Protein AF-0000000085053766 (afdb_homodimer)

Radius of gyration: 35.39 Å; Cα contacts (8 Å, |Δi|>4): 4059; chains: 2; bounding box: 86×98×112 Å

Sequence (1618 aa):
MMKIVLLSLLLVSFVAFAIAATEKVNINNQPYSYGEEDDEPIYKQKKYKISEMYPKPELTEQQKQYIKNRDDFVTALLGKMSIVEKVGQMTQIDVNKLVYPNTVQLNETYVDEITKEFQIGSFLNSPTTGGIVQGYSSLNATQWIDLLTTLQRITVKNQPNSIPMIYGIDSIHGGTYIEKSTLFPHGTGMGATFNPDLVYQGQTISGKDSAACGFPWVFSPVLGLGVQPMWSRMYETFSEDPFVASQLGEASVRGLQRDSNPFTGNISSPAVVGTAKHYFGYSNPVNGKDRTPAWIPERMMRHYFLPSFAQALNKGFAGTVMVNSAEINGIPMHASEKYIAGVLREELQFDGLAVSDWQDIEKLHFFHKIAPTMVQAIELALNAGIDMSMVADDFSFPRLLLRMVQNGRIPESRLDMSVRRILNLKYATGLFDNPYPVTDPELIESIGQLEDREVAANAVAESVTLLQNNQVLPLNPSQISKILVTGPSADSLPNQNGGWTFHWQGAKYNSEFPFGTTILSGIQQYLNQTNAEVVFEQGTEYGVINQTLLEQAANAASESDAVVVVLGELPESEGAGDINDLSMDEAQVFLLETLVQSTKAPIILVLIEARPRVLPPALVAQLGAVLMAYLPGSEAGKPIAEIIFGDINPSGRLPITYPASTGDISPYYYKYSMEGIHTPLFDFGHGLSYTQFEYSDINCNATRFGPTNFTGNVGDYVRISVSITNVGKMTGKETAMLFLGKEYAQITPEVRMLKGFRKILLNPGDSQRVDFVLTPREFTFIGIDNQITAETGQFFINIGSQSMTYYLAMMKIVLLSLLLVSFVAFAIAATEKVNINNQPYSYGEEDDEPIYKQKKYKISEMYPKPELTEQQKQYIKNRDDFVTALLGKMSIVEKVGQMTQIDVNKLVYPNTVQLNETYVDEITKEFQIGSFLNSPTTGGIVQGYSSLNATQWIDLLTTLQRITVKNQPNSIPMIYGIDSIHGGTYIEKSTLFPHGTGMGATFNPDLVYQGQTISGKDSAACGFPWVFSPVLGLGVQPMWSRMYETFSEDPFVASQLGEASVRGLQRDSNPFTGNISSPAVVGTAKHYFGYSNPVNGKDRTPAWIPERMMRHYFLPSFAQALNKGFAGTVMVNSAEINGIPMHASEKYIAGVLREELQFDGLAVSDWQDIEKLHFFHKIAPTMVQAIELALNAGIDMSMVADDFSFPRLLLRMVQNGRIPESRLDMSVRRILNLKYATGLFDNPYPVTDPELIESIGQLEDREVAANAVAESVTLLQNNQVLPLNPSQISKILVTGPSADSLPNQNGGWTFHWQGAKYNSEFPFGTTILSGIQQYLNQTNAEVVFEQGTEYGVINQTLLEQAANAASESDAVVVVLGELPESEGAGDINDLSMDEAQVFLLETLVQSTKAPIILVLIEARPRVLPPALVAQLGAVLMAYLPGSEAGKPIAEIIFGDINPSGRLPITYPASTGDISPYYYKYSMEGIHTPLFDFGHGLSYTQFEYSDINCNATRFGPTNFTGNVGDYVRISVSITNVGKMTGKETAMLFLGKEYAQITPEVRMLKGFRKILLNPGDSQRVDFVLTPREFTFIGIDNQITAETGQFFINIGSQSMTYYLA

Organism: Heterostelium pallidum (strain ATCC 26659 / Pp 5 / PN500) (NCBI:txid670386)

InterPro domains:
  IPR001764 Glycoside hydrolase, family 3, N-terminal [PF00933] (84-425)
  IPR001764 Glycoside hydrolase, family 3, N-terminal [PR00133] (184-203)
  IPR001764 Glycoside hydrolase, family 3, N-terminal [PR00133] (230-246)
  IPR001764 Glycoside hydrolase, family 3, N-terminal [PR00133] (272-288)
  IPR001764 Glycoside hydrolase, family 3, N-terminal [PR00133] (343-361)
  IPR002772 Glycoside hydrolase family 3 C-terminal domain [PF01915] (464-690)
  IPR013783 Immunoglobulin-like fold [G3DSA:2.60.40.10] (692-809)
  IPR017853 Glycoside hydrolase superfamily [SSF51445] (69-463)
  IPR026891 Fibronectin type III-like domain [PF14310] (734-803)
  IPR026891 Fibronectin type III-like domain [SM01217] (734-803)
  IPR036881 Glycoside hydrolase family 3 C-terminal domain superfamily [G3DSA:3.40.50.1700] (450-691)
  IPR036881 Glycoside hydrolase family 3 C-terminal domain superfamily [SSF52279] (464-693)
  IPR036962 Glycoside hydrolase, family 3, N-terminal domain superfamily [G3DSA:3.20.20.300] (66-448)
  IPR051915 Cellulose Degradation Glycosyl Hydrolase 3 [PTHR30620] (68-690)

pLDDT: mean 93.29, std 15.47, range [19.52, 98.94]

Nearest PDB structures (foldseek):
  8xru-assembly1_B  TM=8.816E-01  e=1.257E-66  Cellulosimicrobium
  5z87-assembly1_B  TM=8.926E-01  e=2.576E-65  Aurantiacibacter marinus
  8xrx-assembly1_B  TM=8.694E-01  e=8.417E-66  Cellulosimicrobium cellulans
  8xrv-assembly1_B  TM=8.729E-01  e=1.742E-65  Cellulosimicrobium
  8xrt-assembly2_B  TM=8.728E-01  e=1.167E-64  Cellulosimicrobium

Secondary structure (DSSP, 8-state):
-----------------------------------S---S-S--EEEE-HHHHSPPPPPPHHHHHHHHHHHHHHHHHHHH--HHHHHHHTEEEEGGGTBPTTSS-B-HHHHHHHHHHH---EEE--TTTTS-BTTBSSB-HHHHHHHHHHHHHHHHHT-TT-PPPEEEEE-SSB-TTBTTPPB---HHHHHTTT-HHHHHHHHHHHHHHHHHTT--EEE--B------TTSTTGGGSS-SSHHHHHHHHHHHHHHHHTT--TTTS---TT--B-EEEEETTTT--TTS-TTS-B---HHHIIIIISHHHHHHHHTS--SEEEE-SSEETTEEGGG-TIIIIIIIIIIS---SEEE--TTTTTHHHHTS---SSHHHHHHHHHHHT--BEEE-S-SHHHHHHHHHHHTTSS-HHHHHHHHHHHHHHHHHTTTTT--SPP--HHHHHTTT-HHHHHHHHHHHHHH-EEEEESS-PSP-GGG-SEEEEESTTTT-HHHHH-SSBSBTT----GGG-SS---HHHHHHHHHTTSSPEEEEE----SSS--HHHHHHHHHHHHT-SEEEEEEE-----TTTT--S--BPPHHHHHHHHHHHHH-SS-EEEEEE-SS--B--HHHHHTSSEEEE--S--TT-HHHHHHHHHTSS------SS-B-SSSS----SS-BGGGTTT---SB-TT--B-SS-EEEEEEEESSEEEETTEEEE-TT--EEEEEEEEE-SSS-EEEEEEEEEEES--SSPPBS-EEEEEEEEEE-TT-EEEEEEEE-GGGGEEE-TTSSEEEE-EEEEEEETTEEEEEEE-/-----------------------------------S---S-S--EEEE-HHHHSPPPPPPHHHHHHHHHHHHHHHHHHHH--HHHHHHHTEEEEGGGTBPTTSS-B-HHHHHHHHHHH---EEE--TTTTS-BTTBSSB-HHHHHHHHHHHHHHHHHT-TT-PPPEEEEE-SSB-TTBTTPPB---HHHHHHTT-HHHHHHHHHHHHHHHHHTT--EEE--B------TTSTTGGGSS-SSHHHHHHHHHHHHHHHHTT--TTTS---TT--B-EEEEETTTT--TTS-TTS-B---HHHIIIIISHHHHHHHHTS--SEEEE-SSEETTEEGGG-TIIIIIIIIIIS---SEEE--TTTTTHHHHTS---SSHHHHHHHHHHHT--BEEE-S-SHHHHHHHHHHHTTSS-HHHHHHHHHHHHHHHHHTTTTT--SPP--HHHHHTTT-HHHHHHHHHHHHHH-EEEEESS-PSP-GGG-SEEEEESTTTT-HHHHH-SSBSBTT----GGG-SS---HHHHHHHHHTTSSPEEEEE----SSS--HHHHHHHHHHHHT-SEEEEEEE-----TTTT--S--BPPHHHHHHHHHHHHH-SS-EEEEEE-SS--B--HHHHHTSSEEEE--S--TT-HHHHHHHHHTSS------SS-B-SSSS----SS-BGGGTTT---SB-TT--B-SS-EEEEEEEESSEEEETTEEEE-TT--EEEEEEEEE-SSS-EEEEEEEEEEES--SSPPBS-EEEEEEEEEE-TT-EEEEEEEE-GGGGEEE-TTSSEEEE-EEEEEEETTEEEEEEE-

Foldseek 3Di:
DDPCPPPPPPPPPPPPPPPPPPPPPPPPPPPPPPPPPPDDDPKDKDFDFLCRVQPADDADPLLVVQLVVLLVVLVVVLVVDDLLLLLQLQEEEEQLVQADPLAQHGPLVVLLVVCLVRLHAEYEEGNQQAHQGPNALAEELVSLQVVLQSSQVSSLVNGPSSRGHAYEYEAQQAQQRYALFAGFQAQQLLLLLLDLVLLLLRLLSRLLRCLLSPHQYYEDQEQAELQQQLALQSRSHNFNFQQSSQSNLLSNLCSQQVNDALNRAAREPSHHAYEYDDQWDQNAAPQNAHQHEDEDDLQRCLFGICNSVLSCCSPSVHQEYEHRLHDYPLHGRLLALCCQVNCVCPRSVGLAAYEYPACSLVCCPVPSNVDVDSLVSLVSNLSSPHQHYHDYDDPCSSVSVSVCCVVPVDPVVSSSSSSSNSSSSCVNHCCVVPVHRDNDPVSSVPRNDPVSNVSSQVSLLSRKFWFDAPPCPQDALVPWQEEEEEAQQQFAQQLLAAASRSYRQTHDHPVSHPAFDGQQRQLCVVCVVDNHHYHYQHLQDFQDADPVSVVVRLVSLAVTQEYEYEYEDGRGGRPVSRDNFLAGGPNSLVSLVSSLVRYPHAYEYEYAYSGARAHQLVSVVSHRIYMYRHSGHGHNNNSVSCRNNPVRWHNTWRSFFRANDRPQRGAQQDFPVCPPPNDGSGHGRDGDTPWDKDKDDKDKPADDDDPQEGEDEQFDKMKIKIKMATQTAAKHKYKKWKWKWFDDDQDGTTRIHTDDIDIDIYGHGDMDMDMDIDGSQSQWRQDPVRTTMHMFGKMWMDIVVDIGIYTYD/DDDPPCPPPPPPPPPPPPPPPPPPPPPPPPPPPPPPPPDDDPKDKDFDFLCRVQPADDADPLLVVVLVVLVVVLVVVLVVDDLLLLLQLQEEEEQLVQAPPLAQHGPLVVLLVVCLVRLHAEYEEGNQQAHQGPNALADELVSLQVVQQSSQVSSLVNGPSSRGHAYEYEAQQAQQRYALFAGFQAQQLLLLLLDLVLLLLRLLSRLLRCLLSPHQYYEDQEQAELQQQLAQQSSSHNFNFQQSSQSNLLSNLCSQQVNDALNRAAGEPSHHAYEYDDQWDQNAAPQNAHQEEDEDDLQRCLFGICNSVLSCCSVSVHQEYEHRLHDYPLHGRLLALCRQVNCVCPRSVGLAAYEYPACSLVCCPPPSNVDVDSLVSLVSNLSSPHQHYHDYDDDCSSVSVSVCCVVPVDPVVSSSSSSSNSSSSCVNHCCVVPVHRDNDPVSSVPRNDPVSNVSSQVSLLSRKFWFDAPPCPQDALVVWQEEEEEAQQQFAQQLLAAASRSYRQTHDHPVSHPAFDGQQRQLCVVCVVDNHHYHYQHLQDFQDADPVSVVVRLVSLAVTQEYEYEYEDGRGGRPVSRDNFLAGGPNSLVSLVSSLVRYPHAYEYEYAYSGAGAHQLVSVVSHRIYMYRHSGHRHNNNSVSCRNNPVRWHNTWRSFFRANDRPQRGAPQDFPVCPPPRDGSGHGRDGDTPWDKDKDDKDKPADDDDPQEGEDEQFDKMKIKIKMATQTAAKHKYKKWKWKWFDDDQDGTTRIHTDDIDIDIYGHGDMDMDMDIDGSQSQWRQHPVRTTMHMFGKMWMDIVVDIGIYTYD

Structure (mmCIF, N/CA/C/O backbone):
data_AF-0000000085053766-model_v1
#
loop_
_entity.id
_entity.type
_entity.pdbx_description
1 polymer beta-glucosidase
#
loop_
_atom_site.group_PDB
_atom_site.id
_atom_site.type_symbol
_atom_site.label_atom_id
_atom_site.label_alt_id
_atom_site.label_comp_id
_atom_site.label_asym_id
_atom_site.label_entity_id
_atom_site.label_seq_id
_atom_site.pdbx_PDB_ins_code
_atom_site.Cartn_x
_atom_site.Cartn_y
_atom_site.Cartn_z
_atom_site.occupancy
_atom_site.B_iso_or_equiv
_atom_site.auth_seq_id
_atom_site.auth_comp_id
_atom_site.auth_asym_id
_atom_site.auth_atom_id
_atom_site.pdbx_PDB_model_num
ATOM 1 N N . MET A 1 1 ? 43.719 27.734 -56.031 1 22.56 1 MET A N 1
ATOM 2 C CA . MET A 1 1 ? 43.062 28.047 -54.781 1 22.56 1 MET A CA 1
ATOM 3 C C . MET A 1 1 ? 42.969 26.812 -53.875 1 22.56 1 MET A C 1
ATOM 5 O O . MET A 1 1 ? 42.688 25.719 -54.344 1 22.56 1 MET A O 1
ATOM 9 N N . MET A 1 2 ? 43.375 26.938 -52.5 1 20.42 2 MET A N 1
ATOM 10 C CA . MET A 1 2 ? 44.094 26.297 -51.406 1 20.42 2 MET A CA 1
ATOM 11 C C . MET A 1 2 ? 43.156 25.359 -50.625 1 20.42 2 MET A C 1
ATOM 13 O O . MET A 1 2 ? 42.062 25.766 -50.219 1 20.42 2 MET A O 1
ATOM 17 N N . LYS A 1 3 ? 43.438 24.031 -50.656 1 21.56 3 LYS A N 1
ATOM 18 C CA . LYS A 1 3 ? 43.031 22.672 -50.344 1 21.56 3 LYS A CA 1
ATOM 19 C C . LYS A 1 3 ? 42.875 22.484 -48.812 1 21.56 3 LYS A C 1
ATOM 21 O O . LYS A 1 3 ? 42.469 21.422 -48.375 1 21.56 3 LYS A O 1
ATOM 26 N N . ILE A 1 4 ? 43.281 23.469 -48.031 1 21.8 4 ILE A N 1
ATOM 27 C CA . ILE A 1 4 ? 43.875 23.062 -46.75 1 21.8 4 ILE A CA 1
ATOM 28 C C . ILE A 1 4 ? 42.75 22.766 -45.75 1 21.8 4 ILE A C 1
ATOM 30 O O . ILE A 1 4 ? 42.031 23.672 -45.344 1 21.8 4 ILE A O 1
ATOM 34 N N . VAL A 1 5 ? 41.969 21.828 -46 1 23.73 5 VAL A N 1
ATOM 35 C CA . VAL A 1 5 ? 40.75 21.453 -45.312 1 23.73 5 VAL A CA 1
ATOM 36 C C . VAL A 1 5 ? 41.062 21.062 -43.875 1 23.73 5 VAL A C 1
ATOM 38 O O . VAL A 1 5 ? 41.781 20.078 -43.625 1 23.73 5 VAL A O 1
ATOM 41 N N . LEU A 1 6 ? 41.25 22.031 -42.906 1 21.27 6 LEU A N 1
ATOM 42 C CA . LEU A 1 6 ? 41.75 22.062 -41.562 1 21.27 6 LEU A CA 1
ATOM 43 C C . LEU A 1 6 ? 40.906 21.188 -40.625 1 21.27 6 LEU A C 1
ATOM 45 O O . LEU A 1 6 ? 39.719 21.422 -40.469 1 21.27 6 LEU A O 1
ATOM 49 N N . LEU A 1 7 ? 41.125 19.891 -40.375 1 23.25 7 LEU A N 1
ATOM 50 C CA . LEU A 1 7 ? 40.594 18.719 -39.688 1 23.25 7 LEU A CA 1
ATOM 51 C C . LEU A 1 7 ? 40.594 18.938 -38.188 1 23.25 7 LEU A C 1
ATOM 53 O O . LEU A 1 7 ? 41.625 18.844 -37.531 1 23.25 7 LEU A O 1
ATOM 57 N N . SER A 1 8 ? 40.188 20.125 -37.688 1 21.02 8 SER A N 1
ATOM 58 C CA . SER A 1 8 ? 40.469 20.375 -36.281 1 21.02 8 SER A CA 1
ATOM 59 C C . SER A 1 8 ? 39.781 19.344 -35.375 1 21.02 8 SER A C 1
ATOM 61 O O . SER A 1 8 ? 38.594 19.062 -35.531 1 21.02 8 SER A O 1
ATOM 63 N N . LEU A 1 9 ? 40.5 18.438 -34.562 1 24.11 9 LEU A N 1
ATOM 64 C CA . LEU A 1 9 ? 40.469 17.281 -33.656 1 24.11 9 LEU A CA 1
ATOM 65 C C . LEU A 1 9 ? 39.781 17.625 -32.344 1 24.11 9 LEU A C 1
ATOM 67 O O . LEU A 1 9 ? 40.312 18.406 -31.547 1 24.11 9 LEU A O 1
ATOM 71 N N . LEU A 1 10 ? 38.562 18.078 -32.312 1 23 10 LEU A N 1
ATOM 72 C CA . LEU A 1 10 ? 37.938 18.516 -31.078 1 23 10 LEU A CA 1
ATOM 73 C C . LEU A 1 10 ? 37.969 17.406 -30.031 1 23 10 LEU A C 1
ATOM 75 O O . LEU A 1 10 ? 37.406 16.328 -30.266 1 23 10 LEU A O 1
ATOM 79 N N . LEU A 1 11 ? 38.938 17.234 -29.062 1 23.77 11 LEU A N 1
ATOM 80 C CA . LEU A 1 11 ? 39.312 16.344 -27.953 1 23.77 11 LEU A CA 1
ATOM 81 C C . LEU A 1 11 ? 38.219 16.344 -26.891 1 23.77 11 LEU A C 1
ATOM 83 O O . LEU A 1 11 ? 38.031 17.328 -26.172 1 23.77 11 LEU A O 1
ATOM 87 N N . VAL A 1 12 ? 37 16.031 -27.203 1 22.83 12 VAL A N 1
ATOM 88 C CA . VAL A 1 12 ? 35.938 16.062 -26.203 1 22.83 12 VAL A CA 1
ATOM 89 C C . VAL A 1 12 ? 36.312 15.172 -25.016 1 22.83 12 VAL A C 1
ATOM 91 O O . VAL A 1 12 ? 36.688 14.008 -25.188 1 22.83 12 VAL A O 1
ATOM 94 N N . SER A 1 13 ? 36.719 15.742 -23.844 1 22.09 13 SER A N 1
ATOM 95 C CA . SER A 1 13 ? 37.188 15.203 -22.562 1 22.09 13 SER A CA 1
ATOM 96 C C . SER A 1 13 ? 36.156 14.234 -21.984 1 22.09 13 SER A C 1
ATOM 98 O O . SER A 1 13 ? 35 14.594 -21.797 1 22.09 13 SER A O 1
ATOM 100 N N . PHE A 1 14 ? 36.188 12.938 -22.328 1 22.88 14 PHE A N 1
ATOM 101 C CA . PHE A 1 14 ? 35.438 11.789 -21.875 1 22.88 14 PHE A CA 1
ATOM 102 C C . PHE A 1 14 ? 35.531 11.633 -20.359 1 22.88 14 PHE A C 1
ATOM 104 O O . PHE A 1 14 ? 36.594 11.312 -19.844 1 22.88 14 PHE A O 1
ATOM 111 N N . VAL A 1 15 ? 34.938 12.57 -19.578 1 23.3 15 VAL A N 1
ATOM 112 C CA . VAL A 1 15 ? 34.969 12.359 -18.125 1 23.3 15 VAL A CA 1
ATOM 113 C C . VAL A 1 15 ? 34.5 10.938 -17.812 1 23.3 15 VAL A C 1
ATOM 115 O O . VAL A 1 15 ? 33.406 10.531 -18.219 1 23.3 15 VAL A O 1
ATOM 118 N N . ALA A 1 16 ? 35.406 10.016 -17.594 1 22.91 16 ALA A N 1
ATOM 119 C CA . ALA A 1 16 ? 35.344 8.609 -17.203 1 22.91 16 ALA A CA 1
ATOM 120 C C . ALA A 1 16 ? 34.438 8.406 -15.992 1 22.91 16 ALA A C 1
ATOM 122 O O . ALA A 1 16 ? 34.75 8.906 -14.898 1 22.91 16 ALA A O 1
ATOM 123 N N . PHE A 1 17 ? 33.156 8.578 -16.172 1 21.45 17 PHE A N 1
ATOM 124 C CA . PHE A 1 17 ? 32.312 8.117 -15.062 1 21.45 17 PHE A CA 1
ATOM 125 C C . PHE A 1 17 ? 32.719 6.723 -14.617 1 21.45 17 PHE A C 1
ATOM 127 O O . PHE A 1 17 ? 32.719 5.785 -15.422 1 21.45 17 PHE A O 1
ATOM 134 N N . ALA A 1 18 ? 33.719 6.637 -13.68 1 23.5 18 ALA A N 1
ATOM 135 C CA . ALA A 1 18 ? 34.156 5.395 -13.047 1 23.5 18 ALA A CA 1
ATOM 136 C C . ALA A 1 18 ? 32.969 4.52 -12.672 1 23.5 18 ALA A C 1
ATOM 138 O O . ALA A 1 18 ? 32.094 4.945 -11.914 1 23.5 18 ALA A O 1
ATOM 139 N N . ILE A 1 19 ? 32.531 3.754 -13.625 1 23.34 19 ILE A N 1
ATOM 140 C CA . ILE A 1 19 ? 31.656 2.623 -13.336 1 23.34 19 ILE A CA 1
ATOM 141 C C . ILE A 1 19 ? 32.125 1.913 -12.07 1 23.34 19 ILE A C 1
ATOM 143 O O . ILE A 1 19 ? 33.25 1.417 -12.008 1 23.34 19 ILE A O 1
ATOM 147 N N . ALA A 1 20 ? 31.875 2.475 -10.945 1 23.73 20 ALA A N 1
ATOM 148 C CA . ALA A 1 20 ? 32.125 1.673 -9.75 1 23.73 20 ALA A CA 1
ATOM 149 C C . ALA A 1 20 ? 31.688 0.224 -9.961 1 23.73 20 ALA A C 1
ATOM 151 O O . ALA A 1 20 ? 30.531 -0.047 -10.281 1 23.73 20 ALA A O 1
ATOM 152 N N . ALA A 1 21 ? 32.594 -0.495 -10.484 1 25.73 21 ALA A N 1
ATOM 153 C CA . ALA A 1 21 ? 32.5 -1.953 -10.461 1 25.73 21 ALA A CA 1
ATOM 154 C C . ALA A 1 21 ? 31.812 -2.439 -9.195 1 25.73 21 ALA A C 1
ATOM 156 O O . ALA A 1 21 ? 32.188 -2.076 -8.086 1 25.73 21 ALA A O 1
ATOM 157 N N . THR A 1 22 ? 30.531 -2.588 -9.367 1 23.56 22 THR A N 1
ATOM 158 C CA . THR A 1 22 ? 29.891 -3.363 -8.305 1 23.56 22 THR A CA 1
ATOM 159 C C . THR A 1 22 ? 30.781 -4.527 -7.883 1 23.56 22 THR A C 1
ATOM 161 O O . THR A 1 22 ? 31.109 -5.395 -8.695 1 23.56 22 THR A O 1
ATOM 164 N N . GLU A 1 23 ? 31.859 -4.133 -7.176 1 23.31 23 GLU A N 1
ATOM 165 C CA . GLU A 1 23 ? 32.531 -5.285 -6.586 1 23.31 23 GLU A CA 1
ATOM 166 C C . GLU A 1 23 ? 31.547 -6.383 -6.223 1 23.31 23 GLU A C 1
ATOM 168 O O . GLU A 1 23 ? 30.547 -6.121 -5.547 1 23.31 23 GLU A O 1
ATOM 173 N N . LYS A 1 24 ? 31.516 -7.211 -7.082 1 26.47 24 LYS A N 1
ATOM 174 C CA . LYS A 1 24 ? 30.953 -8.523 -6.766 1 26.47 24 LYS A CA 1
ATOM 175 C C . LYS A 1 24 ? 31.281 -8.93 -5.336 1 26.47 24 LYS A C 1
ATOM 177 O O . LYS A 1 24 ? 32.469 -9.078 -4.98 1 26.47 24 LYS A O 1
ATOM 182 N N . VAL A 1 25 ? 30.594 -8.562 -4.355 1 24.98 25 VAL A N 1
ATOM 183 C CA . VAL A 1 25 ? 30.719 -9.32 -3.111 1 24.98 25 VAL A CA 1
ATOM 184 C C . VAL A 1 25 ? 30.984 -10.789 -3.422 1 24.98 25 VAL A C 1
ATOM 186 O O . VAL A 1 25 ? 30.141 -11.469 -4.016 1 24.98 25 VAL A O 1
ATOM 189 N N . ASN A 1 26 ? 32.125 -11.047 -3.877 1 24.52 26 ASN A N 1
ATOM 190 C CA . ASN A 1 26 ? 32.531 -12.438 -3.703 1 24.52 26 ASN A CA 1
ATOM 191 C C . ASN A 1 26 ? 32 -13.016 -2.4 1 24.52 26 ASN A C 1
ATOM 193 O O . ASN A 1 26 ? 32.344 -12.555 -1.315 1 24.52 26 ASN A O 1
ATOM 197 N N . ILE A 1 27 ? 30.891 -13.477 -2.51 1 28.16 27 ILE A N 1
ATOM 198 C CA . ILE A 1 27 ? 30.531 -14.398 -1.432 1 28.16 27 ILE A CA 1
ATOM 199 C C . ILE A 1 27 ? 31.719 -15.305 -1.109 1 28.16 27 ILE A C 1
ATOM 201 O O . ILE A 1 27 ? 32.094 -16.156 -1.918 1 28.16 27 ILE A O 1
ATOM 205 N N . ASN A 1 28 ? 32.844 -14.711 -0.759 1 27.66 28 ASN A N 1
ATOM 206 C CA . ASN A 1 28 ? 33.844 -15.562 -0.163 1 27.66 28 ASN A CA 1
ATOM 207 C C . ASN A 1 28 ? 33.219 -16.75 0.576 1 27.66 28 ASN A C 1
ATOM 209 O O . ASN A 1 28 ? 32.375 -16.562 1.445 1 27.66 28 ASN A O 1
ATOM 213 N N . ASN A 1 29 ? 33.25 -17.828 -0.071 1 29.66 29 ASN A N 1
ATOM 214 C CA . ASN A 1 29 ? 33.125 -19.156 0.506 1 29.66 29 ASN A CA 1
ATOM 215 C C . ASN A 1 29 ? 33.938 -19.312 1.782 1 29.66 29 ASN A C 1
ATOM 217 O O . ASN A 1 29 ? 34.906 -20.078 1.815 1 29.66 29 ASN A O 1
ATOM 221 N N . GLN A 1 30 ? 34.438 -18.203 2.352 1 28.86 30 GLN A N 1
ATOM 222 C CA . GLN A 1 30 ? 35.031 -18.688 3.59 1 28.86 30 GLN A CA 1
ATOM 223 C C . GLN A 1 30 ? 34.062 -19.562 4.379 1 28.86 30 GLN A C 1
ATOM 225 O O . GLN A 1 30 ? 32.906 -19.234 4.504 1 28.86 30 GLN A O 1
ATOM 230 N N . PRO A 1 31 ? 34.469 -20.797 4.527 1 33 31 PRO A N 1
ATOM 231 C CA . PRO A 1 31 ? 33.656 -21.531 5.492 1 33 31 PRO A CA 1
ATOM 232 C C . PRO A 1 31 ? 33.281 -20.703 6.703 1 33 31 PRO A C 1
ATOM 234 O O . PRO A 1 31 ? 34.094 -19.938 7.234 1 33 31 PRO A O 1
ATOM 237 N N . TYR A 1 32 ? 32.094 -20.172 6.75 1 34.88 32 TYR A N 1
ATOM 238 C CA . TYR A 1 32 ? 31.625 -19.625 8.016 1 34.88 32 TYR A CA 1
ATOM 239 C C . TYR A 1 32 ? 32.312 -20.297 9.195 1 34.88 32 TYR A C 1
ATOM 241 O O . TYR A 1 32 ? 32.312 -21.531 9.305 1 34.88 32 TYR A O 1
ATOM 249 N N . SER A 1 33 ? 33.469 -19.891 9.492 1 32.59 33 SER A N 1
ATOM 250 C CA . SER A 1 33 ? 33.906 -20.375 10.797 1 32.59 33 SER A CA 1
ATOM 251 C C . SER A 1 33 ? 32.781 -20.312 11.812 1 32.59 33 SER A C 1
ATOM 253 O O . SER A 1 33 ? 32.25 -19.234 12.094 1 32.59 33 SER A O 1
ATOM 255 N N . TYR A 1 34 ? 31.984 -21.359 11.867 1 36.88 34 TYR A N 1
ATOM 256 C CA . TYR A 1 34 ? 31.016 -21.609 12.93 1 36.88 34 TYR A CA 1
ATOM 257 C C . TYR A 1 34 ? 31.672 -21.453 14.305 1 36.88 34 TYR A C 1
ATOM 259 O O . TYR A 1 34 ? 32.312 -22.375 14.805 1 36.88 34 TYR A O 1
ATOM 267 N N . GLY A 1 35 ? 32.375 -20.391 14.562 1 34.81 35 GLY A N 1
ATOM 268 C CA . GLY A 1 35 ? 32.875 -20.344 15.93 1 34.81 35 GLY A CA 1
ATOM 269 C C . GLY A 1 35 ? 31.844 -20.75 16.969 1 34.81 35 GLY A C 1
ATOM 270 O O . GLY A 1 35 ? 30.641 -20.594 16.734 1 34.81 35 GLY A O 1
ATOM 271 N N . GLU A 1 36 ? 32.125 -21.594 18.016 1 37 36 GLU A N 1
ATOM 272 C CA . GLU A 1 36 ? 31.562 -22.234 19.188 1 37 36 GLU A CA 1
ATOM 273 C C . GLU A 1 36 ? 30.766 -21.234 20.016 1 37 36 GLU A C 1
ATOM 275 O O . GLU A 1 36 ? 30.328 -21.547 21.125 1 37 36 GLU A O 1
ATOM 280 N N . GLU A 1 37 ? 30.891 -20 19.906 1 41.72 37 GLU A N 1
ATOM 281 C CA . GLU A 1 37 ? 30.297 -19.172 20.953 1 41.72 37 GLU A CA 1
ATOM 282 C C . GLU A 1 37 ? 28.766 -19.219 20.875 1 41.72 37 GLU A C 1
ATOM 284 O O . GLU A 1 37 ? 28.141 -18.25 20.469 1 41.72 37 GLU A O 1
ATOM 289 N N . ASP A 1 38 ? 28.062 -20.344 20.688 1 43.09 38 ASP A N 1
ATOM 290 C CA . ASP A 1 38 ? 26.719 -20.766 20.344 1 43.09 38 ASP A CA 1
ATOM 291 C C . ASP A 1 38 ? 25.734 -20.438 21.469 1 43.09 38 ASP A C 1
ATOM 293 O O . ASP A 1 38 ? 24.516 -20.578 21.297 1 43.09 38 ASP A O 1
ATOM 297 N N . ASP A 1 39 ? 26.078 -20.469 22.781 1 43.84 39 ASP A N 1
ATOM 298 C CA . ASP A 1 39 ? 25.109 -20.812 23.812 1 43.84 39 ASP A CA 1
ATOM 299 C C . ASP A 1 39 ? 24.328 -19.578 24.266 1 43.84 39 ASP A C 1
ATOM 301 O O . ASP A 1 39 ? 23.484 -19.656 25.156 1 43.84 39 ASP A O 1
ATOM 305 N N . GLU A 1 40 ? 24.781 -18.453 24.344 1 47.66 40 GLU A N 1
ATOM 306 C CA . GLU A 1 40 ? 24.094 -17.453 25.141 1 47.66 40 GLU A CA 1
ATOM 307 C C . GLU A 1 40 ? 22.828 -16.969 24.438 1 47.66 40 GLU A C 1
ATOM 309 O O . GLU A 1 40 ? 22.797 -16.844 23.203 1 47.66 40 GLU A O 1
ATOM 314 N N . PRO A 1 41 ? 21.734 -17.062 25.344 1 51.56 41 PRO A N 1
ATOM 315 C CA . PRO A 1 41 ? 20.531 -16.438 24.797 1 51.56 41 PRO A CA 1
ATOM 316 C C . PRO A 1 41 ? 20.812 -15.164 24.016 1 51.56 41 PRO A C 1
ATOM 318 O O . PRO A 1 41 ? 21.594 -14.328 24.453 1 51.56 41 PRO A O 1
ATOM 321 N N . ILE A 1 42 ? 20.422 -15.086 22.781 1 55.62 42 ILE A N 1
ATOM 322 C CA . ILE A 1 42 ? 20.766 -14.156 21.703 1 55.62 42 ILE A CA 1
ATOM 323 C C . ILE A 1 42 ? 20.516 -12.727 22.172 1 55.62 42 ILE A C 1
ATOM 325 O O . ILE A 1 42 ? 21.312 -11.828 21.906 1 55.62 42 ILE A O 1
ATOM 329 N N . TYR A 1 43 ? 19.234 -12.43 22.703 1 71 43 TYR A N 1
ATOM 330 C CA . TYR A 1 43 ? 18.922 -11.031 22.953 1 71 43 TYR A CA 1
ATOM 331 C C . TYR A 1 43 ? 18.188 -10.867 24.281 1 71 43 TYR A C 1
ATOM 333 O O . TYR A 1 43 ? 17.25 -11.602 24.578 1 71 43 TYR A O 1
ATOM 341 N N . LYS A 1 44 ? 18.891 -10.203 25.406 1 85.75 44 LYS A N 1
ATOM 342 C CA . LYS A 1 44 ? 18.156 -9.695 26.562 1 85.75 44 LYS A CA 1
ATOM 343 C C . LYS A 1 44 ? 17.281 -8.508 26.188 1 85.75 44 LYS A C 1
ATOM 345 O O . LYS A 1 44 ? 17.672 -7.688 25.359 1 85.75 44 LYS A O 1
ATOM 350 N N . GLN A 1 45 ? 16.047 -8.609 26.672 1 92.19 45 GLN A N 1
ATOM 351 C CA . GLN A 1 45 ? 15.102 -7.559 26.328 1 92.19 45 GLN A CA 1
ATOM 352 C C . GLN A 1 45 ? 14.594 -6.844 27.578 1 92.19 45 GLN A C 1
ATOM 354 O O . GLN A 1 45 ? 14.547 -7.43 28.656 1 92.19 45 GLN A O 1
ATOM 359 N N . LYS A 1 46 ? 14.367 -5.664 27.484 1 94.12 46 LYS A N 1
ATOM 360 C CA . LYS A 1 46 ? 13.641 -4.863 28.469 1 94.12 46 LYS A CA 1
ATOM 361 C C . LYS A 1 46 ? 12.438 -4.172 27.828 1 94.12 46 LYS A C 1
ATOM 363 O O . LYS A 1 46 ? 12.547 -3.582 26.766 1 94.12 46 LYS A O 1
ATOM 368 N N . LYS A 1 47 ? 11.289 -4.305 28.484 1 94.81 47 LYS A N 1
ATOM 369 C CA . LYS A 1 47 ? 10.055 -3.711 27.984 1 94.81 47 LYS A CA 1
ATOM 370 C C . LYS A 1 47 ? 9.742 -2.402 28.703 1 94.81 47 LYS A C 1
ATOM 372 O O . LYS A 1 47 ? 10.109 -2.223 29.859 1 94.81 47 LYS A O 1
ATOM 377 N N . TYR A 1 48 ? 9.125 -1.507 27.984 1 93.75 48 TYR A N 1
ATOM 378 C CA . TYR A 1 48 ? 8.719 -0.225 28.547 1 93.75 48 TYR A CA 1
ATOM 379 C C . TYR A 1 48 ? 7.254 0.068 28.25 1 93.75 48 TYR A C 1
ATOM 381 O O . TYR A 1 48 ? 6.734 -0.349 27.203 1 93.75 48 TYR A O 1
ATOM 389 N N . LYS A 1 49 ? 6.613 0.745 29.172 1 92.5 49 LYS A N 1
ATOM 390 C CA . LYS A 1 49 ? 5.316 1.361 28.906 1 92.5 49 LYS A CA 1
ATOM 391 C C . LYS A 1 49 ? 5.48 2.773 28.359 1 92.5 49 LYS A C 1
ATOM 393 O O . LYS A 1 49 ? 6.52 3.41 28.562 1 92.5 49 LYS A O 1
ATOM 398 N N . ILE A 1 50 ? 4.48 3.24 27.656 1 91.81 50 ILE A N 1
ATOM 399 C CA . ILE A 1 50 ? 4.527 4.578 27.078 1 91.81 50 ILE A CA 1
ATOM 400 C C . ILE A 1 50 ? 4.676 5.617 28.188 1 91.81 50 ILE A C 1
ATOM 402 O O . ILE A 1 50 ? 5.383 6.613 28.031 1 91.81 50 ILE A O 1
ATOM 406 N N . SER A 1 51 ? 4.07 5.402 29.344 1 89.19 51 SER A N 1
ATOM 407 C CA . SER A 1 51 ? 4.125 6.336 30.453 1 89.19 51 SER A CA 1
ATOM 408 C C . SER A 1 51 ? 5.543 6.457 31 1 89.19 51 SER A C 1
ATOM 410 O O . SER A 1 51 ? 5.906 7.484 31.578 1 89.19 51 SER A O 1
ATOM 412 N N . GLU A 1 52 ? 6.305 5.398 30.766 1 89.12 52 GLU A N 1
ATOM 413 C CA . GLU A 1 52 ? 7.699 5.434 31.203 1 89.12 52 GLU A CA 1
ATOM 414 C C . GLU A 1 52 ? 8.555 6.234 30.219 1 89.12 52 GLU A C 1
ATOM 416 O O . GLU A 1 52 ? 9.562 6.832 30.625 1 89.12 52 GLU A O 1
ATOM 421 N N . MET A 1 53 ? 8.078 6.223 29.047 1 89.5 53 MET A N 1
ATOM 422 C CA . MET A 1 53 ? 8.812 6.961 28.016 1 89.5 53 MET A CA 1
ATOM 423 C C . MET A 1 53 ? 8.484 8.453 28.078 1 89.5 53 MET A C 1
ATOM 425 O O . MET A 1 53 ? 9.273 9.289 27.656 1 89.5 53 MET A O 1
ATOM 429 N N . TYR A 1 54 ? 7.293 8.703 28.578 1 90.94 54 TYR A N 1
ATOM 430 C CA . TYR A 1 54 ? 6.82 10.078 28.75 1 90.94 54 TYR A CA 1
ATOM 431 C C . TYR A 1 54 ? 6.348 10.328 30.172 1 90.94 54 TYR A C 1
ATOM 433 O O . TYR A 1 54 ? 5.156 10.523 30.406 1 90.94 54 TYR A O 1
ATOM 441 N N . PRO A 1 55 ? 7.262 10.406 31.062 1 89.06 55 PRO A N 1
ATOM 442 C CA . PRO A 1 55 ? 6.836 10.641 32.438 1 89.06 55 PRO A CA 1
ATOM 443 C C . PRO A 1 55 ? 6.172 12.008 32.625 1 89.06 55 PRO A C 1
ATOM 445 O O . PRO A 1 55 ? 6.598 12.992 32.031 1 89.06 55 PRO A O 1
ATOM 448 N N . LYS A 1 56 ? 5.176 12.031 33.5 1 89.19 56 LYS A N 1
ATOM 449 C CA . LYS A 1 56 ? 4.531 13.305 33.812 1 89.19 56 LYS A CA 1
ATOM 450 C C . LYS A 1 56 ? 5.441 14.188 34.656 1 89.19 56 LYS A C 1
ATOM 452 O O . LYS A 1 56 ? 6.137 13.695 35.562 1 89.19 56 LYS A O 1
ATOM 457 N N . PRO A 1 57 ? 5.398 15.453 34.344 1 91.12 57 PRO A N 1
ATOM 458 C CA . PRO A 1 57 ? 6.188 16.359 35.156 1 91.12 57 PRO A CA 1
ATOM 459 C C . PRO A 1 57 ? 5.645 16.484 36.594 1 91.12 57 PRO A C 1
ATOM 461 O O . PRO A 1 57 ? 4.438 16.344 36.812 1 91.12 57 PRO A O 1
ATOM 464 N N . GLU A 1 58 ? 6.551 16.797 37.562 1 94.31 58 GLU A N 1
ATOM 465 C CA . GLU A 1 58 ? 6.117 17.078 38.906 1 94.31 58 GLU A CA 1
ATOM 466 C C . GLU A 1 58 ? 5.371 18.406 38.969 1 94.31 58 GLU A C 1
ATOM 468 O O . GLU A 1 58 ? 5.789 19.391 38.375 1 94.31 58 GLU A O 1
ATOM 473 N N . LEU A 1 59 ? 4.336 18.438 39.719 1 97.06 59 LEU A N 1
ATOM 474 C CA . LEU A 1 59 ? 3.504 19.625 39.812 1 97.06 59 LEU A CA 1
ATOM 475 C C . LEU A 1 59 ? 4.023 20.562 40.906 1 97.06 59 LEU A C 1
ATOM 477 O O . LEU A 1 59 ? 4.422 20.125 41.969 1 97.06 59 LEU A O 1
ATOM 481 N N . THR A 1 60 ? 4.023 21.828 40.656 1 97.19 60 THR A N 1
ATOM 482 C CA . THR A 1 60 ? 4.285 22.844 41.688 1 97.19 60 THR A CA 1
ATOM 483 C C . THR A 1 60 ? 3.062 23.047 42.562 1 97.19 60 THR A C 1
ATOM 485 O O . THR A 1 60 ? 1.965 22.594 42.25 1 97.19 60 THR A O 1
ATOM 488 N N . GLU A 1 61 ? 3.268 23.703 43.656 1 97.31 61 GLU A N 1
ATOM 489 C CA . GLU A 1 61 ? 2.145 23.984 44.531 1 97.31 61 GLU A CA 1
ATOM 490 C C . GLU A 1 61 ? 1.112 24.875 43.875 1 97.31 61 GLU A C 1
ATOM 492 O O . GLU A 1 61 ? -0.092 24.719 44.062 1 97.31 61 GLU A O 1
ATOM 497 N N . GLN A 1 62 ? 1.568 25.781 43.125 1 97.31 62 GLN A N 1
ATOM 498 C CA . GLN A 1 62 ? 0.678 26.672 42.406 1 97.31 62 GLN A CA 1
ATOM 499 C C . GLN A 1 62 ? -0.165 25.891 41.375 1 97.31 62 GLN A C 1
ATOM 501 O O . GLN A 1 62 ? -1.356 26.156 41.219 1 97.31 62 GLN A O 1
ATOM 506 N N . GLN A 1 63 ? 0.434 24.969 40.688 1 97.62 63 GLN A N 1
ATOM 507 C CA . GLN A 1 63 ? -0.272 24.125 39.719 1 97.62 63 GLN A CA 1
ATOM 508 C C . GLN A 1 63 ? -1.304 23.234 40.406 1 97.62 63 GLN A C 1
ATOM 510 O O . GLN A 1 63 ? -2.406 23.047 39.906 1 97.62 63 GLN A O 1
ATOM 515 N N . LYS A 1 64 ? -0.971 22.703 41.531 1 97.88 64 LYS A N 1
ATOM 516 C CA . LYS A 1 64 ? -1.911 21.891 42.312 1 97.88 64 LYS A CA 1
ATOM 517 C C . LYS A 1 64 ? -3.127 22.719 42.719 1 97.88 64 LYS A C 1
ATOM 519 O O . LYS A 1 64 ? -4.258 22.234 42.688 1 97.88 64 LYS A O 1
ATOM 524 N N . GLN A 1 65 ? -2.842 23.906 43.188 1 98 65 GLN A N 1
ATOM 525 C CA . GLN A 1 65 ? -3.924 24.797 43.594 1 98 65 GLN A CA 1
ATOM 526 C C . GLN A 1 65 ? -4.812 25.156 42.406 1 98 65 GLN A C 1
ATOM 528 O O . GLN A 1 65 ? -6.035 25.219 42.531 1 98 65 GLN A O 1
ATOM 533 N N . TYR A 1 66 ? -4.203 25.453 41.344 1 97.81 66 TYR A N 1
ATOM 534 C CA . TYR A 1 66 ? -4.969 25.719 40.125 1 97.81 66 TYR A CA 1
ATOM 535 C C . TYR A 1 66 ? -5.891 24.562 39.781 1 97.81 66 TYR A C 1
ATOM 537 O O . TYR A 1 66 ? -7.078 24.75 39.5 1 97.81 66 TYR A O 1
ATOM 545 N N . ILE A 1 67 ? -5.324 23.359 39.75 1 98.19 67 ILE A N 1
ATOM 546 C CA . ILE A 1 67 ? -6.074 22.156 39.438 1 98.19 67 ILE A CA 1
ATOM 547 C C . ILE A 1 67 ? -7.234 21.984 40.406 1 98.19 67 ILE A C 1
ATOM 549 O O . ILE A 1 67 ? -8.359 21.688 40 1 98.19 67 ILE A O 1
ATOM 553 N N . LYS A 1 68 ? -7.004 22.172 41.656 1 98.25 68 LYS A N 1
ATOM 554 C CA . LYS A 1 68 ? -8.047 22.062 42.656 1 98.25 68 LYS A CA 1
ATOM 555 C C . LYS A 1 68 ? -9.164 23.078 42.406 1 98.25 68 LYS A C 1
ATOM 557 O O . LYS A 1 68 ? -10.344 22.734 42.469 1 98.25 68 LYS A O 1
ATOM 562 N N . ASN A 1 69 ? -8.789 24.328 42.219 1 98.5 69 ASN A N 1
ATOM 563 C CA . ASN A 1 69 ? -9.773 25.375 41.969 1 98.5 69 ASN A CA 1
ATOM 564 C C . ASN A 1 69 ? -10.609 25.078 40.719 1 98.5 69 ASN A C 1
ATOM 566 O O . ASN A 1 69 ? -11.836 25.234 40.75 1 98.5 69 ASN A O 1
ATOM 570 N N . ARG A 1 70 ? -9.969 24.719 39.656 1 98.31 70 ARG A N 1
ATOM 571 C CA . ARG A 1 70 ? -10.656 24.359 38.406 1 98.31 70 ARG A CA 1
ATOM 572 C C . ARG A 1 70 ? -11.625 23.203 38.656 1 98.31 70 ARG A C 1
ATOM 574 O O . ARG A 1 70 ? -12.789 23.266 38.25 1 98.31 70 ARG A O 1
ATOM 581 N N . ASP A 1 71 ? -11.125 22.125 39.312 1 98.31 71 ASP A N 1
ATOM 582 C CA . ASP A 1 71 ? -11.93 20.922 39.5 1 98.31 71 ASP A CA 1
ATOM 583 C C . ASP A 1 71 ? -13.148 21.219 40.406 1 98.31 71 ASP A C 1
ATOM 585 O O . ASP A 1 71 ? -14.234 20.688 40.156 1 98.31 71 ASP A O 1
ATOM 589 N N . ASP A 1 72 ? -12.93 22.016 41.406 1 98.5 72 ASP A N 1
ATOM 590 C CA . ASP A 1 72 ? -14.039 22.406 42.25 1 98.5 72 ASP A CA 1
ATOM 591 C C . ASP A 1 72 ? -15.078 23.203 41.469 1 98.5 72 ASP A C 1
ATOM 593 O O . ASP A 1 72 ? -16.281 22.953 41.594 1 98.5 72 ASP A O 1
ATOM 597 N N . PHE A 1 73 ? -14.609 24.141 40.781 1 98.5 73 PHE A N 1
ATOM 598 C CA . PHE A 1 73 ? -15.492 24.984 39.969 1 98.5 73 PHE A CA 1
ATOM 599 C C . PHE A 1 73 ? -16.281 24.141 39 1 98.5 73 PHE A C 1
ATOM 601 O O . PHE A 1 73 ? -17.5 24.25 38.906 1 98.5 73 PHE A O 1
ATOM 608 N N . VAL A 1 74 ? -15.633 23.266 38.25 1 98.56 74 VAL A N 1
ATOM 609 C CA . VAL A 1 74 ? -16.234 22.469 37.188 1 98.56 74 VAL A CA 1
ATOM 610 C C . VAL A 1 74 ? -17.219 21.469 37.781 1 98.56 74 VAL A C 1
ATOM 612 O O . VAL A 1 74 ? -18.297 21.219 37.219 1 98.56 74 VAL A O 1
ATOM 615 N N . THR A 1 75 ? -16.812 20.844 38.875 1 98.31 75 THR A N 1
ATOM 616 C CA . THR A 1 75 ? -17.703 19.906 39.531 1 98.31 75 THR A CA 1
ATOM 617 C C . THR A 1 75 ? -19 20.594 39.969 1 98.31 75 THR A C 1
ATOM 619 O O . THR A 1 75 ? -20.094 20.047 39.781 1 98.31 75 THR A O 1
ATOM 622 N N . ALA A 1 76 ? -18.875 21.766 40.531 1 98.38 76 ALA A N 1
ATOM 623 C CA . ALA A 1 76 ? -20.047 22.516 40.969 1 98.38 76 ALA A CA 1
ATOM 624 C C . ALA A 1 76 ? -20.938 22.891 39.781 1 98.38 76 ALA A C 1
ATOM 626 O O . ALA A 1 76 ? -22.156 22.75 39.844 1 98.38 76 ALA A O 1
ATOM 627 N N . LEU A 1 77 ? -20.344 23.359 38.781 1 98.44 77 LEU A N 1
ATOM 628 C CA . LEU A 1 77 ? -21.094 23.75 37.594 1 98.44 77 LEU A CA 1
ATOM 629 C C . LEU A 1 77 ? -21.781 22.547 36.969 1 98.44 77 LEU A C 1
ATOM 631 O O . LEU A 1 77 ? -22.938 22.625 36.562 1 98.44 77 LEU A O 1
ATOM 635 N N . LEU A 1 78 ? -21.047 21.438 36.812 1 97.88 78 LEU A N 1
ATOM 636 C CA . LEU A 1 78 ? -21.578 20.219 36.25 1 97.88 78 LEU A CA 1
ATOM 637 C C . LEU A 1 78 ? -22.828 19.75 36.969 1 97.88 78 LEU A C 1
ATOM 639 O O . LEU A 1 78 ? -23.766 19.266 36.344 1 97.88 78 LEU A O 1
ATOM 643 N N . GLY A 1 79 ? -22.859 19.906 38.25 1 97.12 79 GLY A N 1
ATOM 644 C CA . GLY A 1 79 ? -23.984 19.516 39.062 1 97.12 79 GLY A CA 1
ATOM 645 C C . GLY A 1 79 ? -25.219 20.344 38.812 1 97.12 79 GLY A C 1
ATOM 646 O O . GLY A 1 79 ? -26.344 19.891 39.031 1 97.12 79 GLY A O 1
ATOM 647 N N . LYS A 1 80 ? -25.062 21.547 38.312 1 97.69 80 LYS A N 1
ATOM 648 C CA . LYS A 1 80 ? -26.172 22.469 38.094 1 97.69 80 LYS A CA 1
ATOM 649 C C . LYS A 1 80 ? -26.688 22.359 36.656 1 97.69 80 LYS A C 1
ATOM 651 O O . LYS A 1 80 ? -27.797 22.828 36.375 1 97.69 80 LYS A O 1
ATOM 656 N N . MET A 1 81 ? -26.016 21.766 35.812 1 98.19 81 MET A N 1
ATOM 657 C CA . MET A 1 81 ? -26.328 21.766 34.406 1 98.19 81 MET A CA 1
ATOM 658 C C . MET A 1 81 ? -27.484 20.797 34.094 1 98.19 81 MET A C 1
ATOM 660 O O . MET A 1 81 ? -27.547 19.703 34.656 1 98.19 81 MET A O 1
ATOM 664 N N . SER A 1 82 ? -28.297 21.234 33.219 1 97.75 82 SER A N 1
ATOM 665 C CA . SER A 1 82 ? -29.312 20.344 32.656 1 97.75 82 SER A CA 1
ATOM 666 C C . SER A 1 82 ? -28.719 19.422 31.594 1 97.75 82 SER A C 1
ATOM 668 O O . SER A 1 82 ? -27.594 19.641 31.141 1 97.75 82 SER A O 1
ATOM 670 N N . ILE A 1 83 ? -29.484 18.422 31.234 1 97.94 83 ILE A N 1
ATOM 671 C CA . ILE A 1 83 ? -29.047 17.516 30.172 1 97.94 83 ILE A CA 1
ATOM 672 C C . ILE A 1 83 ? -28.906 18.266 28.859 1 97.94 83 ILE A C 1
ATOM 674 O O . ILE A 1 83 ? -27.984 18 28.078 1 97.94 83 ILE A O 1
ATOM 678 N N . VAL A 1 84 ? -29.766 19.234 28.578 1 97.81 84 VAL A N 1
ATOM 679 C CA . VAL A 1 84 ? -29.719 20.016 27.344 1 97.81 84 VAL A CA 1
ATOM 680 C C . VAL A 1 84 ? -28.422 20.812 27.281 1 97.81 84 VAL A C 1
ATOM 682 O O . VAL A 1 84 ? -27.766 20.859 26.234 1 97.81 84 VAL A O 1
ATOM 685 N N . GLU A 1 85 ? -28.047 21.422 28.422 1 97.94 85 GLU A N 1
ATOM 686 C CA . GLU A 1 85 ? -26.781 22.156 28.484 1 97.94 85 GLU A CA 1
ATOM 687 C C . GLU A 1 85 ? -25.594 21.234 28.188 1 97.94 85 GLU A C 1
ATOM 689 O O . GLU A 1 85 ? -24.688 21.609 27.453 1 97.94 85 GLU A O 1
ATOM 694 N N . LYS A 1 86 ? -25.641 20.062 28.812 1 98.62 86 LYS A N 1
ATOM 695 C CA . LYS A 1 86 ? -24.547 19.125 28.641 1 98.62 86 LYS A CA 1
ATOM 696 C C . LYS A 1 86 ? -24.422 18.672 27.188 1 98.62 86 LYS A C 1
ATOM 698 O O . LYS A 1 86 ? -23.328 18.656 26.625 1 98.62 86 LYS A O 1
ATOM 703 N N . VAL A 1 87 ? -25.484 18.359 26.531 1 98.5 87 VAL A N 1
ATOM 704 C CA . VAL A 1 87 ? -25.5 17.969 25.125 1 98.5 87 VAL A CA 1
ATOM 705 C C . VAL A 1 87 ? -25.016 19.141 24.266 1 98.5 87 VAL A C 1
ATOM 707 O O . VAL A 1 87 ? -24.266 18.938 23.312 1 98.5 87 VAL A O 1
ATOM 710 N N . GLY A 1 88 ? -25.469 20.312 24.578 1 98.19 88 GLY A N 1
ATOM 711 C CA . GLY A 1 88 ? -25.047 21.5 23.859 1 98.19 88 GLY A CA 1
ATOM 712 C C . GLY A 1 88 ? -23.547 21.734 23.922 1 98.19 88 GLY A C 1
ATOM 713 O O . GLY A 1 88 ? -22.938 22.141 22.922 1 98.19 88 GLY A O 1
ATOM 714 N N . GLN A 1 89 ? -22.953 21.469 25.109 1 98.31 89 GLN A N 1
ATOM 715 C CA . GLN A 1 89 ? -21.516 21.609 25.266 1 98.31 89 GLN A CA 1
ATOM 716 C C . GLN A 1 89 ? -20.766 20.641 24.344 1 98.31 89 GLN A C 1
ATOM 718 O O . GLN A 1 89 ? -19.672 20.938 23.891 1 98.31 89 GLN A O 1
ATOM 723 N N . MET A 1 90 ? -21.344 19.516 24.016 1 98.75 90 MET A N 1
ATOM 724 C CA . MET A 1 90 ? -20.719 18.469 23.188 1 98.75 90 MET A CA 1
ATOM 725 C C . MET A 1 90 ? -20.969 18.719 21.719 1 98.75 90 MET A C 1
ATOM 727 O O . MET A 1 90 ? -20.656 17.875 20.875 1 98.75 90 MET A O 1
ATOM 731 N N . THR A 1 91 ? -21.594 19.891 21.406 1 98.31 91 THR A N 1
ATOM 732 C CA . THR A 1 91 ? -22 20.188 20.031 1 98.31 91 THR A CA 1
ATOM 733 C C . THR A 1 91 ? -21.25 21.406 19.5 1 98.31 91 THR A C 1
ATOM 735 O O . THR A 1 91 ? -21.312 22.484 20.094 1 98.31 91 THR A O 1
ATOM 738 N N . GLN A 1 92 ? -20.547 21.219 18.375 1 98.38 92 GLN A N 1
ATOM 739 C CA . GLN A 1 92 ? -19.859 22.312 17.688 1 98.38 92 GLN A CA 1
ATOM 740 C C . GLN A 1 92 ? -20.469 22.578 16.312 1 98.38 92 GLN A C 1
ATOM 742 O O . GLN A 1 92 ? -20.422 21.719 15.438 1 98.38 92 GLN A O 1
ATOM 747 N N . ILE A 1 93 ? -20.953 23.797 16.094 1 97.31 93 ILE A N 1
ATOM 748 C CA . ILE A 1 93 ? -21.719 24.094 14.898 1 97.31 93 ILE A CA 1
ATOM 749 C C . ILE A 1 93 ? -20.875 24.906 13.922 1 97.31 93 ILE A C 1
ATOM 751 O O . ILE A 1 93 ? -20.125 25.812 14.336 1 97.31 93 ILE A O 1
ATOM 755 N N . ASP A 1 94 ? -21 24.688 12.648 1 96.75 94 ASP A N 1
ATOM 756 C CA . ASP A 1 94 ? -20.391 25.469 11.57 1 96.75 94 ASP A CA 1
ATOM 757 C C . ASP A 1 94 ? -21.016 26.859 11.492 1 96.75 94 ASP A C 1
ATOM 759 O O . ASP A 1 94 ? -22.219 27 11.273 1 96.75 94 ASP A O 1
ATOM 763 N N . VAL A 1 95 ? -20.234 27.844 11.609 1 96.81 95 VAL A N 1
ATOM 764 C CA . VAL A 1 95 ? -20.703 29.219 11.625 1 96.81 95 VAL A CA 1
ATOM 765 C C . VAL A 1 95 ? -21.422 29.531 10.312 1 96.81 95 VAL A C 1
ATOM 767 O O . VAL A 1 95 ? -22.312 30.391 10.266 1 96.81 95 VAL A O 1
ATOM 770 N N . ASN A 1 96 ? -21.047 28.812 9.25 1 95.25 96 ASN A N 1
ATOM 771 C CA . ASN A 1 96 ? -21.656 29.047 7.945 1 95.25 96 ASN A CA 1
ATOM 772 C C . ASN A 1 96 ? -23.141 28.719 7.969 1 95.25 96 ASN A C 1
ATOM 774 O O . ASN A 1 96 ? -23.906 29.188 7.105 1 95.25 96 ASN A O 1
ATOM 778 N N . LYS A 1 97 ? -23.578 27.969 8.914 1 94.25 97 LYS A N 1
ATOM 779 C CA . LYS A 1 97 ? -25 27.656 9.07 1 94.25 97 LYS A CA 1
ATOM 780 C C . LYS A 1 97 ? -25.75 28.828 9.719 1 94.25 97 LYS A C 1
ATOM 782 O O . LYS A 1 97 ? -26.969 28.875 9.703 1 94.25 97 LYS A O 1
ATOM 787 N N . LEU A 1 98 ? -25.031 29.812 10.219 1 95.69 98 LEU A N 1
ATOM 788 C CA . LEU A 1 98 ? -25.625 30.844 11.07 1 95.69 98 LEU A CA 1
ATOM 789 C C . LEU A 1 98 ? -25.531 32.219 10.406 1 95.69 98 LEU A C 1
ATOM 791 O O . LEU A 1 98 ? -26.016 33.219 10.953 1 95.69 98 LEU A O 1
ATOM 795 N N . VAL A 1 99 ? -24.875 32.312 9.273 1 96 99 VAL A N 1
ATOM 796 C CA . VAL A 1 99 ? -24.781 33.562 8.547 1 96 99 VAL A CA 1
ATOM 797 C C . VAL A 1 99 ? -25.859 33.625 7.461 1 96 99 VAL A C 1
ATOM 799 O O . VAL A 1 99 ? -26.375 32.594 7.039 1 96 99 VAL A O 1
ATOM 802 N N . TYR A 1 100 ? -26.172 34.875 7 1 95.75 100 TYR A N 1
ATOM 803 C CA . TYR A 1 100 ? -27.031 35 5.836 1 95.75 100 TYR A CA 1
ATOM 804 C C . TYR A 1 100 ? -26.391 34.375 4.602 1 95.75 100 TYR A C 1
ATOM 806 O O . TYR A 1 100 ? -25.156 34.438 4.441 1 95.75 100 TYR A O 1
ATOM 814 N N . PRO A 1 101 ? -27.203 33.781 3.748 1 91.88 101 PRO A N 1
ATOM 815 C CA . PRO A 1 101 ? -26.641 33.156 2.545 1 91.88 101 PRO A CA 1
ATOM 816 C C . PRO A 1 101 ? -25.75 34.125 1.765 1 91.88 101 PRO A C 1
ATOM 818 O O . PRO A 1 101 ? -26.125 35.25 1.516 1 91.88 101 PRO A O 1
ATOM 821 N N . ASN A 1 102 ? -24.531 33.688 1.449 1 91.06 102 ASN A N 1
ATOM 822 C CA . ASN A 1 102 ? -23.547 34.406 0.62 1 91.06 102 ASN A CA 1
ATOM 823 C C . ASN A 1 102 ? -23.094 35.688 1.273 1 91.06 102 ASN A C 1
ATOM 825 O O . ASN A 1 102 ? -22.844 36.688 0.585 1 91.06 102 ASN A O 1
ATOM 829 N N . THR A 1 103 ? -23.188 35.688 2.643 1 95.12 103 THR A N 1
ATOM 830 C CA . THR A 1 103 ? -22.656 36.844 3.361 1 95.12 103 THR A CA 1
ATOM 831 C C . THR A 1 103 ? -21.766 36.406 4.516 1 95.12 103 THR A C 1
ATOM 833 O O . THR A 1 103 ? -21.703 35.188 4.828 1 95.12 103 THR A O 1
ATOM 836 N N . VAL A 1 104 ? -21.109 37.406 5.117 1 95.75 104 VAL A N 1
ATOM 837 C CA . VAL A 1 104 ? -20.297 37.125 6.293 1 95.75 104 VAL A CA 1
ATOM 838 C C . VAL A 1 104 ? -21.031 37.594 7.551 1 95.75 104 VAL A C 1
ATOM 840 O O . VAL A 1 104 ? -20.453 37.594 8.648 1 95.75 104 VAL A O 1
ATOM 843 N N . GLN A 1 105 ? -22.328 38 7.426 1 95.69 105 GLN A N 1
ATOM 844 C CA . GLN A 1 105 ? -23.094 38.562 8.531 1 95.69 105 GLN A CA 1
ATOM 845 C C . GLN A 1 105 ? -23.906 37.469 9.242 1 95.69 105 GLN A C 1
ATOM 847 O O . GLN A 1 105 ? -24.609 36.719 8.602 1 95.69 105 GLN A O 1
ATOM 852 N N . LEU A 1 106 ? -23.844 37.531 10.531 1 97.38 106 LEU A N 1
ATOM 853 C CA . LEU A 1 106 ? -24.609 36.562 11.336 1 97.38 106 LEU A CA 1
ATOM 854 C C . LEU A 1 106 ? -26.109 36.844 11.242 1 97.38 106 LEU A C 1
ATOM 856 O O . LEU A 1 106 ? -26.531 38 11.25 1 97.38 106 LEU A O 1
ATOM 860 N N . ASN A 1 107 ? -26.859 35.844 11.07 1 97.88 107 ASN A N 1
ATOM 861 C CA . ASN A 1 107 ? -28.281 35.938 11.336 1 97.88 107 ASN A CA 1
ATOM 862 C C . ASN A 1 107 ? -28.594 35.812 12.828 1 97.88 107 ASN A C 1
ATOM 864 O O . ASN A 1 107 ? -28.875 34.719 13.336 1 97.88 107 ASN A O 1
ATOM 868 N N . GLU A 1 108 ? -28.641 36.906 13.508 1 97.69 108 GLU A N 1
ATOM 869 C CA . GLU A 1 108 ? -28.719 36.938 14.969 1 97.69 108 GLU A CA 1
ATOM 870 C C . GLU A 1 108 ? -30 36.25 15.453 1 97.69 108 GLU A C 1
ATOM 872 O O . GLU A 1 108 ? -30.016 35.625 16.516 1 97.69 108 GLU A O 1
ATOM 877 N N . THR A 1 109 ? -31.062 36.406 14.688 1 97.56 109 THR A N 1
ATOM 878 C CA . THR A 1 109 ? -32.312 35.75 15.055 1 97.56 109 THR A CA 1
ATOM 879 C C . THR A 1 109 ? -32.188 34.25 15.062 1 97.56 109 THR A C 1
ATOM 881 O O . THR A 1 109 ? -32.625 33.562 15.984 1 97.56 109 THR A O 1
ATOM 884 N N . TYR A 1 110 ? -31.547 33.812 14.031 1 96.62 110 TYR A N 1
ATOM 885 C CA . TYR A 1 110 ? -31.375 32.375 13.93 1 96.62 110 TYR A CA 1
ATOM 886 C C . TYR A 1 110 ? -30.406 31.875 14.992 1 96.62 110 TYR A C 1
ATOM 888 O O . TYR A 1 110 ? -30.609 30.812 15.578 1 96.62 110 TYR A O 1
ATOM 896 N N . VAL A 1 111 ? -29.312 32.594 15.227 1 97.25 111 VAL A N 1
ATOM 897 C CA . VAL A 1 111 ? -28.391 32.281 16.297 1 97.25 111 VAL A CA 1
ATOM 898 C C . VAL A 1 111 ? -29.141 32.188 17.625 1 97.25 111 VAL A C 1
ATOM 900 O O . VAL A 1 111 ? -28.922 31.25 18.406 1 97.25 111 VAL A O 1
ATOM 903 N N . ASP A 1 112 ? -29.984 33.125 17.891 1 97.69 112 ASP A N 1
ATOM 904 C CA . ASP A 1 112 ? -30.781 33.156 19.109 1 97.69 112 ASP A CA 1
ATOM 905 C C . ASP A 1 112 ? -31.641 31.906 19.234 1 97.69 112 ASP A C 1
ATOM 907 O O . ASP A 1 112 ? -31.688 31.266 20.281 1 97.69 112 ASP A O 1
ATOM 911 N N . GLU A 1 113 ? -32.25 31.562 18.172 1 96.62 113 GLU A N 1
ATOM 912 C CA . GLU A 1 113 ? -33.125 30.406 18.156 1 96.62 113 GLU A CA 1
ATOM 913 C C . GLU A 1 113 ? -32.375 29.125 18.438 1 96.62 113 GLU A C 1
ATOM 915 O O . GLU A 1 113 ? -32.781 28.328 19.297 1 96.62 113 GLU A O 1
ATOM 920 N N . ILE A 1 114 ? -31.297 28.938 17.766 1 95.38 114 ILE A N 1
ATOM 921 C CA . ILE A 1 114 ? -30.562 27.672 17.844 1 95.38 114 ILE A CA 1
ATOM 922 C C . ILE A 1 114 ? -29.891 27.562 19.219 1 95.38 114 ILE A C 1
ATOM 924 O O . ILE A 1 114 ? -29.812 26.469 19.781 1 95.38 114 ILE A O 1
ATOM 928 N N . THR A 1 115 ? -29.359 28.625 19.766 1 96.25 115 THR A N 1
ATOM 929 C CA . THR A 1 115 ? -28.688 28.594 21.062 1 96.25 115 THR A CA 1
ATOM 930 C C . THR A 1 115 ? -29.703 28.391 22.188 1 96.25 115 THR A C 1
ATOM 932 O O . THR A 1 115 ? -29.375 27.797 23.219 1 96.25 115 THR A O 1
ATOM 935 N N . LYS A 1 116 ? -30.906 28.906 22.016 1 95.62 116 LYS A N 1
ATOM 936 C CA . LYS A 1 116 ? -31.969 28.656 23 1 95.62 116 LYS A CA 1
ATOM 937 C C . LYS A 1 116 ? -32.406 27.203 22.969 1 95.62 116 LYS A C 1
ATOM 939 O O . LYS A 1 116 ? -32.594 26.578 24.031 1 95.62 116 LYS A O 1
ATOM 944 N N . GLU A 1 117 ? -32.531 26.797 21.797 1 95.56 117 GLU A N 1
ATOM 945 C CA . GLU A 1 117 ? -33.062 25.453 21.641 1 95.56 117 GLU A CA 1
ATOM 946 C C . GLU A 1 117 ? -32.062 24.391 22.078 1 95.56 117 GLU A C 1
ATOM 948 O O . GLU A 1 117 ? -32.438 23.422 22.766 1 95.56 117 GLU A O 1
ATOM 953 N N . PHE A 1 118 ? -30.812 24.516 21.688 1 95.81 118 PHE A N 1
ATOM 954 C CA . PHE A 1 118 ? -29.859 23.422 21.844 1 95.81 118 PHE A CA 1
ATOM 955 C C . PHE A 1 118 ? -28.781 23.797 22.859 1 95.81 118 PHE A C 1
ATOM 957 O O . PHE A 1 118 ? -27.953 22.969 23.234 1 95.81 118 PHE A O 1
ATOM 964 N N . GLN A 1 119 ? -28.781 25.047 23.312 1 96.69 119 GLN A N 1
ATOM 965 C CA . GLN A 1 119 ? -27.797 25.531 24.281 1 96.69 119 GLN A CA 1
ATOM 966 C C . GLN A 1 119 ? -26.375 25.219 23.828 1 96.69 119 GLN A C 1
ATOM 968 O O . GLN A 1 119 ? -25.594 24.641 24.594 1 96.69 119 GLN A O 1
ATOM 973 N N . ILE A 1 120 ? -26.078 25.609 22.641 1 96.06 120 ILE A N 1
ATOM 974 C CA . ILE A 1 120 ? -24.859 25.25 21.922 1 96.06 120 ILE A CA 1
ATOM 975 C C . ILE A 1 120 ? -23.641 25.766 22.688 1 96.06 120 ILE A C 1
ATOM 977 O O . ILE A 1 120 ? -23.641 26.922 23.141 1 96.06 120 ILE A O 1
ATOM 981 N N . GLY A 1 121 ? -22.594 24.875 22.719 1 96.94 121 GLY A N 1
ATOM 982 C CA . GLY A 1 121 ? -21.422 25.234 23.516 1 96.94 121 GLY A CA 1
ATOM 983 C C . GLY A 1 121 ? -20.219 25.578 22.688 1 96.94 121 GLY A C 1
ATOM 984 O O . GLY A 1 121 ? -19.219 26.094 23.203 1 96.94 121 GLY A O 1
ATOM 985 N N . SER A 1 122 ? -20.234 25.359 21.391 1 98.19 122 SER A N 1
ATOM 986 C CA . SER A 1 122 ? -19.047 25.594 20.562 1 98.19 122 SER A CA 1
ATOM 987 C C . SER A 1 122 ? -19.422 25.875 19.125 1 98.19 122 SER A C 1
ATOM 989 O O . SER A 1 122 ? -20.438 25.375 18.625 1 98.19 122 SER A O 1
ATOM 991 N N . PHE A 1 123 ? -18.641 26.719 18.453 1 98.06 123 PHE A N 1
ATOM 992 C CA . PHE A 1 123 ? -18.734 27.016 17.031 1 98.06 123 PHE A CA 1
ATOM 993 C C . PHE A 1 123 ? -17.375 26.938 16.359 1 98.06 123 PHE A C 1
ATOM 995 O O . PHE A 1 123 ? -16.344 26.891 17.031 1 98.06 123 PHE A O 1
ATOM 1002 N N . LEU A 1 124 ? -17.359 26.844 14.961 1 97.88 124 LEU A N 1
ATOM 1003 C CA . LEU A 1 124 ? -16.094 26.781 14.25 1 97.88 124 LEU A CA 1
ATOM 1004 C C . LEU A 1 124 ? -16.234 27.328 12.836 1 97.88 124 LEU A C 1
ATOM 1006 O O . LEU A 1 124 ? -17.344 27.609 12.383 1 97.88 124 LEU A O 1
ATOM 1010 N N . ASN A 1 125 ? -15.117 27.422 12.172 1 96.94 125 ASN A N 1
ATOM 1011 C CA . ASN A 1 125 ? -14.977 27.641 10.734 1 96.94 125 ASN A CA 1
ATOM 1012 C C . ASN A 1 125 ? -15.078 29.125 10.391 1 96.94 125 ASN A C 1
ATOM 1014 O O . ASN A 1 125 ? -14.977 29.984 11.266 1 96.94 125 ASN A O 1
ATOM 1018 N N . SER A 1 126 ? -15.055 29.453 9.117 1 97.12 126 SER A N 1
ATOM 1019 C CA . SER A 1 126 ? -15.094 30.812 8.602 1 97.12 126 SER A CA 1
ATOM 1020 C C . SER A 1 126 ? -16.172 30.984 7.535 1 97.12 126 SER A C 1
ATOM 1022 O O . SER A 1 126 ? -16.391 30.078 6.723 1 97.12 126 SER A O 1
ATOM 1024 N N . PRO A 1 127 ? -16.797 32.125 7.551 1 96.38 127 PRO A N 1
ATOM 1025 C CA . PRO A 1 127 ? -17.766 32.406 6.488 1 96.38 127 PRO A CA 1
ATOM 1026 C C . PRO A 1 127 ? -17.141 32.375 5.098 1 96.38 127 PRO A C 1
ATOM 1028 O O . PRO A 1 127 ? -17.844 32.281 4.094 1 96.38 127 PRO A O 1
ATOM 1031 N N . THR A 1 128 ? -15.805 32.438 5.016 1 96.56 128 THR A N 1
ATOM 1032 C CA . THR A 1 128 ? -15.141 32.531 3.721 1 96.56 128 THR A CA 1
ATOM 1033 C C . THR A 1 128 ? -14.469 31.188 3.381 1 96.56 128 THR A C 1
ATOM 1035 O O . THR A 1 128 ? -13.664 31.109 2.451 1 96.56 128 THR A O 1
ATOM 1038 N N . THR A 1 129 ? -14.703 30.125 4.098 1 95.69 129 THR A N 1
ATOM 1039 C CA . THR A 1 129 ? -14.055 28.844 3.904 1 95.69 129 THR A CA 1
ATOM 1040 C C . THR A 1 129 ? -14.266 28.344 2.479 1 95.69 129 THR A C 1
ATOM 1042 O O . THR A 1 129 ? -13.375 27.719 1.893 1 95.69 129 THR A O 1
ATOM 1045 N N . GLY A 1 130 ? -15.414 28.594 1.842 1 94.44 130 GLY A N 1
ATOM 1046 C CA . GLY A 1 130 ? -15.773 28.047 0.539 1 94.44 130 GLY A CA 1
ATOM 1047 C C . GLY A 1 130 ? -15.312 28.922 -0.613 1 94.44 130 GLY A C 1
ATOM 1048 O O . GLY A 1 130 ? -15.461 28.547 -1.779 1 94.44 130 GLY A O 1
ATOM 1049 N N . GLY A 1 131 ? -14.836 30.125 -0.281 1 95.12 131 GLY A N 1
ATOM 1050 C CA . GLY A 1 131 ? -14.43 31.078 -1.304 1 95.12 131 GLY A CA 1
ATOM 1051 C C . GLY A 1 131 ? -14.711 32.531 -0.929 1 95.12 131 GLY A C 1
ATOM 1052 O O . GLY A 1 131 ? -15.023 32.812 0.226 1 95.12 131 GLY A O 1
ATOM 1053 N N . ILE A 1 132 ? -14.539 33.312 -1.924 1 95.44 132 ILE A N 1
ATOM 1054 C CA . ILE A 1 132 ? -14.773 34.75 -1.733 1 95.44 132 ILE A CA 1
ATOM 1055 C C . ILE A 1 132 ? -16.266 35 -1.501 1 95.44 132 ILE A C 1
ATOM 1057 O O . ILE A 1 132 ? -17.109 34.531 -2.266 1 95.44 132 ILE A O 1
ATOM 1061 N N . VAL A 1 133 ? -16.547 35.719 -0.422 1 95.06 133 VAL A N 1
ATOM 1062 C CA . VAL A 1 133 ? -17.922 36.062 -0.068 1 95.06 133 VAL A CA 1
ATOM 1063 C C . VAL A 1 133 ? -18.062 37.562 0.068 1 95.06 133 VAL A C 1
ATOM 1065 O O . VAL A 1 133 ? -17.391 38.188 0.897 1 95.06 133 VAL A O 1
ATOM 1068 N N . GLN A 1 134 ? -18.938 38.188 -0.65 1 93.56 134 GLN A N 1
ATOM 1069 C CA . GLN A 1 134 ? -19.172 39.625 -0.633 1 93.56 134 GLN A CA 1
ATOM 1070 C C . GLN A 1 134 ? -17.859 40.406 -0.809 1 93.56 134 GLN A C 1
ATOM 1072 O O . GLN A 1 134 ? -17.625 41.406 -0.112 1 93.56 134 GLN A O 1
ATOM 1077 N N . GLY A 1 135 ? -17.016 39.781 -1.609 1 91.56 135 GLY A N 1
ATOM 1078 C CA . GLY A 1 135 ? -15.758 40.469 -1.917 1 91.56 135 GLY A CA 1
ATOM 1079 C C . GLY A 1 135 ? -14.688 40.219 -0.872 1 91.56 135 GLY A C 1
ATOM 1080 O O . GLY A 1 135 ? -13.547 40.656 -1.038 1 91.56 135 GLY A O 1
ATOM 1081 N N . TYR A 1 136 ? -15.016 39.531 0.182 1 93.19 136 TYR A N 1
ATOM 1082 C CA . TYR A 1 136 ? -14.039 39.25 1.228 1 93.19 136 TYR A CA 1
ATOM 1083 C C . TYR A 1 136 ? -13.375 37.906 1.006 1 93.19 136 TYR A C 1
ATOM 1085 O O . TYR A 1 136 ? -14.047 36.875 0.931 1 93.19 136 TYR A O 1
ATOM 1093 N N . SER A 1 137 ? -12.117 37.906 0.902 1 93.56 137 SER A N 1
ATOM 1094 C CA . SER A 1 137 ? -11.359 36.656 0.887 1 93.56 137 SER A CA 1
ATOM 1095 C C . SER A 1 137 ? -11.141 36.125 2.299 1 93.56 137 SER A C 1
ATOM 1097 O O . SER A 1 137 ? -10.945 34.906 2.494 1 93.56 137 SER A O 1
ATOM 1099 N N . SER A 1 138 ? -11.047 37 3.221 1 94.5 138 SER A N 1
ATOM 1100 C CA . SER A 1 138 ? -10.898 36.75 4.652 1 94.5 138 SER A CA 1
ATOM 1101 C C . SER A 1 138 ? -11.469 37.906 5.477 1 94.5 138 SER A C 1
ATOM 1103 O O . SER A 1 138 ? -11.766 38.969 4.941 1 94.5 138 SER A O 1
ATOM 1105 N N . LEU A 1 139 ? -11.641 37.625 6.746 1 97.12 139 LEU A N 1
ATOM 1106 C CA . LEU A 1 139 ? -12.117 38.656 7.652 1 97.12 139 LEU A CA 1
ATOM 1107 C C . LEU A 1 139 ? -10.945 39.312 8.383 1 97.12 139 LEU A C 1
ATOM 1109 O O . LEU A 1 139 ? -9.953 38.656 8.703 1 97.12 139 LEU A O 1
ATOM 1113 N N . ASN A 1 140 ? -11.039 40.594 8.594 1 96.31 140 ASN A N 1
ATOM 1114 C CA . ASN A 1 140 ? -10.039 41.25 9.43 1 96.31 140 ASN A CA 1
ATOM 1115 C C . ASN A 1 140 ? -10.336 41.062 10.914 1 96.31 140 ASN A C 1
ATOM 1117 O O . ASN A 1 140 ? -11.375 40.531 11.281 1 96.31 140 ASN A O 1
ATOM 1121 N N . ALA A 1 141 ? -9.438 41.562 11.742 1 97.25 141 ALA A N 1
ATOM 1122 C CA . ALA A 1 141 ? -9.539 41.344 13.188 1 97.25 141 ALA A CA 1
ATOM 1123 C C . ALA A 1 141 ? -10.812 41.969 13.75 1 97.25 141 ALA A C 1
ATOM 1125 O O . ALA A 1 141 ? -11.484 41.344 14.586 1 97.25 141 ALA A O 1
ATOM 1126 N N . THR A 1 142 ? -11.148 43.094 13.344 1 96.19 142 THR A N 1
ATOM 1127 C CA . THR A 1 142 ? -12.336 43.781 13.836 1 96.19 142 THR A CA 1
ATOM 1128 C C . THR A 1 142 ? -13.602 43.031 13.469 1 96.19 142 THR A C 1
ATOM 1130 O O . THR A 1 142 ? -14.508 42.875 14.297 1 96.19 142 THR A O 1
ATOM 1133 N N . GLN A 1 143 ? -13.648 42.594 12.258 1 96.44 143 GLN A N 1
ATOM 1134 C CA . GLN A 1 143 ? -14.797 41.812 11.805 1 96.44 143 GLN A CA 1
ATOM 1135 C C . GLN A 1 143 ? -14.938 40.531 12.609 1 96.44 143 GLN A C 1
ATOM 1137 O O . GLN A 1 143 ? -16.047 40.156 12.992 1 96.44 143 GLN A O 1
ATOM 1142 N N . TRP A 1 144 ? -13.859 39.875 12.836 1 97.69 144 TRP A N 1
ATOM 1143 C CA . TRP A 1 144 ? -13.883 38.656 13.633 1 97.69 144 TRP A CA 1
ATOM 1144 C C . TRP A 1 144 ? -14.336 38.938 15.055 1 97.69 144 TRP A C 1
ATOM 1146 O O . TRP A 1 144 ? -15.172 38.219 15.609 1 97.69 144 TRP A O 1
ATOM 1156 N N . ILE A 1 145 ? -13.75 39.938 15.656 1 97.62 145 ILE A N 1
ATOM 1157 C CA . ILE A 1 145 ? -14.078 40.312 17.031 1 97.62 145 ILE A CA 1
ATOM 1158 C C . ILE A 1 145 ? -15.57 40.625 17.141 1 97.62 145 ILE A C 1
ATOM 1160 O O . ILE A 1 145 ? -16.234 40.188 18.078 1 97.62 145 ILE A O 1
ATOM 1164 N N . ASP A 1 146 ? -16.078 41.375 16.188 1 97.12 146 ASP A N 1
ATOM 1165 C CA . ASP A 1 146 ? -17.5 41.688 16.172 1 97.12 146 ASP A CA 1
ATOM 1166 C C . ASP A 1 146 ? -18.359 40.438 16.062 1 97.12 146 ASP A C 1
ATOM 1168 O O . ASP A 1 146 ? -19.344 40.281 16.781 1 97.12 146 ASP A O 1
ATOM 1172 N N . LEU A 1 147 ? -18 39.625 15.141 1 97.62 147 LEU A N 1
ATOM 1173 C CA . LEU A 1 147 ? -18.719 38.375 14.938 1 97.62 147 LEU A CA 1
ATOM 1174 C C . LEU A 1 147 ? -18.719 37.531 16.203 1 97.62 147 LEU A C 1
ATOM 1176 O O . LEU A 1 147 ? -19.781 37.062 16.656 1 97.62 147 LEU A O 1
ATOM 1180 N N . LEU A 1 148 ? -17.594 37.344 16.812 1 98 148 LEU A N 1
ATOM 1181 C CA . LEU A 1 148 ? -17.453 36.5 18 1 98 148 LEU A CA 1
ATOM 1182 C C . LEU A 1 148 ? -18.156 37.125 19.203 1 98 148 LEU A C 1
ATOM 1184 O O . LEU A 1 148 ? -18.734 36.406 20.016 1 98 148 LEU A O 1
ATOM 1188 N N . THR A 1 149 ? -18.047 38.406 19.328 1 98 149 THR A N 1
ATOM 1189 C CA . THR A 1 149 ? -18.719 39.125 20.406 1 98 149 THR A CA 1
ATOM 1190 C C . THR A 1 149 ? -20.234 38.938 20.328 1 98 149 THR A C 1
ATOM 1192 O O . THR A 1 149 ? -20.891 38.656 21.328 1 98 149 THR A O 1
ATOM 1195 N N . THR A 1 150 ? -20.734 39.094 19.141 1 97.88 150 THR A N 1
ATOM 1196 C CA . THR A 1 150 ? -22.172 38.938 18.922 1 97.88 150 THR A CA 1
ATOM 1197 C C . THR A 1 150 ? -22.594 37.5 19.219 1 97.88 150 THR A C 1
ATOM 1199 O O . THR A 1 150 ? -23.578 37.281 19.922 1 97.88 150 THR A O 1
ATOM 1202 N N . LEU A 1 151 ? -21.891 36.562 18.703 1 97.62 151 LEU A N 1
ATOM 1203 C CA . LEU A 1 151 ? -22.172 35.156 18.922 1 97.62 151 LEU A CA 1
ATOM 1204 C C . LEU A 1 151 ? -22.141 34.812 20.422 1 97.62 151 LEU A C 1
ATOM 1206 O O . LEU A 1 151 ? -23.047 34.125 20.922 1 97.62 151 LEU A O 1
ATOM 1210 N N . GLN A 1 152 ? -21.141 35.312 21.125 1 97.62 152 GLN A N 1
ATOM 1211 C CA . GLN A 1 152 ? -20.984 35.031 22.547 1 97.62 152 GLN A CA 1
ATOM 1212 C C . GLN A 1 152 ? -22.094 35.688 23.359 1 97.62 152 GLN A C 1
ATOM 1214 O O . GLN A 1 152 ? -22.625 35.094 24.297 1 97.62 152 GLN A O 1
ATOM 1219 N N . ARG A 1 153 ? -22.438 36.906 23.031 1 97.75 153 ARG A N 1
ATOM 1220 C CA . ARG A 1 153 ? -23.5 37.594 23.734 1 97.75 153 ARG A CA 1
ATOM 1221 C C . ARG A 1 153 ? -24.812 36.844 23.672 1 97.75 153 ARG A C 1
ATOM 1223 O O . ARG A 1 153 ? -25.469 36.625 24.703 1 97.75 153 ARG A O 1
ATOM 1230 N N . ILE A 1 154 ? -25.141 36.438 22.516 1 97.94 154 ILE A N 1
ATOM 1231 C CA . ILE A 1 154 ? -26.391 35.719 22.344 1 97.94 154 ILE A CA 1
ATOM 1232 C C . ILE A 1 154 ? -26.328 34.375 23.062 1 97.94 154 ILE A C 1
ATOM 1234 O O . ILE A 1 154 ? -27.297 33.969 23.719 1 97.94 154 ILE A O 1
ATOM 1238 N N . THR A 1 155 ? -25.203 33.688 22.953 1 97.12 155 THR A N 1
ATOM 1239 C CA . THR A 1 155 ? -25.031 32.344 23.547 1 97.12 155 THR A CA 1
ATOM 1240 C C . THR A 1 155 ? -25.125 32.438 25.062 1 97.12 155 THR A C 1
ATOM 1242 O O . THR A 1 155 ? -25.859 31.656 25.688 1 97.12 155 THR A O 1
ATOM 1245 N N . VAL A 1 156 ? -24.391 33.344 25.688 1 96.81 156 VAL A N 1
ATOM 1246 C CA . VAL A 1 156 ? -24.344 33.469 27.141 1 96.81 156 VAL A CA 1
ATOM 1247 C C . VAL A 1 156 ? -25.734 33.844 27.672 1 96.81 156 VAL A C 1
ATOM 1249 O O . VAL A 1 156 ? -26.172 33.312 28.688 1 96.81 156 VAL A O 1
ATOM 1252 N N . LYS A 1 157 ? -26.391 34.688 26.984 1 95.94 157 LYS A N 1
ATOM 1253 C CA . LYS A 1 157 ? -27.719 35.125 27.375 1 95.94 157 LYS A CA 1
ATOM 1254 C C . LYS A 1 157 ? -28.688 33.938 27.422 1 95.94 157 LYS A C 1
ATOM 1256 O O . LYS A 1 157 ? -29.562 33.875 28.281 1 95.94 157 LYS A O 1
ATOM 1261 N N . ASN A 1 158 ? -28.531 33.062 26.531 1 94.69 158 ASN A N 1
ATOM 1262 C CA . ASN A 1 158 ? -29.484 31.984 26.359 1 94.69 158 ASN A CA 1
ATOM 1263 C C . ASN A 1 158 ? -29.094 30.766 27.172 1 94.69 158 ASN A C 1
ATOM 1265 O O . ASN A 1 158 ? -29.797 29.734 27.125 1 94.69 158 ASN A O 1
ATOM 1269 N N . GLN A 1 159 ? -28.047 30.781 27.875 1 93.81 159 GLN A N 1
ATOM 1270 C CA . GLN A 1 159 ? -27.625 29.688 28.734 1 93.81 159 GLN A CA 1
ATOM 1271 C C . GLN A 1 159 ? -28.078 29.891 30.172 1 93.81 159 GLN A C 1
ATOM 1273 O O . GLN A 1 159 ? -27.719 30.891 30.797 1 93.81 159 GLN A O 1
ATOM 1278 N N . PRO A 1 160 ? -28.75 28.969 30.75 1 95.38 160 PRO A N 1
ATOM 1279 C CA . PRO A 1 160 ? -29.234 29.125 32.125 1 95.38 160 PRO A CA 1
ATOM 1280 C C . PRO A 1 160 ? -28.109 29.391 33.125 1 95.38 160 PRO A C 1
ATOM 1282 O O . PRO A 1 160 ? -28.281 30.156 34.094 1 95.38 160 PRO A O 1
ATOM 1285 N N . ASN A 1 161 ? -26.953 28.75 32.906 1 97 161 ASN A N 1
ATOM 1286 C CA . ASN A 1 161 ? -25.828 28.922 33.812 1 97 161 ASN A CA 1
ATOM 1287 C C . ASN A 1 161 ? -24.75 29.812 33.188 1 97 161 ASN A C 1
ATOM 1289 O O . ASN A 1 161 ? -23.594 29.797 33.625 1 97 161 ASN A O 1
ATOM 1293 N N . SER A 1 162 ? -25.109 30.547 32.094 1 96.31 162 SER A N 1
ATOM 1294 C CA . SER A 1 162 ? -24.266 31.531 31.453 1 96.31 162 SER A CA 1
ATOM 1295 C C . SER A 1 162 ? -22.938 30.922 31.031 1 96.31 162 SER A C 1
ATOM 1297 O O . SER A 1 162 ? -21.875 31.531 31.203 1 96.31 162 SER A O 1
ATOM 1299 N N . ILE A 1 163 ? -22.922 29.719 30.609 1 97.94 163 ILE A N 1
ATOM 1300 C CA . ILE A 1 163 ? -21.719 29.047 30.141 1 97.94 163 ILE A CA 1
ATOM 1301 C C . ILE A 1 163 ? -21.281 29.625 28.797 1 97.94 163 ILE A C 1
ATOM 1303 O O . ILE A 1 163 ? -22.047 29.641 27.844 1 97.94 163 ILE A O 1
ATOM 1307 N N . PRO A 1 164 ? -20.094 30.109 28.672 1 98.19 164 PRO A N 1
ATOM 1308 C CA . PRO A 1 164 ? -19.625 30.672 27.406 1 98.19 164 PRO A CA 1
ATOM 1309 C C . PRO A 1 164 ? -19.391 29.594 26.344 1 98.19 164 PRO A C 1
ATOM 1311 O O . PRO A 1 164 ? -19.078 28.453 26.672 1 98.19 164 PRO A O 1
ATOM 1314 N N . MET A 1 165 ? -19.562 30 25.094 1 98 165 MET A N 1
ATOM 1315 C CA . MET A 1 165 ? -19.156 29.125 23.984 1 98 165 MET A CA 1
ATOM 1316 C C . MET A 1 165 ? -17.656 29.234 23.734 1 98 165 MET A C 1
ATOM 1318 O O . MET A 1 165 ? -17.031 30.234 24.094 1 98 165 MET A O 1
ATOM 1322 N N . ILE A 1 166 ? -17.031 28.172 23.203 1 98.44 166 ILE A N 1
ATOM 1323 C CA . ILE A 1 166 ? -15.641 28.203 22.766 1 98.44 166 ILE A CA 1
ATOM 1324 C C . ILE A 1 166 ? -15.578 28.047 21.234 1 98.44 166 ILE A C 1
ATOM 1326 O O . ILE A 1 166 ? -16.281 27.203 20.656 1 98.44 166 ILE A O 1
ATOM 1330 N N . TYR A 1 167 ? -14.828 28.938 20.578 1 98.31 167 TYR A N 1
ATOM 1331 C CA . TYR A 1 167 ? -14.711 28.953 19.125 1 98.31 167 TYR A CA 1
ATOM 1332 C C . TYR A 1 167 ? -13.414 28.281 18.672 1 98.31 167 TYR A C 1
ATOM 1334 O O . TYR A 1 167 ? -12.336 28.594 19.203 1 98.31 167 TYR A O 1
ATOM 1342 N N . GLY A 1 168 ? -13.492 27.266 17.75 1 97.88 168 GLY A N 1
ATOM 1343 C CA . GLY A 1 168 ? -12.328 26.641 17.141 1 97.88 168 GLY A CA 1
ATOM 1344 C C . GLY A 1 168 ? -12.148 27.047 15.688 1 97.88 168 GLY A C 1
ATOM 1345 O O . GLY A 1 168 ? -13.125 27.234 14.961 1 97.88 168 GLY A O 1
ATOM 1346 N N . ILE A 1 169 ? -10.914 27.141 15.258 1 97.81 169 ILE A N 1
ATOM 1347 C CA . ILE A 1 169 ? -10.672 27.578 13.891 1 97.81 169 ILE A CA 1
ATOM 1348 C C . ILE A 1 169 ? -9.445 26.875 13.32 1 97.81 169 ILE A C 1
ATOM 1350 O O . ILE A 1 169 ? -8.492 26.594 14.047 1 97.81 169 ILE A O 1
ATOM 1354 N N . ASP A 1 170 ? -9.461 26.516 12.047 1 96.81 170 ASP A N 1
ATOM 1355 C CA . ASP A 1 170 ? -8.305 25.938 11.367 1 96.81 170 ASP A CA 1
ATOM 1356 C C . ASP A 1 170 ? -7.227 27 11.141 1 96.81 170 ASP A C 1
ATOM 1358 O O . ASP A 1 170 ? -7.508 28.078 10.633 1 96.81 170 ASP A O 1
ATOM 1362 N N . SER A 1 171 ? -6.055 26.719 11.5 1 95.19 171 SER A N 1
ATOM 1363 C CA . SER A 1 171 ? -4.867 27.547 11.305 1 95.19 171 SER A CA 1
ATOM 1364 C C . SER A 1 171 ? -3.664 26.703 10.898 1 95.19 171 SER A C 1
ATOM 1366 O O . SER A 1 171 ? -2.703 26.578 11.664 1 95.19 171 SER A O 1
ATOM 1368 N N . ILE A 1 172 ? -3.545 26.266 9.727 1 93 172 ILE A N 1
ATOM 1369 C CA . ILE A 1 172 ? -2.674 25.188 9.289 1 93 172 ILE A CA 1
ATOM 1370 C C . ILE A 1 172 ? -1.252 25.703 9.102 1 93 172 ILE A C 1
ATOM 1372 O O . ILE A 1 172 ? -0.285 25.062 9.516 1 93 172 ILE A O 1
ATOM 1376 N N . HIS A 1 173 ? -1.084 26.891 8.406 1 97.25 173 HIS A N 1
ATOM 1377 C CA . HIS A 1 173 ? 0.241 27.469 8.188 1 97.25 173 HIS A CA 1
ATOM 1378 C C . HIS A 1 173 ? 0.238 28.969 8.406 1 97.25 173 HIS A C 1
ATOM 1380 O O . HIS A 1 173 ? 0.799 29.719 7.605 1 97.25 173 HIS A O 1
ATOM 1386 N N . GLY A 1 174 ? -0.347 29.406 9.5 1 97.25 174 GLY A N 1
ATOM 1387 C CA . GLY A 1 174 ? -0.678 30.781 9.867 1 97.25 174 GLY A CA 1
ATOM 1388 C C . GLY A 1 174 ? -2.156 30.984 10.141 1 97.25 174 GLY A C 1
ATOM 1389 O O . GLY A 1 174 ? -2.9 30.016 10.305 1 97.25 174 GLY A O 1
ATOM 1390 N N . GLY A 1 175 ? -2.549 32.25 10.375 1 95.94 175 GLY A N 1
ATOM 1391 C CA . GLY A 1 175 ? -3.969 32.531 10.516 1 95.94 175 GLY A CA 1
ATOM 1392 C C . GLY A 1 175 ? -4.738 32.406 9.219 1 95.94 175 GLY A C 1
ATOM 1393 O O . GLY A 1 175 ? -5.059 33.406 8.578 1 95.94 175 GLY A O 1
ATOM 1394 N N . THR A 1 176 ? -5.074 31.234 8.812 1 92.31 176 THR A N 1
ATOM 1395 C CA . THR A 1 176 ? -5.621 30.812 7.523 1 92.31 176 THR A CA 1
ATOM 1396 C C . THR A 1 176 ? -6.77 31.734 7.105 1 92.31 176 THR A C 1
ATOM 1398 O O . THR A 1 176 ? -6.883 32.094 5.934 1 92.31 176 THR A O 1
ATOM 1401 N N . TYR A 1 177 ? -7.594 32.156 7.992 1 96.38 177 TYR A N 1
ATOM 1402 C CA . TYR A 1 177 ? -8.836 32.844 7.668 1 96.38 177 TYR A CA 1
ATOM 1403 C C . TYR A 1 177 ? -8.781 34.312 8.125 1 96.38 177 TYR A C 1
ATOM 1405 O O . TYR A 1 177 ? -9.812 34.969 8.258 1 96.38 177 TYR A O 1
ATOM 1413 N N . ILE A 1 178 ? -7.586 34.812 8.391 1 97.75 178 ILE A N 1
ATOM 1414 C CA . ILE A 1 178 ? -7.434 36.156 8.953 1 97.75 178 ILE A CA 1
ATOM 1415 C C . ILE A 1 178 ? -6.734 37.062 7.949 1 97.75 178 ILE A C 1
ATOM 1417 O O . ILE A 1 178 ? -5.633 36.781 7.484 1 97.75 178 ILE A O 1
ATOM 1421 N N . GLU A 1 179 ? -7.363 38.156 7.672 1 96.5 179 GLU A N 1
ATOM 1422 C CA . GLU A 1 179 ? -6.773 39.125 6.766 1 96.5 179 GLU A CA 1
ATOM 1423 C C . GLU A 1 179 ? -5.422 39.625 7.281 1 96.5 179 GLU A C 1
ATOM 1425 O O . GLU A 1 179 ? -5.266 39.875 8.469 1 96.5 179 GLU A O 1
ATOM 1430 N N . LYS A 1 180 ? -4.406 39.625 6.445 1 96.56 180 LYS A N 1
ATOM 1431 C CA . LYS A 1 180 ? -3.07 40.156 6.668 1 96.56 180 LYS A CA 1
ATOM 1432 C C . LYS A 1 180 ? -2.227 39.219 7.527 1 96.56 180 LYS A C 1
ATOM 1434 O O . LYS A 1 180 ? -1.046 39.5 7.766 1 96.56 180 LYS A O 1
ATOM 1439 N N . SER A 1 181 ? -2.797 38.156 8 1 97.38 181 SER A N 1
ATOM 1440 C CA . SER A 1 181 ? -2.02 37.25 8.82 1 97.38 181 SER A CA 1
ATOM 1441 C C . SER A 1 181 ? -0.741 36.812 8.109 1 97.38 181 SER A C 1
ATOM 1443 O O . SER A 1 181 ? -0.693 36.781 6.879 1 97.38 181 SER A O 1
ATOM 1445 N N . THR A 1 182 ? 0.302 36.562 8.867 1 98.19 182 THR A N 1
ATOM 1446 C CA . THR A 1 182 ? 1.538 36.031 8.312 1 98.19 182 THR A CA 1
ATOM 1447 C C . THR A 1 182 ? 1.369 34.531 7.941 1 98.19 182 THR A C 1
ATOM 1449 O O . THR A 1 182 ? 0.988 33.719 8.781 1 98.19 182 THR A O 1
ATOM 1452 N N . LEU A 1 183 ? 1.594 34.25 6.703 1 98.19 183 LEU A N 1
ATOM 1453 C CA . LEU A 1 183 ? 1.528 32.875 6.227 1 98.19 183 LEU A CA 1
ATOM 1454 C C . LEU A 1 183 ? 2.926 32.281 6.094 1 98.19 183 LEU A C 1
ATOM 1456 O O . LEU A 1 183 ? 3.828 32.906 5.551 1 98.19 183 LEU A O 1
ATOM 1460 N N . PHE A 1 184 ? 3.113 31.125 6.605 1 98.69 184 PHE A N 1
ATOM 1461 C CA . PHE A 1 184 ? 4.391 30.422 6.609 1 98.69 184 PHE A CA 1
ATOM 1462 C C . PHE A 1 184 ? 4.395 29.312 5.574 1 98.69 184 PHE A C 1
ATOM 1464 O O . PHE A 1 184 ? 3.357 28.984 4.988 1 98.69 184 PHE A O 1
ATOM 1471 N N . PRO A 1 185 ? 5.633 28.703 5.25 1 98.75 185 PRO A N 1
ATOM 1472 C CA . PRO A 1 185 ? 5.59 27.453 4.488 1 98.75 185 PRO A CA 1
ATOM 1473 C C . PRO A 1 185 ? 4.688 26.406 5.129 1 98.75 185 PRO A C 1
ATOM 1475 O O . PRO A 1 185 ? 4.523 26.391 6.352 1 98.75 185 PRO A O 1
ATOM 1478 N N . HIS A 1 186 ? 4.047 25.594 4.297 1 98.56 186 HIS A N 1
ATOM 1479 C CA . HIS A 1 186 ? 3.266 24.484 4.836 1 98.56 186 HIS A CA 1
ATOM 1480 C C . HIS A 1 186 ? 4.156 23.484 5.559 1 98.56 186 HIS A C 1
ATOM 1482 O O . HIS A 1 186 ? 5.363 23.688 5.68 1 98.56 186 HIS A O 1
ATOM 1488 N N . GLY A 1 187 ? 3.527 22.391 6.059 1 98.62 187 GLY A N 1
ATOM 1489 C CA . GLY A 1 187 ? 4.188 21.422 6.926 1 98.62 187 GLY A CA 1
ATOM 1490 C C . GLY A 1 187 ? 5.48 20.891 6.344 1 98.62 187 GLY A C 1
ATOM 1491 O O . GLY A 1 187 ? 6.527 20.953 6.992 1 98.62 187 GLY A O 1
ATOM 1492 N N . THR A 1 188 ? 5.488 20.438 5.129 1 98.62 188 THR A N 1
ATOM 1493 C CA . THR A 1 188 ? 6.68 19.859 4.527 1 98.62 188 THR A CA 1
ATOM 1494 C C . THR A 1 188 ? 7.781 20.906 4.383 1 98.62 188 THR A C 1
ATOM 1496 O O . THR A 1 188 ? 8.961 20.594 4.551 1 98.62 188 THR A O 1
ATOM 1499 N N . GLY A 1 189 ? 7.383 22.172 4.027 1 98.81 189 GLY A N 1
ATOM 1500 C CA . GLY A 1 189 ? 8.359 23.234 3.994 1 98.81 189 GLY A CA 1
ATOM 1501 C C . GLY A 1 189 ? 8.992 23.516 5.344 1 98.81 189 GLY A C 1
ATOM 1502 O O . GLY A 1 189 ? 10.211 23.656 5.449 1 98.81 189 GLY A O 1
ATOM 1503 N N . MET A 1 190 ? 8.125 23.578 6.355 1 98.88 190 MET A N 1
ATOM 1504 C CA . MET A 1 190 ? 8.648 23.781 7.707 1 98.88 190 MET A CA 1
ATOM 1505 C C . MET A 1 190 ? 9.523 22.594 8.125 1 98.88 190 MET A C 1
ATOM 1507 O O . MET A 1 190 ? 10.539 22.781 8.797 1 98.88 190 MET A O 1
ATOM 1511 N N . GLY A 1 191 ? 9.102 21.406 7.723 1 98.88 191 GLY A N 1
ATOM 1512 C CA . GLY A 1 191 ? 9.914 20.219 7.973 1 98.88 191 GLY A CA 1
ATOM 1513 C C . GLY A 1 191 ? 11.297 20.297 7.352 1 98.88 191 GLY A C 1
ATOM 1514 O O . GLY A 1 191 ? 12.273 19.859 7.949 1 98.88 191 GLY A O 1
ATOM 1515 N N . ALA A 1 192 ? 11.406 20.891 6.227 1 98.88 192 ALA A N 1
ATOM 1516 C CA . ALA A 1 192 ? 12.641 20.969 5.461 1 98.88 192 ALA A CA 1
ATOM 1517 C C . ALA A 1 192 ? 13.656 21.891 6.148 1 98.88 192 ALA A C 1
ATOM 1519 O O . ALA A 1 192 ? 14.844 21.859 5.824 1 98.88 192 ALA A O 1
ATOM 1520 N N . THR A 1 193 ? 13.211 22.656 7.094 1 98.88 193 THR A N 1
ATOM 1521 C CA . THR A 1 193 ? 14.117 23.547 7.82 1 98.88 193 THR A CA 1
ATOM 1522 C C . THR A 1 193 ? 14.953 22.766 8.828 1 98.88 193 THR A C 1
ATOM 1524 O O . THR A 1 193 ? 16.031 23.203 9.227 1 98.88 193 THR A O 1
ATOM 1527 N N . PHE A 1 194 ? 14.344 21.672 9.336 1 98.81 194 PHE A N 1
ATOM 1528 C CA . PHE A 1 194 ? 14.945 20.922 10.438 1 98.81 194 PHE A CA 1
ATOM 1529 C C . PHE A 1 194 ? 15.344 21.875 11.57 1 98.81 194 PHE A C 1
ATOM 1531 O O . PHE A 1 194 ? 16.438 21.75 12.133 1 98.81 194 PHE A O 1
ATOM 1538 N N . ASN A 1 195 ? 14.547 22.812 11.852 1 98.81 195 ASN A N 1
ATOM 1539 C CA . ASN A 1 195 ? 14.805 23.828 12.875 1 98.81 195 ASN A CA 1
ATOM 1540 C C . ASN A 1 195 ? 13.602 24.016 13.789 1 98.81 195 ASN A C 1
ATOM 1542 O O . ASN A 1 195 ? 12.766 24.891 13.555 1 98.81 195 ASN A O 1
ATOM 1546 N N . PRO A 1 196 ? 13.562 23.297 14.875 1 98.69 196 PRO A N 1
ATOM 1547 C CA . PRO A 1 196 ? 12.422 23.391 15.789 1 98.69 196 PRO A CA 1
ATOM 1548 C C . PRO A 1 196 ? 12.219 24.812 16.328 1 98.69 196 PRO A C 1
ATOM 1550 O O . PRO A 1 196 ? 11.086 25.219 16.578 1 98.69 196 PRO A O 1
ATOM 1553 N N . ASP A 1 197 ? 13.25 25.578 16.484 1 98.5 197 ASP A N 1
ATOM 1554 C CA . ASP A 1 197 ? 13.125 26.953 16.984 1 98.5 197 ASP A CA 1
ATOM 1555 C C . ASP A 1 197 ? 12.352 27.812 15.992 1 98.5 197 ASP A C 1
ATOM 1557 O O . ASP A 1 197 ? 11.531 28.641 16.391 1 98.5 197 ASP A O 1
ATOM 1561 N N . LEU A 1 198 ? 12.68 27.609 14.781 1 98.44 198 LEU A N 1
ATOM 1562 C CA . LEU A 1 198 ? 11.977 28.359 13.75 1 98.44 198 LEU A CA 1
ATOM 1563 C C . LEU A 1 198 ? 10.5 27.984 13.703 1 98.44 198 LEU A C 1
ATOM 1565 O O . LEU A 1 198 ? 9.641 28.844 13.5 1 98.44 198 LEU A O 1
ATOM 1569 N N . VAL A 1 199 ? 10.172 26.734 13.828 1 98.75 199 VAL A N 1
ATOM 1570 C CA . VAL A 1 199 ? 8.789 26.266 13.875 1 98.75 199 VAL A CA 1
ATOM 1571 C C . VAL A 1 199 ? 8.086 26.844 15.094 1 98.75 199 VAL A C 1
ATOM 1573 O O . VAL A 1 199 ? 6.938 27.297 15.008 1 98.75 199 VAL A O 1
ATOM 1576 N N . TYR A 1 200 ? 8.781 26.859 16.234 1 98.75 200 TYR A N 1
ATOM 1577 C CA . TYR A 1 200 ? 8.258 27.484 17.453 1 98.75 200 TYR A CA 1
ATOM 1578 C C . TYR A 1 200 ? 7.898 28.938 17.203 1 98.75 200 TYR A C 1
ATOM 1580 O O . TYR A 1 200 ? 6.805 29.391 17.562 1 98.75 200 TYR A O 1
ATOM 1588 N N . GLN A 1 201 ? 8.781 29.656 16.578 1 98.69 201 GLN A N 1
ATOM 1589 C CA . GLN A 1 201 ? 8.562 31.078 16.312 1 98.69 201 GLN A CA 1
ATOM 1590 C C . GLN A 1 201 ? 7.363 31.281 15.383 1 98.69 201 GLN A C 1
ATOM 1592 O O . GLN A 1 201 ? 6.512 32.125 15.625 1 98.69 201 GLN A O 1
ATOM 1597 N N . GLY A 1 202 ? 7.367 30.5 14.281 1 98.62 202 GLY A N 1
ATOM 1598 C CA . GLY A 1 202 ? 6.258 30.594 13.352 1 98.62 202 GLY A CA 1
ATOM 1599 C C . GLY A 1 202 ? 4.91 30.344 14 1 98.62 202 GLY A C 1
ATOM 1600 O O . GLY A 1 202 ? 3.943 31.062 13.742 1 98.62 202 GLY A O 1
ATOM 1601 N N . GLN A 1 203 ? 4.863 29.359 14.812 1 98.62 203 GLN A N 1
ATOM 1602 C CA . GLN A 1 203 ? 3.602 29 15.453 1 98.62 203 GLN A CA 1
ATOM 1603 C C . GLN A 1 203 ? 3.232 30 16.547 1 98.62 203 GLN A C 1
ATOM 1605 O O . GLN A 1 203 ? 2.051 30.219 16.812 1 98.62 203 GLN A O 1
ATOM 1610 N N . THR A 1 204 ? 4.234 30.625 17.203 1 98.56 204 THR A N 1
ATOM 1611 C CA . THR A 1 204 ? 3.973 31.719 18.125 1 98.56 204 THR A CA 1
ATOM 1612 C C . THR A 1 204 ? 3.273 32.875 17.422 1 98.56 204 THR A C 1
ATOM 1614 O O . THR A 1 204 ? 2.305 33.438 17.953 1 98.56 204 THR A O 1
ATOM 1617 N N . ILE A 1 205 ? 3.746 33.188 16.266 1 98.69 205 ILE A N 1
ATOM 1618 C CA . ILE A 1 205 ? 3.172 34.25 15.477 1 98.69 205 ILE A CA 1
ATOM 1619 C C . ILE A 1 205 ? 1.767 33.875 15.016 1 98.69 205 ILE A C 1
ATOM 1621 O O . ILE A 1 205 ? 0.84 34.688 15.086 1 98.69 205 ILE A O 1
ATOM 1625 N N . SER A 1 206 ? 1.578 32.656 14.531 1 98.38 206 SER A N 1
ATOM 1626 C CA . SER A 1 206 ? 0.269 32.156 14.109 1 98.38 206 SER A CA 1
ATOM 1627 C C . SER A 1 206 ? -0.739 32.219 15.25 1 98.38 206 SER A C 1
ATOM 1629 O O . SER A 1 206 ? -1.887 32.625 15.055 1 98.38 206 SER A O 1
ATOM 1631 N N . GLY A 1 207 ? -0.284 31.75 16.438 1 98 207 GLY A N 1
ATOM 1632 C CA . GLY A 1 207 ? -1.125 31.844 17.625 1 98 207 GLY A CA 1
ATOM 1633 C C . GLY A 1 207 ? -1.485 33.281 17.984 1 98 207 GLY A C 1
ATOM 1634 O O . GLY A 1 207 ? -2.637 33.562 18.312 1 98 207 GLY A O 1
ATOM 1635 N N . LYS A 1 208 ? -0.498 34.156 17.906 1 97.94 208 LYS A N 1
ATOM 1636 C CA . LYS A 1 208 ? -0.706 35.594 18.203 1 97.94 208 LYS A CA 1
ATOM 1637 C C . LYS A 1 208 ? -1.752 36.188 17.266 1 97.94 208 LYS A C 1
ATOM 1639 O O . LYS A 1 208 ? -2.662 36.875 17.719 1 97.94 208 LYS A O 1
ATOM 1644 N N . ASP A 1 209 ? -1.598 35.906 15.977 1 98.06 209 ASP A N 1
ATOM 1645 C CA . ASP A 1 209 ? -2.545 36.469 15.008 1 98.06 209 ASP A CA 1
ATOM 1646 C C . ASP A 1 209 ? -3.953 35.906 15.258 1 98.06 209 ASP A C 1
ATOM 1648 O O . ASP A 1 209 ? -4.934 36.656 15.125 1 98.06 209 ASP A O 1
ATOM 1652 N N . SER A 1 210 ? -4.082 34.719 15.625 1 97.81 210 SER A N 1
ATOM 1653 C CA . SER A 1 210 ? -5.371 34.094 15.938 1 97.81 210 SER A CA 1
ATOM 1654 C C . SER A 1 210 ? -5.961 34.688 17.219 1 97.81 210 SER A C 1
ATOM 1656 O O . SER A 1 210 ? -7.145 35.062 17.25 1 97.81 210 SER A O 1
ATOM 1658 N N . ALA A 1 211 ? -5.148 34.812 18.234 1 97.19 211 ALA A N 1
ATOM 1659 C CA . ALA A 1 211 ? -5.586 35.375 19.5 1 97.19 211 ALA A CA 1
ATOM 1660 C C . ALA A 1 211 ? -6.027 36.844 19.328 1 97.19 211 ALA A C 1
ATOM 1662 O O . ALA A 1 211 ? -6.961 37.281 20 1 97.19 211 ALA A O 1
ATOM 1663 N N . ALA A 1 212 ? -5.34 37.5 18.469 1 97.44 212 ALA A N 1
ATOM 1664 C CA . ALA A 1 212 ? -5.664 38.906 18.203 1 97.44 212 ALA A CA 1
ATOM 1665 C C . ALA A 1 212 ? -7.094 39.031 17.688 1 97.44 212 ALA A C 1
ATOM 1667 O O . ALA A 1 212 ? -7.715 40.094 17.844 1 97.44 212 ALA A O 1
ATOM 1668 N N . CYS A 1 213 ? -7.59 38 17.109 1 97.38 213 CYS A N 1
ATOM 1669 C CA . CYS A 1 213 ? -8.945 38 16.562 1 97.38 213 CYS A CA 1
ATOM 1670 C C . CYS A 1 213 ? -9.938 37.469 17.578 1 97.38 213 CYS A C 1
ATOM 1672 O O . CYS A 1 213 ? -11.141 37.406 17.312 1 97.38 213 CYS A O 1
ATOM 1674 N N . GLY A 1 214 ? -9.453 37 18.703 1 96.69 214 GLY A N 1
ATOM 1675 C CA . GLY A 1 214 ? -10.336 36.531 19.75 1 96.69 214 GLY A CA 1
ATOM 1676 C C . GLY A 1 214 ? -10.469 35.031 19.797 1 96.69 214 GLY A C 1
ATOM 1677 O O . GLY A 1 214 ? -11.258 34.5 20.578 1 96.69 214 GLY A O 1
ATOM 1678 N N . PHE A 1 215 ? -9.719 34.312 19 1 97.38 215 PHE A N 1
ATOM 1679 C CA . PHE A 1 215 ? -9.82 32.844 19 1 97.38 215 PHE A CA 1
ATOM 1680 C C . PHE A 1 215 ? -9.016 32.25 20.156 1 97.38 215 PHE A C 1
ATOM 1682 O O . PHE A 1 215 ? -7.82 32.5 20.281 1 97.38 215 PHE A O 1
ATOM 1689 N N . PRO A 1 216 ? -9.562 31.391 20.938 1 97.25 216 PRO A N 1
ATOM 1690 C CA . PRO A 1 216 ? -8.82 30.734 22.016 1 97.25 216 PRO A CA 1
ATOM 1691 C C . PRO A 1 216 ? -8.266 29.375 21.625 1 97.25 216 PRO A C 1
ATOM 1693 O O . PRO A 1 216 ? -7.445 28.797 22.344 1 97.25 216 PRO A O 1
ATOM 1696 N N . TRP A 1 217 ? -8.711 28.797 20.547 1 98.38 217 TRP A N 1
ATOM 1697 C CA . TRP A 1 217 ? -8.508 27.406 20.188 1 98.38 217 TRP A CA 1
ATOM 1698 C C . TRP A 1 217 ? -8.328 27.25 18.688 1 98.38 217 TRP A C 1
ATOM 1700 O O . TRP A 1 217 ? -9.148 27.719 17.906 1 98.38 217 TRP A O 1
ATOM 1710 N N . VAL A 1 218 ? -7.168 26.609 18.297 1 98.5 218 VAL A N 1
ATOM 1711 C CA . VAL A 1 218 ? -6.906 26.438 16.875 1 98.5 218 VAL A CA 1
ATOM 1712 C C . VAL A 1 218 ? -6.738 24.953 16.547 1 98.5 218 VAL A C 1
ATOM 1714 O O . VAL A 1 218 ? -6.305 24.172 17.391 1 98.5 218 VAL A O 1
ATOM 1717 N N . PHE A 1 219 ? -7.117 24.531 15.289 1 98.25 219 PHE A N 1
ATOM 1718 C CA . PHE A 1 219 ? -6.934 23.172 14.781 1 98.25 219 PHE A CA 1
ATOM 1719 C C . PHE A 1 219 ? -5.602 23.047 14.047 1 98.25 219 PHE A C 1
ATOM 1721 O O . PHE A 1 219 ? -5.566 23.016 12.82 1 98.25 219 PHE A O 1
ATOM 1728 N N . SER A 1 220 ? -4.543 22.891 14.711 1 97.81 220 SER A N 1
ATOM 1729 C CA . SER A 1 220 ? -3.139 22.75 14.352 1 97.81 220 SER A CA 1
ATOM 1730 C C . SER A 1 220 ? -2.311 22.266 15.539 1 97.81 220 SER A C 1
ATOM 1732 O O . SER A 1 220 ? -2.656 22.531 16.688 1 97.81 220 SER A O 1
ATOM 1734 N N . PRO A 1 221 ? -1.362 21.516 15.297 1 98.25 221 PRO A N 1
ATOM 1735 C CA . PRO A 1 221 ? -0.684 21.156 14.055 1 98.25 221 PRO A CA 1
ATOM 1736 C C . PRO A 1 221 ? -1.166 19.812 13.484 1 98.25 221 PRO A C 1
ATOM 1738 O O . PRO A 1 221 ? -1.804 19.031 14.195 1 98.25 221 PRO A O 1
ATOM 1741 N N . VAL A 1 222 ? -0.853 19.562 12.203 1 98.5 222 VAL A N 1
ATOM 1742 C CA . VAL A 1 222 ? -1.049 18.266 11.555 1 98.5 222 VAL A CA 1
ATOM 1743 C C . VAL A 1 222 ? 0.159 17.375 11.82 1 98.5 222 VAL A C 1
ATOM 1745 O O . VAL A 1 222 ? 1.293 17.75 11.5 1 98.5 222 VAL A O 1
ATOM 1748 N N . LEU A 1 223 ? -0.1 16.203 12.375 1 98.69 223 LEU A N 1
ATOM 1749 C CA . LEU A 1 223 ? 1.019 15.438 12.922 1 98.69 223 LEU A CA 1
ATOM 1750 C C . LEU A 1 223 ? 1.152 14.094 12.203 1 98.69 223 LEU A C 1
ATOM 1752 O O . LEU A 1 223 ? 1.98 13.266 12.586 1 98.69 223 LEU A O 1
ATOM 1756 N N . GLY A 1 224 ? 0.318 13.867 11.195 1 98.12 224 GLY A N 1
ATOM 1757 C CA . GLY A 1 224 ? 0.517 12.68 10.383 1 98.12 224 GLY A CA 1
ATOM 1758 C C . GLY A 1 224 ? 1.856 12.656 9.672 1 98.12 224 GLY A C 1
ATOM 1759 O O . GLY A 1 224 ? 2.557 13.672 9.633 1 98.12 224 GLY A O 1
ATOM 1760 N N . LEU A 1 225 ? 2.264 11.5 9.094 1 98.62 225 LEU A N 1
ATOM 1761 C CA . LEU A 1 225 ? 3.525 11.352 8.375 1 98.62 225 LEU A CA 1
ATOM 1762 C C . LEU A 1 225 ? 3.312 11.469 6.871 1 98.62 225 LEU A C 1
ATOM 1764 O O . LEU A 1 225 ? 2.332 10.945 6.336 1 98.62 225 LEU A O 1
ATOM 1768 N N . GLY A 1 226 ? 4.215 12.203 6.25 1 98.19 226 GLY A N 1
ATOM 1769 C CA . GLY A 1 226 ? 4.152 12.336 4.805 1 98.19 226 GLY A CA 1
ATOM 1770 C C . GLY A 1 226 ? 4.723 11.133 4.07 1 98.19 226 GLY A C 1
ATOM 1771 O O . GLY A 1 226 ? 5.715 11.258 3.352 1 98.19 226 GLY A O 1
ATOM 1772 N N . VAL A 1 227 ? 4.059 9.922 4.129 1 97.62 227 VAL A N 1
ATOM 1773 C CA . VAL A 1 227 ? 4.629 8.68 3.609 1 97.62 227 VAL A CA 1
ATOM 1774 C C . VAL A 1 227 ? 3.877 8.258 2.352 1 97.62 227 VAL A C 1
ATOM 1776 O O . VAL A 1 227 ? 4.297 7.328 1.655 1 97.62 227 VAL A O 1
ATOM 1779 N N . GLN A 1 228 ? 2.766 8.875 2.018 1 96.62 228 GLN A N 1
ATOM 1780 C CA . GLN A 1 228 ? 1.96 8.57 0.84 1 96.62 228 GLN A CA 1
ATOM 1781 C C . GLN A 1 228 ? 1.862 9.781 -0.087 1 96.62 228 GLN A C 1
ATOM 1783 O O . GLN A 1 228 ? 0.962 10.609 0.057 1 96.62 228 GLN A O 1
ATOM 1788 N N . PRO A 1 229 ? 2.648 9.789 -1.117 1 96.06 229 PRO A N 1
ATOM 1789 C CA . PRO A 1 229 ? 2.707 10.992 -1.949 1 96.06 229 PRO A CA 1
ATOM 1790 C C . PRO A 1 229 ? 1.42 11.234 -2.736 1 96.06 229 PRO A C 1
ATOM 1792 O O . PRO A 1 229 ? 1.152 12.359 -3.166 1 96.06 229 PRO A O 1
ATOM 1795 N N . MET A 1 230 ? 0.603 10.281 -2.904 1 95.31 230 MET A N 1
ATOM 1796 C CA . MET A 1 230 ? -0.661 10.477 -3.611 1 95.31 230 MET A CA 1
ATOM 1797 C C . MET A 1 230 ? -1.681 11.18 -2.723 1 95.31 230 MET A C 1
ATOM 1799 O O . MET A 1 230 ? -2.695 11.68 -3.211 1 95.31 230 MET A O 1
ATOM 1803 N N . TRP A 1 231 ? -1.503 11.172 -1.454 1 96.69 231 TRP A N 1
ATOM 1804 C CA . TRP A 1 231 ? -2.443 11.758 -0.508 1 96.69 231 TRP A CA 1
ATOM 1805 C C . TRP A 1 231 ? -2.484 13.281 -0.656 1 96.69 231 TRP A C 1
ATOM 1807 O O . TRP A 1 231 ? -1.445 13.938 -0.623 1 96.69 231 TRP A O 1
ATOM 1817 N N . SER A 1 232 ? -3.598 13.836 -0.795 1 96.62 232 SER A N 1
ATOM 1818 C CA . SER A 1 232 ? -3.773 15.242 -1.151 1 96.62 232 SER A CA 1
ATOM 1819 C C . SER A 1 232 ? -3.379 16.156 0.002 1 96.62 232 SER A C 1
ATOM 1821 O O . SER A 1 232 ? -3.199 17.359 -0.189 1 96.62 232 SER A O 1
ATOM 1823 N N . ARG A 1 233 ? -3.207 15.625 1.149 1 97.5 233 ARG A N 1
ATOM 1824 C CA . ARG A 1 233 ? -2.922 16.469 2.312 1 97.5 233 ARG A CA 1
ATOM 1825 C C . ARG A 1 233 ? -1.485 16.266 2.785 1 97.5 233 ARG A C 1
ATOM 1827 O O . ARG A 1 233 ? -1.135 16.672 3.898 1 97.5 233 ARG A O 1
ATOM 1834 N N . MET A 1 234 ? -0.659 15.695 1.981 1 97.75 234 MET A N 1
ATOM 1835 C CA . MET A 1 234 ? 0.707 15.367 2.383 1 97.75 234 MET A CA 1
ATOM 1836 C C . MET A 1 234 ? 1.462 16.625 2.811 1 97.75 234 MET A C 1
ATOM 1838 O O . MET A 1 234 ? 2.248 16.578 3.76 1 97.75 234 MET A O 1
ATOM 1842 N N . TYR A 1 235 ? 1.227 17.766 2.146 1 98.31 235 TYR A N 1
ATOM 1843 C CA . TYR A 1 235 ? 1.991 18.984 2.383 1 98.31 235 TYR A CA 1
ATOM 1844 C C . TYR A 1 235 ? 1.712 19.547 3.773 1 98.31 235 TYR A C 1
ATOM 1846 O O . TYR A 1 235 ? 2.445 20.406 4.262 1 98.31 235 TYR A O 1
ATOM 1854 N N . GLU A 1 236 ? 0.645 19.094 4.43 1 98.31 236 GLU A N 1
ATOM 1855 C CA . GLU A 1 236 ? 0.307 19.562 5.77 1 98.31 236 GLU A CA 1
ATOM 1856 C C . GLU A 1 236 ? 1.196 18.906 6.82 1 98.31 236 GLU A C 1
ATOM 1858 O O . GLU A 1 236 ? 1.279 19.375 7.957 1 98.31 236 GLU A O 1
ATOM 1863 N N . THR A 1 237 ? 1.842 17.797 6.469 1 98.5 237 THR A N 1
ATOM 1864 C CA . THR A 1 237 ? 2.678 17.047 7.398 1 98.5 237 THR A CA 1
ATOM 1865 C C . THR A 1 237 ? 4.094 17.609 7.438 1 98.5 237 THR A C 1
ATOM 1867 O O . THR A 1 237 ? 4.523 18.281 6.492 1 98.5 237 THR A O 1
ATOM 1870 N N . PHE A 1 238 ? 4.797 17.312 8.453 1 98.88 238 PHE A N 1
ATOM 1871 C CA . PHE A 1 238 ? 6.145 17.859 8.594 1 98.88 238 PHE A CA 1
ATOM 1872 C C . PHE A 1 238 ? 7.152 17 7.84 1 98.88 238 PHE A C 1
ATOM 1874 O O . PHE A 1 238 ? 8.125 17.516 7.293 1 98.88 238 PHE A O 1
ATOM 1881 N N . SER A 1 239 ? 6.938 15.703 7.906 1 98.88 239 SER A N 1
ATOM 1882 C CA . SER A 1 239 ? 7.961 14.812 7.379 1 98.88 239 SER A CA 1
ATOM 1883 C C . SER A 1 239 ? 7.441 13.383 7.273 1 98.88 239 SER A C 1
ATOM 1885 O O . SER A 1 239 ? 6.387 13.055 7.824 1 98.88 239 SER A O 1
ATOM 1887 N N . GLU A 1 240 ? 8.172 12.57 6.48 1 98.62 240 GLU A N 1
ATOM 1888 C CA . GLU A 1 240 ? 7.945 11.133 6.512 1 98.62 240 GLU A CA 1
ATOM 1889 C C . GLU A 1 240 ? 8.562 10.5 7.754 1 98.62 240 GLU A C 1
ATOM 1891 O O . GLU A 1 240 ? 8.266 9.352 8.094 1 98.62 240 GLU A O 1
ATOM 1896 N N . ASP A 1 241 ? 9.461 11.195 8.477 1 98.81 241 ASP A N 1
ATOM 1897 C CA . ASP A 1 241 ? 10.211 10.656 9.609 1 98.81 241 ASP A CA 1
ATOM 1898 C C . ASP A 1 241 ? 9.484 10.922 10.922 1 98.81 241 ASP A C 1
ATOM 1900 O O . ASP A 1 241 ? 9.156 12.07 11.242 1 98.81 241 ASP A O 1
ATOM 1904 N N . PRO A 1 242 ? 9.289 9.922 11.719 1 98.44 242 PRO A N 1
ATOM 1905 C CA . PRO A 1 242 ? 8.57 10.094 12.984 1 98.44 242 PRO A CA 1
ATOM 1906 C C . PRO A 1 242 ? 9.297 11.016 13.953 1 98.44 242 PRO A C 1
ATOM 1908 O O . PRO A 1 242 ? 8.656 11.742 14.727 1 98.44 242 PRO A O 1
ATOM 1911 N N . PHE A 1 243 ? 10.625 11.016 13.938 1 98.38 243 PHE A N 1
ATOM 1912 C CA . PHE A 1 243 ? 11.383 11.852 14.859 1 98.38 243 PHE A CA 1
ATOM 1913 C C . PHE A 1 243 ? 11.242 13.328 14.5 1 98.38 243 PHE A C 1
ATOM 1915 O O . PHE A 1 243 ? 11.016 14.164 15.383 1 98.38 243 PHE A O 1
ATOM 1922 N N . VAL A 1 244 ? 11.359 13.617 13.211 1 98.88 244 VAL A N 1
ATOM 1923 C CA . VAL A 1 244 ? 11.188 15 12.773 1 98.88 244 VAL A CA 1
ATOM 1924 C C . VAL A 1 244 ? 9.773 15.477 13.109 1 98.88 244 VAL A C 1
ATOM 1926 O O . VAL A 1 244 ? 9.594 16.562 13.672 1 98.88 244 VAL A O 1
ATOM 1929 N N . ALA A 1 245 ? 8.789 14.68 12.781 1 98.81 245 ALA A N 1
ATOM 1930 C CA . ALA A 1 245 ? 7.402 15.039 13.055 1 98.81 245 ALA A CA 1
ATOM 1931 C C . ALA A 1 245 ? 7.176 15.242 14.555 1 98.81 245 ALA A C 1
ATOM 1933 O O . ALA A 1 245 ? 6.398 16.109 14.953 1 98.81 245 ALA A O 1
ATOM 1934 N N . SER A 1 246 ? 7.832 14.422 15.344 1 98.56 246 SER A N 1
ATOM 1935 C CA . SER A 1 246 ? 7.707 14.539 16.797 1 98.56 246 SER A CA 1
ATOM 1936 C C . SER A 1 246 ? 8.289 15.859 17.297 1 98.56 246 SER A C 1
ATOM 1938 O O . SER A 1 246 ? 7.625 16.594 18.047 1 98.56 246 SER A O 1
ATOM 1940 N N . GLN A 1 247 ? 9.516 16.156 16.875 1 98.56 247 GLN A N 1
ATOM 1941 C CA . GLN A 1 247 ? 10.203 17.359 17.344 1 98.56 247 GLN A CA 1
ATOM 1942 C C . GLN A 1 247 ? 9.477 18.625 16.875 1 98.56 247 GLN A C 1
ATOM 1944 O O . GLN A 1 247 ? 9.289 19.547 17.672 1 98.56 247 GLN A O 1
ATOM 1949 N N . LEU A 1 248 ? 9.086 18.641 15.664 1 98.88 248 LEU A N 1
ATOM 1950 C CA . LEU A 1 248 ? 8.438 19.828 15.133 1 98.88 248 LEU A CA 1
ATOM 1951 C C . LEU A 1 248 ? 7 19.938 15.633 1 98.88 248 LEU A C 1
ATOM 1953 O O . LEU A 1 248 ? 6.48 21.047 15.805 1 98.88 248 LEU A O 1
ATOM 1957 N N . GLY A 1 249 ? 6.348 18.781 15.828 1 98.81 249 GLY A N 1
ATOM 1958 C CA . GLY A 1 249 ? 5.027 18.797 16.438 1 98.81 249 GLY A CA 1
ATOM 1959 C C . GLY A 1 249 ? 5.027 19.391 17.844 1 98.81 249 GLY A C 1
ATOM 1960 O O . GLY A 1 249 ? 4.18 20.219 18.172 1 98.81 249 GLY A O 1
ATOM 1961 N N . GLU A 1 250 ? 5.977 18.984 18.656 1 98.75 250 GLU A N 1
ATOM 1962 C CA . GLU A 1 250 ? 6.133 19.547 19.984 1 98.75 250 GLU A CA 1
ATOM 1963 C C . GLU A 1 250 ? 6.387 21.062 19.922 1 98.75 250 GLU A C 1
ATOM 1965 O O . GLU A 1 250 ? 5.758 21.828 20.656 1 98.75 250 GLU A O 1
ATOM 1970 N N . ALA A 1 251 ? 7.32 21.438 19.047 1 98.88 251 ALA A N 1
ATOM 1971 C CA . ALA A 1 251 ? 7.656 22.844 18.891 1 98.88 251 ALA A CA 1
ATOM 1972 C C . ALA A 1 251 ? 6.438 23.656 18.484 1 98.88 251 ALA A C 1
ATOM 1974 O O . ALA A 1 251 ? 6.258 24.797 18.938 1 98.88 251 ALA A O 1
ATOM 1975 N N . SER A 1 252 ? 5.613 23.094 17.641 1 98.88 252 SER A N 1
ATOM 1976 C CA . SER A 1 252 ? 4.414 23.781 17.172 1 98.88 252 SER A CA 1
ATOM 1977 C C . SER A 1 252 ? 3.432 24.031 18.297 1 98.88 252 SER A C 1
ATOM 1979 O O . SER A 1 252 ? 2.934 25.156 18.453 1 98.88 252 SER A O 1
ATOM 1981 N N . VAL A 1 253 ? 3.172 23.016 19.062 1 98.81 253 VAL A N 1
ATOM 1982 C CA . VAL A 1 253 ? 2.236 23.141 20.172 1 98.81 253 VAL A CA 1
ATOM 1983 C C . VAL A 1 253 ? 2.766 24.172 21.172 1 98.81 253 VAL A C 1
ATOM 1985 O O . VAL A 1 253 ? 2.027 25.047 21.625 1 98.81 253 VAL A O 1
ATOM 1988 N N . ARG A 1 254 ? 4.043 24.094 21.5 1 98.81 254 ARG A N 1
ATOM 1989 C CA . ARG A 1 254 ? 4.668 25.016 22.453 1 98.81 254 ARG A CA 1
ATOM 1990 C C . ARG A 1 254 ? 4.602 26.438 21.938 1 98.81 254 ARG A C 1
ATOM 1992 O O . ARG A 1 254 ? 4.398 27.375 22.719 1 98.81 254 ARG A O 1
ATOM 1999 N N . GLY A 1 255 ? 4.805 26.594 20.656 1 98.81 255 GLY A N 1
ATOM 2000 C CA . GLY A 1 255 ? 4.688 27.922 20.078 1 98.81 255 GLY A CA 1
ATOM 2001 C C . GLY A 1 255 ? 3.283 28.5 20.172 1 98.81 255 GLY A C 1
ATOM 2002 O O . GLY A 1 255 ? 3.09 29.625 20.641 1 98.81 255 GLY A O 1
ATOM 2003 N N . LEU A 1 256 ? 2.301 27.75 19.797 1 98.75 256 LEU A N 1
ATOM 2004 C CA . LEU A 1 256 ? 0.906 28.172 19.828 1 98.75 256 LEU A CA 1
ATOM 2005 C C . LEU A 1 256 ? 0.488 28.562 21.234 1 98.75 256 LEU A C 1
ATOM 2007 O O . LEU A 1 256 ? -0.228 29.547 21.422 1 98.75 256 LEU A O 1
ATOM 2011 N N . GLN A 1 257 ? 1.002 27.75 22.188 1 98.56 257 GLN A N 1
ATOM 2012 C CA . GLN A 1 257 ? 0.545 27.891 23.578 1 98.56 257 GLN A CA 1
ATOM 2013 C C . GLN A 1 257 ? 1.498 28.766 24.375 1 98.56 257 GLN A C 1
ATOM 2015 O O . GLN A 1 257 ? 1.279 29 25.578 1 98.56 257 GLN A O 1
ATOM 2020 N N . ARG A 1 258 ? 2.613 29.219 23.688 1 98.06 258 ARG A N 1
ATOM 2021 C CA . ARG A 1 258 ? 3.641 30.031 24.328 1 98.06 258 ARG A CA 1
ATOM 2022 C C . ARG A 1 258 ? 4.125 29.391 25.625 1 98.06 258 ARG A C 1
ATOM 2024 O O . ARG A 1 258 ? 4.148 30.031 26.672 1 98.06 258 ARG A O 1
ATOM 2031 N N . ASP A 1 259 ? 4.281 28.094 25.547 1 97.38 259 ASP A N 1
ATOM 2032 C CA . ASP A 1 259 ? 4.844 27.219 26.562 1 97.38 259 ASP A CA 1
ATOM 2033 C C . ASP A 1 259 ? 3.91 27.109 27.766 1 97.38 259 ASP A C 1
ATOM 2035 O O . ASP A 1 259 ? 4.316 26.656 28.844 1 97.38 259 ASP A O 1
ATOM 2039 N N . SER A 1 260 ? 2.67 27.531 27.562 1 97 260 SER A N 1
ATOM 2040 C CA . SER A 1 260 ? 1.662 27.312 28.594 1 97 260 SER A CA 1
ATOM 2041 C C . SER A 1 260 ? 1.054 25.906 28.484 1 97 260 SER A C 1
ATOM 2043 O O . SER A 1 260 ? 0.99 25.344 27.391 1 97 260 SER A O 1
ATOM 2045 N N . ASN A 1 261 ? 0.624 25.375 29.672 1 97.12 261 ASN A N 1
ATOM 2046 C CA . ASN A 1 261 ? -0.004 24.062 29.781 1 97.12 261 ASN A CA 1
ATOM 2047 C C . ASN A 1 261 ? -1.45 24.172 30.266 1 97.12 261 ASN A C 1
ATOM 2049 O O . ASN A 1 261 ? -1.703 24.484 31.422 1 97.12 261 ASN A O 1
ATOM 2053 N N . PRO A 1 262 ? -2.371 23.828 29.375 1 97.25 262 PRO A N 1
ATOM 2054 C CA . PRO A 1 262 ? -3.773 24.062 29.734 1 97.25 262 PRO A CA 1
ATOM 2055 C C . PRO A 1 262 ? -4.262 23.125 30.828 1 97.25 262 PRO A C 1
ATOM 2057 O O . PRO A 1 262 ? -5.348 23.312 31.375 1 97.25 262 PRO A O 1
ATOM 2060 N N . PHE A 1 263 ? -3.553 22.141 31.203 1 97.62 263 PHE A N 1
ATOM 2061 C CA . PHE A 1 263 ? -3.953 21.172 32.219 1 97.62 263 PHE A CA 1
ATOM 2062 C C . PHE A 1 263 ? -3.564 21.656 33.594 1 97.62 263 PHE A C 1
ATOM 2064 O O . PHE A 1 263 ? -4.129 21.203 34.594 1 97.62 263 PHE A O 1
ATOM 2071 N N . THR A 1 264 ? -2.582 22.578 33.688 1 97.62 264 THR A N 1
ATOM 2072 C CA . THR A 1 264 ? -2.059 22.953 35 1 97.62 264 THR A CA 1
ATOM 2073 C C . THR A 1 264 ? -2.049 24.469 35.156 1 97.62 264 THR A C 1
ATOM 2075 O O . THR A 1 264 ? -1.534 24.984 36.156 1 97.62 264 THR A O 1
ATOM 2078 N N . GLY A 1 265 ? -2.547 25.125 34.156 1 97.06 265 GLY A N 1
ATOM 2079 C CA . GLY A 1 265 ? -2.605 26.578 34.219 1 97.06 265 GLY A CA 1
ATOM 2080 C C . GLY A 1 265 ? -3.445 27.188 33.125 1 97.06 265 GLY A C 1
ATOM 2081 O O . GLY A 1 265 ? -4.02 26.469 32.281 1 97.06 265 GLY A O 1
ATOM 2082 N N . ASN A 1 266 ? -3.506 28.562 33.125 1 96.06 266 ASN A N 1
ATOM 2083 C CA . ASN A 1 266 ? -4.297 29.297 32.125 1 96.06 266 ASN A CA 1
ATOM 2084 C C . ASN A 1 266 ? -3.527 29.484 30.812 1 96.06 266 ASN A C 1
ATOM 2086 O O . ASN A 1 266 ? -2.301 29.594 30.828 1 96.06 266 ASN A O 1
ATOM 2090 N N . ILE A 1 267 ? -4.23 29.531 29.797 1 95.62 267 ILE A N 1
ATOM 2091 C CA . ILE A 1 267 ? -3.744 30 28.5 1 95.62 267 ILE A CA 1
ATOM 2092 C C . ILE A 1 267 ? -4.34 31.359 28.203 1 95.62 267 ILE A C 1
ATOM 2094 O O . ILE A 1 267 ? -5.555 31.5 28.047 1 95.62 267 ILE A O 1
ATOM 2098 N N . SER A 1 268 ? -3.477 32.25 28.062 1 91.38 268 SER A N 1
ATOM 2099 C CA . SER A 1 268 ? -3.988 33.625 27.859 1 91.38 268 SER A CA 1
ATOM 2100 C C . SER A 1 268 ? -3.422 34.25 26.594 1 91.38 268 SER A C 1
ATOM 2102 O O . SER A 1 268 ? -2.281 33.969 26.219 1 91.38 268 SER A O 1
ATOM 2104 N N . SER A 1 269 ? -4.273 35.031 25.984 1 93.25 269 SER A N 1
ATOM 2105 C CA . SER A 1 269 ? -3.805 35.812 24.828 1 93.25 269 SER A CA 1
ATOM 2106 C C . SER A 1 269 ? -2.461 36.469 25.125 1 93.25 269 SER A C 1
ATOM 2108 O O . SER A 1 269 ? -2.244 37 26.219 1 93.25 269 SER A O 1
ATOM 2110 N N . PRO A 1 270 ? -1.495 36.344 24.156 1 96.5 270 PRO A N 1
ATOM 2111 C CA . PRO A 1 270 ? -1.706 36 22.75 1 96.5 270 PRO A CA 1
ATOM 2112 C C . PRO A 1 270 ? -1.429 34.531 22.469 1 96.5 270 PRO A C 1
ATOM 2114 O O . PRO A 1 270 ? -0.993 34.188 21.359 1 96.5 270 PRO A O 1
ATOM 2117 N N . ALA A 1 271 ? -1.573 33.656 23.484 1 97 271 ALA A N 1
ATOM 2118 C CA . ALA A 1 271 ? -1.483 32.188 23.281 1 97 271 ALA A CA 1
ATOM 2119 C C . ALA A 1 271 ? -2.848 31.609 22.938 1 97 271 ALA A C 1
ATOM 2121 O O . ALA A 1 271 ? -3.883 32.219 23.234 1 97 271 ALA A O 1
ATOM 2122 N N . VAL A 1 272 ? -2.844 30.547 22.234 1 98.25 272 VAL A N 1
ATOM 2123 C CA . VAL A 1 272 ? -4.047 29.781 21.906 1 98.25 272 VAL A CA 1
ATOM 2124 C C . VAL A 1 272 ? -3.82 28.297 22.188 1 98.25 272 VAL A C 1
ATOM 2126 O O . VAL A 1 272 ? -2.678 27.844 22.219 1 98.25 272 VAL A O 1
ATOM 2129 N N . VAL A 1 273 ? -4.863 27.562 22.438 1 98.56 273 VAL A N 1
ATOM 2130 C CA . VAL A 1 273 ? -4.77 26.125 22.641 1 98.56 273 VAL A CA 1
ATOM 2131 C C . VAL A 1 273 ? -4.559 25.422 21.297 1 98.56 273 VAL A C 1
ATOM 2133 O O . VAL A 1 273 ? -5.262 25.703 20.328 1 98.56 273 VAL A O 1
ATOM 2136 N N . GLY A 1 274 ? -3.547 24.531 21.234 1 98.56 274 GLY A N 1
ATOM 2137 C CA . GLY A 1 274 ? -3.301 23.75 20.031 1 98.56 274 GLY A CA 1
ATOM 2138 C C . GLY A 1 274 ? -4.047 22.438 20.016 1 98.56 274 GLY A C 1
ATOM 2139 O O . GLY A 1 274 ? -4.449 21.922 21.078 1 98.56 274 GLY A O 1
ATOM 2140 N N . THR A 1 275 ? -4.27 21.891 18.844 1 98.81 275 THR A N 1
ATOM 2141 C CA . THR A 1 275 ? -4.922 20.609 18.609 1 98.81 275 THR A CA 1
ATOM 2142 C C . THR A 1 275 ? -3.996 19.656 17.859 1 98.81 275 THR A C 1
ATOM 2144 O O . THR A 1 275 ? -3.596 19.938 16.719 1 98.81 275 THR A O 1
ATOM 2147 N N . ALA A 1 276 ? -3.615 18.516 18.438 1 98.75 276 ALA A N 1
ATOM 2148 C CA . ALA A 1 276 ? -2.891 17.469 17.719 1 98.75 276 ALA A CA 1
ATOM 2149 C C . ALA A 1 276 ? -3.809 16.734 16.75 1 98.75 276 ALA A C 1
ATOM 2151 O O . ALA A 1 276 ? -4.77 16.078 17.172 1 98.75 276 ALA A O 1
ATOM 2152 N N . LYS A 1 277 ? -3.535 16.812 15.406 1 98.38 277 LYS A N 1
ATOM 2153 C CA . LYS A 1 277 ? -4.484 16.234 14.453 1 98.38 277 LYS A CA 1
ATOM 2154 C C . LYS A 1 277 ? -3.762 15.641 13.25 1 98.38 277 LYS A C 1
ATOM 2156 O O . LYS A 1 277 ? -2.617 16 12.969 1 98.38 277 LYS A O 1
ATOM 2161 N N . HIS A 1 278 ? -4.301 14.742 12.523 1 98.25 278 HIS A N 1
ATOM 2162 C CA . HIS A 1 278 ? -5.496 14 12.906 1 98.25 278 HIS A CA 1
ATOM 2163 C C . HIS A 1 278 ? -5.133 12.672 13.57 1 98.25 278 HIS A C 1
ATOM 2165 O O . HIS A 1 278 ? -4.48 11.828 12.953 1 98.25 278 HIS A O 1
ATOM 2171 N N . TYR A 1 279 ? -5.598 12.43 14.82 1 98.5 279 TYR A N 1
ATOM 2172 C CA . TYR A 1 279 ? -5.168 11.328 15.672 1 98.5 279 TYR A CA 1
ATOM 2173 C C . TYR A 1 279 ? -5.793 10.016 15.219 1 98.5 279 TYR A C 1
ATOM 2175 O O . TYR A 1 279 ? -7.004 9.82 15.336 1 98.5 279 TYR A O 1
ATOM 2183 N N . PHE A 1 280 ? -5.027 8.961 14.828 1 97.19 280 PHE A N 1
ATOM 2184 C CA . PHE A 1 280 ? -3.773 8.992 14.086 1 97.19 280 PHE A CA 1
ATOM 2185 C C . PHE A 1 280 ? -3.775 7.953 12.969 1 97.19 280 PHE A C 1
ATOM 2187 O O . PHE A 1 280 ? -4.809 7.344 12.688 1 97.19 280 PHE A O 1
ATOM 2194 N N . GLY A 1 281 ? -2.854 7.859 12.234 1 98.12 281 GLY A N 1
ATOM 2195 C CA . GLY A 1 281 ? -2.74 6.91 11.133 1 98.12 281 GLY A CA 1
ATOM 2196 C C . GLY A 1 281 ? -3.512 7.332 9.898 1 98.12 281 GLY A C 1
ATOM 2197 O O . GLY A 1 281 ? -3.908 6.488 9.094 1 98.12 281 GLY A O 1
ATOM 2198 N N . TYR A 1 282 ? -3.783 8.562 9.688 1 98 282 TYR A N 1
ATOM 2199 C CA . TYR A 1 282 ? -4.629 9.102 8.633 1 98 282 TYR A CA 1
ATOM 2200 C C . TYR A 1 282 ? -3.875 9.156 7.309 1 98 282 TYR A C 1
ATOM 2202 O O . TYR A 1 282 ? -4.465 8.969 6.242 1 98 282 TYR A O 1
ATOM 2210 N N . SER A 1 283 ? -2.609 9.336 7.32 1 97.44 283 SER A N 1
ATOM 2211 C CA . SER A 1 283 ? -1.837 9.891 6.211 1 97.44 283 SER A CA 1
ATOM 2212 C C . SER A 1 283 ? -1.315 8.781 5.297 1 97.44 283 SER A C 1
ATOM 2214 O O . SER A 1 283 ? -0.412 9.016 4.492 1 97.44 283 SER A O 1
ATOM 2216 N N . ASN A 1 284 ? -1.812 7.523 5.43 1 97.06 284 ASN A N 1
ATOM 2217 C CA . ASN A 1 284 ? -1.352 6.43 4.582 1 97.06 284 ASN A CA 1
ATOM 2218 C C . ASN A 1 284 ? -2.52 5.621 4.023 1 97.06 284 ASN A C 1
ATOM 2220 O O . ASN A 1 284 ? -2.562 4.398 4.172 1 97.06 284 ASN A O 1
ATOM 2224 N N . PRO A 1 285 ? -3.449 6.305 3.355 1 96.25 285 PRO A N 1
ATOM 2225 C CA . PRO A 1 285 ? -4.5 5.52 2.699 1 96.25 285 PRO A CA 1
ATOM 2226 C C . PRO A 1 285 ? -3.955 4.598 1.61 1 96.25 285 PRO A C 1
ATOM 2228 O O . PRO A 1 285 ? -3.023 4.969 0.891 1 96.25 285 PRO A O 1
ATOM 2231 N N . VAL A 1 286 ? -4.547 3.467 1.415 1 93.75 286 VAL A N 1
ATOM 2232 C CA . VAL A 1 286 ? -4.047 2.449 0.496 1 93.75 286 VAL A CA 1
ATOM 2233 C C . VAL A 1 286 ? -4.047 2.996 -0.93 1 93.75 286 VAL A C 1
ATOM 2235 O O . VAL A 1 286 ? -3.078 2.814 -1.671 1 93.75 286 VAL A O 1
ATOM 2238 N N . ASN A 1 287 ? -5.109 3.688 -1.352 1 92.75 287 ASN A N 1
ATOM 2239 C CA . ASN A 1 287 ? -5.215 4.148 -2.732 1 92.75 287 ASN A CA 1
ATOM 2240 C C . ASN A 1 287 ? -4.777 5.602 -2.873 1 92.75 287 ASN A C 1
ATOM 2242 O O . ASN A 1 287 ? -4.973 6.215 -3.926 1 92.75 287 ASN A O 1
ATOM 2246 N N . GLY A 1 288 ? -4.352 6.246 -1.795 1 94.19 288 GLY A N 1
ATOM 2247 C CA . GLY A 1 288 ? -3.824 7.598 -1.821 1 94.19 288 GLY A CA 1
ATOM 2248 C C . GLY A 1 288 ? -4.906 8.664 -1.775 1 94.19 288 GLY A C 1
ATOM 2249 O O . GLY A 1 288 ? -4.605 9.859 -1.777 1 94.19 288 GLY A O 1
ATOM 2250 N N . LYS A 1 289 ? -6.137 8.289 -1.658 1 96.12 289 LYS A N 1
ATOM 2251 C CA . LYS A 1 289 ? -7.227 9.266 -1.646 1 96.12 289 LYS A CA 1
ATOM 2252 C C . LYS A 1 289 ? -7.711 9.531 -0.223 1 96.12 289 LYS A C 1
ATOM 2254 O O . LYS A 1 289 ? -7.758 8.617 0.604 1 96.12 289 LYS A O 1
ATOM 2259 N N . ASP A 1 290 ? -8.086 10.688 -0.011 1 96.12 290 ASP A N 1
ATOM 2260 C CA . ASP A 1 290 ? -8.453 11.133 1.33 1 96.12 290 ASP A CA 1
ATOM 2261 C C . ASP A 1 290 ? -9.68 10.375 1.836 1 96.12 290 ASP A C 1
ATOM 2263 O O . ASP A 1 290 ? -10.562 10.016 1.053 1 96.12 290 ASP A O 1
ATOM 2267 N N . ARG A 1 291 ? -9.742 10.039 3.119 1 96.62 291 ARG A N 1
ATOM 2268 C CA . ARG A 1 291 ? -10.836 9.445 3.883 1 96.62 291 ARG A CA 1
ATOM 2269 C C . ARG A 1 291 ? -11.086 8.008 3.447 1 96.62 291 ARG A C 1
ATOM 2271 O O . ARG A 1 291 ? -12.078 7.398 3.852 1 96.62 291 ARG A O 1
ATOM 2278 N N . THR A 1 292 ? -10.234 7.414 2.584 1 96.62 292 THR A N 1
ATOM 2279 C CA . THR A 1 292 ? -10.336 6.012 2.195 1 96.62 292 THR A CA 1
ATOM 2280 C C . THR A 1 292 ? -9.555 5.125 3.152 1 96.62 292 THR A C 1
ATOM 2282 O O . THR A 1 292 ? -8.812 5.621 4.004 1 96.62 292 THR A O 1
ATOM 2285 N N . PRO A 1 293 ? -9.688 3.811 3.092 1 97.19 293 PRO A N 1
ATOM 2286 C CA . PRO A 1 293 ? -9.109 2.889 4.074 1 97.19 293 PRO A CA 1
ATOM 2287 C C . PRO A 1 293 ? -7.586 2.93 4.094 1 97.19 293 PRO A C 1
ATOM 2289 O O . PRO A 1 293 ? -6.953 3.061 3.043 1 97.19 293 PRO A O 1
ATOM 2292 N N . ALA A 1 294 ? -7.09 2.764 5.277 1 97.75 294 ALA A N 1
ATOM 2293 C CA . ALA A 1 294 ? -5.664 2.516 5.469 1 97.75 294 ALA A CA 1
ATOM 2294 C C . ALA A 1 294 ? -5.422 1.139 6.082 1 97.75 294 ALA A C 1
ATOM 2296 O O . ALA A 1 294 ? -6.156 0.714 6.98 1 97.75 294 ALA A O 1
ATOM 2297 N N . TRP A 1 295 ? -4.469 0.393 5.551 1 97.5 295 TRP A N 1
ATOM 2298 C CA . TRP A 1 295 ? -3.951 -0.836 6.141 1 97.5 295 TRP A CA 1
ATOM 2299 C C . TRP A 1 295 ? -2.635 -0.579 6.867 1 97.5 295 TRP A C 1
ATOM 2301 O O . TRP A 1 295 ? -1.577 -0.501 6.238 1 97.5 295 TRP A O 1
ATOM 2311 N N . ILE A 1 296 ? -2.701 -0.461 8.156 1 98.19 296 ILE A N 1
ATOM 2312 C CA . ILE A 1 296 ? -1.504 -0.229 8.953 1 98.19 296 ILE A CA 1
ATOM 2313 C C . ILE A 1 296 ? -1.479 -1.195 10.141 1 98.19 296 ILE A C 1
ATOM 2315 O O . ILE A 1 296 ? -2.189 -0.996 11.125 1 98.19 296 ILE A O 1
ATOM 2319 N N . PRO A 1 297 ? -0.593 -2.182 10.102 1 97.56 297 PRO A N 1
ATOM 2320 C CA . PRO A 1 297 ? -0.514 -3.131 11.219 1 97.56 297 PRO A CA 1
ATOM 2321 C C . PRO A 1 297 ? -0.173 -2.457 12.547 1 97.56 297 PRO A C 1
ATOM 2323 O O . PRO A 1 297 ? 0.493 -1.419 12.562 1 97.56 297 PRO A O 1
ATOM 2326 N N . GLU A 1 298 ? -0.59 -3.117 13.602 1 97.31 298 GLU A N 1
ATOM 2327 C CA . GLU A 1 298 ? -0.476 -2.559 14.945 1 97.31 298 GLU A CA 1
ATOM 2328 C C . GLU A 1 298 ? 0.956 -2.123 15.242 1 97.31 298 GLU A C 1
ATOM 2330 O O . GLU A 1 298 ? 1.182 -1.031 15.766 1 97.31 298 GLU A O 1
ATOM 2335 N N . ARG A 1 299 ? 1.913 -2.893 14.922 1 96.81 299 ARG A N 1
ATOM 2336 C CA . ARG A 1 299 ? 3.307 -2.564 15.211 1 96.81 299 ARG A CA 1
ATOM 2337 C C . ARG A 1 299 ? 3.719 -1.274 14.508 1 96.81 299 ARG A C 1
ATOM 2339 O O . ARG A 1 299 ? 4.422 -0.443 15.086 1 96.81 299 ARG A O 1
ATOM 2346 N N . MET A 1 300 ? 3.344 -1.133 13.281 1 97.75 300 MET A N 1
ATOM 2347 C CA . MET A 1 300 ? 3.697 0.053 12.508 1 97.75 300 MET A CA 1
ATOM 2348 C C . MET A 1 300 ? 2.934 1.275 13.008 1 97.75 300 MET A C 1
ATOM 2350 O O . MET A 1 300 ? 3.465 2.387 13.008 1 97.75 300 MET A O 1
ATOM 2354 N N . MET A 1 301 ? 1.617 1.123 13.398 1 98.19 301 MET A N 1
ATOM 2355 C CA . MET A 1 301 ? 0.868 2.211 14.023 1 98.19 301 MET A CA 1
ATOM 2356 C C . MET A 1 301 ? 1.631 2.789 15.211 1 98.19 301 MET A C 1
ATOM 2358 O O . MET A 1 301 ? 1.782 4.008 15.32 1 98.19 301 MET A O 1
ATOM 2362 N N . ARG A 1 302 ? 2.133 1.881 16.031 1 97.81 302 ARG A N 1
ATOM 2363 C CA . ARG A 1 302 ? 2.791 2.285 17.281 1 97.81 302 ARG A CA 1
ATOM 2364 C C . ARG A 1 302 ? 4.195 2.809 17 1 97.81 302 ARG A C 1
ATOM 2366 O O . ARG A 1 302 ? 4.645 3.762 17.641 1 97.81 302 ARG A O 1
ATOM 2373 N N . HIS A 1 303 ? 4.875 2.199 16.062 1 97.62 303 HIS A N 1
ATOM 2374 C CA . HIS A 1 303 ? 6.289 2.475 15.828 1 97.62 303 HIS A CA 1
ATOM 2375 C C . HIS A 1 303 ? 6.477 3.758 15.023 1 97.62 303 HIS A C 1
ATOM 2377 O O . HIS A 1 303 ? 7.414 4.52 15.273 1 97.62 303 HIS A O 1
ATOM 2383 N N . TYR A 1 304 ? 5.625 3.99 14.078 1 98.25 304 TYR A N 1
ATOM 2384 C CA . TYR A 1 304 ? 5.859 5.098 13.148 1 98.25 304 TYR A CA 1
ATOM 2385 C C . TYR A 1 304 ? 4.855 6.219 13.383 1 98.25 304 TYR A C 1
ATOM 2387 O O . TYR A 1 304 ? 5.227 7.395 13.406 1 98.25 304 TYR A O 1
ATOM 2395 N N . PHE A 1 305 ? 3.605 5.949 13.609 1 98.62 305 PHE A N 1
ATOM 2396 C CA . PHE A 1 305 ? 2.568 6.969 13.484 1 98.62 305 PHE A CA 1
ATOM 2397 C C . PHE A 1 305 ? 2.213 7.543 14.852 1 98.62 305 PHE A C 1
ATOM 2399 O O . PHE A 1 305 ? 1.729 8.672 14.945 1 98.62 305 PHE A O 1
ATOM 2406 N N . LEU A 1 306 ? 2.455 6.852 15.906 1 98.5 306 LEU A N 1
ATOM 2407 C CA . LEU A 1 306 ? 2.027 7.254 17.234 1 98.5 306 LEU A CA 1
ATOM 2408 C C . LEU A 1 306 ? 2.998 8.266 17.844 1 98.5 306 LEU A C 1
ATOM 2410 O O . LEU A 1 306 ? 2.586 9.164 18.578 1 98.5 306 LEU A O 1
ATOM 2414 N N . PRO A 1 307 ? 4.312 8.195 17.547 1 98.06 307 PRO A N 1
ATOM 2415 C CA . PRO A 1 307 ? 5.305 8.984 18.281 1 98.06 307 PRO A CA 1
ATOM 2416 C C . PRO A 1 307 ? 5.062 10.484 18.188 1 98.06 307 PRO A C 1
ATOM 2418 O O . PRO A 1 307 ? 5.227 11.203 19.172 1 98.06 307 PRO A O 1
ATOM 2421 N N . SER A 1 308 ? 4.734 11.016 17.016 1 98.62 308 SER A N 1
ATOM 2422 C CA . SER A 1 308 ? 4.52 12.453 16.891 1 98.62 308 SER A CA 1
ATOM 2423 C C . SER A 1 308 ? 3.375 12.922 17.797 1 98.62 308 SER A C 1
ATOM 2425 O O . SER A 1 308 ? 3.441 14.008 18.375 1 98.62 308 SER A O 1
ATOM 2427 N N . PHE A 1 309 ? 2.352 12.133 17.938 1 98.69 309 PHE A N 1
ATOM 2428 C CA . PHE A 1 309 ? 1.233 12.469 18.812 1 98.69 309 PHE A CA 1
ATOM 2429 C C . PHE A 1 309 ? 1.641 12.352 20.281 1 98.69 309 PHE A C 1
ATOM 2431 O O . PHE A 1 309 ? 1.302 13.211 21.094 1 98.69 309 PHE A O 1
ATOM 2438 N N . ALA A 1 310 ? 2.363 11.25 20.609 1 98.12 310 ALA A N 1
ATOM 2439 C CA . ALA A 1 310 ? 2.846 11.094 21.969 1 98.12 310 ALA A CA 1
ATOM 2440 C C . ALA A 1 310 ? 3.662 12.312 22.406 1 98.12 310 ALA A C 1
ATOM 2442 O O . ALA A 1 310 ? 3.49 12.82 23.516 1 98.12 310 ALA A O 1
ATOM 2443 N N . GLN A 1 311 ? 4.523 12.766 21.5 1 97.88 311 GLN A N 1
ATOM 2444 C CA . GLN A 1 311 ? 5.383 13.906 21.797 1 97.88 311 GLN A CA 1
ATOM 2445 C C . GLN A 1 311 ? 4.562 15.188 21.953 1 97.88 311 GLN A C 1
ATOM 2447 O O . GLN A 1 311 ? 4.773 15.961 22.875 1 97.88 311 GLN A O 1
ATOM 2452 N N . ALA A 1 312 ? 3.635 15.445 21.062 1 98.5 312 ALA A N 1
ATOM 2453 C CA . ALA A 1 312 ? 2.816 16.656 21.062 1 98.5 312 ALA A CA 1
ATOM 2454 C C . ALA A 1 312 ? 1.919 16.703 22.297 1 98.5 312 ALA A C 1
ATOM 2456 O O . ALA A 1 312 ? 1.656 17.781 22.844 1 98.5 312 ALA A O 1
ATOM 2457 N N . LEU A 1 313 ? 1.47 15.555 22.766 1 98.31 313 LEU A N 1
ATOM 2458 C CA . LEU A 1 313 ? 0.522 15.492 23.875 1 98.31 313 LEU A CA 1
ATOM 2459 C C . LEU A 1 313 ? 1.252 15.492 25.219 1 98.31 313 LEU A C 1
ATOM 2461 O O . LEU A 1 313 ? 0.826 16.156 26.156 1 98.31 313 LEU A O 1
ATOM 2465 N N . ASN A 1 314 ? 2.344 14.758 25.328 1 97.38 314 ASN A N 1
ATOM 2466 C CA . ASN A 1 314 ? 2.961 14.508 26.625 1 97.38 314 ASN A CA 1
ATOM 2467 C C . ASN A 1 314 ? 4.121 15.461 26.875 1 97.38 314 ASN A C 1
ATOM 2469 O O . ASN A 1 314 ? 4.551 15.625 28.031 1 97.38 314 ASN A O 1
ATOM 2473 N N . LYS A 1 315 ? 4.652 16.047 25.828 1 96.5 315 LYS A N 1
ATOM 2474 C CA . LYS A 1 315 ? 5.734 17 26.016 1 96.5 315 LYS A CA 1
ATOM 2475 C C . LYS A 1 315 ? 5.316 18.406 25.562 1 96.5 315 LYS A C 1
ATOM 2477 O O . LYS A 1 315 ? 5.672 19.391 26.203 1 96.5 315 LYS A O 1
ATOM 2482 N N . GLY A 1 316 ? 4.543 18.469 24.484 1 97.94 316 GLY A N 1
ATOM 2483 C CA . GLY A 1 316 ? 4.016 19.75 24.047 1 97.94 316 GLY A CA 1
ATOM 2484 C C . GLY A 1 316 ? 2.768 20.172 24.797 1 97.94 316 GLY A C 1
ATOM 2485 O O . GLY A 1 316 ? 2.434 21.359 24.844 1 97.94 316 GLY A O 1
ATOM 2486 N N . PHE A 1 317 ? 2.002 19.219 25.328 1 98.19 317 PHE A N 1
ATOM 2487 C CA . PHE A 1 317 ? 0.798 19.375 26.141 1 98.19 317 PHE A CA 1
ATOM 2488 C C . PHE A 1 317 ? -0.319 20.016 25.312 1 98.19 317 PHE A C 1
ATOM 2490 O O . PHE A 1 317 ? -0.972 20.953 25.781 1 98.19 317 PHE A O 1
ATOM 2497 N N . ALA A 1 318 ? -0.468 19.562 24.094 1 98.62 318 ALA A N 1
ATOM 2498 C CA . ALA A 1 318 ? -1.63 19.984 23.312 1 98.62 318 ALA A CA 1
ATOM 2499 C C . ALA A 1 318 ? -2.92 19.797 24.109 1 98.62 318 ALA A C 1
ATOM 2501 O O . ALA A 1 318 ? -3.094 18.766 24.781 1 98.62 318 ALA A O 1
ATOM 2502 N N . GLY A 1 319 ? -3.791 20.75 24.016 1 98.56 319 GLY A N 1
ATOM 2503 C CA . GLY A 1 319 ? -4.996 20.719 24.812 1 98.56 319 GLY A CA 1
ATOM 2504 C C . GLY A 1 319 ? -6.074 19.812 24.25 1 98.56 319 GLY A C 1
ATOM 2505 O O . GLY A 1 319 ? -6.938 19.328 24.984 1 98.56 319 GLY A O 1
ATOM 2506 N N . THR A 1 320 ? -6.055 19.656 22.969 1 98.81 320 THR A N 1
ATOM 2507 C CA . THR A 1 320 ? -7.094 18.875 22.312 1 98.81 320 THR A CA 1
ATOM 2508 C C . THR A 1 320 ? -6.496 17.953 21.25 1 98.81 320 THR A C 1
ATOM 2510 O O . THR A 1 320 ? -5.332 18.109 20.859 1 98.81 320 THR A O 1
ATOM 2513 N N . VAL A 1 321 ? -7.23 16.891 20.891 1 98.69 321 VAL A N 1
ATOM 2514 C CA . VAL A 1 321 ? -6.938 16.031 19.75 1 98.69 321 VAL A CA 1
ATOM 2515 C C . VAL A 1 321 ? -8.133 16.016 18.797 1 98.69 321 VAL A C 1
ATOM 2517 O O . VAL A 1 321 ? -9.281 16.125 19.234 1 98.69 321 VAL A O 1
ATOM 2520 N N . MET A 1 322 ? -7.828 16.016 17.562 1 98.81 322 MET A N 1
ATOM 2521 C CA . MET A 1 322 ? -8.844 15.805 16.531 1 98.81 322 MET A CA 1
ATOM 2522 C C . MET A 1 322 ? -8.664 14.453 15.852 1 98.81 322 MET A C 1
ATOM 2524 O O . MET A 1 322 ? -7.566 14.125 15.391 1 98.81 322 MET A O 1
ATOM 2528 N N . VAL A 1 323 ? -9.711 13.711 15.68 1 98.62 323 VAL A N 1
ATOM 2529 C CA . VAL A 1 323 ? -9.641 12.297 15.336 1 98.62 323 VAL A CA 1
ATOM 2530 C C . VAL A 1 323 ? -9.562 12.133 13.82 1 98.62 323 VAL A C 1
ATOM 2532 O O . VAL A 1 323 ? -10.203 12.875 13.078 1 98.62 323 VAL A O 1
ATOM 2535 N N . ASN A 1 324 ? -8.758 11.125 13.344 1 97.69 324 ASN A N 1
ATOM 2536 C CA . ASN A 1 324 ? -8.609 10.68 11.961 1 97.69 324 ASN A CA 1
ATOM 2537 C C . ASN A 1 324 ? -9.961 10.453 11.297 1 97.69 324 ASN A C 1
ATOM 2539 O O . ASN A 1 324 ? -10.797 9.703 11.805 1 97.69 324 ASN A O 1
ATOM 2543 N N . SER A 1 325 ? -10.211 11.039 10.141 1 97.62 325 SER A N 1
ATOM 2544 C CA . SER A 1 325 ? -11.508 11.023 9.469 1 97.62 325 SER A CA 1
ATOM 2545 C C . SER A 1 325 ? -11.695 9.758 8.641 1 97.62 325 SER A C 1
ATOM 2547 O O . SER A 1 325 ? -12.742 9.562 8.023 1 97.62 325 SER A O 1
ATOM 2549 N N . ALA A 1 326 ? -10.727 8.914 8.609 1 98.12 326 ALA A N 1
ATOM 2550 C CA . ALA A 1 326 ? -10.789 7.688 7.82 1 98.12 326 ALA A CA 1
ATOM 2551 C C . ALA A 1 326 ? -10.891 6.457 8.719 1 98.12 326 ALA A C 1
ATOM 2553 O O . ALA A 1 326 ? -11.391 6.539 9.844 1 98.12 326 ALA A O 1
ATOM 2554 N N . GLU A 1 327 ? -10.641 5.285 8.141 1 98.25 327 GLU A N 1
ATOM 2555 C CA . GLU A 1 327 ? -10.641 4.035 8.891 1 98.25 327 GLU A CA 1
ATOM 2556 C C . GLU A 1 327 ? -9.25 3.398 8.891 1 98.25 327 GLU A C 1
ATOM 2558 O O . GLU A 1 327 ? -8.461 3.617 7.977 1 98.25 327 GLU A O 1
ATOM 2563 N N . ILE A 1 328 ? -8.984 2.668 9.938 1 98.19 328 ILE A N 1
ATOM 2564 C CA . ILE A 1 328 ? -7.797 1.833 10.055 1 98.19 328 ILE A CA 1
ATOM 2565 C C . ILE A 1 328 ? -8.203 0.365 10.156 1 98.19 328 ILE A C 1
ATOM 2567 O O . ILE A 1 328 ? -8.883 -0.037 11.102 1 98.19 328 ILE A O 1
ATOM 2571 N N . ASN A 1 329 ? -7.781 -0.375 9.195 1 97.69 329 ASN A N 1
ATOM 2572 C CA . ASN A 1 329 ? -7.957 -1.824 9.195 1 97.69 329 ASN A CA 1
ATOM 2573 C C . ASN A 1 329 ? -9.422 -2.211 9.336 1 97.69 329 ASN A C 1
ATOM 2575 O O . ASN A 1 329 ? -9.758 -3.143 10.07 1 97.69 329 ASN A O 1
ATOM 2579 N N . GLY A 1 330 ? -10.305 -1.403 8.789 1 97.38 330 GLY A N 1
ATOM 2580 C CA . GLY A 1 330 ? -11.719 -1.744 8.727 1 97.38 330 GLY A CA 1
ATOM 2581 C C . GLY A 1 330 ? -12.539 -1.082 9.812 1 97.38 330 GLY A C 1
ATOM 2582 O O . GLY A 1 330 ? -13.758 -1.243 9.867 1 97.38 330 GLY A O 1
ATOM 2583 N N . ILE A 1 331 ? -11.938 -0.3 10.625 1 98 331 ILE A N 1
ATOM 2584 C CA . ILE A 1 331 ? -12.633 0.358 11.727 1 98 331 ILE A CA 1
ATOM 2585 C C . ILE A 1 331 ? -12.461 1.871 11.617 1 98 331 ILE A C 1
ATOM 2587 O O . ILE A 1 331 ? -11.352 2.387 11.758 1 98 331 ILE A O 1
ATOM 2591 N N . PRO A 1 332 ? -13.539 2.582 11.352 1 98.5 332 PRO A N 1
ATOM 2592 C CA . PRO A 1 332 ? -13.414 4.039 11.414 1 98.5 332 PRO A CA 1
ATOM 2593 C C . PRO A 1 332 ? -12.867 4.523 12.758 1 98.5 332 PRO A C 1
ATOM 2595 O O . PRO A 1 332 ? -13.289 4.035 13.812 1 98.5 332 PRO A O 1
ATOM 2598 N N . MET A 1 333 ? -11.984 5.441 12.719 1 98.62 333 MET A N 1
ATOM 2599 C CA . MET A 1 333 ? -11.266 5.824 13.93 1 98.62 333 MET A CA 1
ATOM 2600 C C . MET A 1 333 ? -12.219 6.449 14.945 1 98.62 333 MET A C 1
ATOM 2602 O O . MET A 1 333 ? -12.031 6.293 16.156 1 98.62 333 MET A O 1
ATOM 2606 N N . HIS A 1 334 ? -13.25 7.125 14.5 1 98.69 334 HIS A N 1
ATOM 2607 C CA . HIS A 1 334 ? -14.211 7.75 15.406 1 98.69 334 HIS A CA 1
ATOM 2608 C C . HIS A 1 334 ? -15.008 6.703 16.172 1 98.69 334 HIS A C 1
ATOM 2610 O O . HIS A 1 334 ? -15.688 7.027 17.141 1 98.69 334 HIS A O 1
ATOM 2616 N N . ALA A 1 335 ? -14.93 5.5 15.75 1 98.44 335 ALA A N 1
ATOM 2617 C CA . ALA A 1 335 ? -15.578 4.395 16.453 1 98.44 335 ALA A CA 1
ATOM 2618 C C . ALA A 1 335 ? -14.555 3.453 17.062 1 98.44 335 ALA A C 1
ATOM 2620 O O . ALA A 1 335 ? -14.898 2.348 17.5 1 98.44 335 ALA A O 1
ATOM 2621 N N . SER A 1 336 ? -13.336 3.791 17.188 1 98.31 336 SER A N 1
ATOM 2622 C CA . SER A 1 336 ? -12.289 2.875 17.625 1 98.31 336 SER A CA 1
ATOM 2623 C C . SER A 1 336 ? -12.055 2.99 19.125 1 98.31 336 SER A C 1
ATOM 2625 O O . SER A 1 336 ? -11.258 3.818 19.578 1 98.31 336 SER A O 1
ATOM 2627 N N . GLU A 1 337 ? -12.648 2.098 19.891 1 97.88 337 GLU A N 1
ATOM 2628 C CA . GLU A 1 337 ? -12.398 2.055 21.328 1 97.88 337 GLU A CA 1
ATOM 2629 C C . GLU A 1 337 ? -10.93 1.753 21.625 1 97.88 337 GLU A C 1
ATOM 2631 O O . GLU A 1 337 ? -10.336 2.334 22.531 1 97.88 337 GLU A O 1
ATOM 2636 N N . LYS A 1 338 ? -10.336 0.954 20.797 1 97.19 338 LYS A N 1
ATOM 2637 C CA . LYS A 1 338 ? -8.945 0.539 20.984 1 97.19 338 LYS A CA 1
ATOM 2638 C C . LYS A 1 338 ? -8.008 1.742 20.969 1 97.19 338 LYS A C 1
ATOM 2640 O O . LYS A 1 338 ? -7.176 1.894 21.859 1 97.19 338 LYS A O 1
ATOM 2645 N N . TYR A 1 339 ? -8.172 2.613 20.016 1 98.25 339 TYR A N 1
ATOM 2646 C CA . TYR A 1 339 ? -7.156 3.646 19.828 1 98.25 339 TYR A CA 1
ATOM 2647 C C . TYR A 1 339 ? -7.527 4.918 20.578 1 98.25 339 TYR A C 1
ATOM 2649 O O . TYR A 1 339 ? -6.648 5.691 20.969 1 98.25 339 TYR A O 1
ATOM 2657 N N . ILE A 1 340 ? -8.836 5.164 20.844 1 98.44 340 ILE A N 1
ATOM 2658 C CA . ILE A 1 340 ? -9.203 6.367 21.578 1 98.44 340 ILE A CA 1
ATOM 2659 C C . ILE A 1 340 ? -9.219 6.066 23.078 1 98.44 340 ILE A C 1
ATOM 2661 O O . ILE A 1 340 ? -8.352 6.531 23.828 1 98.44 340 ILE A O 1
ATOM 2665 N N . ALA A 1 341 ? -10.078 5.145 23.531 1 97.19 341 ALA A N 1
ATOM 2666 C CA . ALA A 1 341 ? -10.141 4.812 24.953 1 97.19 341 ALA A CA 1
ATOM 2667 C C . ALA A 1 341 ? -8.875 4.098 25.406 1 97.19 341 ALA A C 1
ATOM 2669 O O . ALA A 1 341 ? -8.352 4.367 26.5 1 97.19 341 ALA A O 1
ATOM 2670 N N . GLY A 1 342 ? -8.359 3.215 24.594 1 97.38 342 GLY A N 1
ATOM 2671 C CA . GLY A 1 342 ? -7.18 2.447 24.969 1 97.38 342 GLY A CA 1
ATOM 2672 C C . GLY A 1 342 ? -5.891 3.242 24.844 1 97.38 342 GLY A C 1
ATOM 2673 O O . GLY A 1 342 ? -5.371 3.748 25.828 1 97.38 342 GLY A O 1
ATOM 2674 N N . VAL A 1 343 ? -5.473 3.553 23.641 1 97.94 343 VAL A N 1
ATOM 2675 C CA . VAL A 1 343 ? -4.152 4.133 23.406 1 97.94 343 VAL A CA 1
ATOM 2676 C C . VAL A 1 343 ? -4.141 5.59 23.844 1 97.94 343 VAL A C 1
ATOM 2678 O O . VAL A 1 343 ? -3.273 5.996 24.625 1 97.94 343 VAL A O 1
ATOM 2681 N N . LEU A 1 344 ? -5.035 6.418 23.484 1 98.25 344 LEU A N 1
ATOM 2682 C CA . LEU A 1 344 ? -5.047 7.84 23.797 1 98.25 344 LEU A CA 1
ATOM 2683 C C . LEU A 1 344 ? -5.254 8.07 25.281 1 98.25 344 LEU A C 1
ATOM 2685 O O . LEU A 1 344 ? -4.48 8.789 25.922 1 98.25 344 LEU A O 1
ATOM 2689 N N . ARG A 1 345 ? -6.312 7.418 25.922 1 97.94 345 ARG A N 1
ATOM 2690 C CA . ARG A 1 345 ? -6.688 7.711 27.297 1 97.94 345 ARG A CA 1
ATOM 2691 C C . ARG A 1 345 ? -5.848 6.895 28.281 1 97.94 345 ARG A C 1
ATOM 2693 O O . ARG A 1 345 ? -5.32 7.434 29.25 1 97.94 345 ARG A O 1
ATOM 2700 N N . GLU A 1 346 ? -5.691 5.582 28.031 1 97.06 346 GLU A N 1
ATOM 2701 C CA . GLU A 1 346 ? -5.059 4.707 29.016 1 97.06 346 GLU A CA 1
ATOM 2702 C C . GLU A 1 346 ? -3.541 4.719 28.875 1 97.06 346 GLU A C 1
ATOM 2704 O O . GLU A 1 346 ? -2.818 4.797 29.875 1 97.06 346 GLU A O 1
ATOM 2709 N N . GLU A 1 347 ? -3.07 4.645 27.625 1 97.12 347 GLU A N 1
ATOM 2710 C CA . GLU A 1 347 ? -1.629 4.516 27.438 1 97.12 347 GLU A CA 1
ATOM 2711 C C . GLU A 1 347 ? -0.949 5.883 27.438 1 97.12 347 GLU A C 1
ATOM 2713 O O . GLU A 1 347 ? 0.042 6.094 28.141 1 97.12 347 GLU A O 1
ATOM 2718 N N . LEU A 1 348 ? -1.463 6.832 26.656 1 97.5 348 LEU A N 1
ATOM 2719 C CA . LEU A 1 348 ? -0.878 8.172 26.594 1 97.5 348 LEU A CA 1
ATOM 2720 C C . LEU A 1 348 ? -1.326 9.023 27.766 1 97.5 348 LEU A C 1
ATOM 2722 O O . LEU A 1 348 ? -0.738 10.07 28.047 1 97.5 348 LEU A O 1
ATOM 2726 N N . GLN A 1 349 ? -2.461 8.617 28.406 1 96.81 349 GLN A N 1
ATOM 2727 C CA . GLN A 1 349 ? -3.006 9.297 29.578 1 96.81 349 GLN A CA 1
ATOM 2728 C C . GLN A 1 349 ? -3.412 10.727 29.25 1 96.81 349 GLN A C 1
ATOM 2730 O O . GLN A 1 349 ? -3.154 11.648 30.016 1 96.81 349 GLN A O 1
ATOM 2735 N N . PHE A 1 350 ? -3.943 10.898 28.125 1 97.5 350 PHE A N 1
ATOM 2736 C CA . PHE A 1 350 ? -4.398 12.211 27.688 1 97.5 350 PHE A CA 1
ATOM 2737 C C . PHE A 1 350 ? -5.719 12.578 28.359 1 97.5 350 PHE A C 1
ATOM 2739 O O . PHE A 1 350 ? -6.711 11.852 28.219 1 97.5 350 PHE A O 1
ATOM 2746 N N . ASP A 1 351 ? -5.82 13.703 28.969 1 96.06 351 ASP A N 1
ATOM 2747 C CA . ASP A 1 351 ? -7 14.117 29.719 1 96.06 351 ASP A CA 1
ATOM 2748 C C . ASP A 1 351 ? -7.766 15.219 28.984 1 96.06 351 ASP A C 1
ATOM 2750 O O . ASP A 1 351 ? -8.797 15.695 29.469 1 96.06 351 ASP A O 1
ATOM 2754 N N . GLY A 1 352 ? -7.293 15.578 27.875 1 98.31 352 GLY A N 1
ATOM 2755 C CA . GLY A 1 352 ? -7.887 16.688 27.141 1 98.31 352 GLY A CA 1
ATOM 2756 C C . GLY A 1 352 ? -9.07 16.266 26.281 1 98.31 352 GLY A C 1
ATOM 2757 O O . GLY A 1 352 ? -9.547 15.141 26.375 1 98.31 352 GLY A O 1
ATOM 2758 N N . LEU A 1 353 ? -9.539 17.203 25.484 1 98.19 353 LEU A N 1
ATOM 2759 C CA . LEU A 1 353 ? -10.742 17.062 24.688 1 98.19 353 LEU A CA 1
ATOM 2760 C C . LEU A 1 353 ? -10.438 16.359 23.359 1 98.19 353 LEU A C 1
ATOM 2762 O O . LEU A 1 353 ? -9.484 16.719 22.672 1 98.19 353 LEU A O 1
ATOM 2766 N N . ALA A 1 354 ? -11.172 15.273 23.047 1 98.75 354 ALA A N 1
ATOM 2767 C CA . ALA A 1 354 ? -11.164 14.656 21.719 1 98.75 354 ALA A CA 1
ATOM 2768 C C . ALA A 1 354 ? -12.344 15.133 20.891 1 98.75 354 ALA A C 1
ATOM 2770 O O . ALA A 1 354 ? -13.492 14.773 21.156 1 98.75 354 ALA A O 1
ATOM 2771 N N . VAL A 1 355 ? -12.094 15.898 19.891 1 98.75 355 VAL A N 1
ATOM 2772 C CA . VAL A 1 355 ? -13.133 16.438 19.031 1 98.75 355 VAL A CA 1
ATOM 2773 C C . VAL A 1 355 ? -13.164 15.664 17.719 1 98.75 355 VAL A C 1
ATOM 2775 O O . VAL A 1 355 ? -12.125 15.242 17.219 1 98.75 355 VAL A O 1
ATOM 2778 N N . SER A 1 356 ? -14.367 15.414 17.219 1 98.31 356 SER A N 1
ATOM 2779 C CA . SER A 1 356 ? -14.469 14.82 15.883 1 98.31 356 SER A CA 1
ATOM 2780 C C . SER A 1 356 ? -13.977 15.773 14.805 1 98.31 356 SER A C 1
ATOM 2782 O O . SER A 1 356 ? -13.797 16.969 15.07 1 98.31 356 SER A O 1
ATOM 2784 N N . ASP A 1 357 ? -13.688 15.203 13.695 1 97.25 357 ASP A N 1
ATOM 2785 C CA . ASP A 1 357 ? -13.523 16.047 12.508 1 97.25 357 ASP A CA 1
ATOM 2786 C C . ASP A 1 357 ? -14.844 16.203 11.758 1 97.25 357 ASP A C 1
ATOM 2788 O O . ASP A 1 357 ? -15.906 15.875 12.289 1 97.25 357 ASP A O 1
ATOM 2792 N N . TRP A 1 358 ? -14.773 16.703 10.648 1 95.5 358 TRP A N 1
ATOM 2793 C CA . TRP A 1 358 ? -15.906 17.25 9.898 1 95.5 358 TRP A CA 1
ATOM 2794 C C . TRP A 1 358 ? -16.922 16.156 9.578 1 95.5 358 TRP A C 1
ATOM 2796 O O . TRP A 1 358 ? -16.719 15.367 8.648 1 95.5 358 TRP A O 1
ATOM 2806 N N . GLN A 1 359 ? -18.047 16.031 10.32 1 95.94 359 GLN A N 1
ATOM 2807 C CA . GLN A 1 359 ? -19.203 15.195 10.055 1 95.94 359 GLN A CA 1
ATOM 2808 C C . GLN A 1 359 ? -18.875 13.719 10.25 1 95.94 359 GLN A C 1
ATOM 2810 O O . GLN A 1 359 ? -19.516 12.844 9.656 1 95.94 359 GLN A O 1
ATOM 2815 N N . ASP A 1 360 ? -17.953 13.43 11.055 1 97.44 360 ASP A N 1
ATOM 2816 C CA . ASP A 1 360 ? -17.375 12.086 11.016 1 97.44 360 ASP A CA 1
ATOM 2817 C C . ASP A 1 360 ? -18.203 11.125 11.867 1 97.44 360 ASP A C 1
ATOM 2819 O O . ASP A 1 360 ? -18.109 9.906 11.703 1 97.44 360 ASP A O 1
ATOM 2823 N N . ILE A 1 361 ? -19.031 11.617 12.812 1 98.06 361 ILE A N 1
ATOM 2824 C CA . ILE A 1 361 ? -19.938 10.727 13.523 1 98.06 361 ILE A CA 1
ATOM 2825 C C . ILE A 1 361 ? -21.062 10.266 12.586 1 98.06 361 ILE A C 1
ATOM 2827 O O . ILE A 1 361 ? -21.391 9.078 12.539 1 98.06 361 ILE A O 1
ATOM 2831 N N . GLU A 1 362 ? -21.625 11.203 11.805 1 96.81 362 GLU A N 1
ATOM 2832 C CA . GLU A 1 362 ? -22.641 10.867 10.828 1 96.81 362 GLU A CA 1
ATOM 2833 C C . GLU A 1 362 ? -22.109 9.891 9.781 1 96.81 362 GLU A C 1
ATOM 2835 O O . GLU A 1 362 ? -22.828 8.992 9.336 1 96.81 362 GLU A O 1
ATOM 2840 N N . LYS A 1 363 ? -20.922 10.062 9.43 1 97.44 363 LYS A N 1
ATOM 2841 C CA . LYS A 1 363 ? -20.312 9.242 8.383 1 97.44 363 LYS A CA 1
ATOM 2842 C C . LYS A 1 363 ? -20.156 7.797 8.836 1 97.44 363 LYS A C 1
ATOM 2844 O O . LYS A 1 363 ? -19.984 6.898 8.008 1 97.44 363 LYS A O 1
ATOM 2849 N N . LEU A 1 364 ? -20.203 7.457 10.156 1 97.94 364 LEU A N 1
ATOM 2850 C CA . LEU A 1 364 ? -20.219 6.07 10.609 1 97.94 364 LEU A CA 1
ATOM 2851 C C . LEU A 1 364 ? -21.422 5.32 10.023 1 97.94 364 LEU A C 1
ATOM 2853 O O . LEU A 1 364 ? -21.344 4.113 9.789 1 97.94 364 LEU A O 1
ATOM 2857 N N . HIS A 1 365 ? -22.5 6.105 9.75 1 96.25 365 HIS A N 1
ATOM 2858 C CA . HIS A 1 365 ? -23.719 5.539 9.188 1 96.25 365 HIS A CA 1
ATOM 2859 C C . HIS A 1 365 ? -23.719 5.645 7.664 1 96.25 365 HIS A C 1
ATOM 2861 O O . HIS A 1 365 ? -23.828 4.633 6.965 1 96.25 365 HIS A O 1
ATOM 2867 N N . PHE A 1 366 ? -23.516 6.84 7.082 1 94.44 366 PHE A N 1
ATOM 2868 C CA . PHE A 1 366 ? -23.844 7.066 5.68 1 94.44 366 PHE A CA 1
ATOM 2869 C C . PHE A 1 366 ? -22.625 6.801 4.789 1 94.44 366 PHE A C 1
ATOM 2871 O O . PHE A 1 366 ? -22.781 6.586 3.586 1 94.44 366 PHE A O 1
ATOM 2878 N N . PHE A 1 367 ? -21.453 6.824 5.344 1 96.44 367 PHE A N 1
ATOM 2879 C CA . PHE A 1 367 ? -20.219 6.758 4.562 1 96.44 367 PHE A CA 1
ATOM 2880 C C . PHE A 1 367 ? -19.484 5.441 4.812 1 96.44 367 PHE A C 1
ATOM 2882 O O . PHE A 1 367 ? -19.219 4.688 3.873 1 96.44 367 PHE A O 1
ATOM 2889 N N . HIS A 1 368 ? -19.25 5.047 6.113 1 97.88 368 HIS A N 1
ATOM 2890 C CA . HIS A 1 368 ? -18.5 3.859 6.477 1 97.88 368 HIS A CA 1
ATOM 2891 C C . HIS A 1 368 ? -19.406 2.637 6.59 1 97.88 368 HIS A C 1
ATOM 2893 O O . HIS A 1 368 ? -18.938 1.502 6.469 1 97.88 368 HIS A O 1
ATOM 2899 N N . LYS A 1 369 ? -20.719 2.859 6.926 1 97.81 369 LYS A N 1
ATOM 2900 C CA . LYS A 1 369 ? -21.734 1.824 6.98 1 97.81 369 LYS A CA 1
ATOM 2901 C C . LYS A 1 369 ? -21.469 0.836 8.109 1 97.81 369 LYS A C 1
ATOM 2903 O O . LYS A 1 369 ? -21.672 -0.368 7.953 1 97.81 369 LYS A O 1
ATOM 2908 N N . ILE A 1 370 ? -21 1.343 9.289 1 97.44 370 ILE A N 1
ATOM 2909 C CA . ILE A 1 370 ? -20.766 0.445 10.414 1 97.44 370 ILE A CA 1
ATOM 2910 C C . ILE A 1 370 ? -21.891 0.604 11.438 1 97.44 370 ILE A C 1
ATOM 2912 O O . ILE A 1 370 ? -21.969 -0.148 12.414 1 97.44 370 ILE A O 1
ATOM 2916 N N . ALA A 1 371 ? -22.719 1.611 11.25 1 96.56 371 ALA A N 1
ATOM 2917 C CA . ALA A 1 371 ? -23.875 1.862 12.102 1 96.56 371 ALA A CA 1
ATOM 2918 C C . ALA A 1 371 ? -25.156 1.937 11.273 1 96.56 371 ALA A C 1
ATOM 2920 O O . ALA A 1 371 ? -25.328 2.857 10.477 1 96.56 371 ALA A O 1
ATOM 2921 N N . PRO A 1 372 ? -26.109 1.109 11.508 1 94.75 372 PRO A N 1
ATOM 2922 C CA . PRO A 1 372 ? -27.328 1.091 10.703 1 94.75 372 PRO A CA 1
ATOM 2923 C C . PRO A 1 372 ? -28.219 2.318 10.938 1 94.75 372 PRO A C 1
ATOM 2925 O O . PRO A 1 372 ? -29.047 2.66 10.086 1 94.75 372 PRO A O 1
ATOM 2928 N N . THR A 1 373 ? -28.031 2.986 12.094 1 94.75 373 THR A N 1
ATOM 2929 C CA . THR A 1 373 ? -28.781 4.195 12.406 1 94.75 373 THR A CA 1
ATOM 2930 C C . THR A 1 373 ? -27.859 5.281 12.953 1 94.75 373 THR A C 1
ATOM 2932 O O . THR A 1 373 ? -26.75 4.988 13.422 1 94.75 373 THR A O 1
ATOM 2935 N N . MET A 1 374 ? -28.359 6.484 12.938 1 95.5 374 MET A N 1
ATOM 2936 C CA . MET A 1 374 ? -27.609 7.598 13.516 1 95.5 374 MET A CA 1
ATOM 2937 C C . MET A 1 374 ? -27.469 7.426 15.023 1 95.5 374 MET A C 1
ATOM 2939 O O . MET A 1 374 ? -26.453 7.816 15.602 1 95.5 374 MET A O 1
ATOM 2943 N N . VAL A 1 375 ? -28.516 6.867 15.648 1 96.12 375 VAL A N 1
ATOM 2944 C CA . VAL A 1 375 ? -28.484 6.605 17.078 1 96.12 375 VAL A CA 1
ATOM 2945 C C . VAL A 1 375 ? -27.297 5.703 17.422 1 96.12 375 VAL A C 1
ATOM 2947 O O . VAL A 1 375 ? -26.547 5.98 18.359 1 96.12 375 VAL A O 1
ATOM 2950 N N . GLN A 1 376 ? -27.078 4.715 16.609 1 95.69 376 GLN A N 1
ATOM 2951 C CA . GLN A 1 376 ? -25.969 3.797 16.844 1 95.69 376 GLN A CA 1
ATOM 2952 C C . GLN A 1 376 ? -24.641 4.457 16.531 1 95.69 376 GLN A C 1
ATOM 2954 O O . GLN A 1 376 ? -23.625 4.176 17.172 1 95.69 376 GLN A O 1
ATOM 2959 N N . ALA A 1 377 ? -24.656 5.277 15.492 1 97.25 377 ALA A N 1
ATOM 2960 C CA . ALA A 1 377 ? -23.438 6.008 15.164 1 97.25 377 ALA A CA 1
ATOM 2961 C C . ALA A 1 377 ? -22.969 6.855 16.344 1 97.25 377 ALA A C 1
ATOM 2963 O O . ALA A 1 377 ? -21.781 6.848 16.688 1 97.25 377 ALA A O 1
ATOM 2964 N N . ILE A 1 378 ? -23.906 7.543 16.969 1 97.94 378 ILE A N 1
ATOM 2965 C CA . ILE A 1 378 ? -23.594 8.391 18.125 1 97.94 378 ILE A CA 1
ATOM 2966 C C . ILE A 1 378 ? -23.125 7.527 19.281 1 97.94 378 ILE A C 1
ATOM 2968 O O . ILE A 1 378 ? -22.125 7.855 19.953 1 97.94 378 ILE A O 1
ATOM 2972 N N . GLU A 1 379 ? -23.797 6.449 19.531 1 97.12 379 GLU A N 1
ATOM 2973 C CA . GLU A 1 379 ? -23.438 5.543 20.609 1 97.12 379 GLU A CA 1
ATOM 2974 C C . GLU A 1 379 ? -22.031 4.996 20.438 1 97.12 379 GLU A C 1
ATOM 2976 O O . GLU A 1 379 ? -21.25 4.969 21.375 1 97.12 379 GLU A O 1
ATOM 2981 N N . LEU A 1 380 ? -21.703 4.543 19.188 1 97.31 380 LEU A N 1
ATOM 2982 C CA . LEU A 1 380 ? -20.375 4.023 18.891 1 97.31 380 LEU A CA 1
ATOM 2983 C C . LEU A 1 380 ? -19.297 5.082 19.141 1 97.31 380 LEU A C 1
ATOM 2985 O O . LEU A 1 380 ? -18.25 4.789 19.719 1 97.31 380 LEU A O 1
ATOM 2989 N N . ALA A 1 381 ? -19.531 6.277 18.703 1 98.44 381 ALA A N 1
ATOM 2990 C CA . ALA A 1 381 ? -18.578 7.363 18.859 1 98.44 381 ALA A CA 1
ATOM 2991 C C . ALA A 1 381 ? -18.359 7.695 20.328 1 98.44 381 ALA A C 1
ATOM 2993 O O . ALA A 1 381 ? -17.219 7.898 20.766 1 98.44 381 ALA A O 1
ATOM 2994 N N . LEU A 1 382 ? -19.453 7.789 21.141 1 98.25 382 LEU A N 1
ATOM 2995 C CA . LEU A 1 382 ? -19.344 8.094 22.562 1 98.25 382 LEU A CA 1
ATOM 2996 C C . LEU A 1 382 ? -18.594 6.984 23.297 1 98.25 382 LEU A C 1
ATOM 2998 O O . LEU A 1 382 ? -17.75 7.262 24.141 1 98.25 382 LEU A O 1
ATOM 3002 N N . ASN A 1 383 ? -18.953 5.758 22.938 1 96.94 383 ASN A N 1
ATOM 3003 C CA . ASN A 1 383 ? -18.281 4.625 23.562 1 96.94 383 ASN A CA 1
ATOM 3004 C C . ASN A 1 383 ? -16.797 4.609 23.234 1 96.94 383 ASN A C 1
ATOM 3006 O O . ASN A 1 383 ? -15.977 4.176 24.062 1 96.94 383 ASN A O 1
ATOM 3010 N N . ALA A 1 384 ? -16.453 5.062 22.031 1 98 384 ALA A N 1
ATOM 3011 C CA . ALA A 1 384 ? -15.047 5.133 21.641 1 98 384 ALA A CA 1
ATOM 3012 C C . ALA A 1 384 ? -14.305 6.199 22.438 1 98 384 ALA A C 1
ATOM 3014 O O . ALA A 1 384 ? -13.102 6.082 22.672 1 98 384 ALA A O 1
ATOM 3015 N N . GLY A 1 385 ? -14.977 7.266 22.781 1 98.06 385 GLY A N 1
ATOM 3016 C CA . GLY A 1 385 ? -14.344 8.273 23.609 1 98.06 385 GLY A CA 1
ATOM 3017 C C . GLY A 1 385 ? -14.422 9.672 23.031 1 98.06 385 GLY A C 1
ATOM 3018 O O . GLY A 1 385 ? -13.742 10.586 23.484 1 98.06 385 GLY A O 1
ATOM 3019 N N . ILE A 1 386 ? -15.273 9.922 22.047 1 98.56 386 ILE A N 1
ATOM 3020 C CA . ILE A 1 386 ? -15.422 11.25 21.453 1 98.56 386 ILE A CA 1
ATOM 3021 C C . ILE A 1 386 ? -16.109 12.18 22.453 1 98.56 386 ILE A C 1
ATOM 3023 O O . ILE A 1 386 ? -17.094 11.805 23.078 1 98.56 386 ILE A O 1
ATOM 3027 N N . ASP A 1 387 ? -15.633 13.422 22.547 1 98.62 387 ASP A N 1
ATOM 3028 C CA . ASP A 1 387 ? -16.141 14.359 23.547 1 98.62 387 ASP A CA 1
ATOM 3029 C C . ASP A 1 387 ? -17.047 15.406 22.891 1 98.62 387 ASP A C 1
ATOM 3031 O O . ASP A 1 387 ? -17.953 15.938 23.547 1 98.62 387 ASP A O 1
ATOM 3035 N N . MET A 1 388 ? -16.75 15.773 21.703 1 98.62 388 MET A N 1
ATOM 3036 C CA . MET A 1 388 ? -17.453 16.844 21 1 98.62 388 MET A CA 1
ATOM 3037 C C . MET A 1 388 ? -17.641 16.516 19.531 1 98.62 388 MET A C 1
ATOM 3039 O O . MET A 1 388 ? -16.719 15.992 18.891 1 98.62 388 MET A O 1
ATOM 3043 N N . SER A 1 389 ? -18.812 16.703 19 1 98.19 389 SER A N 1
ATOM 3044 C CA . SER A 1 389 ? -19.109 16.438 17.609 1 98.19 389 SER A CA 1
ATOM 3045 C C . SER A 1 389 ? -19.047 17.703 16.766 1 98.19 389 SER A C 1
ATOM 3047 O O . SER A 1 389 ? -19.719 18.688 17.062 1 98.19 389 SER A O 1
ATOM 3049 N N . MET A 1 390 ? -18.203 17.688 15.75 1 96.06 390 MET A N 1
ATOM 3050 C CA . MET A 1 390 ? -18.297 18.719 14.719 1 96.06 390 MET A CA 1
ATOM 3051 C C . MET A 1 390 ? -19.5 18.484 13.82 1 96.06 390 MET A C 1
ATOM 3053 O O . MET A 1 390 ? -19.484 17.594 12.977 1 96.06 390 MET A O 1
ATOM 3057 N N . VAL A 1 391 ? -20.453 19.266 13.992 1 87.75 391 VAL A N 1
ATOM 3058 C CA . VAL A 1 391 ? -21.719 19.172 13.273 1 87.75 391 VAL A CA 1
ATOM 3059 C C . VAL A 1 391 ? -21.688 20.094 12.055 1 87.75 391 VAL A C 1
ATOM 3061 O O . VAL A 1 391 ? -21.688 21.312 12.203 1 87.75 391 VAL A O 1
ATOM 3064 N N . ALA A 1 392 ? -21.766 19.531 10.906 1 81.12 392 ALA A N 1
ATOM 3065 C CA . ALA A 1 392 ? -21.516 20.281 9.68 1 81.12 392 ALA A CA 1
ATOM 3066 C C . ALA A 1 392 ? -22.828 20.766 9.062 1 81.12 392 ALA A C 1
ATOM 3068 O O . ALA A 1 392 ? -22.922 21.922 8.633 1 81.12 392 ALA A O 1
ATOM 3069 N N . ASP A 1 393 ? -23.828 19.891 9.148 1 80.5 393 ASP A N 1
ATOM 3070 C CA . ASP A 1 393 ? -24.906 20.141 8.211 1 80.5 393 ASP A CA 1
ATOM 3071 C C . ASP A 1 393 ? -26.234 20.328 8.938 1 80.5 393 ASP A C 1
ATOM 3073 O O . ASP A 1 393 ? -27.062 21.156 8.539 1 80.5 393 ASP A O 1
ATOM 3077 N N . ASP A 1 394 ? -26.438 19.469 9.938 1 82.44 394 ASP A N 1
ATOM 3078 C CA . ASP A 1 394 ? -27.734 19.531 10.602 1 82.44 394 ASP A CA 1
ATOM 3079 C C . ASP A 1 394 ? -27.594 19.312 12.109 1 82.44 394 ASP A C 1
ATOM 3081 O O . ASP A 1 394 ? -26.484 19.094 12.609 1 82.44 394 ASP A O 1
ATOM 3085 N N . PHE A 1 395 ? -28.766 19.469 12.844 1 92.06 395 PHE A N 1
ATOM 3086 C CA . PHE A 1 395 ? -28.734 19.422 14.305 1 92.06 395 PHE A CA 1
ATOM 3087 C C . PHE A 1 395 ? -29.156 18.047 14.805 1 92.06 395 PHE A C 1
ATOM 3089 O O . PHE A 1 395 ? -29.734 17.922 15.891 1 92.06 395 PHE A O 1
ATOM 3096 N N . SER A 1 396 ? -28.891 17.031 13.969 1 91.12 396 SER A N 1
ATOM 3097 C CA . SER A 1 396 ? -29.281 15.672 14.344 1 91.12 396 SER A CA 1
ATOM 3098 C C . SER A 1 396 ? -28.531 15.203 15.586 1 91.12 396 SER A C 1
ATOM 3100 O O . SER A 1 396 ? -29.109 14.547 16.453 1 91.12 396 SER A O 1
ATOM 3102 N N . PHE A 1 397 ? -27.375 15.555 15.766 1 95.94 397 PHE A N 1
ATOM 3103 C CA . PHE A 1 397 ? -26.562 15.07 16.875 1 95.94 397 PHE A CA 1
ATOM 3104 C C . PHE A 1 397 ? -27.141 15.516 18.219 1 95.94 397 PHE A C 1
ATOM 3106 O O . PHE A 1 397 ? -27.484 14.688 19.062 1 95.94 397 PHE A O 1
ATOM 3113 N N . PRO A 1 398 ? -27.297 16.812 18.484 1 96.88 398 PRO A N 1
ATOM 3114 C CA . PRO A 1 398 ? -27.828 17.219 19.781 1 96.88 398 PRO A CA 1
ATOM 3115 C C . PRO A 1 398 ? -29.266 16.734 20.016 1 96.88 398 PRO A C 1
ATOM 3117 O O . PRO A 1 398 ? -29.625 16.391 21.141 1 96.88 398 PRO A O 1
ATOM 3120 N N . ARG A 1 399 ? -30.078 16.656 18.953 1 96.88 399 ARG A N 1
ATOM 3121 C CA . ARG A 1 399 ? -31.438 16.172 19.094 1 96.88 399 ARG A CA 1
ATOM 3122 C C . ARG A 1 399 ? -31.469 14.711 19.516 1 96.88 399 ARG A C 1
ATOM 3124 O O . ARG A 1 399 ? -32.188 14.344 20.453 1 96.88 399 ARG A O 1
ATOM 3131 N N . LEU A 1 400 ? -30.703 13.922 18.828 1 97.31 400 LEU A N 1
ATOM 3132 C CA . LEU A 1 400 ? -30.719 12.484 19.078 1 97.31 400 LEU A CA 1
ATOM 3133 C C . LEU A 1 400 ? -30.031 12.156 20.391 1 97.31 400 LEU A C 1
ATOM 3135 O O . LEU A 1 400 ? -30.484 11.289 21.141 1 97.31 400 LEU A O 1
ATOM 3139 N N . LEU A 1 401 ? -28.922 12.812 20.656 1 98.06 401 LEU A N 1
ATOM 3140 C CA . LEU A 1 401 ? -28.219 12.539 21.906 1 98.06 401 LEU A CA 1
ATOM 3141 C C . LEU A 1 401 ? -29.078 12.891 23.109 1 98.06 401 LEU A C 1
ATOM 3143 O O . LEU A 1 401 ? -29.109 12.164 24.094 1 98.06 401 LEU A O 1
ATOM 3147 N N . LEU A 1 402 ? -29.844 14.023 23.062 1 97.75 402 LEU A N 1
ATOM 3148 C CA . LEU A 1 402 ? -30.766 14.398 24.141 1 97.75 402 LEU A CA 1
ATOM 3149 C C . LEU A 1 402 ? -31.797 13.305 24.375 1 97.75 402 LEU A C 1
ATOM 3151 O O . LEU A 1 402 ? -32.031 12.891 25.516 1 97.75 402 LEU A O 1
ATOM 3155 N N . ARG A 1 403 ? -32.344 12.836 23.281 1 97.31 403 ARG A N 1
ATOM 3156 C CA . ARG A 1 403 ? -33.344 11.773 23.375 1 97.31 403 ARG A CA 1
ATOM 3157 C C . ARG A 1 403 ? -32.75 10.5 23.953 1 97.31 403 ARG A C 1
ATOM 3159 O O . ARG A 1 403 ? -33.375 9.812 24.75 1 97.31 403 ARG A O 1
ATOM 3166 N N . MET A 1 404 ? -31.547 10.203 23.578 1 97.69 404 MET A N 1
ATOM 3167 C CA . MET A 1 404 ? -30.875 8.992 24.016 1 97.69 404 MET A CA 1
ATOM 3168 C C . MET A 1 404 ? -30.594 9.023 25.516 1 97.69 404 MET A C 1
ATOM 3170 O O . MET A 1 404 ? -30.641 7.992 26.188 1 97.69 404 MET A O 1
ATOM 3174 N N . VAL A 1 405 ? -30.281 10.156 26.062 1 97.81 405 VAL A N 1
ATOM 3175 C CA . VAL A 1 405 ? -30.062 10.289 27.484 1 97.81 405 VAL A CA 1
ATOM 3176 C C . VAL A 1 405 ? -31.391 10.242 28.234 1 97.81 405 VAL A C 1
ATOM 3178 O O . VAL A 1 405 ? -31.5 9.594 29.281 1 97.81 405 VAL A O 1
ATOM 3181 N N . GLN A 1 406 ? -32.406 10.898 27.719 1 96.81 406 GLN A N 1
ATOM 3182 C CA . GLN A 1 406 ? -33.719 10.953 28.344 1 96.81 406 GLN A CA 1
ATOM 3183 C C . GLN A 1 406 ? -34.344 9.562 28.438 1 96.81 406 GLN A C 1
ATOM 3185 O O . GLN A 1 406 ? -35.031 9.242 29.391 1 96.81 406 GLN A O 1
ATOM 3190 N N . ASN A 1 407 ? -34.062 8.773 27.453 1 95.56 407 ASN A N 1
ATOM 3191 C CA . ASN A 1 407 ? -34.625 7.438 27.453 1 95.56 407 ASN A CA 1
ATOM 3192 C C . ASN A 1 407 ? -33.719 6.414 28.125 1 95.56 407 ASN A C 1
ATOM 3194 O O . ASN A 1 407 ? -34.031 5.223 28.156 1 95.56 407 ASN A O 1
ATOM 3198 N N . GLY A 1 408 ? -32.531 6.852 28.547 1 95.62 408 GLY A N 1
ATOM 3199 C CA . GLY A 1 408 ? -31.688 6.016 29.359 1 95.62 408 GLY A CA 1
ATOM 3200 C C . GLY A 1 408 ? -30.672 5.223 28.547 1 95.62 408 GLY A C 1
ATOM 3201 O O . GLY A 1 408 ? -29.844 4.504 29.109 1 95.62 408 GLY A O 1
ATOM 3202 N N . ARG A 1 409 ? -30.641 5.336 27.25 1 94.69 409 ARG A N 1
ATOM 3203 C CA . ARG A 1 409 ? -29.703 4.613 26.422 1 94.69 409 ARG A CA 1
ATOM 3204 C C . ARG A 1 409 ? -28.266 5.047 26.703 1 94.69 409 ARG A C 1
ATOM 3206 O O . ARG A 1 409 ? -27.344 4.223 26.688 1 94.69 409 ARG A O 1
ATOM 3213 N N . ILE A 1 410 ? -28.109 6.285 26.875 1 97.44 410 ILE A N 1
ATOM 3214 C CA . ILE A 1 410 ? -26.828 6.844 27.281 1 97.44 410 ILE A CA 1
ATOM 3215 C C . ILE A 1 410 ? -26.953 7.41 28.703 1 97.44 410 ILE A C 1
ATOM 3217 O O . ILE A 1 410 ? -27.797 8.273 28.953 1 97.44 410 ILE A O 1
ATOM 3221 N N . PRO A 1 411 ? -26.188 6.883 29.562 1 97.69 411 PRO A N 1
ATOM 3222 C CA . PRO A 1 411 ? -26.266 7.453 30.906 1 97.69 411 PRO A CA 1
ATOM 3223 C C . PRO A 1 411 ? -25.734 8.891 30.969 1 97.69 411 PRO A C 1
ATOM 3225 O O . PRO A 1 411 ? -24.781 9.234 30.266 1 97.69 411 PRO A O 1
ATOM 3228 N N . GLU A 1 412 ? -26.312 9.703 31.781 1 97.62 412 GLU A N 1
ATOM 3229 C CA . GLU A 1 412 ? -25.891 11.086 31.953 1 97.62 412 GLU A CA 1
ATOM 3230 C C . GLU A 1 412 ? -24.422 11.164 32.375 1 97.62 412 GLU A C 1
ATOM 3232 O O . GLU A 1 412 ? -23.719 12.109 32 1 97.62 412 GLU A O 1
ATOM 3237 N N . SER A 1 413 ? -23.984 10.148 33.094 1 97.56 413 SER A N 1
ATOM 3238 C CA . SER A 1 413 ? -22.594 10.117 33.562 1 97.56 413 SER A CA 1
ATOM 3239 C C . SER A 1 413 ? -21.625 10.102 32.375 1 97.56 413 SER A C 1
ATOM 3241 O O . SER A 1 413 ? -20.5 10.609 32.5 1 97.56 413 SER A O 1
ATOM 3243 N N . ARG A 1 414 ? -22.031 9.492 31.297 1 97.25 414 ARG A N 1
ATOM 3244 C CA . ARG A 1 414 ? -21.188 9.492 30.109 1 97.25 414 ARG A CA 1
ATOM 3245 C C . ARG A 1 414 ? -21.047 10.906 29.547 1 97.25 414 ARG A C 1
ATOM 3247 O O . ARG A 1 414 ? -19.984 11.273 29.031 1 97.25 414 ARG A O 1
ATOM 3254 N N . LEU A 1 415 ? -22.062 11.695 29.594 1 98.44 415 LEU A N 1
ATOM 3255 C CA . LEU A 1 415 ? -21.984 13.102 29.203 1 98.44 415 LEU A CA 1
ATOM 3256 C C . LEU A 1 415 ? -21.047 13.867 30.125 1 98.44 415 LEU A C 1
ATOM 3258 O O . LEU A 1 415 ? -20.25 14.695 29.656 1 98.44 415 LEU A O 1
ATOM 3262 N N . ASP A 1 416 ? -21.156 13.555 31.438 1 98.5 416 ASP A N 1
ATOM 3263 C CA . ASP A 1 416 ? -20.359 14.266 32.438 1 98.5 416 ASP A CA 1
ATOM 3264 C C . ASP A 1 416 ? -18.859 14.133 32.125 1 98.5 416 ASP A C 1
ATOM 3266 O O . ASP A 1 416 ? -18.094 15.07 32.344 1 98.5 416 ASP A O 1
ATOM 3270 N N . MET A 1 417 ? -18.469 13.008 31.641 1 97.94 417 MET A N 1
ATOM 3271 C CA . MET A 1 417 ? -17.062 12.781 31.297 1 97.94 417 MET A CA 1
ATOM 3272 C C . MET A 1 417 ? -16.609 13.75 30.219 1 97.94 417 MET A C 1
ATOM 3274 O O . MET A 1 417 ? -15.555 14.383 30.359 1 97.94 417 MET A O 1
ATOM 3278 N N . SER A 1 418 ? -17.328 13.859 29.188 1 98.5 418 SER A N 1
ATOM 3279 C CA . SER A 1 418 ? -17 14.734 28.062 1 98.5 418 SER A CA 1
ATOM 3280 C C . SER A 1 418 ? -17.109 16.203 28.453 1 98.5 418 SER A C 1
ATOM 3282 O O . SER A 1 418 ? -16.234 17 28.141 1 98.5 418 SER A O 1
ATOM 3284 N N . VAL A 1 419 ? -18.203 16.562 29.094 1 98.75 419 VAL A N 1
ATOM 3285 C CA . VAL A 1 419 ? -18.469 17.953 29.453 1 98.75 419 VAL A CA 1
ATOM 3286 C C . VAL A 1 419 ? -17.406 18.453 30.422 1 98.75 419 VAL A C 1
ATOM 3288 O O . VAL A 1 419 ? -17 19.609 30.375 1 98.75 419 VAL A O 1
ATOM 3291 N N . ARG A 1 420 ? -17.016 17.578 31.359 1 98.75 420 ARG A N 1
ATOM 3292 C CA . ARG A 1 420 ? -15.938 17.953 32.25 1 98.75 420 ARG A CA 1
ATOM 3293 C C . ARG A 1 420 ? -14.703 18.391 31.484 1 98.75 420 ARG A C 1
ATOM 3295 O O . ARG A 1 420 ? -14.094 19.406 31.797 1 98.75 420 ARG A O 1
ATOM 3302 N N . ARG A 1 421 ? -14.289 17.641 30.5 1 98.75 421 ARG A N 1
ATOM 3303 C CA . ARG A 1 421 ? -13.109 17.969 29.703 1 98.75 421 ARG A CA 1
ATOM 3304 C C . ARG A 1 421 ? -13.312 19.266 28.922 1 98.75 421 ARG A C 1
ATOM 3306 O O . ARG A 1 421 ? -12.383 20.062 28.781 1 98.75 421 ARG A O 1
ATOM 3313 N N . ILE A 1 422 ? -14.508 19.516 28.406 1 98.88 422 ILE A N 1
ATOM 3314 C CA . ILE A 1 422 ? -14.852 20.719 27.672 1 98.88 422 ILE A CA 1
ATOM 3315 C C . ILE A 1 422 ? -14.797 21.922 28.609 1 98.88 422 ILE A C 1
ATOM 3317 O O . ILE A 1 422 ? -14.219 22.969 28.25 1 98.88 422 ILE A O 1
ATOM 3321 N N . LEU A 1 423 ? -15.391 21.797 29.812 1 98.75 423 LEU A N 1
ATOM 3322 C CA . LEU A 1 423 ? -15.383 22.891 30.781 1 98.75 423 LEU A CA 1
ATOM 3323 C C . LEU A 1 423 ? -13.961 23.172 31.266 1 98.75 423 LEU A C 1
ATOM 3325 O O . LEU A 1 423 ? -13.602 24.328 31.516 1 98.75 423 LEU A O 1
ATOM 3329 N N . ASN A 1 424 ? -13.18 22.094 31.438 1 98.69 424 ASN A N 1
ATOM 3330 C CA . ASN A 1 424 ? -11.773 22.297 31.797 1 98.69 424 ASN A CA 1
ATOM 3331 C C . ASN A 1 424 ? -11.047 23.141 30.75 1 98.69 424 ASN A C 1
ATOM 3333 O O . ASN A 1 424 ? -10.242 24 31.094 1 98.69 424 ASN A O 1
ATOM 3337 N N . LEU A 1 425 ? -11.281 22.891 29.5 1 98.62 425 LEU A N 1
ATOM 3338 C CA . LEU A 1 425 ? -10.664 23.672 28.422 1 98.62 425 LEU A CA 1
ATOM 3339 C C . LEU A 1 425 ? -11.117 25.125 28.469 1 98.62 425 LEU A C 1
ATOM 3341 O O . LEU A 1 425 ? -10.305 26.031 28.328 1 98.62 425 LEU A O 1
ATOM 3345 N N . LYS A 1 426 ? -12.43 25.359 28.672 1 98.5 426 LYS A N 1
ATOM 3346 C CA . LYS A 1 426 ? -12.969 26.719 28.781 1 98.5 426 LYS A CA 1
ATOM 3347 C C . LYS A 1 426 ? -12.375 27.453 29.969 1 98.5 426 LYS A C 1
ATOM 3349 O O . LYS A 1 426 ? -12.109 28.656 29.906 1 98.5 426 LYS A O 1
ATOM 3354 N N . TYR A 1 427 ? -12.219 26.703 31.062 1 98.44 427 TYR A N 1
ATOM 3355 C CA . TYR A 1 427 ? -11.602 27.281 32.25 1 98.44 427 TYR A CA 1
ATOM 3356 C C . TYR A 1 427 ? -10.164 27.703 31.969 1 98.44 427 TYR A C 1
ATOM 3358 O O . TYR A 1 427 ? -9.758 28.812 32.312 1 98.44 427 TYR A O 1
ATOM 3366 N N . ALA A 1 428 ? -9.422 26.875 31.344 1 98.25 428 ALA A N 1
ATOM 3367 C CA . ALA A 1 428 ? -8.016 27.141 31.047 1 98.25 428 ALA A CA 1
ATOM 3368 C C . ALA A 1 428 ? -7.863 28.344 30.125 1 98.25 428 ALA A C 1
ATOM 3370 O O . ALA A 1 428 ? -6.883 29.078 30.219 1 98.25 428 ALA A O 1
ATOM 3371 N N . THR A 1 429 ? -8.828 28.594 29.266 1 97.75 429 THR A N 1
ATOM 3372 C CA . THR A 1 429 ? -8.719 29.672 28.281 1 97.75 429 THR A CA 1
ATOM 3373 C C . THR A 1 429 ? -9.258 30.984 28.875 1 97.75 429 THR A C 1
ATOM 3375 O O . THR A 1 429 ? -9.297 32 28.188 1 97.75 429 THR A O 1
ATOM 3378 N N . GLY A 1 430 ? -9.805 30.938 30.062 1 96.75 430 GLY A N 1
ATOM 3379 C CA . GLY A 1 430 ? -10.227 32.156 30.75 1 96.75 430 GLY A CA 1
ATOM 3380 C C . GLY A 1 430 ? -11.617 32.594 30.359 1 96.75 430 GLY A C 1
ATOM 3381 O O . GLY A 1 430 ? -12.047 33.719 30.703 1 96.75 430 GLY A O 1
ATOM 3382 N N . LEU A 1 431 ? -12.359 31.797 29.734 1 97.38 431 LEU A N 1
ATOM 3383 C CA . LEU A 1 431 ? -13.664 32.188 29.203 1 97.38 431 LEU A CA 1
ATOM 3384 C C . LEU A 1 431 ? -14.656 32.438 30.328 1 97.38 431 LEU A C 1
ATOM 3386 O O . LEU A 1 431 ? -15.609 33.188 30.156 1 97.38 431 LEU A O 1
ATOM 3390 N N . PHE A 1 432 ? -14.492 31.797 31.484 1 97.12 432 PHE A N 1
ATOM 3391 C CA . PHE A 1 432 ? -15.406 32 32.594 1 97.12 432 PHE A CA 1
ATOM 3392 C C . PHE A 1 432 ? -15.141 33.344 33.281 1 97.12 432 PHE A C 1
ATOM 3394 O O . PHE A 1 432 ? -16.031 33.875 33.938 1 97.12 432 PHE A O 1
ATOM 3401 N N . ASP A 1 433 ? -13.938 33.812 33.188 1 95.75 433 ASP A N 1
ATOM 3402 C CA . ASP A 1 433 ? -13.609 35.125 33.719 1 95.75 433 ASP A CA 1
ATOM 3403 C C . ASP A 1 433 ? -14.102 36.25 32.812 1 95.75 433 ASP A C 1
ATOM 3405 O O . ASP A 1 433 ? -14.711 37.219 33.25 1 95.75 433 ASP A O 1
ATOM 3409 N N . ASN A 1 434 ? -13.836 36.094 31.562 1 95.69 434 ASN A N 1
ATOM 3410 C CA . ASN A 1 434 ? -14.297 37 30.516 1 95.69 434 ASN A CA 1
ATOM 3411 C C . ASN A 1 434 ? -14.609 36.25 29.219 1 95.69 434 ASN A C 1
ATOM 3413 O O . ASN A 1 434 ? -13.703 35.906 28.469 1 95.69 434 ASN A O 1
ATOM 3417 N N . PRO A 1 435 ? -15.82 36.156 28.938 1 96.25 435 PRO A N 1
ATOM 3418 C CA . PRO A 1 435 ? -16.188 35.344 27.766 1 96.25 435 PRO A CA 1
ATOM 3419 C C . PRO A 1 435 ? -15.992 36.062 26.453 1 96.25 435 PRO A C 1
ATOM 3421 O O . PRO A 1 435 ? -16.094 35.438 25.375 1 96.25 435 PRO A O 1
ATOM 3424 N N . TYR A 1 436 ? -15.672 37.344 26.438 1 95.75 436 TYR A N 1
ATOM 3425 C CA . TYR A 1 436 ? -15.641 38.125 25.219 1 95.75 436 TYR A CA 1
ATOM 3426 C C . TYR A 1 436 ? -14.203 38.344 24.75 1 95.75 436 TYR A C 1
ATOM 3428 O O . TYR A 1 436 ? -13.273 38.375 25.562 1 95.75 436 TYR A O 1
ATOM 3436 N N . PRO A 1 437 ? -14.062 38.5 23.422 1 94.06 437 PRO A N 1
ATOM 3437 C CA . PRO A 1 437 ? -12.727 38.812 22.922 1 94.06 437 PRO A CA 1
ATOM 3438 C C . PRO A 1 437 ? -12.18 40.125 23.5 1 94.06 437 PRO A C 1
ATOM 3440 O O . PRO A 1 437 ? -12.922 41.094 23.656 1 94.06 437 PRO A O 1
ATOM 3443 N N . VAL A 1 438 ? -10.945 40.031 23.828 1 86.81 438 VAL A N 1
ATOM 3444 C CA . VAL A 1 438 ? -10.305 41.219 24.328 1 86.81 438 VAL A CA 1
ATOM 3445 C C . VAL A 1 438 ? -9.742 42.031 23.156 1 86.81 438 VAL A C 1
ATOM 3447 O O . VAL A 1 438 ? -8.938 41.531 22.375 1 86.81 438 VAL A O 1
ATOM 3450 N N . THR A 1 439 ? -10.25 43.25 23.078 1 89.88 439 THR A N 1
ATOM 3451 C CA . THR A 1 439 ? -9.719 44.125 22.031 1 89.88 439 THR A CA 1
ATOM 3452 C C . THR A 1 439 ? -8.43 44.781 22.5 1 89.88 439 THR A C 1
ATOM 3454 O O . THR A 1 439 ? -8.438 45.562 23.453 1 89.88 439 THR A O 1
ATOM 3457 N N . ASP A 1 440 ? -7.41 44.438 21.922 1 93.81 440 ASP A N 1
ATOM 3458 C CA . ASP A 1 440 ? -6.105 45.031 22.141 1 93.81 440 ASP A CA 1
ATOM 3459 C C . ASP A 1 440 ? -5.562 45.656 20.844 1 93.81 440 ASP A C 1
ATOM 3461 O O . ASP A 1 440 ? -5.031 44.938 19.984 1 93.81 440 ASP A O 1
ATOM 3465 N N . PRO A 1 441 ? -5.668 46.906 20.75 1 95.31 441 PRO A N 1
ATOM 3466 C CA . PRO A 1 441 ? -5.273 47.562 19.5 1 95.31 441 PRO A CA 1
ATOM 3467 C C . PRO A 1 441 ? -3.836 47.25 19.094 1 95.31 441 PRO A C 1
ATOM 3469 O O . PRO A 1 441 ? -3.545 47.094 17.891 1 95.31 441 PRO A O 1
ATOM 3472 N N . GLU A 1 442 ? -3.008 47.156 20.047 1 95.75 442 GLU A N 1
ATOM 3473 C CA . GLU A 1 442 ? -1.616 46.844 19.734 1 95.75 442 GLU A CA 1
ATOM 3474 C C . GLU A 1 442 ? -1.478 45.438 19.156 1 95.75 442 GLU A C 1
ATOM 3476 O O . GLU A 1 442 ? -0.7 45.219 18.234 1 95.75 442 GLU A O 1
ATOM 3481 N N . LEU A 1 443 ? -2.158 44.594 19.734 1 96 443 LEU A N 1
ATOM 3482 C CA . LEU A 1 443 ? -2.141 43.219 19.25 1 96 443 LEU A CA 1
ATOM 3483 C C . LEU A 1 443 ? -2.74 43.125 17.844 1 96 443 LEU A C 1
ATOM 3485 O O . LEU A 1 443 ? -2.211 42.406 16.984 1 96 443 LEU A O 1
ATOM 3489 N N . ILE A 1 444 ? -3.789 43.812 17.625 1 97.19 444 ILE A N 1
ATOM 3490 C CA . ILE A 1 444 ? -4.457 43.812 16.328 1 97.19 444 ILE A CA 1
ATOM 3491 C C . ILE A 1 444 ? -3.523 44.406 15.273 1 97.19 444 ILE A C 1
ATOM 3493 O O . ILE A 1 444 ? -3.408 43.875 14.172 1 97.19 444 ILE A O 1
ATOM 3497 N N . GLU A 1 445 ? -2.875 45.438 15.656 1 96.25 445 GLU A N 1
ATOM 3498 C CA . GLU A 1 445 ? -1.97 46.125 14.734 1 96.25 445 GLU A CA 1
ATOM 3499 C C . GLU A 1 445 ? -0.751 45.25 14.414 1 96.25 445 GLU A C 1
ATOM 3501 O O . GLU A 1 445 ? -0.108 45.438 13.383 1 96.25 445 GLU A O 1
ATOM 3506 N N . SER A 1 446 ? -0.483 44.312 15.242 1 96.94 446 SER A N 1
ATOM 3507 C CA . SER A 1 446 ? 0.701 43.469 15.07 1 96.94 446 SER A CA 1
ATOM 3508 C C . SER A 1 446 ? 0.465 42.406 14.023 1 96.94 446 SER A C 1
ATOM 3510 O O . SER A 1 446 ? 1.414 41.781 13.539 1 96.94 446 SER A O 1
ATOM 3512 N N . ILE A 1 447 ? -0.756 42.219 13.617 1 97.69 447 ILE A N 1
ATOM 3513 C CA . ILE A 1 447 ? -1.053 41.219 12.609 1 97.69 447 ILE A CA 1
ATOM 3514 C C . ILE A 1 447 ? -0.373 41.562 11.289 1 97.69 447 ILE A C 1
ATOM 3516 O O . ILE A 1 447 ? -0.584 42.656 10.766 1 97.69 447 ILE A O 1
ATOM 3520 N N . GLY A 1 448 ? 0.432 40.688 10.812 1 97.06 448 GLY A N 1
ATOM 3521 C CA . GLY A 1 448 ? 1.053 40.844 9.508 1 97.06 448 GLY A CA 1
ATOM 3522 C C . GLY A 1 448 ? 2.178 41.875 9.508 1 97.06 448 GLY A C 1
ATOM 3523 O O . GLY A 1 448 ? 2.615 42.312 8.453 1 97.06 448 GLY A O 1
ATOM 3524 N N . GLN A 1 449 ? 2.629 42.25 10.617 1 97.19 449 GLN A N 1
ATOM 3525 C CA . GLN A 1 449 ? 3.713 43.219 10.688 1 97.19 449 GLN A CA 1
ATOM 3526 C C . GLN A 1 449 ? 4.973 42.688 10.008 1 97.19 449 GLN A C 1
ATOM 3528 O O . GLN A 1 449 ? 5.141 41.469 9.867 1 97.19 449 GLN A O 1
ATOM 3533 N N . LEU A 1 450 ? 5.824 43.594 9.602 1 97.62 450 LEU A N 1
ATOM 3534 C CA . LEU A 1 450 ? 7.008 43.25 8.812 1 97.62 450 LEU A CA 1
ATOM 3535 C C . LEU A 1 450 ? 7.906 42.281 9.57 1 97.62 450 LEU A C 1
ATOM 3537 O O . LEU A 1 450 ? 8.469 41.375 8.969 1 97.62 450 LEU A O 1
ATOM 3541 N N . GLU A 1 451 ? 8.039 42.469 10.836 1 97.94 451 GLU A N 1
ATOM 3542 C CA . GLU A 1 451 ? 8.898 41.594 11.633 1 97.94 451 GLU A CA 1
ATOM 3543 C C . GLU A 1 451 ? 8.43 40.156 11.562 1 97.94 451 GLU A C 1
ATOM 3545 O O . GLU A 1 451 ? 9.25 39.25 11.484 1 97.94 451 GLU A O 1
ATOM 3550 N N . ASP A 1 452 ? 7.109 39.969 11.664 1 98.38 452 ASP A N 1
ATOM 3551 C CA . ASP A 1 452 ? 6.543 38.625 11.547 1 98.38 452 ASP A CA 1
ATOM 3552 C C . ASP A 1 452 ? 6.77 38.062 10.156 1 98.38 452 ASP A C 1
ATOM 3554 O O . ASP A 1 452 ? 7.113 36.875 10.016 1 98.38 452 ASP A O 1
ATOM 3558 N N . ARG A 1 453 ? 6.559 38.812 9.156 1 98.38 453 ARG A N 1
ATOM 3559 C CA . ARG A 1 453 ? 6.73 38.375 7.77 1 98.38 453 ARG A CA 1
ATOM 3560 C C . ARG A 1 453 ? 8.188 38.062 7.473 1 98.38 453 ARG A C 1
ATOM 3562 O O . ARG A 1 453 ? 8.484 37.188 6.66 1 98.38 453 ARG A O 1
ATOM 3569 N N . GLU A 1 454 ? 9.109 38.688 8.125 1 98.38 454 GLU A N 1
ATOM 3570 C CA . GLU A 1 454 ? 10.531 38.375 8 1 98.38 454 GLU A CA 1
ATOM 3571 C C . GLU A 1 454 ? 10.836 36.969 8.562 1 98.38 454 GLU A C 1
ATOM 3573 O O . GLU A 1 454 ? 11.703 36.281 8.039 1 98.38 454 GLU A O 1
ATOM 3578 N N . VAL A 1 455 ? 10.133 36.625 9.617 1 98.62 455 VAL A N 1
ATOM 3579 C CA . VAL A 1 455 ? 10.289 35.25 10.133 1 98.62 455 VAL A CA 1
ATOM 3580 C C . VAL A 1 455 ? 9.82 34.25 9.094 1 98.62 455 VAL A C 1
ATOM 3582 O O . VAL A 1 455 ? 10.445 33.219 8.906 1 98.62 455 VAL A O 1
ATOM 3585 N N . ALA A 1 456 ? 8.711 34.562 8.43 1 98.75 456 ALA A N 1
ATOM 3586 C CA . ALA A 1 456 ? 8.219 33.719 7.355 1 98.75 456 ALA A CA 1
ATOM 3587 C C . ALA A 1 456 ? 9.234 33.625 6.219 1 98.75 456 ALA A C 1
ATOM 3589 O O . ALA A 1 456 ? 9.477 32.531 5.68 1 98.75 456 ALA A O 1
ATOM 3590 N N . ALA A 1 457 ? 9.836 34.75 5.848 1 98.75 457 ALA A N 1
ATOM 3591 C CA . ALA A 1 457 ? 10.859 34.75 4.809 1 98.75 457 ALA A CA 1
ATOM 3592 C C . ALA A 1 457 ? 12.078 33.938 5.223 1 98.75 457 ALA A C 1
ATOM 3594 O O . ALA A 1 457 ? 12.672 33.25 4.398 1 98.75 457 ALA A O 1
ATOM 3595 N N . ASN A 1 458 ? 12.414 34.062 6.457 1 98.62 458 ASN A N 1
ATOM 3596 C CA . ASN A 1 458 ? 13.523 33.25 6.973 1 98.62 458 ASN A CA 1
ATOM 3597 C C . ASN A 1 458 ? 13.211 31.766 6.914 1 98.62 458 ASN A C 1
ATOM 3599 O O . ASN A 1 458 ? 14.109 30.953 6.652 1 98.62 458 ASN A O 1
ATOM 3603 N N . ALA A 1 459 ? 11.984 31.406 7.242 1 98.81 459 ALA A N 1
ATOM 3604 C CA . ALA A 1 459 ? 11.578 30.016 7.129 1 98.81 459 ALA A CA 1
ATOM 3605 C C . ALA A 1 459 ? 11.734 29.516 5.695 1 98.81 459 ALA A C 1
ATOM 3607 O O . ALA A 1 459 ? 12.164 28.391 5.469 1 98.81 459 ALA A O 1
ATOM 3608 N N . VAL A 1 460 ? 11.391 30.344 4.715 1 98.88 460 VAL A N 1
ATOM 3609 C CA . VAL A 1 460 ? 11.578 29.984 3.312 1 98.88 460 VAL A CA 1
ATOM 3610 C C . VAL A 1 460 ? 13.07 29.797 3.027 1 98.88 460 VAL A C 1
ATOM 3612 O O . VAL A 1 460 ? 13.477 28.797 2.436 1 98.88 460 VAL A O 1
ATOM 3615 N N . ALA A 1 461 ? 13.836 30.719 3.492 1 98.81 461 ALA A N 1
ATOM 3616 C CA . ALA A 1 461 ? 15.273 30.703 3.264 1 98.81 461 ALA A CA 1
ATOM 3617 C C . ALA A 1 461 ? 15.891 29.406 3.789 1 98.81 461 ALA A C 1
ATOM 3619 O O . ALA A 1 461 ? 16.812 28.859 3.184 1 98.81 461 ALA A O 1
ATOM 3620 N N . GLU A 1 462 ? 15.344 28.906 4.867 1 98.75 462 GLU A N 1
ATOM 3621 C CA . GLU A 1 462 ? 15.93 27.719 5.488 1 98.75 462 GLU A CA 1
ATOM 3622 C C . GLU A 1 462 ? 15.25 26.438 4.992 1 98.75 462 GLU A C 1
ATOM 3624 O O . GLU A 1 462 ? 15.688 25.344 5.309 1 98.75 462 GLU A O 1
ATOM 3629 N N . SER A 1 463 ? 14.156 26.578 4.262 1 98.81 463 SER A N 1
ATOM 3630 C CA . SER A 1 463 ? 13.406 25.422 3.787 1 98.81 463 SER A CA 1
ATOM 3631 C C . SER A 1 463 ? 13.805 25.047 2.367 1 98.81 463 SER A C 1
ATOM 3633 O O . SER A 1 463 ? 13.875 23.859 2.029 1 98.81 463 SER A O 1
ATOM 3635 N N . VAL A 1 464 ? 13.969 26.031 1.496 1 98.88 464 VAL A N 1
ATOM 3636 C CA . VAL A 1 464 ? 14.281 25.766 0.096 1 98.88 464 VAL A CA 1
ATOM 3637 C C . VAL A 1 464 ? 15.492 24.828 0.006 1 98.88 464 VAL A C 1
ATOM 3639 O O . VAL A 1 464 ? 16.531 25.078 0.63 1 98.88 464 VAL A O 1
ATOM 3642 N N . THR A 1 465 ? 15.359 23.781 -0.707 1 98.94 465 THR A N 1
ATOM 3643 C CA . THR A 1 465 ? 16.359 22.719 -0.789 1 98.94 465 THR A CA 1
ATOM 3644 C C . THR A 1 465 ? 16.969 22.656 -2.188 1 98.94 465 THR A C 1
ATOM 3646 O O . THR A 1 465 ? 16.25 22.453 -3.172 1 98.94 465 THR A O 1
ATOM 3649 N N . LEU A 1 466 ? 18.281 22.875 -2.23 1 98.94 466 LEU A N 1
ATOM 3650 C CA . LEU A 1 466 ? 19 22.656 -3.484 1 98.94 466 LEU A CA 1
ATOM 3651 C C . LEU A 1 466 ? 19.219 21.172 -3.736 1 98.94 466 LEU A C 1
ATOM 3653 O O . LEU A 1 466 ? 20.031 20.547 -3.062 1 98.94 466 LEU A O 1
ATOM 3657 N N . LEU A 1 467 ? 18.547 20.672 -4.707 1 98.88 467 LEU A N 1
ATOM 3658 C CA . LEU A 1 467 ? 18.547 19.234 -4.949 1 98.88 467 LEU A CA 1
ATOM 3659 C C . LEU A 1 467 ? 19.672 18.844 -5.914 1 98.88 467 LEU A C 1
ATOM 3661 O O . LEU A 1 467 ? 20.203 17.75 -5.84 1 98.88 467 LEU A O 1
ATOM 3665 N N . GLN A 1 468 ? 19.891 19.688 -6.844 1 98.75 468 GLN A N 1
ATOM 3666 C CA . GLN A 1 468 ? 20.891 19.484 -7.887 1 98.75 468 GLN A CA 1
ATOM 3667 C C . GLN A 1 468 ? 21.531 20.797 -8.297 1 98.75 468 GLN A C 1
ATOM 3669 O O . GLN A 1 468 ? 20.859 21.828 -8.359 1 98.75 468 GLN A O 1
ATOM 3674 N N . ASN A 1 469 ? 22.797 20.766 -8.539 1 98.75 469 ASN A N 1
ATOM 3675 C CA . ASN A 1 469 ? 23.516 21.922 -9.055 1 98.75 469 ASN A CA 1
ATOM 3676 C C . ASN A 1 469 ? 24.703 21.5 -9.914 1 98.75 469 ASN A C 1
ATOM 3678 O O . ASN A 1 469 ? 25.703 20.984 -9.398 1 98.75 469 ASN A O 1
ATOM 3682 N N . ASN A 1 470 ? 24.672 21.688 -11.133 1 97.56 470 ASN A N 1
ATOM 3683 C CA . ASN A 1 470 ? 25.766 21.375 -12.055 1 97.56 470 ASN A CA 1
ATOM 3684 C C . ASN A 1 470 ? 26.656 22.609 -12.281 1 97.56 470 ASN A C 1
ATOM 3686 O O . ASN A 1 470 ? 26.891 23 -13.422 1 97.56 470 ASN A O 1
ATOM 3690 N N . GLN A 1 471 ? 26.984 23.203 -11.242 1 95.12 471 GLN A N 1
ATOM 3691 C CA . GLN A 1 471 ? 27.906 24.344 -11.156 1 95.12 471 GLN A CA 1
ATOM 3692 C C . GLN A 1 471 ? 27.328 25.578 -11.844 1 95.12 471 GLN A C 1
ATOM 3694 O O . GLN A 1 471 ? 28.047 26.328 -12.492 1 95.12 471 GLN A O 1
ATOM 3699 N N . VAL A 1 472 ? 26.062 25.641 -11.648 1 97.31 472 VAL A N 1
ATOM 3700 C CA . VAL A 1 472 ? 25.391 26.781 -12.281 1 97.31 472 VAL A CA 1
ATOM 3701 C C . VAL A 1 472 ? 25.047 27.828 -11.227 1 97.31 472 VAL A C 1
ATOM 3703 O O . VAL A 1 472 ? 25.219 29.031 -11.453 1 97.31 472 VAL A O 1
ATOM 3706 N N . LEU A 1 473 ? 24.484 27.422 -10.102 1 98.25 473 LEU A N 1
ATOM 3707 C CA . LEU A 1 473 ? 24.109 28.344 -9.031 1 98.25 473 LEU A CA 1
ATOM 3708 C C . LEU A 1 473 ? 25.266 28.531 -8.047 1 98.25 473 LEU A C 1
ATOM 3710 O O . LEU A 1 473 ? 26.031 27.594 -7.816 1 98.25 473 LEU A O 1
ATOM 3714 N N . PRO A 1 474 ? 25.391 29.688 -7.496 1 98.19 474 PRO A N 1
ATOM 3715 C CA . PRO A 1 474 ? 24.516 30.844 -7.707 1 98.19 474 PRO A CA 1
ATOM 3716 C C . PRO A 1 474 ? 24.828 31.594 -9 1 98.19 474 PRO A C 1
ATOM 3718 O O . PRO A 1 474 ? 25.969 31.562 -9.469 1 98.19 474 PRO A O 1
ATOM 3721 N N . LEU A 1 475 ? 23.859 32.25 -9.516 1 98.12 475 LEU A N 1
ATOM 3722 C CA . LEU A 1 475 ? 24.062 33.094 -10.688 1 98.12 475 LEU A CA 1
ATOM 3723 C C . LEU A 1 475 ? 24.75 34.406 -10.305 1 98.12 475 LEU A C 1
ATOM 3725 O O . LEU A 1 475 ? 24.453 34.969 -9.25 1 98.12 475 LEU A O 1
ATOM 3729 N N . ASN A 1 476 ? 25.609 34.844 -11.188 1 96.06 476 ASN A N 1
ATOM 3730 C CA . ASN A 1 476 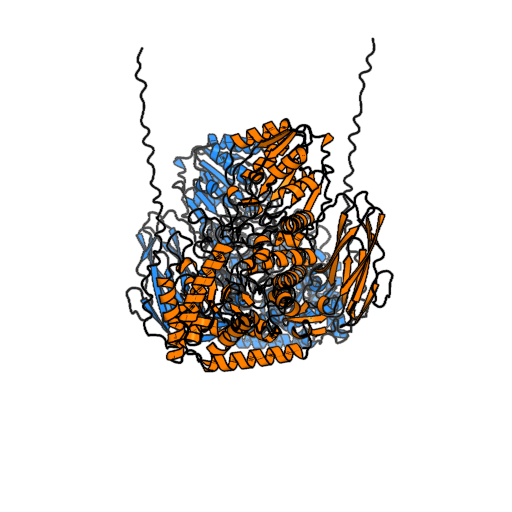? 26.219 36.156 -11.047 1 96.06 476 ASN A CA 1
ATOM 3731 C C . ASN A 1 476 ? 25.406 37.219 -11.766 1 96.06 476 ASN A C 1
ATOM 3733 O O . ASN A 1 476 ? 25.375 37.25 -13 1 96.06 476 ASN A O 1
ATOM 3737 N N . PRO A 1 477 ? 24.859 38.094 -11.023 1 95.38 477 PRO A N 1
ATOM 3738 C CA . PRO A 1 477 ? 23.984 39.094 -11.664 1 95.38 477 PRO A CA 1
ATOM 3739 C C . PRO A 1 477 ? 24.719 39.906 -12.719 1 95.38 477 PRO A C 1
ATOM 3741 O O . PRO A 1 477 ? 24.109 40.344 -13.695 1 95.38 477 PRO A O 1
ATOM 3744 N N . SER A 1 478 ? 25.969 40.094 -12.609 1 94.44 478 SER A N 1
ATOM 3745 C CA . SER A 1 478 ? 26.734 40.906 -13.547 1 94.44 478 SER A CA 1
ATOM 3746 C C . SER A 1 478 ? 26.875 40.219 -14.898 1 94.44 478 SER A C 1
ATOM 3748 O O . SER A 1 478 ? 27.188 40.875 -15.898 1 94.44 478 SER A O 1
ATOM 3750 N N . GLN A 1 479 ? 26.641 39 -14.898 1 94.31 479 GLN A N 1
ATOM 3751 C CA . GLN A 1 479 ? 26.797 38.219 -16.125 1 94.31 479 GLN A CA 1
ATOM 3752 C C . GLN A 1 479 ? 25.453 37.969 -16.797 1 94.31 479 GLN A C 1
ATOM 3754 O O . GLN A 1 479 ? 25.375 37.281 -17.812 1 94.31 479 GLN A O 1
ATOM 3759 N N . ILE A 1 480 ? 24.422 38.562 -16.219 1 95.88 480 ILE A N 1
ATOM 3760 C CA . ILE A 1 480 ? 23.078 38.344 -16.75 1 95.88 480 ILE A CA 1
ATOM 3761 C C . ILE A 1 480 ? 22.578 39.594 -17.453 1 95.88 480 ILE A C 1
ATOM 3763 O O . ILE A 1 480 ? 22.406 40.656 -16.812 1 95.88 480 ILE A O 1
ATOM 3767 N N . SER A 1 481 ? 22.406 39.531 -18.75 1 97.25 481 SER A N 1
ATOM 3768 C CA . SER A 1 481 ? 21.766 40.625 -19.484 1 97.25 481 SER A CA 1
ATOM 3769 C C . SER A 1 481 ? 20.281 40.375 -19.672 1 97.25 481 SER A C 1
ATOM 3771 O O . SER A 1 481 ? 19.484 41.312 -19.703 1 97.25 481 SER A O 1
ATOM 3773 N N . LYS A 1 482 ? 19.953 39.125 -19.875 1 98.25 482 LYS A N 1
ATOM 3774 C CA . LYS A 1 482 ? 18.562 38.719 -20.078 1 98.25 482 LYS A CA 1
ATOM 3775 C C . LYS A 1 482 ? 18.281 37.375 -19.375 1 98.25 482 LYS A C 1
ATOM 3777 O O . LYS A 1 482 ? 19.031 36.406 -19.531 1 98.25 482 LYS A O 1
ATOM 3782 N N . ILE A 1 483 ? 17.219 37.344 -18.609 1 98.62 483 ILE A N 1
ATOM 3783 C CA . ILE A 1 483 ? 16.828 36.125 -17.922 1 98.62 483 ILE A CA 1
ATOM 3784 C C . ILE A 1 483 ? 15.344 35.844 -18.172 1 98.62 483 ILE A C 1
ATOM 3786 O O . ILE A 1 483 ? 14.508 36.75 -18.094 1 98.62 483 ILE A O 1
ATOM 3790 N N . LEU A 1 484 ? 15.039 34.594 -18.562 1 98.88 484 LEU A N 1
ATOM 3791 C CA . LEU A 1 484 ? 13.656 34.156 -18.734 1 98.88 484 LEU A CA 1
ATOM 3792 C C . LEU A 1 484 ? 13.125 33.531 -17.469 1 98.88 484 LEU A C 1
ATOM 3794 O O . LEU A 1 484 ? 13.766 32.656 -16.891 1 98.88 484 LEU A O 1
ATOM 3798 N N . VAL A 1 485 ? 12.031 34 -16.953 1 98.88 485 VAL A N 1
ATOM 3799 C CA . VAL A 1 485 ? 11.227 33.312 -15.938 1 98.88 485 VAL A CA 1
ATOM 3800 C C . VAL A 1 485 ? 9.969 32.719 -16.578 1 98.88 485 VAL A C 1
ATOM 3802 O O . VAL A 1 485 ? 9.195 33.469 -17.203 1 98.88 485 VAL A O 1
ATOM 3805 N N . THR A 1 486 ? 9.812 31.453 -16.516 1 98.75 486 THR A N 1
ATOM 3806 C CA . THR A 1 486 ? 8.695 30.781 -17.188 1 98.75 486 THR A CA 1
ATOM 3807 C C . THR A 1 486 ? 8.086 29.719 -16.266 1 98.75 486 THR A C 1
ATOM 3809 O O . THR A 1 486 ? 8.602 29.453 -15.188 1 98.75 486 THR A O 1
ATOM 3812 N N . GLY A 1 487 ? 6.938 29.109 -16.656 1 98.25 487 GLY A N 1
ATOM 3813 C CA . GLY A 1 487 ? 6.18 28.125 -15.898 1 98.25 487 GLY A CA 1
ATOM 3814 C C . GLY A 1 487 ? 4.898 28.672 -15.312 1 98.25 487 GLY A C 1
ATOM 3815 O O . GLY A 1 487 ? 4.836 29.844 -14.938 1 98.25 487 GLY A O 1
ATOM 3816 N N . PRO A 1 488 ? 3.984 27.812 -15.125 1 96.81 488 PRO A N 1
ATOM 3817 C CA . PRO A 1 488 ? 2.662 28.266 -14.695 1 96.81 488 PRO A CA 1
ATOM 3818 C C . PRO A 1 488 ? 2.637 28.719 -13.234 1 96.81 488 PRO A C 1
ATOM 3820 O O . PRO A 1 488 ? 1.698 29.391 -12.812 1 96.81 488 PRO A O 1
ATOM 3823 N N . SER A 1 489 ? 3.643 28.422 -12.461 1 97.81 489 SER A N 1
ATOM 3824 C CA . SER A 1 489 ? 3.65 28.781 -11.047 1 97.81 489 SER A CA 1
ATOM 3825 C C . SER A 1 489 ? 4.594 29.953 -10.773 1 97.81 489 SER A C 1
ATOM 3827 O O . SER A 1 489 ? 4.824 30.312 -9.625 1 97.81 489 SER A O 1
ATOM 3829 N N . ALA A 1 490 ? 5.094 30.547 -11.812 1 98.56 490 ALA A N 1
ATOM 3830 C CA . ALA A 1 490 ? 6.117 31.578 -11.664 1 98.56 490 ALA A CA 1
ATOM 3831 C C . ALA A 1 490 ? 5.531 32.844 -11.055 1 98.56 490 ALA A C 1
ATOM 3833 O O . ALA A 1 490 ? 6.211 33.562 -10.312 1 98.56 490 ALA A O 1
ATOM 3834 N N . ASP A 1 491 ? 4.293 33.125 -11.414 1 98.44 491 ASP A N 1
ATOM 3835 C CA . ASP A 1 491 ? 3.641 34.375 -10.953 1 98.44 491 ASP A CA 1
ATOM 3836 C C . ASP A 1 491 ? 2.314 34.062 -10.266 1 98.44 491 ASP A C 1
ATOM 3838 O O . ASP A 1 491 ? 1.274 34.594 -10.625 1 98.44 491 ASP A O 1
ATOM 3842 N N . SER A 1 492 ? 2.406 33.156 -9.25 1 98.38 492 SER A N 1
ATOM 3843 C CA . SER A 1 492 ? 1.167 32.75 -8.594 1 98.38 492 SER A CA 1
ATOM 3844 C C . SER A 1 492 ? 1.355 32.625 -7.086 1 98.38 492 SER A C 1
ATOM 3846 O O . SER A 1 492 ? 1.982 31.656 -6.621 1 98.38 492 SER A O 1
ATOM 3848 N N . LEU A 1 493 ? 0.724 33.531 -6.344 1 98.38 493 LEU A N 1
ATOM 3849 C CA . LEU A 1 493 ? 0.723 33.438 -4.891 1 98.38 493 LEU A CA 1
ATOM 3850 C C . LEU A 1 493 ? -0.163 32.281 -4.43 1 98.38 493 LEU A C 1
ATOM 3852 O O . LEU A 1 493 ? 0.172 31.562 -3.473 1 98.38 493 LEU A O 1
ATOM 3856 N N . PRO A 1 494 ? -1.304 32.031 -5.125 1 98.25 494 PRO A N 1
ATOM 3857 C CA . PRO A 1 494 ? -2.129 30.891 -4.746 1 98.25 494 PRO A CA 1
ATOM 3858 C C . PRO A 1 494 ? -1.365 29.578 -4.809 1 98.25 494 PRO A C 1
ATOM 3860 O O . PRO A 1 494 ? -1.454 28.766 -3.883 1 98.25 494 PRO A O 1
ATOM 3863 N N . ASN A 1 495 ? -0.572 29.359 -5.844 1 98.06 495 ASN A N 1
ATOM 3864 C CA . ASN A 1 495 ? 0.184 28.109 -5.973 1 98.06 495 ASN A CA 1
ATOM 3865 C C . ASN A 1 495 ? 1.251 27.984 -4.891 1 98.06 495 ASN A C 1
ATOM 3867 O O . ASN A 1 495 ? 1.493 26.906 -4.371 1 98.06 495 ASN A O 1
ATOM 3871 N N . GLN A 1 496 ? 1.833 29.109 -4.52 1 98.5 496 GLN A N 1
ATOM 3872 C CA . GLN A 1 496 ? 2.873 29.125 -3.496 1 98.5 496 GLN A CA 1
ATOM 3873 C C . GLN A 1 496 ? 2.303 28.766 -2.127 1 98.5 496 GLN A C 1
ATOM 3875 O O . GLN A 1 496 ? 3.027 28.297 -1.248 1 98.5 496 GLN A O 1
ATOM 3880 N N . ASN A 1 497 ? 0.999 29.016 -1.97 1 98.38 497 ASN A N 1
ATOM 3881 C CA . ASN A 1 497 ? 0.421 28.891 -0.636 1 98.38 497 ASN A CA 1
ATOM 3882 C C . ASN A 1 497 ? -0.443 27.641 -0.511 1 98.38 497 ASN A C 1
ATOM 3884 O O . ASN A 1 497 ? -0.687 27.156 0.596 1 98.38 497 ASN A O 1
ATOM 3888 N N . GLY A 1 498 ? -0.944 27.078 -1.581 1 97.69 498 GLY A N 1
ATOM 3889 C CA . GLY A 1 498 ? -1.68 25.812 -1.562 1 97.69 498 GLY A CA 1
ATOM 3890 C C . GLY A 1 498 ? -3.023 25.922 -0.869 1 97.69 498 GLY A C 1
ATOM 3891 O O . GLY A 1 498 ? -3.609 27.016 -0.799 1 97.69 498 GLY A O 1
ATOM 3892 N N . GLY A 1 499 ? -3.611 24.766 -0.45 1 97.62 499 GLY A N 1
ATOM 3893 C CA . GLY A 1 499 ? -4.871 24.719 0.275 1 97.62 499 GLY A CA 1
ATOM 3894 C C . GLY A 1 499 ? -4.797 25.344 1.652 1 97.62 499 GLY A C 1
ATOM 3895 O O . GLY A 1 499 ? -3.709 25.688 2.129 1 97.62 499 GLY A O 1
ATOM 3896 N N . TRP A 1 500 ? -5.992 25.625 2.252 1 96.94 500 TRP A N 1
ATOM 3897 C CA . TRP A 1 500 ? -6.098 26.172 3.596 1 96.94 500 TRP A CA 1
ATOM 3898 C C . TRP A 1 500 ? -5.488 27.578 3.654 1 96.94 500 TRP A C 1
ATOM 3900 O O . TRP A 1 500 ? -4.805 27.922 4.621 1 96.94 500 TRP A O 1
ATOM 3910 N N . THR A 1 501 ? -5.594 28.328 2.602 1 97.69 501 THR A N 1
ATOM 3911 C CA . THR A 1 501 ? -5.16 29.719 2.535 1 97.69 501 THR A CA 1
ATOM 3912 C C . THR A 1 501 ? -6.324 30.625 2.168 1 97.69 501 THR A C 1
ATOM 3914 O O . THR A 1 501 ? -6.691 30.734 0.995 1 97.69 501 THR A O 1
ATOM 3917 N N . PHE A 1 502 ? -6.875 31.25 3.154 1 97 502 PHE A N 1
ATOM 3918 C CA . PHE A 1 502 ? -8.07 32.062 3.09 1 97 502 PHE A CA 1
ATOM 3919 C C . PHE A 1 502 ? -9.312 31.219 2.867 1 97 502 PHE A C 1
ATOM 3921 O O . PHE A 1 502 ? -10.391 31.531 3.377 1 97 502 PHE A O 1
ATOM 3928 N N . HIS A 1 503 ? -9.164 30.219 2.018 1 97 503 HIS A N 1
ATOM 3929 C CA . HIS A 1 503 ? -10.203 29.234 1.733 1 97 503 HIS A CA 1
ATOM 3930 C C . HIS A 1 503 ? -9.68 27.812 1.95 1 97 503 HIS A C 1
ATOM 3932 O O . HIS A 1 503 ? -8.477 27.578 1.935 1 97 503 HIS A O 1
ATOM 3938 N N . TRP A 1 504 ? -10.68 26.891 2.139 1 96.31 504 TRP A N 1
ATOM 3939 C CA . TRP A 1 504 ? -10.352 25.469 2.332 1 96.31 504 TRP A CA 1
ATOM 3940 C C . TRP A 1 504 ? -9.531 24.938 1.163 1 96.31 504 TRP A C 1
ATOM 3942 O O . TRP A 1 504 ? -8.438 24.406 1.358 1 96.31 504 TRP A O 1
ATOM 3952 N N . GLN A 1 505 ? -9.844 25.188 -0.082 1 97.25 505 GLN A N 1
ATOM 3953 C CA . GLN A 1 505 ? -9.156 24.688 -1.262 1 97.25 505 GLN A CA 1
ATOM 3954 C C . GLN A 1 505 ? -8.062 25.641 -1.718 1 97.25 505 GLN A C 1
ATOM 3956 O O . GLN A 1 505 ? -7.391 25.406 -2.725 1 97.25 505 GLN A O 1
ATOM 3961 N N . GLY A 1 506 ? -7.898 26.75 -1.023 1 97.69 506 GLY A N 1
ATOM 3962 C CA . GLY A 1 506 ? -6.867 27.734 -1.352 1 97.69 506 GLY A CA 1
ATOM 3963 C C . GLY A 1 506 ? -7.398 28.922 -2.115 1 97.69 506 GLY A C 1
ATOM 3964 O O . GLY A 1 506 ? -8.516 28.891 -2.639 1 97.69 506 GLY A O 1
ATOM 3965 N N . ALA A 1 507 ? -6.652 29.969 -2.127 1 97.69 507 ALA A N 1
ATOM 3966 C CA . ALA A 1 507 ? -6.984 31.188 -2.859 1 97.69 507 ALA A CA 1
ATOM 3967 C C . ALA A 1 507 ? -6.926 30.953 -4.367 1 97.69 507 ALA A C 1
ATOM 3969 O O . ALA A 1 507 ? -6.301 30 -4.828 1 97.69 507 ALA A O 1
ATOM 3970 N N . LYS A 1 508 ? -7.551 31.891 -5.074 1 95.75 508 LYS A N 1
ATOM 3971 C CA . LYS A 1 508 ? -7.617 31.719 -6.523 1 95.75 508 LYS A CA 1
ATOM 3972 C C . LYS A 1 508 ? -6.812 32.781 -7.242 1 95.75 508 LYS A C 1
ATOM 3974 O O . LYS A 1 508 ? -6.312 32.562 -8.344 1 95.75 508 LYS A O 1
ATOM 3979 N N . TYR A 1 509 ? -6.672 33.969 -6.547 1 96.69 509 TYR A N 1
ATOM 3980 C CA . TYR A 1 509 ? -6.078 35.094 -7.227 1 96.69 509 TYR A CA 1
ATOM 3981 C C . TYR A 1 509 ? -4.98 35.719 -6.375 1 96.69 509 TYR A C 1
ATOM 3983 O O . TYR A 1 509 ? -5.074 35.75 -5.148 1 96.69 509 TYR A O 1
ATOM 3991 N N . ASN A 1 510 ? -4.02 36.312 -7.047 1 97.62 510 ASN A N 1
ATOM 3992 C CA . ASN A 1 510 ? -2.961 37.062 -6.355 1 97.62 510 ASN A CA 1
ATOM 3993 C C . ASN A 1 510 ? -3.518 38.219 -5.555 1 97.62 510 ASN A C 1
ATOM 3995 O O . ASN A 1 510 ? -2.988 38.562 -4.496 1 97.62 510 ASN A O 1
ATOM 3999 N N . SER A 1 511 ? -4.645 38.812 -5.98 1 96.62 511 SER A N 1
ATOM 4000 C CA . SER A 1 511 ? -5.223 40 -5.367 1 96.62 511 SER A CA 1
ATOM 4001 C C . SER A 1 511 ? -5.773 39.688 -3.98 1 96.62 511 SER A C 1
ATOM 4003 O O . SER A 1 511 ? -6.047 40.625 -3.201 1 96.62 511 SER A O 1
ATOM 4005 N N . GLU A 1 512 ? -5.91 38.438 -3.713 1 97.19 512 GLU A N 1
ATOM 4006 C CA . GLU A 1 512 ? -6.426 38.062 -2.398 1 97.19 512 GLU A CA 1
ATOM 4007 C C . GLU A 1 512 ? -5.363 38.219 -1.318 1 97.19 512 GLU A C 1
ATOM 4009 O O . GLU A 1 512 ? -5.68 38.25 -0.127 1 97.19 512 GLU A O 1
ATOM 4014 N N . PHE A 1 513 ? -4.145 38.406 -1.69 1 97.38 513 PHE A N 1
ATOM 4015 C CA . PHE A 1 513 ? -3.023 38.5 -0.76 1 97.38 513 PHE A CA 1
ATOM 4016 C C . PHE A 1 513 ? -2.615 39.938 -0.542 1 97.38 513 PHE A C 1
ATOM 4018 O O . PHE A 1 513 ? -2.137 40.594 -1.466 1 97.38 513 PHE A O 1
ATOM 4025 N N . PRO A 1 514 ? -2.74 40.406 0.656 1 95.19 514 PRO A N 1
ATOM 4026 C CA . PRO A 1 514 ? -2.305 41.781 0.922 1 95.19 514 PRO A CA 1
ATOM 4027 C C . PRO A 1 514 ? -0.79 41.938 0.84 1 95.19 514 PRO A C 1
ATOM 4029 O O . PRO A 1 514 ? -0.297 43.062 0.619 1 95.19 514 PRO A O 1
ATOM 4032 N N . PHE A 1 515 ? -0.083 40.875 1.123 1 94.5 515 PHE A N 1
ATOM 4033 C CA . PHE A 1 515 ? 1.375 40.875 1.096 1 94.5 515 PHE A CA 1
ATOM 4034 C C . PHE A 1 515 ? 1.888 39.656 0.338 1 94.5 515 PHE A C 1
ATOM 4036 O O . PHE A 1 515 ? 1.154 38.688 0.146 1 94.5 515 PHE A O 1
ATOM 4043 N N . GLY A 1 516 ? 3.137 39.812 -0.128 1 95.88 516 GLY A N 1
ATOM 4044 C CA . GLY A 1 516 ? 3.795 38.656 -0.718 1 95.88 516 GLY A CA 1
ATOM 4045 C C . GLY A 1 516 ? 4.535 39 -2.002 1 95.88 516 GLY A C 1
ATOM 4046 O O . GLY A 1 516 ? 4.324 40.062 -2.592 1 95.88 516 GLY A O 1
ATOM 4047 N N . THR A 1 517 ? 5.383 38.094 -2.307 1 97.81 517 THR A N 1
ATOM 4048 C CA . THR A 1 517 ? 6.156 38.156 -3.543 1 97.81 517 THR A CA 1
ATOM 4049 C C . THR A 1 517 ? 6.152 36.812 -4.266 1 97.81 517 THR A C 1
ATOM 4051 O O . THR A 1 517 ? 6.422 35.781 -3.654 1 97.81 517 THR A O 1
ATOM 4054 N N . THR A 1 518 ? 5.738 36.844 -5.582 1 98.56 518 THR A N 1
ATOM 4055 C CA . THR A 1 518 ? 5.852 35.656 -6.398 1 98.56 518 THR A CA 1
ATOM 4056 C C . THR A 1 518 ? 7.305 35.375 -6.766 1 98.56 518 THR A C 1
ATOM 4058 O O . THR A 1 518 ? 8.18 36.219 -6.516 1 98.56 518 THR A O 1
ATOM 4061 N N . ILE A 1 519 ? 7.602 34.219 -7.359 1 98.75 519 ILE A N 1
ATOM 4062 C CA . ILE A 1 519 ? 8.953 33.906 -7.809 1 98.75 519 ILE A CA 1
ATOM 4063 C C . ILE A 1 519 ? 9.391 34.938 -8.852 1 98.75 519 ILE A C 1
ATOM 4065 O O . ILE A 1 519 ? 10.508 35.469 -8.789 1 98.75 519 ILE A O 1
ATOM 4069 N N . LEU A 1 520 ? 8.477 35.281 -9.789 1 98.75 520 LEU A N 1
ATOM 4070 C CA . LEU A 1 520 ? 8.75 36.281 -10.828 1 98.75 520 LEU A CA 1
ATOM 4071 C C . LEU A 1 520 ? 9.062 37.656 -10.211 1 98.75 520 LEU A C 1
ATOM 4073 O O . LEU A 1 520 ? 10.094 38.25 -10.523 1 98.75 520 LEU A O 1
ATOM 4077 N N . SER A 1 521 ? 8.195 38.125 -9.328 1 98.44 521 SER A N 1
ATOM 4078 C CA . SER A 1 521 ? 8.383 39.469 -8.766 1 98.44 521 SER A CA 1
ATOM 4079 C C . SER A 1 521 ? 9.617 39.531 -7.875 1 98.44 521 SER A C 1
ATOM 4081 O O . SER A 1 521 ? 10.281 40.562 -7.789 1 98.44 521 SER A O 1
ATOM 4083 N N . GLY A 1 522 ? 9.953 38.406 -7.18 1 98.56 522 GLY A N 1
ATOM 4084 C CA . GLY A 1 522 ? 11.18 38.344 -6.406 1 98.56 522 GLY A CA 1
ATOM 4085 C C . GLY A 1 522 ? 12.43 38.531 -7.25 1 98.56 522 GLY A C 1
ATOM 4086 O O . GLY A 1 522 ? 13.336 39.281 -6.883 1 98.56 522 GLY A O 1
ATOM 4087 N N . ILE A 1 523 ? 12.461 37.844 -8.367 1 98.62 523 ILE A N 1
ATOM 4088 C CA . ILE A 1 523 ? 13.602 37.938 -9.273 1 98.62 523 ILE A CA 1
ATOM 4089 C C . ILE A 1 523 ? 13.664 39.344 -9.875 1 98.62 523 ILE A C 1
ATOM 4091 O O . ILE A 1 523 ? 14.742 39.938 -9.984 1 98.62 523 ILE A O 1
ATOM 4095 N N . GLN A 1 524 ? 12.5 39.906 -10.273 1 98.38 524 GLN A N 1
ATOM 4096 C CA . GLN A 1 524 ? 12.438 41.25 -10.805 1 98.38 524 GLN A CA 1
ATOM 4097 C C . GLN A 1 524 ? 12.969 42.281 -9.797 1 98.38 524 GLN A C 1
ATOM 4099 O O . GLN A 1 524 ? 13.773 43.125 -10.148 1 98.38 524 GLN A O 1
ATOM 4104 N N . GLN A 1 525 ? 12.508 42.125 -8.594 1 97.69 525 GLN A N 1
ATOM 4105 C CA . GLN A 1 525 ? 12.93 43.062 -7.551 1 97.69 525 GLN A CA 1
ATOM 4106 C C . GLN A 1 525 ? 14.438 42.969 -7.305 1 97.69 525 GLN A C 1
ATOM 4108 O O . GLN A 1 525 ? 15.102 43.969 -7.098 1 97.69 525 GLN A O 1
ATOM 4113 N N . TYR A 1 526 ? 14.938 41.781 -7.277 1 97.44 526 TYR A N 1
ATOM 4114 C CA . TYR A 1 526 ? 16.359 41.562 -7.051 1 97.44 526 TYR A CA 1
ATOM 4115 C C . TYR A 1 526 ? 17.188 42.219 -8.148 1 97.44 526 TYR A C 1
ATOM 4117 O O . TYR A 1 526 ? 18.234 42.844 -7.879 1 97.44 526 TYR A O 1
ATOM 4125 N N . LEU A 1 527 ? 16.766 42.188 -9.383 1 97.19 527 LEU A N 1
ATOM 4126 C CA . LEU A 1 527 ? 17.547 42.594 -10.539 1 97.19 527 LEU A CA 1
ATOM 4127 C C . LEU A 1 527 ? 17.234 44.062 -10.914 1 97.19 527 LEU A C 1
ATOM 4129 O O . LEU A 1 527 ? 17.812 44.594 -11.852 1 97.19 527 LEU A O 1
ATOM 4133 N N . ASN A 1 528 ? 16.266 44.625 -10.25 1 94.12 528 ASN A N 1
ATOM 4134 C CA . ASN A 1 528 ? 15.852 46 -10.547 1 94.12 528 ASN A CA 1
ATOM 4135 C C . ASN A 1 528 ? 17.031 46.969 -10.5 1 94.12 528 ASN A C 1
ATOM 4137 O O . ASN A 1 528 ? 17.031 48 -11.172 1 94.12 528 ASN A O 1
ATOM 4141 N N . GLN A 1 529 ? 18.047 46.656 -9.805 1 87.69 529 GLN A N 1
ATOM 4142 C CA . GLN A 1 529 ? 19.172 47.562 -9.68 1 87.69 529 GLN A CA 1
ATOM 4143 C C . GLN A 1 529 ? 20.25 47.25 -10.711 1 87.69 529 GLN A C 1
ATOM 4145 O O . GLN A 1 529 ? 21.312 47.875 -10.711 1 87.69 529 GLN A O 1
ATOM 4150 N N . THR A 1 530 ? 19.922 46.344 -11.57 1 93.19 530 THR A N 1
ATOM 4151 C CA . THR A 1 530 ? 20.859 45.969 -12.625 1 93.19 530 THR A CA 1
ATOM 4152 C C . THR A 1 530 ? 20.297 46.312 -14 1 93.19 530 THR A C 1
ATOM 4154 O O . THR A 1 530 ? 19.203 46.875 -14.102 1 93.19 530 THR A O 1
ATOM 4157 N N . ASN A 1 531 ? 21.094 46.062 -15.062 1 92.25 531 ASN A N 1
ATOM 4158 C CA . ASN A 1 531 ? 20.641 46.312 -16.422 1 92.25 531 ASN A CA 1
ATOM 4159 C C . ASN A 1 531 ? 20.047 45.031 -17.047 1 92.25 531 ASN A C 1
ATOM 4161 O O . ASN A 1 531 ? 19.766 45 -18.25 1 92.25 531 ASN A O 1
ATOM 4165 N N . ALA A 1 532 ? 19.859 44.125 -16.141 1 96.19 532 ALA A N 1
ATOM 4166 C CA . ALA A 1 532 ? 19.359 42.844 -16.656 1 96.19 532 ALA A CA 1
ATOM 4167 C C . ALA A 1 532 ? 17.875 42.938 -17 1 96.19 532 ALA A C 1
ATOM 4169 O O . ALA A 1 532 ? 17.109 43.562 -16.266 1 96.19 532 ALA A O 1
ATOM 4170 N N . GLU A 1 533 ? 17.438 42.438 -18.094 1 97.62 533 GLU A N 1
ATOM 4171 C CA . GLU A 1 533 ? 16.047 42.344 -18.5 1 97.62 533 GLU A CA 1
ATOM 4172 C C . GLU A 1 533 ? 15.422 41 -18.031 1 97.62 533 GLU A C 1
ATOM 4174 O O . GLU A 1 533 ? 15.969 39.938 -18.297 1 97.62 533 GLU A O 1
ATOM 4179 N N . VAL A 1 534 ? 14.32 41.094 -17.359 1 98.44 534 VAL A N 1
ATOM 4180 C CA . VAL A 1 534 ? 13.57 39.906 -16.969 1 98.44 534 VAL A CA 1
ATOM 4181 C C . VAL A 1 534 ? 12.391 39.688 -17.906 1 98.44 534 VAL A C 1
ATOM 4183 O O . VAL A 1 534 ? 11.508 40.562 -18.016 1 98.44 534 VAL A O 1
ATOM 4186 N N . VAL A 1 535 ? 12.375 38.625 -18.594 1 98.5 535 VAL A N 1
ATOM 4187 C CA . VAL A 1 535 ? 11.281 38.25 -19.5 1 98.5 535 VAL A CA 1
ATOM 4188 C C . VAL A 1 535 ? 10.422 37.156 -18.875 1 98.5 535 VAL A C 1
ATOM 4190 O O . VAL A 1 535 ? 10.945 36.219 -18.266 1 98.5 535 VAL A O 1
ATOM 4193 N N . PHE A 1 536 ? 9.141 37.406 -18.984 1 98.44 536 PHE A N 1
ATOM 4194 C CA . PHE A 1 536 ? 8.227 36.375 -18.469 1 98.44 536 PHE A CA 1
ATOM 4195 C C . PHE A 1 536 ? 7.414 35.75 -19.594 1 98.44 536 PHE A C 1
ATOM 4197 O O . PHE A 1 536 ? 6.816 36.469 -20.406 1 98.44 536 PHE A O 1
ATOM 4204 N N . GLU A 1 537 ? 7.418 34.469 -19.703 1 98.25 537 GLU A N 1
ATOM 4205 C CA . GLU A 1 537 ? 6.527 33.656 -20.531 1 98.25 537 GLU A CA 1
ATOM 4206 C C . GLU A 1 537 ? 5.891 32.531 -19.719 1 98.25 537 GLU A C 1
ATOM 4208 O O . GLU A 1 537 ? 6.598 31.734 -19.078 1 98.25 537 GLU A O 1
ATOM 4213 N N . GLN A 1 538 ? 4.613 32.406 -19.844 1 96.88 538 GLN A N 1
ATOM 4214 C CA . GLN A 1 538 ? 3.918 31.422 -19.031 1 96.88 538 GLN A CA 1
ATOM 4215 C C . GLN A 1 538 ? 4.355 30 -19.391 1 96.88 538 GLN A C 1
ATOM 4217 O O . GLN A 1 538 ? 4.406 29.125 -18.516 1 96.88 538 GLN A O 1
ATOM 4222 N N . GLY A 1 539 ? 4.68 29.828 -20.688 1 96.81 539 GLY A N 1
ATOM 4223 C CA . GLY A 1 539 ? 5.211 28.562 -21.172 1 96.81 539 GLY A CA 1
ATOM 4224 C C . GLY A 1 539 ? 4.137 27.531 -21.438 1 96.81 539 GLY A C 1
ATOM 4225 O O . GLY A 1 539 ? 4.098 26.922 -22.516 1 96.81 539 GLY A O 1
ATOM 4226 N N . THR A 1 540 ? 3.225 27.203 -20.344 1 95.56 540 THR A N 1
ATOM 4227 C CA . THR A 1 540 ? 2.133 26.25 -20.516 1 95.56 540 THR A CA 1
ATOM 4228 C C . THR A 1 540 ? 1.038 26.5 -19.484 1 95.56 540 THR A C 1
ATOM 4230 O O . THR A 1 540 ? 1.154 27.406 -18.656 1 95.56 540 THR A O 1
ATOM 4233 N N . GLU A 1 541 ? -0.079 25.734 -19.703 1 91.75 541 GLU A N 1
ATOM 4234 C CA . GLU A 1 541 ? -1.165 25.688 -18.719 1 91.75 541 GLU A CA 1
ATOM 4235 C C . GLU A 1 541 ? -1.198 24.344 -17.984 1 91.75 541 GLU A C 1
ATOM 4237 O O . GLU A 1 541 ? -0.493 23.406 -18.375 1 91.75 541 GLU A O 1
ATOM 4242 N N . TYR A 1 542 ? -1.897 24.375 -16.891 1 91.12 542 TYR A N 1
ATOM 4243 C CA . TYR A 1 542 ? -2.055 23.125 -16.172 1 91.12 542 TYR A CA 1
ATOM 4244 C C . TYR A 1 542 ? -2.959 22.172 -16.938 1 91.12 542 TYR A C 1
ATOM 4246 O O . TYR A 1 542 ? -4.094 22.516 -17.281 1 91.12 542 TYR A O 1
ATOM 4254 N N . GLY A 1 543 ? -2.486 21.016 -17.203 1 89.44 543 GLY A N 1
ATOM 4255 C CA . GLY A 1 543 ? -3.281 19.938 -17.766 1 89.44 543 GLY A CA 1
ATOM 4256 C C . GLY A 1 543 ? -3.449 20.047 -19.266 1 89.44 543 GLY A C 1
ATOM 4257 O O . GLY A 1 543 ? -3.975 19.141 -19.906 1 89.44 543 GLY A O 1
ATOM 4258 N N . VAL A 1 544 ? -2.979 21.156 -19.859 1 90.75 544 VAL A N 1
ATOM 4259 C CA . VAL A 1 544 ? -3.215 21.359 -21.281 1 90.75 544 VAL A CA 1
ATOM 4260 C C . VAL A 1 544 ? -1.928 21.828 -21.953 1 90.75 544 VAL A C 1
ATOM 4262 O O . VAL A 1 544 ? -1.312 22.812 -21.531 1 90.75 544 VAL A O 1
ATOM 4265 N N . ILE A 1 545 ? -1.588 21.156 -23 1 90.25 545 ILE A N 1
ATOM 4266 C CA . ILE A 1 545 ? -0.439 21.562 -23.812 1 90.25 545 ILE A CA 1
ATOM 4267 C C . ILE A 1 545 ? -0.835 22.703 -24.734 1 90.25 545 ILE A C 1
ATOM 4269 O O . ILE A 1 545 ? -1.744 22.562 -25.547 1 90.25 545 ILE A O 1
ATOM 4273 N N . ASN A 1 546 ? -0.249 23.812 -24.547 1 93.81 546 ASN A N 1
ATOM 4274 C CA . ASN A 1 546 ? -0.46 25 -25.375 1 93.81 546 ASN A CA 1
ATOM 4275 C C . ASN A 1 546 ? 0.763 25.297 -26.234 1 93.81 546 ASN A C 1
ATOM 4277 O O . ASN A 1 546 ? 1.719 25.922 -25.766 1 93.81 546 ASN A O 1
ATOM 4281 N N . GLN A 1 547 ? 0.642 24.984 -27.5 1 94.38 547 GLN A N 1
ATOM 4282 C CA . GLN A 1 547 ? 1.78 25.062 -28.406 1 94.38 547 GLN A CA 1
ATOM 4283 C C . GLN A 1 547 ? 2.27 26.5 -28.547 1 94.38 547 GLN A C 1
ATOM 4285 O O . GLN A 1 547 ? 3.475 26.75 -28.656 1 94.38 547 GLN A O 1
ATOM 4290 N N . THR A 1 548 ? 1.375 27.438 -28.578 1 96.81 548 THR A N 1
ATOM 4291 C CA . THR A 1 548 ? 1.734 28.844 -28.703 1 96.81 548 THR A CA 1
ATOM 4292 C C . THR A 1 548 ? 2.557 29.297 -27.5 1 96.81 548 THR A C 1
ATOM 4294 O O . THR A 1 548 ? 3.596 29.953 -27.656 1 96.81 548 THR A O 1
ATOM 4297 N N . LEU A 1 549 ? 2.115 28.984 -26.344 1 97.62 549 LEU A N 1
ATOM 4298 C CA . LEU A 1 549 ? 2.822 29.344 -25.109 1 97.62 549 LEU A CA 1
ATOM 4299 C C . LEU A 1 549 ? 4.191 28.672 -25.062 1 97.62 549 LEU A C 1
ATOM 4301 O O . LEU A 1 549 ? 5.164 29.281 -24.594 1 97.62 549 LEU A O 1
ATOM 4305 N N . LEU A 1 550 ? 4.238 27.469 -25.531 1 97.62 550 LEU A N 1
ATOM 4306 C CA . LEU A 1 550 ? 5.492 26.719 -25.562 1 97.62 550 LEU A CA 1
ATOM 4307 C C . LEU A 1 550 ? 6.508 27.406 -26.469 1 97.62 550 LEU A C 1
ATOM 4309 O O . LEU A 1 550 ? 7.68 27.547 -26.109 1 97.62 550 LEU A O 1
ATOM 4313 N N . GLU A 1 551 ? 6.051 27.812 -27.625 1 97.5 551 GLU A N 1
ATOM 4314 C CA . GLU A 1 551 ? 6.926 28.438 -28.609 1 97.5 551 GLU A CA 1
ATOM 4315 C C . GLU A 1 551 ? 7.438 29.781 -28.109 1 97.5 551 GLU A C 1
ATOM 4317 O O . GLU A 1 551 ? 8.594 30.141 -28.328 1 97.5 551 GLU A O 1
ATOM 4322 N N . GLN A 1 552 ? 6.574 30.516 -27.484 1 98.38 552 GLN A N 1
ATOM 4323 C CA . GLN A 1 552 ? 6.98 31.797 -26.906 1 98.38 552 GLN A CA 1
ATOM 4324 C C . GLN A 1 552 ? 8.086 31.609 -25.875 1 98.38 552 GLN A C 1
ATOM 4326 O O . GLN A 1 552 ? 9.078 32.344 -25.891 1 98.38 552 GLN A O 1
ATOM 4331 N N . ALA A 1 553 ? 7.902 30.641 -25.047 1 98.62 553 ALA A N 1
ATOM 4332 C CA . ALA A 1 553 ? 8.914 30.344 -24.031 1 98.62 553 ALA A CA 1
ATOM 4333 C C . ALA A 1 553 ? 10.211 29.859 -24.656 1 98.62 553 ALA A C 1
ATOM 4335 O O . ALA A 1 553 ? 11.297 30.25 -24.219 1 98.62 553 ALA A O 1
ATOM 4336 N N . ALA A 1 554 ? 10.094 29 -25.656 1 98.56 554 ALA A N 1
ATOM 4337 C CA . ALA A 1 554 ? 11.266 28.484 -26.359 1 98.56 554 ALA A CA 1
ATOM 4338 C C . ALA A 1 554 ? 12.062 29.625 -27 1 98.56 554 ALA A C 1
ATOM 4340 O O . ALA A 1 554 ? 13.297 29.641 -26.906 1 98.56 554 ALA A O 1
ATOM 4341 N N . ASN A 1 555 ? 11.383 30.516 -27.688 1 98.5 555 ASN A N 1
ATOM 4342 C CA . ASN A 1 555 ? 12.047 31.641 -28.312 1 98.5 555 ASN A CA 1
ATOM 4343 C C . ASN A 1 555 ? 12.734 32.531 -27.297 1 98.5 555 ASN A C 1
ATOM 4345 O O . ASN A 1 555 ? 13.883 32.938 -27.484 1 98.5 555 ASN A O 1
ATOM 4349 N N . ALA A 1 556 ? 12.031 32.844 -26.234 1 98.75 556 ALA A N 1
ATOM 4350 C CA . ALA A 1 556 ? 12.609 33.656 -25.188 1 98.75 556 ALA A CA 1
ATOM 4351 C C . ALA A 1 556 ? 13.828 33 -24.562 1 98.75 556 ALA A C 1
ATOM 4353 O O . ALA A 1 556 ? 14.805 33.656 -24.219 1 98.75 556 ALA A O 1
ATOM 4354 N N . ALA A 1 557 ? 13.742 31.719 -24.391 1 98.75 557 ALA A N 1
ATOM 4355 C CA . ALA A 1 557 ? 14.844 30.953 -23.812 1 98.75 557 ALA A CA 1
ATOM 4356 C C . ALA A 1 557 ? 16.094 31.062 -24.672 1 98.75 557 ALA A C 1
ATOM 4358 O O . ALA A 1 557 ? 17.203 31.203 -24.156 1 98.75 557 ALA A O 1
ATOM 4359 N N . SER A 1 558 ? 15.93 31 -25.984 1 98.25 558 SER A N 1
ATOM 4360 C CA . SER A 1 558 ? 17.047 31.016 -26.922 1 98.25 558 SER A CA 1
ATOM 4361 C C . SER A 1 558 ? 17.781 32.344 -26.859 1 98.25 558 SER A C 1
ATOM 4363 O O . SER A 1 558 ? 18.953 32.438 -27.25 1 98.25 558 SER A O 1
ATOM 4365 N N . GLU A 1 559 ? 17.141 33.344 -26.344 1 98 559 GLU A N 1
ATOM 4366 C CA . GLU A 1 559 ? 17.719 34.688 -26.312 1 98 559 GLU A CA 1
ATOM 4367 C C . GLU A 1 559 ? 18.188 35.062 -24.922 1 98 559 GLU A C 1
ATOM 4369 O O . GLU A 1 559 ? 18.609 36.188 -24.688 1 98 559 GLU A O 1
ATOM 4374 N N . SER A 1 560 ? 18.078 34.188 -23.969 1 98.56 560 SER A N 1
ATOM 4375 C CA . SER A 1 560 ? 18.344 34.5 -22.578 1 98.56 560 SER A CA 1
ATOM 4376 C C . SER A 1 560 ? 19.672 33.906 -22.109 1 98.56 560 SER A C 1
ATOM 4378 O O . SER A 1 560 ? 20.141 32.906 -22.672 1 98.56 560 SER A O 1
ATOM 4380 N N . ASP A 1 561 ? 20.25 34.5 -21.078 1 98.19 561 ASP A N 1
ATOM 4381 C CA . ASP A 1 561 ? 21.484 34.031 -20.469 1 98.19 561 ASP A CA 1
ATOM 4382 C C . ASP A 1 561 ? 21.219 32.906 -19.453 1 98.19 561 ASP A C 1
ATOM 4384 O O . ASP A 1 561 ? 22.125 32.125 -19.141 1 98.19 561 ASP A O 1
ATOM 4388 N N . ALA A 1 562 ? 20.062 32.875 -18.922 1 98.56 562 ALA A N 1
ATOM 4389 C CA . ALA A 1 562 ? 19.594 31.859 -17.969 1 98.56 562 ALA A CA 1
ATOM 4390 C C . ALA A 1 562 ? 18.078 31.719 -18.016 1 98.56 562 ALA A C 1
ATOM 4392 O O . ALA A 1 562 ? 17.375 32.656 -18.391 1 98.56 562 ALA A O 1
ATOM 4393 N N . VAL A 1 563 ? 17.594 30.578 -17.688 1 98.88 563 VAL A N 1
ATOM 4394 C CA . VAL A 1 563 ? 16.156 30.297 -17.656 1 98.88 563 VAL A CA 1
ATOM 4395 C C . VAL A 1 563 ? 15.766 29.766 -16.281 1 98.88 563 VAL A C 1
ATOM 4397 O O . VAL A 1 563 ? 16.344 28.797 -15.797 1 98.88 563 VAL A O 1
ATOM 4400 N N . VAL A 1 564 ? 14.844 30.438 -15.602 1 98.88 564 VAL A N 1
ATOM 4401 C CA . VAL A 1 564 ? 14.211 29.938 -14.391 1 98.88 564 VAL A CA 1
ATOM 4402 C C . VAL A 1 564 ? 12.812 29.406 -14.711 1 98.88 564 VAL A C 1
ATOM 4404 O O . VAL A 1 564 ? 11.938 30.172 -15.125 1 98.88 564 VAL A O 1
ATOM 4407 N N . VAL A 1 565 ? 12.625 28.156 -14.617 1 98.88 565 VAL A N 1
ATOM 4408 C CA . VAL A 1 565 ? 11.328 27.547 -14.883 1 98.88 565 VAL A CA 1
ATOM 4409 C C . VAL A 1 565 ? 10.688 27.109 -13.562 1 98.88 565 VAL A C 1
ATOM 4411 O O . VAL A 1 565 ? 11.32 26.406 -12.766 1 98.88 565 VAL A O 1
ATOM 4414 N N . VAL A 1 566 ? 9.438 27.531 -13.297 1 98.81 566 VAL A N 1
ATOM 4415 C CA . VAL A 1 566 ? 8.727 27.266 -12.047 1 98.81 566 VAL A CA 1
ATOM 4416 C C . VAL A 1 566 ? 7.531 26.359 -12.312 1 98.81 566 VAL A C 1
ATOM 4418 O O . VAL A 1 566 ? 6.531 26.781 -12.898 1 98.81 566 VAL A O 1
ATOM 4421 N N . LEU A 1 567 ? 7.645 25.109 -11.875 1 98.31 567 LEU A N 1
ATOM 4422 C CA . LEU A 1 567 ? 6.59 24.125 -12.039 1 98.31 567 LEU A CA 1
ATOM 4423 C C . LEU A 1 567 ? 5.891 23.844 -10.711 1 98.31 567 LEU A C 1
ATOM 4425 O O . LEU A 1 567 ? 6.41 24.203 -9.648 1 98.31 567 LEU A O 1
ATOM 4429 N N . GLY A 1 568 ? 4.734 23.25 -10.781 1 94.56 568 GLY A N 1
ATOM 4430 C CA . GLY A 1 568 ? 4.027 22.922 -9.562 1 94.56 568 GLY A CA 1
ATOM 4431 C C . GLY A 1 568 ? 2.582 22.516 -9.797 1 94.56 568 GLY A C 1
ATOM 4432 O O . GLY A 1 568 ? 2.248 21.969 -10.844 1 94.56 568 GLY A O 1
ATOM 4433 N N . GLU A 1 569 ? 1.737 22.594 -8.719 1 93.94 569 GLU A N 1
ATOM 4434 C CA . GLU A 1 569 ? 0.336 22.188 -8.75 1 93.94 569 GLU A CA 1
ATOM 4435 C C . GLU A 1 569 ? -0.585 23.359 -8.383 1 93.94 569 GLU A C 1
ATOM 4437 O O . GLU A 1 569 ? -0.134 24.359 -7.836 1 93.94 569 GLU A O 1
ATOM 4442 N N . LEU A 1 570 ? -1.851 23.219 -8.719 1 95.19 570 LEU A N 1
ATOM 4443 C CA . LEU A 1 570 ? -2.875 24.172 -8.281 1 95.19 570 LEU A CA 1
ATOM 4444 C C . LEU A 1 570 ? -3.152 24.016 -6.793 1 95.19 570 LEU A C 1
ATOM 4446 O O . LEU A 1 570 ? -2.9 22.953 -6.211 1 95.19 570 LEU A O 1
ATOM 4450 N N . PRO A 1 571 ? -3.549 25.125 -6.246 1 96.62 571 PRO A N 1
ATOM 4451 C CA . PRO A 1 571 ? -3.889 25.016 -4.828 1 96.62 571 PRO A CA 1
ATOM 4452 C C . PRO A 1 571 ? -5.113 24.141 -4.578 1 96.62 571 PRO A C 1
ATOM 4454 O O . PRO A 1 571 ? -6.188 24.406 -5.117 1 96.62 571 PRO A O 1
ATOM 4457 N N . GLU A 1 572 ? -4.918 23.094 -3.828 1 94.62 572 GLU A N 1
ATOM 4458 C CA . GLU A 1 572 ? -6.004 22.172 -3.498 1 94.62 572 GLU A CA 1
ATOM 4459 C C . GLU A 1 572 ? -5.754 21.484 -2.166 1 94.62 572 GLU A C 1
ATOM 4461 O O . GLU A 1 572 ? -4.621 21.438 -1.681 1 94.62 572 GLU A O 1
ATOM 4466 N N . SER A 1 573 ? -6.805 21.031 -1.541 1 94.94 573 SER A N 1
ATOM 4467 C CA . SER A 1 573 ? -6.773 20.172 -0.354 1 94.94 573 SER A CA 1
ATOM 4468 C C . SER A 1 573 ? -7.535 18.875 -0.583 1 94.94 573 SER A C 1
ATOM 4470 O O . SER A 1 573 ? -7.711 18.453 -1.725 1 94.94 573 SER A O 1
ATOM 4472 N N . GLU A 1 574 ? -7.941 18.219 0.548 1 92.12 574 GLU A N 1
ATOM 4473 C CA . GLU A 1 574 ? -8.57 16.906 0.43 1 92.12 574 GLU A CA 1
ATOM 4474 C C . GLU A 1 574 ? -9.766 16.953 -0.515 1 92.12 574 GLU A C 1
ATOM 4476 O O . GLU A 1 574 ? -10.516 17.938 -0.536 1 92.12 574 GLU A O 1
ATOM 4481 N N . GLY A 1 575 ? -9.992 15.93 -1.25 1 91.94 575 GLY A N 1
ATOM 4482 C CA . GLY A 1 575 ? -11.031 15.82 -2.258 1 91.94 575 GLY A CA 1
ATOM 4483 C C . GLY A 1 575 ? -10.602 16.328 -3.621 1 91.94 575 GLY A C 1
ATOM 4484 O O . GLY A 1 575 ? -10.133 15.547 -4.457 1 91.94 575 GLY A O 1
ATOM 4485 N N . ALA A 1 576 ? -10.516 17.656 -3.744 1 93.19 576 ALA A N 1
ATOM 4486 C CA . ALA A 1 576 ? -10.148 18.281 -5.012 1 93.19 576 ALA A CA 1
ATOM 4487 C C . ALA A 1 576 ? -8.695 18 -5.359 1 93.19 576 ALA A C 1
ATOM 4489 O O . ALA A 1 576 ? -8.328 17.938 -6.539 1 93.19 576 ALA A O 1
ATOM 4490 N N . GLY A 1 577 ? -7.895 17.766 -4.34 1 95.5 577 GLY A N 1
ATOM 4491 C CA . GLY A 1 577 ? -6.477 17.531 -4.551 1 95.5 577 GLY A CA 1
ATOM 4492 C C . GLY A 1 577 ? -6.137 16.078 -4.77 1 95.5 577 GLY A C 1
ATOM 4493 O O . GLY A 1 577 ? -4.973 15.727 -5 1 95.5 577 GLY A O 1
ATOM 4494 N N . ASP A 1 578 ? -7.125 15.172 -4.773 1 95.12 578 ASP A N 1
ATOM 4495 C CA . ASP A 1 578 ? -6.887 13.758 -5.043 1 95.12 578 ASP A CA 1
ATOM 4496 C C . ASP A 1 578 ? -6.473 13.539 -6.496 1 95.12 578 ASP A C 1
ATOM 4498 O O . ASP A 1 578 ? -7 14.188 -7.402 1 95.12 578 ASP A O 1
ATOM 4502 N N . ILE A 1 579 ? -5.488 12.648 -6.656 1 94.31 579 ILE A N 1
ATOM 4503 C CA . ILE A 1 579 ? -5.016 12.352 -8 1 94.31 579 ILE A CA 1
ATOM 4504 C C . ILE A 1 579 ? -4.973 10.844 -8.219 1 94.31 579 ILE A C 1
ATOM 4506 O O . ILE A 1 579 ? -5.035 10.07 -7.258 1 94.31 579 ILE A O 1
ATOM 4510 N N . ASN A 1 580 ? -4.875 10.414 -9.477 1 93.88 580 ASN A N 1
ATOM 4511 C CA . ASN A 1 580 ? -4.848 9 -9.828 1 93.88 580 ASN A CA 1
ATOM 4512 C C . ASN A 1 580 ? -3.48 8.586 -10.367 1 93.88 580 ASN A C 1
ATOM 4514 O O . ASN A 1 580 ? -3.268 7.418 -10.703 1 93.88 580 ASN A O 1
ATOM 4518 N N . ASP A 1 581 ? -2.59 9.5 -10.477 1 94.94 581 ASP A N 1
ATOM 4519 C CA . ASP A 1 581 ? -1.254 9.266 -11.023 1 94.94 581 ASP A CA 1
ATOM 4520 C C . ASP A 1 581 ? -0.245 10.258 -10.438 1 94.94 581 ASP A C 1
ATOM 4522 O O . ASP A 1 581 ? -0.502 11.461 -10.398 1 94.94 581 ASP A O 1
ATOM 4526 N N . LEU A 1 582 ? 0.888 9.773 -9.977 1 96.31 582 LEU A N 1
ATOM 4527 C CA . LEU A 1 582 ? 1.874 10.602 -9.281 1 96.31 582 LEU A CA 1
ATOM 4528 C C . LEU A 1 582 ? 2.773 11.32 -10.281 1 96.31 582 LEU A C 1
ATOM 4530 O O . LEU A 1 582 ? 3.51 12.242 -9.906 1 96.31 582 LEU A O 1
ATOM 4534 N N . SER A 1 583 ? 2.717 11.008 -11.539 1 96.12 583 SER A N 1
ATOM 4535 C CA . SER A 1 583 ? 3.527 11.672 -12.555 1 96.12 583 SER A CA 1
ATOM 4536 C C . SER A 1 583 ? 3.229 13.164 -12.602 1 96.12 583 SER A C 1
ATOM 4538 O O . SER A 1 583 ? 2.074 13.578 -12.461 1 96.12 583 SER A O 1
ATOM 4540 N N . MET A 1 584 ? 4.234 13.891 -12.836 1 97.12 584 MET A N 1
ATOM 4541 C CA . MET A 1 584 ? 4.043 15.32 -13.078 1 97.12 584 MET A CA 1
ATOM 4542 C C . MET A 1 584 ? 3.145 15.555 -14.281 1 97.12 584 MET A C 1
ATOM 4544 O O . MET A 1 584 ? 3.141 14.758 -15.227 1 97.12 584 MET A O 1
ATOM 4548 N N . ASP A 1 585 ? 2.428 16.656 -14.195 1 95.62 585 ASP A N 1
ATOM 4549 C CA . ASP A 1 585 ? 1.57 17.094 -15.289 1 95.62 585 ASP A CA 1
ATOM 4550 C C . ASP A 1 585 ? 2.32 17.062 -16.625 1 95.62 585 ASP A C 1
ATOM 4552 O O . ASP A 1 585 ? 3.391 17.656 -16.75 1 95.62 585 ASP A O 1
ATOM 4556 N N . GLU A 1 586 ? 1.752 16.422 -17.594 1 93.75 586 GLU A N 1
ATOM 4557 C CA . GLU A 1 586 ? 2.408 16.188 -18.875 1 93.75 586 GLU A CA 1
ATOM 4558 C C . GLU A 1 586 ? 2.756 17.5 -19.562 1 93.75 586 GLU A C 1
ATOM 4560 O O . GLU A 1 586 ? 3.799 17.625 -20.219 1 93.75 586 GLU A O 1
ATOM 4565 N N . ALA A 1 587 ? 1.875 18.469 -19.484 1 96.56 587 ALA A N 1
ATOM 4566 C CA . ALA A 1 587 ? 2.111 19.766 -20.125 1 96.56 587 ALA A CA 1
ATOM 4567 C C . ALA A 1 587 ? 3.348 20.453 -19.547 1 96.56 587 ALA A C 1
ATOM 4569 O O . ALA A 1 587 ? 4.113 21.078 -20.266 1 96.56 587 ALA A O 1
ATOM 4570 N N . GLN A 1 588 ? 3.527 20.312 -18.328 1 97.69 588 GLN A N 1
ATOM 4571 C CA . GLN A 1 588 ? 4.672 20.938 -17.672 1 97.69 588 GLN A CA 1
ATOM 4572 C C . GLN A 1 588 ? 5.965 20.203 -18 1 97.69 588 GLN A C 1
ATOM 4574 O O . GLN A 1 588 ? 7.016 20.828 -18.172 1 97.69 588 GLN A O 1
ATOM 4579 N N . VAL A 1 589 ? 5.906 18.875 -18.078 1 97.25 589 VAL A N 1
ATOM 4580 C CA . VAL A 1 589 ? 7.07 18.094 -18.484 1 97.25 589 VAL A CA 1
ATOM 4581 C C . VAL A 1 589 ? 7.473 18.469 -19.906 1 97.25 589 VAL A C 1
ATOM 4583 O O . VAL A 1 589 ? 8.656 18.625 -20.219 1 97.25 589 VAL A O 1
ATOM 4586 N N . PHE A 1 590 ? 6.508 18.688 -20.75 1 96.38 590 PHE A N 1
ATOM 4587 C CA . PHE A 1 590 ? 6.77 19.062 -22.141 1 96.38 590 PHE A CA 1
ATOM 4588 C C . PHE A 1 590 ? 7.434 20.422 -22.203 1 96.38 590 PHE A C 1
ATOM 4590 O O . PHE A 1 590 ? 8.289 20.656 -23.062 1 96.38 590 PHE A O 1
ATOM 4597 N N . LEU A 1 591 ? 6.969 21.297 -21.391 1 98.19 591 LEU A N 1
ATOM 4598 C CA . LEU A 1 591 ? 7.629 22.594 -21.312 1 98.19 591 LEU A CA 1
ATOM 4599 C C . LEU A 1 591 ? 9.109 22.438 -21 1 98.19 591 LEU A C 1
ATOM 4601 O O . LEU A 1 591 ? 9.969 23.031 -21.641 1 98.19 591 LEU A O 1
ATOM 4605 N N . LEU A 1 592 ? 9.398 21.656 -19.984 1 98.06 592 LEU A N 1
ATOM 4606 C CA . LEU A 1 592 ? 10.781 21.438 -19.578 1 98.06 592 LEU A CA 1
ATOM 4607 C C . LEU A 1 592 ? 11.602 20.844 -20.719 1 98.06 592 LEU A C 1
ATOM 4609 O O . LEU A 1 592 ? 12.734 21.266 -20.953 1 98.06 592 LEU A O 1
ATOM 4613 N N . GLU A 1 593 ? 11.062 19.859 -21.391 1 97.31 593 GLU A N 1
ATOM 4614 C CA . GLU A 1 593 ? 11.719 19.234 -22.531 1 97.31 593 GLU A CA 1
ATOM 4615 C C . GLU A 1 593 ? 12 20.266 -23.625 1 97.31 593 GLU A C 1
ATOM 4617 O O . GLU A 1 593 ? 13.086 20.281 -24.203 1 97.31 593 GLU A O 1
ATOM 4622 N N . THR A 1 594 ? 11 21.078 -23.922 1 97.88 594 THR A N 1
ATOM 4623 C CA . THR A 1 594 ? 11.109 22.109 -24.953 1 97.88 594 THR A CA 1
ATOM 4624 C C . THR A 1 594 ? 12.234 23.094 -24.609 1 97.88 594 THR A C 1
ATOM 4626 O O . THR A 1 594 ? 13.016 23.469 -25.484 1 97.88 594 THR A O 1
ATOM 4629 N N . LEU A 1 595 ? 12.312 23.5 -23.406 1 98.62 595 LEU A N 1
ATOM 4630 C CA . LEU A 1 595 ? 13.344 24.453 -22.984 1 98.62 595 LEU A CA 1
ATOM 4631 C C . LEU A 1 595 ? 14.727 23.828 -23.125 1 98.62 595 LEU A C 1
ATOM 4633 O O . LEU A 1 595 ? 15.656 24.5 -23.609 1 98.62 595 LEU A O 1
ATOM 4637 N N . VAL A 1 596 ? 14.891 22.594 -22.703 1 98.31 596 VAL A N 1
ATOM 4638 C CA . VAL A 1 596 ? 16.172 21.891 -22.781 1 98.31 596 VAL A CA 1
ATOM 4639 C C . VAL A 1 596 ? 16.641 21.844 -24.234 1 98.31 596 VAL A C 1
ATOM 4641 O O . VAL A 1 596 ? 17.844 21.938 -24.5 1 98.31 596 VAL A O 1
ATOM 4644 N N . GLN A 1 597 ? 15.711 21.781 -25.141 1 97.31 597 GLN A N 1
ATOM 4645 C CA . GLN A 1 597 ? 16.031 21.656 -26.547 1 97.31 597 GLN A CA 1
ATOM 4646 C C . GLN A 1 597 ? 16.297 23.031 -27.172 1 97.31 597 GLN A C 1
ATOM 4648 O O . GLN A 1 597 ? 16.984 23.141 -28.188 1 97.31 597 GLN A O 1
ATOM 4653 N N . SER A 1 598 ? 15.844 24.047 -26.578 1 98 598 SER A N 1
ATOM 4654 C CA . SER A 1 598 ? 15.773 25.344 -27.25 1 98 598 SER A CA 1
ATOM 4655 C C . SER A 1 598 ? 16.969 26.219 -26.875 1 98 598 SER A C 1
ATOM 4657 O O . SER A 1 598 ? 17.203 27.266 -27.5 1 98 598 SER A O 1
ATOM 4659 N N . THR A 1 599 ? 17.688 25.891 -25.859 1 98.06 599 THR A N 1
ATOM 4660 C CA . THR A 1 599 ? 18.734 26.812 -25.406 1 98.06 599 THR A CA 1
ATOM 4661 C C . THR A 1 599 ? 19.906 26.047 -24.828 1 98.06 599 THR A C 1
ATOM 4663 O O . THR A 1 599 ? 19.781 24.875 -24.469 1 98.06 599 THR A O 1
ATOM 4666 N N . LYS A 1 600 ? 21.078 26.641 -24.812 1 96.81 600 LYS A N 1
ATOM 4667 C CA . LYS A 1 600 ? 22.25 26.125 -24.109 1 96.81 600 LYS A CA 1
ATOM 4668 C C . LYS A 1 600 ? 22.469 26.828 -22.781 1 96.81 600 LYS A C 1
ATOM 4670 O O . LYS A 1 600 ? 23.328 26.438 -22 1 96.81 600 LYS A O 1
ATOM 4675 N N . ALA A 1 601 ? 21.656 27.906 -22.562 1 97.81 601 ALA A N 1
ATOM 4676 C CA . ALA A 1 601 ? 21.719 28.578 -21.266 1 97.81 601 ALA A CA 1
ATOM 4677 C C . ALA A 1 601 ? 21.312 27.625 -20.141 1 97.81 601 ALA A C 1
ATOM 4679 O O . ALA A 1 601 ? 20.562 26.688 -20.344 1 97.81 601 ALA A O 1
ATOM 4680 N N . PRO A 1 602 ? 21.891 27.828 -18.953 1 98.12 602 PRO A N 1
ATOM 4681 C CA . PRO A 1 602 ? 21.484 26.984 -17.828 1 98.12 602 PRO A CA 1
ATOM 4682 C C . PRO A 1 602 ? 20 27.125 -17.5 1 98.12 602 PRO A C 1
ATOM 4684 O O . PRO A 1 602 ? 19.453 28.234 -17.531 1 98.12 602 PRO A O 1
ATOM 4687 N N . ILE A 1 603 ? 19.375 26.016 -17.25 1 98.81 603 ILE A N 1
ATOM 4688 C CA . ILE A 1 603 ? 17.969 25.984 -16.828 1 98.81 603 ILE A CA 1
ATOM 4689 C C . ILE A 1 603 ? 17.906 25.641 -15.336 1 98.81 603 ILE A C 1
ATOM 4691 O O . ILE A 1 603 ? 18.422 24.609 -14.898 1 98.81 603 ILE A O 1
ATOM 4695 N N . ILE A 1 604 ? 17.297 26.5 -14.562 1 98.88 604 ILE A N 1
ATOM 4696 C CA . ILE A 1 604 ? 17.062 26.328 -13.133 1 98.88 604 ILE A CA 1
ATOM 4697 C C . ILE A 1 604 ? 15.594 25.984 -12.898 1 98.88 604 ILE A C 1
ATOM 4699 O O . ILE A 1 604 ? 14.711 26.797 -13.164 1 98.88 604 ILE A O 1
ATOM 4703 N N . LEU A 1 605 ? 15.336 24.797 -12.414 1 98.88 605 LEU A N 1
ATOM 4704 C CA . LEU A 1 605 ? 13.977 24.375 -12.094 1 98.88 605 LEU A CA 1
ATOM 4705 C C . LEU A 1 605 ? 13.641 24.688 -10.641 1 98.88 605 LEU A C 1
ATOM 4707 O O . LEU A 1 605 ? 14.375 24.297 -9.727 1 98.88 605 LEU A O 1
ATOM 4711 N N . VAL A 1 606 ? 12.602 25.406 -10.391 1 98.94 606 VAL A N 1
ATOM 4712 C CA . VAL A 1 606 ? 12.031 25.625 -9.062 1 98.94 606 VAL A CA 1
ATOM 4713 C C . VAL A 1 606 ? 10.711 24.875 -8.93 1 98.94 606 VAL A C 1
ATOM 4715 O O . VAL A 1 606 ? 9.789 25.078 -9.719 1 98.94 606 VAL A O 1
ATOM 4718 N N . LEU A 1 607 ? 10.617 24.047 -7.941 1 98.81 607 LEU A N 1
ATOM 4719 C CA . LEU A 1 607 ? 9.438 23.203 -7.746 1 98.81 607 LEU A CA 1
ATOM 4720 C C . LEU A 1 607 ? 8.562 23.75 -6.625 1 98.81 607 LEU A C 1
ATOM 4722 O O . LEU A 1 607 ? 8.977 23.781 -5.461 1 98.81 607 LEU A O 1
ATOM 4726 N N . ILE A 1 608 ? 7.398 24.219 -6.926 1 98.25 608 ILE A N 1
ATOM 4727 C CA . ILE A 1 608 ? 6.34 24.578 -5.992 1 98.25 608 ILE A CA 1
ATOM 4728 C C . ILE A 1 608 ? 5.312 23.453 -5.898 1 98.25 608 ILE A C 1
ATOM 4730 O O . ILE A 1 608 ? 4.312 23.469 -6.621 1 98.25 608 ILE A O 1
ATOM 4734 N N . GLU A 1 609 ? 5.516 22.547 -4.969 1 95.69 609 GLU A N 1
ATOM 4735 C CA . GLU A 1 609 ? 4.773 21.281 -4.984 1 95.69 609 GLU A CA 1
ATOM 4736 C C . GLU A 1 609 ? 4.164 20.984 -3.619 1 95.69 609 GLU A C 1
ATOM 4738 O O . GLU A 1 609 ? 4.812 21.188 -2.588 1 95.69 609 GLU A O 1
ATOM 4743 N N . ALA A 1 610 ? 2.926 20.531 -3.602 1 97.38 610 ALA A N 1
ATOM 4744 C CA . ALA A 1 610 ? 2.252 20.047 -2.395 1 97.38 610 ALA A CA 1
ATOM 4745 C C . ALA A 1 610 ? 2.738 18.656 -2.004 1 97.38 610 ALA A C 1
ATOM 4747 O O . ALA A 1 610 ? 2.541 18.219 -0.867 1 97.38 610 ALA A O 1
ATOM 4748 N N . ARG A 1 611 ? 3.355 17.969 -2.848 1 97.44 611 ARG A N 1
ATOM 4749 C CA . ARG A 1 611 ? 3.867 16.609 -2.781 1 97.44 611 ARG A CA 1
ATOM 4750 C C . ARG A 1 611 ? 4.906 16.359 -3.867 1 97.44 611 ARG A C 1
ATOM 4752 O O . ARG A 1 611 ? 4.953 17.078 -4.867 1 97.44 611 ARG A O 1
ATOM 4759 N N . PRO A 1 612 ? 5.793 15.359 -3.674 1 97.19 612 PRO A N 1
ATOM 4760 C CA . PRO A 1 612 ? 6.664 15.055 -4.812 1 97.19 612 PRO A CA 1
ATOM 4761 C C . PRO A 1 612 ? 5.895 14.516 -6.016 1 97.19 612 PRO A C 1
ATOM 4763 O O . PRO A 1 612 ? 5.012 13.664 -5.859 1 97.19 612 PRO A O 1
ATOM 4766 N N . ARG A 1 613 ? 6.109 15.062 -7.105 1 97.25 613 ARG A N 1
ATOM 4767 C CA . ARG A 1 613 ? 5.594 14.594 -8.383 1 97.25 613 ARG A CA 1
ATOM 4768 C C . ARG A 1 613 ? 6.715 14.008 -9.242 1 97.25 613 ARG A C 1
ATOM 4770 O O . ARG A 1 613 ? 7.785 14.609 -9.367 1 97.25 613 ARG A O 1
ATOM 4777 N N . VAL A 1 614 ? 6.504 12.859 -9.812 1 97.19 614 VAL A N 1
ATOM 4778 C CA . VAL A 1 614 ? 7.574 12.133 -10.484 1 97.19 614 VAL A CA 1
ATOM 4779 C C . VAL A 1 614 ? 7.934 12.836 -11.789 1 97.19 614 VAL A C 1
ATOM 4781 O O . VAL A 1 614 ? 7.066 13.094 -12.633 1 97.19 614 VAL A O 1
ATOM 4784 N N . LEU A 1 615 ? 9.156 13.188 -11.938 1 97.44 615 LEU A N 1
ATOM 4785 C CA . LEU A 1 615 ? 9.773 13.711 -13.148 1 97.44 615 LEU A CA 1
ATOM 4786 C C . LEU A 1 615 ? 10.703 12.672 -13.773 1 97.44 615 LEU A C 1
ATOM 4788 O O . LEU A 1 615 ? 11.336 11.891 -13.062 1 97.44 615 LEU A O 1
ATOM 4792 N N . PRO A 1 616 ? 10.773 12.625 -15.141 1 95.5 616 PRO A N 1
ATOM 4793 C CA . PRO A 1 616 ? 11.75 11.703 -15.734 1 95.5 616 PRO A CA 1
ATOM 4794 C C . PRO A 1 616 ? 13.18 11.992 -15.281 1 95.5 616 PRO A C 1
ATOM 4796 O O . PRO A 1 616 ? 13.688 13.094 -15.484 1 95.5 616 PRO A O 1
ATOM 4799 N N . PRO A 1 617 ? 13.844 11.055 -14.664 1 96.81 617 PRO A N 1
ATOM 4800 C CA . PRO A 1 617 ? 15.18 11.297 -14.109 1 96.81 617 PRO A CA 1
ATOM 4801 C C . PRO A 1 617 ? 16.172 11.789 -15.156 1 96.81 617 PRO A C 1
ATOM 4803 O O . PRO A 1 617 ? 17.016 12.648 -14.867 1 96.81 617 PRO A O 1
ATOM 4806 N N . ALA A 1 618 ? 16.094 11.266 -16.359 1 95.81 618 ALA A N 1
ATOM 4807 C CA . ALA A 1 618 ? 17.016 11.664 -17.422 1 95.81 618 ALA A CA 1
ATOM 4808 C C . ALA A 1 618 ? 16.844 13.141 -17.781 1 95.81 618 ALA A C 1
ATOM 4810 O O . ALA A 1 618 ? 17.828 13.828 -18.109 1 95.81 618 ALA A O 1
ATOM 4811 N N . LEU A 1 619 ? 15.633 13.586 -17.75 1 97.5 619 LEU A N 1
ATOM 4812 C CA . LEU A 1 619 ? 15.352 14.992 -18.016 1 97.5 619 LEU A CA 1
ATOM 4813 C C . LEU A 1 619 ? 15.891 15.875 -16.891 1 97.5 619 LEU A C 1
ATOM 4815 O O . LEU A 1 619 ? 16.5 16.922 -17.156 1 97.5 619 LEU A O 1
ATOM 4819 N N . VAL A 1 620 ? 15.711 15.5 -15.672 1 98.44 620 VAL A N 1
ATOM 4820 C CA . VAL A 1 620 ? 16.172 16.234 -14.508 1 98.44 620 VAL A CA 1
ATOM 4821 C C . VAL A 1 620 ? 17.703 16.359 -14.539 1 98.44 620 VAL A C 1
ATOM 4823 O O . VAL A 1 620 ? 18.25 17.406 -14.219 1 98.44 620 VAL A O 1
ATOM 4826 N N . ALA A 1 621 ? 18.344 15.289 -14.953 1 97.81 621 ALA A N 1
ATOM 4827 C CA . ALA A 1 621 ? 19.797 15.234 -14.977 1 97.81 621 ALA A CA 1
ATOM 4828 C C . ALA A 1 621 ? 20.359 16.281 -15.93 1 97.81 621 ALA A C 1
ATOM 4830 O O . ALA A 1 621 ? 21.516 16.719 -15.781 1 97.81 621 ALA A O 1
ATOM 4831 N N . GLN A 1 622 ? 19.578 16.734 -16.891 1 97.88 622 GLN A N 1
ATOM 4832 C CA . GLN A 1 622 ? 20.047 17.672 -17.906 1 97.88 622 GLN A CA 1
ATOM 4833 C C . GLN A 1 622 ? 19.938 19.109 -17.422 1 97.88 622 GLN A C 1
ATOM 4835 O O . GLN A 1 622 ? 20.453 20.031 -18.047 1 97.88 622 GLN A O 1
ATOM 4840 N N . LEU A 1 623 ? 19.328 19.359 -16.359 1 98.69 623 LEU A N 1
ATOM 4841 C CA . LEU A 1 623 ? 19.078 20.703 -15.867 1 98.69 623 LEU A CA 1
ATOM 4842 C C . LEU A 1 623 ? 20.297 21.234 -15.117 1 98.69 623 LEU A C 1
ATOM 4844 O O . LEU A 1 623 ? 21.062 20.453 -14.523 1 98.69 623 LEU A O 1
ATOM 4848 N N . GLY A 1 624 ? 20.469 22.531 -15.188 1 98.69 624 GLY A N 1
ATOM 4849 C CA . GLY A 1 624 ? 21.562 23.172 -14.477 1 98.69 624 GLY A CA 1
ATOM 4850 C C . GLY A 1 624 ? 21.438 23.062 -12.969 1 98.69 624 GLY A C 1
ATOM 4851 O O . GLY A 1 624 ? 22.438 22.828 -12.273 1 98.69 624 GLY A O 1
ATOM 4852 N N . ALA A 1 625 ? 20.25 23.312 -12.469 1 98.81 625 ALA A N 1
ATOM 4853 C CA . ALA A 1 625 ? 19.969 23.219 -11.039 1 98.81 625 ALA A CA 1
ATOM 4854 C C . ALA A 1 625 ? 18.5 22.922 -10.781 1 98.81 625 ALA A C 1
ATOM 4856 O O . ALA A 1 625 ? 17.656 23.172 -11.633 1 98.81 625 ALA A O 1
ATOM 4857 N N . VAL A 1 626 ? 18.25 22.312 -9.648 1 98.88 626 VAL A N 1
ATOM 4858 C CA . VAL A 1 626 ? 16.875 22.047 -9.203 1 98.88 626 VAL A CA 1
ATOM 4859 C C . VAL A 1 626 ? 16.703 22.516 -7.758 1 98.88 626 VAL A C 1
ATOM 4861 O O . VAL A 1 626 ? 17.453 22.109 -6.871 1 98.88 626 VAL A O 1
ATOM 4864 N N . LEU A 1 627 ? 15.734 23.359 -7.52 1 98.88 627 LEU A N 1
ATOM 4865 C CA . LEU A 1 627 ? 15.352 23.844 -6.195 1 98.88 627 LEU A CA 1
ATOM 4866 C C . LEU A 1 627 ? 13.961 23.359 -5.816 1 98.88 627 LEU A C 1
ATOM 4868 O O . LEU A 1 627 ? 13.008 23.516 -6.578 1 98.88 627 LEU A O 1
ATOM 4872 N N . MET A 1 628 ? 13.859 22.75 -4.68 1 98.88 628 MET A N 1
ATOM 4873 C CA . MET A 1 628 ? 12.57 22.406 -4.098 1 98.88 628 MET A CA 1
ATOM 4874 C C . MET A 1 628 ? 12.094 23.484 -3.133 1 98.88 628 MET A C 1
ATOM 4876 O O . MET A 1 628 ? 12.773 23.781 -2.148 1 98.88 628 MET A O 1
ATOM 4880 N N . ALA A 1 629 ? 10.938 24.016 -3.42 1 98.81 629 ALA A N 1
ATOM 4881 C CA . ALA A 1 629 ? 10.438 25.109 -2.596 1 98.81 629 ALA A CA 1
ATOM 4882 C C . ALA A 1 629 ? 9.188 24.688 -1.818 1 98.81 629 ALA A C 1
ATOM 4884 O O . ALA A 1 629 ? 8.68 25.453 -0.999 1 98.81 629 ALA A O 1
ATOM 4885 N N . TYR A 1 630 ? 8.688 23.438 -2.115 1 98.62 630 TYR A N 1
ATOM 4886 C CA . TYR A 1 630 ? 7.473 22.984 -1.448 1 98.62 630 TYR A CA 1
ATOM 4887 C C . TYR A 1 630 ? 6.324 23.953 -1.67 1 98.62 630 TYR A C 1
ATOM 4889 O O . TYR A 1 630 ? 6.059 24.359 -2.803 1 98.62 630 TYR A O 1
ATOM 4897 N N . LEU A 1 631 ? 5.535 24.234 -0.635 1 98.81 631 LEU A N 1
ATOM 4898 C CA . LEU A 1 631 ? 4.609 25.375 -0.587 1 98.81 631 LEU A CA 1
ATOM 4899 C C . LEU A 1 631 ? 5.129 26.453 0.347 1 98.81 631 LEU A C 1
ATOM 4901 O O . LEU A 1 631 ? 4.809 26.469 1.537 1 98.81 631 LEU A O 1
ATOM 4905 N N . PRO A 1 632 ? 5.828 27.359 -0.215 1 98.75 632 PRO A N 1
ATOM 4906 C CA . PRO A 1 632 ? 6.711 28.219 0.584 1 98.75 632 PRO A CA 1
ATOM 4907 C C . PRO A 1 632 ? 5.977 29.391 1.219 1 98.75 632 PRO A C 1
ATOM 4909 O O . PRO A 1 632 ? 6.543 30.094 2.057 1 98.75 632 PRO A O 1
ATOM 4912 N N . GLY A 1 633 ? 4.738 29.656 0.901 1 98.25 633 GLY A N 1
ATOM 4913 C CA . GLY A 1 633 ? 4.008 30.781 1.469 1 98.25 633 GLY A CA 1
ATOM 4914 C C . GLY A 1 633 ? 4.141 32.062 0.655 1 98.25 633 GLY A C 1
ATOM 4915 O O . GLY A 1 633 ? 4.664 32.031 -0.46 1 98.25 633 GLY A O 1
ATOM 4916 N N . SER A 1 634 ? 3.738 33.156 1.207 1 97.88 634 SER A N 1
ATOM 4917 C CA . SER A 1 634 ? 3.578 34.406 0.468 1 97.88 634 SER A CA 1
ATOM 4918 C C . SER A 1 634 ? 4.906 35.156 0.342 1 97.88 634 SER A C 1
ATOM 4920 O O . SER A 1 634 ? 5.113 35.906 -0.611 1 97.88 634 SER A O 1
ATOM 4922 N N . GLU A 1 635 ? 5.777 34.938 1.258 1 98.12 635 GLU A N 1
ATOM 4923 C CA . GLU A 1 635 ? 7.012 35.719 1.307 1 98.12 635 GLU A CA 1
ATOM 4924 C C . GLU A 1 635 ? 8.141 35 0.564 1 98.12 635 GLU A C 1
ATOM 4926 O O . GLU A 1 635 ? 9.32 35.281 0.81 1 98.12 635 GLU A O 1
ATOM 4931 N N . ALA A 1 636 ? 7.863 34.188 -0.36 1 98.44 636 ALA A N 1
ATOM 4932 C CA . ALA A 1 636 ? 8.828 33.25 -0.905 1 98.44 636 ALA A CA 1
ATOM 4933 C C . ALA A 1 636 ? 9.695 33.906 -1.977 1 98.44 636 ALA A C 1
ATOM 4935 O O . ALA A 1 636 ? 10.844 33.5 -2.188 1 98.44 636 ALA A O 1
ATOM 4936 N N . GLY A 1 637 ? 9.188 34.875 -2.73 1 98.56 637 GLY A N 1
ATOM 4937 C CA . GLY A 1 637 ? 9.875 35.406 -3.896 1 98.56 637 GLY A CA 1
ATOM 4938 C C . GLY A 1 637 ? 11.266 35.938 -3.584 1 98.56 637 GLY A C 1
ATOM 4939 O O . GLY A 1 637 ? 12.234 35.594 -4.258 1 98.56 637 GLY A O 1
ATOM 4940 N N . LYS A 1 638 ? 11.391 36.719 -2.623 1 97.56 638 LYS A N 1
ATOM 4941 C CA . LYS A 1 638 ? 12.641 37.406 -2.281 1 97.56 638 LYS A CA 1
ATOM 4942 C C . LYS A 1 638 ? 13.703 36.375 -1.846 1 97.56 638 LYS A C 1
ATOM 4944 O O . LYS A 1 638 ? 14.789 36.344 -2.42 1 97.56 638 LYS A O 1
ATOM 4949 N N . PRO A 1 639 ? 13.375 35.531 -0.854 1 98.69 639 PRO A N 1
ATOM 4950 C CA . PRO A 1 639 ? 14.414 34.594 -0.443 1 98.69 639 PRO A CA 1
ATOM 4951 C C . PRO A 1 639 ? 14.844 33.656 -1.573 1 98.69 639 PRO A C 1
ATOM 4953 O O . PRO A 1 639 ? 16.016 33.281 -1.666 1 98.69 639 PRO A O 1
ATOM 4956 N N . ILE A 1 640 ? 13.977 33.219 -2.402 1 98.88 640 ILE A N 1
ATOM 4957 C CA . ILE A 1 640 ? 14.328 32.312 -3.484 1 98.88 640 ILE A CA 1
ATOM 4958 C C . ILE A 1 640 ? 15.219 33 -4.496 1 98.88 640 ILE A C 1
ATOM 4960 O O . ILE A 1 640 ? 16.188 32.438 -4.992 1 98.88 640 ILE A O 1
ATOM 4964 N N . ALA A 1 641 ? 14.891 34.281 -4.793 1 98.75 641 ALA A N 1
ATOM 4965 C CA . ALA A 1 641 ? 15.789 35.094 -5.637 1 98.75 641 ALA A CA 1
ATOM 4966 C C . ALA A 1 641 ? 17.172 35.219 -5.008 1 98.75 641 ALA A C 1
ATOM 4968 O O . ALA A 1 641 ? 18.188 35.062 -5.691 1 98.75 641 ALA A O 1
ATOM 4969 N N . GLU A 1 642 ? 17.188 35.469 -3.736 1 98.56 642 GLU A N 1
ATOM 4970 C CA . GLU A 1 642 ? 18.453 35.625 -3.021 1 98.56 642 GLU A CA 1
ATOM 4971 C C . GLU A 1 642 ? 19.25 34.312 -3.023 1 98.56 642 GLU A C 1
ATOM 4973 O O . GLU A 1 642 ? 20.484 34.344 -3.021 1 98.56 642 GLU A O 1
ATOM 4978 N N . ILE A 1 643 ? 18.609 33.188 -3.031 1 98.81 643 ILE A N 1
ATOM 4979 C CA . ILE A 1 643 ? 19.297 31.891 -3.148 1 98.81 643 ILE A CA 1
ATOM 4980 C C . ILE A 1 643 ? 19.844 31.719 -4.562 1 98.81 643 ILE A C 1
ATOM 4982 O O . ILE A 1 643 ? 21 31.328 -4.746 1 98.81 643 ILE A O 1
ATOM 4986 N N . ILE A 1 644 ? 19 32.031 -5.551 1 98.81 644 ILE A N 1
ATOM 4987 C CA . ILE A 1 644 ? 19.391 31.859 -6.949 1 98.81 644 ILE A CA 1
ATOM 4988 C C . ILE A 1 644 ? 20.625 32.719 -7.242 1 98.81 644 ILE A C 1
ATOM 4990 O O . ILE A 1 644 ? 21.531 32.25 -7.961 1 98.81 644 ILE A O 1
ATOM 4994 N N . PHE A 1 645 ? 20.734 33.875 -6.645 1 98.19 645 PHE A N 1
ATOM 4995 C CA . PHE A 1 645 ? 21.812 34.812 -6.98 1 98.19 645 PHE A CA 1
ATOM 4996 C C . PHE A 1 645 ? 22.891 34.781 -5.906 1 98.19 645 PHE A C 1
ATOM 4998 O O . PHE A 1 645 ? 23.891 35.5 -6.012 1 98.19 645 PHE A O 1
ATOM 5005 N N . GLY A 1 646 ? 22.734 34.031 -4.801 1 97.88 646 GLY A N 1
ATOM 5006 C CA . GLY A 1 646 ? 23.844 33.656 -3.949 1 97.88 646 GLY A CA 1
ATOM 5007 C C . GLY A 1 646 ? 23.922 34.469 -2.678 1 97.88 646 GLY A C 1
ATOM 5008 O O . GLY A 1 646 ? 24.859 34.312 -1.888 1 97.88 646 GLY A O 1
ATOM 5009 N N . ASP A 1 647 ? 22.953 35.406 -2.445 1 97.56 647 ASP A N 1
ATOM 5010 C CA . ASP A 1 647 ? 22.938 36.156 -1.19 1 97.56 647 ASP A CA 1
ATOM 5011 C C . ASP A 1 647 ? 22.641 35.219 -0.011 1 97.56 647 ASP A C 1
ATOM 5013 O O . ASP A 1 647 ? 23.078 35.469 1.111 1 97.56 647 ASP A O 1
ATOM 5017 N N . ILE A 1 648 ? 21.859 34.219 -0.233 1 98.25 648 ILE A N 1
ATOM 5018 C CA . ILE A 1 648 ? 21.547 33.219 0.771 1 98.25 648 ILE A CA 1
ATOM 5019 C C . ILE A 1 648 ? 22.109 31.859 0.335 1 98.25 648 ILE A C 1
ATOM 5021 O O . ILE A 1 648 ? 21.875 31.422 -0.794 1 98.25 648 ILE A O 1
ATOM 5025 N N . ASN A 1 649 ? 22.922 31.234 1.239 1 98.62 649 ASN A N 1
ATOM 5026 C CA . ASN A 1 649 ? 23.344 29.844 1.062 1 98.62 649 ASN A CA 1
ATOM 5027 C C . ASN A 1 649 ? 22.234 28.859 1.406 1 98.62 649 ASN A C 1
ATOM 5029 O O . ASN A 1 649 ? 21.781 28.812 2.551 1 98.62 649 ASN A O 1
ATOM 5033 N N . PRO A 1 650 ? 21.734 28.141 0.378 1 98.69 650 PRO A N 1
ATOM 5034 C CA . PRO A 1 650 ? 20.656 27.203 0.697 1 98.69 650 PRO A CA 1
ATOM 5035 C C . PRO A 1 650 ? 21.047 26.203 1.794 1 98.69 650 PRO A C 1
ATOM 5037 O O . PRO A 1 650 ? 22.188 25.766 1.846 1 98.69 650 PRO A O 1
ATOM 5040 N N . SER A 1 651 ? 20.094 25.875 2.656 1 98.75 651 SER A N 1
ATOM 5041 C CA . SER A 1 651 ? 20.391 25 3.797 1 98.75 651 SER A CA 1
ATOM 5042 C C . SER A 1 651 ? 19.25 24.031 4.062 1 98.75 651 SER A C 1
ATOM 5044 O O . SER A 1 651 ? 19.297 23.281 5.039 1 98.75 651 SER A O 1
ATOM 5046 N N . GLY A 1 652 ? 18.156 24.062 3.277 1 98.88 652 GLY A N 1
ATOM 5047 C CA . GLY A 1 652 ? 17.062 23.094 3.434 1 98.88 652 GLY A CA 1
ATOM 5048 C C . GLY A 1 652 ? 17.5 21.672 3.184 1 98.88 652 GLY A C 1
ATOM 5049 O O . GLY A 1 652 ? 18.438 21.422 2.428 1 98.88 652 GLY A O 1
ATOM 5050 N N . ARG A 1 653 ? 16.891 20.766 3.863 1 98.88 653 ARG A N 1
ATOM 5051 C CA . ARG A 1 653 ? 17.047 19.328 3.633 1 98.88 653 ARG A CA 1
ATOM 5052 C C . ARG A 1 653 ? 15.711 18.672 3.35 1 98.88 653 ARG A C 1
ATOM 5054 O O . ARG A 1 653 ? 14.688 19.062 3.92 1 98.88 653 ARG A O 1
ATOM 5061 N N . LEU A 1 654 ? 15.711 17.703 2.492 1 98.81 654 LEU A N 1
ATOM 5062 C CA . LEU A 1 654 ? 14.469 17 2.176 1 98.81 654 LEU A CA 1
ATOM 5063 C C . LEU A 1 654 ? 13.914 16.297 3.41 1 98.81 654 LEU A C 1
ATOM 5065 O O . LEU A 1 654 ? 14.562 15.406 3.969 1 98.81 654 LEU A O 1
ATOM 5069 N N . PRO A 1 655 ? 12.734 16.688 3.84 1 98.81 655 PRO A N 1
ATOM 5070 C CA . PRO A 1 655 ? 12.086 15.977 4.938 1 98.81 655 PRO A CA 1
ATOM 5071 C C . PRO A 1 655 ? 11.305 14.75 4.465 1 98.81 655 PRO A C 1
ATOM 5073 O O . PRO A 1 655 ? 10.68 14.062 5.273 1 98.81 655 PRO A O 1
ATOM 5076 N N . ILE A 1 656 ? 11.297 14.484 3.195 1 98.56 656 ILE A N 1
ATOM 5077 C CA . ILE A 1 656 ? 10.625 13.359 2.545 1 98.56 656 ILE A CA 1
ATOM 5078 C C . ILE A 1 656 ? 11.523 12.789 1.454 1 98.56 656 ILE A C 1
ATOM 5080 O O . ILE A 1 656 ? 12.414 13.469 0.951 1 98.56 656 ILE A O 1
ATOM 5084 N N . THR A 1 657 ? 11.32 11.531 1.094 1 98.19 657 THR A N 1
ATOM 5085 C CA . THR A 1 657 ? 12 10.906 -0.032 1 98.19 657 THR A CA 1
ATOM 5086 C C . THR A 1 657 ? 11.328 11.273 -1.349 1 98.19 657 THR A C 1
ATOM 5088 O O . THR A 1 657 ? 10.102 11.172 -1.473 1 98.19 657 THR A O 1
ATOM 5091 N N . TYR A 1 658 ? 12.078 11.844 -2.297 1 98.25 658 TYR A N 1
ATOM 5092 C CA . TYR A 1 658 ? 11.547 12.18 -3.613 1 98.25 658 TYR A CA 1
ATOM 5093 C C . TYR A 1 658 ? 11.68 11.008 -4.574 1 98.25 658 TYR A C 1
ATOM 5095 O O . TYR A 1 658 ? 12.789 10.625 -4.953 1 98.25 658 TYR A O 1
ATOM 5103 N N . PRO A 1 659 ? 10.578 10.406 -5.02 1 97.19 659 PRO A N 1
ATOM 5104 C CA . PRO A 1 659 ? 10.664 9.18 -5.809 1 97.19 659 PRO A CA 1
ATOM 5105 C C . PRO A 1 659 ? 11.164 9.422 -7.23 1 97.19 659 PRO A C 1
ATOM 5107 O O . PRO A 1 659 ? 10.922 10.492 -7.801 1 97.19 659 PRO A O 1
ATOM 5110 N N . ALA A 1 660 ? 11.812 8.391 -7.828 1 96.88 660 ALA A N 1
ATOM 5111 C CA . ALA A 1 660 ? 12.289 8.445 -9.203 1 96.88 660 ALA A CA 1
ATOM 5112 C C . ALA A 1 660 ? 11.242 7.895 -10.172 1 96.88 660 ALA A C 1
ATOM 5114 O O . ALA A 1 660 ? 11.312 8.148 -11.375 1 96.88 660 ALA A O 1
ATOM 5115 N N . SER A 1 661 ? 10.336 7.102 -9.609 1 95.19 661 SER A N 1
ATOM 5116 C CA . SER A 1 661 ? 9.289 6.461 -10.406 1 95.19 661 SER A CA 1
ATOM 5117 C C . SER A 1 661 ? 7.977 6.379 -9.625 1 95.19 661 SER A C 1
ATOM 5119 O O . SER A 1 661 ? 7.953 6.598 -8.414 1 95.19 661 SER A O 1
ATOM 5121 N N . THR A 1 662 ? 6.875 6.105 -10.328 1 94.62 662 THR A N 1
ATOM 5122 C CA . THR A 1 662 ? 5.551 6.125 -9.711 1 94.62 662 THR A CA 1
ATOM 5123 C C . THR A 1 662 ? 5.328 4.883 -8.859 1 94.62 662 THR A C 1
ATOM 5125 O O . THR A 1 662 ? 4.41 4.844 -8.031 1 94.62 662 THR A O 1
ATOM 5128 N N . GLY A 1 663 ? 6.094 3.912 -8.961 1 90.44 663 GLY A N 1
ATOM 5129 C CA . GLY A 1 663 ? 5.871 2.668 -8.242 1 90.44 663 GLY A CA 1
ATOM 5130 C C . GLY A 1 663 ? 6.871 2.436 -7.129 1 90.44 663 GLY A C 1
ATOM 5131 O O . GLY A 1 663 ? 6.754 1.47 -6.371 1 90.44 663 GLY A O 1
ATOM 5132 N N . ASP A 1 664 ? 7.855 3.141 -7.004 1 84.81 664 ASP A N 1
ATOM 5133 C CA . ASP A 1 664 ? 8.859 2.984 -5.953 1 84.81 664 ASP A CA 1
ATOM 5134 C C . ASP A 1 664 ? 8.719 4.07 -4.891 1 84.81 664 ASP A C 1
ATOM 5136 O O . ASP A 1 664 ? 9.555 4.965 -4.793 1 84.81 664 ASP A O 1
ATOM 5140 N N . ILE A 1 665 ? 7.676 3.922 -4.113 1 89.81 665 ILE A N 1
ATOM 5141 C CA . ILE A 1 665 ? 7.352 4.879 -3.061 1 89.81 665 ILE A CA 1
ATOM 5142 C C . ILE A 1 665 ? 7.637 4.258 -1.694 1 89.81 665 ILE A C 1
ATOM 5144 O O . ILE A 1 665 ? 6.887 3.393 -1.232 1 89.81 665 ILE A O 1
ATOM 5148 N N . SER A 1 666 ? 8.742 4.488 -1.154 1 92.06 666 SER A N 1
ATOM 5149 C CA . SER A 1 666 ? 9.117 4.004 0.169 1 92.06 666 SER A CA 1
ATOM 5150 C C . SER A 1 666 ? 9.883 5.066 0.949 1 92.06 666 SER A C 1
ATOM 5152 O O . SER A 1 666 ? 10.711 5.785 0.382 1 92.06 666 SER A O 1
ATOM 5154 N N . PRO A 1 667 ? 9.594 5.133 2.209 1 96.56 667 PRO A N 1
ATOM 5155 C CA . PRO A 1 667 ? 10.414 6.031 3.021 1 96.56 667 PRO A CA 1
ATOM 5156 C C . PRO A 1 667 ? 11.875 5.586 3.107 1 96.56 667 PRO A C 1
ATOM 5158 O O . PRO A 1 667 ? 12.203 4.457 2.727 1 96.56 667 PRO A O 1
ATOM 5161 N N . TYR A 1 668 ? 12.734 6.422 3.609 1 97.38 668 TYR A N 1
ATOM 5162 C CA . TYR A 1 668 ? 14.172 6.18 3.662 1 97.38 668 TYR A CA 1
ATOM 5163 C C . TYR A 1 668 ? 14.5 5.078 4.664 1 97.38 668 TYR A C 1
ATOM 5165 O O . TYR A 1 668 ? 15.555 4.445 4.574 1 97.38 668 TYR A O 1
ATOM 5173 N N . TYR A 1 669 ? 13.625 4.867 5.668 1 97.38 669 TYR A N 1
ATOM 5174 C CA . TYR A 1 669 ? 13.883 3.873 6.703 1 97.38 669 TYR A CA 1
ATOM 5175 C C . TYR A 1 669 ? 13.352 2.506 6.289 1 97.38 669 TYR A C 1
ATOM 5177 O O . TYR A 1 669 ? 12.602 1.871 7.035 1 97.38 669 TYR A O 1
ATOM 5185 N N . TYR A 1 670 ? 13.688 2.061 5.098 1 95.81 670 TYR A N 1
ATOM 5186 C CA . TYR A 1 670 ? 13.336 0.751 4.562 1 95.81 670 TYR A CA 1
ATOM 5187 C C . TYR A 1 670 ? 14.109 -0.354 5.273 1 95.81 670 TYR A C 1
ATOM 5189 O O . TYR A 1 670 ? 15.023 -0.079 6.047 1 95.81 670 TYR A O 1
ATOM 5197 N N . LYS A 1 671 ? 13.711 -1.591 5.07 1 97.5 671 LYS A N 1
ATOM 5198 C CA . LYS A 1 671 ? 14.312 -2.756 5.711 1 97.5 671 LYS A CA 1
ATOM 5199 C C . LYS A 1 671 ? 15.516 -3.26 4.918 1 97.5 671 LYS A C 1
ATOM 5201 O O . LYS A 1 671 ? 15.688 -2.906 3.75 1 97.5 671 LYS A O 1
ATOM 5206 N N . TYR A 1 672 ? 16.312 -4.102 5.551 1 96.06 672 TYR A N 1
ATOM 5207 C CA . TYR A 1 672 ? 17.5 -4.672 4.926 1 96.06 672 TYR A CA 1
ATOM 5208 C C . TYR A 1 672 ? 17.141 -5.457 3.674 1 96.06 672 TYR A C 1
ATOM 5210 O O . TYR A 1 672 ? 17.906 -5.492 2.709 1 96.06 672 TYR A O 1
ATOM 5218 N N . SER A 1 673 ? 15.992 -6.016 3.664 1 94.62 673 SER A N 1
ATOM 5219 C CA . SER A 1 673 ? 15.539 -6.805 2.523 1 94.62 673 SER A CA 1
ATOM 5220 C C . SER A 1 673 ? 15.336 -5.926 1.291 1 94.62 673 SER A C 1
ATOM 5222 O O . SER A 1 673 ? 15.188 -6.438 0.179 1 94.62 673 SER A O 1
ATOM 5224 N N . MET A 1 674 ? 15.359 -4.664 1.435 1 93.31 674 MET A N 1
ATOM 5225 C CA . MET A 1 674 ? 15.141 -3.734 0.329 1 93.31 674 MET A CA 1
ATOM 5226 C C . MET A 1 674 ? 16.453 -3.078 -0.101 1 93.31 674 MET A C 1
ATOM 5228 O O . MET A 1 674 ? 16.453 -2.24 -1.004 1 93.31 674 MET A O 1
ATOM 5232 N N . GLU A 1 675 ? 17.484 -3.436 0.521 1 90.06 675 GLU A N 1
ATOM 5233 C CA . GLU A 1 675 ? 18.781 -2.857 0.137 1 90.06 675 GLU A CA 1
ATOM 5234 C C . GLU A 1 675 ? 19.094 -3.152 -1.325 1 90.06 675 GLU A C 1
ATOM 5236 O O . GLU A 1 675 ? 18.922 -4.277 -1.791 1 90.06 675 GLU A O 1
ATOM 5241 N N . GLY A 1 676 ? 19.484 -2.178 -2.018 1 87.56 676 GLY A N 1
ATOM 5242 C CA . GLY A 1 676 ? 19.859 -2.324 -3.416 1 87.56 676 GLY A CA 1
ATOM 5243 C C . GLY A 1 676 ? 18.703 -2.1 -4.367 1 87.56 676 GLY A C 1
ATOM 5244 O O . GLY A 1 676 ? 18.906 -1.912 -5.57 1 87.56 676 GLY A O 1
ATOM 5245 N N . ILE A 1 677 ? 17.531 -2.033 -3.82 1 89.56 677 ILE A N 1
ATOM 5246 C CA . ILE A 1 677 ? 16.422 -1.885 -4.762 1 89.56 677 ILE A CA 1
ATOM 5247 C C . ILE A 1 677 ? 15.648 -0.601 -4.453 1 89.56 677 ILE A C 1
ATOM 5249 O O . ILE A 1 677 ? 14.812 -0.165 -5.25 1 89.56 677 ILE A O 1
ATOM 5253 N N . HIS A 1 678 ? 15.82 0.022 -3.342 1 90.5 678 HIS A N 1
ATOM 5254 C CA . HIS A 1 678 ? 15.328 1.367 -3.062 1 90.5 678 HIS A CA 1
ATOM 5255 C C . HIS A 1 678 ? 16.125 2.416 -3.828 1 90.5 678 HIS A C 1
ATOM 5257 O O . HIS A 1 678 ? 17.281 2.684 -3.496 1 90.5 678 HIS A O 1
ATOM 5263 N N . THR A 1 679 ? 15.477 3.055 -4.867 1 92.62 679 THR A N 1
ATOM 5264 C CA . THR A 1 679 ? 16.219 3.938 -5.766 1 92.62 679 THR A CA 1
ATOM 5265 C C . THR A 1 679 ? 15.477 5.262 -5.953 1 92.62 679 THR A C 1
ATOM 5267 O O . THR A 1 679 ? 15.023 5.574 -7.055 1 92.62 679 THR A O 1
ATOM 5270 N N . PRO A 1 680 ? 15.359 6.105 -4.941 1 96.25 680 PRO A N 1
ATOM 5271 C CA . PRO A 1 680 ? 14.695 7.402 -5.09 1 96.25 680 PRO A CA 1
ATOM 5272 C C . PRO A 1 680 ? 15.492 8.375 -5.969 1 96.25 680 PRO A C 1
ATOM 5274 O O . PRO A 1 680 ? 16.672 8.148 -6.23 1 96.25 680 PRO A O 1
ATOM 5277 N N . LEU A 1 681 ? 14.852 9.414 -6.527 1 97.88 681 LEU A N 1
ATOM 5278 C CA . LEU A 1 681 ? 15.555 10.477 -7.238 1 97.88 681 LEU A CA 1
ATOM 5279 C C . LEU A 1 681 ? 16.438 11.281 -6.289 1 97.88 681 LEU A C 1
ATOM 5281 O O . LEU A 1 681 ? 17.578 11.586 -6.613 1 97.88 681 LEU A O 1
ATOM 5285 N N . PHE A 1 682 ? 15.859 11.664 -5.141 1 98.31 682 PHE A N 1
ATOM 5286 C CA . PHE A 1 682 ? 16.578 12.297 -4.043 1 98.31 682 PHE A CA 1
ATOM 5287 C C . PHE A 1 682 ? 16.172 11.688 -2.705 1 98.31 682 PHE A C 1
ATOM 5289 O O . PHE A 1 682 ? 14.984 11.484 -2.445 1 98.31 682 PHE A O 1
ATOM 5296 N N . ASP A 1 683 ? 17.094 11.438 -1.834 1 97.25 683 ASP A N 1
ATOM 5297 C CA . ASP A 1 683 ? 16.859 10.734 -0.578 1 97.25 683 ASP A CA 1
ATOM 5298 C C . ASP A 1 683 ? 16.469 11.711 0.531 1 97.25 683 ASP A C 1
ATOM 5300 O O . ASP A 1 683 ? 16.797 12.906 0.455 1 97.25 683 ASP A O 1
ATOM 5304 N N . PHE A 1 684 ? 15.836 11.172 1.585 1 98.44 684 PHE A N 1
ATOM 5305 C CA . PHE A 1 684 ? 15.594 11.914 2.818 1 98.44 684 PHE A CA 1
ATOM 5306 C C . PHE A 1 684 ? 16.891 12.531 3.342 1 98.44 684 PHE A C 1
ATOM 5308 O O . PHE A 1 684 ? 17.938 11.891 3.326 1 98.44 684 PHE A O 1
ATOM 5315 N N . GLY A 1 685 ? 16.797 13.781 3.701 1 98.69 685 GLY A N 1
ATOM 5316 C CA . GLY A 1 685 ? 17.938 14.469 4.285 1 98.69 685 GLY A CA 1
ATOM 5317 C C . GLY A 1 685 ? 18.859 15.086 3.248 1 98.69 685 GLY A C 1
ATOM 5318 O O . GLY A 1 685 ? 19.766 15.844 3.592 1 98.69 685 GLY A O 1
ATOM 5319 N N . HIS A 1 686 ? 18.594 14.836 1.985 1 98.56 686 HIS A N 1
ATOM 5320 C CA . HIS A 1 686 ? 19.406 15.391 0.906 1 98.56 686 HIS A CA 1
ATOM 5321 C C . HIS A 1 686 ? 19.219 16.891 0.798 1 98.56 686 HIS A C 1
ATOM 5323 O O . HIS A 1 686 ? 18.125 17.406 1.018 1 98.56 686 HIS A O 1
ATOM 5329 N N . GLY A 1 687 ? 20.219 17.609 0.433 1 98.75 687 GLY A N 1
ATOM 5330 C CA . GLY A 1 687 ? 20.266 19.031 0.177 1 98.75 687 GLY A CA 1
ATOM 5331 C C . GLY A 1 687 ? 21.672 19.578 0.034 1 98.75 687 GLY A C 1
ATOM 5332 O O . GLY A 1 687 ? 22.531 19.297 0.876 1 98.75 687 GLY A O 1
ATOM 5333 N N . LEU A 1 688 ? 21.891 20.312 -0.985 1 98.5 688 LEU A N 1
ATOM 5334 C CA . LEU A 1 688 ? 23.219 20.844 -1.273 1 98.5 688 LEU A CA 1
ATOM 5335 C C . LEU A 1 688 ? 23.391 22.234 -0.663 1 98.5 688 LEU A C 1
ATOM 5337 O O . LEU A 1 688 ? 22.438 22.781 -0.109 1 98.5 688 LEU A O 1
ATOM 5341 N N . SER A 1 689 ? 24.578 22.703 -0.687 1 98.31 689 SER A N 1
ATOM 5342 C CA . SER A 1 689 ? 25 24 -0.172 1 98.31 689 SER A CA 1
ATOM 5343 C C . SER A 1 689 ? 26.031 24.656 -1.089 1 98.31 689 SER A C 1
ATOM 5345 O O . SER A 1 689 ? 26.672 23.969 -1.898 1 98.31 689 SER A O 1
ATOM 5347 N N . TYR A 1 690 ? 26.188 25.953 -1.046 1 98.31 690 TYR A N 1
ATOM 5348 C CA . TYR A 1 690 ? 27.219 26.656 -1.813 1 98.31 690 TYR A CA 1
ATOM 5349 C C . TYR A 1 690 ? 28.562 26.625 -1.084 1 98.31 690 TYR A C 1
ATOM 5351 O O . TYR A 1 690 ? 29.578 27.094 -1.615 1 98.31 690 TYR A O 1
ATOM 5359 N N . THR A 1 691 ? 28.531 26.094 0.082 1 97.94 691 THR A N 1
ATOM 5360 C CA . THR A 1 691 ? 29.766 25.875 0.824 1 97.94 691 THR A CA 1
ATOM 5361 C C . THR A 1 691 ? 29.938 24.391 1.171 1 97.94 691 THR A C 1
ATOM 5363 O O . THR A 1 691 ? 29.203 23.547 0.654 1 97.94 691 THR A O 1
ATOM 5366 N N . GLN A 1 692 ? 31.031 24.094 1.878 1 97.94 692 GLN A N 1
ATOM 5367 C CA . GLN A 1 692 ? 31.344 22.703 2.182 1 97.94 692 GLN A CA 1
ATOM 5368 C C . GLN A 1 692 ? 31.609 22.516 3.674 1 97.94 692 GLN A C 1
ATOM 5370 O O . GLN A 1 692 ? 32.25 23.344 4.309 1 97.94 692 GLN A O 1
ATOM 5375 N N . PHE A 1 693 ? 31.062 21.484 4.184 1 98.56 693 PHE A N 1
ATOM 5376 C CA . PHE A 1 693 ? 31.25 21.156 5.594 1 98.56 693 PHE A CA 1
ATOM 5377 C C . PHE A 1 693 ? 31.953 19.812 5.742 1 98.56 693 PHE A C 1
ATOM 5379 O O . PHE A 1 693 ? 31.688 18.875 4.977 1 98.56 693 PHE A O 1
ATOM 5386 N N . GLU A 1 694 ? 32.812 19.703 6.707 1 98.56 694 GLU A N 1
ATOM 5387 C CA . GLU A 1 694 ? 33.5 18.453 7.031 1 98.56 694 GLU A CA 1
ATOM 5388 C C . GLU A 1 694 ? 33.188 18 8.453 1 98.56 694 GLU A C 1
ATOM 5390 O O . GLU A 1 694 ? 33.094 18.828 9.367 1 98.56 694 GLU A O 1
ATOM 5395 N N . TYR A 1 695 ? 32.969 16.797 8.633 1 98.56 695 TYR A N 1
ATOM 5396 C CA . TYR A 1 695 ? 32.719 16.172 9.93 1 98.56 695 TYR A CA 1
ATOM 5397 C C . TYR A 1 695 ? 33.938 15.43 10.43 1 98.56 695 TYR A C 1
ATOM 5399 O O . TYR A 1 695 ? 34.656 14.789 9.648 1 98.56 695 TYR A O 1
ATOM 5407 N N . SER A 1 696 ? 34.219 15.547 11.711 1 97.88 696 SER A N 1
ATOM 5408 C CA . SER A 1 696 ? 35.375 14.852 12.273 1 97.88 696 SER A CA 1
ATOM 5409 C C . SER A 1 696 ? 35.188 14.578 13.758 1 97.88 696 SER A C 1
ATOM 5411 O O . SER A 1 696 ? 34.25 15.125 14.383 1 97.88 696 SER A O 1
ATOM 5413 N N . ASP A 1 697 ? 35.875 13.68 14.328 1 96.56 697 ASP A N 1
ATOM 5414 C CA . ASP A 1 697 ? 36.094 13.461 15.758 1 96.56 697 ASP A CA 1
ATOM 5415 C C . ASP A 1 697 ? 34.812 12.977 16.422 1 96.56 697 ASP A C 1
ATOM 5417 O O . ASP A 1 697 ? 34.406 13.5 17.469 1 96.56 697 ASP A O 1
ATOM 5421 N N . ILE A 1 698 ? 34.094 12.07 15.766 1 97 698 ILE A N 1
ATOM 5422 C CA . ILE A 1 698 ? 32.938 11.469 16.406 1 97 698 ILE A CA 1
ATOM 5423 C C . ILE A 1 698 ? 33.375 10.75 17.688 1 97 698 ILE A C 1
ATOM 5425 O O . ILE A 1 698 ? 34.438 10.117 17.719 1 97 698 ILE A O 1
ATOM 5429 N N . ASN A 1 699 ? 32.656 10.938 18.75 1 95.44 699 ASN A N 1
ATOM 5430 C CA . ASN A 1 699 ? 32.938 10.328 20.047 1 95.44 699 ASN A CA 1
ATOM 5431 C C . ASN A 1 699 ? 31.656 10.188 20.891 1 95.44 699 ASN A C 1
ATOM 5433 O O . ASN A 1 699 ? 30.609 10.734 20.531 1 95.44 699 ASN A O 1
ATOM 5437 N N . CYS A 1 700 ? 31.703 9.375 21.906 1 94.94 700 CYS A N 1
ATOM 5438 C CA . CYS A 1 700 ? 30.578 9.273 22.828 1 94.94 700 CYS A CA 1
ATOM 5439 C C . CYS A 1 700 ? 31.062 9.031 24.266 1 94.94 700 CYS A C 1
ATOM 5441 O O . CYS A 1 700 ? 32.25 8.766 24.484 1 94.94 700 CYS A O 1
ATOM 5443 N N . ASN A 1 701 ? 30.172 9.188 25.188 1 94.62 701 ASN A N 1
ATOM 5444 C CA . ASN A 1 701 ? 30.531 9.094 26.609 1 94.62 701 ASN A CA 1
ATOM 5445 C C . ASN A 1 701 ? 30.422 7.656 27.109 1 94.62 701 ASN A C 1
ATOM 5447 O O . ASN A 1 7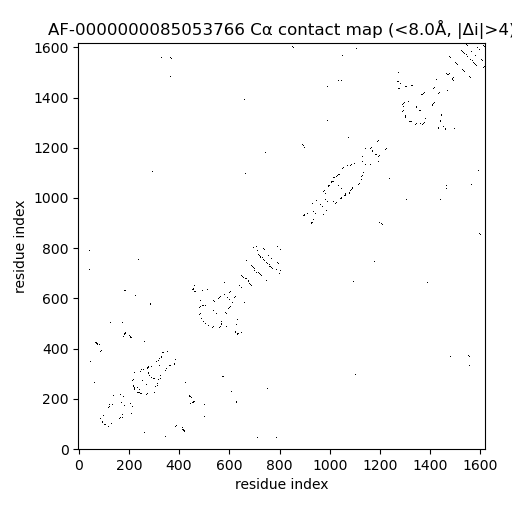01 ? 30.562 7.406 28.312 1 94.62 701 ASN A O 1
ATOM 5451 N N . ALA A 1 702 ? 30.141 6.672 26.234 1 95.31 702 ALA A N 1
ATOM 5452 C CA . ALA A 1 702 ? 30.062 5.27 26.641 1 95.31 702 ALA A CA 1
ATOM 5453 C C . ALA A 1 702 ? 31.453 4.652 26.719 1 95.31 702 ALA A C 1
ATOM 5455 O O . ALA A 1 702 ? 32.469 5.332 26.5 1 95.31 702 ALA A O 1
ATOM 5456 N N . THR A 1 703 ? 31.516 3.35 27.141 1 95.31 703 THR A N 1
ATOM 5457 C CA . THR A 1 703 ? 32.781 2.658 27.281 1 95.31 703 THR A CA 1
ATOM 5458 C C . THR A 1 703 ? 33.375 2.328 25.906 1 95.31 703 THR A C 1
ATOM 5460 O O . THR A 1 703 ? 32.75 1.63 25.109 1 95.31 703 THR A O 1
ATOM 5463 N N . ARG A 1 704 ? 34.5 2.812 25.703 1 93.88 704 ARG A N 1
ATOM 5464 C CA . ARG A 1 704 ? 35.188 2.576 24.438 1 93.88 704 ARG A CA 1
ATOM 5465 C C . ARG A 1 704 ? 35.938 1.245 24.453 1 93.88 704 ARG A C 1
ATOM 5467 O O . ARG A 1 704 ? 36.625 0.937 25.422 1 93.88 704 ARG A O 1
ATOM 5474 N N . PHE A 1 705 ? 35.781 0.449 23.438 1 91.06 705 PHE A N 1
ATOM 5475 C CA . PHE A 1 705 ? 36.531 -0.797 23.375 1 91.06 705 PHE A CA 1
ATOM 5476 C C . PHE A 1 705 ? 37.219 -0.937 22.016 1 91.06 705 PHE A C 1
ATOM 5478 O O . PHE A 1 705 ? 37.688 -2.02 21.656 1 91.06 705 PHE A O 1
ATOM 5485 N N . GLY A 1 706 ? 37.219 0.055 21.141 1 88.94 706 GLY A N 1
ATOM 5486 C CA . GLY A 1 706 ? 37.875 0.204 19.859 1 88.94 706 GLY A CA 1
ATOM 5487 C C . GLY A 1 706 ? 37.875 1.636 19.359 1 88.94 706 GLY A C 1
ATOM 5488 O O . GLY A 1 706 ? 37.312 2.529 20 1 88.94 706 GLY A O 1
ATOM 5489 N N . PRO A 1 707 ? 38.562 1.831 18.297 1 87.25 707 PRO A N 1
ATOM 5490 C CA . PRO A 1 707 ? 38.656 3.213 17.828 1 87.25 707 PRO A CA 1
ATOM 5491 C C . PRO A 1 707 ? 37.312 3.875 17.625 1 87.25 707 PRO A C 1
ATOM 5493 O O . PRO A 1 707 ? 37.125 5.047 17.969 1 87.25 707 PRO A O 1
ATOM 5496 N N . THR A 1 708 ? 36.344 3.182 17.094 1 91.75 708 THR A N 1
ATOM 5497 C CA . THR A 1 708 ? 35 3.707 16.875 1 91.75 708 THR A CA 1
ATOM 5498 C C . THR A 1 708 ? 33.969 2.734 17.391 1 91.75 708 THR A C 1
ATOM 5500 O O . THR A 1 708 ? 32.844 2.643 16.844 1 91.75 708 THR A O 1
ATOM 5503 N N . ASN A 1 709 ? 34.281 1.92 18.375 1 95.25 709 ASN A N 1
ATOM 5504 C CA . ASN A 1 709 ? 33.406 0.931 18.969 1 95.25 709 ASN A CA 1
ATOM 5505 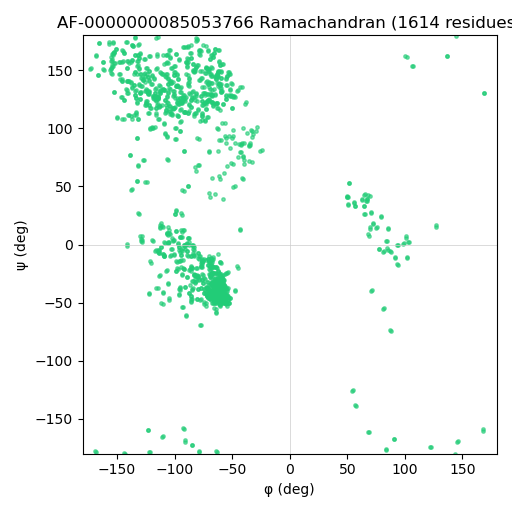C C . ASN A 1 709 ? 33.156 1.216 20.453 1 95.25 709 ASN A C 1
ATOM 5507 O O . ASN A 1 709 ? 34.094 1.386 21.219 1 95.25 709 ASN A O 1
ATOM 5511 N N . PHE A 1 710 ? 32 1.298 20.781 1 96.56 710 PHE A N 1
ATOM 5512 C CA . PHE A 1 710 ? 31.609 1.637 22.141 1 96.56 710 PHE A CA 1
ATOM 5513 C C . PHE A 1 710 ? 30.562 0.654 22.656 1 96.56 710 PHE A C 1
ATOM 5515 O O . PHE A 1 710 ? 29.922 -0.054 21.875 1 96.56 710 PHE A O 1
ATOM 5522 N N . THR A 1 711 ? 30.375 0.563 24 1 96.12 711 THR A N 1
ATOM 5523 C CA . THR A 1 711 ? 29.375 -0.295 24.609 1 96.12 711 THR A CA 1
ATOM 5524 C C . THR A 1 711 ? 28.734 0.394 25.812 1 96.12 711 THR A C 1
ATOM 5526 O O . THR A 1 711 ? 29.375 1.209 26.484 1 96.12 711 THR A O 1
ATOM 5529 N N . GLY A 1 712 ? 27.547 0.24 25.953 1 94.75 712 GLY A N 1
ATOM 5530 C CA . GLY A 1 712 ? 26.766 0.698 27.094 1 94.75 712 GLY A CA 1
ATOM 5531 C C . GLY A 1 712 ? 25.656 -0.263 27.484 1 94.75 712 GLY A C 1
ATOM 5532 O O . GLY A 1 712 ? 25.547 -1.349 26.922 1 94.75 712 GLY A O 1
ATOM 5533 N N . ASN A 1 713 ? 24.891 0.099 28.531 1 93.19 713 ASN A N 1
ATOM 5534 C CA . ASN A 1 713 ? 23.859 -0.791 29.062 1 93.19 713 ASN A CA 1
ATOM 5535 C C . ASN A 1 713 ? 22.453 -0.298 28.719 1 93.19 713 ASN A C 1
ATOM 5537 O O . ASN A 1 713 ? 22.25 0.897 28.516 1 93.19 713 ASN A O 1
ATOM 5541 N N . VAL A 1 714 ? 21.594 -1.255 28.719 1 91 714 VAL A N 1
ATOM 5542 C CA . VAL A 1 714 ? 20.172 -0.905 28.578 1 91 714 VAL A CA 1
ATOM 5543 C C . VAL A 1 714 ? 19.781 0.096 29.656 1 91 714 VAL A C 1
ATOM 5545 O O . VAL A 1 714 ? 20.062 -0.11 30.844 1 91 714 VAL A O 1
ATOM 5548 N N . GLY A 1 715 ? 19.172 1.187 29.219 1 87.69 715 GLY A N 1
ATOM 5549 C CA . GLY A 1 715 ? 18.734 2.195 30.172 1 87.69 715 GLY A CA 1
ATOM 5550 C C . GLY A 1 715 ? 19.656 3.391 30.234 1 87.69 715 GLY A C 1
ATOM 5551 O O . GLY A 1 715 ? 19.297 4.438 30.781 1 87.69 715 GLY A O 1
ATOM 5552 N N . ASP A 1 716 ? 20.812 3.291 29.641 1 89.75 716 ASP A N 1
ATOM 5553 C CA . ASP A 1 716 ? 21.797 4.371 29.703 1 89.75 716 ASP A CA 1
ATOM 5554 C C . ASP A 1 716 ? 21.422 5.512 28.766 1 89.75 716 ASP A C 1
ATOM 5556 O O . ASP A 1 716 ? 20.781 5.289 27.734 1 89.75 716 ASP A O 1
ATOM 5560 N N . TYR A 1 717 ? 21.828 6.695 29.203 1 93.31 717 TYR A N 1
ATOM 5561 C CA . TYR A 1 717 ? 21.891 7.828 28.281 1 93.31 717 TYR A CA 1
ATOM 5562 C C . TYR A 1 717 ? 23.234 7.883 27.578 1 93.31 717 TYR A C 1
ATOM 5564 O O . TYR A 1 717 ? 24.281 7.598 28.188 1 93.31 717 TYR A O 1
ATOM 5572 N N . VAL A 1 718 ? 23.188 8.148 26.344 1 95.88 718 VAL A N 1
ATOM 5573 C CA . VAL A 1 718 ? 24.422 8.18 25.562 1 95.88 718 VAL A CA 1
ATOM 5574 C C . VAL A 1 718 ? 24.578 9.547 24.906 1 95.88 718 VAL A C 1
ATOM 5576 O O . VAL A 1 718 ? 23.688 9.977 24.156 1 95.88 718 VAL A O 1
ATOM 5579 N N . ARG A 1 719 ? 25.578 10.227 25.188 1 97.38 719 ARG A N 1
ATOM 5580 C CA . ARG A 1 719 ? 25.891 11.492 24.531 1 97.38 719 ARG A CA 1
ATOM 5581 C C . ARG A 1 719 ? 26.891 11.289 23.406 1 97.38 719 ARG A C 1
ATOM 5583 O O . ARG A 1 719 ? 28 10.781 23.641 1 97.38 719 ARG A O 1
ATOM 5590 N N . ILE A 1 720 ? 26.609 11.609 22.25 1 97.69 720 ILE A N 1
ATOM 5591 C CA . ILE A 1 720 ? 27.469 11.484 21.062 1 97.69 720 ILE A CA 1
ATOM 5592 C C . ILE A 1 720 ? 27.828 12.867 20.547 1 97.69 720 ILE A C 1
ATOM 5594 O O . ILE A 1 720 ? 26.969 13.734 20.406 1 97.69 720 ILE A O 1
ATOM 5598 N N . SER A 1 721 ? 29.078 13.062 20.281 1 96.94 721 SER A N 1
ATOM 5599 C CA . SER A 1 721 ? 29.547 14.359 19.812 1 96.94 721 SER A CA 1
ATOM 5600 C C . SER A 1 721 ? 30.281 14.234 18.484 1 96.94 721 SER A C 1
ATOM 5602 O O . SER A 1 721 ? 30.859 13.188 18.188 1 96.94 721 SER A O 1
ATOM 5604 N N . VAL A 1 722 ? 30.25 15.258 17.719 1 98.12 722 VAL A N 1
ATOM 5605 C CA . VAL A 1 722 ? 30.969 15.359 16.453 1 98.12 722 VAL A CA 1
ATOM 5606 C C . VAL A 1 722 ? 31.375 16.812 16.203 1 98.12 722 VAL A C 1
ATOM 5608 O O . VAL A 1 722 ? 30.688 17.734 16.625 1 98.12 722 VAL A O 1
ATOM 5611 N N . SER A 1 723 ? 32.5 17.016 15.57 1 98.56 723 SER A N 1
ATOM 5612 C CA . SER A 1 723 ? 32.906 18.359 15.164 1 98.56 723 SER A CA 1
ATOM 5613 C C . SER A 1 723 ? 32.562 18.625 13.703 1 98.56 723 SER A C 1
ATOM 5615 O O . SER A 1 723 ? 32.781 17.766 12.844 1 98.56 723 SER A O 1
ATOM 5617 N N . ILE A 1 724 ? 32.062 19.766 13.445 1 98.81 724 ILE A N 1
ATOM 5618 C CA . ILE A 1 724 ? 31.734 20.188 12.086 1 98.81 724 ILE A CA 1
ATOM 5619 C C . ILE A 1 724 ? 32.469 21.469 11.75 1 98.81 724 ILE A C 1
ATOM 5621 O O . ILE A 1 724 ? 32.469 22.438 12.523 1 98.81 724 ILE A O 1
ATOM 5625 N N . THR A 1 725 ? 33.156 21.484 10.609 1 98.75 725 THR A N 1
ATOM 5626 C CA . THR A 1 725 ? 33.906 22.641 10.156 1 98.75 725 THR A CA 1
ATOM 5627 C C . THR A 1 725 ? 33.438 23.094 8.773 1 98.75 725 THR A C 1
ATOM 5629 O O . THR A 1 725 ? 33.25 22.281 7.875 1 98.75 725 THR A O 1
ATOM 5632 N N . ASN A 1 726 ? 33.156 24.406 8.633 1 98.75 726 ASN A N 1
ATOM 5633 C CA . ASN A 1 726 ? 32.969 24.969 7.301 1 98.75 726 ASN A CA 1
ATOM 5634 C C . ASN A 1 726 ? 34.281 25.172 6.566 1 98.75 726 ASN A C 1
ATOM 5636 O O . ASN A 1 726 ? 35 26.141 6.844 1 98.75 726 ASN A O 1
ATOM 5640 N N . VAL A 1 727 ? 34.5 24.375 5.637 1 98.56 727 VAL A N 1
ATOM 5641 C CA . VAL A 1 727 ? 35.781 24.438 4.949 1 98.56 727 VAL A CA 1
ATOM 5642 C C . VAL A 1 727 ? 35.625 25.156 3.615 1 98.56 727 VAL A C 1
ATOM 5644 O O . VAL A 1 727 ? 36.562 25.219 2.816 1 98.56 727 VAL A O 1
ATOM 5647 N N . GLY A 1 728 ? 34.438 25.609 3.406 1 97.94 728 GLY A N 1
ATOM 5648 C CA . GLY A 1 728 ? 34.188 26.344 2.178 1 97.94 728 GLY A CA 1
ATOM 5649 C C . GLY A 1 728 ? 34.375 27.844 2.326 1 97.94 728 GLY A C 1
ATOM 5650 O O . GLY A 1 728 ? 35.125 28.297 3.197 1 97.94 728 GLY A O 1
ATOM 5651 N N . LYS A 1 729 ? 33.75 28.625 1.416 1 95.88 729 LYS A N 1
ATOM 5652 C CA . LYS A 1 729 ? 34.094 30.047 1.277 1 95.88 729 LYS A CA 1
ATOM 5653 C C . LYS A 1 729 ? 32.938 30.938 1.688 1 95.88 729 LYS A C 1
ATOM 5655 O O . LYS A 1 729 ? 33.094 32.156 1.777 1 95.88 729 LYS A O 1
ATOM 5660 N N . MET A 1 730 ? 31.797 30.281 1.995 1 97.12 730 MET A N 1
ATOM 5661 C CA . MET A 1 730 ? 30.625 31.078 2.33 1 97.12 730 MET A CA 1
ATOM 5662 C C . MET A 1 730 ? 30.062 30.656 3.688 1 97.12 730 MET A C 1
ATOM 5664 O O . MET A 1 730 ? 30.172 29.5 4.086 1 97.12 730 MET A O 1
ATOM 5668 N N . THR A 1 731 ? 29.5 31.688 4.371 1 98.06 731 THR A N 1
ATOM 5669 C CA . THR A 1 731 ? 28.75 31.359 5.574 1 98.06 731 THR A CA 1
ATOM 5670 C C . THR A 1 731 ? 27.547 30.469 5.23 1 98.06 731 THR A C 1
ATOM 5672 O O . THR A 1 731 ? 26.891 30.672 4.203 1 98.06 731 THR A O 1
ATOM 5675 N N . GLY A 1 732 ? 27.359 29.469 6.035 1 98.12 732 GLY A N 1
ATOM 5676 C CA . GLY A 1 732 ? 26.25 28.578 5.742 1 98.12 732 GLY A CA 1
ATOM 5677 C C . GLY A 1 732 ? 25.719 27.859 6.969 1 98.12 732 GLY A C 1
ATOM 5678 O O . GLY A 1 732 ? 26.406 27.781 7.996 1 98.12 732 GLY A O 1
ATOM 5679 N N . LYS A 1 733 ? 24.516 27.438 6.871 1 98.5 733 LYS A N 1
ATOM 5680 C CA . LYS A 1 733 ? 23.906 26.578 7.891 1 98.5 733 LYS A CA 1
ATOM 5681 C C . LYS A 1 733 ? 23.984 25.109 7.496 1 98.5 733 LYS A C 1
ATOM 5683 O O . LYS A 1 733 ? 23.797 24.766 6.328 1 98.5 733 LYS A O 1
ATOM 5688 N N . GLU A 1 734 ? 24.344 24.266 8.516 1 98.25 734 GLU A N 1
ATOM 5689 C CA . GLU A 1 734 ? 24.438 22.812 8.336 1 98.25 734 GLU A CA 1
ATOM 5690 C C . GLU A 1 734 ? 23.531 22.078 9.305 1 98.25 734 GLU A C 1
ATOM 5692 O O . GLU A 1 734 ? 23.422 22.438 10.477 1 98.25 734 GLU A O 1
ATOM 5697 N N . THR A 1 735 ? 22.75 21.125 8.75 1 98.62 735 THR A N 1
ATOM 5698 C CA . THR A 1 735 ? 21.953 20.234 9.594 1 98.62 735 THR A CA 1
ATOM 5699 C C . THR A 1 735 ? 22.719 18.938 9.867 1 98.62 735 THR A C 1
ATOM 5701 O O . THR A 1 735 ? 22.844 18.094 8.984 1 98.62 735 THR A O 1
ATOM 5704 N N . ALA A 1 736 ? 23.219 18.797 11.07 1 98.56 736 ALA A N 1
ATOM 5705 C CA . ALA A 1 736 ? 23.781 17.516 11.5 1 98.56 736 ALA A CA 1
ATOM 5706 C C . ALA A 1 736 ? 22.688 16.516 11.828 1 98.56 736 ALA A C 1
ATOM 5708 O O . ALA A 1 736 ? 21.781 16.812 12.617 1 98.56 736 ALA A O 1
ATOM 5709 N N . MET A 1 737 ? 22.688 15.383 11.203 1 98.69 737 MET A N 1
ATOM 5710 C CA . MET A 1 737 ? 21.688 14.336 11.398 1 98.69 737 MET A CA 1
ATOM 5711 C C . MET A 1 737 ? 22.328 13.062 11.945 1 98.69 737 MET A C 1
ATOM 5713 O O . MET A 1 737 ? 23.344 12.594 11.414 1 98.69 737 MET A O 1
ATOM 5717 N N . LEU A 1 738 ? 21.812 12.562 13.023 1 98.69 738 LEU A N 1
ATOM 5718 C CA . LEU A 1 738 ? 22.281 11.305 13.602 1 98.69 738 LEU A CA 1
ATOM 5719 C C . LEU A 1 738 ? 21.328 10.164 13.258 1 98.69 738 LEU A C 1
ATOM 5721 O O . LEU A 1 738 ? 20.156 10.188 13.641 1 98.69 738 LEU A O 1
ATOM 5725 N N . PHE A 1 739 ? 21.812 9.211 12.562 1 98.56 739 PHE A N 1
ATOM 5726 C CA . PHE A 1 739 ? 21.047 8.016 12.195 1 98.56 739 PHE A CA 1
ATOM 5727 C C . PHE A 1 739 ? 21.5 6.816 13.016 1 98.56 739 PHE A C 1
ATOM 5729 O O . PHE A 1 739 ? 22.688 6.656 13.297 1 98.56 739 PHE A O 1
ATOM 5736 N N . LEU A 1 740 ? 20.547 6.113 13.406 1 97.81 740 LEU A N 1
ATOM 5737 C CA . LEU A 1 740 ? 20.766 4.883 14.164 1 97.81 740 LEU A CA 1
ATOM 5738 C C . LEU A 1 740 ? 20.219 3.676 13.414 1 97.81 740 LEU A C 1
ATOM 5740 O O . LEU A 1 740 ? 19.094 3.703 12.93 1 97.81 740 LEU A O 1
ATOM 5744 N N . GLY A 1 741 ? 21.016 2.625 13.219 1 96.94 741 GLY A N 1
ATOM 5745 C CA . GLY A 1 741 ? 20.594 1.344 12.68 1 96.94 741 GLY A CA 1
ATOM 5746 C C . GLY A 1 741 ? 20.969 0.17 13.562 1 96.94 741 GLY A C 1
ATOM 5747 O O . GLY A 1 741 ? 22.016 0.185 14.219 1 96.94 741 GLY A O 1
ATOM 5748 N N . LYS A 1 742 ? 20.125 -0.765 13.641 1 96.5 742 LYS A N 1
ATOM 5749 C CA . LYS A 1 742 ? 20.422 -1.982 14.391 1 96.5 742 LYS A CA 1
ATOM 5750 C C . LYS A 1 742 ? 20.781 -3.133 13.453 1 96.5 742 LYS A C 1
ATOM 5752 O O . LYS A 1 742 ? 20.156 -3.307 12.406 1 96.5 742 LYS A O 1
ATOM 5757 N N . GLU A 1 743 ? 21.781 -3.902 13.836 1 96.06 743 GLU A N 1
ATOM 5758 C CA . GLU A 1 743 ? 22.266 -4.965 12.961 1 96.06 743 GLU A CA 1
ATOM 5759 C C . GLU A 1 743 ? 21.281 -6.121 12.898 1 96.06 743 GLU A C 1
ATOM 5761 O O . GLU A 1 743 ? 20.953 -6.621 11.82 1 96.06 743 GLU A O 1
ATOM 5766 N N . TYR A 1 744 ? 20.828 -6.629 14.039 1 96.06 744 TYR A N 1
ATOM 5767 C CA . TYR A 1 744 ? 19.859 -7.703 14.188 1 96.06 744 TYR A CA 1
ATOM 5768 C C . TYR A 1 744 ? 18.828 -7.355 15.25 1 96.06 744 TYR A C 1
ATOM 5770 O O . TYR A 1 744 ? 19.125 -6.621 16.203 1 96.06 744 TYR A O 1
ATOM 5778 N N . ALA A 1 745 ? 17.625 -7.797 15.078 1 96.19 745 ALA A N 1
ATOM 5779 C CA . ALA A 1 745 ? 16.562 -7.664 16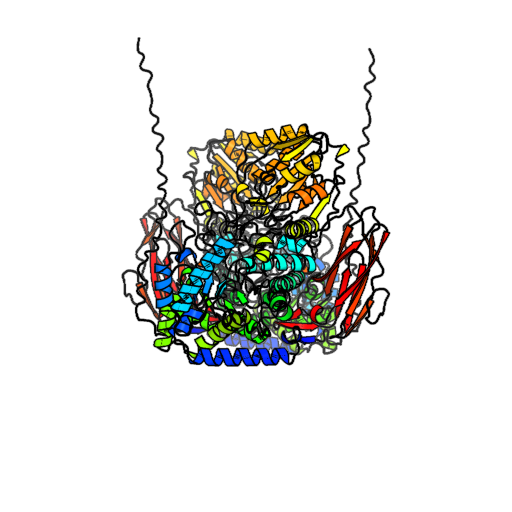.078 1 96.19 745 ALA A CA 1
ATOM 5780 C C . ALA A 1 745 ? 15.562 -8.805 15.969 1 96.19 745 ALA A C 1
ATOM 5782 O O . ALA A 1 745 ? 15.57 -9.562 14.992 1 96.19 745 ALA A O 1
ATOM 5783 N N . GLN A 1 746 ? 14.688 -8.945 16.938 1 95.12 746 GLN A N 1
ATOM 5784 C CA . GLN A 1 746 ? 13.664 -9.984 16.922 1 95.12 746 GLN A CA 1
ATOM 5785 C C . GLN A 1 746 ? 12.688 -9.781 15.773 1 95.12 746 GLN A C 1
ATOM 5787 O O . GLN A 1 746 ? 11.984 -10.719 15.375 1 95.12 746 GLN A O 1
ATOM 5792 N N . ILE A 1 747 ? 12.578 -8.531 15.312 1 97 747 ILE A N 1
ATOM 5793 C CA . ILE A 1 747 ? 11.836 -8.164 14.109 1 97 747 ILE A CA 1
ATOM 5794 C C . ILE A 1 747 ? 12.797 -7.609 13.062 1 97 747 ILE A C 1
ATOM 5796 O O . ILE A 1 747 ? 13.945 -7.281 13.367 1 97 747 ILE A O 1
ATOM 5800 N N . THR A 1 748 ? 12.32 -7.555 11.805 1 98 748 THR A N 1
ATOM 5801 C CA . THR A 1 748 ? 13.203 -7 10.781 1 98 748 THR A CA 1
ATOM 5802 C C . THR A 1 748 ? 13.508 -5.531 11.062 1 98 748 THR A C 1
ATOM 5804 O O . THR A 1 748 ? 12.594 -4.711 11.156 1 98 748 THR A O 1
ATOM 5807 N N . PRO A 1 749 ? 14.75 -5.215 11.211 1 97.56 749 PRO A N 1
ATOM 5808 C CA . PRO A 1 749 ? 15.094 -3.836 11.562 1 97.56 749 PRO A CA 1
ATOM 5809 C C . PRO A 1 749 ? 15.172 -2.916 10.344 1 97.56 749 PRO A C 1
ATOM 5811 O O . PRO A 1 749 ? 15.398 -3.383 9.227 1 97.56 749 PRO A O 1
ATOM 5814 N N . GLU A 1 750 ? 14.977 -1.621 10.555 1 97.25 750 GLU A N 1
ATOM 5815 C CA . GLU A 1 750 ? 15.281 -0.615 9.539 1 97.25 750 GLU A CA 1
ATOM 5816 C C . GLU A 1 750 ? 16.781 -0.468 9.344 1 97.25 750 GLU A C 1
ATOM 5818 O O . GLU A 1 750 ? 17.562 -0.564 10.297 1 97.25 750 GLU A O 1
ATOM 5823 N N . VAL A 1 751 ? 17.188 -0.123 8.125 1 96.56 751 VAL A N 1
ATOM 5824 C CA . VAL A 1 751 ? 18.609 0.088 7.844 1 96.56 751 VAL A CA 1
ATOM 5825 C C . VAL A 1 751 ? 19.109 1.287 8.641 1 96.56 751 VAL A C 1
ATOM 5827 O O . VAL A 1 751 ? 20.25 1.275 9.133 1 96.56 751 VAL A O 1
ATOM 5830 N N . ARG A 1 752 ? 18.281 2.287 8.742 1 96.62 752 ARG A N 1
ATOM 5831 C CA . ARG A 1 752 ? 18.609 3.461 9.547 1 96.62 752 ARG A CA 1
ATOM 5832 C C . ARG A 1 752 ? 17.344 4.262 9.875 1 96.62 752 ARG A C 1
ATOM 5834 O O . ARG A 1 752 ? 16.391 4.266 9.102 1 96.62 752 ARG A O 1
ATOM 5841 N N . MET A 1 753 ? 17.359 4.93 11.008 1 98.06 753 MET A N 1
ATOM 5842 C CA . MET A 1 753 ? 16.328 5.875 11.43 1 98.06 753 MET A CA 1
ATOM 5843 C C . MET A 1 753 ? 16.953 7.117 12.055 1 98.06 753 MET A C 1
ATOM 5845 O O . MET A 1 753 ? 17.938 7.02 12.789 1 98.06 753 MET A O 1
ATOM 5849 N N . LEU A 1 754 ? 16.406 8.211 11.727 1 98.69 754 LEU A N 1
ATOM 5850 C CA . LEU A 1 754 ? 16.859 9.461 12.328 1 98.69 754 LEU A CA 1
ATOM 5851 C C . LEU A 1 754 ? 16.5 9.508 13.812 1 98.69 754 LEU A C 1
ATOM 5853 O O . LEU A 1 754 ? 15.344 9.258 14.188 1 98.69 754 LEU A O 1
ATOM 5857 N N . LYS A 1 755 ? 17.516 9.828 14.672 1 98.25 755 LYS A N 1
ATOM 5858 C CA . LYS A 1 755 ? 17.266 9.875 16.109 1 98.25 755 LYS A CA 1
ATOM 5859 C C . LYS A 1 755 ? 17.766 11.195 16.703 1 98.25 755 LYS A C 1
ATOM 5861 O O . LYS A 1 755 ? 17.719 11.383 17.922 1 98.25 755 LYS A O 1
ATOM 5866 N N . GLY A 1 756 ? 18.219 12.062 15.852 1 98.12 756 GLY A N 1
ATOM 5867 C CA . GLY A 1 756 ? 18.656 13.383 16.266 1 98.12 756 GLY A CA 1
ATOM 5868 C C . GLY A 1 756 ? 19 14.289 15.094 1 98.12 756 GLY A C 1
ATOM 5869 O O . GLY A 1 756 ? 19.453 13.812 14.047 1 98.12 756 GLY A O 1
ATOM 5870 N N . PHE A 1 757 ? 18.844 15.531 15.25 1 98.5 757 PHE A N 1
ATOM 5871 C CA . PHE A 1 757 ? 19.344 16.516 14.297 1 98.5 757 PHE A CA 1
ATOM 5872 C C . PHE A 1 757 ? 19.562 17.859 14.977 1 98.5 757 PHE A C 1
ATOM 5874 O O . PHE A 1 757 ? 18.906 18.172 15.977 1 98.5 757 PHE A O 1
ATOM 5881 N N . ARG A 1 758 ? 20.5 18.609 14.445 1 97.75 758 ARG A N 1
ATOM 5882 C CA . ARG A 1 758 ? 20.828 19.953 14.898 1 97.75 758 ARG A CA 1
ATOM 5883 C C . ARG A 1 758 ? 21.266 20.828 13.727 1 97.75 758 ARG A C 1
ATOM 5885 O O . ARG A 1 758 ? 22.156 20.453 12.969 1 97.75 758 ARG A O 1
ATOM 5892 N N . LYS A 1 759 ? 20.656 21.922 13.594 1 97.62 759 LYS A N 1
ATOM 5893 C CA . LYS A 1 759 ? 21.062 22.906 12.594 1 97.62 759 LYS A CA 1
ATOM 5894 C C . LYS A 1 759 ? 22 23.953 13.203 1 97.62 759 LYS A C 1
ATOM 5896 O O . LYS A 1 759 ? 21.656 24.578 14.203 1 97.62 759 LYS A O 1
ATOM 5901 N N . ILE A 1 760 ? 23.172 24.266 12.57 1 97.94 760 ILE A N 1
ATOM 5902 C CA . ILE A 1 760 ? 24.141 25.203 13.102 1 97.94 760 ILE A CA 1
ATOM 5903 C C . ILE A 1 760 ? 24.609 26.156 12 1 97.94 760 ILE A C 1
ATOM 5905 O O . ILE A 1 760 ? 24.562 25.797 10.82 1 97.94 760 ILE A O 1
ATOM 5909 N N . LEU A 1 761 ? 24.922 27.297 12.359 1 98.38 761 LEU A N 1
ATOM 5910 C CA . LEU A 1 761 ? 25.5 28.297 11.477 1 98.38 761 LEU A CA 1
ATOM 5911 C C . LEU A 1 761 ? 27.016 28.391 11.656 1 98.38 761 LEU A C 1
ATOM 5913 O O . LEU A 1 761 ? 27.5 28.5 12.781 1 98.38 761 LEU A O 1
ATOM 5917 N N . LEU A 1 762 ? 27.75 28.328 10.523 1 98.62 762 LEU A N 1
ATOM 5918 C CA . LEU A 1 762 ? 29.219 28.391 10.578 1 98.62 762 LEU A CA 1
ATOM 5919 C C . LEU A 1 762 ? 29.75 29.344 9.523 1 98.62 762 LEU A C 1
ATOM 5921 O O . LEU A 1 762 ? 29.344 29.297 8.359 1 98.62 762 LEU A O 1
ATOM 5925 N N . ASN A 1 763 ? 30.609 30.172 9.961 1 98.38 763 ASN A N 1
ATOM 5926 C CA . ASN A 1 763 ? 31.406 30.953 9.008 1 98.38 763 ASN A CA 1
ATOM 5927 C C . ASN A 1 763 ? 32.531 30.125 8.406 1 98.38 763 ASN A C 1
ATOM 5929 O O . ASN A 1 763 ? 32.906 29.078 8.953 1 98.38 763 ASN A O 1
ATOM 5933 N N . PRO A 1 764 ? 33.062 30.672 7.254 1 98.38 764 PRO A N 1
ATOM 5934 C CA . PRO A 1 764 ? 34.219 29.953 6.691 1 98.38 764 PRO A CA 1
ATOM 5935 C C . PRO A 1 764 ? 35.344 29.781 7.695 1 98.38 764 PRO A C 1
ATOM 5937 O O . PRO A 1 764 ? 35.75 30.75 8.359 1 98.38 764 PRO A O 1
ATOM 5940 N N . GLY A 1 765 ? 35.75 28.578 7.883 1 98.06 765 GLY A N 1
ATOM 5941 C CA . GLY A 1 765 ? 36.844 28.281 8.766 1 98.06 765 GLY A CA 1
ATOM 5942 C C . GLY A 1 765 ? 36.438 27.953 10.18 1 98.06 765 GLY A C 1
ATOM 5943 O O . GLY A 1 765 ? 37.188 27.359 10.945 1 98.06 765 GLY A O 1
ATOM 5944 N N . ASP A 1 766 ? 35.219 28.281 10.586 1 98.38 766 ASP A N 1
ATOM 5945 C CA . ASP A 1 766 ? 34.719 28.016 11.938 1 98.38 766 ASP A CA 1
ATOM 5946 C C . ASP A 1 766 ? 34.438 26.531 12.141 1 98.38 766 ASP A C 1
ATOM 5948 O O . ASP A 1 766 ? 34.094 25.828 11.188 1 98.38 766 ASP A O 1
ATOM 5952 N N . SER A 1 767 ? 34.625 26.094 13.312 1 98.38 767 SER A N 1
ATOM 5953 C CA . SER A 1 767 ? 34.281 24.734 13.742 1 98.38 767 SER A CA 1
ATOM 5954 C C . SER A 1 767 ? 33.406 24.75 14.992 1 98.38 767 SER A C 1
ATOM 5956 O O . SER A 1 767 ? 33.594 25.594 15.875 1 98.38 767 SER A O 1
ATOM 5958 N N . GLN A 1 768 ? 32.469 23.891 15.086 1 98.38 768 GLN A N 1
ATOM 5959 C CA . GLN A 1 768 ? 31.625 23.766 16.25 1 98.38 768 GLN A CA 1
ATOM 5960 C C . GLN A 1 768 ? 31.406 22.297 16.609 1 98.38 768 GLN A C 1
ATOM 5962 O O . GLN A 1 768 ? 31.234 21.453 15.727 1 98.38 768 GLN A O 1
ATOM 5967 N N . ARG A 1 769 ? 31.516 22 17.828 1 98.06 769 ARG A N 1
ATOM 5968 C CA . ARG A 1 769 ? 31.156 20.672 18.344 1 98.06 769 ARG A CA 1
ATOM 5969 C C . ARG A 1 769 ? 29.656 20.562 18.578 1 98.06 769 ARG A C 1
ATOM 5971 O O . ARG A 1 769 ? 29.062 21.422 19.234 1 98.06 769 ARG A O 1
ATOM 5978 N N . VAL A 1 770 ? 29.078 19.578 18.047 1 97.81 770 VAL A N 1
ATOM 5979 C CA . VAL A 1 770 ? 27.641 19.312 18.188 1 97.81 770 VAL A CA 1
ATOM 5980 C C . VAL A 1 770 ? 27.438 18.047 19.016 1 97.81 770 VAL A C 1
ATOM 5982 O O . VAL A 1 770 ? 28.047 17.016 18.766 1 97.81 770 VAL A O 1
ATOM 5985 N N . ASP A 1 771 ? 26.531 18.125 20 1 97.5 771 ASP A N 1
ATOM 5986 C CA . ASP A 1 771 ? 26.234 17.016 20.875 1 97.5 771 ASP A CA 1
ATOM 5987 C C . ASP A 1 771 ? 24.812 16.5 20.656 1 97.5 771 ASP A C 1
ATOM 5989 O O . ASP A 1 771 ? 23.891 17.281 20.484 1 97.5 771 ASP A O 1
ATOM 5993 N N . PHE A 1 772 ? 24.656 15.203 20.625 1 97.75 772 PHE A N 1
ATOM 5994 C CA . PHE A 1 772 ? 23.391 14.508 20.641 1 97.75 772 PHE A CA 1
ATOM 5995 C C . PHE A 1 772 ? 23.25 13.648 21.891 1 97.75 772 PHE A C 1
ATOM 5997 O O . PHE A 1 772 ? 24.188 12.922 22.25 1 97.75 772 PHE A O 1
ATOM 6004 N N . VAL A 1 773 ? 22.188 13.766 22.562 1 96.56 773 VAL A N 1
ATOM 6005 C CA . VAL A 1 773 ? 21.922 12.914 23.719 1 96.56 773 VAL A CA 1
ATOM 6006 C C . VAL A 1 773 ? 20.844 11.898 23.375 1 96.56 773 VAL A C 1
ATOM 6008 O O . VAL A 1 773 ? 19.688 12.273 23.094 1 96.56 773 VAL A O 1
ATOM 6011 N N . LEU A 1 774 ? 21.156 10.695 23.375 1 95.62 774 LEU A N 1
ATOM 6012 C CA . LEU A 1 774 ? 20.203 9.609 23.156 1 95.62 774 LEU A CA 1
ATOM 6013 C C . LEU A 1 774 ? 19.734 9.016 24.484 1 95.62 774 LEU A C 1
ATOM 6015 O O . LEU A 1 774 ? 20.562 8.609 25.312 1 95.62 774 LEU A O 1
ATOM 6019 N N . THR A 1 775 ? 18.469 9 24.672 1 92.38 775 THR A N 1
ATOM 6020 C CA . THR A 1 775 ? 17.859 8.328 25.828 1 92.38 775 THR A CA 1
ATOM 6021 C C . THR A 1 775 ? 17.625 6.852 25.531 1 92.38 775 THR A C 1
ATOM 6023 O O . THR A 1 775 ? 17.75 6.414 24.375 1 92.38 775 THR A O 1
ATOM 6026 N N . PRO A 1 776 ? 17.234 6.055 26.547 1 90.75 776 PRO A N 1
ATOM 6027 C CA . PRO A 1 776 ? 16.922 4.645 26.297 1 90.75 776 PRO A CA 1
ATOM 6028 C C . PRO A 1 776 ? 15.852 4.461 25.234 1 90.75 776 PRO A C 1
ATOM 6030 O O . PRO A 1 776 ? 15.844 3.445 24.531 1 90.75 776 PRO A O 1
ATOM 6033 N N . ARG A 1 777 ? 15.031 5.438 25.078 1 90.69 777 ARG A N 1
ATOM 6034 C CA . ARG A 1 777 ? 13.93 5.355 24.125 1 90.69 777 ARG A CA 1
ATOM 6035 C C . ARG A 1 777 ? 14.445 5.211 22.703 1 90.69 777 ARG A C 1
ATOM 6037 O O . ARG A 1 777 ? 13.836 4.512 21.875 1 90.69 777 ARG A O 1
ATOM 6044 N N . GLU A 1 778 ? 15.484 5.867 22.375 1 94.56 778 GLU A N 1
ATOM 6045 C CA . GLU A 1 778 ? 16 5.871 21.016 1 94.56 778 GLU A CA 1
ATOM 6046 C C . GLU A 1 778 ? 16.531 4.492 20.609 1 94.56 778 GLU A C 1
ATOM 6048 O O . GLU A 1 778 ? 16.641 4.184 19.422 1 94.56 778 GLU A O 1
ATOM 6053 N N . PHE A 1 779 ? 16.828 3.637 21.594 1 95.44 779 PHE A N 1
ATOM 6054 C CA . PHE A 1 779 ? 17.375 2.312 21.328 1 95.44 779 PHE A CA 1
ATOM 6055 C C . PHE A 1 779 ? 16.281 1.255 21.375 1 95.44 779 PHE A C 1
ATOM 6057 O O . PHE A 1 779 ? 16.562 0.058 21.453 1 95.44 779 PHE A O 1
ATOM 6064 N N . THR A 1 780 ? 15.031 1.666 21.406 1 96.06 780 THR A N 1
ATOM 6065 C CA . THR A 1 780 ? 13.93 0.715 21.484 1 96.06 780 THR A CA 1
ATOM 6066 C C . THR A 1 780 ? 13.242 0.572 20.125 1 96.06 780 THR A C 1
ATOM 6068 O O . THR A 1 780 ? 13.461 1.384 19.219 1 96.06 780 THR A O 1
ATOM 6071 N N . PHE A 1 781 ? 12.492 -0.466 19.859 1 96.44 781 PHE A N 1
ATOM 6072 C CA . PHE A 1 781 ? 11.547 -0.711 18.781 1 96.44 781 PHE A CA 1
ATOM 6073 C C . PHE A 1 781 ? 10.273 -1.354 19.328 1 96.44 781 PHE A C 1
ATOM 6075 O O . PHE A 1 781 ? 10.172 -1.638 20.516 1 96.44 781 PHE A O 1
ATOM 6082 N N . ILE A 1 782 ? 9.219 -1.48 18.516 1 97.69 782 ILE A N 1
ATOM 6083 C CA . ILE A 1 782 ? 8.023 -2.221 18.906 1 97.69 782 ILE A CA 1
ATOM 6084 C C . ILE A 1 782 ? 8.211 -3.703 18.578 1 97.69 782 ILE A C 1
ATOM 6086 O O . ILE A 1 782 ? 8.383 -4.078 17.422 1 97.69 782 ILE A O 1
ATOM 6090 N N . GLY A 1 783 ? 8.172 -4.5 19.547 1 96.31 783 GLY A N 1
ATOM 6091 C CA . GLY A 1 783 ? 8.453 -5.922 19.406 1 96.31 783 GLY A CA 1
ATOM 6092 C C . GLY A 1 783 ? 7.281 -6.707 18.844 1 96.31 783 GLY A C 1
ATOM 6093 O O . GLY A 1 783 ? 6.258 -6.125 18.484 1 96.31 783 GLY A O 1
ATOM 6094 N N . ILE A 1 784 ? 7.492 -8 18.75 1 94.38 784 ILE A N 1
ATOM 6095 C CA . ILE A 1 784 ? 6.523 -8.93 18.172 1 94.38 784 ILE A CA 1
ATOM 6096 C C . ILE A 1 784 ? 5.234 -8.906 18.984 1 94.38 784 ILE A C 1
ATOM 6098 O O . ILE A 1 784 ? 4.152 -9.156 18.469 1 94.38 784 ILE A O 1
ATOM 6102 N N . ASP A 1 785 ? 5.32 -8.516 20.281 1 94.25 785 ASP A N 1
ATOM 6103 C CA . ASP A 1 785 ? 4.172 -8.469 21.172 1 94.25 785 ASP A CA 1
ATOM 6104 C C . ASP A 1 785 ? 3.561 -7.074 21.219 1 94.25 785 ASP A C 1
ATOM 6106 O O . ASP A 1 785 ? 2.713 -6.785 22.062 1 94.25 785 ASP A O 1
ATOM 6110 N N . ASN A 1 786 ? 4.062 -6.16 20.359 1 94.88 786 ASN A N 1
ATOM 6111 C CA . ASN A 1 786 ? 3.576 -4.789 20.219 1 94.88 786 ASN A CA 1
ATOM 6112 C C . ASN A 1 786 ? 3.969 -3.926 21.406 1 94.88 786 ASN A C 1
ATOM 6114 O O . ASN A 1 786 ? 3.354 -2.885 21.656 1 94.88 786 ASN A O 1
ATOM 6118 N N . GLN A 1 787 ? 4.953 -4.359 22.188 1 96.12 787 GLN A N 1
ATOM 6119 C CA . GLN A 1 787 ? 5.438 -3.57 23.312 1 96.12 787 GLN A CA 1
ATOM 6120 C C . GLN A 1 787 ? 6.719 -2.82 22.953 1 96.12 787 GLN A C 1
ATOM 6122 O O . GLN A 1 787 ? 7.477 -3.26 22.094 1 96.12 787 GLN A O 1
ATOM 6127 N N . ILE A 1 788 ? 6.941 -1.757 23.609 1 97 788 ILE A N 1
ATOM 6128 C CA . ILE A 1 788 ? 8.211 -1.042 23.484 1 97 788 ILE A CA 1
ATOM 6129 C C . ILE A 1 788 ? 9.344 -1.89 24.047 1 97 788 ILE A C 1
ATOM 6131 O O . ILE A 1 788 ? 9.328 -2.242 25.234 1 97 788 ILE A O 1
ATOM 6135 N N . THR A 1 789 ? 10.344 -2.176 23.203 1 96.69 789 THR A N 1
ATOM 6136 C CA . THR A 1 789 ? 11.336 -3.182 23.562 1 96.69 789 THR A CA 1
ATOM 6137 C C . THR A 1 789 ? 12.75 -2.664 23.312 1 96.69 789 THR A C 1
ATOM 6139 O O . THR A 1 789 ? 13.055 -2.209 22.203 1 96.69 789 THR A O 1
ATOM 6142 N N . ALA A 1 790 ? 13.547 -2.643 24.344 1 95.62 790 ALA A N 1
ATOM 6143 C CA . ALA A 1 790 ? 14.992 -2.551 24.172 1 95.62 790 ALA A CA 1
ATOM 6144 C C . ALA A 1 790 ? 15.633 -3.938 24.141 1 95.62 790 ALA A C 1
ATOM 6146 O O . ALA A 1 790 ? 15.312 -4.793 24.969 1 95.62 790 ALA A O 1
ATOM 6147 N N . GLU A 1 791 ? 16.375 -4.176 23.156 1 95.25 791 GLU A N 1
ATOM 6148 C CA . GLU A 1 791 ? 17.031 -5.465 22.953 1 95.25 791 GLU A CA 1
ATOM 6149 C C . GLU A 1 791 ? 18.531 -5.301 22.797 1 95.25 791 GLU A C 1
ATOM 6151 O O . GLU A 1 791 ? 19 -4.391 22.094 1 95.25 791 GLU A O 1
ATOM 6156 N N . THR A 1 792 ? 19.328 -6.129 23.5 1 95.25 792 THR A N 1
ATOM 6157 C CA . THR A 1 792 ? 20.781 -6.062 23.375 1 95.25 792 THR A CA 1
ATOM 6158 C C . THR A 1 792 ? 21.203 -6.293 21.922 1 95.25 792 THR A C 1
ATOM 6160 O O . THR A 1 792 ? 20.453 -6.867 21.141 1 95.25 792 THR A O 1
ATOM 6163 N N . GLY A 1 793 ? 22.422 -5.746 21.594 1 94.44 793 GLY A N 1
ATOM 6164 C CA . GLY A 1 793 ? 22.938 -5.949 20.25 1 94.44 793 GLY A CA 1
ATOM 6165 C C . GLY A 1 793 ? 23.703 -4.746 19.719 1 94.44 793 GLY A C 1
ATOM 6166 O O . GLY A 1 793 ? 23.891 -3.764 20.438 1 94.44 793 GLY A O 1
ATOM 6167 N N . GLN A 1 794 ? 24.156 -4.973 18.516 1 95.5 794 GLN A N 1
ATOM 6168 C CA . GLN A 1 794 ? 25 -3.971 17.875 1 95.5 794 GLN A CA 1
ATOM 6169 C C . GLN A 1 794 ? 24.172 -2.918 17.156 1 95.5 794 GLN A C 1
ATOM 6171 O O . GLN A 1 794 ? 23.25 -3.254 16.406 1 95.5 794 GLN A O 1
ATOM 6176 N N . PHE A 1 795 ? 24.469 -1.696 17.422 1 96.69 795 PHE A N 1
ATOM 6177 C CA . PHE A 1 795 ? 23.922 -0.556 16.703 1 96.69 795 PHE A CA 1
ATOM 6178 C C . PHE A 1 795 ? 25 0.127 15.867 1 96.69 795 PHE A C 1
ATOM 6180 O O . PHE A 1 795 ? 26.172 0.082 16.219 1 96.69 795 PHE A O 1
ATOM 6187 N N . PHE A 1 796 ? 24.594 0.649 14.758 1 97.56 796 PHE A N 1
ATOM 6188 C CA . PHE A 1 796 ? 25.406 1.535 13.93 1 97.56 796 PHE A CA 1
ATOM 6189 C C . PHE A 1 796 ? 24.922 2.977 14.055 1 97.56 796 PHE A C 1
ATOM 6191 O O . PHE A 1 796 ? 23.719 3.246 13.977 1 97.56 796 PHE A O 1
ATOM 6198 N N . ILE A 1 797 ? 25.828 3.875 14.289 1 97.81 797 ILE A N 1
ATOM 6199 C CA . ILE A 1 797 ? 25.516 5.297 14.406 1 97.81 797 ILE A CA 1
ATOM 6200 C C . ILE A 1 797 ? 26.25 6.074 13.328 1 97.81 797 ILE A C 1
ATOM 6202 O O . ILE A 1 797 ? 27.469 5.934 13.172 1 97.81 797 ILE A O 1
ATOM 6206 N N . ASN A 1 798 ? 25.531 6.812 12.602 1 98.19 798 ASN A N 1
ATOM 6207 C CA . ASN A 1 798 ? 26.109 7.625 11.539 1 98.19 798 ASN A CA 1
ATOM 6208 C C . ASN A 1 798 ? 25.734 9.102 11.688 1 98.19 798 ASN A C 1
ATOM 6210 O O . ASN A 1 798 ? 24.578 9.422 11.969 1 98.19 798 ASN A O 1
ATOM 6214 N N . ILE A 1 799 ? 26.734 10 11.586 1 98.25 799 ILE A N 1
ATOM 6215 C CA . ILE A 1 799 ? 26.562 11.445 11.523 1 98.25 799 ILE A CA 1
ATOM 6216 C C . ILE A 1 799 ? 27.422 12.023 10.406 1 98.25 799 ILE A C 1
ATOM 6218 O O . ILE A 1 799 ? 28.656 12.094 10.531 1 98.25 799 ILE A O 1
ATOM 6222 N N . GLY A 1 800 ? 26.766 12.5 9.383 1 97.06 800 GLY A N 1
ATOM 6223 C CA . GLY A 1 800 ? 27.531 12.922 8.219 1 97.06 800 GLY A CA 1
ATOM 6224 C C . GLY A 1 800 ? 28.438 11.836 7.676 1 97.06 800 GLY A C 1
ATOM 6225 O O . GLY A 1 800 ? 27.984 10.719 7.402 1 97.06 800 GLY A O 1
ATOM 6226 N N . SER A 1 801 ? 29.766 12.148 7.547 1 96.19 801 SER A N 1
ATOM 6227 C CA . SER A 1 801 ? 30.719 11.188 7.016 1 96.19 801 SER A CA 1
ATOM 6228 C C . SER A 1 801 ? 31.312 10.32 8.125 1 96.19 801 SER A C 1
ATOM 6230 O O . SER A 1 801 ? 32.156 9.453 7.867 1 96.19 801 SER A O 1
ATOM 6232 N N . GLN A 1 802 ? 30.891 10.547 9.32 1 97.56 802 GLN A N 1
ATOM 6233 C CA . GLN A 1 802 ? 31.422 9.812 10.461 1 97.56 802 GLN A CA 1
ATOM 6234 C C . GLN A 1 802 ? 30.516 8.648 10.852 1 97.56 802 GLN A C 1
ATOM 6236 O O . GLN A 1 802 ? 29.297 8.734 10.711 1 97.56 802 GLN A O 1
ATOM 6241 N N . SER A 1 803 ? 31.125 7.566 11.328 1 97.38 803 SER A N 1
ATOM 6242 C CA . SER A 1 803 ? 30.391 6.379 11.75 1 97.38 803 SER A CA 1
ATOM 6243 C C . SER A 1 803 ? 31.016 5.758 13 1 97.38 803 SER A C 1
ATOM 6245 O O . SER A 1 803 ? 32.219 5.91 13.234 1 97.38 803 SER A O 1
ATOM 6247 N N . MET A 1 804 ? 30.234 5.113 13.781 1 97.12 804 MET A N 1
ATOM 6248 C CA . MET A 1 804 ? 30.688 4.332 14.93 1 97.12 804 MET A CA 1
ATOM 6249 C C . MET A 1 804 ? 29.719 3.201 15.242 1 97.12 804 MET A C 1
ATOM 6251 O O . MET A 1 804 ? 28.594 3.182 14.719 1 97.12 804 MET A O 1
ATOM 6255 N N . THR A 1 805 ? 30.156 2.271 16.031 1 97 805 THR A N 1
ATOM 6256 C CA . THR A 1 805 ? 29.297 1.197 16.516 1 97 805 THR A CA 1
ATOM 6257 C C . THR A 1 805 ? 29.047 1.316 18.016 1 97 805 THR A C 1
ATOM 6259 O O . THR A 1 805 ? 29.891 1.855 18.734 1 97 805 THR A O 1
ATOM 6262 N N . TYR A 1 806 ? 27.984 0.95 18.438 1 96.25 806 TYR A N 1
ATOM 6263 C CA . TYR A 1 806 ? 27.562 0.939 19.844 1 96.25 806 TYR A CA 1
ATOM 6264 C C . TYR A 1 806 ? 26.906 -0.382 20.203 1 96.25 806 TYR A C 1
ATOM 6266 O O . TYR A 1 806 ? 25.828 -0.71 19.672 1 96.25 806 TYR A O 1
ATOM 6274 N N . TYR A 1 807 ? 27.484 -1.142 21.016 1 95.56 807 TYR A N 1
ATOM 6275 C CA . TYR A 1 807 ? 26.891 -2.396 21.469 1 95.56 807 TYR A CA 1
ATOM 6276 C C . TYR A 1 807 ? 26.078 -2.186 22.75 1 95.56 807 TYR A C 1
ATOM 6278 O O . TYR A 1 807 ? 26.625 -1.851 23.797 1 95.56 807 TYR A O 1
ATOM 6286 N N . LEU A 1 808 ? 24.828 -2.355 22.672 1 94.81 808 LEU A N 1
ATOM 6287 C CA . LEU A 1 808 ? 23.938 -2.289 23.828 1 94.81 808 LEU A CA 1
ATOM 6288 C C . LEU A 1 808 ? 23.938 -3.609 24.594 1 94.81 808 LEU A C 1
ATOM 6290 O O . LEU A 1 808 ? 23.5 -4.637 24.062 1 94.81 808 LEU A O 1
ATOM 6294 N N . ALA A 1 809 ? 24.453 -3.539 25.766 1 93.12 809 ALA A N 1
ATOM 6295 C CA . ALA A 1 809 ? 24.594 -4.746 26.578 1 93.12 809 ALA A CA 1
ATOM 6296 C C . ALA A 1 809 ? 23.406 -4.914 27.531 1 93.12 809 ALA A C 1
ATOM 6298 O O . ALA A 1 809 ? 22.812 -3.928 27.953 1 93.12 809 ALA A O 1
ATOM 6299 N N . MET B 1 1 ? -28.141 28.688 -68.188 1 20.88 1 MET B N 1
ATOM 6300 C CA . MET B 1 1 ? -28.219 27.297 -67.75 1 20.88 1 MET B CA 1
ATOM 6301 C C . MET B 1 1 ? -27.781 27.156 -66.312 1 20.88 1 MET B C 1
ATOM 6303 O O . MET B 1 1 ? -26.984 27.969 -65.812 1 20.88 1 MET B O 1
ATOM 6307 N N . MET B 1 2 ? -28.188 25.969 -65.5 1 19.52 2 MET B N 1
ATOM 6308 C CA . MET B 1 2 ? -28.922 25.594 -64.312 1 19.52 2 MET B CA 1
ATOM 6309 C C . MET B 1 2 ? -27.969 25.406 -63.125 1 19.52 2 MET B C 1
ATOM 6311 O O . MET B 1 2 ? -27.016 24.625 -63.219 1 19.52 2 MET B O 1
ATOM 6315 N N . LYS B 1 3 ? -28.047 26.312 -62.156 1 20.91 3 LYS B N 1
ATOM 6316 C CA . LYS B 1 3 ? -27.5 26.906 -60.969 1 20.91 3 LYS B CA 1
ATOM 6317 C C . LYS B 1 3 ? -27.406 25.891 -59.844 1 20.91 3 LYS B C 1
ATOM 6319 O O . LYS B 1 3 ? -26.766 26.141 -58.812 1 20.91 3 LYS B O 1
ATOM 6324 N N . ILE B 1 4 ? -28.078 24.75 -59.969 1 21.8 4 ILE B N 1
ATOM 6325 C CA . ILE B 1 4 ? -28.766 24.328 -58.75 1 21.8 4 ILE B CA 1
ATOM 6326 C C . ILE B 1 4 ? -27.797 23.609 -57.812 1 21.8 4 ILE B C 1
ATOM 6328 O O . ILE B 1 4 ? -27.297 22.531 -58.156 1 21.8 4 ILE B O 1
ATOM 6332 N N . VAL B 1 5 ? -26.891 24.328 -57.344 1 23.8 5 VAL B N 1
ATOM 6333 C CA . VAL B 1 5 ? -25.75 23.875 -56.531 1 23.8 5 VAL B CA 1
ATOM 6334 C C . VAL B 1 5 ? -26.25 23.109 -55.312 1 23.8 5 VAL B C 1
ATOM 6336 O O . VAL B 1 5 ? -27.016 23.641 -54.5 1 23.8 5 VAL B O 1
ATOM 6339 N N . LEU B 1 6 ? -26.391 21.766 -55.375 1 20.98 6 LEU B N 1
ATOM 6340 C CA . LEU B 1 6 ? -27 20.703 -54.594 1 20.98 6 LEU B CA 1
ATOM 6341 C C . LEU B 1 6 ? -26.406 20.656 -53.188 1 20.98 6 LEU B C 1
ATOM 6343 O O . LEU B 1 6 ? -25.203 20.438 -53.031 1 20.98 6 LEU B O 1
ATOM 6347 N N . LEU B 1 7 ? -26.891 21.344 -52.156 1 22.69 7 LEU B N 1
ATOM 6348 C CA . LEU B 1 7 ? -26.703 21.656 -50.75 1 22.69 7 LEU B CA 1
ATOM 6349 C C . LEU B 1 7 ? -26.719 20.375 -49.906 1 22.69 7 LEU B C 1
ATOM 6351 O O . LEU B 1 7 ? -27.781 19.828 -49.594 1 22.69 7 LEU B O 1
ATOM 6355 N N . SER B 1 8 ? -26.141 19.297 -50.375 1 20.78 8 SER B N 1
ATOM 6356 C CA . SER B 1 8 ? -26.484 18.062 -49.688 1 20.78 8 SER B CA 1
ATOM 6357 C C . SER B 1 8 ? -26.125 18.141 -48.219 1 20.78 8 SER B C 1
ATOM 6359 O O . SER B 1 8 ? -24.984 18.453 -47.875 1 20.78 8 SER B O 1
ATOM 6361 N N . LEU B 1 9 ? -27.047 18.312 -47.219 1 23.56 9 LEU B N 1
ATOM 6362 C CA . LEU B 1 9 ? -27.266 18.484 -45.812 1 23.56 9 LEU B CA 1
ATOM 6363 C C . LEU B 1 9 ? -26.766 17.281 -45.031 1 23.56 9 LEU B C 1
ATOM 6365 O O . LEU B 1 9 ? -27.328 16.188 -45.156 1 23.56 9 LEU B O 1
ATOM 6369 N N . LEU B 1 10 ? -25.516 16.953 -45.125 1 22.72 10 LEU B N 1
ATOM 6370 C CA . LEU B 1 10 ? -25.062 15.75 -44.406 1 22.72 10 LEU B CA 1
ATOM 6371 C C . LEU B 1 10 ? -25.453 15.789 -42.938 1 22.72 10 LEU B C 1
ATOM 6373 O O . LEU B 1 10 ? -25.078 16.719 -42.219 1 22.72 10 LEU B O 1
ATOM 6377 N N . LEU B 1 11 ? -26.609 15.227 -42.469 1 22.8 11 LEU B N 1
ATOM 6378 C CA . LEU B 1 11 ? -27.281 15.062 -41.188 1 22.8 11 LEU B CA 1
ATOM 6379 C C . LEU B 1 11 ? -26.375 14.336 -40.188 1 22.8 11 LEU B C 1
ATOM 6381 O O . LEU B 1 11 ? -26.078 13.148 -40.375 1 22.8 11 LEU B O 1
ATOM 6385 N N . VAL B 1 12 ? -25.281 14.883 -39.875 1 23.05 12 VAL B N 1
ATOM 6386 C CA . VAL B 1 12 ? -24.391 14.305 -38.875 1 23.05 12 VAL B CA 1
ATOM 6387 C C . VAL B 1 12 ? -25.172 13.961 -37.594 1 23.05 12 VAL B C 1
ATOM 6389 O O . VAL B 1 12 ? -25.812 14.836 -37 1 23.05 12 VAL B O 1
ATOM 6392 N N . SER B 1 13 ? -25.688 12.734 -37.469 1 21.86 13 SER B N 1
ATOM 6393 C CA . SER B 1 13 ? -26.469 12.172 -36.406 1 21.86 13 SER B CA 1
ATOM 6394 C C . SER B 1 13 ? -25.781 12.383 -35.062 1 21.86 13 SER B C 1
ATOM 6396 O O . SER B 1 13 ? -24.625 11.984 -34.875 1 21.86 13 SER B O 1
ATOM 6398 N N . PHE B 1 14 ? -25.938 13.523 -34.438 1 22.78 14 PHE B N 1
ATOM 6399 C CA . PHE B 1 14 ? -25.547 13.938 -33.094 1 22.78 14 PHE B CA 1
ATOM 6400 C C . PHE B 1 14 ? -26.031 12.922 -32.031 1 22.78 14 PHE B C 1
ATOM 6402 O O . PHE B 1 14 ? -27.234 12.773 -31.828 1 22.78 14 PHE B O 1
ATOM 6409 N N . VAL B 1 15 ? -25.422 11.75 -32.031 1 22.31 15 VAL B N 1
ATOM 6410 C CA . VAL B 1 15 ? -25.797 10.828 -30.969 1 22.31 15 VAL B CA 1
ATOM 6411 C C . VAL B 1 15 ? -25.75 11.555 -29.625 1 22.31 15 VAL B C 1
ATOM 6413 O O . VAL B 1 15 ? -24.719 12.117 -29.25 1 22.31 15 VAL B O 1
ATOM 6416 N N . ALA B 1 16 ? -26.844 12.086 -29.203 1 22.11 16 ALA B N 1
ATOM 6417 C CA . ALA B 1 16 ? -27.172 12.742 -27.938 1 22.11 16 ALA B CA 1
ATOM 6418 C C . ALA B 1 16 ? -26.641 11.945 -26.75 1 22.11 16 ALA B C 1
ATOM 6420 O O . ALA B 1 16 ? -27.016 10.781 -26.562 1 22.11 16 ALA B O 1
ATOM 6421 N N . PHE B 1 17 ? -25.375 12.031 -26.562 1 21.89 17 PHE B N 1
ATOM 6422 C CA . PHE B 1 17 ? -24.875 11.547 -25.281 1 21.89 17 PHE B CA 1
ATOM 6423 C C . PHE B 1 17 ? -25.766 12.008 -24.141 1 21.89 17 PHE B C 1
ATOM 6425 O O . PHE B 1 17 ? -25.938 13.211 -23.922 1 21.89 17 PHE B O 1
ATOM 6432 N N . ALA B 1 18 ? -26.875 11.297 -23.969 1 23.22 18 ALA B N 1
ATOM 6433 C CA . ALA B 1 18 ? -27.734 11.586 -22.828 1 23.22 18 ALA B CA 1
ATOM 6434 C C . ALA B 1 18 ? -26.906 11.828 -21.562 1 23.22 18 ALA B C 1
ATOM 6436 O O . ALA B 1 18 ? -26.156 10.953 -21.125 1 23.22 18 ALA B O 1
ATOM 6437 N N . ILE B 1 19 ? -26.406 12.977 -21.469 1 23.05 19 ILE B N 1
ATOM 6438 C CA . ILE B 1 19 ? -25.875 13.445 -20.188 1 23.05 19 ILE B CA 1
ATOM 6439 C C . ILE B 1 19 ? -26.781 13.008 -19.047 1 23.05 19 ILE B C 1
ATOM 6441 O O . ILE B 1 19 ? -27.953 13.383 -19 1 23.05 19 ILE B O 1
ATOM 6445 N N . ALA B 1 20 ? -26.734 11.789 -18.656 1 23.61 20 ALA B N 1
ATOM 6446 C CA . ALA B 1 20 ? -27.453 11.461 -17.438 1 23.61 20 ALA B CA 1
ATOM 6447 C C . ALA B 1 20 ? -27.219 12.523 -16.359 1 23.61 20 ALA B C 1
ATOM 6449 O O . ALA B 1 20 ? -26.078 12.781 -15.984 1 23.61 20 ALA B O 1
ATOM 6450 N N . ALA B 1 21 ? -28.031 13.492 -16.438 1 25.59 21 ALA B N 1
ATOM 6451 C CA . ALA B 1 21 ? -28.172 14.406 -15.312 1 25.59 21 ALA B CA 1
ATOM 6452 C C . ALA B 1 21 ? -27.953 13.68 -13.984 1 25.59 21 ALA B C 1
ATOM 6454 O O . ALA B 1 21 ? -28.594 12.656 -13.727 1 25.59 21 ALA B O 1
ATOM 6455 N N . THR B 1 22 ? -26.766 13.797 -13.586 1 23.48 22 THR B N 1
ATOM 6456 C CA . THR B 1 22 ? -26.578 13.453 -12.18 1 23.48 22 THR B CA 1
ATOM 6457 C C . THR B 1 22 ? -27.75 13.961 -11.336 1 23.48 22 THR B C 1
ATOM 6459 O O . THR B 1 22 ? -28 15.164 -11.281 1 23.48 22 THR B O 1
ATOM 6462 N N . GLU B 1 23 ? -28.875 13.281 -11.594 1 23.44 23 GLU B N 1
ATOM 6463 C CA . GLU B 1 23 ? -29.859 13.68 -10.594 1 23.44 23 GLU B CA 1
ATOM 6464 C C . GLU B 1 23 ? -29.188 13.977 -9.258 1 23.44 23 GLU B C 1
ATOM 6466 O O . GLU B 1 23 ? -28.406 13.172 -8.75 1 23.44 23 GLU B O 1
ATOM 6471 N N . LYS B 1 24 ? -29.016 15.164 -9.117 1 26.17 24 LYS B N 1
ATOM 6472 C CA . LYS B 1 24 ? -28.766 15.703 -7.781 1 26.17 24 LYS B CA 1
ATOM 6473 C C . LYS B 1 24 ? -29.547 14.922 -6.723 1 26.17 24 LYS B C 1
ATOM 6475 O O . LYS B 1 24 ? -30.781 14.883 -6.75 1 26.17 24 LYS B O 1
ATOM 6480 N N . VAL B 1 25 ? -29.062 13.891 -6.234 1 24.88 25 VAL B N 1
ATOM 6481 C CA . VAL B 1 25 ? -29.641 13.438 -4.973 1 24.88 25 VAL B CA 1
ATOM 6482 C C . VAL B 1 2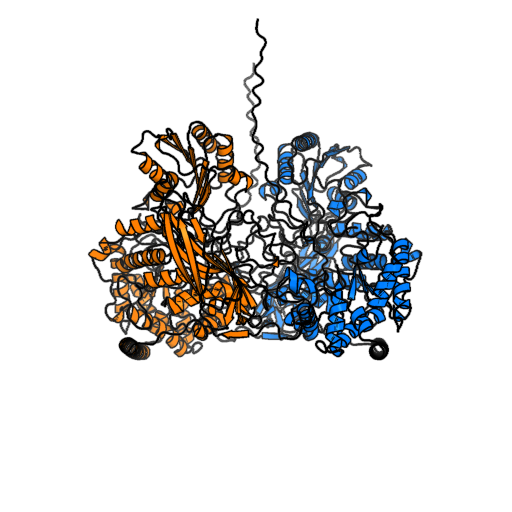5 ? -30.031 14.641 -4.121 1 24.88 25 VAL B C 1
ATOM 6484 O O . VAL B 1 25 ? -29.172 15.422 -3.705 1 24.88 25 VAL B O 1
ATOM 6487 N N . ASN B 1 26 ? -31.047 15.281 -4.555 1 24.5 26 ASN B N 1
ATOM 6488 C CA . ASN B 1 26 ? -31.656 16.078 -3.506 1 24.5 26 ASN B CA 1
ATOM 6489 C C . ASN B 1 26 ? -31.578 15.391 -2.148 1 24.5 26 ASN B C 1
ATOM 6491 O O . ASN B 1 26 ? -32.156 14.312 -1.962 1 24.5 26 ASN B O 1
ATOM 6495 N N . ILE B 1 27 ? -30.531 15.609 -1.57 1 27.91 27 ILE B N 1
ATOM 6496 C CA . ILE B 1 27 ? -30.625 15.344 -0.139 1 27.91 27 ILE B CA 1
ATOM 6497 C C . ILE B 1 27 ? -31.969 15.836 0.387 1 27.91 27 ILE B C 1
ATOM 6499 O O . ILE B 1 27 ? -32.219 17.047 0.438 1 27.91 27 ILE B O 1
ATOM 6503 N N . ASN B 1 28 ? -33.031 15.336 -0.207 1 27.61 28 ASN B N 1
ATOM 6504 C CA . ASN B 1 28 ? -34.281 15.578 0.497 1 27.61 28 ASN B CA 1
ATOM 6505 C C . ASN B 1 28 ? -34.094 15.695 2.004 1 27.61 28 ASN B C 1
ATOM 6507 O O . ASN B 1 28 ? -33.531 14.789 2.627 1 27.61 28 ASN B O 1
ATOM 6511 N N . ASN B 1 29 ? -34.031 16.875 2.404 1 29.38 29 ASN B N 1
ATOM 6512 C CA . ASN B 1 29 ? -34.219 17.281 3.787 1 29.38 29 ASN B CA 1
ATOM 6513 C C . ASN B 1 29 ? -35.406 16.547 4.422 1 29.38 29 ASN B C 1
ATOM 6515 O O . ASN B 1 29 ? -36.406 17.172 4.77 1 29.38 29 ASN B O 1
ATOM 6519 N N . GLN B 1 30 ? -35.906 15.492 3.764 1 28.8 30 GLN B N 1
ATOM 6520 C CA . GLN B 1 30 ? -36.906 14.961 4.688 1 28.8 30 GLN B CA 1
ATOM 6521 C C . GLN B 1 30 ? -36.312 14.773 6.082 1 28.8 30 GLN B C 1
ATOM 6523 O O . GLN B 1 30 ? -35.219 14.273 6.23 1 28.8 30 GLN B O 1
ATOM 6528 N N . PRO B 1 31 ? -36.875 15.508 6.984 1 32.91 31 PRO B N 1
ATOM 6529 C CA . PRO B 1 31 ? -36.5 15.141 8.344 1 32.91 31 PRO B CA 1
ATOM 6530 C C . PRO B 1 31 ? -36.344 13.625 8.531 1 32.91 31 PRO B C 1
ATOM 6532 O O . PRO B 1 31 ? -37.188 12.859 8.062 1 32.91 31 PRO B O 1
ATOM 6535 N N . TYR B 1 32 ? -35.188 13.086 8.453 1 34.75 32 TYR B N 1
ATOM 6536 C CA . TYR B 1 32 ? -35.062 11.719 8.922 1 34.75 32 TYR B CA 1
ATOM 6537 C C . TYR B 1 32 ? -36.156 11.375 9.938 1 34.75 32 TYR B C 1
ATOM 6539 O O . TYR B 1 32 ? -36.312 12.086 10.93 1 34.75 32 TYR B O 1
ATOM 6547 N N . SER B 1 33 ? -37.25 11.062 9.469 1 32.44 33 SER B N 1
ATOM 6548 C CA . SER B 1 33 ? -38.125 10.477 10.484 1 32.44 33 SER B CA 1
ATOM 6549 C C . SER B 1 33 ? -37.344 9.5 11.367 1 32.44 33 SER B C 1
ATOM 6551 O O . SER B 1 33 ? -36.812 8.516 10.875 1 32.44 33 SER B O 1
ATOM 6553 N N . TYR B 1 34 ? -36.719 10.023 12.391 1 36.81 34 TYR B N 1
ATOM 6554 C CA . TYR B 1 34 ? -36.188 9.227 13.484 1 36.81 34 TYR B CA 1
ATOM 6555 C C . TYR B 1 34 ? -37.219 8.211 13.977 1 36.81 34 TYR B C 1
ATOM 6557 O O . TYR B 1 34 ? -38.094 8.539 14.758 1 36.81 34 TYR B O 1
ATOM 6565 N N . GLY B 1 35 ? -37.812 7.449 13.125 1 34.84 35 GLY B N 1
ATOM 6566 C CA . GLY B 1 35 ? -38.688 6.48 13.727 1 34.84 35 GLY B CA 1
ATOM 6567 C C . GLY B 1 35 ? -38.125 5.832 14.977 1 34.84 35 GLY B C 1
ATOM 6568 O O . GLY B 1 35 ? -36.906 5.734 15.141 1 34.84 35 GLY B O 1
ATOM 6569 N N . GLU B 1 36 ? -38.875 5.648 16.109 1 37.12 36 GLU B N 1
ATOM 6570 C CA . GLU B 1 36 ? -38.844 5.098 17.469 1 37.12 36 GLU B CA 1
ATOM 6571 C C . GLU B 1 36 ? -38.188 3.717 17.469 1 37.12 36 GLU B C 1
ATOM 6573 O O . GLU B 1 36 ? -38.188 3.039 18.5 1 37.12 36 GLU B O 1
ATOM 6578 N N . GLU B 1 37 ? -38.094 3.023 16.438 1 42 37 GLU B N 1
ATOM 6579 C CA . GLU B 1 37 ? -37.719 1.622 16.625 1 42 37 GLU B CA 1
ATOM 6580 C C . GLU B 1 37 ? -36.281 1.486 17.094 1 42 37 GLU B C 1
ATOM 6582 O O . GLU B 1 37 ? -35.438 0.969 16.359 1 42 37 GLU B O 1
ATOM 6587 N N . ASP B 1 38 ? -35.719 2.275 17.984 1 43.09 38 ASP B N 1
ATOM 6588 C CA . ASP B 1 38 ? -34.406 2.609 18.516 1 43.09 38 ASP B CA 1
ATOM 6589 C C . ASP B 1 38 ? -33.781 1.43 19.266 1 43.09 38 ASP B C 1
ATOM 6591 O O . ASP B 1 38 ? -32.625 1.478 19.672 1 43.09 38 ASP B O 1
ATOM 6595 N N . ASP B 1 39 ? -34.562 0.557 20 1 43.78 39 ASP B N 1
ATOM 6596 C CA . ASP B 1 39 ? -34.031 -0.105 21.188 1 43.78 39 ASP B CA 1
ATOM 6597 C C . ASP B 1 39 ? -33.25 -1.369 20.812 1 43.78 39 ASP B C 1
ATOM 6599 O O . ASP B 1 39 ? -32.75 -2.08 21.688 1 43.78 39 ASP B O 1
ATOM 6603 N N . GLU B 1 40 ? -33.562 -2.145 19.906 1 47.88 40 GLU B N 1
ATOM 6604 C CA . GLU B 1 40 ? -33 -3.49 19.891 1 47.88 40 GLU B CA 1
ATOM 6605 C C . GLU B 1 40 ? -31.547 -3.467 19.484 1 47.88 40 GLU B C 1
ATOM 6607 O O . GLU B 1 40 ? -31.141 -2.658 18.641 1 47.88 40 GLU B O 1
ATOM 6612 N N . PRO B 1 41 ? -30.828 -4.23 20.453 1 51.75 41 PRO B N 1
ATOM 6613 C CA . PRO B 1 41 ? -29.438 -4.402 20.031 1 51.75 41 PRO B CA 1
ATOM 6614 C C . PRO B 1 41 ? -29.297 -4.641 18.531 1 51.75 41 PRO B C 1
ATOM 6616 O O . PRO B 1 41 ? -30.031 -5.441 17.953 1 51.75 41 PRO B O 1
ATOM 6619 N N . ILE B 1 42 ? -28.594 -3.828 17.812 1 55.5 42 ILE B N 1
ATOM 6620 C CA . ILE B 1 42 ? -28.484 -3.633 16.375 1 55.5 42 ILE B CA 1
ATOM 6621 C C . ILE B 1 42 ? -28.156 -4.957 15.695 1 55.5 42 ILE B C 1
ATOM 6623 O O . ILE B 1 42 ? -28.703 -5.285 14.641 1 55.5 42 ILE B O 1
ATOM 6627 N N . TYR B 1 43 ? -27.047 -5.719 16.234 1 71.19 43 TYR B N 1
ATOM 6628 C CA . TYR B 1 43 ? -26.609 -6.871 15.461 1 71.19 43 TYR B CA 1
ATOM 6629 C C . TYR B 1 43 ? -26.328 -8.07 16.359 1 71.19 43 TYR B C 1
ATOM 6631 O O . TYR B 1 43 ? -25.656 -7.938 17.391 1 71.19 43 TYR B O 1
ATOM 6639 N N . LYS B 1 44 ? -27.266 -9.242 16.359 1 85.38 44 LYS B N 1
ATOM 6640 C CA . LYS B 1 44 ? -26.875 -10.539 16.906 1 85.38 44 LYS B CA 1
ATOM 6641 C C . LYS B 1 44 ? -25.75 -11.172 16.094 1 85.38 44 LYS B C 1
ATOM 6643 O O . LYS B 1 44 ? -25.719 -11.039 14.867 1 85.38 44 LYS B O 1
ATOM 6648 N N . GLN B 1 45 ? -24.75 -11.672 16.828 1 92.25 45 GLN B N 1
ATOM 6649 C CA . GLN B 1 45 ? -23.594 -12.25 16.156 1 92.25 45 GLN B CA 1
ATOM 6650 C C . GLN B 1 45 ? -23.422 -13.719 16.531 1 92.25 45 GLN B C 1
ATOM 6652 O O . GLN B 1 45 ? -23.812 -14.133 17.625 1 92.25 45 GLN B O 1
ATOM 6657 N N . LYS B 1 46 ? -23 -14.477 15.703 1 94.19 46 LYS B N 1
ATOM 6658 C CA . LYS B 1 46 ? -22.531 -15.836 15.93 1 94.19 46 LYS B CA 1
ATOM 6659 C C . LYS B 1 46 ? -21.094 -16 15.438 1 94.19 46 LYS B C 1
ATOM 6661 O O . LYS B 1 46 ? -20.766 -15.578 14.328 1 94.19 46 LYS B O 1
ATOM 6666 N N . LYS B 1 47 ? -20.266 -16.578 16.281 1 94.81 47 LYS B N 1
ATOM 6667 C CA . LYS B 1 47 ? -18.859 -16.781 15.953 1 94.81 47 LYS B CA 1
ATOM 6668 C C . LYS B 1 47 ? -18.609 -18.219 15.516 1 94.81 47 LYS B C 1
ATOM 6670 O O . LYS B 1 47 ? -19.312 -19.141 15.938 1 94.81 47 LYS B O 1
ATOM 6675 N N . TYR B 1 48 ? -17.656 -18.359 14.648 1 93.75 48 TYR B N 1
ATOM 6676 C CA . TYR B 1 48 ? -17.266 -19.688 14.164 1 93.75 48 TYR B CA 1
ATOM 6677 C C . TYR B 1 48 ? -15.758 -19.875 14.25 1 93.75 48 TYR B C 1
ATOM 6679 O O . TYR B 1 48 ? -15 -18.922 14.117 1 93.75 48 TYR B O 1
ATOM 6687 N N . LYS B 1 49 ? -15.375 -21.109 14.508 1 92.44 49 LYS B N 1
ATOM 6688 C CA . LYS B 1 49 ? -13.984 -21.516 14.32 1 92.44 49 LYS B CA 1
ATOM 6689 C C . LYS B 1 49 ? -13.734 -22 12.898 1 92.44 49 LYS B C 1
ATOM 6691 O O . LYS B 1 49 ? -14.672 -22.422 12.211 1 92.44 49 LYS B O 1
ATOM 6696 N N . ILE B 1 50 ? -12.5 -21.953 12.469 1 91.88 50 ILE B N 1
ATOM 6697 C CA . ILE B 1 50 ? -12.148 -22.391 11.125 1 91.88 50 ILE B CA 1
ATOM 6698 C C . ILE B 1 50 ? -12.492 -23.875 10.969 1 91.88 50 ILE B C 1
ATOM 6700 O O . ILE B 1 50 ? -12.945 -24.312 9.906 1 91.88 50 ILE B O 1
ATOM 6704 N N . SER B 1 51 ? -12.336 -24.672 12 1 89.31 51 SER B N 1
ATOM 6705 C CA . SER B 1 51 ? -12.609 -26.094 11.953 1 89.31 51 SER B CA 1
ATOM 6706 C C . SER B 1 51 ? -14.094 -26.375 11.727 1 89.31 51 SER B C 1
ATOM 6708 O O . SER B 1 51 ? -14.461 -27.422 11.195 1 89.31 51 SER B O 1
ATOM 6710 N N . GLU B 1 52 ? -14.891 -25.391 12.117 1 89.31 52 GLU B N 1
ATOM 6711 C CA . GLU B 1 52 ? -16.328 -25.531 11.891 1 89.31 52 GLU B CA 1
ATOM 6712 C C . GLU B 1 52 ? -16.688 -25.203 10.445 1 89.31 52 GLU B C 1
ATOM 6714 O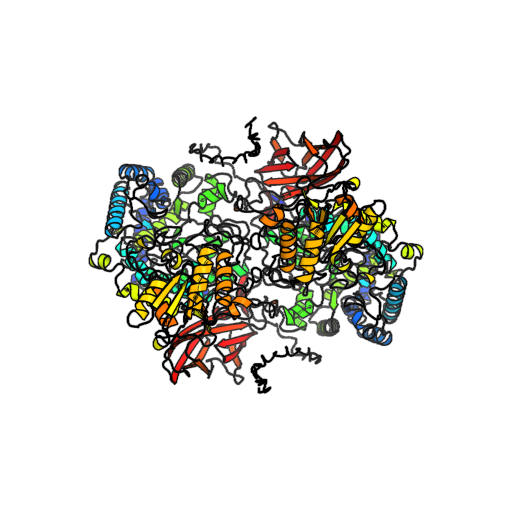 O . GLU B 1 52 ? -17.672 -25.734 9.906 1 89.31 52 GLU B O 1
ATOM 6719 N N . MET B 1 53 ? -15.859 -24.391 9.914 1 89.62 53 MET B N 1
ATOM 6720 C CA . MET B 1 53 ? -16.094 -24.016 8.516 1 89.62 53 MET B CA 1
ATOM 6721 C C . MET B 1 53 ? -15.57 -25.094 7.57 1 89.62 53 MET B C 1
ATOM 6723 O O . MET B 1 53 ? -16.047 -25.219 6.438 1 89.62 53 MET B O 1
ATOM 6727 N N . TYR B 1 54 ? -14.586 -25.812 8.062 1 91.12 54 TYR B N 1
ATOM 6728 C CA . TYR B 1 54 ? -13.992 -26.906 7.305 1 91.12 54 TYR B CA 1
ATOM 6729 C C . TYR B 1 54 ? -13.977 -28.188 8.125 1 91.12 54 TYR B C 1
ATOM 6731 O O . TYR B 1 54 ? -12.914 -28.688 8.508 1 91.12 54 TYR B O 1
ATOM 6739 N N . PRO B 1 55 ? -15.094 -28.75 8.289 1 89.12 55 PRO B N 1
ATOM 6740 C CA . PRO B 1 55 ? -15.117 -30 9.078 1 89.12 55 PRO B CA 1
ATOM 6741 C C . PRO B 1 55 ? -14.352 -31.125 8.398 1 89.12 55 PRO B C 1
ATOM 6743 O O . PRO B 1 55 ? -14.406 -31.266 7.176 1 89.12 55 PRO B O 1
ATOM 6746 N N . LYS B 1 56 ? -13.719 -31.953 9.227 1 89.12 56 LYS B N 1
ATOM 6747 C CA . LYS B 1 56 ? -13.023 -33.125 8.695 1 89.12 56 LYS B CA 1
ATOM 6748 C C . LYS B 1 56 ? -14.016 -34.188 8.234 1 89.12 56 LYS B C 1
ATOM 6750 O O . LYS B 1 56 ? -15.039 -34.406 8.891 1 89.12 56 LYS B O 1
ATOM 6755 N N . PRO B 1 57 ? -13.672 -34.781 7.129 1 90.94 57 PRO B N 1
ATOM 6756 C CA . PRO B 1 57 ? -14.539 -35.875 6.684 1 90.94 57 PRO B CA 1
ATOM 6757 C C . PRO B 1 57 ? -14.484 -37.094 7.609 1 90.94 57 PRO B C 1
ATOM 6759 O O . PRO B 1 57 ? -13.461 -37.344 8.242 1 90.94 57 PRO B O 1
ATOM 6762 N N . GLU B 1 58 ? -15.602 -37.875 7.648 1 94.25 58 GLU B N 1
ATOM 6763 C CA . GLU B 1 58 ? -15.602 -39.125 8.383 1 94.25 58 GLU B CA 1
ATOM 6764 C C . GLU B 1 58 ? -14.727 -40.156 7.688 1 94.25 58 GLU B C 1
ATOM 6766 O O . GLU B 1 58 ? -14.773 -40.312 6.461 1 94.25 58 GLU B O 1
ATOM 6771 N N . LEU B 1 59 ? -14.008 -40.875 8.445 1 97.06 59 LEU B N 1
ATOM 6772 C CA . LEU B 1 59 ? -13.086 -41.875 7.895 1 97.06 59 LEU B CA 1
ATOM 6773 C C . LEU B 1 59 ? -13.781 -43.219 7.676 1 97.06 59 LEU B C 1
ATOM 6775 O O . LEU B 1 59 ? -14.57 -43.656 8.516 1 97.06 59 LEU B O 1
ATOM 6779 N N . THR B 1 60 ? -13.5 -43.875 6.609 1 97.19 60 THR B N 1
ATOM 6780 C CA . THR B 1 60 ? -13.922 -45.25 6.383 1 97.19 60 THR B CA 1
ATOM 6781 C C . THR B 1 60 ? -13.047 -46.219 7.16 1 97.19 60 THR B C 1
ATOM 6783 O O . THR B 1 60 ? -11.977 -45.844 7.656 1 97.19 60 THR B O 1
ATOM 6786 N N . GLU B 1 61 ? -13.484 -47.438 7.246 1 97.31 61 GLU B N 1
ATOM 6787 C CA . GLU B 1 61 ? -12.688 -48.438 7.93 1 97.31 61 GLU B CA 1
ATOM 6788 C C . GLU B 1 61 ? -11.367 -48.688 7.203 1 97.31 61 GLU B C 1
ATOM 6790 O O . GLU B 1 61 ? -10.336 -48.906 7.84 1 97.31 61 GLU B O 1
ATOM 6795 N N . GLN B 1 62 ? -11.422 -48.656 5.973 1 97.38 62 GLN B N 1
ATOM 6796 C CA . GLN B 1 62 ? -10.211 -48.844 5.172 1 97.38 62 GLN B CA 1
ATOM 6797 C C . GLN B 1 62 ? -9.219 -47.719 5.426 1 97.38 62 GLN B C 1
ATOM 6799 O O . GLN B 1 62 ? -8.008 -47.938 5.52 1 97.38 62 GLN B O 1
ATOM 6804 N N . GLN B 1 63 ? -9.688 -46.5 5.488 1 97.62 63 GLN B N 1
ATOM 6805 C CA . GLN B 1 63 ? -8.836 -45.344 5.758 1 97.62 63 GLN B CA 1
ATOM 6806 C C . GLN B 1 63 ? -8.234 -45.406 7.156 1 97.62 63 GLN B C 1
ATOM 6808 O O . GLN B 1 63 ? -7.062 -45.094 7.352 1 97.62 63 GLN B O 1
ATOM 6813 N N . LYS B 1 64 ? -8.984 -45.844 8.109 1 97.88 64 LYS B N 1
ATOM 6814 C CA . LYS B 1 64 ? -8.477 -46 9.461 1 97.88 64 LYS B CA 1
ATOM 6815 C C . LYS B 1 64 ? -7.355 -47.062 9.5 1 97.88 64 LYS B C 1
ATOM 6817 O O . LYS B 1 64 ? -6.355 -46.875 10.195 1 97.88 64 LYS B O 1
ATOM 6822 N N . GLN B 1 65 ? -7.598 -48.125 8.805 1 98 65 GLN B N 1
ATOM 6823 C CA . GLN B 1 65 ? -6.582 -49.156 8.734 1 98 65 GLN B CA 1
ATOM 6824 C C . GLN B 1 65 ? -5.312 -48.656 8.062 1 98 65 GLN B C 1
ATOM 6826 O O . GLN B 1 65 ? -4.203 -48.969 8.492 1 98 65 GLN B O 1
ATOM 6831 N N . TYR B 1 66 ? -5.484 -47.969 7 1 97.88 66 TYR B N 1
ATOM 6832 C CA . TYR B 1 66 ? -4.332 -47.375 6.336 1 97.88 66 TYR B CA 1
ATOM 6833 C C . TYR B 1 66 ? -3.539 -46.5 7.305 1 97.88 66 TYR B C 1
ATOM 6835 O O . TYR B 1 66 ? -2.312 -46.594 7.383 1 97.88 66 TYR B O 1
ATOM 6843 N N . ILE B 1 67 ? -4.25 -45.625 7.984 1 98.19 67 ILE B N 1
ATOM 6844 C CA . ILE B 1 67 ? -3.621 -44.688 8.922 1 98.19 67 ILE B CA 1
ATOM 6845 C C . ILE B 1 67 ? -2.885 -45.469 10.008 1 98.19 67 ILE B C 1
ATOM 6847 O O . ILE B 1 67 ? -1.747 -45.156 10.352 1 98.19 67 ILE B O 1
ATOM 6851 N N . LYS B 1 68 ? -3.475 -46.469 10.531 1 98.25 68 LYS B N 1
ATOM 6852 C CA . LYS B 1 68 ? -2.848 -47.312 11.555 1 98.25 68 LYS B CA 1
ATOM 6853 C C . LYS B 1 68 ? -1.579 -47.969 11.023 1 98.25 68 LYS B C 1
ATOM 6855 O O . LYS B 1 68 ? -0.542 -47.969 11.688 1 98.25 68 LYS B O 1
ATOM 6860 N N . ASN B 1 69 ? -1.669 -48.594 9.859 1 98.5 69 ASN B N 1
ATOM 6861 C CA . ASN B 1 69 ? -0.513 -49.25 9.258 1 98.5 69 ASN B CA 1
ATOM 6862 C C . ASN B 1 69 ? 0.629 -48.25 9.023 1 98.5 69 ASN B C 1
ATOM 6864 O O . ASN B 1 69 ? 1.786 -48.562 9.32 1 98.5 69 ASN B O 1
ATOM 6868 N N . ARG B 1 70 ? 0.322 -47.125 8.453 1 98.31 70 ARG B N 1
ATOM 6869 C CA . ARG B 1 70 ? 1.312 -46.094 8.211 1 98.31 70 ARG B CA 1
ATOM 6870 C C . ARG B 1 70 ? 1.969 -45.656 9.516 1 98.31 70 ARG B C 1
ATOM 6872 O O . ARG B 1 70 ? 3.197 -45.562 9.602 1 98.31 70 ARG B O 1
ATOM 6879 N N . ASP B 1 71 ? 1.124 -45.344 10.539 1 98.38 71 ASP B N 1
ATOM 6880 C CA . ASP B 1 71 ? 1.63 -44.844 11.805 1 98.38 71 ASP B CA 1
ATOM 6881 C C . ASP B 1 71 ? 2.516 -45.844 12.508 1 98.38 71 ASP B C 1
ATOM 6883 O O . ASP B 1 71 ? 3.535 -45.5 13.102 1 98.38 71 ASP B O 1
ATOM 6887 N N . ASP B 1 72 ? 2.1 -47.094 12.438 1 98.5 72 ASP B N 1
ATOM 6888 C CA . ASP B 1 72 ? 2.914 -48.156 13.016 1 98.5 72 ASP B CA 1
ATOM 6889 C C . ASP B 1 72 ? 4.262 -48.281 12.312 1 98.5 72 ASP B C 1
ATOM 6891 O O . ASP B 1 72 ? 5.305 -48.375 12.961 1 98.5 72 ASP B O 1
ATOM 6895 N N . PHE B 1 73 ? 4.199 -48.281 11.055 1 98.5 73 PHE B N 1
ATOM 6896 C CA . PHE B 1 73 ? 5.41 -48.375 10.25 1 98.5 73 PHE B CA 1
ATOM 6897 C C . PHE B 1 73 ? 6.344 -47.219 10.547 1 98.5 73 PHE B C 1
ATOM 6899 O O . PHE B 1 73 ? 7.531 -47.406 10.805 1 98.5 73 PHE B O 1
ATOM 6906 N N . VAL B 1 74 ? 5.855 -46 10.523 1 98.56 74 VAL B N 1
ATOM 6907 C CA . VAL B 1 74 ? 6.648 -44.781 10.688 1 98.56 74 VAL B CA 1
ATOM 6908 C C . VAL B 1 74 ? 7.207 -44.719 12.102 1 98.56 74 VAL B C 1
ATOM 6910 O O . VAL B 1 74 ? 8.359 -44.312 12.305 1 98.56 74 VAL B O 1
ATOM 6913 N N . THR B 1 75 ? 6.383 -45.062 13.078 1 98.31 75 THR B N 1
ATOM 6914 C CA . THR B 1 75 ? 6.852 -45.062 14.461 1 98.31 75 THR B CA 1
ATOM 6915 C C . THR B 1 75 ? 8.016 -46.031 14.625 1 98.31 75 THR B C 1
ATOM 6917 O O . THR B 1 75 ? 9.016 -45.688 15.273 1 98.31 75 THR B O 1
ATOM 6920 N N . ALA B 1 76 ? 7.898 -47.188 14.047 1 98.38 76 ALA B N 1
ATOM 6921 C CA . ALA B 1 76 ? 8.961 -48.188 14.125 1 98.38 76 ALA B CA 1
ATOM 6922 C C . ALA B 1 76 ? 10.234 -47.688 13.445 1 98.38 76 ALA B C 1
ATOM 6924 O O . ALA B 1 76 ? 11.336 -47.812 13.992 1 98.38 76 ALA B O 1
ATOM 6925 N N . LEU B 1 77 ? 10.078 -47.156 12.336 1 98.44 77 LEU B N 1
ATOM 6926 C CA . LEU B 1 77 ? 11.227 -46.688 11.586 1 98.44 77 LEU B CA 1
ATOM 6927 C C . LEU B 1 77 ? 11.891 -45.5 12.32 1 98.44 77 LEU B C 1
ATOM 6929 O O . LEU B 1 77 ? 13.117 -45.438 12.406 1 98.44 77 LEU B O 1
ATOM 6933 N N . LEU B 1 78 ? 11.094 -44.562 12.812 1 97.88 78 LEU B N 1
ATOM 6934 C CA . LEU B 1 78 ? 11.586 -43.406 13.555 1 97.88 78 LEU B CA 1
ATOM 6935 C C . LEU B 1 78 ? 12.438 -43.844 14.734 1 97.88 78 LEU B C 1
ATOM 6937 O O . LEU B 1 78 ? 13.453 -43.219 15.047 1 97.88 78 LEU B O 1
ATOM 6941 N N . GLY B 1 79 ? 12.086 -44.875 15.375 1 97.12 79 GLY B N 1
ATOM 6942 C CA . GLY B 1 79 ? 12.805 -45.406 16.516 1 97.12 79 GLY B CA 1
ATOM 6943 C C . GLY B 1 79 ? 14.172 -45.969 16.156 1 97.12 79 GLY B C 1
ATOM 6944 O O . GLY B 1 79 ? 15.078 -46 17 1 97.12 79 GLY B O 1
ATOM 6945 N N . LYS B 1 80 ? 14.359 -46.375 14.93 1 97.69 80 LYS B N 1
ATOM 6946 C CA . LYS B 1 80 ? 15.602 -46.969 14.469 1 97.69 80 LYS B CA 1
ATOM 6947 C C . LYS B 1 80 ? 16.547 -45.938 13.883 1 97.69 80 LYS B C 1
ATOM 6949 O O . LYS B 1 80 ? 17.75 -46.188 13.727 1 97.69 80 LYS B O 1
ATOM 6954 N N . MET B 1 81 ? 16.109 -44.812 13.617 1 98.19 81 MET B N 1
ATOM 6955 C CA . MET B 1 81 ? 16.859 -43.812 12.883 1 98.19 81 MET B CA 1
ATOM 6956 C C . MET B 1 81 ? 17.891 -43.125 13.789 1 98.19 81 MET B C 1
ATOM 6958 O O . MET B 1 81 ? 17.594 -42.844 14.953 1 98.19 81 MET B O 1
ATOM 6962 N N . SER B 1 82 ? 19.016 -42.875 13.219 1 97.69 82 SER B N 1
ATOM 6963 C CA . SER B 1 82 ? 20.016 -42.031 13.883 1 97.69 82 SER B CA 1
ATOM 6964 C C . SER B 1 82 ? 19.656 -40.531 13.742 1 97.69 82 SER B C 1
ATOM 6966 O O . SER B 1 82 ? 18.797 -40.188 12.938 1 97.69 82 SER B O 1
ATOM 6968 N N . ILE B 1 83 ? 20.328 -39.75 14.492 1 97.94 83 ILE B N 1
ATOM 6969 C CA . ILE B 1 83 ? 20.141 -38.281 14.406 1 97.94 83 ILE B CA 1
ATOM 6970 C C . ILE B 1 83 ? 20.547 -37.812 13.023 1 97.94 83 ILE B C 1
ATOM 6972 O O . ILE B 1 83 ? 19.906 -36.906 12.461 1 97.94 83 ILE B O 1
ATOM 6976 N N . VAL B 1 84 ? 21.594 -38.344 12.43 1 97.81 84 VAL B N 1
ATOM 6977 C CA . VAL B 1 84 ? 22.078 -37.938 11.117 1 97.81 84 VAL B CA 1
ATOM 6978 C C . VAL B 1 84 ? 21 -38.219 10.062 1 97.81 84 VAL B C 1
ATOM 6980 O O . VAL B 1 84 ? 20.734 -37.375 9.195 1 97.81 84 VAL B O 1
ATOM 6983 N N . GLU B 1 85 ? 20.375 -39.406 10.164 1 98 85 GLU B N 1
ATOM 6984 C CA . GLU B 1 85 ? 19.281 -39.75 9.25 1 98 85 GLU B CA 1
ATOM 6985 C C . GLU B 1 85 ? 18.125 -38.75 9.367 1 98 85 GLU B C 1
ATOM 6987 O O . GLU B 1 85 ? 17.578 -38.312 8.359 1 98 85 GLU B O 1
ATOM 6992 N N . LYS B 1 86 ? 17.797 -38.438 10.617 1 98.62 86 LYS B N 1
ATOM 6993 C CA . LYS B 1 86 ? 16.672 -37.531 10.852 1 98.62 86 LYS B CA 1
ATOM 6994 C C . LYS B 1 86 ? 16.969 -36.156 10.281 1 98.62 86 LYS B C 1
ATOM 6996 O O . LYS B 1 86 ? 16.141 -35.562 9.602 1 98.62 86 LYS B O 1
ATOM 7001 N N . VAL B 1 87 ? 18.125 -35.625 10.469 1 98.56 87 VAL B N 1
ATOM 7002 C CA . VAL B 1 87 ? 18.547 -34.312 9.93 1 98.56 87 VAL B CA 1
ATOM 7003 C C . VAL B 1 87 ? 18.562 -34.375 8.406 1 98.56 87 VAL B C 1
ATOM 7005 O O . VAL B 1 87 ? 18.141 -33.438 7.742 1 98.56 87 VAL B O 1
ATOM 7008 N N . GLY B 1 88 ? 19.062 -35.469 7.875 1 98.25 88 GLY B N 1
ATOM 7009 C CA . GLY B 1 88 ? 19.078 -35.656 6.434 1 98.25 88 GLY B CA 1
ATOM 7010 C C . GLY B 1 88 ? 17.688 -35.625 5.809 1 98.25 88 GLY B C 1
ATOM 7011 O O . GLY B 1 88 ? 17.516 -35.062 4.719 1 98.25 88 GLY B O 1
ATOM 7012 N N . GLN B 1 89 ? 16.703 -36.219 6.512 1 98.38 89 GLN B N 1
ATOM 7013 C CA . GLN B 1 89 ? 15.328 -36.219 6.031 1 98.38 89 GLN B CA 1
ATOM 7014 C C . GLN B 1 89 ? 14.789 -34.781 5.961 1 98.38 89 GLN B C 1
ATOM 7016 O O . GLN B 1 89 ? 13.953 -34.469 5.109 1 98.38 89 GLN B O 1
ATOM 7021 N N . MET B 1 90 ? 15.266 -33.875 6.781 1 98.75 90 MET B N 1
ATOM 7022 C CA . MET B 1 90 ? 14.797 -32.5 6.855 1 98.75 90 MET B CA 1
ATOM 7023 C C . MET B 1 90 ? 15.555 -31.625 5.879 1 98.75 90 MET B C 1
ATOM 7025 O O . MET B 1 90 ? 15.422 -30.391 5.91 1 98.75 90 MET B O 1
ATOM 7029 N N . THR B 1 91 ? 16.422 -32.25 5.043 1 98.31 91 THR B N 1
ATOM 7030 C CA . THR B 1 91 ? 17.281 -31.484 4.148 1 98.31 91 THR B CA 1
ATOM 7031 C C . THR B 1 91 ? 16.953 -31.781 2.691 1 98.31 91 THR B C 1
ATOM 7033 O O . THR B 1 91 ? 16.969 -32.938 2.264 1 98.31 91 THR B O 1
ATOM 7036 N N . GLN B 1 92 ? 16.641 -30.719 1.927 1 98.38 92 GLN B N 1
ATOM 7037 C CA . GLN B 1 92 ? 16.375 -30.828 0.496 1 98.38 92 GLN B CA 1
ATOM 7038 C C . GLN B 1 92 ? 17.422 -30.094 -0.315 1 98.38 92 GLN B C 1
ATOM 7040 O O . GLN B 1 92 ? 17.547 -28.859 -0.216 1 98.38 92 GLN B O 1
ATOM 7045 N N . ILE B 1 93 ? 18.141 -30.812 -1.184 1 97.38 93 ILE B N 1
ATOM 7046 C CA . ILE B 1 93 ? 19.297 -30.234 -1.854 1 97.38 93 ILE B CA 1
ATOM 7047 C C . ILE B 1 93 ? 18.953 -29.922 -3.309 1 97.38 93 ILE B C 1
ATOM 7049 O O . ILE B 1 93 ? 18.266 -30.703 -3.971 1 97.38 93 ILE B O 1
ATOM 7053 N N . ASP B 1 94 ? 19.438 -28.844 -3.859 1 96.75 94 ASP B N 1
ATOM 7054 C CA . ASP B 1 94 ? 19.344 -28.469 -5.27 1 96.75 94 ASP B CA 1
ATOM 7055 C C . ASP B 1 94 ? 20.156 -29.422 -6.141 1 96.75 94 ASP B C 1
ATOM 7057 O O . ASP B 1 94 ? 21.375 -29.531 -5.977 1 96.75 94 ASP B O 1
ATOM 7061 N N . VAL B 1 95 ? 19.547 -30.016 -7.055 1 96.81 95 VAL B N 1
ATOM 7062 C CA . VAL B 1 95 ? 20.203 -31.016 -7.906 1 96.81 95 VAL B CA 1
ATOM 7063 C C . VAL B 1 95 ? 21.344 -30.359 -8.68 1 96.81 95 VAL B C 1
ATOM 7065 O O . VAL B 1 95 ? 22.312 -31.016 -9.047 1 96.81 95 VAL B O 1
ATOM 7068 N N . ASN B 1 96 ? 21.234 -29.047 -8.898 1 95.31 96 ASN B N 1
ATOM 7069 C CA . ASN B 1 96 ? 22.266 -28.328 -9.625 1 95.31 96 ASN B CA 1
ATOM 7070 C C . ASN B 1 96 ? 23.594 -28.359 -8.891 1 95.31 96 ASN B C 1
ATOM 7072 O O . ASN B 1 96 ? 24.656 -28.141 -9.484 1 95.31 96 ASN B O 1
ATOM 7076 N N . LYS B 1 97 ? 23.578 -28.625 -7.621 1 94.31 97 LYS B N 1
ATOM 7077 C CA . LYS B 1 97 ? 24.797 -28.766 -6.84 1 94.31 97 LYS B CA 1
ATOM 7078 C C . LYS B 1 97 ? 25.453 -30.125 -7.074 1 94.31 97 LYS B C 1
ATOM 7080 O O . LYS B 1 97 ? 26.609 -30.328 -6.715 1 94.31 97 LYS B O 1
ATOM 7085 N N . LEU B 1 98 ? 24.781 -31.031 -7.75 1 95.62 98 LEU B N 1
ATOM 7086 C CA . LEU B 1 98 ? 25.203 -32.406 -7.812 1 95.62 98 LEU B CA 1
ATOM 7087 C C . LEU B 1 98 ? 25.547 -32.812 -9.242 1 95.62 98 LEU B C 1
ATOM 7089 O O . LEU B 1 98 ? 25.984 -33.938 -9.492 1 95.62 98 LEU B O 1
ATOM 7093 N N . VAL B 1 99 ? 25.328 -31.953 -10.203 1 96.06 99 VAL B N 1
ATOM 7094 C CA . VAL B 1 99 ? 25.656 -32.219 -11.594 1 96.06 99 VAL B CA 1
ATOM 7095 C C . VAL B 1 99 ? 27.016 -31.625 -11.922 1 96.06 99 VAL B C 1
ATOM 7097 O O . VAL B 1 99 ? 27.484 -30.703 -11.242 1 96.06 99 VAL B O 1
ATOM 7100 N N . TYR B 1 100 ? 27.656 -32.156 -13.008 1 95.75 100 TYR B N 1
ATOM 7101 C CA . TYR B 1 100 ? 28.859 -31.5 -13.5 1 95.75 100 TYR B CA 1
ATOM 7102 C C . TYR B 1 100 ? 28.562 -30.094 -14 1 95.75 100 TYR B C 1
ATOM 7104 O O . TYR B 1 100 ? 27.484 -29.828 -14.539 1 95.75 100 TYR B O 1
ATOM 7112 N N . PRO B 1 101 ? 29.516 -29.172 -13.773 1 91.88 101 PRO B N 1
ATOM 7113 C CA . PRO B 1 101 ? 29.281 -27.797 -14.219 1 91.88 101 PRO B CA 1
ATOM 7114 C C . PRO B 1 101 ? 28.844 -27.719 -15.68 1 91.88 101 PRO B C 1
ATOM 7116 O O . PRO B 1 101 ? 29.469 -28.344 -16.547 1 91.88 101 PRO B O 1
ATOM 7119 N N . ASN B 1 102 ? 27.75 -27.031 -15.953 1 91 102 ASN B N 1
ATOM 7120 C CA . ASN B 1 102 ? 27.219 -26.719 -17.281 1 91 102 ASN B CA 1
ATOM 7121 C C . ASN B 1 102 ? 26.781 -27.984 -18 1 91 102 ASN B C 1
ATOM 7123 O O . ASN B 1 102 ? 26.922 -28.094 -19.219 1 91 102 ASN B O 1
ATOM 7127 N N . THR B 1 103 ? 26.422 -29.016 -17.156 1 95 103 THR B N 1
ATOM 7128 C CA . THR B 1 103 ? 25.875 -30.219 -17.75 1 95 103 THR B CA 1
ATOM 7129 C C . THR B 1 103 ? 24.594 -30.656 -17.047 1 95 103 THR B C 1
ATOM 7131 O O . THR B 1 103 ? 24.25 -30.094 -16 1 95 103 THR B O 1
ATOM 7134 N N . VAL B 1 104 ? 23.953 -31.656 -17.641 1 95.69 104 VAL B N 1
ATOM 7135 C CA . VAL B 1 104 ? 22.766 -32.219 -17.016 1 95.69 104 VAL B CA 1
ATOM 7136 C C . VAL B 1 104 ? 23.109 -33.594 -16.391 1 95.69 104 VAL B C 1
ATOM 7138 O O . VAL B 1 104 ? 22.219 -34.312 -15.938 1 95.69 104 VAL B O 1
ATOM 7141 N N . GLN B 1 105 ? 24.422 -33.938 -16.328 1 95.75 105 GLN B N 1
ATOM 7142 C CA . GLN B 1 105 ? 24.859 -35.25 -15.844 1 95.75 105 GLN B CA 1
ATOM 7143 C C . GLN B 1 105 ? 25.219 -35.188 -14.359 1 95.75 105 GLN B C 1
ATOM 7145 O O . GLN B 1 105 ? 25.969 -34.312 -13.93 1 95.75 105 GLN B O 1
ATOM 7150 N N . LEU B 1 106 ? 24.75 -36.156 -13.641 1 97.38 106 LEU B N 1
ATOM 7151 C CA . LEU B 1 106 ? 25.062 -36.25 -12.219 1 97.38 106 LEU B CA 1
ATOM 7152 C C . LEU B 1 106 ? 26.531 -36.594 -11.984 1 97.38 106 LEU B C 1
ATOM 7154 O O . LEU B 1 106 ? 27.094 -37.406 -12.695 1 97.38 106 LEU B O 1
ATOM 7158 N N . ASN B 1 107 ? 27.125 -35.906 -11.109 1 97.88 107 ASN B N 1
ATOM 7159 C CA . ASN B 1 107 ? 28.391 -36.375 -10.539 1 97.88 107 ASN B CA 1
ATOM 7160 C C . ASN B 1 107 ? 28.172 -37.438 -9.477 1 97.88 107 ASN B C 1
ATOM 7162 O O . ASN B 1 107 ? 28.109 -37.156 -8.289 1 97.88 107 ASN B O 1
ATOM 7166 N N . GLU B 1 108 ? 28.156 -38.656 -9.859 1 97.69 108 GLU B N 1
ATOM 7167 C CA . GLU B 1 108 ? 27.766 -39.781 -8.992 1 97.69 108 GLU B CA 1
ATOM 7168 C C . GLU B 1 108 ? 28.688 -39.875 -7.785 1 97.69 108 GLU B C 1
ATOM 7170 O O . GLU B 1 108 ? 28.266 -40.25 -6.691 1 97.69 108 GLU B O 1
ATOM 7175 N N . THR B 1 109 ? 29.953 -39.562 -8.008 1 97.56 109 THR B N 1
ATOM 7176 C CA . THR B 1 109 ? 30.906 -39.625 -6.906 1 97.56 109 THR B CA 1
ATOM 7177 C C . THR B 1 109 ? 30.547 -38.594 -5.828 1 97.56 109 THR B C 1
ATOM 7179 O O . THR B 1 109 ? 30.578 -38.906 -4.637 1 97.56 109 THR B O 1
ATOM 7182 N N . TYR B 1 110 ? 30.234 -37.469 -6.336 1 96.62 110 TYR B N 1
ATOM 7183 C CA . TYR B 1 110 ? 29.875 -36.406 -5.383 1 96.62 110 TYR B CA 1
ATOM 7184 C C . TYR B 1 110 ? 28.547 -36.719 -4.707 1 96.62 110 TYR B C 1
ATOM 7186 O O . TYR B 1 110 ? 28.391 -36.5 -3.506 1 96.62 110 TYR B O 1
ATOM 7194 N N . VAL B 1 111 ? 27.578 -37.219 -5.461 1 97.25 111 VAL B N 1
ATOM 7195 C CA . VAL B 1 111 ? 26.312 -37.656 -4.887 1 97.25 111 VAL B CA 1
ATOM 7196 C C . VAL B 1 111 ? 26.562 -38.688 -3.787 1 97.25 111 VAL B C 1
ATOM 7198 O O . VAL B 1 111 ? 25.969 -38.625 -2.711 1 97.25 111 VAL B O 1
ATOM 7201 N N . ASP B 1 112 ? 27.406 -39.625 -4.059 1 97.69 112 ASP B N 1
ATOM 7202 C CA . ASP B 1 112 ? 27.75 -40.656 -3.096 1 97.69 112 ASP B CA 1
ATOM 7203 C C . ASP B 1 112 ? 28.328 -40.062 -1.816 1 97.69 112 ASP B C 1
ATOM 7205 O O . ASP B 1 112 ? 27.922 -40.438 -0.712 1 97.69 112 ASP B O 1
ATOM 7209 N N . GLU B 1 113 ? 29.188 -39.156 -1.985 1 96.62 113 GLU B N 1
ATOM 7210 C CA . GLU B 1 113 ? 29.844 -38.5 -0.852 1 96.62 113 GLU B CA 1
ATOM 7211 C C . GLU B 1 113 ? 28.828 -37.781 0.018 1 96.62 113 GLU B C 1
ATOM 7213 O O . GLU B 1 113 ? 28.812 -37.938 1.239 1 96.62 113 GLU B O 1
ATOM 7218 N N . ILE B 1 114 ? 28.016 -36.969 -0.593 1 95.44 114 ILE B N 1
ATOM 7219 C CA . ILE B 1 114 ? 27.109 -36.094 0.134 1 95.44 114 ILE B CA 1
ATOM 7220 C C . ILE B 1 114 ? 26.016 -36.938 0.808 1 95.44 114 ILE B C 1
ATOM 7222 O O . ILE B 1 114 ? 25.594 -36.625 1.924 1 95.44 114 ILE B O 1
ATOM 7226 N N . THR B 1 115 ? 25.531 -37.969 0.173 1 96.25 115 THR B N 1
ATOM 7227 C CA . THR B 1 115 ? 24.469 -38.812 0.743 1 96.25 115 THR B CA 1
ATOM 7228 C C . THR B 1 115 ? 25.016 -39.656 1.888 1 96.25 115 THR B C 1
ATOM 7230 O O . THR B 1 115 ? 24.281 -39.969 2.832 1 96.25 115 THR B O 1
ATOM 7233 N N . LYS B 1 116 ? 26.266 -40.031 1.802 1 95.62 116 LYS B N 1
ATOM 7234 C CA . LYS B 1 116 ? 26.891 -40.781 2.906 1 95.62 116 LYS B CA 1
ATOM 7235 C C . LYS B 1 116 ? 27.094 -39.844 4.113 1 95.62 116 LYS B C 1
ATOM 7237 O O . LYS B 1 116 ? 26.812 -40.25 5.246 1 95.62 116 LYS B O 1
ATOM 7242 N N . GLU B 1 117 ? 27.516 -38.75 3.771 1 95.62 117 GLU B N 1
ATOM 7243 C CA . GLU B 1 117 ? 27.875 -37.812 4.844 1 95.62 117 GLU B CA 1
ATOM 7244 C C . GLU B 1 117 ? 26.641 -37.281 5.559 1 95.62 117 GLU B C 1
ATOM 7246 O O . GLU B 1 117 ? 26.609 -37.25 6.789 1 95.62 117 GLU B O 1
ATOM 7251 N N . PHE B 1 118 ? 25.609 -36.906 4.824 1 95.88 118 PHE B N 1
ATOM 7252 C CA . PHE B 1 118 ? 24.5 -36.156 5.41 1 95.88 118 PHE B CA 1
ATOM 7253 C C . PHE B 1 118 ? 23.234 -37 5.383 1 95.88 118 PHE B C 1
ATOM 7255 O O . PHE B 1 118 ? 22.203 -36.594 5.945 1 95.88 118 PHE B O 1
ATOM 7262 N N . GLN B 1 119 ? 23.266 -38.156 4.742 1 96.81 119 GLN B N 1
ATOM 7263 C CA . GLN B 1 119 ? 22.109 -39.031 4.633 1 96.81 119 GLN B CA 1
ATOM 7264 C C . GLN B 1 119 ? 20.891 -38.281 4.129 1 96.81 119 GLN B C 1
ATOM 7266 O O . GLN B 1 119 ? 19.812 -38.344 4.734 1 96.81 119 GLN B O 1
ATOM 7271 N N . ILE B 1 120 ? 21.062 -37.625 3.025 1 96.12 120 ILE B N 1
ATOM 7272 C CA . ILE B 1 120 ? 20.109 -36.656 2.469 1 96.12 120 ILE B CA 1
ATOM 7273 C C . ILE B 1 120 ? 18.797 -37.406 2.133 1 96.12 120 ILE B C 1
ATOM 7275 O O . ILE B 1 120 ? 18.828 -38.469 1.558 1 96.12 120 ILE B O 1
ATOM 7279 N N . GLY B 1 121 ? 17.656 -36.656 2.475 1 97 121 GLY B N 1
ATOM 7280 C CA . GLY B 1 121 ? 16.375 -37.312 2.297 1 97 121 GLY B CA 1
ATOM 7281 C C . GLY B 1 121 ? 15.57 -36.719 1.145 1 97 121 GLY B C 1
ATOM 7282 O O . GLY B 1 121 ? 14.547 -37.281 0.749 1 97 121 GLY B O 1
ATOM 7283 N N . SER B 1 122 ? 15.984 -35.625 0.55 1 98.25 122 SER B N 1
ATOM 7284 C CA . SER B 1 122 ? 15.18 -35 -0.489 1 98.25 122 SER B CA 1
ATOM 7285 C C . SER B 1 122 ? 16.047 -34.156 -1.43 1 98.25 122 SER B C 1
ATOM 7287 O O . SER B 1 122 ? 17.094 -33.625 -1.021 1 98.25 122 SER B O 1
ATOM 7289 N N . PHE B 1 123 ? 15.656 -34.094 -2.699 1 98.06 123 PHE B N 1
ATOM 7290 C CA . PHE B 1 123 ? 16.266 -33.281 -3.73 1 98.06 123 PHE B CA 1
ATOM 7291 C C . PHE B 1 123 ? 15.195 -32.5 -4.508 1 98.06 123 PHE B C 1
ATOM 7293 O O . PHE B 1 123 ? 14.008 -32.844 -4.418 1 98.06 123 PHE B O 1
ATOM 7300 N N . LEU B 1 124 ? 15.625 -31.422 -5.273 1 97.94 124 LEU B N 1
ATOM 7301 C CA . LEU B 1 124 ? 14.664 -30.656 -6.059 1 97.94 124 LEU B CA 1
ATOM 7302 C C . LEU B 1 124 ? 15.344 -30 -7.25 1 97.94 124 LEU B C 1
ATOM 7304 O O . LEU B 1 124 ? 16.578 -30.016 -7.363 1 97.94 124 LEU B O 1
ATOM 7308 N N . ASN B 1 125 ? 14.539 -29.406 -8.078 1 97 125 ASN B N 1
ATOM 7309 C CA . ASN B 1 125 ? 14.914 -28.469 -9.133 1 97 125 ASN B CA 1
ATOM 7310 C C . ASN B 1 125 ? 15.344 -29.203 -10.398 1 97 125 ASN B C 1
ATOM 7312 O O . ASN B 1 125 ? 15.102 -30.391 -10.547 1 97 125 ASN B O 1
ATOM 7316 N N . SER B 1 126 ? 15.773 -28.469 -11.398 1 97.19 126 SER B N 1
ATOM 7317 C CA . SER B 1 126 ? 16.188 -28.984 -12.703 1 97.19 126 SER B CA 1
ATOM 7318 C C . SER B 1 126 ? 17.562 -28.469 -13.094 1 97.19 126 SER B C 1
ATOM 7320 O O . SER B 1 126 ? 17.891 -27.312 -12.836 1 97.19 126 SER B O 1
ATOM 7322 N N . PRO B 1 127 ? 18.328 -29.344 -13.742 1 96.44 127 PRO B N 1
ATOM 7323 C CA . PRO B 1 127 ? 19.625 -28.875 -14.242 1 96.44 127 PRO B CA 1
ATOM 7324 C C . PRO B 1 127 ? 19.484 -27.734 -15.258 1 96.44 127 PRO B C 1
ATOM 7326 O O . PRO B 1 127 ? 20.469 -27.047 -15.547 1 96.44 127 PRO B O 1
ATOM 7329 N N . THR B 1 128 ? 18.281 -27.516 -15.789 1 96.56 128 THR B N 1
ATOM 7330 C CA . THR B 1 128 ? 18.094 -26.516 -16.828 1 96.56 128 THR B CA 1
ATOM 7331 C C . THR B 1 128 ? 17.375 -25.281 -16.266 1 96.56 128 THR B C 1
ATOM 7333 O O . THR B 1 128 ? 16.922 -24.422 -17.016 1 96.56 128 THR B O 1
ATOM 7336 N N . THR B 1 129 ? 17.203 -25.156 -14.984 1 95.75 129 THR B N 1
ATOM 7337 C CA . THR B 1 129 ? 16.453 -24.062 -14.359 1 95.75 129 THR B CA 1
ATOM 7338 C C . THR B 1 129 ? 17.047 -22.719 -14.758 1 95.75 129 THR B C 1
ATOM 7340 O O . THR B 1 129 ? 16.312 -21.75 -14.945 1 95.75 129 THR B O 1
ATOM 7343 N N . GLY B 1 130 ? 18.375 -22.594 -14.938 1 94.5 130 GLY B N 1
ATOM 7344 C CA . GLY B 1 130 ? 19.047 -21.328 -15.195 1 94.5 130 GLY B CA 1
ATOM 7345 C C . GLY B 1 130 ? 19.125 -20.984 -16.672 1 94.5 130 GLY B C 1
ATOM 7346 O O . GLY B 1 130 ? 19.594 -19.906 -17.031 1 94.5 130 GLY B O 1
ATOM 7347 N N . GLY B 1 131 ? 18.766 -21.953 -17.516 1 95.12 131 GLY B N 1
ATOM 7348 C CA . GLY B 1 131 ? 18.859 -21.766 -18.953 1 95.12 131 GLY B CA 1
ATOM 7349 C C . GLY B 1 131 ? 19.219 -23.031 -19.703 1 95.12 131 GLY B C 1
ATOM 7350 O O . GLY B 1 131 ? 19.188 -24.125 -19.141 1 95.12 131 GLY B O 1
ATOM 7351 N N . ILE B 1 132 ? 19.516 -22.797 -20.938 1 95.38 132 ILE B N 1
ATOM 7352 C CA . ILE B 1 132 ? 19.891 -23.906 -21.812 1 95.38 132 ILE B CA 1
ATOM 7353 C C . ILE B 1 132 ? 21.234 -24.484 -21.359 1 95.38 132 ILE B C 1
ATOM 7355 O O . ILE B 1 132 ? 22.203 -23.734 -21.188 1 95.38 132 ILE B O 1
ATOM 7359 N N . VAL B 1 133 ? 21.25 -25.781 -21.172 1 95.06 133 VAL B N 1
ATOM 7360 C CA . VAL B 1 133 ? 22.469 -26.469 -20.75 1 95.06 133 VAL B CA 1
ATOM 7361 C C . VAL B 1 133 ? 22.781 -27.594 -21.75 1 95.06 133 VAL B C 1
ATOM 7363 O O . VAL B 1 133 ? 21.984 -28.516 -21.922 1 95.06 133 VAL B O 1
ATOM 7366 N N . GLN B 1 134 ? 23.922 -27.609 -22.344 1 93.56 134 GLN B N 1
ATOM 7367 C CA . GLN B 1 134 ? 24.359 -28.594 -23.328 1 93.56 134 GLN B CA 1
ATOM 7368 C C . GLN B 1 134 ? 23.328 -28.781 -24.422 1 93.56 134 GLN B C 1
ATOM 7370 O O . GLN B 1 134 ? 23.016 -29.906 -24.828 1 93.56 134 GLN B O 1
ATOM 7375 N N . GLY B 1 135 ? 22.703 -27.656 -24.719 1 91.69 135 GLY B N 1
ATOM 7376 C CA . GLY B 1 135 ? 21.734 -27.672 -25.812 1 91.69 135 GLY B CA 1
ATOM 7377 C C . GLY B 1 135 ? 20.359 -28.125 -25.375 1 91.69 135 GLY B C 1
ATOM 7378 O O . GLY B 1 135 ? 19.406 -28.125 -26.172 1 91.69 135 GLY B O 1
ATOM 7379 N N . TYR B 1 136 ? 20.203 -28.5 -24.109 1 93.12 136 TYR B N 1
ATOM 7380 C CA . TYR B 1 136 ? 18.906 -28.938 -23.625 1 93.12 136 TYR B CA 1
ATOM 7381 C C . TYR B 1 136 ? 18.156 -27.781 -22.969 1 93.12 136 TYR B C 1
ATOM 7383 O O . TYR B 1 136 ? 18.656 -27.156 -22.031 1 93.12 136 TYR B O 1
ATOM 7391 N N . SER B 1 137 ? 17.031 -27.531 -23.453 1 93.56 137 SER B N 1
ATOM 7392 C CA . SER B 1 137 ? 16.141 -26.578 -22.781 1 93.56 137 SER B CA 1
ATOM 7393 C C . SER B 1 137 ? 15.383 -27.234 -21.641 1 93.56 137 SER B C 1
ATOM 7395 O O . SER B 1 137 ? 14.953 -26.562 -20.703 1 93.56 137 SER B O 1
ATOM 7397 N N . SER B 1 138 ? 15.141 -28.484 -21.766 1 94.31 138 SER B N 1
ATOM 7398 C CA . SER B 1 138 ? 14.492 -29.359 -20.797 1 94.31 138 SER B CA 1
ATOM 7399 C C . SER B 1 138 ? 14.93 -30.812 -20.969 1 94.31 138 SER B C 1
ATOM 7401 O O . SER B 1 138 ? 15.547 -31.156 -21.969 1 94.31 138 SER B O 1
ATOM 7403 N N . LEU B 1 139 ? 14.625 -31.578 -19.953 1 97.12 139 LEU B N 1
ATOM 7404 C CA . LEU B 1 139 ? 14.93 -33 -20.031 1 97.12 139 LEU B CA 1
ATOM 7405 C C . LEU B 1 139 ? 13.703 -33.812 -20.469 1 97.12 139 LEU B C 1
ATOM 7407 O O . LEU B 1 139 ? 12.57 -33.438 -20.109 1 97.12 139 LEU B O 1
ATOM 7411 N N . ASN B 1 140 ? 13.914 -34.812 -21.25 1 96.38 140 ASN B N 1
ATOM 7412 C CA . ASN B 1 140 ? 12.805 -35.719 -21.578 1 96.38 140 ASN B CA 1
ATOM 7413 C C . ASN B 1 140 ? 12.57 -36.75 -20.469 1 96.38 140 ASN B C 1
ATOM 7415 O O . ASN B 1 140 ? 13.328 -36.812 -19.5 1 96.38 140 ASN B O 1
ATOM 7419 N N . ALA B 1 141 ? 11.531 -37.531 -20.641 1 97.25 141 ALA B N 1
ATOM 7420 C CA . ALA B 1 141 ? 11.117 -38.469 -19.578 1 97.25 141 ALA B CA 1
ATOM 7421 C C . ALA B 1 141 ? 12.219 -39.469 -19.281 1 97.25 141 ALA B C 1
ATOM 7423 O O . ALA B 1 141 ? 12.477 -39.781 -18.125 1 97.25 141 ALA B O 1
ATOM 7424 N N . THR B 1 142 ? 12.844 -39.969 -20.266 1 96.19 142 THR B N 1
ATOM 7425 C CA . THR B 1 142 ? 13.891 -40.969 -20.094 1 96.19 142 THR B CA 1
ATOM 7426 C C . THR B 1 142 ? 15.078 -40.406 -19.328 1 96.19 142 THR B C 1
ATOM 7428 O O . THR B 1 142 ? 15.625 -41.062 -18.438 1 96.19 142 THR B O 1
ATOM 7431 N N . GLN B 1 143 ? 15.445 -39.219 -19.719 1 96.5 143 GLN B N 1
ATOM 7432 C CA . GLN B 1 143 ? 16.547 -38.562 -19.031 1 96.5 143 GLN B CA 1
ATOM 7433 C C . GLN B 1 143 ? 16.219 -38.312 -17.562 1 96.5 143 GLN B C 1
ATOM 7435 O O . GLN B 1 143 ? 17.078 -38.531 -16.688 1 96.5 143 GLN B O 1
ATOM 7440 N N . TRP B 1 144 ? 15.047 -37.875 -17.281 1 97.69 144 TRP B N 1
ATOM 7441 C CA . TRP B 1 144 ? 14.617 -37.656 -15.914 1 97.69 144 TRP B CA 1
ATOM 7442 C C . TRP B 1 144 ? 14.617 -38.969 -15.133 1 97.69 144 TRP B C 1
ATOM 7444 O O . TRP B 1 144 ? 15.117 -39.031 -14.008 1 97.69 144 TRP B O 1
ATOM 7454 N N . ILE B 1 145 ? 14.031 -40 -15.719 1 97.69 145 ILE B N 1
ATOM 7455 C CA . ILE B 1 145 ? 13.938 -41.312 -15.062 1 97.69 145 ILE B CA 1
ATOM 7456 C C . ILE B 1 145 ? 15.344 -41.812 -14.75 1 97.69 145 ILE B C 1
ATOM 7458 O O . ILE B 1 145 ? 15.594 -42.344 -13.656 1 97.69 145 ILE B O 1
ATOM 7462 N N . ASP B 1 146 ? 16.234 -41.688 -15.68 1 97.12 146 ASP B N 1
ATOM 7463 C CA . ASP B 1 146 ? 17.609 -42.125 -15.469 1 97.12 146 ASP B CA 1
ATOM 7464 C C . ASP B 1 146 ? 18.266 -41.344 -14.328 1 97.12 146 ASP B C 1
ATOM 7466 O O . ASP B 1 146 ? 18.922 -41.906 -13.469 1 97.12 146 ASP B O 1
ATOM 7470 N N . LEU B 1 147 ? 18.109 -40.062 -14.383 1 97.62 147 LEU B N 1
ATOM 7471 C CA . LEU B 1 147 ? 18.656 -39.188 -13.352 1 97.62 147 LEU B CA 1
ATOM 7472 C C . LEU B 1 147 ? 18.109 -39.562 -11.977 1 97.62 147 LEU B C 1
ATOM 7474 O O . LEU B 1 147 ? 18.891 -39.75 -11.031 1 97.62 147 LEU B O 1
ATOM 7478 N N . LEU B 1 148 ? 16.844 -39.719 -11.852 1 98 148 LEU B N 1
ATOM 7479 C CA . LEU B 1 148 ? 16.188 -40.031 -10.586 1 98 148 LEU B CA 1
ATOM 7480 C C . LEU B 1 148 ? 16.547 -41.438 -10.102 1 98 148 LEU B C 1
ATOM 7482 O O . LEU B 1 148 ? 16.719 -41.656 -8.898 1 98 148 LEU B O 1
ATOM 7486 N N . THR B 1 149 ? 16.609 -42.344 -11.016 1 98 149 THR B N 1
ATOM 7487 C CA . THR B 1 149 ? 16.984 -43.719 -10.664 1 98 149 THR B CA 1
ATOM 7488 C C . THR B 1 149 ? 18.391 -43.75 -10.086 1 98 149 THR B C 1
ATOM 7490 O O . THR B 1 149 ? 18.641 -44.406 -9.07 1 98 149 THR B O 1
ATOM 7493 N N . THR B 1 150 ? 19.281 -43.094 -10.75 1 97.94 150 THR B N 1
ATOM 7494 C CA . THR B 1 150 ? 20.656 -43.031 -10.281 1 97.94 150 THR B CA 1
ATOM 7495 C C . THR B 1 150 ? 20.734 -42.375 -8.906 1 97.94 150 THR B C 1
ATOM 7497 O O . THR B 1 150 ? 21.391 -42.906 -8.008 1 97.94 150 THR B O 1
ATOM 7500 N N . LEU B 1 151 ? 20.109 -41.281 -8.766 1 97.62 151 LEU B N 1
ATOM 7501 C CA . LEU B 1 151 ? 20.078 -40.562 -7.5 1 97.62 151 LEU B CA 1
ATOM 7502 C C . LEU B 1 151 ? 19.531 -41.438 -6.387 1 97.62 151 LEU B C 1
ATOM 7504 O O . LEU B 1 151 ? 20.094 -41.469 -5.289 1 97.62 151 LEU B O 1
ATOM 7508 N N . GLN B 1 152 ? 18.438 -42.125 -6.645 1 97.62 152 GLN B N 1
ATOM 7509 C CA . GLN B 1 152 ? 17.781 -42.969 -5.664 1 97.62 152 GLN B CA 1
ATOM 7510 C C . GLN B 1 152 ? 18.656 -44.156 -5.293 1 97.62 152 GLN B C 1
ATOM 7512 O O . GLN B 1 152 ? 18.734 -44.531 -4.121 1 97.62 152 GLN B O 1
ATOM 7517 N N . ARG B 1 153 ? 19.25 -44.781 -6.258 1 97.75 153 ARG B N 1
ATOM 7518 C CA . ARG B 1 153 ? 20.125 -45.906 -6.027 1 97.75 153 ARG B CA 1
ATOM 7519 C C . ARG B 1 153 ? 21.25 -45.562 -5.059 1 97.75 153 ARG B C 1
ATOM 7521 O O . ARG B 1 153 ? 21.5 -46.281 -4.098 1 97.75 153 ARG B O 1
ATOM 7528 N N . ILE B 1 154 ? 21.859 -44.5 -5.336 1 98 154 ILE B N 1
ATOM 7529 C CA . ILE B 1 154 ? 22.984 -44.094 -4.504 1 98 154 ILE B CA 1
ATOM 7530 C C . ILE B 1 154 ? 22.5 -43.719 -3.107 1 98 154 ILE B C 1
ATOM 7532 O O . ILE B 1 154 ? 23.109 -44.094 -2.107 1 98 154 ILE B O 1
ATOM 7536 N N . THR B 1 155 ? 21.375 -43 -3.035 1 97.12 155 THR B N 1
ATOM 7537 C CA . THR B 1 155 ? 20.828 -42.562 -1.763 1 97.12 155 THR B CA 1
ATOM 7538 C C . THR B 1 155 ? 20.422 -43.719 -0.889 1 97.12 155 THR B C 1
ATOM 7540 O O . THR B 1 155 ? 20.781 -43.781 0.287 1 97.12 155 THR B O 1
ATOM 7543 N N . VAL B 1 156 ? 19.672 -44.688 -1.439 1 96.81 156 VAL B N 1
ATOM 7544 C CA . VAL B 1 156 ? 19.172 -45.844 -0.689 1 96.81 156 VAL B CA 1
ATOM 7545 C C . VAL B 1 156 ? 20.344 -46.688 -0.198 1 96.81 156 VAL B C 1
ATOM 7547 O O . VAL B 1 156 ? 20.344 -47.156 0.942 1 96.81 156 VAL B O 1
ATOM 7550 N N . LYS B 1 157 ? 21.297 -46.844 -1.013 1 95.94 157 LYS B N 1
ATOM 7551 C CA . LYS B 1 157 ? 22.484 -47.625 -0.66 1 95.94 157 LYS B CA 1
ATOM 7552 C C . LYS B 1 157 ? 23.203 -47 0.552 1 95.94 157 LYS B C 1
ATOM 7554 O O . LYS B 1 157 ? 23.719 -47.75 1.399 1 95.94 157 LYS B O 1
ATOM 7559 N N . ASN B 1 158 ? 23.203 -45.75 0.613 1 94.81 158 ASN B N 1
ATOM 7560 C CA . ASN B 1 158 ? 24 -45.062 1.625 1 94.81 158 ASN B CA 1
ATOM 7561 C C . ASN B 1 158 ? 23.172 -44.812 2.887 1 94.81 158 ASN B C 1
ATOM 7563 O O . ASN B 1 158 ? 23.672 -44.188 3.84 1 94.81 158 ASN B O 1
ATOM 7567 N N . GLN B 1 159 ? 21.969 -45.188 2.941 1 93.81 159 GLN B N 1
ATOM 7568 C CA . GLN B 1 159 ? 21.125 -45.031 4.113 1 93.81 159 GLN B CA 1
ATOM 7569 C C . GLN B 1 159 ? 21.109 -46.281 4.957 1 93.81 159 GLN B C 1
ATOM 7571 O O . GLN B 1 159 ? 20.719 -47.375 4.477 1 93.81 159 GLN B O 1
ATOM 7576 N N . PRO B 1 160 ? 21.406 -46.219 6.215 1 95.38 160 PRO B N 1
ATOM 7577 C CA . PRO B 1 160 ? 21.438 -47.406 7.062 1 95.38 160 PRO B CA 1
ATOM 7578 C C . PRO B 1 160 ? 20.094 -48.125 7.094 1 95.38 160 PRO B C 1
ATOM 7580 O O . PRO B 1 160 ? 20.062 -49.375 7.152 1 95.38 160 PRO B O 1
ATOM 7583 N N . ASN B 1 161 ? 19 -47.375 7.047 1 97 161 ASN B N 1
ATOM 7584 C CA . ASN B 1 161 ? 17.672 -47.969 7.086 1 97 161 ASN B CA 1
ATOM 7585 C C . ASN B 1 161 ? 17 -47.969 5.711 1 97 161 ASN B C 1
ATOM 7587 O O . ASN B 1 161 ? 15.781 -48.094 5.605 1 97 161 ASN B O 1
ATOM 7591 N N . SER B 1 162 ? 17.812 -47.688 4.66 1 96.38 162 SER B N 1
ATOM 7592 C CA . SER B 1 162 ? 17.391 -47.719 3.264 1 96.38 162 SER B CA 1
ATOM 7593 C C . SER B 1 162 ? 16.188 -46.812 3.029 1 96.38 162 SER B C 1
ATOM 7595 O O . SER B 1 162 ? 15.242 -47.188 2.336 1 96.38 162 SER B O 1
ATOM 7597 N N . ILE B 1 163 ? 16.125 -45.719 3.668 1 97.94 163 ILE B N 1
ATOM 7598 C CA . ILE B 1 163 ? 15.055 -44.75 3.496 1 97.94 163 ILE B CA 1
ATOM 7599 C C . ILE B 1 163 ? 15.18 -44.062 2.131 1 97.94 163 ILE B C 1
ATOM 7601 O O . ILE B 1 163 ? 16.219 -43.5 1.812 1 97.94 163 ILE B O 1
ATOM 7605 N N . PRO B 1 164 ? 14.188 -44.094 1.31 1 98.19 164 PRO B N 1
ATOM 7606 C CA . PRO B 1 164 ? 14.266 -43.469 -0.006 1 98.19 164 PRO B CA 1
ATOM 7607 C C . PRO B 1 164 ? 14.227 -41.938 0.075 1 98.19 164 PRO B C 1
ATOM 7609 O O . PRO B 1 164 ? 13.648 -41.375 1.007 1 98.19 164 PRO B O 1
ATOM 7612 N N . MET B 1 165 ? 14.844 -41.312 -0.908 1 98.06 165 MET B N 1
ATOM 7613 C CA . MET B 1 165 ? 14.695 -39.875 -1.054 1 98.06 165 MET B CA 1
ATOM 7614 C C . MET B 1 165 ? 13.391 -39.531 -1.766 1 98.06 165 MET B C 1
ATOM 7616 O O . MET B 1 165 ? 12.844 -40.344 -2.496 1 98.06 165 MET B O 1
ATOM 7620 N N . ILE B 1 166 ? 12.828 -38.344 -1.505 1 98.44 166 ILE B N 1
ATOM 7621 C CA . ILE B 1 166 ? 11.68 -37.812 -2.236 1 98.44 166 ILE B CA 1
ATOM 7622 C C . ILE B 1 166 ? 12.094 -36.594 -3.043 1 98.44 166 ILE B C 1
ATOM 7624 O O . ILE B 1 166 ? 12.797 -35.719 -2.533 1 98.44 166 ILE B O 1
ATOM 7628 N N . TYR B 1 167 ? 11.742 -36.562 -4.336 1 98.38 167 TYR B N 1
ATOM 7629 C CA . TYR B 1 167 ? 12.109 -35.469 -5.238 1 98.38 167 TYR B CA 1
ATOM 7630 C C . TYR B 1 167 ? 10.945 -34.531 -5.43 1 98.38 167 TYR B C 1
ATOM 7632 O O . TYR B 1 167 ? 9.82 -34.938 -5.703 1 98.38 167 TYR B O 1
ATOM 7640 N N . GLY B 1 168 ? 11.172 -33.188 -5.203 1 97.94 168 GLY B N 1
ATOM 7641 C CA . GLY B 1 168 ? 10.195 -32.125 -5.492 1 97.94 168 GLY B CA 1
ATOM 7642 C C . GLY B 1 168 ? 10.562 -31.297 -6.703 1 97.94 168 GLY B C 1
ATOM 7643 O O . GLY B 1 168 ? 11.742 -31.031 -6.949 1 97.94 168 GLY B O 1
ATOM 7644 N N . ILE B 1 169 ? 9.57 -30.844 -7.418 1 97.88 169 ILE B N 1
ATOM 7645 C CA . ILE B 1 169 ? 9.859 -30.094 -8.633 1 97.88 169 ILE B CA 1
ATOM 7646 C C . ILE B 1 169 ? 8.789 -29.031 -8.852 1 97.88 169 ILE B C 1
ATOM 7648 O O . ILE B 1 169 ? 7.621 -29.234 -8.531 1 97.88 169 ILE B O 1
ATOM 7652 N N . ASP B 1 170 ? 9.172 -27.859 -9.328 1 96.88 170 ASP B N 1
ATOM 7653 C CA . ASP B 1 170 ? 8.227 -26.797 -9.688 1 96.88 170 ASP B CA 1
ATOM 7654 C C . ASP B 1 170 ? 7.453 -27.172 -10.953 1 96.88 170 ASP B C 1
ATOM 7656 O O . ASP B 1 170 ? 8.047 -27.547 -11.969 1 96.88 170 ASP B O 1
ATOM 7660 N N . SER B 1 171 ? 6.203 -27.078 -10.938 1 95.19 171 SER B N 1
ATOM 7661 C CA . SER B 1 171 ? 5.285 -27.297 -12.047 1 95.19 171 SER B CA 1
ATOM 7662 C C . SER B 1 171 ? 4.168 -26.25 -12.055 1 95.19 171 SER B C 1
ATOM 7664 O O . SER B 1 171 ? 3.006 -26.578 -11.812 1 95.19 171 SER B O 1
ATOM 7666 N N . ILE B 1 172 ? 4.371 -25.078 -12.469 1 93.12 172 ILE B N 1
ATOM 7667 C CA . ILE B 1 172 ? 3.539 -23.906 -12.219 1 93.12 172 ILE B CA 1
ATOM 7668 C C . ILE B 1 172 ? 2.354 -23.906 -13.18 1 93.12 172 ILE B C 1
ATOM 7670 O O . ILE B 1 172 ? 1.219 -23.641 -12.773 1 93.12 172 ILE B O 1
ATOM 7674 N N . HIS B 1 173 ? 2.6 -24.156 -14.516 1 97.31 173 HIS B N 1
ATOM 7675 C CA . HIS B 1 173 ? 1.522 -24.156 -15.5 1 97.31 173 HIS B CA 1
ATOM 7676 C C . HIS B 1 173 ? 1.681 -25.312 -16.484 1 97.31 173 HIS B C 1
ATOM 7678 O O . HIS B 1 173 ? 1.529 -25.125 -17.688 1 97.31 173 HIS B O 1
ATOM 7684 N N . GLY B 1 174 ? 1.937 -26.5 -15.977 1 97.19 174 GLY B N 1
ATOM 7685 C CA . GLY B 1 174 ? 2.336 -27.719 -16.656 1 97.19 174 GLY B CA 1
ATOM 7686 C C . GLY B 1 174 ? 3.654 -28.281 -16.156 1 97.19 174 GLY B C 1
ATOM 7687 O O . GLY B 1 174 ? 4.141 -27.891 -15.102 1 97.19 174 GLY B O 1
ATOM 7688 N N . GLY B 1 175 ? 4.137 -29.344 -16.844 1 95.88 175 GLY B N 1
ATOM 7689 C CA . GLY B 1 175 ? 5.453 -29.859 -16.5 1 95.88 175 GLY B CA 1
ATOM 7690 C C . GLY B 1 175 ? 6.578 -28.922 -16.906 1 95.88 175 GLY B C 1
ATOM 7691 O O . GLY B 1 175 ? 7.238 -29.156 -17.922 1 95.88 175 GLY B O 1
ATOM 7692 N N . THR B 1 176 ? 6.855 -27.906 -16.156 1 92.12 176 THR B N 1
ATOM 7693 C CA . THR B 1 176 ? 7.727 -26.766 -16.438 1 92.12 176 THR B CA 1
ATOM 7694 C C . THR B 1 176 ? 9.07 -27.234 -17 1 92.12 176 THR B C 1
ATOM 7696 O O . THR B 1 176 ? 9.609 -26.625 -17.922 1 92.12 176 THR B O 1
ATOM 7699 N N . TYR B 1 177 ? 9.617 -28.281 -16.5 1 96.38 177 TYR B N 1
ATOM 7700 C CA . TYR B 1 177 ? 10.984 -28.688 -16.812 1 96.38 177 TYR B CA 1
ATOM 7701 C C . TYR B 1 177 ? 11 -29.969 -17.625 1 96.38 177 TYR B C 1
ATOM 7703 O O . TYR B 1 177 ? 12.023 -30.656 -17.703 1 96.38 177 TYR B O 1
ATOM 7711 N N . ILE B 1 178 ? 9.883 -30.344 -18.25 1 97.75 178 ILE B N 1
ATOM 7712 C CA . ILE B 1 178 ? 9.75 -31.609 -18.938 1 97.75 178 ILE B CA 1
ATOM 7713 C C . ILE B 1 178 ? 9.57 -31.359 -20.438 1 97.75 178 ILE B C 1
ATOM 7715 O O . ILE B 1 178 ? 8.648 -30.656 -20.844 1 97.75 178 ILE B O 1
ATOM 7719 N N . GLU B 1 179 ? 10.406 -31.969 -21.188 1 96.5 179 GLU B N 1
ATOM 7720 C CA . GLU B 1 179 ? 10.305 -31.844 -22.641 1 96.5 179 GLU B CA 1
ATOM 7721 C C . GLU B 1 179 ? 8.945 -32.344 -23.141 1 96.5 179 GLU B C 1
ATOM 7723 O O . GLU B 1 179 ? 8.453 -33.375 -22.688 1 96.5 179 GLU B O 1
ATOM 7728 N N . LYS B 1 180 ? 8.273 -31.578 -23.969 1 96.56 180 LYS B N 1
ATOM 7729 C CA . LYS B 1 180 ? 7.039 -31.891 -24.672 1 96.56 180 LYS B CA 1
ATOM 7730 C C . LYS B 1 180 ? 5.828 -31.781 -23.75 1 96.56 180 LYS B C 1
ATOM 7732 O O . LYS B 1 180 ? 4.691 -31.969 -24.188 1 96.56 180 LYS B O 1
ATOM 7737 N N . SER B 1 181 ? 6.035 -31.516 -22.5 1 97.31 181 SER B N 1
ATOM 7738 C CA . SER B 1 181 ? 4.902 -31.391 -21.594 1 97.31 181 SER B CA 1
ATOM 7739 C C . SER B 1 181 ? 3.875 -30.391 -22.125 1 97.31 181 SER B C 1
ATOM 7741 O O . SER B 1 181 ? 4.223 -29.453 -22.844 1 97.31 181 SER B O 1
ATOM 7743 N N . THR B 1 182 ? 2.619 -30.625 -21.812 1 98.12 182 THR B N 1
ATOM 7744 C CA . THR B 1 182 ? 1.564 -29.672 -22.156 1 98.12 182 THR B CA 1
ATOM 7745 C C . THR B 1 182 ? 1.62 -28.453 -21.234 1 98.12 182 THR B C 1
ATOM 7747 O O . THR B 1 182 ? 1.583 -28.594 -20.016 1 98.12 182 THR B O 1
ATOM 7750 N N . LEU B 1 183 ? 1.769 -27.312 -21.828 1 98.19 183 LEU B N 1
ATOM 7751 C CA . LEU B 1 183 ? 1.776 -26.062 -21.062 1 98.19 183 LEU B CA 1
ATOM 7752 C C . LEU B 1 183 ? 0.427 -25.359 -21.172 1 98.19 183 LEU B C 1
ATOM 7754 O O . LEU B 1 183 ? -0.14 -25.25 -22.25 1 98.19 183 LEU B O 1
ATOM 7758 N N . PHE B 1 184 ? -0.089 -24.953 -20.078 1 98.69 184 PHE B N 1
ATOM 7759 C CA . PHE B 1 184 ? -1.389 -24.312 -19.984 1 98.69 184 PHE B CA 1
ATOM 7760 C C . PHE B 1 184 ? -1.225 -22.812 -19.766 1 98.69 184 PHE B C 1
ATOM 7762 O O . PHE B 1 184 ? -0.113 -22.328 -19.531 1 98.69 184 PHE B O 1
ATOM 7769 N N . PRO B 1 185 ? -2.359 -21.984 -19.922 1 98.75 185 PRO B N 1
ATOM 7770 C CA . PRO B 1 185 ? -2.262 -20.609 -19.438 1 98.75 185 PRO B CA 1
ATOM 7771 C C . PRO B 1 185 ? -1.786 -20.531 -17.984 1 98.75 185 PRO B C 1
ATOM 7773 O O . PRO B 1 185 ? -2.037 -21.453 -17.203 1 98.75 185 PRO B O 1
ATOM 7776 N N . HIS B 1 186 ? -1.04 -19.484 -17.672 1 98.56 186 HIS B N 1
ATOM 7777 C CA . HIS B 1 186 ? -0.654 -19.266 -16.281 1 98.56 186 HIS B CA 1
ATOM 7778 C C . HIS B 1 186 ? -1.873 -19.016 -15.398 1 98.56 186 HIS B C 1
ATOM 7780 O O . HIS B 1 186 ? -3.01 -19.062 -15.875 1 98.56 186 HIS B O 1
ATOM 7786 N N . GLY B 1 187 ? -1.625 -18.766 -14.094 1 98.62 187 GLY B N 1
ATOM 7787 C CA . GLY B 1 187 ? -2.668 -18.672 -13.086 1 98.62 187 GLY B CA 1
ATOM 7788 C C . GLY B 1 187 ? -3.768 -17.688 -13.461 1 98.62 187 GLY B C 1
ATOM 7789 O O . GLY B 1 187 ? -4.945 -18.047 -13.469 1 98.62 187 GLY B O 1
ATOM 7790 N N . THR B 1 188 ? -3.443 -16.5 -13.844 1 98.62 188 THR B N 1
ATOM 7791 C CA . THR B 1 188 ? -4.449 -15.484 -14.156 1 98.62 188 THR B CA 1
ATOM 7792 C C . THR B 1 188 ? -5.27 -15.898 -15.375 1 98.62 188 THR B C 1
ATOM 7794 O O . THR B 1 188 ? -6.473 -15.641 -15.438 1 98.62 188 THR B O 1
ATOM 7797 N N . GLY B 1 189 ? -4.586 -16.531 -16.391 1 98.81 189 GLY B N 1
ATOM 7798 C CA . GLY B 1 189 ? -5.32 -17.062 -17.516 1 98.81 189 GLY B CA 1
ATOM 7799 C C . GLY B 1 189 ? -6.312 -18.141 -17.141 1 98.81 189 GLY B C 1
ATOM 7800 O O . GLY B 1 189 ? -7.465 -18.125 -17.578 1 98.81 189 GLY B O 1
ATOM 7801 N N . MET B 1 190 ? -5.824 -19.062 -16.312 1 98.88 190 MET B N 1
ATOM 7802 C CA . MET B 1 190 ? -6.727 -20.109 -15.82 1 98.88 190 MET B CA 1
ATOM 7803 C C . MET B 1 190 ? -7.859 -19.5 -15 1 98.88 190 MET B C 1
ATOM 7805 O O . MET B 1 190 ? -9 -19.969 -15.062 1 98.88 190 MET B O 1
ATOM 7809 N N . GLY B 1 191 ? -7.52 -18.484 -14.211 1 98.88 191 GLY B N 1
ATOM 7810 C CA . GLY B 1 191 ? -8.539 -17.781 -13.453 1 98.88 191 GLY B CA 1
ATOM 7811 C C . GLY B 1 191 ? -9.609 -17.156 -14.336 1 98.88 191 GLY B C 1
ATOM 7812 O O . GLY B 1 191 ? -10.789 -17.156 -13.977 1 98.88 191 GLY B O 1
ATOM 7813 N N . ALA B 1 192 ? -9.242 -16.703 -15.469 1 98.88 192 ALA B N 1
ATOM 7814 C CA . ALA B 1 192 ? -10.141 -16 -16.391 1 98.88 192 ALA B CA 1
ATOM 7815 C C . ALA B 1 192 ? -11.164 -16.953 -16.984 1 98.88 192 ALA B C 1
ATOM 7817 O O . ALA B 1 192 ? -12.172 -16.531 -17.547 1 98.88 192 ALA B O 1
ATOM 7818 N N . THR B 1 193 ? -10.945 -18.234 -16.859 1 98.88 193 THR B N 1
ATOM 7819 C CA . THR B 1 193 ? -11.891 -19.203 -17.375 1 98.88 193 THR B CA 1
ATOM 7820 C C . THR B 1 193 ? -13.117 -19.312 -16.469 1 98.88 193 THR B C 1
ATOM 7822 O O . THR B 1 193 ? -14.188 -19.734 -16.922 1 98.88 193 THR B O 1
ATOM 7825 N N . PHE B 1 194 ? -12.891 -19.062 -15.172 1 98.81 194 PHE B N 1
ATOM 7826 C CA . PHE B 1 194 ? -13.922 -19.297 -14.172 1 98.81 194 PHE B CA 1
ATOM 7827 C C . PHE B 1 194 ? -14.523 -20.703 -14.328 1 98.81 194 PHE B C 1
ATOM 7829 O O . PHE B 1 194 ? -15.742 -20.859 -14.266 1 98.81 194 PHE B O 1
ATOM 7836 N N . ASN B 1 195 ? -13.727 -21.641 -14.586 1 98.81 195 ASN B N 1
ATOM 7837 C CA . ASN B 1 195 ? -14.141 -23.016 -14.82 1 98.81 195 ASN B CA 1
ATOM 7838 C C . ASN B 1 195 ? -13.289 -24 -14.023 1 98.81 195 ASN B C 1
ATOM 7840 O O . ASN B 1 195 ? -12.297 -24.531 -14.531 1 98.81 195 ASN B O 1
ATOM 7844 N N . PRO B 1 196 ? -13.719 -24.344 -12.844 1 98.69 196 PRO B N 1
ATOM 7845 C CA . PRO B 1 196 ? -12.938 -25.25 -12 1 98.69 196 PRO B CA 1
ATOM 7846 C C . PRO B 1 196 ? -12.711 -26.609 -12.664 1 98.69 196 PRO B C 1
ATOM 7848 O O . PRO B 1 196 ? -11.672 -27.25 -12.438 1 98.69 196 PRO B O 1
ATOM 7851 N N . ASP B 1 197 ? -13.617 -27.078 -13.477 1 98.5 197 ASP B N 1
ATOM 7852 C CA . ASP B 1 197 ? -13.445 -28.359 -14.156 1 98.5 197 ASP B CA 1
ATOM 7853 C C . ASP B 1 197 ? -12.273 -28.328 -15.125 1 98.5 197 ASP B C 1
ATOM 7855 O O . ASP B 1 197 ? -11.516 -29.281 -15.227 1 98.5 197 ASP B O 1
ATOM 7859 N N . LEU B 1 198 ? -12.211 -27.234 -15.789 1 98.44 198 LEU B N 1
ATOM 7860 C CA . LEU B 1 198 ? -11.102 -27.078 -16.719 1 98.44 198 LEU B CA 1
ATOM 7861 C C . LEU B 1 198 ? -9.773 -27.031 -15.984 1 98.44 198 LEU B C 1
ATOM 7863 O O . LEU B 1 198 ? -8.773 -27.578 -16.453 1 98.44 198 LEU B O 1
ATOM 7867 N N . VAL B 1 199 ? -9.695 -26.344 -14.883 1 98.75 199 VAL B N 1
ATOM 7868 C CA . VAL B 1 199 ? -8.492 -26.281 -14.055 1 98.75 199 VAL B CA 1
ATOM 7869 C C . VAL B 1 199 ? -8.148 -27.672 -13.531 1 98.75 199 VAL B C 1
ATOM 7871 O O . VAL B 1 199 ? -6.98 -28.078 -13.547 1 98.75 199 VAL B O 1
ATOM 7874 N N . TYR B 1 200 ? -9.164 -28.422 -13.109 1 98.81 200 TYR B N 1
ATOM 7875 C CA . TYR B 1 200 ? -8.977 -29.797 -12.672 1 98.81 200 TYR B CA 1
ATOM 7876 C C . TYR B 1 200 ? -8.344 -30.641 -13.781 1 98.81 200 TYR B C 1
ATOM 7878 O O . TYR B 1 200 ? -7.375 -31.359 -13.539 1 98.81 200 TYR B O 1
ATOM 7886 N N . GLN B 1 201 ? -8.852 -30.5 -14.969 1 98.69 201 GLN B N 1
ATOM 7887 C CA . GLN B 1 201 ? -8.344 -31.266 -16.094 1 98.69 201 GLN B CA 1
ATOM 7888 C C . GLN B 1 201 ? -6.891 -30.906 -16.406 1 98.69 201 GLN B C 1
ATOM 7890 O O . GLN B 1 201 ? -6.051 -31.781 -16.609 1 98.69 201 GLN B O 1
ATOM 7895 N N . GLY B 1 202 ? -6.656 -29.578 -16.484 1 98.62 202 GLY B N 1
ATOM 7896 C CA . GLY B 1 202 ? -5.297 -29.125 -16.734 1 98.62 202 GLY B CA 1
ATOM 7897 C C . GLY B 1 202 ? -4.293 -29.641 -15.719 1 98.62 202 GLY B C 1
ATOM 7898 O O . GLY B 1 202 ? -3.201 -30.078 -16.078 1 98.62 202 GLY B O 1
ATOM 7899 N N . GLN B 1 203 ? -4.668 -29.609 -14.5 1 98.69 203 GLN B N 1
ATOM 7900 C CA . GLN B 1 203 ? -3.758 -30.031 -13.438 1 98.69 203 GLN B CA 1
ATOM 7901 C C . GLN B 1 203 ? -3.621 -31.547 -13.406 1 98.69 203 GLN B C 1
ATOM 7903 O O . GLN B 1 203 ? -2.572 -32.062 -13.031 1 98.69 203 GLN B O 1
ATOM 7908 N N . THR B 1 204 ? -4.672 -32.281 -13.836 1 98.56 204 THR B N 1
ATOM 7909 C CA . THR B 1 204 ? -4.566 -33.75 -14.008 1 98.56 204 THR B CA 1
ATOM 7910 C C . THR B 1 204 ? -3.51 -34.094 -15.047 1 98.56 204 THR B C 1
ATOM 7912 O O . THR B 1 204 ? -2.691 -34.969 -14.836 1 98.56 204 THR B O 1
ATOM 7915 N N . ILE B 1 205 ? -3.525 -33.344 -16.094 1 98.69 205 ILE B N 1
ATOM 7916 C CA . ILE B 1 205 ? -2.562 -33.562 -17.172 1 98.69 205 ILE B CA 1
ATOM 7917 C C . ILE B 1 205 ? -1.162 -33.188 -16.703 1 98.69 205 ILE B C 1
ATOM 7919 O O . ILE B 1 205 ? -0.198 -33.906 -16.953 1 98.69 205 ILE B O 1
ATOM 7923 N N . SER B 1 206 ? -1.013 -32.062 -16.016 1 98.38 206 SER B N 1
ATOM 7924 C CA . SER B 1 206 ? 0.272 -31.625 -15.477 1 98.38 206 SER B CA 1
ATOM 7925 C C . SER B 1 206 ? 0.847 -32.656 -14.516 1 98.38 206 SER B C 1
ATOM 7927 O O . SER B 1 206 ? 2.045 -32.969 -14.555 1 98.38 206 SER B O 1
ATOM 7929 N N . GLY B 1 207 ? -0.036 -33.156 -13.625 1 98 207 GLY B N 1
ATOM 7930 C CA . GLY B 1 207 ? 0.376 -34.219 -12.719 1 98 207 GLY B CA 1
ATOM 7931 C C . GLY B 1 207 ? 0.811 -35.5 -13.445 1 98 207 GLY B C 1
ATOM 7932 O O . GLY B 1 207 ? 1.822 -36.094 -13.086 1 98 207 GLY B O 1
ATOM 7933 N N . LYS B 1 208 ? 0.056 -35.875 -14.461 1 97.94 208 LYS B N 1
ATOM 7934 C CA . LYS B 1 208 ? 0.369 -37.031 -15.266 1 97.94 208 LYS B CA 1
ATOM 7935 C C . LYS B 1 208 ? 1.741 -36.906 -15.922 1 97.94 208 LYS B C 1
ATOM 7937 O O . LYS B 1 208 ? 2.549 -37.844 -15.867 1 97.94 208 LYS B O 1
ATOM 7942 N N . ASP B 1 209 ? 1.977 -35.75 -16.531 1 98.06 209 ASP B N 1
ATOM 7943 C CA . ASP B 1 209 ? 3.26 -35.531 -17.188 1 98.06 209 ASP B CA 1
ATOM 7944 C C . ASP B 1 209 ? 4.41 -35.594 -16.188 1 98.06 209 ASP B C 1
ATOM 7946 O O . ASP B 1 209 ? 5.48 -36.125 -16.484 1 98.06 209 ASP B O 1
ATOM 7950 N N . SER B 1 210 ? 4.223 -35.062 -15.039 1 97.81 210 SER B N 1
ATOM 7951 C CA . SER B 1 210 ? 5.23 -35.094 -13.984 1 97.81 210 SER B CA 1
ATOM 7952 C C . SER B 1 210 ? 5.453 -36.531 -13.477 1 97.81 210 SER B C 1
ATOM 7954 O O . SER B 1 210 ? 6.594 -36.969 -13.328 1 97.81 210 SER B O 1
ATOM 7956 N N . ALA B 1 211 ? 4.383 -37.219 -13.234 1 97.12 211 ALA B N 1
ATOM 7957 C CA . ALA B 1 211 ? 4.461 -38.625 -12.758 1 97.12 211 ALA B CA 1
ATOM 7958 C C . ALA B 1 211 ? 5.152 -39.5 -13.789 1 97.12 211 ALA B C 1
ATOM 7960 O O . ALA B 1 211 ? 5.879 -40.438 -13.422 1 97.12 211 ALA B O 1
ATOM 7961 N N . ALA B 1 212 ? 4.891 -39.219 -15.008 1 97.44 212 ALA B N 1
ATOM 7962 C CA . ALA B 1 212 ? 5.492 -39.969 -16.094 1 97.44 212 ALA B CA 1
ATOM 7963 C C . ALA B 1 212 ? 7.016 -39.906 -16.031 1 97.44 212 ALA B C 1
ATOM 7965 O O . ALA B 1 212 ? 7.703 -40.812 -16.516 1 97.44 212 ALA B O 1
ATOM 7966 N N . CYS B 1 213 ? 7.508 -38.875 -15.445 1 97.31 213 CYS B N 1
ATOM 7967 C CA . CYS B 1 213 ? 8.953 -38.688 -15.328 1 97.31 213 CYS B CA 1
ATOM 7968 C C . CYS B 1 213 ? 9.469 -39.219 -14 1 97.31 213 CYS B C 1
ATOM 7970 O O . CYS B 1 213 ? 10.664 -39.156 -13.727 1 97.31 213 CYS B O 1
ATOM 7972 N N . GLY B 1 214 ? 8.586 -39.656 -13.164 1 96.69 214 GLY B N 1
ATOM 7973 C CA . GLY B 1 214 ? 8.992 -40.281 -11.914 1 96.69 214 GLY B CA 1
ATOM 7974 C C . GLY B 1 214 ? 8.875 -39.312 -10.727 1 96.69 214 GLY B C 1
ATOM 7975 O O . GLY B 1 214 ? 9.273 -39.656 -9.609 1 96.69 214 GLY B O 1
ATOM 7976 N N . PHE B 1 215 ? 8.32 -38.156 -10.906 1 97.38 215 PHE B N 1
ATOM 7977 C CA . PHE B 1 215 ? 8.188 -37.188 -9.797 1 97.38 215 PHE B CA 1
ATOM 7978 C C . PHE B 1 215 ? 6.977 -37.531 -8.938 1 97.38 215 PHE B C 1
ATOM 7980 O O . PHE B 1 215 ? 5.855 -37.625 -9.445 1 97.38 215 PHE B O 1
ATOM 7987 N N . PRO B 1 216 ? 7.094 -37.625 -7.656 1 97.25 216 PRO B N 1
ATOM 7988 C CA . PRO B 1 216 ? 5.949 -37.906 -6.781 1 97.25 216 PRO B CA 1
ATOM 7989 C C . PRO B 1 216 ? 5.352 -36.625 -6.188 1 97.25 216 PRO B C 1
ATOM 7991 O O . PRO B 1 216 ? 4.266 -36.656 -5.605 1 97.25 216 PRO B O 1
ATOM 7994 N N . TRP B 1 217 ? 6.023 -35.531 -6.262 1 98.31 217 TRP B N 1
ATOM 7995 C CA . TRP B 1 217 ? 5.742 -34.312 -5.504 1 98.31 217 TRP B CA 1
ATOM 7996 C C . TRP B 1 217 ? 6.039 -33.062 -6.34 1 98.31 217 TRP B C 1
ATOM 7998 O O . TRP B 1 217 ? 7.137 -32.938 -6.883 1 98.31 217 TRP B O 1
ATOM 8008 N N . VAL B 1 218 ? 4.992 -32.188 -6.48 1 98.56 218 VAL B N 1
ATOM 8009 C CA . VAL B 1 218 ? 5.191 -30.984 -7.281 1 98.56 218 VAL B CA 1
ATOM 8010 C C . VAL B 1 218 ? 4.91 -29.734 -6.434 1 98.56 218 VAL B C 1
ATOM 8012 O O . VAL B 1 218 ? 4.105 -29.781 -5.5 1 98.56 218 VAL B O 1
ATOM 8015 N N . PHE B 1 219 ? 5.613 -28.578 -6.738 1 98.31 219 PHE B N 1
ATOM 8016 C CA . PHE B 1 219 ? 5.402 -27.297 -6.094 1 98.31 219 PHE B CA 1
ATOM 8017 C C . PHE B 1 219 ? 4.383 -26.469 -6.863 1 98.31 219 PHE B C 1
ATOM 8019 O O . PHE B 1 219 ? 4.746 -25.531 -7.574 1 98.31 219 PHE B O 1
ATOM 8026 N N . SER B 1 220 ? 3.15 -26.688 -6.711 1 97.81 220 SER B N 1
ATOM 8027 C CA . SER B 1 220 ? 1.931 -26.109 -7.273 1 97.81 220 SER B CA 1
ATOM 8028 C C . SER B 1 220 ? 0.7 -26.547 -6.488 1 97.81 220 SER B C 1
ATOM 8030 O O . SER B 1 220 ? 0.689 -27.641 -5.895 1 97.81 220 SER B O 1
ATOM 8032 N N . PRO B 1 221 ? -0.22 -25.734 -6.387 1 98.31 221 PRO B N 1
ATOM 8033 C CA . PRO B 1 221 ? -0.498 -24.484 -7.074 1 98.31 221 PRO B CA 1
ATOM 8034 C C . PRO B 1 221 ? -0.064 -23.266 -6.262 1 98.31 221 PRO B C 1
ATOM 8036 O O . PRO B 1 221 ? 0.172 -23.359 -5.055 1 98.31 221 PRO B O 1
ATOM 8039 N N . VAL B 1 222 ? 0.032 -22.094 -6.941 1 98.5 222 VAL B N 1
ATOM 8040 C CA . VAL B 1 222 ? 0.232 -20.797 -6.305 1 98.5 222 VAL B CA 1
ATOM 8041 C C . VAL B 1 222 ? -1.115 -20.219 -5.883 1 98.5 222 VAL B C 1
ATOM 8043 O O . VAL B 1 222 ? -2.014 -20.047 -6.711 1 98.5 222 VAL B O 1
ATOM 8046 N N . LEU B 1 223 ? -1.239 -19.891 -4.602 1 98.69 223 LEU B N 1
ATOM 8047 C CA . LEU B 1 223 ? -2.576 -19.625 -4.086 1 98.69 223 LEU B CA 1
ATOM 8048 C C . LEU B 1 223 ? -2.672 -18.188 -3.559 1 98.69 223 LEU B C 1
ATOM 8050 O O . LEU B 1 223 ? -3.693 -17.797 -2.99 1 98.69 223 LEU B O 1
ATOM 8054 N N . GLY B 1 224 ? -1.601 -17.422 -3.721 1 98.12 224 GLY B N 1
ATOM 8055 C CA . GLY B 1 224 ? -1.701 -16.016 -3.389 1 98.12 224 GLY B CA 1
ATOM 8056 C C . GLY B 1 224 ? -2.721 -15.273 -4.234 1 98.12 224 GLY B C 1
ATOM 8057 O O . GLY B 1 224 ? -3.195 -15.797 -5.242 1 98.12 224 GLY B O 1
ATOM 8058 N N . LEU B 1 225 ? -3.09 -14.023 -3.854 1 98.62 225 LEU B N 1
ATOM 8059 C CA . LEU B 1 225 ? -4.055 -13.211 -4.582 1 98.62 225 LEU B CA 1
ATOM 8060 C C . LEU B 1 225 ? -3.348 -12.211 -5.492 1 98.62 225 LEU B C 1
ATOM 8062 O O . LEU B 1 225 ? -2.334 -11.625 -5.109 1 98.62 225 LEU B O 1
ATOM 8066 N N . GLY B 1 226 ? -3.875 -12.102 -6.695 1 98.25 226 GLY B N 1
ATOM 8067 C CA . GLY B 1 226 ? -3.326 -11.133 -7.629 1 98.25 226 GLY B CA 1
ATOM 8068 C C . GLY B 1 226 ? -3.799 -9.711 -7.363 1 98.25 226 GLY B C 1
ATOM 8069 O O . GLY B 1 226 ? -4.473 -9.109 -8.203 1 98.25 226 GLY B O 1
ATOM 8070 N N . VAL B 1 227 ? -3.381 -9.055 -6.219 1 97.69 227 VAL B N 1
ATOM 8071 C CA . VAL B 1 227 ? -3.932 -7.773 -5.801 1 97.69 227 VAL B CA 1
ATOM 8072 C C . VAL B 1 227 ? -2.883 -6.676 -5.988 1 97.69 227 VAL B C 1
ATOM 8074 O O . VAL B 1 227 ? -3.189 -5.488 -5.859 1 97.69 227 VAL B O 1
ATOM 8077 N N . GLN B 1 228 ? -1.646 -7.012 -6.27 1 96.69 228 GLN B N 1
ATOM 8078 C CA . GLN B 1 228 ? -0.555 -6.062 -6.477 1 96.69 228 GLN B CA 1
ATOM 8079 C C . GLN B 1 228 ? 0.023 -6.188 -7.887 1 96.69 228 GLN B C 1
ATOM 8081 O O . GLN B 1 228 ? 0.943 -6.977 -8.117 1 96.69 228 GLN B O 1
ATOM 8086 N N . PRO B 1 229 ? -0.366 -5.32 -8.758 1 96.12 229 PRO B N 1
ATOM 8087 C CA . PRO B 1 229 ? 0.039 -5.484 -10.156 1 96.12 229 PRO B CA 1
ATOM 8088 C C . PRO B 1 229 ? 1.534 -5.254 -10.367 1 96.12 229 PRO B C 1
ATOM 8090 O O . PRO B 1 229 ? 2.098 -5.715 -11.367 1 96.12 229 PRO B O 1
ATOM 8093 N N . MET B 1 230 ? 2.205 -4.629 -9.5 1 95.38 230 MET B N 1
ATOM 8094 C CA . MET B 1 230 ? 3.645 -4.426 -9.633 1 95.38 230 MET B CA 1
ATOM 8095 C C . MET B 1 230 ? 4.41 -5.699 -9.297 1 95.38 230 MET B C 1
ATOM 8097 O O . MET B 1 230 ? 5.594 -5.82 -9.617 1 95.38 230 MET B O 1
ATOM 8101 N N . TRP B 1 231 ? 3.822 -6.598 -8.609 1 96.69 231 TRP B N 1
ATOM 8102 C CA . TRP B 1 231 ? 4.48 -7.828 -8.18 1 96.69 231 TRP B CA 1
ATOM 8103 C C . TRP B 1 231 ? 4.797 -8.719 -9.367 1 96.69 231 TRP B C 1
ATOM 8105 O O . TRP B 1 231 ? 3.916 -9.023 -10.18 1 96.69 231 TRP B O 1
ATOM 8115 N N . SER B 1 232 ? 5.965 -9.156 -9.5 1 96.62 232 SER B N 1
ATOM 8116 C CA . SER B 1 232 ? 6.461 -9.852 -10.688 1 96.62 232 SER B CA 1
ATOM 8117 C C . SER B 1 232 ? 5.852 -11.242 -10.812 1 96.62 232 SER B C 1
ATOM 8119 O O . SER B 1 232 ? 5.93 -11.867 -11.875 1 96.62 232 SER B O 1
ATOM 8121 N N . ARG B 1 233 ? 5.23 -11.711 -9.805 1 97.5 233 ARG B N 1
ATOM 8122 C CA . ARG B 1 233 ? 4.711 -13.07 -9.82 1 97.5 233 ARG B CA 1
ATOM 8123 C C . ARG B 1 233 ? 3.188 -13.078 -9.875 1 97.5 233 ARG B C 1
ATOM 8125 O O . ARG B 1 233 ? 2.555 -14.102 -9.625 1 97.5 233 ARG B O 1
ATOM 8132 N N . MET B 1 234 ? 2.6 -11.984 -10.188 1 97.75 234 MET B N 1
ATOM 8133 C CA . MET B 1 234 ? 1.146 -11.859 -10.164 1 97.75 234 MET B CA 1
ATOM 8134 C C . MET B 1 234 ? 0.493 -12.883 -11.086 1 97.75 234 MET B C 1
ATOM 8136 O O . MET B 1 234 ? -0.557 -13.438 -10.758 1 97.75 234 MET B O 1
ATOM 8140 N N . TYR B 1 235 ? 1.104 -13.188 -12.242 1 98.31 235 TYR B N 1
ATOM 8141 C CA . TYR B 1 235 ? 0.498 -14.047 -13.258 1 98.31 235 TYR B CA 1
ATOM 8142 C C . TYR B 1 235 ? 0.391 -15.477 -12.758 1 98.31 235 TYR B C 1
ATOM 8144 O O . TYR B 1 235 ? -0.32 -16.297 -13.344 1 98.31 235 TYR B O 1
ATOM 8152 N N . GLU B 1 236 ? 1.104 -15.82 -11.688 1 98.31 236 GLU B N 1
ATOM 8153 C CA . GLU B 1 236 ? 1.049 -17.172 -11.117 1 98.31 236 GLU B CA 1
ATOM 8154 C C . GLU B 1 236 ? -0.224 -17.375 -10.305 1 98.31 236 GLU B C 1
ATOM 8156 O O . GLU B 1 236 ? -0.6 -18.5 -10.008 1 98.31 236 GLU B O 1
ATOM 8161 N N . THR B 1 237 ? -0.884 -16.297 -9.906 1 98.56 237 THR B N 1
ATOM 8162 C CA . THR B 1 237 ? -2.082 -16.359 -9.07 1 98.56 237 THR B CA 1
ATOM 8163 C C . THR B 1 237 ? -3.326 -16.547 -9.938 1 98.56 237 THR B C 1
ATOM 8165 O O . THR B 1 237 ? -3.322 -16.219 -11.125 1 98.56 237 THR B O 1
ATOM 8168 N N . PHE B 1 238 ? -4.355 -16.984 -9.344 1 98.88 238 PHE B N 1
ATOM 8169 C CA . PHE B 1 238 ? -5.578 -17.25 -10.102 1 98.88 238 PHE B CA 1
ATOM 8170 C C . PHE B 1 238 ? -6.402 -15.969 -10.242 1 98.88 238 PHE B C 1
ATOM 8172 O O . PHE B 1 238 ? -7.051 -15.75 -11.266 1 98.88 238 PHE B O 1
ATOM 8179 N N . SER B 1 239 ? -6.426 -15.203 -9.18 1 98.88 239 SER B N 1
ATOM 8180 C CA . SER B 1 239 ? -7.344 -14.07 -9.164 1 98.88 239 SER B CA 1
ATOM 8181 C C . SER B 1 239 ? -7.043 -13.133 -8 1 98.88 239 SER B C 1
ATOM 8183 O O . SER B 1 239 ? -6.285 -13.484 -7.094 1 98.88 239 SER B O 1
ATOM 8185 N N . GLU B 1 240 ? -7.582 -11.906 -8.125 1 98.69 240 GLU B N 1
ATOM 8186 C CA . GLU B 1 240 ? -7.602 -11.016 -6.969 1 98.69 240 GLU B CA 1
ATOM 8187 C C . GLU B 1 240 ? -8.68 -11.422 -5.973 1 98.69 240 GLU B C 1
ATOM 8189 O O . GLU B 1 240 ? -8.695 -10.953 -4.832 1 98.69 240 GLU B O 1
ATOM 8194 N N . ASP B 1 241 ? -9.641 -12.281 -6.352 1 98.81 241 ASP B N 1
ATOM 8195 C CA . ASP B 1 241 ? -10.789 -12.648 -5.535 1 98.81 241 ASP B CA 1
ATOM 8196 C C . ASP B 1 241 ? -10.508 -13.898 -4.711 1 98.81 241 ASP B C 1
ATOM 8198 O O . ASP B 1 241 ? -10.125 -14.938 -5.262 1 98.81 241 ASP B O 1
ATOM 8202 N N . PRO B 1 242 ? -10.742 -13.852 -3.436 1 98.44 242 PRO B N 1
ATOM 8203 C CA . PRO B 1 242 ? -10.453 -15.008 -2.58 1 98.44 242 PRO B CA 1
ATOM 8204 C C . PRO B 1 242 ? -11.312 -16.219 -2.93 1 98.44 242 PRO B C 1
ATOM 8206 O O . PRO B 1 242 ? -10.852 -17.359 -2.797 1 98.44 242 PRO B O 1
ATOM 8209 N N . PHE B 1 243 ? -12.539 -16.016 -3.367 1 98.38 243 PHE B N 1
ATOM 8210 C CA . PHE B 1 243 ? -13.43 -17.125 -3.688 1 98.38 243 PHE B CA 1
ATOM 8211 C C . PHE B 1 243 ? -12.953 -17.859 -4.938 1 98.38 243 PHE B C 1
ATOM 8213 O O . PHE B 1 243 ? -12.898 -19.078 -4.965 1 98.38 243 PHE B O 1
ATOM 8220 N N . VAL B 1 244 ? -12.609 -17.078 -5.961 1 98.88 244 VAL B N 1
ATOM 8221 C CA . VAL B 1 244 ? -12.094 -17.688 -7.184 1 98.88 244 VAL B CA 1
ATOM 8222 C C . VAL B 1 244 ? -10.812 -18.469 -6.871 1 98.88 244 VAL B C 1
ATOM 8224 O O . VAL B 1 244 ? -10.664 -19.609 -7.281 1 98.88 244 VAL B O 1
ATOM 8227 N N . ALA B 1 245 ? -9.898 -17.844 -6.164 1 98.81 245 ALA B N 1
ATOM 8228 C CA . ALA B 1 245 ? -8.641 -18.5 -5.812 1 98.81 245 ALA B CA 1
ATOM 8229 C C . ALA B 1 245 ? -8.883 -19.766 -5.008 1 98.81 245 ALA B C 1
ATOM 8231 O O . ALA B 1 245 ? -8.164 -20.766 -5.156 1 98.81 245 ALA B O 1
ATOM 8232 N N . SER B 1 246 ? -9.883 -19.719 -4.141 1 98.56 246 SER B N 1
ATOM 8233 C CA . SER B 1 246 ? -10.227 -20.875 -3.33 1 98.56 246 SER B CA 1
ATOM 8234 C C . SER B 1 246 ? -10.727 -22.031 -4.195 1 98.56 246 SER B C 1
ATOM 8236 O O . SER B 1 246 ? -10.242 -23.156 -4.082 1 98.56 246 SER B O 1
ATOM 8238 N N . GLN B 1 247 ? -11.688 -21.734 -5.07 1 98.56 247 GLN B N 1
ATOM 8239 C CA . GLN B 1 247 ? -12.297 -22.766 -5.898 1 98.56 247 GLN B CA 1
ATOM 8240 C C . GLN B 1 247 ? -11.281 -23.359 -6.867 1 98.56 247 GLN B C 1
ATOM 8242 O O . GLN B 1 247 ? -11.219 -24.578 -7.031 1 98.56 247 GLN B O 1
ATOM 8247 N N . LEU B 1 248 ? -10.523 -22.531 -7.473 1 98.88 248 LEU B N 1
ATOM 8248 C CA . LEU B 1 248 ? -9.562 -23.031 -8.453 1 98.88 248 LEU B CA 1
ATOM 8249 C C . LEU B 1 248 ? -8.367 -23.688 -7.77 1 98.88 248 LEU B C 1
ATOM 8251 O O . LEU B 1 248 ? -7.773 -24.625 -8.312 1 98.88 248 LEU B O 1
ATOM 8255 N N . GLY B 1 249 ? -7.996 -23.172 -6.59 1 98.81 249 GLY B N 1
ATOM 8256 C CA . GLY B 1 249 ? -6.965 -23.844 -5.805 1 98.81 249 GLY B CA 1
ATOM 8257 C C . GLY B 1 249 ? -7.332 -25.25 -5.418 1 98.81 249 GLY B C 1
ATOM 8258 O O . GLY B 1 249 ? -6.523 -26.172 -5.566 1 98.81 249 GLY B O 1
ATOM 8259 N N . GLU B 1 250 ? -8.547 -25.438 -4.945 1 98.75 250 GLU B N 1
ATOM 8260 C CA . GLU B 1 250 ? -9.047 -26.781 -4.629 1 98.75 250 GLU B CA 1
ATOM 8261 C C . GLU B 1 250 ? -9.031 -27.688 -5.859 1 98.75 250 GLU B C 1
ATOM 8263 O O . GLU B 1 250 ? -8.562 -28.828 -5.797 1 98.75 250 GLU B O 1
ATOM 8268 N N . ALA B 1 251 ? -9.555 -27.141 -6.965 1 98.88 251 ALA B N 1
ATOM 8269 C CA . ALA B 1 251 ? -9.602 -27.906 -8.203 1 98.88 251 ALA B CA 1
ATOM 8270 C C . ALA B 1 251 ? -8.203 -28.328 -8.656 1 98.88 251 ALA B C 1
ATOM 8272 O O . ALA B 1 251 ? -8.008 -29.422 -9.164 1 98.88 251 ALA B O 1
ATOM 8273 N N . SER B 1 252 ? -7.25 -27.453 -8.453 1 98.88 252 SER B N 1
ATOM 8274 C CA . SER B 1 252 ? -5.875 -27.734 -8.852 1 98.88 252 SER B CA 1
ATOM 8275 C C . SER B 1 252 ? -5.289 -28.891 -8.047 1 98.88 252 SER B C 1
ATOM 8277 O O . SER B 1 252 ? -4.707 -29.812 -8.617 1 98.88 252 SER B O 1
ATOM 8279 N N . VAL B 1 253 ? -5.453 -28.812 -6.754 1 98.81 253 VAL B N 1
ATOM 8280 C CA . VAL B 1 253 ? -4.918 -29.875 -5.895 1 98.81 253 VAL B CA 1
ATOM 8281 C C . VAL B 1 253 ? -5.586 -31.203 -6.23 1 98.81 253 VAL B C 1
ATOM 8283 O O . VAL B 1 253 ? -4.91 -32.219 -6.371 1 98.81 253 VAL B O 1
ATOM 8286 N N . ARG B 1 254 ? -6.895 -31.188 -6.395 1 98.81 254 ARG B N 1
ATOM 8287 C CA . ARG B 1 254 ? -7.645 -32.406 -6.719 1 98.81 254 ARG B CA 1
ATOM 8288 C C . ARG B 1 254 ? -7.199 -32.969 -8.055 1 98.81 254 ARG B C 1
ATOM 8290 O O . ARG B 1 254 ? -7.125 -34.188 -8.219 1 98.81 254 ARG B O 1
ATOM 8297 N N . GLY B 1 255 ? -6.949 -32.094 -8.992 1 98.81 255 GLY B N 1
ATOM 8298 C CA . GLY B 1 255 ? -6.449 -32.562 -10.273 1 98.81 255 GLY B CA 1
ATOM 8299 C C . GLY B 1 255 ? -5.082 -33.219 -10.18 1 98.81 255 GLY B C 1
ATOM 8300 O O . GLY B 1 255 ? -4.887 -34.344 -10.664 1 98.81 255 GLY B O 1
ATOM 8301 N N . LEU B 1 256 ? -4.152 -32.594 -9.531 1 98.75 256 LEU B N 1
ATOM 8302 C CA . LEU B 1 256 ? -2.795 -33.125 -9.367 1 98.75 256 LEU B CA 1
ATOM 8303 C C . LEU B 1 256 ? -2.811 -34.5 -8.688 1 98.75 256 LEU B C 1
ATOM 8305 O O . LEU B 1 256 ? -2.055 -35.375 -9.078 1 98.75 256 LEU B O 1
ATOM 8309 N N . GLN B 1 257 ? -3.73 -34.594 -7.691 1 98.56 257 GLN B N 1
ATOM 8310 C CA . GLN B 1 257 ? -3.734 -35.75 -6.832 1 98.56 257 GLN B CA 1
ATOM 8311 C C . GLN B 1 257 ? -4.758 -36.781 -7.312 1 98.56 257 GLN B C 1
ATOM 8313 O O . GLN B 1 257 ? -4.91 -37.844 -6.703 1 98.56 257 GLN B O 1
ATOM 8318 N N . ARG B 1 258 ? -5.496 -36.406 -8.422 1 98.06 258 ARG B N 1
ATOM 8319 C CA . ARG B 1 258 ? -6.543 -37.25 -8.977 1 98.06 258 ARG B CA 1
ATOM 8320 C C . ARG B 1 258 ? -7.516 -37.719 -7.895 1 98.06 258 ARG B C 1
ATOM 8322 O O . ARG B 1 258 ? -7.793 -38.906 -7.754 1 98.06 258 ARG B O 1
ATOM 8329 N N . ASP B 1 259 ? -7.836 -36.781 -7.043 1 97.44 259 ASP B N 1
ATOM 8330 C CA . ASP B 1 259 ? -8.828 -36.875 -5.98 1 97.44 259 ASP B CA 1
ATOM 8331 C C . ASP B 1 259 ? -8.367 -37.812 -4.879 1 97.44 259 ASP B C 1
ATOM 8333 O O . ASP B 1 259 ? -9.172 -38.25 -4.043 1 97.44 259 ASP B O 1
ATOM 8337 N N . SER B 1 260 ? -7.086 -38.156 -4.902 1 97 260 SER B N 1
ATOM 8338 C CA . SER B 1 260 ? -6.52 -38.906 -3.801 1 97 260 SER B CA 1
ATOM 8339 C C . SER B 1 260 ? -6.125 -38 -2.641 1 97 260 SER B C 1
ATOM 8341 O O . SER B 1 260 ? -5.797 -36.844 -2.846 1 97 260 SER B O 1
ATOM 8343 N N . ASN B 1 261 ? -6.188 -38.594 -1.404 1 97.12 261 ASN B N 1
ATOM 8344 C CA . ASN B 1 261 ? -5.84 -37.906 -0.165 1 97.12 261 ASN B CA 1
ATOM 8345 C C . ASN B 1 261 ? -4.633 -38.531 0.511 1 97.12 261 ASN B C 1
ATOM 8347 O O . ASN B 1 261 ? -4.73 -39.656 1.055 1 97.12 261 ASN B O 1
ATOM 8351 N N . PRO B 1 262 ? -3.529 -37.812 0.535 1 97.25 262 PRO B N 1
ATOM 8352 C CA . PRO B 1 262 ? -2.303 -38.438 1.04 1 97.25 262 PRO B CA 1
ATOM 8353 C C . PRO B 1 262 ? -2.352 -38.719 2.543 1 97.25 262 PRO B C 1
ATOM 8355 O O . PRO B 1 262 ? -1.487 -39.406 3.078 1 97.25 262 PRO B O 1
ATOM 8358 N N . PHE B 1 263 ? -3.281 -38.219 3.246 1 97.56 263 PHE B N 1
ATOM 8359 C CA . PHE B 1 263 ? -3.387 -38.406 4.691 1 97.56 263 PHE B CA 1
ATOM 8360 C C . PHE B 1 263 ? -4.133 -39.688 5.031 1 97.56 263 PHE B C 1
ATOM 8362 O O . PHE B 1 263 ? -3.996 -40.219 6.137 1 97.56 263 PHE B O 1
ATOM 8369 N N . THR B 1 264 ? -4.93 -40.188 4.078 1 97.62 264 THR B N 1
ATOM 8370 C CA . THR B 1 264 ? -5.789 -41.312 4.402 1 97.62 264 THR B CA 1
ATOM 8371 C C . THR B 1 264 ? -5.617 -42.438 3.381 1 97.62 264 THR B C 1
ATOM 8373 O O . THR B 1 264 ? -6.344 -43.438 3.418 1 97.62 264 THR B O 1
ATOM 8376 N N . GLY B 1 265 ? -4.738 -42.219 2.477 1 97.12 265 GLY B N 1
ATOM 8377 C CA . GLY B 1 265 ? -4.48 -43.25 1.462 1 97.12 265 GLY B CA 1
ATOM 8378 C C . GLY B 1 265 ? -3.244 -42.938 0.633 1 97.12 265 GLY B C 1
ATOM 8379 O O . GLY B 1 265 ? -2.549 -41.969 0.869 1 97.12 265 GLY B O 1
ATOM 8380 N N . ASN B 1 266 ? -2.965 -43.844 -0.372 1 96.06 266 ASN B N 1
ATOM 8381 C CA . ASN B 1 266 ? -1.795 -43.719 -1.233 1 96.06 266 ASN B CA 1
ATOM 8382 C C . ASN B 1 266 ? -2.057 -42.781 -2.393 1 96.06 266 ASN B C 1
ATOM 8384 O O . ASN B 1 266 ? -3.186 -42.656 -2.871 1 96.06 266 ASN B O 1
ATOM 8388 N N . ILE B 1 267 ? -1.065 -42.156 -2.797 1 95.62 267 ILE B N 1
ATOM 8389 C CA . ILE B 1 267 ? -1.021 -41.438 -4.062 1 95.62 267 ILE B CA 1
ATOM 8390 C C . ILE B 1 267 ? -0.157 -42.188 -5.066 1 95.62 267 ILE B C 1
ATOM 8392 O O . ILE B 1 267 ? 1.047 -42.344 -4.855 1 95.62 267 ILE B O 1
ATOM 8396 N N . SER B 1 268 ? -0.782 -42.562 -6.098 1 91.38 268 SER B N 1
ATOM 8397 C CA . SER B 1 268 ? -0.033 -43.375 -7.047 1 91.38 268 SER B CA 1
ATOM 8398 C C . SER B 1 268 ? -0.053 -42.75 -8.438 1 91.38 268 SER B C 1
ATOM 8400 O O . SER B 1 268 ? -1.036 -42.125 -8.828 1 91.38 268 SER B O 1
ATOM 8402 N N . SER B 1 269 ? 1.079 -42.969 -9.109 1 93.31 269 SER B N 1
ATOM 8403 C CA . SER B 1 269 ? 1.131 -42.562 -10.508 1 93.31 269 SER B CA 1
ATOM 8404 C C . SER B 1 269 ? -0.117 -43 -11.266 1 93.31 269 SER B C 1
ATOM 8406 O O . SER B 1 269 ? -0.593 -44.125 -11.086 1 93.31 269 SER B O 1
ATOM 8408 N N . PRO B 1 270 ? -0.743 -42.062 -12.055 1 96.5 270 PRO B N 1
ATOM 8409 C CA . PRO B 1 270 ? -0.139 -40.812 -12.562 1 96.5 270 PRO B CA 1
ATOM 8410 C C . PRO B 1 270 ? -0.522 -39.594 -11.734 1 96.5 270 PRO B C 1
ATOM 8412 O O . PRO B 1 270 ? -0.622 -38.5 -12.273 1 96.5 270 PRO B O 1
ATOM 8415 N N . ALA B 1 271 ? -0.851 -39.812 -10.438 1 97 271 ALA B N 1
ATOM 8416 C CA . ALA B 1 271 ? -1.088 -38.688 -9.523 1 97 271 ALA B CA 1
ATOM 8417 C C . ALA B 1 271 ? 0.208 -38.25 -8.844 1 97 271 ALA B C 1
ATOM 8419 O O . ALA B 1 271 ? 1.173 -39 -8.781 1 97 271 ALA B O 1
ATOM 8420 N N . VAL B 1 272 ? 0.27 -37.031 -8.469 1 98.25 272 VAL B N 1
ATOM 8421 C CA . VAL B 1 272 ? 1.386 -36.469 -7.711 1 98.25 272 VAL B CA 1
ATOM 8422 C C . VAL B 1 272 ? 0.856 -35.656 -6.531 1 98.25 272 VAL B C 1
ATOM 8424 O O . VAL B 1 272 ? -0.289 -35.219 -6.547 1 98.25 272 VAL B O 1
ATOM 8427 N N . VAL B 1 273 ? 1.634 -35.531 -5.496 1 98.56 273 VAL B N 1
ATOM 8428 C CA . VAL B 1 273 ? 1.259 -34.719 -4.344 1 98.56 273 VAL B CA 1
ATOM 8429 C C . VAL B 1 273 ? 1.392 -33.219 -4.688 1 98.56 273 VAL B C 1
ATOM 8431 O O . VAL B 1 273 ? 2.406 -32.812 -5.242 1 98.56 273 VAL B O 1
ATOM 8434 N N . GLY B 1 274 ? 0.337 -32.438 -4.391 1 98.56 274 GLY B N 1
ATOM 8435 C CA . GLY B 1 274 ? 0.381 -31 -4.602 1 98.56 274 GLY B CA 1
ATOM 8436 C C . GLY B 1 274 ? 0.885 -30.234 -3.395 1 98.56 274 GLY B C 1
ATOM 8437 O O . GLY B 1 274 ? 0.847 -30.75 -2.271 1 98.56 274 GLY B O 1
ATOM 8438 N N . THR B 1 275 ? 1.392 -29.031 -3.615 1 98.81 275 THR B N 1
ATOM 8439 C CA . THR B 1 275 ? 1.883 -28.125 -2.592 1 98.81 275 THR B CA 1
ATOM 8440 C C . THR B 1 275 ? 1.122 -26.797 -2.639 1 98.81 275 THR B C 1
ATOM 8442 O O . THR B 1 275 ? 1.159 -26.094 -3.646 1 98.81 275 THR B O 1
ATOM 8445 N N . ALA B 1 276 ? 0.401 -26.438 -1.577 1 98.75 276 ALA B N 1
ATOM 8446 C CA . ALA B 1 276 ? -0.198 -25.109 -1.467 1 98.75 276 ALA B CA 1
ATOM 8447 C C . ALA B 1 276 ? 0.864 -24.047 -1.194 1 98.75 276 ALA B C 1
ATOM 8449 O O . ALA B 1 276 ? 1.52 -24.062 -0.15 1 98.75 276 ALA B O 1
ATOM 8450 N N . LYS B 1 277 ? 1.064 -23.047 -2.135 1 98.38 277 LYS B N 1
ATOM 8451 C CA . LYS B 1 277 ? 2.176 -22.125 -1.964 1 98.38 277 LYS B CA 1
ATOM 8452 C C . LYS B 1 277 ? 1.809 -20.734 -2.469 1 98.38 277 LYS B C 1
ATOM 8454 O O . LYS B 1 277 ? 0.879 -20.578 -3.264 1 98.38 277 LYS B O 1
ATOM 8459 N N . HIS B 1 278 ? 2.41 -19.688 -2.057 1 98.25 278 HIS B N 1
ATOM 8460 C CA . HIS B 1 278 ? 3.287 -19.656 -0.891 1 98.25 278 HIS B CA 1
ATOM 8461 C C . HIS B 1 278 ? 2.529 -19.219 0.357 1 98.25 278 HIS B C 1
ATOM 8463 O O . HIS B 1 278 ? 2.002 -18.109 0.407 1 98.25 278 HIS B O 1
ATOM 8469 N N . TYR B 1 279 ? 2.512 -20.047 1.418 1 98.5 279 TYR B N 1
ATOM 8470 C CA . TYR B 1 279 ? 1.667 -19.891 2.596 1 98.5 279 TYR B CA 1
ATOM 8471 C C . TYR B 1 279 ? 2.197 -18.781 3.5 1 98.5 279 TYR B C 1
ATOM 8473 O O . TYR B 1 279 ? 3.26 -18.922 4.109 1 98.5 279 TYR B O 1
ATOM 8481 N N . PHE B 1 280 ? 1.447 -17.688 3.803 1 97.12 280 PHE B N 1
ATOM 8482 C CA . PHE B 1 280 ? 0.529 -16.969 2.924 1 97.12 280 PHE B CA 1
ATOM 8483 C C . PHE B 1 280 ? 0.736 -15.461 3.033 1 97.12 280 PHE B C 1
ATOM 8485 O O . PHE B 1 280 ? 1.697 -15.008 3.654 1 97.12 280 PHE B O 1
ATOM 8492 N N . GLY B 1 281 ? 0.094 -14.719 2.361 1 98.12 281 GLY B N 1
ATOM 8493 C CA . GLY B 1 281 ? 0.203 -13.273 2.379 1 98.12 281 GLY B CA 1
ATOM 8494 C C . GLY B 1 281 ? 1.392 -12.75 1.591 1 98.12 281 GLY B C 1
ATOM 8495 O O . GLY B 1 281 ? 1.896 -11.664 1.865 1 98.12 281 GLY B O 1
ATOM 8496 N N . TYR B 1 282 ? 1.906 -13.453 0.645 1 98 282 TYR B N 1
ATOM 8497 C CA . TYR B 1 282 ? 3.125 -13.148 -0.097 1 98 282 TYR B CA 1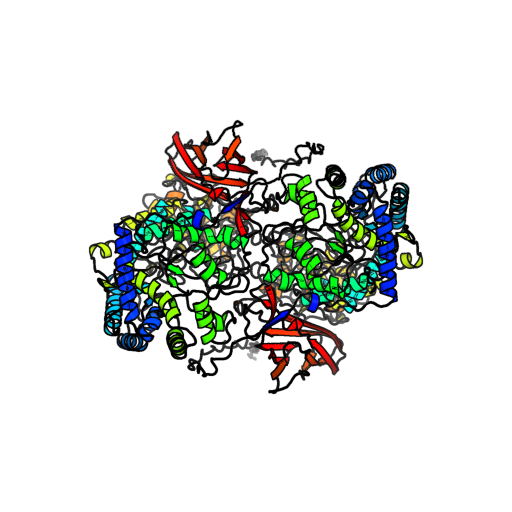
ATOM 8498 C C . TYR B 1 282 ? 2.865 -12.094 -1.168 1 98 282 TYR B C 1
ATOM 8500 O O . TYR B 1 282 ? 3.738 -11.281 -1.469 1 98 282 TYR B O 1
ATOM 8508 N N . SER B 1 283 ? 1.703 -12.023 -1.697 1 97.44 283 SER B N 1
ATOM 8509 C CA . SER B 1 283 ? 1.431 -11.453 -3.014 1 97.44 283 SER B CA 1
ATOM 8510 C C . SER B 1 283 ? 1.08 -9.977 -2.916 1 97.44 283 SER B C 1
ATOM 8512 O O . SER B 1 283 ? 0.544 -9.398 -3.863 1 97.44 283 SER B O 1
ATOM 8514 N N . ASN B 1 284 ? 1.304 -9.32 -1.742 1 97.06 284 ASN B N 1
ATOM 8515 C CA . ASN B 1 284 ? 0.985 -7.906 -1.593 1 97.06 284 ASN B CA 1
ATOM 8516 C C . ASN B 1 284 ? 2.135 -7.137 -0.945 1 97.06 284 ASN B C 1
ATOM 8518 O O . ASN B 1 284 ? 1.938 -6.445 0.053 1 97.06 284 ASN B O 1
ATOM 8522 N N . PRO B 1 285 ? 3.322 -7.238 -1.538 1 96.31 285 PRO B N 1
ATOM 8523 C CA . PRO B 1 285 ? 4.398 -6.395 -1.004 1 96.31 285 PRO B CA 1
ATOM 8524 C C . PRO B 1 285 ? 4.105 -4.902 -1.148 1 96.31 285 PRO B C 1
ATOM 8526 O O . PRO B 1 285 ? 3.529 -4.477 -2.152 1 96.31 285 PRO B O 1
ATOM 8529 N N . VAL B 1 286 ? 4.547 -4.109 -0.236 1 93.75 286 VAL B N 1
ATOM 8530 C CA . VAL B 1 286 ? 4.227 -2.688 -0.193 1 93.75 286 VAL B CA 1
ATOM 8531 C C . VAL B 1 286 ? 4.77 -1.996 -1.44 1 93.75 286 VAL B C 1
ATOM 8533 O O . VAL B 1 286 ? 4.078 -1.186 -2.061 1 93.75 286 VAL B O 1
ATOM 8536 N N . ASN B 1 287 ? 6.012 -2.293 -1.846 1 92.75 287 ASN B N 1
ATOM 8537 C CA . ASN B 1 287 ? 6.629 -1.594 -2.967 1 92.75 287 ASN B CA 1
ATOM 8538 C C . ASN B 1 287 ? 6.484 -2.381 -4.266 1 92.75 287 ASN B C 1
ATOM 8540 O O . ASN B 1 287 ? 7.098 -2.033 -5.277 1 92.75 287 ASN B O 1
ATOM 8544 N N . GLY B 1 288 ? 5.84 -3.537 -4.238 1 94.12 288 GLY B N 1
ATOM 8545 C CA . GLY B 1 288 ? 5.559 -4.332 -5.426 1 94.12 288 GLY B CA 1
ATOM 8546 C C . GLY B 1 288 ? 6.715 -5.227 -5.828 1 94.12 288 GLY B C 1
ATOM 8547 O O . GLY B 1 288 ? 6.617 -5.977 -6.801 1 94.12 288 GLY B O 1
ATOM 8548 N N . LYS B 1 289 ? 7.773 -5.25 -5.078 1 96.12 289 LYS B N 1
ATOM 8549 C CA . LYS B 1 289 ? 8.93 -6.062 -5.434 1 96.12 289 LYS B CA 1
ATOM 8550 C C . LYS B 1 289 ? 8.953 -7.363 -4.633 1 96.12 289 LYS B C 1
ATOM 8552 O O . LYS B 1 289 ? 8.594 -7.379 -3.453 1 96.12 289 LYS B O 1
ATOM 8557 N N . ASP B 1 290 ? 9.406 -8.344 -5.238 1 96.12 290 ASP B N 1
ATOM 8558 C CA . ASP B 1 290 ? 9.383 -9.68 -4.652 1 96.12 290 ASP B CA 1
ATOM 8559 C C . ASP B 1 290 ? 10.25 -9.742 -3.395 1 96.12 290 ASP B C 1
ATOM 8561 O O . ASP B 1 290 ? 11.273 -9.07 -3.307 1 96.12 290 ASP B O 1
ATOM 8565 N N . ARG B 1 291 ? 9.836 -10.477 -2.371 1 96.69 291 ARG B N 1
ATOM 8566 C CA . ARG B 1 291 ? 10.516 -10.82 -1.126 1 96.69 291 ARG B CA 1
ATOM 8567 C C . ARG B 1 291 ? 10.688 -9.586 -0.24 1 96.69 291 ARG B C 1
ATOM 8569 O O . ARG B 1 291 ? 11.398 -9.633 0.767 1 96.69 291 ARG B O 1
ATOM 8576 N N . THR B 1 292 ? 10.07 -8.43 -0.589 1 96.62 292 THR B N 1
ATOM 8577 C CA . THR B 1 292 ? 10.086 -7.238 0.25 1 96.62 292 THR B CA 1
ATOM 8578 C C . THR B 1 292 ? 8.906 -7.238 1.216 1 96.62 292 THR B C 1
ATOM 8580 O O . THR B 1 292 ? 8.016 -8.086 1.112 1 96.62 292 THR B O 1
ATOM 8583 N N . PRO B 1 293 ? 8.852 -6.352 2.188 1 97.25 293 PRO B N 1
ATOM 8584 C CA . PRO B 1 293 ? 7.855 -6.375 3.26 1 97.25 293 PRO B CA 1
ATOM 8585 C C . PRO B 1 293 ? 6.43 -6.191 2.742 1 97.25 293 PRO B C 1
ATOM 8587 O O . PRO B 1 293 ? 6.203 -5.406 1.816 1 97.25 293 PRO B O 1
ATOM 8590 N N . ALA B 1 294 ? 5.551 -6.875 3.402 1 97.75 294 ALA B N 1
ATOM 8591 C CA . ALA B 1 294 ? 4.117 -6.641 3.232 1 97.75 294 ALA B CA 1
ATOM 8592 C C . ALA B 1 294 ? 3.482 -6.156 4.531 1 97.75 294 ALA B C 1
ATOM 8594 O O . ALA B 1 294 ? 3.799 -6.664 5.609 1 97.75 294 ALA B O 1
ATOM 8595 N N . TRP B 1 295 ? 2.666 -5.125 4.457 1 97.44 295 TRP B N 1
ATOM 8596 C CA . TRP B 1 295 ? 1.802 -4.676 5.543 1 97.44 295 TRP B CA 1
ATOM 8597 C C . TRP B 1 295 ? 0.377 -5.184 5.352 1 97.44 295 TRP B C 1
ATOM 8599 O O . TRP B 1 295 ? -0.392 -4.613 4.57 1 97.44 295 TRP B O 1
ATOM 8609 N N . ILE B 1 296 ? 0.036 -6.211 6.047 1 98.19 296 ILE B N 1
ATOM 8610 C CA . ILE B 1 296 ? -1.307 -6.777 5.957 1 98.19 296 ILE B CA 1
ATOM 8611 C C . ILE B 1 296 ? -1.861 -7.012 7.359 1 98.19 296 ILE B C 1
ATOM 8613 O O . ILE B 1 296 ? -1.495 -7.984 8.023 1 98.19 296 ILE B O 1
ATOM 8617 N N . PRO B 1 297 ? -2.824 -6.199 7.785 1 97.56 297 PRO B N 1
ATOM 8618 C CA . PRO B 1 297 ? -3.408 -6.383 9.117 1 97.56 297 PRO B CA 1
ATOM 8619 C C . PRO B 1 297 ? -4.059 -7.754 9.281 1 97.56 297 PRO B C 1
ATOM 8621 O O . PRO B 1 297 ? -4.527 -8.344 8.312 1 97.56 297 PRO B O 1
ATOM 8624 N N . GLU B 1 298 ? -4.121 -8.172 10.523 1 97.31 298 GLU B N 1
ATOM 8625 C CA . GLU B 1 298 ? -4.582 -9.516 10.867 1 97.31 298 GLU B CA 1
ATOM 8626 C C . GLU B 1 298 ? -5.949 -9.797 10.25 1 97.31 298 GLU B C 1
ATOM 8628 O O . GLU B 1 298 ? -6.168 -10.867 9.68 1 97.31 298 GLU B O 1
ATOM 8633 N N . ARG B 1 299 ? -6.863 -8.914 10.328 1 96.94 299 ARG B N 1
ATOM 8634 C CA . ARG B 1 299 ? -8.203 -9.125 9.797 1 96.94 299 ARG B CA 1
ATOM 8635 C C . ARG B 1 299 ? -8.164 -9.391 8.297 1 96.94 299 ARG B C 1
ATOM 8637 O O . ARG B 1 299 ? -8.883 -10.258 7.793 1 96.94 299 ARG B O 1
ATOM 8644 N N . MET B 1 300 ? -7.387 -8.641 7.582 1 97.81 300 MET B N 1
ATOM 8645 C CA . MET B 1 300 ? -7.281 -8.797 6.137 1 97.81 300 MET B CA 1
ATOM 8646 C C . MET B 1 300 ? -6.551 -10.086 5.777 1 97.81 300 MET B C 1
ATOM 8648 O O . MET B 1 300 ? -6.883 -10.734 4.785 1 97.81 300 MET B O 1
ATOM 8652 N N . MET B 1 301 ? -5.473 -10.469 6.551 1 98.25 301 MET B N 1
ATOM 8653 C CA . MET B 1 301 ? -4.812 -11.758 6.359 1 98.25 301 MET B CA 1
ATOM 8654 C C . MET B 1 301 ? -5.824 -12.898 6.383 1 98.25 301 MET B C 1
ATOM 8656 O O . MET B 1 301 ? -5.82 -13.758 5.5 1 98.25 301 MET B O 1
ATOM 8660 N N . ARG B 1 302 ? -6.703 -12.836 7.379 1 97.88 302 ARG B N 1
ATOM 8661 C CA . ARG B 1 302 ? -7.66 -13.914 7.594 1 97.88 302 ARG B CA 1
ATOM 8662 C C . ARG B 1 302 ? -8.805 -13.844 6.586 1 97.88 302 ARG B C 1
ATOM 8664 O O . ARG B 1 302 ? -9.281 -14.875 6.109 1 97.88 302 ARG B O 1
ATOM 8671 N N . HIS B 1 303 ? -9.227 -12.648 6.262 1 97.69 303 HIS B N 1
ATOM 8672 C CA . HIS B 1 303 ? -10.422 -12.445 5.461 1 97.69 303 HIS B CA 1
ATOM 8673 C C . HIS B 1 303 ? -10.141 -12.664 3.979 1 97.69 303 HIS B C 1
ATOM 8675 O O . HIS B 1 303 ? -10.984 -13.203 3.256 1 97.69 303 HIS B O 1
ATOM 8681 N N . TYR B 1 304 ? -9 -12.25 3.529 1 98.31 304 TYR B N 1
ATOM 8682 C CA . TYR B 1 304 ? -8.75 -12.266 2.092 1 98.31 304 TYR B CA 1
ATOM 8683 C C . TYR B 1 304 ? -7.719 -13.32 1.724 1 98.31 304 TYR B C 1
ATOM 8685 O O . TYR B 1 304 ? -7.895 -14.055 0.745 1 98.31 304 TYR B O 1
ATOM 8693 N N . PHE B 1 305 ? -6.664 -13.5 2.471 1 98.62 305 PHE B N 1
ATOM 8694 C CA . PHE B 1 305 ? -5.5 -14.234 1.984 1 98.62 305 PHE B CA 1
ATOM 8695 C C . PHE B 1 305 ? -5.527 -15.672 2.48 1 98.62 305 PHE B C 1
ATOM 8697 O O . PHE B 1 305 ? -4.926 -16.562 1.865 1 98.62 305 PHE B O 1
ATOM 8704 N N . LEU B 1 306 ? -6.207 -15.961 3.525 1 98.5 306 LEU B N 1
ATOM 8705 C CA . LEU B 1 306 ? -6.184 -17.281 4.156 1 98.5 306 LEU B CA 1
ATOM 8706 C C . LEU B 1 306 ? -7.129 -18.234 3.443 1 98.5 306 LEU B C 1
ATOM 8708 O O . LEU B 1 306 ? -6.844 -19.438 3.348 1 98.5 306 LEU B O 1
ATOM 8712 N N . PRO B 1 307 ? -8.266 -17.766 2.893 1 98.06 307 PRO B N 1
ATOM 8713 C CA . PRO B 1 307 ? -9.312 -18.688 2.426 1 98.06 307 PRO B CA 1
ATOM 8714 C C . PRO B 1 307 ? -8.828 -19.641 1.339 1 98.06 307 PRO B C 1
ATOM 8716 O O . PRO B 1 307 ? -9.188 -20.812 1.338 1 98.06 307 PRO B O 1
ATOM 8719 N N . SER B 1 308 ? -8.062 -19.188 0.369 1 98.62 308 SER B N 1
ATOM 8720 C CA . SER B 1 308 ? -7.602 -20.078 -0.693 1 98.62 308 SER B CA 1
ATOM 8721 C C . SER B 1 308 ? -6.758 -21.219 -0.133 1 98.62 308 SER B C 1
ATOM 8723 O O . SER B 1 308 ? -6.844 -22.344 -0.606 1 98.62 308 SER B O 1
ATOM 8725 N N . PHE B 1 309 ? -5.965 -20.969 0.869 1 98.69 309 PHE B N 1
ATOM 8726 C CA . PHE B 1 309 ? -5.156 -22 1.51 1 98.69 309 PHE B CA 1
ATOM 8727 C C . PHE B 1 309 ? -6.035 -22.938 2.324 1 98.69 309 PHE B C 1
ATOM 8729 O O . PHE B 1 309 ? -5.855 -24.156 2.277 1 98.69 309 PHE B O 1
ATOM 8736 N N . ALA B 1 310 ? -6.98 -22.344 3.094 1 98.12 310 ALA B N 1
ATOM 8737 C CA . ALA B 1 310 ? -7.902 -23.172 3.854 1 98.12 310 ALA B CA 1
ATOM 8738 C C . ALA B 1 310 ? -8.617 -24.172 2.943 1 98.12 310 ALA B C 1
ATOM 8740 O O . ALA B 1 310 ? -8.742 -25.344 3.277 1 98.12 310 ALA B O 1
ATOM 8741 N N . GLN B 1 311 ? -9.062 -23.672 1.805 1 97.88 311 GLN B N 1
ATOM 8742 C CA . GLN B 1 311 ? -9.789 -24.516 0.854 1 97.88 311 GLN B CA 1
ATOM 8743 C C . GLN B 1 311 ? -8.875 -25.594 0.265 1 97.88 311 GLN B C 1
ATOM 8745 O O . GLN B 1 311 ? -9.258 -26.75 0.175 1 97.88 311 GLN B O 1
ATOM 8750 N N . ALA B 1 312 ? -7.676 -25.25 -0.145 1 98.56 312 ALA B N 1
ATOM 8751 C CA . ALA B 1 312 ? -6.73 -26.172 -0.768 1 98.56 312 ALA B CA 1
ATOM 8752 C C . ALA B 1 312 ? -6.289 -27.25 0.215 1 98.56 312 ALA B C 1
ATOM 8754 O O . ALA B 1 312 ? -6.059 -28.406 -0.176 1 98.56 312 ALA B O 1
ATOM 8755 N N . LEU B 1 313 ? -6.199 -26.906 1.485 1 98.38 313 LEU B N 1
ATOM 8756 C CA . LEU B 1 313 ? -5.688 -27.828 2.496 1 98.38 313 LEU B CA 1
ATOM 8757 C C . LEU B 1 313 ? -6.809 -28.703 3.045 1 98.38 313 LEU B C 1
ATOM 8759 O O . LEU B 1 313 ? -6.621 -29.906 3.234 1 98.38 313 LEU B O 1
ATOM 8763 N N . ASN B 1 314 ? -7.98 -28.125 3.295 1 97.38 314 ASN B N 1
ATOM 8764 C CA . ASN B 1 314 ? -9.016 -28.828 4.043 1 97.38 314 ASN B CA 1
ATOM 8765 C C . ASN B 1 314 ? -10.039 -29.484 3.109 1 97.38 314 ASN B C 1
ATOM 8767 O O . ASN B 1 314 ? -10.789 -30.375 3.523 1 97.38 314 ASN B O 1
ATOM 8771 N N . LYS B 1 315 ? -10.102 -28.984 1.886 1 96.56 315 LYS B N 1
ATOM 8772 C CA . LYS B 1 315 ? -11.031 -29.594 0.934 1 96.56 315 LYS B CA 1
ATOM 8773 C C . LYS B 1 315 ? -10.273 -30.25 -0.221 1 96.56 315 LYS B C 1
ATOM 8775 O O . LYS B 1 315 ? -10.664 -31.328 -0.692 1 96.56 315 LYS B O 1
ATOM 8780 N N . GLY B 1 316 ? -9.188 -29.625 -0.658 1 98 316 GLY B N 1
ATOM 8781 C CA . GLY B 1 316 ? -8.352 -30.219 -1.69 1 98 316 GLY B CA 1
ATOM 8782 C C . GLY B 1 316 ? -7.367 -31.25 -1.15 1 98 316 GLY B C 1
ATOM 8783 O O . GLY B 1 316 ? -6.887 -32.094 -1.892 1 98 316 GLY B O 1
ATOM 8784 N N . PHE B 1 317 ? -6.98 -31.125 0.127 1 98.19 317 PHE B N 1
ATOM 8785 C CA . PHE B 1 317 ? -6.098 -32 0.876 1 98.19 317 PHE B CA 1
ATOM 8786 C C . PHE B 1 317 ? -4.691 -31.984 0.289 1 98.19 317 PHE B C 1
ATOM 8788 O O . PHE B 1 317 ? -4.086 -33.031 0.082 1 98.19 317 PHE B O 1
ATOM 8795 N N . ALA B 1 318 ? -4.223 -30.812 -0.056 1 98.62 318 ALA B N 1
ATOM 8796 C CA . ALA B 1 318 ? -2.82 -30.703 -0.444 1 98.62 318 ALA B CA 1
ATOM 8797 C C . ALA B 1 318 ? -1.906 -31.344 0.591 1 98.62 318 ALA B C 1
ATOM 8799 O O . ALA B 1 318 ? -2.115 -31.188 1.797 1 98.62 318 ALA B O 1
ATOM 8800 N N . GLY B 1 319 ? -0.911 -32.031 0.116 1 98.56 319 GLY B N 1
ATOM 8801 C CA . GLY B 1 319 ? -0.055 -32.812 1.014 1 98.56 319 GLY B CA 1
ATOM 8802 C C . GLY B 1 319 ? 0.998 -31.953 1.697 1 98.56 319 GLY B C 1
ATOM 8803 O O . GLY B 1 319 ? 1.49 -32.312 2.77 1 98.56 319 GLY B O 1
ATOM 8804 N N . THR B 1 320 ? 1.365 -30.891 1.051 1 98.81 320 THR B N 1
ATOM 8805 C CA . THR B 1 320 ? 2.432 -30.047 1.582 1 98.81 320 THR B CA 1
ATOM 8806 C C . THR B 1 320 ? 2.074 -28.562 1.445 1 98.81 320 THR B C 1
ATOM 8808 O O . THR B 1 320 ? 1.144 -28.219 0.719 1 98.81 320 THR B O 1
ATOM 8811 N N . VAL B 1 321 ? 2.719 -27.719 2.246 1 98.69 321 VAL B N 1
ATOM 8812 C CA . VAL B 1 321 ? 2.688 -26.266 2.115 1 98.69 321 VAL B CA 1
ATOM 8813 C C . VAL B 1 321 ? 4.109 -25.734 1.955 1 98.69 321 VAL B C 1
ATOM 8815 O O . VAL B 1 321 ? 5.059 -26.297 2.504 1 98.69 321 VAL B O 1
ATOM 8818 N N . MET B 1 322 ? 4.234 -24.766 1.12 1 98.81 322 MET B N 1
ATOM 8819 C CA . MET B 1 322 ? 5.484 -24.031 1.003 1 98.81 322 MET B CA 1
ATOM 8820 C C . MET B 1 322 ? 5.332 -22.609 1.548 1 98.81 322 MET B C 1
ATOM 8822 O O . MET B 1 322 ? 4.414 -21.891 1.158 1 98.81 322 MET B O 1
ATOM 8826 N N . VAL B 1 323 ? 6.258 -22.156 2.332 1 98.62 323 VAL B N 1
ATOM 8827 C CA . VAL B 1 323 ? 6.082 -20.953 3.152 1 98.62 323 VAL B CA 1
ATOM 8828 C C . VAL B 1 323 ? 6.48 -19.719 2.354 1 98.62 323 VAL B C 1
ATOM 8830 O O . VAL B 1 323 ? 7.434 -19.75 1.572 1 98.62 323 VAL B O 1
ATOM 8833 N N . ASN B 1 324 ? 5.75 -18.594 2.551 1 97.75 324 ASN B N 1
ATOM 8834 C CA . ASN B 1 324 ? 5.992 -17.25 2.014 1 97.75 324 ASN B CA 1
ATOM 8835 C C . ASN B 1 324 ? 7.438 -16.812 2.229 1 97.75 324 ASN B C 1
ATOM 8837 O O . ASN B 1 324 ? 7.93 -16.812 3.357 1 97.75 324 ASN B O 1
ATOM 8841 N N . SER B 1 325 ? 8.133 -16.391 1.198 1 97.69 325 SER B N 1
ATOM 8842 C CA . SER B 1 325 ? 9.562 -16.078 1.234 1 97.69 325 SER B CA 1
ATOM 8843 C C . SER B 1 325 ? 9.812 -14.672 1.743 1 97.69 325 SER B C 1
ATOM 8845 O O . SER B 1 325 ? 10.961 -14.242 1.859 1 97.69 325 SER B O 1
ATOM 8847 N N . ALA B 1 326 ? 8.797 -13.945 2.033 1 98.19 326 ALA B N 1
ATOM 8848 C CA . ALA B 1 326 ? 8.922 -12.562 2.488 1 98.19 326 ALA B CA 1
ATOM 8849 C C . ALA B 1 326 ? 8.531 -12.43 3.957 1 98.19 326 ALA B C 1
ATOM 8851 O O . ALA B 1 326 ? 8.633 -13.391 4.723 1 98.19 326 ALA B O 1
ATOM 8852 N N . GLU B 1 327 ? 8.312 -11.188 4.395 1 98.25 327 GLU B N 1
ATOM 8853 C CA . GLU B 1 327 ? 7.871 -10.922 5.762 1 98.25 327 GLU B CA 1
ATOM 8854 C C . GLU B 1 327 ? 6.477 -10.297 5.781 1 98.25 327 GLU B C 1
ATOM 8856 O O . GLU B 1 327 ? 6.07 -9.648 4.816 1 98.25 327 GLU B O 1
ATOM 8861 N N . ILE B 1 328 ? 5.773 -10.547 6.852 1 98.25 328 ILE B N 1
ATOM 8862 C CA . ILE B 1 328 ? 4.5 -9.906 7.148 1 98.25 328 ILE B CA 1
ATOM 8863 C C . ILE B 1 328 ? 4.629 -9.078 8.422 1 98.25 328 ILE B C 1
ATOM 8865 O O . ILE B 1 328 ? 4.887 -9.617 9.5 1 98.25 328 ILE B O 1
ATOM 8869 N N . ASN B 1 329 ? 4.441 -7.812 8.266 1 97.69 329 ASN B N 1
ATOM 8870 C CA . ASN B 1 329 ? 4.387 -6.887 9.398 1 97.69 329 ASN B CA 1
ATOM 8871 C C . ASN B 1 329 ? 5.652 -6.961 10.242 1 97.69 329 ASN B C 1
ATOM 8873 O O . ASN B 1 329 ? 5.586 -6.941 11.469 1 97.69 329 ASN B O 1
ATOM 8877 N N . GLY B 1 330 ? 6.773 -7.211 9.602 1 97.38 330 GLY B N 1
ATOM 8878 C CA . GLY B 1 330 ? 8.062 -7.156 10.281 1 97.38 330 GLY B CA 1
ATOM 8879 C C . GLY B 1 330 ? 8.57 -8.523 10.703 1 97.38 330 GLY B C 1
ATOM 8880 O O . GLY B 1 330 ? 9.672 -8.641 11.242 1 97.38 330 GLY B O 1
ATOM 8881 N N . ILE B 1 331 ? 7.859 -9.547 10.422 1 98 331 ILE B N 1
ATOM 8882 C CA . ILE B 1 331 ? 8.25 -10.891 10.812 1 98 331 ILE B CA 1
ATOM 8883 C C . ILE B 1 331 ? 8.359 -11.781 9.57 1 98 331 ILE B C 1
ATOM 8885 O O . ILE B 1 331 ? 7.355 -12.055 8.906 1 98 331 ILE B O 1
ATOM 8889 N N . PRO B 1 332 ? 9.562 -12.219 9.234 1 98.56 332 PRO B N 1
ATOM 8890 C CA . PRO B 1 332 ? 9.641 -13.203 8.156 1 98.56 332 PRO B CA 1
ATOM 8891 C C . PRO B 1 332 ? 8.773 -14.438 8.422 1 98.56 332 PRO B C 1
ATOM 8893 O O . PRO B 1 332 ? 8.75 -14.953 9.539 1 98.56 332 PRO B O 1
ATOM 8896 N N . MET B 1 333 ? 8.094 -14.875 7.426 1 98.62 333 MET B N 1
ATOM 8897 C CA . MET B 1 333 ? 7.086 -15.914 7.625 1 98.62 333 MET B CA 1
ATOM 8898 C C . MET B 1 333 ? 7.73 -17.219 8.07 1 98.62 333 MET B C 1
ATOM 8900 O O . MET B 1 333 ? 7.137 -17.984 8.836 1 98.62 333 MET B O 1
ATOM 8904 N N . HIS B 1 334 ? 8.953 -17.484 7.652 1 98.69 334 HIS B N 1
ATOM 8905 C CA . HIS B 1 334 ? 9.641 -18.703 8.039 1 98.69 334 HIS B CA 1
ATOM 8906 C C . HIS B 1 334 ? 9.984 -18.703 9.523 1 98.69 334 HIS B C 1
ATOM 8908 O O . HIS B 1 334 ? 10.352 -19.75 10.086 1 98.69 334 HIS B O 1
ATOM 8914 N N . ALA B 1 335 ? 9.859 -17.594 10.133 1 98.44 335 ALA B N 1
ATOM 8915 C CA . ALA B 1 335 ? 10.078 -17.484 11.578 1 98.44 335 ALA B CA 1
ATOM 8916 C C . ALA B 1 335 ? 8.773 -17.172 12.305 1 98.44 335 ALA B C 1
ATOM 8918 O O . ALA B 1 335 ? 8.781 -16.812 13.484 1 98.44 335 ALA B O 1
ATOM 8919 N N . SER B 1 336 ? 7.648 -17.297 11.727 1 98.31 336 SER B N 1
ATOM 8920 C CA . SER B 1 336 ? 6.391 -16.859 12.32 1 98.31 336 SER B CA 1
ATOM 8921 C C . SER B 1 336 ? 5.691 -18.016 13.039 1 98.31 336 SER B C 1
ATOM 8923 O O . SER B 1 336 ? 4.93 -18.766 12.43 1 98.31 336 SER B O 1
ATOM 8925 N N . GLU B 1 337 ? 5.867 -18.078 14.344 1 97.88 337 GLU B N 1
ATOM 8926 C CA . GLU B 1 337 ? 5.152 -19.078 15.141 1 97.88 337 GLU B CA 1
ATOM 8927 C C . GLU B 1 337 ? 3.645 -18.875 15.055 1 97.88 337 GLU B C 1
ATOM 8929 O O . GLU B 1 337 ? 2.885 -19.828 14.969 1 97.88 337 GLU B O 1
ATOM 8934 N N . LYS B 1 338 ? 3.232 -17.641 14.961 1 97.25 338 LYS B N 1
ATOM 8935 C CA . LYS B 1 338 ? 1.815 -17.297 14.922 1 97.25 338 LYS B CA 1
ATOM 8936 C C . LYS B 1 338 ? 1.126 -17.938 13.719 1 97.25 338 LYS B C 1
ATOM 8938 O O . LYS B 1 338 ? 0.077 -18.578 13.867 1 97.25 338 LYS B O 1
ATOM 8943 N N . TYR B 1 339 ? 1.725 -17.828 12.57 1 98.25 339 TYR B N 1
ATOM 8944 C CA . TYR B 1 339 ? 1.001 -18.219 11.359 1 98.25 339 TYR B CA 1
ATOM 8945 C C . TYR B 1 339 ? 1.292 -19.656 10.992 1 98.25 339 TYR B C 1
ATOM 8947 O O . TYR B 1 339 ? 0.46 -20.328 10.367 1 98.25 339 TYR B O 1
ATOM 8955 N N . ILE B 1 340 ? 2.469 -20.219 11.391 1 98.44 340 ILE B N 1
ATOM 8956 C CA . ILE B 1 340 ? 2.748 -21.609 11.062 1 98.44 340 ILE B CA 1
ATOM 8957 C C . ILE B 1 340 ? 2.227 -22.516 12.172 1 98.44 340 ILE B C 1
ATOM 8959 O O . ILE B 1 340 ? 1.251 -23.25 11.977 1 98.44 340 ILE B O 1
ATOM 8963 N N . ALA B 1 341 ? 2.73 -22.375 13.414 1 97.25 341 ALA B N 1
ATOM 8964 C CA . ALA B 1 341 ? 2.27 -23.219 14.516 1 97.25 341 ALA B CA 1
ATOM 8965 C C . ALA B 1 341 ? 0.828 -22.891 14.891 1 97.25 341 ALA B C 1
ATOM 8967 O O . ALA B 1 341 ? 0.025 -23.797 15.148 1 97.25 341 ALA B O 1
ATOM 8968 N N . GLY B 1 342 ? 0.475 -21.625 14.891 1 97.38 342 GLY B N 1
ATOM 8969 C CA . GLY B 1 342 ? -0.861 -21.203 15.281 1 97.38 342 GLY B CA 1
ATOM 8970 C C . GLY B 1 342 ? -1.9 -21.438 14.203 1 97.38 342 GLY B C 1
ATOM 8971 O O . GLY B 1 342 ? -2.646 -22.422 14.25 1 97.38 342 GLY B O 1
ATOM 8972 N N . VAL B 1 343 ? -1.851 -20.719 13.117 1 97.94 343 VAL B N 1
ATOM 8973 C CA . VAL B 1 343 ? -2.912 -20.719 12.117 1 97.94 343 VAL B CA 1
ATOM 8974 C C . VAL B 1 343 ? -2.85 -22.016 11.305 1 97.94 343 VAL B C 1
ATOM 8976 O O . VAL B 1 343 ? -3.848 -22.719 11.188 1 97.94 343 VAL B O 1
ATOM 8979 N N . LEU B 1 344 ? -1.762 -22.406 10.773 1 98.31 344 LEU B N 1
ATOM 8980 C CA . LEU B 1 344 ? -1.635 -23.578 9.914 1 98.31 344 LEU B CA 1
ATOM 8981 C C . LEU B 1 344 ? -1.901 -24.859 10.695 1 98.31 344 LEU B C 1
ATOM 8983 O O . LEU B 1 344 ? -2.719 -25.688 10.281 1 98.31 344 LEU B O 1
ATOM 8987 N N . ARG B 1 345 ? -1.219 -25.062 11.898 1 97.94 345 ARG B N 1
ATOM 8988 C CA . ARG B 1 345 ? -1.278 -26.328 12.625 1 97.94 345 ARG B CA 1
ATOM 8989 C C . ARG B 1 345 ? -2.504 -26.375 13.531 1 97.94 345 ARG B C 1
ATOM 8991 O O . ARG B 1 345 ? -3.234 -27.375 13.531 1 97.94 345 ARG B O 1
ATOM 8998 N N . GLU B 1 346 ? -2.768 -25.312 14.297 1 97.06 346 GLU B N 1
ATOM 8999 C CA . GLU B 1 346 ? -3.812 -25.359 15.312 1 97.06 346 GLU B CA 1
ATOM 9000 C C . GLU B 1 346 ? -5.18 -25.031 14.719 1 97.06 346 GLU B C 1
ATOM 9002 O O . GLU B 1 346 ? -6.168 -25.703 15.016 1 97.06 346 GLU B O 1
ATOM 9007 N N . GLU B 1 347 ? -5.219 -24 13.883 1 97.12 347 GLU B N 1
ATOM 9008 C CA . GLU B 1 347 ? -6.523 -23.562 13.391 1 97.12 347 GLU B CA 1
ATOM 9009 C C . GLU B 1 347 ? -6.945 -24.359 12.156 1 97.12 347 GLU B C 1
ATOM 9011 O O . GLU B 1 347 ? -8.062 -24.875 12.094 1 97.12 347 GLU B O 1
ATOM 9016 N N . LEU B 1 348 ? -6.07 -24.5 11.172 1 97.56 348 LEU B N 1
ATOM 9017 C CA . LEU B 1 348 ? -6.391 -25.234 9.953 1 97.56 348 LEU B CA 1
ATOM 9018 C C . LEU B 1 348 ? -6.227 -26.734 10.172 1 97.56 348 LEU B C 1
ATOM 9020 O O . LEU B 1 348 ? -6.707 -27.531 9.367 1 97.56 348 LEU B O 1
ATOM 9024 N N . GLN B 1 349 ? -5.441 -27.094 11.219 1 96.81 349 GLN B N 1
ATOM 9025 C CA . GLN B 1 349 ? -5.211 -28.484 11.586 1 96.81 349 GLN B CA 1
ATOM 9026 C C . GLN B 1 349 ? -4.508 -29.25 10.469 1 96.81 349 GLN B C 1
ATOM 9028 O O . GLN B 1 349 ? -4.859 -30.391 10.172 1 96.81 349 GLN B O 1
ATOM 9033 N N . PHE B 1 350 ? -3.623 -28.625 9.852 1 97.5 350 PHE B N 1
ATOM 9034 C CA . PHE B 1 350 ? -2.852 -29.234 8.773 1 97.5 350 PHE B CA 1
ATOM 9035 C C . PHE B 1 350 ? -1.783 -30.172 9.336 1 97.5 350 PHE B C 1
ATOM 9037 O O . PHE B 1 350 ? -0.929 -29.734 10.109 1 97.5 350 PHE B O 1
ATOM 9044 N N . ASP B 1 351 ? -1.714 -31.375 8.891 1 96.06 351 ASP B N 1
ATOM 9045 C CA . ASP B 1 351 ? -0.798 -32.375 9.422 1 96.06 351 ASP B CA 1
ATOM 9046 C C . ASP B 1 351 ? 0.319 -32.688 8.422 1 96.06 351 ASP B C 1
ATOM 9048 O O . ASP B 1 351 ? 1.191 -33.5 8.695 1 96.06 351 ASP B O 1
ATOM 9052 N N . GLY B 1 352 ? 0.3 -32.031 7.348 1 98.31 352 GLY B N 1
ATOM 9053 C CA . GLY B 1 352 ? 1.262 -32.312 6.293 1 98.31 352 GLY B CA 1
ATOM 9054 C C . GLY B 1 352 ? 2.58 -31.578 6.48 1 98.31 352 GLY B C 1
ATOM 9055 O O . GLY B 1 352 ? 2.816 -30.969 7.531 1 98.31 352 GLY B O 1
ATOM 9056 N N . LEU B 1 353 ? 3.42 -31.672 5.484 1 98.19 353 LEU B N 1
ATOM 9057 C CA . LEU B 1 353 ? 4.789 -31.172 5.508 1 98.19 353 LEU B CA 1
ATOM 9058 C C . LEU B 1 353 ? 4.828 -29.688 5.148 1 98.19 353 LEU B C 1
ATOM 9060 O O . LEU B 1 353 ? 4.211 -29.266 4.168 1 98.19 353 LEU B O 1
ATOM 9064 N N . ALA B 1 354 ? 5.449 -28.859 6.004 1 98.75 354 ALA B N 1
ATOM 9065 C CA . ALA B 1 354 ? 5.773 -27.469 5.672 1 98.75 354 ALA B CA 1
ATOM 9066 C C . ALA B 1 354 ? 7.223 -27.344 5.211 1 98.75 354 ALA B C 1
ATOM 9068 O O . ALA B 1 354 ? 8.148 -27.469 6.016 1 98.75 354 ALA B O 1
ATOM 9069 N N . VAL B 1 355 ? 7.426 -27.062 3.979 1 98.75 355 VAL B N 1
ATOM 9070 C CA . VAL B 1 355 ? 8.766 -26.938 3.412 1 98.75 355 VAL B CA 1
ATOM 9071 C C . VAL B 1 355 ? 9.109 -25.469 3.217 1 98.75 355 VAL B C 1
ATOM 9073 O O . VAL B 1 355 ? 8.234 -24.656 2.893 1 98.75 355 VAL B O 1
ATOM 9076 N N . SER B 1 356 ? 10.359 -25.125 3.506 1 98.31 356 SER B N 1
ATOM 9077 C CA . SER B 1 356 ? 10.797 -23.766 3.197 1 98.31 356 SER B CA 1
ATOM 9078 C C . SER B 1 356 ? 10.836 -23.516 1.692 1 98.31 356 SER B C 1
ATOM 9080 O O . SER B 1 356 ? 10.758 -24.469 0.906 1 98.31 356 SER B O 1
ATOM 9082 N N . ASP B 1 357 ? 10.844 -22.281 1.359 1 97.31 357 ASP B N 1
ATOM 9083 C CA . ASP B 1 357 ? 11.203 -21.922 -0.011 1 97.31 357 ASP B CA 1
ATOM 9084 C C . ASP B 1 357 ? 12.703 -21.672 -0.14 1 97.31 357 ASP B C 1
ATOM 9086 O O . ASP B 1 357 ? 13.477 -22.016 0.759 1 97.31 357 ASP B O 1
ATOM 9090 N N . TRP B 1 358 ? 13.078 -21.188 -1.184 1 95.56 358 TRP B N 1
ATOM 9091 C CA . TRP B 1 358 ? 14.453 -21.156 -1.666 1 95.56 358 TRP B CA 1
ATOM 9092 C C . TRP B 1 358 ? 15.352 -20.359 -0.719 1 95.56 358 TRP B C 1
ATOM 9094 O O . TRP B 1 358 ? 15.367 -19.125 -0.76 1 95.56 358 TRP B O 1
ATOM 9104 N N . GLN B 1 359 ? 16.125 -21 0.183 1 96 359 GLN B N 1
ATOM 9105 C CA . GLN B 1 359 ? 17.172 -20.438 1.028 1 96 359 GLN B CA 1
ATOM 9106 C C . GLN B 1 359 ? 16.578 -19.547 2.121 1 96 359 GLN B C 1
ATOM 9108 O O . GLN B 1 359 ? 17.25 -18.641 2.625 1 96 359 GLN B O 1
ATOM 9113 N N . ASP B 1 360 ? 15.414 -19.812 2.506 1 97.5 360 ASP B N 1
ATOM 9114 C CA . ASP B 1 360 ? 14.695 -18.812 3.287 1 97.5 360 ASP B CA 1
ATOM 9115 C C . ASP B 1 360 ? 15.031 -18.922 4.773 1 97.5 360 ASP B C 1
ATOM 9117 O O . ASP B 1 360 ? 14.812 -17.984 5.539 1 97.5 360 ASP B O 1
ATOM 9121 N N . ILE B 1 361 ? 15.586 -20.078 5.242 1 98.12 361 ILE B N 1
ATOM 9122 C CA . ILE B 1 361 ? 16.062 -20.156 6.617 1 98.12 361 ILE B CA 1
ATOM 9123 C C . ILE B 1 361 ? 17.328 -19.328 6.77 1 98.12 361 ILE B C 1
ATOM 9125 O O . ILE B 1 361 ? 17.484 -18.562 7.727 1 98.12 361 ILE B O 1
ATOM 9129 N N . GLU B 1 362 ? 18.25 -19.453 5.797 1 96.81 362 GLU B N 1
ATOM 9130 C CA . GLU B 1 362 ? 19.484 -18.656 5.809 1 96.81 362 GLU B CA 1
ATOM 9131 C C . GLU B 1 362 ? 19.172 -17.172 5.734 1 96.81 362 GLU B C 1
ATOM 9133 O O . GLU B 1 362 ? 19.844 -16.359 6.371 1 96.81 362 GLU B O 1
ATOM 9138 N N . LYS B 1 363 ? 18.203 -16.844 5.004 1 97.5 363 LYS B N 1
ATOM 9139 C CA . LYS B 1 363 ? 17.844 -15.445 4.785 1 97.5 363 LYS B CA 1
ATOM 9140 C C . LYS B 1 363 ? 17.344 -14.797 6.074 1 97.5 363 LYS B C 1
ATOM 9142 O O . LYS B 1 363 ? 17.312 -13.57 6.188 1 97.5 363 LYS B O 1
ATOM 9147 N N . LEU B 1 364 ? 16.906 -15.555 7.125 1 98 364 LEU B N 1
ATOM 9148 C CA . LEU B 1 364 ? 16.562 -14.984 8.422 1 98 364 LEU B CA 1
ATOM 9149 C C . LEU B 1 364 ? 17.75 -14.234 9.016 1 98 364 LEU B C 1
ATOM 9151 O O . LEU B 1 364 ? 17.578 -13.258 9.75 1 98 364 LEU B O 1
ATOM 9155 N N . HIS B 1 365 ? 18.984 -14.727 8.633 1 96.38 365 HIS B N 1
ATOM 9156 C CA . HIS B 1 365 ? 20.219 -14.125 9.125 1 96.38 365 HIS B CA 1
ATOM 9157 C C . HIS B 1 365 ? 20.734 -13.062 8.156 1 96.38 365 HIS B C 1
ATOM 9159 O O . HIS B 1 365 ? 20.906 -11.898 8.539 1 96.38 365 HIS B O 1
ATOM 9165 N N . PHE B 1 366 ? 20.922 -13.367 6.867 1 94.38 366 PHE B N 1
ATOM 9166 C CA . PHE B 1 366 ? 21.734 -12.5 6.012 1 94.38 366 PHE B CA 1
ATOM 9167 C C . PHE B 1 366 ? 20.844 -11.508 5.266 1 94.38 366 PHE B C 1
ATOM 9169 O O . PHE B 1 366 ? 21.344 -10.484 4.777 1 94.38 366 PHE B O 1
ATOM 9176 N N . PHE B 1 367 ? 19.562 -11.773 5.156 1 96.5 367 PHE B N 1
ATOM 9177 C CA . PHE B 1 367 ? 18.656 -10.969 4.344 1 96.5 367 PHE B CA 1
ATOM 9178 C C . PHE B 1 367 ? 17.703 -10.18 5.219 1 96.5 367 PHE B C 1
ATOM 9180 O O . PHE B 1 367 ? 17.641 -8.945 5.129 1 96.5 367 PHE B O 1
ATOM 9187 N N . HIS B 1 368 ? 16.984 -10.836 6.211 1 97.94 368 HIS B N 1
ATOM 9188 C CA . HIS B 1 368 ? 15.977 -10.211 7.051 1 97.94 368 HIS B CA 1
ATOM 9189 C C . HIS B 1 368 ? 16.594 -9.625 8.32 1 97.94 368 HIS B C 1
ATOM 9191 O O . HIS B 1 368 ? 16.016 -8.727 8.938 1 97.94 368 HIS B O 1
ATOM 9197 N N . LYS B 1 369 ? 17.734 -10.227 8.773 1 97.88 369 LYS B N 1
ATOM 9198 C CA . LYS B 1 369 ? 18.531 -9.742 9.906 1 97.88 369 LYS B CA 1
ATOM 9199 C C . LYS B 1 369 ? 17.75 -9.891 11.219 1 97.88 369 LYS B C 1
ATOM 9201 O O . LYS B 1 369 ? 17.812 -9.016 12.078 1 97.88 369 LYS B O 1
ATOM 9206 N N . ILE B 1 370 ? 17 -11.016 11.375 1 97.44 370 ILE B N 1
ATOM 9207 C CA . ILE B 1 370 ? 16.281 -11.227 12.633 1 97.44 370 ILE B CA 1
ATOM 9208 C C . ILE B 1 370 ? 17.016 -12.258 13.484 1 97.44 370 ILE B C 1
ATOM 9210 O O . ILE B 1 370 ? 16.641 -12.508 14.633 1 97.44 370 ILE B O 1
ATOM 9214 N N . ALA B 1 371 ? 18.016 -12.891 12.898 1 96.62 371 ALA B N 1
ATOM 9215 C CA . ALA B 1 371 ? 18.859 -13.859 13.594 1 96.62 371 ALA B CA 1
ATOM 9216 C C . ALA B 1 371 ? 20.328 -13.5 13.469 1 96.62 371 ALA B C 1
ATOM 9218 O O . ALA B 1 371 ? 20.891 -13.547 12.375 1 96.62 371 ALA B O 1
ATOM 9219 N N . PRO B 1 372 ? 21.016 -13.273 14.531 1 94.88 372 PRO B N 1
ATOM 9220 C CA . PRO B 1 372 ? 22.422 -12.859 14.469 1 94.88 372 PRO B CA 1
ATOM 9221 C C . PRO B 1 372 ? 23.344 -13.969 13.984 1 94.88 372 PRO B C 1
ATOM 9223 O O . PRO B 1 372 ? 24.438 -13.695 13.5 1 94.88 372 PRO B O 1
ATOM 9226 N N . THR B 1 373 ? 22.891 -15.227 14.117 1 94.88 373 THR B N 1
ATOM 9227 C CA . THR B 1 373 ? 23.672 -16.375 13.656 1 94.88 373 THR B CA 1
ATOM 9228 C C . THR B 1 373 ? 22.797 -17.344 12.875 1 94.88 373 THR B C 1
ATOM 9230 O O . THR B 1 373 ? 21.578 -17.344 13.016 1 94.88 373 THR B O 1
ATOM 9233 N N . MET B 1 374 ? 23.453 -18.203 12.148 1 95.62 374 MET B N 1
ATOM 9234 C CA . MET B 1 374 ? 22.734 -19.25 11.422 1 95.62 374 MET B CA 1
ATOM 9235 C C . MET B 1 374 ? 22.094 -20.234 12.391 1 95.62 374 MET B C 1
ATOM 9237 O O . MET B 1 374 ? 21.016 -20.766 12.109 1 95.62 374 MET B O 1
ATOM 9241 N N . VAL B 1 375 ? 22.781 -20.484 13.508 1 96.31 375 VAL B N 1
ATOM 9242 C CA . VAL B 1 375 ? 22.234 -21.359 14.547 1 96.31 375 VAL B CA 1
ATOM 9243 C C . VAL B 1 375 ? 20.891 -20.844 15.023 1 96.31 375 VAL B C 1
ATOM 9245 O O . VAL B 1 375 ? 19.922 -21.609 15.117 1 96.31 375 VAL B O 1
ATOM 9248 N N . GLN B 1 376 ? 20.797 -19.562 15.203 1 95.81 376 GLN B N 1
ATOM 9249 C CA . GLN B 1 376 ? 19.547 -18.969 15.656 1 95.81 376 GLN B CA 1
ATOM 9250 C C . GLN B 1 376 ? 18.5 -18.969 14.539 1 95.81 376 GLN B C 1
ATOM 9252 O O . GLN B 1 376 ? 17.297 -19.109 14.805 1 95.81 376 GLN B O 1
ATOM 9257 N N . ALA B 1 377 ? 18.984 -18.734 13.336 1 97.31 377 ALA B N 1
ATOM 9258 C CA . ALA B 1 377 ? 18.062 -18.797 12.203 1 97.31 377 ALA B CA 1
ATOM 9259 C C . ALA B 1 377 ? 17.375 -20.156 12.117 1 97.31 377 ALA B C 1
ATOM 9261 O O . ALA B 1 377 ? 16.141 -20.219 11.953 1 97.31 377 ALA B O 1
ATOM 9262 N N . ILE B 1 378 ? 18.141 -21.203 12.289 1 98 378 ILE B N 1
ATOM 9263 C CA . ILE B 1 378 ? 17.609 -22.562 12.234 1 98 378 ILE B CA 1
ATOM 9264 C C . ILE B 1 378 ? 16.656 -22.781 13.406 1 98 378 ILE B C 1
ATOM 9266 O O . ILE B 1 378 ? 15.57 -23.344 13.234 1 98 378 ILE B O 1
ATOM 9270 N N . GLU B 1 379 ? 17.047 -22.359 14.562 1 97.25 379 GLU B N 1
ATOM 9271 C CA . GLU B 1 379 ? 16.219 -22.516 15.758 1 97.25 379 GLU B CA 1
ATOM 9272 C C . GLU B 1 379 ? 14.883 -21.812 15.602 1 97.25 379 GLU B C 1
ATOM 9274 O O . GLU B 1 379 ? 13.836 -22.375 15.922 1 97.25 379 GLU B O 1
ATOM 9279 N N . LEU B 1 380 ? 14.906 -20.547 15.086 1 97.38 380 LEU B N 1
ATOM 9280 C CA . LEU B 1 380 ? 13.688 -19.781 14.859 1 97.38 380 LEU B CA 1
ATOM 9281 C C . LEU B 1 380 ? 12.773 -20.5 13.875 1 97.38 380 LEU B C 1
ATOM 9283 O O . LEU B 1 380 ? 11.555 -20.562 14.086 1 97.38 380 LEU B O 1
ATOM 9287 N N . ALA B 1 381 ? 13.305 -20.984 12.812 1 98.44 381 ALA B N 1
ATOM 9288 C CA . ALA B 1 381 ? 12.523 -21.672 11.789 1 98.44 381 ALA B CA 1
ATOM 9289 C C . ALA B 1 381 ? 11.891 -22.938 12.336 1 98.44 381 ALA B C 1
ATOM 9291 O O . ALA B 1 381 ? 10.719 -23.219 12.078 1 98.44 381 ALA B O 1
ATOM 9292 N N . LEU B 1 382 ? 12.672 -23.766 13.109 1 98.31 382 LEU B N 1
ATOM 9293 C CA . LEU B 1 382 ? 12.148 -25 13.688 1 98.31 382 LEU B CA 1
ATOM 9294 C C . LEU B 1 382 ? 11.047 -24.703 14.695 1 98.31 382 LEU B C 1
ATOM 9296 O O . LEU B 1 382 ? 10.016 -25.391 14.711 1 98.31 382 LEU B O 1
ATOM 9300 N N . ASN B 1 383 ? 11.305 -23.703 15.508 1 96.94 383 ASN B N 1
ATOM 9301 C CA . ASN B 1 383 ? 10.305 -23.312 16.5 1 96.94 383 ASN B CA 1
ATOM 9302 C C . ASN B 1 383 ? 9.016 -22.828 15.828 1 96.94 383 ASN B C 1
ATOM 9304 O O . ASN B 1 383 ? 7.922 -23.031 16.359 1 96.94 383 ASN B O 1
ATOM 9308 N N . ALA B 1 384 ? 9.164 -22.188 14.672 1 98 384 ALA B N 1
ATOM 9309 C CA . ALA B 1 384 ? 7.992 -21.719 13.93 1 98 384 ALA B CA 1
ATOM 9310 C C . ALA B 1 384 ? 7.199 -22.906 13.375 1 98 384 ALA B C 1
ATOM 9312 O O . ALA B 1 384 ? 5.984 -22.812 13.195 1 98 384 ALA B O 1
ATOM 9313 N N . GLY B 1 385 ? 7.883 -23.953 13.008 1 98.06 385 GLY B N 1
ATOM 9314 C CA . GLY B 1 385 ? 7.172 -25.141 12.547 1 98.06 385 GLY B CA 1
ATOM 9315 C C . GLY B 1 385 ? 7.648 -25.625 11.188 1 98.06 385 GLY B C 1
ATOM 9316 O O . GLY B 1 385 ? 6.996 -26.469 10.562 1 98.06 385 GLY B O 1
ATOM 9317 N N . ILE B 1 386 ? 8.797 -25.203 10.703 1 98.56 386 ILE B N 1
ATOM 9318 C CA . ILE B 1 386 ? 9.328 -25.672 9.43 1 98.56 386 ILE B CA 1
ATOM 9319 C C . ILE B 1 386 ? 9.789 -27.125 9.555 1 98.56 386 ILE B C 1
ATOM 9321 O O . ILE B 1 386 ? 10.453 -27.484 10.523 1 98.56 386 ILE B O 1
ATOM 9325 N N . ASP B 1 387 ? 9.5 -27.938 8.539 1 98.62 387 ASP B N 1
ATOM 9326 C CA . ASP B 1 387 ? 9.789 -29.359 8.602 1 98.62 387 ASP B CA 1
ATOM 9327 C C . ASP B 1 387 ? 11 -29.703 7.734 1 98.62 387 ASP B C 1
ATOM 9329 O O . ASP B 1 387 ? 11.719 -30.672 8.023 1 98.62 387 ASP B O 1
ATOM 9333 N N . MET B 1 388 ? 11.172 -29.016 6.668 1 98.62 388 MET B N 1
ATOM 9334 C CA . MET B 1 388 ? 12.211 -29.312 5.691 1 98.62 388 MET B CA 1
ATOM 9335 C C . MET B 1 388 ? 12.812 -28.031 5.129 1 98.62 388 MET B C 1
ATOM 9337 O O . MET B 1 388 ? 12.086 -27.078 4.828 1 98.62 388 MET B O 1
ATOM 9341 N N . SER B 1 389 ? 14.109 -27.969 5.059 1 98.25 389 SER B N 1
ATOM 9342 C CA . SER B 1 389 ? 14.812 -26.797 4.531 1 98.25 389 SER B CA 1
ATOM 9343 C C . SER B 1 389 ? 15.211 -27 3.074 1 98.25 389 SER B C 1
ATOM 9345 O O . SER B 1 389 ? 15.891 -27.984 2.744 1 98.25 389 SER B O 1
ATOM 9347 N N . MET B 1 390 ? 14.75 -26.109 2.203 1 96.12 390 MET B N 1
ATOM 9348 C CA . MET B 1 390 ? 15.328 -26.047 0.864 1 96.12 390 MET B CA 1
ATOM 9349 C C . MET B 1 390 ? 16.719 -25.422 0.903 1 96.12 390 MET B C 1
ATOM 9351 O O . MET B 1 390 ? 16.859 -24.203 1.062 1 96.12 390 MET B O 1
ATOM 9355 N N . VAL B 1 391 ? 17.656 -26.203 0.731 1 87.75 391 VAL B N 1
ATOM 9356 C CA . VAL B 1 391 ? 19.062 -25.797 0.792 1 87.75 391 VAL B CA 1
ATOM 9357 C C . VAL B 1 391 ? 19.578 -25.5 -0.615 1 87.75 391 VAL B C 1
ATOM 9359 O O . VAL B 1 391 ? 19.719 -26.406 -1.44 1 87.75 391 VAL B O 1
ATOM 9362 N N . ALA B 1 392 ? 19.922 -24.281 -0.846 1 81.19 392 ALA B N 1
ATOM 9363 C CA . ALA B 1 392 ? 20.219 -23.828 -2.203 1 81.19 392 ALA B CA 1
ATOM 9364 C C . ALA B 1 392 ? 21.719 -23.891 -2.494 1 81.19 392 ALA B C 1
ATOM 9366 O O . ALA B 1 392 ? 22.125 -24.328 -3.568 1 81.19 392 ALA B O 1
ATOM 9367 N N . ASP B 1 393 ? 22.484 -23.516 -1.466 1 80.81 393 ASP B N 1
ATOM 9368 C CA . ASP B 1 393 ? 23.844 -23.156 -1.849 1 80.81 393 ASP B CA 1
ATOM 9369 C C . ASP B 1 393 ? 24.875 -24.016 -1.116 1 80.81 393 ASP B C 1
ATOM 9371 O O . ASP B 1 393 ? 25.891 -24.406 -1.692 1 80.81 393 ASP B O 1
ATOM 9375 N N . ASP B 1 394 ? 24.609 -24.219 0.176 1 82.69 394 ASP B N 1
ATOM 9376 C CA . ASP B 1 394 ? 25.609 -24.953 0.946 1 82.69 394 ASP B CA 1
ATOM 9377 C C . ASP B 1 394 ? 24.953 -25.891 1.951 1 82.69 394 ASP B C 1
ATOM 9379 O O . ASP B 1 394 ? 23.719 -25.953 2.045 1 82.69 394 ASP B O 1
ATOM 9383 N N . PHE B 1 395 ? 25.812 -26.719 2.646 1 92.25 395 PHE B N 1
ATOM 9384 C CA . PHE B 1 395 ? 25.312 -27.75 3.535 1 92.25 395 PHE B CA 1
ATOM 9385 C C . PHE B 1 395 ? 25.344 -27.297 4.984 1 92.25 395 PHE B C 1
ATOM 9387 O O . PHE B 1 395 ? 25.5 -28.109 5.898 1 92.25 395 PHE B O 1
ATOM 9394 N N . SER B 1 396 ? 25.188 -25.969 5.148 1 91.31 396 SER B N 1
ATOM 9395 C CA . SER B 1 396 ? 25.234 -25.406 6.496 1 91.31 396 SER B CA 1
ATOM 9396 C C . SER B 1 396 ? 24.062 -25.906 7.332 1 91.31 396 SER B C 1
ATOM 9398 O O . SER B 1 396 ? 24.219 -26.203 8.516 1 91.31 396 SER B O 1
ATOM 9400 N N . PHE B 1 397 ? 22.969 -26.094 6.801 1 96.12 397 PHE B N 1
ATOM 9401 C CA . PHE B 1 397 ? 21.781 -26.484 7.551 1 96.12 397 PHE B CA 1
ATOM 9402 C C . PHE B 1 397 ? 21.953 -27.844 8.195 1 96.12 397 PHE B C 1
ATOM 9404 O O . PHE B 1 397 ? 21.859 -27.969 9.422 1 96.12 397 PHE B O 1
ATOM 9411 N N . PRO B 1 398 ? 22.219 -28.922 7.449 1 97 398 PRO B N 1
ATOM 9412 C CA . PRO B 1 398 ? 22.344 -30.234 8.102 1 97 398 PRO B CA 1
ATOM 9413 C C . PRO B 1 398 ? 23.531 -30.297 9.062 1 97 398 PRO B C 1
ATOM 9415 O O . PRO B 1 398 ? 23.453 -30.953 10.094 1 97 398 PRO B O 1
ATOM 9418 N N . ARG B 1 399 ? 24.625 -29.594 8.758 1 96.94 399 ARG B N 1
ATOM 9419 C CA . ARG B 1 399 ? 25.781 -29.594 9.641 1 96.94 399 ARG B CA 1
ATOM 9420 C C . ARG B 1 399 ? 25.453 -28.938 10.977 1 96.94 399 ARG B C 1
ATOM 9422 O O . ARG B 1 399 ? 25.75 -29.516 12.039 1 96.94 399 ARG B O 1
ATOM 9429 N N . LEU B 1 400 ? 24.844 -27.797 10.898 1 97.44 400 LEU B N 1
ATOM 9430 C CA . LEU B 1 400 ? 24.562 -27.031 12.109 1 97.44 400 LEU B CA 1
ATOM 9431 C C . LEU B 1 400 ? 23.438 -27.688 12.898 1 97.44 400 LEU B C 1
ATOM 9433 O O . LEU B 1 400 ? 23.484 -27.75 14.133 1 97.44 400 LEU B O 1
ATOM 9437 N N . LEU B 1 401 ? 22.406 -28.141 12.219 1 98.12 401 LEU B N 1
ATOM 9438 C CA . LEU B 1 401 ? 21.312 -28.781 12.922 1 98.12 401 LEU B CA 1
ATOM 9439 C C . LEU B 1 401 ? 21.781 -30.031 13.656 1 98.12 401 LEU B C 1
ATOM 9441 O O . LEU B 1 401 ? 21.375 -30.281 14.797 1 98.12 401 LEU B O 1
ATOM 9445 N N . LEU B 1 402 ? 22.688 -30.859 13.047 1 97.81 402 LEU B N 1
ATOM 9446 C CA . LEU B 1 402 ? 23.25 -32.031 13.703 1 97.81 402 LEU B CA 1
ATOM 9447 C C . LEU B 1 402 ? 23.969 -31.656 14.992 1 97.81 402 LEU B C 1
ATOM 9449 O O . LEU B 1 402 ? 23.734 -32.25 16.047 1 97.81 402 LEU B O 1
ATOM 9453 N N . ARG B 1 403 ? 24.766 -30.625 14.867 1 97.44 403 ARG B N 1
ATOM 9454 C CA . ARG B 1 403 ? 25.516 -30.141 16.031 1 97.44 403 ARG B CA 1
ATOM 9455 C C . ARG B 1 403 ? 24.562 -29.641 17.109 1 97.44 403 ARG B C 1
ATOM 9457 O O . ARG B 1 403 ? 24.797 -29.875 18.297 1 97.44 403 ARG B O 1
ATOM 9464 N N . MET B 1 404 ? 23.531 -29 16.719 1 97.81 404 MET B N 1
ATOM 9465 C CA . MET B 1 404 ? 22.562 -28.422 17.656 1 97.81 404 MET B CA 1
ATOM 9466 C C . MET B 1 404 ? 21.828 -29.5 18.422 1 97.81 404 MET B C 1
ATOM 9468 O O . MET B 1 404 ? 21.484 -29.328 19.594 1 97.81 404 MET B O 1
ATOM 9472 N N . VAL B 1 405 ? 21.531 -30.594 17.812 1 97.88 405 VAL B N 1
ATOM 9473 C CA . VAL B 1 405 ? 20.875 -31.703 18.484 1 97.88 405 VAL B CA 1
ATOM 9474 C C . VAL B 1 405 ? 21.859 -32.438 19.391 1 97.88 405 VAL B C 1
ATOM 9476 O O . VAL B 1 405 ? 21.531 -32.781 20.531 1 97.88 405 VAL B O 1
ATOM 9479 N N . GLN B 1 406 ? 23.078 -32.656 18.938 1 96.94 406 GLN B N 1
ATOM 9480 C CA . GLN B 1 406 ? 24.109 -33.344 19.703 1 96.94 406 GLN B CA 1
ATOM 9481 C C . GLN B 1 406 ? 24.453 -32.562 20.969 1 96.94 406 GLN B C 1
ATOM 9483 O O . GLN B 1 406 ? 24.734 -33.188 22 1 96.94 406 GLN B O 1
ATOM 9488 N N . ASN B 1 407 ? 24.375 -31.297 20.891 1 95.75 407 ASN B N 1
ATOM 9489 C CA . ASN B 1 407 ? 24.719 -30.5 22.062 1 95.75 407 ASN B CA 1
ATOM 9490 C C . ASN B 1 407 ? 23.5 -30.188 22.906 1 95.75 407 ASN B C 1
ATOM 9492 O O . ASN B 1 407 ? 23.594 -29.469 23.906 1 95.75 407 ASN B O 1
ATOM 9496 N N . GLY B 1 408 ? 22.312 -30.609 22.453 1 95.81 408 GLY B N 1
ATOM 9497 C CA . GLY B 1 408 ? 21.109 -30.531 23.266 1 95.81 408 GLY B CA 1
ATOM 9498 C C . GLY B 1 408 ? 20.312 -29.266 23.047 1 95.81 408 GLY B C 1
ATOM 9499 O O . GLY B 1 408 ? 19.25 -29.078 23.641 1 95.81 408 GLY B O 1
ATOM 9500 N N . ARG B 1 409 ? 20.734 -28.375 22.188 1 94.94 409 ARG B N 1
ATOM 9501 C CA . ARG B 1 409 ? 20.016 -27.141 21.922 1 94.94 409 ARG B CA 1
ATOM 9502 C C . ARG B 1 409 ? 18.656 -27.422 21.297 1 94.94 409 ARG B C 1
ATOM 9504 O O . ARG B 1 409 ? 17.672 -26.734 21.594 1 94.94 409 ARG B O 1
ATOM 9511 N N . ILE B 1 410 ? 18.641 -28.328 20.422 1 97.5 410 ILE B N 1
ATOM 9512 C CA . ILE B 1 410 ? 17.406 -28.812 19.844 1 97.5 410 ILE B CA 1
ATOM 9513 C C . ILE B 1 410 ? 17.141 -30.25 20.297 1 97.5 410 ILE B C 1
ATOM 9515 O O . ILE B 1 410 ? 17.969 -31.125 20.094 1 97.5 410 ILE B O 1
ATOM 9519 N N . PRO B 1 411 ? 16.047 -30.406 20.938 1 97.75 411 PRO B N 1
ATOM 9520 C CA . PRO B 1 411 ? 15.766 -31.797 21.344 1 97.75 411 PRO B CA 1
ATOM 9521 C C . PRO B 1 411 ? 15.477 -32.688 20.156 1 97.75 411 PRO B C 1
ATOM 9523 O O . PRO B 1 411 ? 14.867 -32.25 19.172 1 97.75 411 PRO B O 1
ATOM 9526 N N . GLU B 1 412 ? 15.875 -33.906 20.219 1 97.62 412 GLU B N 1
ATOM 9527 C CA . GLU B 1 412 ? 15.633 -34.875 19.156 1 97.62 412 GLU B CA 1
ATOM 9528 C C . GLU B 1 412 ? 14.141 -35.031 18.875 1 97.62 412 GLU B C 1
ATOM 9530 O O . GLU B 1 412 ? 13.742 -35.281 17.734 1 97.62 412 GLU B O 1
ATOM 9535 N N . SER B 1 413 ? 13.328 -34.844 19.906 1 97.56 413 SER B N 1
ATOM 9536 C CA . SER B 1 413 ? 11.883 -34.938 19.75 1 97.56 413 SER B CA 1
ATOM 9537 C C . SER B 1 413 ? 11.359 -33.906 18.75 1 97.56 413 SER B C 1
ATOM 9539 O O . SER B 1 413 ? 10.359 -34.156 18.062 1 97.56 413 SER B O 1
ATOM 9541 N N . ARG B 1 414 ? 12 -32.781 18.688 1 97.31 414 ARG B N 1
ATOM 9542 C CA . ARG B 1 414 ? 11.617 -31.766 17.703 1 97.31 414 ARG B CA 1
ATOM 9543 C C . ARG B 1 414 ? 11.875 -32.25 16.281 1 97.31 414 ARG B C 1
ATOM 9545 O O . ARG B 1 414 ? 11.102 -31.969 15.367 1 97.31 414 ARG B O 1
ATOM 9552 N N . LEU B 1 415 ? 12.93 -32.969 16.078 1 98.44 415 LEU B N 1
ATOM 9553 C CA . LEU B 1 415 ? 13.195 -33.594 14.773 1 98.44 415 LEU B CA 1
ATOM 9554 C C . LEU B 1 415 ? 12.133 -34.625 14.445 1 98.44 415 LEU B C 1
ATOM 9556 O O . LEU B 1 415 ? 11.68 -34.719 13.305 1 98.44 415 LEU B O 1
ATOM 9560 N N . ASP B 1 416 ? 11.766 -35.438 15.5 1 98.5 416 ASP B N 1
ATOM 9561 C CA . ASP B 1 416 ? 10.797 -36.5 15.297 1 98.5 416 ASP B CA 1
ATOM 9562 C C . ASP B 1 416 ? 9.492 -35.969 14.719 1 98.5 416 ASP B C 1
ATOM 9564 O O . ASP B 1 416 ? 8.844 -36.625 13.898 1 98.5 416 ASP B O 1
ATOM 9568 N N . MET B 1 417 ? 9.102 -34.812 15.133 1 97.94 417 MET B N 1
ATOM 9569 C CA . MET B 1 417 ? 7.871 -34.188 14.641 1 97.94 417 MET B CA 1
ATOM 9570 C C . MET B 1 417 ? 7.941 -33.969 13.133 1 97.94 417 MET B C 1
ATOM 9572 O O . MET B 1 417 ? 7.012 -34.312 12.406 1 97.94 417 MET B O 1
ATOM 9576 N N . SER B 1 418 ? 8.977 -33.375 12.68 1 98.5 418 SER B N 1
ATOM 9577 C CA . SER B 1 418 ? 9.164 -33.062 11.266 1 98.5 418 SER B CA 1
ATOM 9578 C C . SER B 1 418 ? 9.375 -34.344 10.445 1 98.5 418 SER B C 1
ATOM 9580 O O . SER B 1 418 ? 8.766 -34.5 9.391 1 98.5 418 SER B O 1
ATOM 9582 N N . VAL B 1 419 ? 10.227 -35.219 10.922 1 98.75 419 VAL B N 1
ATOM 9583 C CA . VAL B 1 419 ? 10.578 -36.438 10.195 1 98.75 419 VAL B CA 1
ATOM 9584 C C . VAL B 1 419 ? 9.344 -37.312 10.062 1 98.75 419 VAL B C 1
ATOM 9586 O O . VAL B 1 419 ? 9.164 -38 9.039 1 98.75 419 VAL B O 1
ATOM 9589 N N . ARG B 1 420 ? 8.539 -37.375 11.133 1 98.75 420 ARG B N 1
ATOM 9590 C CA . ARG B 1 420 ? 7.293 -38.125 11.031 1 98.75 420 ARG B CA 1
ATOM 9591 C C . ARG B 1 420 ? 6.457 -37.656 9.852 1 98.75 420 ARG B C 1
ATOM 9593 O O . ARG B 1 420 ? 5.941 -38.469 9.078 1 98.75 420 ARG B O 1
ATOM 9600 N N . ARG B 1 421 ? 6.277 -36.375 9.68 1 98.69 421 ARG B N 1
ATOM 9601 C CA . ARG B 1 421 ? 5.492 -35.812 8.586 1 98.69 421 ARG B CA 1
ATOM 9602 C C . ARG B 1 421 ? 6.133 -36.125 7.238 1 98.69 421 ARG B C 1
ATOM 9604 O O . ARG B 1 421 ? 5.434 -36.406 6.262 1 98.69 421 ARG B O 1
ATOM 9611 N N . ILE B 1 422 ? 7.457 -36.094 7.137 1 98.88 422 ILE B N 1
ATOM 9612 C CA . ILE B 1 422 ? 8.203 -36.406 5.918 1 98.88 422 ILE B CA 1
ATOM 9613 C C . ILE B 1 422 ? 8.023 -37.875 5.559 1 98.88 422 ILE B C 1
ATOM 9615 O O . ILE B 1 422 ? 7.758 -38.219 4.402 1 98.88 422 ILE B O 1
ATOM 9619 N N . LEU B 1 423 ? 8.172 -38.75 6.566 1 98.75 423 LEU B N 1
ATOM 9620 C CA . LEU B 1 423 ? 8.008 -40.188 6.332 1 98.75 423 LEU B CA 1
ATOM 9621 C C . LEU B 1 423 ? 6.57 -40.531 5.941 1 98.75 423 LEU B C 1
ATOM 9623 O O . LEU B 1 423 ? 6.336 -41.406 5.113 1 98.75 423 LEU B O 1
ATOM 9627 N N . ASN B 1 424 ? 5.613 -39.812 6.574 1 98.69 424 ASN B N 1
ATOM 9628 C CA . ASN B 1 424 ? 4.223 -40 6.176 1 98.69 424 ASN B CA 1
ATOM 9629 C C . ASN B 1 424 ? 4.016 -39.688 4.699 1 98.69 424 ASN B C 1
ATOM 9631 O O . ASN B 1 424 ? 3.283 -40.375 4.004 1 98.69 424 ASN B O 1
ATOM 9635 N N . LEU B 1 425 ? 4.602 -38.625 4.219 1 98.62 425 LEU B N 1
ATOM 9636 C CA . LEU B 1 425 ? 4.492 -38.25 2.812 1 98.62 425 LEU B CA 1
ATOM 9637 C C . LEU B 1 425 ? 5.125 -39.312 1.919 1 98.62 425 LEU B C 1
ATOM 9639 O O . LEU B 1 425 ? 4.551 -39.688 0.895 1 98.62 425 LEU B O 1
ATOM 9643 N N . LYS B 1 426 ? 6.324 -39.812 2.295 1 98.44 426 LYS B N 1
ATOM 9644 C CA . LYS B 1 426 ? 7 -40.875 1.538 1 98.44 426 LYS B CA 1
ATOM 9645 C C . LYS B 1 426 ? 6.164 -42.156 1.508 1 98.44 426 LYS B C 1
ATOM 9647 O O . LYS B 1 426 ? 6.117 -42.844 0.49 1 98.44 426 LYS B O 1
ATOM 9652 N N . TYR B 1 427 ? 5.547 -42.438 2.648 1 98.38 427 TYR B N 1
ATOM 9653 C CA . TYR B 1 427 ? 4.664 -43.594 2.725 1 98.38 427 TYR B CA 1
ATOM 9654 C C . TYR B 1 427 ? 3.486 -43.438 1.77 1 98.38 427 TYR B C 1
ATOM 9656 O O . TYR B 1 427 ? 3.174 -44.375 1.012 1 98.38 427 TYR B O 1
ATOM 9664 N N . ALA B 1 428 ? 2.875 -42.344 1.77 1 98.25 428 ALA B N 1
ATOM 9665 C CA . ALA B 1 428 ? 1.7 -42.062 0.943 1 98.25 428 ALA B CA 1
ATOM 9666 C C . ALA B 1 428 ? 2.041 -42.156 -0.542 1 98.25 428 ALA B C 1
ATOM 9668 O O . ALA B 1 428 ? 1.211 -42.594 -1.352 1 98.25 428 ALA B O 1
ATOM 9669 N N . THR B 1 429 ? 3.262 -41.844 -0.93 1 97.75 429 THR B N 1
ATOM 9670 C CA . THR B 1 429 ? 3.65 -41.812 -2.336 1 97.75 429 THR B CA 1
ATOM 9671 C C . THR B 1 429 ? 4.152 -43.188 -2.777 1 97.75 429 THR B C 1
ATOM 9673 O O . THR B 1 429 ? 4.574 -43.375 -3.924 1 97.75 429 THR B O 1
ATOM 9676 N N . GLY B 1 430 ? 4.27 -44.125 -1.866 1 96.75 430 GLY B N 1
ATOM 9677 C CA . GLY B 1 430 ? 4.625 -45.5 -2.209 1 96.75 430 GLY B CA 1
ATOM 9678 C C . GLY B 1 430 ? 6.121 -45.719 -2.32 1 96.75 430 GLY B C 1
ATOM 9679 O O . GLY B 1 430 ? 6.57 -46.75 -2.787 1 96.75 430 GLY B O 1
ATOM 9680 N N . LEU B 1 431 ? 6.887 -44.812 -1.853 1 97.38 431 LEU B N 1
ATOM 9681 C CA . LEU B 1 431 ? 8.336 -44.875 -2.018 1 97.38 431 LEU B CA 1
ATOM 9682 C C . LEU B 1 431 ? 8.93 -46.031 -1.215 1 97.38 431 LEU B C 1
ATOM 9684 O O . LEU B 1 431 ? 9.992 -46.562 -1.564 1 97.38 431 LEU B O 1
ATOM 9688 N N . PHE B 1 432 ? 8.305 -46.438 -0.115 1 97.12 432 PHE B N 1
ATOM 9689 C CA . PHE B 1 432 ? 8.82 -47.531 0.695 1 97.12 432 PHE B CA 1
ATOM 9690 C C . PHE B 1 432 ? 8.547 -48.875 0.031 1 97.12 432 PHE B C 1
ATOM 9692 O O . PHE B 1 432 ? 9.25 -49.875 0.287 1 97.12 432 PHE B O 1
ATOM 9699 N N . ASP B 1 433 ? 7.531 -48.938 -0.784 1 95.81 433 ASP B N 1
ATOM 9700 C CA . ASP B 1 433 ? 7.246 -50.156 -1.544 1 95.81 433 ASP B CA 1
ATOM 9701 C C . ASP B 1 433 ? 8.18 -50.281 -2.746 1 95.81 433 ASP B C 1
ATOM 9703 O O . ASP B 1 433 ? 8.734 -51.344 -3 1 95.81 433 ASP B O 1
ATOM 9707 N N . ASN B 1 434 ? 8.32 -49.25 -3.465 1 95.69 434 ASN B N 1
ATOM 9708 C CA . ASN B 1 434 ? 9.227 -49.125 -4.602 1 95.69 434 ASN B CA 1
ATOM 9709 C C . ASN B 1 434 ? 9.828 -47.719 -4.703 1 95.69 434 ASN B C 1
ATOM 9711 O O . ASN B 1 434 ? 9.18 -46.812 -5.199 1 95.69 434 ASN B O 1
ATOM 9715 N N . PRO B 1 435 ? 11.039 -47.625 -4.402 1 96.25 435 PRO B N 1
ATOM 9716 C CA . PRO B 1 435 ? 11.641 -46.281 -4.363 1 96.25 435 PRO B CA 1
ATOM 9717 C C . PRO B 1 435 ? 12 -45.75 -5.746 1 96.25 435 PRO B C 1
ATOM 9719 O O . PRO B 1 435 ? 12.352 -44.594 -5.895 1 96.25 435 PRO B O 1
ATOM 9722 N N . TYR B 1 436 ? 11.898 -46.531 -6.785 1 95.75 436 TYR B N 1
ATOM 9723 C CA . TYR B 1 436 ? 12.383 -46.156 -8.109 1 95.75 436 TYR B CA 1
ATOM 9724 C C . TYR B 1 436 ? 11.234 -45.719 -9.008 1 95.75 436 TYR B C 1
ATOM 9726 O O . TYR B 1 436 ? 10.109 -46.219 -8.859 1 95.75 436 TYR B O 1
ATOM 9734 N N . PRO B 1 437 ? 11.562 -44.844 -9.961 1 94.06 437 PRO B N 1
ATOM 9735 C CA . PRO B 1 437 ? 10.531 -44.469 -10.938 1 94.06 437 PRO B CA 1
ATOM 9736 C C . PRO B 1 437 ? 10.039 -45.688 -11.734 1 94.06 437 PRO B C 1
ATOM 9738 O O . PRO B 1 437 ? 10.828 -46.531 -12.117 1 94.06 437 PRO B O 1
ATOM 9741 N N . VAL B 1 438 ? 8.758 -45.656 -11.867 1 86.88 438 VAL B N 1
ATOM 9742 C CA . VAL B 1 438 ? 8.188 -46.719 -12.68 1 86.88 438 VAL B CA 1
ATOM 9743 C C . VAL B 1 438 ? 8.172 -46.312 -14.148 1 86.88 438 VAL B C 1
ATOM 9745 O O . VAL B 1 438 ? 7.598 -45.281 -14.492 1 86.88 438 VAL B O 1
ATOM 9748 N N . THR B 1 439 ? 8.844 -47.125 -14.922 1 90 439 THR B N 1
ATOM 9749 C CA . THR B 1 439 ? 8.828 -46.844 -16.359 1 90 439 THR B CA 1
ATOM 9750 C C . THR B 1 439 ? 7.582 -47.406 -17 1 90 439 THR B C 1
ATOM 9752 O O . THR B 1 439 ? 7.391 -48.625 -17 1 90 439 THR B O 1
ATOM 9755 N N . ASP B 1 440 ? 6.758 -46.625 -17.391 1 93.88 440 ASP B N 1
ATOM 9756 C CA . ASP B 1 440 ? 5.559 -46.969 -18.141 1 93.88 440 ASP B CA 1
ATOM 9757 C C . ASP B 1 440 ? 5.57 -46.344 -19.531 1 93.88 440 ASP B C 1
ATOM 9759 O O . ASP B 1 440 ? 5.246 -45.156 -19.688 1 93.88 440 ASP B O 1
ATOM 9763 N N . PRO B 1 441 ? 5.887 -47.094 -20.5 1 95.31 441 PRO B N 1
ATOM 9764 C CA . PRO B 1 441 ? 6.027 -46.562 -21.844 1 95.31 441 PRO B CA 1
ATOM 9765 C C . PRO B 1 441 ? 4.773 -45.812 -22.312 1 95.31 441 PRO B C 1
ATOM 9767 O O . PRO B 1 441 ? 4.867 -44.812 -23.016 1 95.31 441 PRO B O 1
ATOM 9770 N N . GLU B 1 442 ? 3.67 -46.344 -21.953 1 95.81 442 GLU B N 1
ATOM 9771 C CA . GLU B 1 442 ? 2.426 -45.719 -22.375 1 95.81 442 GLU B CA 1
ATOM 9772 C C . GLU B 1 442 ? 2.271 -44.344 -21.719 1 95.81 442 GLU B C 1
ATOM 9774 O O . GLU B 1 442 ? 1.819 -43.406 -22.359 1 95.81 442 GLU B O 1
ATOM 9779 N N . LEU B 1 443 ? 2.578 -44.312 -20.531 1 96 443 LEU B N 1
ATOM 9780 C CA . LEU B 1 443 ? 2.51 -43.031 -19.797 1 96 443 LEU B CA 1
ATOM 9781 C C . LEU B 1 443 ? 3.514 -42.031 -20.359 1 96 443 LEU B C 1
ATOM 9783 O O . LEU B 1 443 ? 3.195 -40.844 -20.531 1 96 443 LEU B O 1
ATOM 9787 N N . ILE B 1 444 ? 4.676 -42.469 -20.672 1 97.12 444 ILE B N 1
ATOM 9788 C CA . ILE B 1 444 ? 5.727 -41.625 -21.219 1 97.12 444 ILE B CA 1
ATOM 9789 C C . ILE B 1 444 ? 5.289 -41.094 -22.594 1 97.12 444 ILE B C 1
ATOM 9791 O O . ILE B 1 444 ? 5.461 -39.906 -22.891 1 97.12 444 ILE B O 1
ATOM 9795 N N . GLU B 1 445 ? 4.715 -41.969 -23.328 1 96.25 445 GLU B N 1
ATOM 9796 C CA . GLU B 1 445 ? 4.273 -41.594 -24.672 1 96.25 445 GLU B CA 1
ATOM 9797 C C . GLU B 1 445 ? 3.109 -40.625 -24.625 1 96.25 445 GLU B C 1
ATOM 9799 O O . GLU B 1 445 ? 2.875 -39.875 -25.578 1 96.25 445 GLU B O 1
ATOM 9804 N N . SER B 1 446 ? 2.443 -40.562 -23.531 1 96.88 446 SER B N 1
ATOM 9805 C CA . SER B 1 446 ? 1.271 -39.719 -23.406 1 96.88 446 SER B CA 1
ATOM 9806 C C . SER B 1 446 ? 1.671 -38.25 -23.156 1 96.88 446 SER B C 1
ATOM 9808 O O . SER B 1 446 ? 0.851 -37.344 -23.297 1 96.88 446 SER B O 1
ATOM 9810 N N . ILE B 1 447 ? 2.922 -38.031 -22.859 1 97.69 447 ILE B N 1
ATOM 9811 C CA . ILE B 1 447 ? 3.375 -36.656 -22.609 1 97.69 447 ILE B CA 1
ATOM 9812 C C . ILE B 1 447 ? 3.229 -35.812 -23.875 1 97.69 447 ILE B C 1
ATOM 9814 O O . ILE B 1 447 ? 3.764 -36.188 -24.922 1 97.69 447 ILE B O 1
ATOM 9818 N N . GLY B 1 448 ? 2.498 -34.781 -23.766 1 97 448 GLY B N 1
ATOM 9819 C CA . GLY B 1 448 ? 2.371 -33.812 -24.859 1 97 448 GLY B CA 1
ATOM 9820 C C . GLY B 1 448 ? 1.48 -34.312 -25.984 1 97 448 GLY B C 1
ATOM 9821 O O . GLY B 1 448 ? 1.5 -33.781 -27.078 1 97 448 GLY B O 1
ATOM 9822 N N . GLN B 1 449 ? 0.744 -35.312 -25.75 1 97.12 449 GLN B N 1
ATOM 9823 C CA . GLN B 1 449 ? -0.138 -35.812 -26.781 1 97.12 449 GLN B CA 1
ATOM 9824 C C . GLN B 1 449 ? -1.175 -34.781 -27.203 1 97.12 449 GLN B C 1
ATOM 9826 O O . GLN B 1 449 ? -1.473 -33.875 -26.453 1 97.12 449 GLN B O 1
ATOM 9831 N N . LEU B 1 450 ? -1.689 -34.969 -28.391 1 97.62 450 LEU B N 1
ATOM 9832 C CA . LEU B 1 450 ? -2.588 -33.969 -29 1 97.62 450 LEU B CA 1
ATOM 9833 C C . LEU B 1 450 ? -3.824 -33.75 -28.141 1 97.62 450 LEU B C 1
ATOM 9835 O O . LEU B 1 450 ? -4.293 -32.625 -27.984 1 97.62 450 LEU B O 1
ATOM 9839 N N . GLU B 1 451 ? -4.332 -34.812 -27.578 1 97.94 451 GLU B N 1
ATOM 9840 C CA . GLU B 1 451 ? -5.527 -34.688 -26.734 1 97.94 451 GLU B CA 1
ATOM 9841 C C . GLU B 1 451 ? -5.289 -33.75 -25.562 1 97.94 451 GLU B C 1
ATOM 9843 O O . GLU B 1 451 ? -6.168 -32.969 -25.188 1 97.94 451 GLU B O 1
ATOM 9848 N N . ASP B 1 452 ? -4.117 -33.906 -24.938 1 98.38 452 ASP B N 1
ATOM 9849 C CA . ASP B 1 452 ? -3.756 -33.031 -23.828 1 98.38 452 ASP B CA 1
ATOM 9850 C C . ASP B 1 452 ? -3.598 -31.594 -24.297 1 98.38 452 ASP B C 1
ATOM 9852 O O . ASP B 1 452 ? -4.055 -30.672 -23.625 1 98.38 452 ASP B O 1
ATOM 9856 N N . ARG B 1 453 ? -2.953 -31.391 -25.375 1 98.38 453 ARG B N 1
ATOM 9857 C CA . ARG B 1 453 ? -2.725 -30.047 -25.922 1 98.38 453 ARG B CA 1
ATOM 9858 C C . ARG B 1 453 ? -4.039 -29.391 -26.328 1 98.38 453 ARG B C 1
ATOM 9860 O O . ARG B 1 453 ? -4.18 -28.172 -26.266 1 98.38 453 ARG B O 1
ATOM 9867 N N . GLU B 1 454 ? -5.023 -30.156 -26.719 1 98.38 454 GLU B N 1
ATOM 9868 C CA . GLU B 1 454 ? -6.352 -29.625 -27.016 1 98.38 454 GLU B CA 1
ATOM 9869 C C . GLU B 1 454 ? -7.031 -29.094 -25.766 1 98.38 454 GLU B C 1
ATOM 9871 O O . GLU B 1 454 ? -7.777 -28.109 -25.828 1 98.38 454 GLU B O 1
ATOM 9876 N N . VAL B 1 455 ? -6.785 -29.734 -24.656 1 98.62 455 VAL B N 1
ATOM 9877 C CA . VAL B 1 455 ? -7.305 -29.203 -23.391 1 98.62 455 VAL B CA 1
ATOM 9878 C C . VAL B 1 455 ? -6.68 -27.844 -23.109 1 98.62 455 VAL B C 1
ATOM 9880 O O . VAL B 1 455 ? -7.359 -26.922 -22.656 1 98.62 455 VAL B O 1
ATOM 9883 N N . ALA B 1 456 ? -5.371 -27.734 -23.375 1 98.75 456 ALA B N 1
ATOM 9884 C CA . ALA B 1 456 ? -4.695 -26.438 -23.219 1 98.75 456 ALA B CA 1
ATOM 9885 C C . ALA B 1 456 ? -5.285 -25.391 -24.156 1 98.75 456 ALA B C 1
ATOM 9887 O O . ALA B 1 456 ? -5.496 -24.25 -23.75 1 98.75 456 ALA B O 1
ATOM 9888 N N . ALA B 1 457 ? -5.559 -25.766 -25.391 1 98.75 457 ALA B N 1
ATOM 9889 C CA . ALA B 1 457 ? -6.172 -24.859 -26.359 1 98.75 457 ALA B CA 1
ATOM 9890 C C . ALA B 1 457 ? -7.57 -24.438 -25.891 1 98.75 457 ALA B C 1
ATOM 9892 O O . ALA B 1 457 ? -7.961 -23.281 -26.062 1 98.75 457 ALA B O 1
ATOM 9893 N N . ASN B 1 458 ? -8.266 -25.375 -25.375 1 98.62 458 ASN B N 1
ATOM 9894 C CA . ASN B 1 458 ? -9.586 -25.062 -24.844 1 98.62 458 ASN B CA 1
ATOM 9895 C C . ASN B 1 458 ? -9.516 -24.078 -23.672 1 98.62 458 ASN B C 1
ATOM 9897 O O . ASN B 1 458 ? -10.383 -23.234 -23.516 1 98.62 458 ASN B O 1
ATOM 9901 N N . ALA B 1 459 ? -8.523 -24.281 -22.812 1 98.81 459 ALA B N 1
ATOM 9902 C CA . ALA B 1 459 ? -8.328 -23.344 -21.719 1 98.81 459 ALA B CA 1
ATOM 9903 C C . ALA B 1 459 ? -8.078 -21.938 -22.25 1 98.81 459 ALA B C 1
ATOM 9905 O O . ALA B 1 459 ? -8.586 -20.953 -21.688 1 98.81 459 ALA B O 1
ATOM 9906 N N . VAL B 1 460 ? -7.309 -21.797 -23.328 1 98.88 460 VAL B N 1
ATOM 9907 C CA . VAL B 1 460 ? -7.082 -20.5 -23.953 1 98.88 460 VAL B CA 1
ATOM 9908 C C . VAL B 1 460 ? -8.406 -19.953 -24.469 1 98.88 460 VAL B C 1
ATOM 9910 O O . VAL B 1 460 ? -8.742 -18.797 -24.219 1 98.88 460 VAL B O 1
ATOM 9913 N N . ALA B 1 461 ? -9.133 -20.781 -25.125 1 98.81 461 ALA B N 1
ATOM 9914 C CA . ALA B 1 461 ? -10.406 -20.375 -25.719 1 98.81 461 ALA B CA 1
ATOM 9915 C C . ALA B 1 461 ? -11.352 -19.828 -24.656 1 98.81 461 ALA B C 1
ATOM 9917 O O . ALA B 1 461 ? -12.102 -18.875 -24.922 1 98.81 461 ALA B O 1
ATOM 9918 N N . GLU B 1 462 ? -11.266 -20.375 -23.469 1 98.75 462 GLU B N 1
ATOM 9919 C CA . GLU B 1 462 ? -12.195 -19.969 -22.422 1 98.75 462 GLU B CA 1
ATOM 9920 C C . GLU B 1 462 ? -11.594 -18.859 -21.547 1 98.75 462 GLU B C 1
ATOM 9922 O O . GLU B 1 462 ? -12.266 -18.312 -20.672 1 98.75 462 GLU B O 1
ATOM 9927 N N . SER B 1 463 ? -10.32 -18.562 -21.719 1 98.81 463 SER B N 1
ATOM 9928 C CA . SER B 1 463 ? -9.633 -17.578 -20.906 1 98.81 463 SER B CA 1
ATOM 9929 C C . SER B 1 463 ? -9.602 -16.219 -21.594 1 98.81 463 SER B C 1
ATOM 9931 O O . SER B 1 463 ? -9.734 -15.18 -20.953 1 98.81 463 SER B O 1
ATOM 9933 N N . VAL B 1 464 ? -9.32 -16.188 -22.891 1 98.88 464 VAL B N 1
ATOM 9934 C CA . VAL B 1 464 ? -9.203 -14.938 -23.625 1 98.88 464 VAL B CA 1
ATOM 9935 C C . VAL B 1 464 ? -10.438 -14.07 -23.375 1 98.88 464 VAL B C 1
ATOM 9937 O O . VAL B 1 464 ? -11.57 -14.539 -23.531 1 98.88 464 VAL B O 1
ATOM 9940 N N . THR B 1 465 ? -10.242 -12.875 -22.984 1 98.94 465 THR B N 1
ATOM 9941 C CA . THR B 1 465 ? -11.312 -11.969 -22.578 1 98.94 465 THR B CA 1
ATOM 9942 C C . THR B 1 465 ? -11.43 -10.805 -23.547 1 98.94 465 THR B C 1
ATOM 9944 O O . THR B 1 465 ? -10.469 -10.055 -23.75 1 98.94 465 THR B O 1
ATOM 9947 N N . LEU B 1 466 ? -12.602 -10.719 -24.172 1 98.94 466 LEU B N 1
ATOM 9948 C CA . LEU B 1 466 ? -12.891 -9.547 -24.984 1 98.94 466 LEU B CA 1
ATOM 9949 C C . LEU B 1 466 ? -13.242 -8.352 -24.109 1 98.94 466 LEU B C 1
ATOM 9951 O O . LEU B 1 466 ? -14.32 -8.305 -23.516 1 98.94 466 LEU B O 1
ATOM 9955 N N . LEU B 1 467 ? -12.367 -7.402 -24.094 1 98.88 467 LEU B N 1
ATOM 9956 C CA . LEU B 1 467 ? -12.516 -6.277 -23.172 1 98.88 467 LEU B CA 1
ATOM 9957 C C . LEU B 1 467 ? -13.305 -5.145 -23.828 1 98.88 467 LEU B C 1
ATOM 9959 O O . LEU B 1 467 ? -14 -4.395 -23.156 1 98.88 467 LEU B O 1
ATOM 9963 N N . GLN B 1 468 ? -13.07 -4.98 -25.078 1 98.75 468 GLN B N 1
ATOM 9964 C CA . GLN B 1 468 ? -13.688 -3.926 -25.859 1 98.75 468 GLN B CA 1
ATOM 9965 C C . GLN B 1 468 ? -13.961 -4.391 -27.297 1 98.75 468 GLN B C 1
ATOM 9967 O O . GLN B 1 468 ? -13.156 -5.125 -27.875 1 98.75 468 GLN B O 1
ATOM 9972 N N . ASN B 1 469 ? -15.062 -4 -27.828 1 98.75 469 ASN B N 1
ATOM 9973 C CA . ASN B 1 469 ? -15.391 -4.273 -29.219 1 98.75 469 ASN B CA 1
ATOM 9974 C C . ASN B 1 469 ? -16.281 -3.184 -29.812 1 98.75 469 ASN B C 1
ATOM 9976 O O . ASN B 1 469 ? -17.453 -3.061 -29.438 1 98.75 469 ASN B O 1
ATOM 9980 N N . ASN B 1 470 ? -15.812 -2.406 -30.641 1 97.56 470 ASN B N 1
ATOM 9981 C CA . ASN B 1 470 ? -16.578 -1.369 -31.328 1 97.56 470 ASN B CA 1
ATOM 9982 C C . ASN B 1 470 ? -17.156 -1.872 -32.656 1 97.56 470 ASN B C 1
ATOM 9984 O O . ASN B 1 470 ? -16.938 -1.257 -33.688 1 97.56 470 ASN B O 1
ATOM 9988 N N . GLN B 1 471 ? -17.703 -2.986 -32.594 1 95.19 471 GLN B N 1
ATOM 9989 C CA . GLN B 1 471 ? -18.422 -3.65 -33.656 1 95.19 471 GLN B CA 1
ATOM 9990 C C . GLN B 1 471 ? -17.469 -4.039 -34.781 1 95.19 471 GLN B C 1
ATOM 9992 O O . GLN B 1 471 ? -17.828 -3.943 -35.969 1 95.19 471 GLN B O 1
ATOM 9997 N N . VAL B 1 472 ? -16.359 -4.418 -34.344 1 97.38 472 VAL B N 1
ATOM 9998 C CA . VAL B 1 472 ? -15.352 -4.797 -35.312 1 97.38 472 VAL B CA 1
ATOM 9999 C C . VAL B 1 472 ? -15.211 -6.316 -35.344 1 97.38 472 VAL B C 1
ATOM 10001 O O . VAL B 1 472 ? -15.109 -6.914 -36.438 1 97.38 472 VAL B O 1
ATOM 10004 N N . LEU B 1 473 ? -15.102 -6.977 -34.219 1 98.25 473 LEU B N 1
ATOM 10005 C CA . LEU B 1 473 ? -14.969 -8.43 -34.125 1 98.25 473 LEU B CA 1
ATOM 10006 C C . LEU B 1 473 ? -16.344 -9.102 -34.062 1 98.25 473 LEU B C 1
ATOM 10008 O O . LEU B 1 473 ? -17.281 -8.539 -33.5 1 98.25 473 LEU B O 1
ATOM 10012 N N . PRO B 1 474 ? -16.453 -10.234 -34.625 1 98.19 474 PRO B N 1
ATOM 10013 C CA . PRO B 1 474 ? -15.398 -10.977 -35.312 1 98.19 474 PRO B CA 1
ATOM 10014 C C . PRO B 1 474 ? -15.156 -10.461 -36.75 1 98.19 474 PRO B C 1
ATOM 10016 O O . PRO B 1 474 ? -16.062 -9.93 -37.375 1 98.19 474 PRO B O 1
ATOM 10019 N N . LEU B 1 475 ? -13.984 -10.664 -37.219 1 98.12 475 LEU B N 1
ATOM 10020 C CA . LEU B 1 475 ? -13.664 -10.32 -38.594 1 98.12 475 LEU B CA 1
ATOM 10021 C C . LEU B 1 475 ? -14.227 -11.359 -39.562 1 98.12 475 LEU B C 1
ATOM 10023 O O . LEU B 1 475 ? -14.219 -12.562 -39.25 1 98.12 475 LEU B O 1
ATOM 10027 N N . ASN B 1 476 ? -14.68 -10.875 -40.688 1 96 476 ASN B N 1
ATOM 10028 C CA . ASN B 1 476 ? -15.094 -11.758 -41.781 1 96 476 ASN B CA 1
ATOM 10029 C C . ASN B 1 476 ? -13.938 -12.047 -42.719 1 96 476 ASN B C 1
ATOM 10031 O O . ASN B 1 476 ? -13.5 -11.164 -43.469 1 96 476 ASN B O 1
ATOM 10035 N N . PRO B 1 477 ? -13.523 -13.258 -42.75 1 95.38 477 PRO B N 1
ATOM 10036 C CA . PRO B 1 477 ? -12.359 -13.562 -43.562 1 95.38 477 PRO B CA 1
ATOM 10037 C C . PRO B 1 477 ? -12.57 -13.219 -45.031 1 95.38 477 PRO B C 1
ATOM 10039 O O . PRO B 1 477 ? -11.617 -12.875 -45.75 1 95.38 477 PRO B O 1
ATOM 10042 N N . SER B 1 478 ? -13.742 -13.219 -45.531 1 94.44 478 SER B N 1
ATOM 10043 C CA . SER B 1 478 ? -14.031 -12.945 -46.906 1 94.44 478 SER B CA 1
ATOM 10044 C C . SER B 1 478 ? -13.828 -11.477 -47.25 1 94.44 478 SER B C 1
ATOM 10046 O O . SER B 1 478 ? -13.688 -11.109 -48.438 1 94.44 478 SER B O 1
ATOM 10048 N N . GLN B 1 479 ? -13.789 -10.719 -46.281 1 94.25 479 GLN B N 1
ATOM 10049 C CA . GLN B 1 479 ? -13.656 -9.273 -46.5 1 94.25 479 GLN B CA 1
ATOM 10050 C C . GLN B 1 479 ? -12.219 -8.82 -46.25 1 94.25 479 GLN B C 1
ATOM 10052 O O . GLN B 1 479 ? -11.93 -7.621 -46.312 1 94.25 479 GLN B O 1
ATOM 10057 N N . ILE B 1 480 ? -11.352 -9.789 -46 1 95.88 480 ILE B N 1
ATOM 10058 C CA . ILE B 1 480 ? -9.961 -9.461 -45.719 1 95.88 480 ILE B CA 1
ATOM 10059 C C . ILE B 1 480 ? -9.078 -9.852 -46.906 1 95.88 480 ILE B C 1
ATOM 10061 O O . ILE B 1 480 ? -8.953 -11.031 -47.25 1 95.88 480 ILE B O 1
ATOM 10065 N N . SER B 1 481 ? -8.492 -8.867 -47.562 1 97.25 481 SER B N 1
ATOM 10066 C CA . SER B 1 481 ? -7.492 -9.125 -48.594 1 97.25 481 SER B CA 1
ATOM 10067 C C . SER B 1 481 ? -6.078 -9.055 -48.031 1 97.25 481 SER B C 1
ATOM 10069 O O . SER B 1 481 ? -5.184 -9.773 -48.5 1 97.25 481 SER B O 1
ATOM 10071 N N . LYS B 1 482 ? -5.902 -8.125 -47.125 1 98.25 482 LYS B N 1
ATOM 10072 C CA . LYS B 1 482 ? -4.605 -7.922 -46.469 1 98.25 482 LYS B CA 1
ATOM 10073 C C . LYS B 1 482 ? -4.77 -7.605 -45 1 98.25 482 LYS B C 1
ATOM 10075 O O . LYS B 1 482 ? -5.57 -6.746 -44.625 1 98.25 482 LYS B O 1
ATOM 10080 N N . ILE B 1 483 ? -4.039 -8.32 -44.188 1 98.62 483 ILE B N 1
ATOM 10081 C CA . ILE B 1 483 ? -4.09 -8.086 -42.75 1 98.62 483 ILE B CA 1
ATOM 10082 C C . ILE B 1 483 ? -2.674 -7.938 -42.188 1 98.62 483 ILE B C 1
ATOM 10084 O O . ILE B 1 483 ? -1.778 -8.711 -42.531 1 98.62 483 ILE B O 1
ATOM 10088 N N . LEU B 1 484 ? -2.445 -6.875 -41.406 1 98.88 484 LEU B N 1
ATOM 10089 C CA . LEU B 1 484 ? -1.166 -6.668 -40.75 1 98.88 484 LEU B CA 1
ATOM 10090 C C . LEU B 1 484 ? -1.184 -7.27 -39.344 1 98.88 484 LEU B C 1
ATOM 10092 O O . LEU B 1 484 ? -2.105 -7.012 -38.562 1 98.88 484 LEU B O 1
ATOM 10096 N N . VAL B 1 485 ? -0.262 -8.117 -39.031 1 98.88 485 VAL B N 1
ATOM 10097 C CA . VAL B 1 485 ? 0.05 -8.539 -37.656 1 98.88 485 VAL B CA 1
ATOM 10098 C C . VAL B 1 485 ? 1.343 -7.875 -37.188 1 98.88 485 VAL B C 1
ATOM 10100 O O . VAL B 1 485 ? 2.385 -8.008 -37.844 1 98.88 485 VAL B O 1
ATOM 10103 N N . THR B 1 486 ? 1.273 -7.094 -36.156 1 98.75 486 THR B N 1
ATOM 10104 C CA . THR B 1 486 ? 2.428 -6.332 -35.688 1 98.75 486 THR B CA 1
ATOM 10105 C C . THR B 1 486 ? 2.533 -6.395 -34.156 1 98.75 486 THR B C 1
ATOM 10107 O O . THR B 1 486 ? 1.657 -6.949 -33.5 1 98.75 486 THR B O 1
ATOM 10110 N N . GLY B 1 487 ? 3.639 -5.895 -33.562 1 98.31 487 GLY B N 1
ATOM 10111 C CA . GLY B 1 487 ? 3.949 -5.918 -32.156 1 98.31 487 GLY B CA 1
ATOM 10112 C C . GLY B 1 487 ? 5.039 -6.91 -31.797 1 98.31 487 GLY B C 1
ATOM 10113 O O . GLY B 1 487 ? 5.16 -7.961 -32.438 1 98.31 487 GLY B O 1
ATOM 10114 N N . PRO B 1 488 ? 5.699 -6.609 -30.734 1 96.81 488 PRO B N 1
ATOM 10115 C CA . PRO B 1 488 ? 6.867 -7.426 -30.406 1 96.81 488 PRO B CA 1
ATOM 10116 C C . PRO B 1 488 ? 6.484 -8.805 -29.859 1 96.81 488 PRO B C 1
ATOM 10118 O O . PRO B 1 488 ? 7.328 -9.703 -29.812 1 96.81 488 PRO B O 1
ATOM 10121 N N . SER B 1 489 ? 5.254 -9.039 -29.516 1 97.88 489 SER B N 1
ATOM 10122 C CA . SER B 1 489 ? 4.84 -10.32 -28.953 1 97.88 489 SER B CA 1
ATOM 10123 C C . SER B 1 489 ? 4.051 -11.141 -29.953 1 97.88 489 SER B C 1
ATOM 10125 O O . SER B 1 489 ? 3.518 -12.195 -29.625 1 97.88 489 SER B O 1
ATOM 10127 N N . ALA B 1 490 ? 4.012 -10.695 -31.172 1 98.56 490 ALA B N 1
ATOM 10128 C CA . ALA B 1 490 ? 3.162 -11.328 -32.188 1 98.56 490 ALA B CA 1
ATOM 10129 C C . ALA B 1 490 ? 3.699 -12.695 -32.562 1 98.56 490 ALA B C 1
ATOM 10131 O O . ALA B 1 490 ? 2.928 -13.609 -32.875 1 98.56 490 ALA B O 1
ATOM 10132 N N . ASP B 1 491 ? 5.016 -12.812 -32.594 1 98.44 491 ASP B N 1
ATOM 10133 C CA . ASP B 1 491 ? 5.66 -14.055 -33 1 98.44 491 ASP B CA 1
ATOM 10134 C C . ASP B 1 491 ? 6.617 -14.57 -31.938 1 98.44 491 ASP B C 1
ATOM 10136 O O . ASP B 1 491 ? 7.789 -14.828 -32.219 1 98.44 491 ASP B O 1
ATOM 10140 N N . SER B 1 492 ? 6.066 -14.711 -30.719 1 98.38 492 SER B N 1
ATOM 10141 C CA . SER B 1 492 ? 6.949 -15.109 -29.625 1 98.38 492 SER B CA 1
ATOM 10142 C C . SER B 1 492 ? 6.254 -16.109 -28.688 1 98.38 492 SER B C 1
ATOM 10144 O O . SER B 1 492 ? 5.375 -15.719 -27.922 1 98.38 492 SER B O 1
ATOM 10146 N N . LEU B 1 493 ? 6.746 -17.359 -28.719 1 98.38 493 LEU B N 1
ATOM 10147 C CA . LEU B 1 493 ? 6.25 -18.359 -27.781 1 98.38 493 LEU B CA 1
ATOM 10148 C C . LEU B 1 493 ? 6.75 -18.062 -26.375 1 98.38 493 LEU B C 1
ATOM 10150 O O . LEU B 1 493 ? 6.02 -18.266 -25.391 1 98.38 493 LEU B O 1
ATOM 10154 N N . PRO B 1 494 ? 8.008 -17.578 -26.234 1 98.31 494 PRO B N 1
ATOM 10155 C CA . PRO B 1 494 ? 8.477 -17.234 -24.891 1 98.31 494 PRO B CA 1
ATOM 10156 C C . PRO B 1 494 ? 7.59 -16.203 -24.203 1 98.31 494 PRO B C 1
ATOM 10158 O O . PRO B 1 494 ? 7.246 -16.359 -23.031 1 98.31 494 PRO B O 1
ATOM 10161 N N . ASN B 1 495 ? 7.156 -15.172 -24.922 1 98.06 495 ASN B N 1
ATOM 10162 C CA . ASN B 1 495 ? 6.305 -14.148 -24.328 1 98.06 495 ASN B CA 1
ATOM 10163 C C . ASN B 1 495 ? 4.938 -14.703 -23.953 1 98.06 495 ASN B C 1
ATOM 10165 O O . ASN B 1 495 ? 4.379 -14.328 -22.906 1 98.06 495 ASN B O 1
ATOM 10169 N N . GLN B 1 496 ? 4.441 -15.617 -24.734 1 98.5 496 GLN B N 1
ATOM 10170 C CA . GLN B 1 496 ? 3.139 -16.234 -24.484 1 98.5 496 GLN B CA 1
ATOM 10171 C C . GLN B 1 496 ? 3.17 -17.094 -23.234 1 98.5 496 GLN B C 1
ATOM 10173 O O . GLN B 1 496 ? 2.135 -17.312 -22.594 1 98.5 496 GLN B O 1
ATOM 10178 N N . ASN B 1 497 ? 4.363 -17.562 -22.891 1 98.38 497 ASN B N 1
ATOM 10179 C CA . ASN B 1 497 ? 4.449 -18.562 -21.828 1 98.38 497 ASN B CA 1
ATOM 10180 C C . ASN B 1 497 ? 5.023 -17.969 -20.547 1 98.38 497 ASN B C 1
ATOM 10182 O O . ASN B 1 497 ? 4.805 -18.5 -19.453 1 98.38 497 ASN B O 1
ATOM 10186 N N . GLY B 1 498 ? 5.762 -16.891 -20.594 1 97.75 498 GLY B N 1
ATOM 10187 C CA . GLY B 1 498 ? 6.254 -16.188 -19.422 1 97.75 498 GLY B CA 1
ATOM 10188 C C . GLY B 1 498 ? 7.293 -16.984 -18.641 1 97.75 498 GLY B C 1
ATOM 10189 O O . GLY B 1 498 ? 7.98 -17.828 -19.203 1 97.75 498 GLY B O 1
ATOM 10190 N N . GLY B 1 499 ? 7.531 -16.609 -17.344 1 97.62 499 GLY B N 1
ATOM 10191 C CA . GLY B 1 499 ? 8.461 -17.297 -16.469 1 97.62 499 GLY B CA 1
ATOM 10192 C C . GLY B 1 499 ? 8.031 -18.719 -16.141 1 97.62 499 GLY B C 1
ATOM 10193 O O . GLY B 1 499 ? 6.91 -19.125 -16.469 1 97.62 499 GLY B O 1
ATOM 10194 N N . TRP B 1 500 ? 8.992 -19.516 -15.609 1 97 500 TRP B N 1
ATOM 10195 C CA . TRP B 1 500 ? 8.734 -20.891 -15.195 1 97 500 TRP B CA 1
ATOM 10196 C C . TRP B 1 500 ? 8.367 -21.766 -16.391 1 97 500 TRP B C 1
ATOM 10198 O O . TRP B 1 500 ? 7.469 -22.609 -16.297 1 97 500 TRP B O 1
ATOM 10208 N N . THR B 1 501 ? 8.922 -21.484 -17.531 1 97.75 501 THR B N 1
ATOM 10209 C CA . THR B 1 501 ? 8.75 -22.297 -18.75 1 97.75 501 THR B CA 1
ATOM 10210 C C . THR B 1 501 ? 10.094 -22.797 -19.25 1 97.75 501 THR B C 1
ATOM 10212 O O . THR B 1 501 ? 10.836 -22.062 -19.906 1 97.75 501 THR B O 1
ATOM 10215 N N . PHE B 1 502 ? 10.391 -24.016 -18.938 1 97 502 PHE B N 1
ATOM 10216 C CA . PHE B 1 502 ? 11.648 -24.703 -19.203 1 97 502 PHE B CA 1
ATOM 10217 C C . PHE B 1 502 ? 12.75 -24.156 -18.297 1 97 502 PHE B C 1
ATOM 10219 O O . PHE B 1 502 ? 13.648 -24.906 -17.891 1 97 502 PHE B O 1
ATOM 10226 N N . HIS B 1 503 ? 12.727 -22.859 -18.094 1 97 503 HIS B N 1
ATOM 10227 C CA . HIS B 1 503 ? 13.633 -22.156 -17.188 1 97 503 HIS B CA 1
ATOM 10228 C C . HIS B 1 503 ? 12.867 -21.297 -16.188 1 97 503 HIS B C 1
ATOM 10230 O O . HIS B 1 503 ? 11.703 -20.953 -16.422 1 97 503 HIS B O 1
ATOM 10236 N N . TRP B 1 504 ? 13.594 -20.984 -15.07 1 96.31 504 TRP B N 1
ATOM 10237 C CA . TRP B 1 504 ? 13 -20.156 -14.023 1 96.31 504 TRP B CA 1
ATOM 10238 C C . TRP B 1 504 ? 12.539 -18.812 -14.586 1 96.31 504 TRP B C 1
ATOM 10240 O O . TRP B 1 504 ? 11.375 -18.438 -14.43 1 96.31 504 TRP B O 1
ATOM 10250 N N . GLN B 1 505 ? 13.281 -18.094 -15.406 1 97.25 505 GLN B N 1
ATOM 10251 C CA . GLN B 1 505 ? 12.945 -16.797 -15.953 1 97.25 505 GLN B CA 1
ATOM 10252 C C . GLN B 1 505 ? 12.219 -16.922 -17.281 1 97.25 505 GLN B C 1
ATOM 10254 O O . GLN B 1 505 ? 11.875 -15.914 -17.922 1 97.25 505 GLN B O 1
ATOM 10259 N N . GLY B 1 506 ? 12.023 -18.141 -17.766 1 97.69 506 GLY B N 1
ATOM 10260 C CA . GLY B 1 506 ? 11.312 -18.375 -19.016 1 97.69 506 GLY B CA 1
ATOM 10261 C C . GLY B 1 506 ? 12.242 -18.672 -20.172 1 97.69 506 GLY B C 1
ATOM 10262 O O . GLY B 1 506 ? 13.445 -18.438 -20.094 1 97.69 506 GLY B O 1
ATOM 10263 N N . ALA B 1 507 ? 11.703 -19.234 -21.188 1 97.75 507 ALA B N 1
ATOM 10264 C CA . ALA B 1 507 ? 12.438 -19.547 -22.406 1 97.75 507 ALA B CA 1
ATOM 10265 C C . ALA B 1 507 ? 12.844 -18.281 -23.141 1 97.75 507 ALA B C 1
ATOM 10267 O O . ALA B 1 507 ? 12.266 -17.203 -22.922 1 97.75 507 ALA B O 1
ATOM 10268 N N . LYS B 1 508 ? 13.797 -18.469 -24.031 1 95.69 508 LYS B N 1
ATOM 10269 C CA . LYS B 1 508 ? 14.312 -17.297 -24.75 1 95.69 508 LYS B CA 1
ATOM 10270 C C . LYS B 1 508 ? 13.961 -17.344 -26.219 1 95.69 508 LYS B C 1
ATOM 10272 O O . LYS B 1 508 ? 13.82 -16.312 -26.875 1 95.69 508 LYS B O 1
ATOM 10277 N N . TYR B 1 509 ? 13.781 -18.609 -26.719 1 96.69 509 TYR B N 1
ATOM 10278 C CA . TYR B 1 509 ? 13.617 -18.766 -28.172 1 96.69 509 TYR B CA 1
ATOM 10279 C C . TYR B 1 509 ? 12.406 -19.641 -28.484 1 96.69 509 TYR B C 1
ATOM 10281 O O . TYR B 1 509 ? 12.094 -20.578 -27.75 1 96.69 509 TYR B O 1
ATOM 10289 N N . ASN B 1 510 ? 11.828 -19.391 -29.625 1 97.62 510 ASN B N 1
ATOM 10290 C CA . ASN B 1 510 ? 10.727 -20.219 -30.109 1 97.62 510 ASN B CA 1
ATOM 10291 C C . ASN B 1 510 ? 11.164 -21.672 -30.312 1 97.62 510 ASN B C 1
ATOM 10293 O O . ASN B 1 510 ? 10.375 -22.594 -30.109 1 97.62 510 ASN B O 1
ATOM 10297 N N . SER B 1 511 ? 12.445 -21.906 -30.625 1 96.62 511 SER B N 1
ATOM 10298 C CA . SER B 1 511 ? 12.961 -23.234 -30.969 1 96.62 511 SER B CA 1
ATOM 10299 C C . SER B 1 511 ? 12.977 -24.141 -29.734 1 96.62 511 SER B C 1
ATOM 10301 O O . SER B 1 511 ? 13.109 -25.359 -29.875 1 96.62 511 SER B O 1
ATOM 10303 N N . GLU B 1 512 ? 12.82 -23.531 -28.609 1 97.19 512 GLU B N 1
ATOM 10304 C CA . GLU B 1 512 ? 12.812 -24.328 -27.391 1 97.19 512 GLU B CA 1
ATOM 10305 C C . GLU B 1 512 ? 11.492 -25.078 -27.234 1 97.19 512 GLU B C 1
ATOM 10307 O O . GLU B 1 512 ? 11.398 -26.031 -26.438 1 97.19 512 GLU B O 1
ATOM 10312 N N . PHE B 1 513 ? 10.5 -24.734 -27.969 1 97.38 513 PHE B N 1
ATOM 10313 C CA . PHE B 1 513 ? 9.164 -25.312 -27.859 1 97.38 513 PHE B CA 1
ATOM 10314 C C . PHE B 1 513 ? 8.938 -26.359 -28.938 1 97.38 513 PHE B C 1
ATOM 10316 O O . PHE B 1 513 ? 8.891 -26.031 -30.125 1 97.38 513 PHE B O 1
ATOM 10323 N N . PRO B 1 514 ? 8.734 -27.562 -28.531 1 95.06 514 PRO B N 1
ATOM 10324 C CA . PRO B 1 514 ? 8.445 -28.594 -29.531 1 95.06 514 PRO B CA 1
ATOM 10325 C C . PRO B 1 514 ? 7.086 -28.406 -30.203 1 95.06 514 PRO B C 1
ATOM 10327 O O . PRO B 1 514 ? 6.867 -28.906 -31.312 1 95.06 514 PRO B O 1
ATOM 10330 N N . PHE B 1 515 ? 6.168 -27.812 -29.469 1 94.44 515 PHE B N 1
ATOM 10331 C CA . PHE B 1 515 ? 4.816 -27.562 -29.953 1 94.44 515 PHE B CA 1
ATOM 10332 C C . PHE B 1 515 ? 4.398 -26.125 -29.672 1 94.44 515 PHE B C 1
ATOM 10334 O O . PHE B 1 515 ? 5 -25.453 -28.828 1 94.44 515 PHE B O 1
ATOM 10341 N N . GLY B 1 516 ? 3.414 -25.703 -30.469 1 95.88 516 GLY B N 1
ATOM 10342 C CA . GLY B 1 516 ? 2.816 -24.406 -30.188 1 95.88 516 GLY B CA 1
ATOM 10343 C C . GLY B 1 516 ? 2.594 -23.562 -31.422 1 95.88 516 GLY B C 1
ATOM 10344 O O . GLY B 1 516 ? 3.141 -23.859 -32.5 1 95.88 516 GLY B O 1
ATOM 10345 N N . THR B 1 517 ? 1.763 -22.609 -31.219 1 97.81 517 THR B N 1
ATOM 10346 C CA . THR B 1 517 ? 1.457 -21.641 -32.25 1 97.81 517 THR B CA 1
ATOM 10347 C C . THR B 1 517 ? 1.493 -20.219 -31.688 1 97.81 517 THR B C 1
ATOM 10349 O O . THR B 1 517 ? 0.886 -19.938 -30.656 1 97.81 517 THR B O 1
ATOM 10352 N N . THR B 1 518 ? 2.318 -19.328 -32.375 1 98.56 518 THR B N 1
ATOM 10353 C CA . THR B 1 518 ? 2.299 -17.922 -31.984 1 98.56 518 THR B CA 1
ATOM 10354 C C . THR B 1 518 ? 1.022 -17.25 -32.5 1 98.56 518 THR B C 1
ATOM 10356 O O . THR B 1 518 ? 0.251 -17.844 -33.25 1 98.56 518 THR B O 1
ATOM 10359 N N . ILE B 1 519 ? 0.76 -16.016 -32.094 1 98.75 519 ILE B N 1
ATOM 10360 C CA . ILE B 1 519 ? -0.403 -15.273 -32.562 1 98.75 519 ILE B CA 1
ATOM 10361 C C . ILE B 1 519 ? -0.313 -15.117 -34.094 1 98.75 519 ILE B C 1
ATOM 10363 O O . ILE B 1 519 ? -1.294 -15.344 -34.812 1 98.75 519 ILE B O 1
ATOM 10367 N N . LEU B 1 520 ? 0.907 -14.789 -34.594 1 98.75 520 LEU B N 1
ATOM 10368 C CA . LEU B 1 520 ? 1.144 -14.641 -36.031 1 98.75 520 LEU B CA 1
ATOM 10369 C C . LEU B 1 520 ? 0.855 -15.938 -36.75 1 98.75 520 LEU B C 1
ATOM 10371 O O . LEU B 1 520 ? 0.088 -15.953 -37.719 1 98.75 520 LEU B O 1
ATOM 10375 N N . SER B 1 521 ? 1.454 -17.047 -36.312 1 98.44 521 SER B N 1
ATOM 10376 C CA . SER B 1 521 ? 1.301 -18.297 -37.031 1 98.44 521 SER B CA 1
ATOM 10377 C C . SER B 1 521 ? -0.134 -18.812 -36.969 1 98.44 521 SER B C 1
ATOM 10379 O O . SER B 1 521 ? -0.621 -19.453 -37.875 1 98.44 521 SER B O 1
ATOM 10381 N N . GLY B 1 522 ? -0.839 -18.531 -35.844 1 98.56 522 GLY B N 1
ATOM 10382 C CA . GLY B 1 522 ? -2.248 -18.875 -35.719 1 98.56 522 GLY B CA 1
ATOM 10383 C C . GLY B 1 522 ? -3.105 -18.188 -36.781 1 98.56 522 GLY B C 1
ATOM 10384 O O . GLY B 1 522 ? -3.949 -18.812 -37.406 1 98.56 522 GLY B O 1
ATOM 10385 N N . ILE B 1 523 ? -2.881 -16.922 -36.938 1 98.62 523 ILE B N 1
ATOM 10386 C CA . ILE B 1 523 ? -3.633 -16.141 -37.906 1 98.62 523 ILE B CA 1
ATOM 10387 C C . ILE B 1 523 ? -3.279 -16.609 -39.312 1 98.62 523 ILE B C 1
ATOM 10389 O O . ILE B 1 523 ? -4.16 -16.75 -40.188 1 98.62 523 ILE B O 1
ATOM 10393 N N . GLN B 1 524 ? -1.974 -16.859 -39.594 1 98.38 524 GLN B N 1
ATOM 10394 C CA . GLN B 1 524 ? -1.532 -17.359 -40.875 1 98.38 524 GLN B CA 1
ATOM 10395 C C . GLN B 1 524 ? -2.203 -18.688 -41.219 1 98.38 524 GLN B C 1
ATOM 10397 O O . GLN B 1 524 ? -2.709 -18.875 -42.312 1 98.38 524 GLN B O 1
ATOM 10402 N N . GLN B 1 525 ? -2.193 -19.562 -40.25 1 97.62 525 GLN B N 1
ATOM 10403 C CA . GLN B 1 525 ? -2.791 -20.875 -40.469 1 97.62 525 GLN B CA 1
ATOM 10404 C C . GLN B 1 525 ? -4.289 -20.766 -40.719 1 97.62 525 GLN B C 1
ATOM 10406 O O . GLN B 1 525 ? -4.824 -21.484 -41.562 1 97.62 525 GLN B O 1
ATOM 10411 N N . TYR B 1 526 ? -4.941 -19.922 -40 1 97.44 526 TYR B N 1
ATOM 10412 C CA . TYR B 1 526 ? -6.379 -19.75 -40.188 1 97.44 526 TYR B CA 1
ATOM 10413 C C . TYR B 1 526 ? -6.691 -19.234 -41.594 1 97.44 526 TYR B C 1
ATOM 10415 O O . TYR B 1 526 ? -7.656 -19.688 -42.219 1 97.44 526 TYR B O 1
ATOM 10423 N N . LEU B 1 527 ? -5.891 -18.359 -42.156 1 97.19 527 LEU B N 1
ATOM 10424 C CA . LEU B 1 527 ? -6.188 -17.672 -43.406 1 97.19 527 LEU B CA 1
ATOM 10425 C C . LEU B 1 527 ? -5.539 -18.391 -44.562 1 97.19 527 LEU B C 1
ATOM 10427 O O . LEU B 1 527 ? -5.684 -17.969 -45.719 1 97.19 527 LEU B O 1
ATOM 10431 N N . ASN B 1 528 ? -4.762 -19.422 -44.281 1 94.12 528 ASN B N 1
ATOM 10432 C CA . ASN B 1 528 ? -4.07 -20.156 -45.344 1 94.12 528 ASN B CA 1
ATOM 10433 C C . ASN B 1 528 ? -5.039 -20.641 -46.406 1 94.12 528 ASN B C 1
ATOM 10435 O O . ASN B 1 528 ? -4.652 -20.812 -47.562 1 94.12 528 ASN B O 1
ATOM 10439 N N . GLN B 1 529 ? -6.262 -20.812 -46.094 1 87.69 529 GLN B N 1
ATOM 10440 C CA . GLN B 1 529 ? -7.215 -21.328 -47.094 1 87.69 529 GLN B CA 1
ATOM 10441 C C . GLN B 1 529 ? -7.934 -20.188 -47.812 1 87.69 529 GLN B C 1
ATOM 10443 O O . GLN B 1 529 ? -8.828 -20.438 -48.625 1 87.69 529 GLN B O 1
ATOM 10448 N N . THR B 1 530 ? -7.496 -19 -47.531 1 93.12 530 THR B N 1
ATOM 10449 C CA . THR B 1 530 ? -8.086 -17.828 -48.188 1 93.12 530 THR B CA 1
ATOM 10450 C C . THR B 1 530 ? -7.059 -17.141 -49.094 1 93.12 530 THR B C 1
ATOM 10452 O O . THR B 1 530 ? -5.918 -17.594 -49.188 1 93.12 530 THR B O 1
ATOM 10455 N N . ASN B 1 531 ? -7.488 -16.078 -49.781 1 92.19 531 ASN B N 1
ATOM 10456 C CA . ASN B 1 531 ? -6.586 -15.297 -50.625 1 92.19 531 ASN B CA 1
ATOM 10457 C C . ASN B 1 531 ? -6.016 -14.102 -49.844 1 92.19 531 ASN B C 1
ATOM 10459 O O . ASN B 1 531 ? -5.367 -13.234 -50.438 1 92.19 531 ASN B O 1
ATOM 10463 N N . ALA B 1 532 ? -6.281 -14.18 -48.594 1 96.06 532 ALA B N 1
ATOM 10464 C CA . ALA B 1 532 ? -5.836 -13.047 -47.781 1 96.06 532 ALA B CA 1
ATOM 10465 C C . ALA B 1 532 ? -4.324 -13.078 -47.562 1 96.06 532 ALA B C 1
ATOM 10467 O O . ALA B 1 532 ? -3.746 -14.148 -47.344 1 96.06 532 ALA B O 1
ATOM 10468 N N . GLU B 1 533 ? -3.645 -11.984 -47.688 1 97.56 533 GLU B N 1
ATOM 10469 C CA . GLU B 1 533 ? -2.221 -11.836 -47.406 1 97.56 533 GLU B CA 1
ATOM 10470 C C . GLU B 1 533 ? -1.994 -11.406 -45.969 1 97.56 533 GLU B C 1
ATOM 10472 O O . GLU B 1 533 ? -2.578 -10.43 -45.5 1 97.56 533 GLU B O 1
ATOM 10477 N N . VAL B 1 534 ? -1.18 -12.141 -45.25 1 98.44 534 VAL B N 1
ATOM 10478 C CA . VAL B 1 534 ? -0.789 -11.766 -43.875 1 98.44 534 VAL B CA 1
ATOM 10479 C C . VAL B 1 534 ? 0.591 -11.109 -43.906 1 98.44 534 VAL B C 1
ATOM 10481 O O . VAL B 1 534 ? 1.575 -11.734 -44.312 1 98.44 534 VAL B O 1
ATOM 10484 N N . VAL B 1 535 ? 0.668 -9.891 -43.5 1 98.5 535 VAL B N 1
ATOM 10485 C CA . VAL B 1 535 ? 1.925 -9.148 -43.406 1 98.5 535 VAL B CA 1
ATOM 10486 C C . VAL B 1 535 ? 2.355 -9.023 -41.969 1 98.5 535 VAL B C 1
ATOM 10488 O O . VAL B 1 535 ? 1.525 -8.781 -41.094 1 98.5 535 VAL B O 1
ATOM 10491 N N . PHE B 1 536 ? 3.625 -9.281 -41.781 1 98.5 536 PHE B N 1
ATOM 10492 C CA . PHE B 1 536 ? 4.152 -9.141 -40.438 1 98.5 536 PHE B CA 1
ATOM 10493 C C . PHE B 1 536 ? 5.184 -8.023 -40.375 1 98.5 536 PHE B C 1
ATOM 10495 O O . PHE B 1 536 ? 6.117 -7.984 -41.188 1 98.5 536 PHE B O 1
ATOM 10502 N N . GLU B 1 537 ? 5.02 -7.074 -39.469 1 98.25 537 GLU B N 1
ATOM 10503 C CA . GLU B 1 537 ? 6 -6.066 -39.094 1 98.25 537 GLU B CA 1
ATOM 10504 C C . GLU B 1 537 ? 6.152 -6.023 -37.562 1 98.25 537 GLU B C 1
ATOM 10506 O O . GLU B 1 537 ? 5.168 -5.871 -36.844 1 98.25 537 GLU B O 1
ATOM 10511 N N . GLN B 1 538 ? 7.371 -6.066 -37.125 1 96.94 538 GLN B N 1
ATOM 10512 C CA . GLN B 1 538 ? 7.598 -6.121 -35.688 1 96.94 538 GLN B CA 1
ATOM 10513 C C . GLN B 1 538 ? 7.086 -4.859 -35 1 96.94 538 GLN B C 1
ATOM 10515 O O . GLN B 1 538 ? 6.617 -4.914 -33.875 1 96.94 538 GLN B O 1
ATOM 10520 N N . GLY B 1 539 ? 7.195 -3.725 -35.75 1 96.88 539 GLY B N 1
ATOM 10521 C CA . GLY B 1 539 ? 6.664 -2.457 -35.281 1 96.88 539 GLY B CA 1
ATOM 10522 C C . GLY B 1 539 ? 7.59 -1.739 -34.312 1 96.88 539 GLY B C 1
ATOM 10523 O O . GLY B 1 539 ? 7.883 -0.555 -34.5 1 96.88 539 GLY B O 1
ATOM 10524 N N . THR B 1 540 ? 8.039 -2.482 -33.125 1 95.62 540 THR B N 1
ATOM 10525 C CA . THR B 1 540 ? 8.961 -1.899 -32.156 1 95.62 540 THR B CA 1
ATOM 10526 C C . THR B 1 540 ? 9.688 -2.99 -31.391 1 95.62 540 THR B C 1
ATOM 10528 O O . THR B 1 540 ? 9.445 -4.18 -31.609 1 95.62 540 THR B O 1
ATOM 10531 N N . GLU B 1 541 ? 10.664 -2.486 -30.562 1 91.81 541 GLU B N 1
ATOM 10532 C CA . GLU B 1 541 ? 11.359 -3.34 -29.609 1 91.81 541 GLU B CA 1
ATOM 10533 C C . GLU B 1 541 ? 10.945 -3.004 -28.172 1 91.81 541 GLU B C 1
ATOM 10535 O O . GLU B 1 541 ? 10.258 -2.01 -27.938 1 91.81 541 GLU B O 1
ATOM 10540 N N . TYR B 1 542 ? 11.25 -3.934 -27.328 1 91.25 542 TYR B N 1
ATOM 10541 C CA . TYR B 1 542 ? 10.969 -3.658 -25.922 1 91.25 542 TYR B CA 1
ATOM 10542 C C . TYR B 1 542 ? 11.914 -2.6 -25.375 1 91.25 542 TYR B C 1
ATOM 10544 O O . TYR B 1 542 ? 13.141 -2.744 -25.453 1 91.25 542 TYR B O 1
ATOM 10552 N N . GLY B 1 543 ? 11.398 -1.575 -24.844 1 89.5 543 GLY B N 1
ATOM 10553 C CA . GLY B 1 543 ? 12.156 -0.565 -24.109 1 89.5 543 GLY B CA 1
ATOM 10554 C C . GLY B 1 543 ? 12.82 0.446 -25.031 1 89.5 543 GLY B C 1
ATOM 10555 O O . GLY B 1 543 ? 13.383 1.435 -24.562 1 89.5 543 GLY B O 1
ATOM 10556 N N . VAL B 1 544 ? 12.734 0.216 -26.359 1 90.81 544 VAL B N 1
ATOM 10557 C CA . VAL B 1 544 ? 13.453 1.1 -27.266 1 90.81 544 VAL B CA 1
ATOM 10558 C C . VAL B 1 544 ? 12.547 1.489 -28.422 1 90.81 544 VAL B C 1
ATOM 10560 O O . VAL B 1 544 ? 11.977 0.623 -29.094 1 90.81 544 VAL B O 1
ATOM 10563 N N . ILE B 1 545 ? 12.461 2.758 -28.656 1 90.25 545 ILE B N 1
ATOM 10564 C CA . ILE B 1 545 ? 11.711 3.256 -29.797 1 90.25 545 ILE B CA 1
ATOM 10565 C C . ILE B 1 545 ? 12.555 3.125 -31.062 1 90.25 545 ILE B C 1
ATOM 10567 O O . ILE B 1 545 ? 13.648 3.686 -31.156 1 90.25 545 ILE B O 1
ATOM 10571 N N . ASN B 1 546 ? 12.117 2.336 -31.969 1 93.88 546 ASN B N 1
ATOM 10572 C CA . ASN B 1 546 ? 12.766 2.141 -33.25 1 93.88 546 ASN B CA 1
ATOM 10573 C C . ASN B 1 546 ? 11.953 2.758 -34.406 1 93.88 546 ASN B C 1
ATOM 10575 O O . ASN B 1 546 ? 11 2.145 -34.906 1 93.88 546 ASN B O 1
ATOM 10579 N N . GLN B 1 547 ? 12.43 3.891 -34.875 1 94.44 547 GLN B N 1
ATOM 10580 C CA . GLN B 1 547 ? 11.68 4.676 -35.844 1 94.44 547 GLN B CA 1
ATOM 10581 C C . GLN B 1 547 ? 11.477 3.896 -37.125 1 94.44 547 GLN B C 1
ATOM 10583 O O . GLN B 1 547 ? 10.43 4 -37.781 1 94.44 547 GLN B O 1
ATOM 10588 N N . THR B 1 548 ? 12.477 3.178 -37.562 1 96.81 548 THR B N 1
ATOM 10589 C CA . THR B 1 548 ? 12.391 2.393 -38.781 1 96.81 548 THR B CA 1
ATOM 10590 C C . THR B 1 548 ? 11.305 1.33 -38.688 1 96.81 548 THR B C 1
ATOM 10592 O O . THR B 1 548 ? 10.484 1.177 -39.594 1 96.81 548 THR B O 1
ATOM 10595 N N . LEU B 1 549 ? 11.281 0.628 -37.625 1 97.62 549 LEU B N 1
ATOM 10596 C CA . LEU B 1 549 ? 10.281 -0.408 -37.406 1 97.62 549 LEU B CA 1
ATOM 10597 C C . LEU B 1 549 ? 8.883 0.197 -37.312 1 97.62 549 LEU B C 1
ATOM 10599 O O . LEU B 1 549 ? 7.914 -0.391 -37.812 1 97.62 549 LEU B O 1
ATOM 10603 N N . LEU B 1 550 ? 8.812 1.339 -36.719 1 97.62 550 LEU B N 1
ATOM 10604 C CA . LEU B 1 550 ? 7.535 2.033 -36.594 1 97.62 550 LEU B CA 1
ATOM 10605 C C . LEU B 1 550 ? 6.992 2.414 -37.969 1 97.62 550 LEU B C 1
ATOM 10607 O O . LEU B 1 550 ? 5.805 2.23 -38.25 1 97.62 550 LEU B O 1
ATOM 10611 N N . GLU B 1 551 ? 7.855 2.934 -38.781 1 97.5 551 GLU B N 1
ATOM 10612 C CA . GLU B 1 551 ? 7.457 3.375 -40.125 1 97.5 551 GLU B CA 1
ATOM 10613 C C . GLU B 1 551 ? 7.023 2.195 -41 1 97.5 551 GLU B C 1
ATOM 10615 O O . GLU B 1 551 ? 6.066 2.301 -41.75 1 97.5 551 GLU B O 1
ATOM 10620 N N . GLN B 1 552 ? 7.73 1.123 -40.875 1 98.38 552 GLN B N 1
ATOM 10621 C CA . GLN B 1 552 ? 7.355 -0.083 -41.625 1 98.38 552 GLN B CA 1
ATOM 10622 C C . GLN B 1 552 ? 5.957 -0.551 -41.219 1 98.38 552 GLN B C 1
ATOM 10624 O O . GLN B 1 552 ? 5.145 -0.876 -42.094 1 98.38 552 GLN B O 1
ATOM 10629 N N . ALA B 1 553 ? 5.715 -0.546 -39.969 1 98.62 553 ALA B N 1
ATOM 10630 C CA . ALA B 1 553 ? 4.398 -0.956 -39.469 1 98.62 553 ALA B CA 1
ATOM 10631 C C . ALA B 1 553 ? 3.32 0.024 -39.938 1 98.62 553 ALA B C 1
ATOM 10633 O O . ALA B 1 553 ? 2.217 -0.385 -40.312 1 98.62 553 ALA B O 1
ATOM 10634 N N . ALA B 1 554 ? 3.629 1.303 -39.844 1 98.56 554 ALA B N 1
ATOM 10635 C CA . ALA B 1 554 ? 2.686 2.338 -40.25 1 98.56 554 ALA B CA 1
ATOM 10636 C C . ALA B 1 554 ? 2.316 2.184 -41.719 1 98.56 554 ALA B C 1
ATOM 10638 O O . ALA B 1 554 ? 1.142 2.279 -42.094 1 98.56 554 ALA B O 1
ATOM 10639 N N . ASN B 1 555 ? 3.311 2.006 -42.562 1 98.5 555 ASN B N 1
ATOM 10640 C CA . ASN B 1 555 ? 3.078 1.827 -44 1 98.5 555 ASN B CA 1
ATOM 10641 C C . ASN B 1 555 ? 2.236 0.584 -44.281 1 98.5 555 ASN B C 1
ATOM 10643 O O . ASN B 1 555 ? 1.295 0.633 -45.062 1 98.5 555 ASN B O 1
ATOM 10647 N N . ALA B 1 556 ? 2.598 -0.5 -43.656 1 98.75 556 ALA B N 1
ATOM 10648 C CA . ALA B 1 556 ? 1.842 -1.738 -43.812 1 98.75 556 ALA B CA 1
ATOM 10649 C C . ALA B 1 556 ? 0.397 -1.569 -43.375 1 98.75 556 ALA B C 1
ATOM 10651 O O . ALA B 1 556 ? -0.524 -2.117 -43.969 1 98.75 556 ALA B O 1
ATOM 10652 N N . ALA B 1 557 ? 0.228 -0.879 -42.281 1 98.81 557 ALA B N 1
ATOM 10653 C CA . ALA B 1 557 ? -1.108 -0.645 -41.75 1 98.81 557 ALA B CA 1
ATOM 10654 C C . ALA B 1 557 ? -1.978 0.115 -42.75 1 98.81 557 ALA B C 1
ATOM 10656 O O . ALA B 1 557 ? -3.16 -0.192 -42.906 1 98.81 557 ALA B O 1
ATOM 10657 N N . SER B 1 558 ? -1.406 1.106 -43.406 1 98.31 558 SER B N 1
ATOM 10658 C CA . SER B 1 558 ? -2.141 1.949 -44.344 1 98.31 558 SER B CA 1
ATOM 10659 C C . SER B 1 558 ? -2.641 1.144 -45.531 1 98.31 558 SER B C 1
ATOM 10661 O O . SER B 1 558 ? -3.59 1.547 -46.219 1 98.31 558 SER B O 1
ATOM 10663 N N . GLU B 1 559 ? -2.059 0.012 -45.75 1 98.06 559 GLU B N 1
ATOM 10664 C CA . GLU B 1 559 ? -2.398 -0.8 -46.906 1 98.06 559 GLU B CA 1
ATOM 10665 C C . GLU B 1 559 ? -3.246 -2.006 -46.531 1 98.06 559 GLU B C 1
ATOM 10667 O O . GLU B 1 559 ? -3.553 -2.857 -47.375 1 98.06 559 GLU B O 1
ATOM 10672 N N . SER B 1 560 ? -3.59 -2.137 -45.281 1 98.56 560 SER B N 1
ATOM 10673 C CA . SER B 1 560 ? -4.242 -3.342 -44.781 1 98.56 560 SER B CA 1
ATOM 10674 C C . SER B 1 560 ? -5.723 -3.098 -44.5 1 98.56 560 SER B C 1
ATOM 10676 O O . SER B 1 560 ? -6.133 -1.963 -44.25 1 98.56 560 SER B O 1
ATOM 10678 N N . ASP B 1 561 ? -6.504 -4.172 -44.5 1 98.19 561 ASP B N 1
ATOM 10679 C CA . ASP B 1 561 ? -7.93 -4.113 -44.219 1 98.19 561 ASP B CA 1
ATOM 10680 C C . ASP B 1 561 ? -8.188 -4.18 -42.719 1 98.19 561 ASP B C 1
ATOM 10682 O O . ASP B 1 561 ? -9.25 -3.762 -42.25 1 98.19 561 ASP B O 1
ATOM 10686 N N . ALA B 1 562 ? -7.281 -4.707 -41.969 1 98.56 562 ALA B N 1
ATOM 10687 C CA . ALA B 1 562 ? -7.312 -4.824 -40.531 1 98.56 562 ALA B CA 1
ATOM 10688 C C . ALA B 1 562 ? -5.898 -4.926 -39.938 1 98.56 562 ALA B C 1
ATOM 10690 O O . ALA B 1 562 ? -4.977 -5.371 -40.625 1 98.56 562 ALA B O 1
ATOM 10691 N N . VAL B 1 563 ? -5.727 -4.48 -38.75 1 98.88 563 VAL B N 1
ATOM 10692 C CA . VAL B 1 563 ? -4.441 -4.535 -38.062 1 98.88 563 VAL B CA 1
ATOM 10693 C C . VAL B 1 563 ? -4.602 -5.266 -36.719 1 98.88 563 VAL B C 1
ATOM 10695 O O . VAL B 1 563 ? -5.449 -4.895 -35.906 1 98.88 563 VAL B O 1
ATOM 10698 N N . VAL B 1 564 ? -3.863 -6.348 -36.531 1 98.88 564 VAL B N 1
ATOM 10699 C CA . VAL B 1 564 ? -3.752 -7 -35.219 1 98.88 564 VAL B CA 1
ATOM 10700 C C . VAL B 1 564 ? -2.422 -6.625 -34.562 1 98.88 564 VAL B C 1
ATOM 10702 O O . VAL B 1 564 ? -1.354 -6.957 -35.094 1 98.88 564 VAL B O 1
ATOM 10705 N N . VAL B 1 565 ? -2.459 -5.91 -33.531 1 98.88 565 VAL B N 1
ATOM 10706 C CA . VAL B 1 565 ? -1.257 -5.512 -32.812 1 98.88 565 VAL B CA 1
ATOM 10707 C C . VAL B 1 565 ? -1.159 -6.289 -31.5 1 98.88 565 VAL B C 1
ATOM 10709 O O . VAL B 1 565 ? -2.111 -6.32 -30.719 1 98.88 565 VAL B O 1
ATOM 10712 N N . VAL B 1 566 ? -0.012 -6.953 -31.234 1 98.81 566 VAL B N 1
ATOM 10713 C CA . VAL B 1 566 ? 0.202 -7.805 -30.078 1 98.81 566 VAL B CA 1
ATOM 10714 C C . VAL B 1 566 ? 1.265 -7.188 -29.172 1 98.81 566 VAL B C 1
ATOM 10716 O O . VAL B 1 566 ? 2.451 -7.188 -29.516 1 98.81 566 VAL B O 1
ATOM 10719 N N . LEU B 1 567 ? 0.829 -6.672 -28.031 1 98.31 567 LEU B N 1
ATOM 10720 C CA . LEU B 1 567 ? 1.716 -6.059 -27.047 1 98.31 567 LEU B CA 1
ATOM 10721 C C . LEU B 1 567 ? 1.894 -6.969 -25.844 1 98.31 567 LEU B C 1
ATOM 10723 O O . LEU B 1 567 ? 1.123 -7.91 -25.641 1 98.31 567 LEU B O 1
ATOM 10727 N N . GLY B 1 568 ? 2.902 -6.699 -25.062 1 94.75 568 GLY B N 1
ATOM 10728 C CA . GLY B 1 568 ? 3.111 -7.492 -23.859 1 94.75 568 GLY B CA 1
ATOM 10729 C C . GLY B 1 568 ? 4.473 -7.266 -23.219 1 94.75 568 GLY B C 1
ATOM 10730 O O . GLY B 1 568 ? 5.035 -6.172 -23.328 1 94.75 568 GLY B O 1
ATOM 10731 N N . GLU B 1 569 ? 4.922 -8.25 -22.391 1 94.12 569 GLU B N 1
ATOM 10732 C CA . GLU B 1 569 ? 6.18 -8.172 -21.641 1 94.12 569 GLU B CA 1
ATOM 10733 C C . GLU B 1 569 ? 7.094 -9.344 -21.984 1 94.12 569 GLU B C 1
ATOM 10735 O O . GLU B 1 569 ? 6.648 -10.336 -22.562 1 94.12 569 GLU B O 1
ATOM 10740 N N . LEU B 1 570 ? 8.367 -9.195 -21.672 1 95.25 570 LEU B N 1
ATOM 10741 C CA . LEU B 1 570 ? 9.32 -10.297 -21.766 1 95.25 570 LEU B CA 1
ATOM 10742 C C . LEU B 1 570 ? 9.062 -11.344 -20.688 1 95.25 570 LEU B C 1
ATOM 10744 O O . LEU B 1 570 ? 8.484 -11.039 -19.656 1 95.25 570 LEU B O 1
ATOM 10748 N N . PRO B 1 571 ? 9.43 -12.539 -21.062 1 96.62 571 PRO B N 1
ATOM 10749 C CA . PRO B 1 571 ? 9.258 -13.578 -20.031 1 96.62 571 PRO B CA 1
ATOM 10750 C C . PRO B 1 571 ? 10.188 -13.375 -18.828 1 96.62 571 PRO B C 1
ATOM 10752 O O . PRO B 1 571 ? 11.406 -13.328 -19 1 96.62 571 PRO B O 1
ATOM 10755 N N . GLU B 1 572 ? 9.594 -13.195 -17.688 1 94.69 572 GLU B N 1
ATOM 10756 C CA . GLU B 1 572 ? 10.367 -13.008 -16.453 1 94.69 572 GLU B CA 1
ATOM 10757 C C . GLU B 1 572 ? 9.586 -13.492 -15.242 1 94.69 572 GLU B C 1
ATOM 10759 O O . GLU B 1 572 ? 8.359 -13.633 -15.297 1 94.69 572 GLU B O 1
ATOM 10764 N N . SER B 1 573 ? 10.297 -13.828 -14.195 1 95 573 SER B N 1
ATOM 10765 C CA . SER B 1 573 ? 9.742 -14.133 -12.883 1 95 573 SER B CA 1
ATOM 10766 C C . SER B 1 573 ? 10.336 -13.227 -11.805 1 95 573 SER B C 1
ATOM 10768 O O . SER B 1 573 ? 10.805 -12.125 -12.109 1 95 573 SER B O 1
ATOM 10770 N N . GLU B 1 574 ? 10.242 -13.68 -10.508 1 92.06 574 GLU B N 1
ATOM 10771 C CA . GLU B 1 574 ? 10.672 -12.82 -9.406 1 92.06 574 GLU B CA 1
ATOM 10772 C C . GLU B 1 574 ? 12.102 -12.336 -9.609 1 92.06 574 GLU B C 1
ATOM 10774 O O . GLU B 1 574 ? 12.953 -13.078 -10.109 1 92.06 574 GLU B O 1
ATOM 10779 N N . GLY B 1 575 ? 12.391 -11.164 -9.219 1 91.88 575 GLY B N 1
ATOM 10780 C CA . GLY B 1 575 ? 13.68 -10.508 -9.391 1 91.88 575 GLY B CA 1
ATOM 10781 C C . GLY B 1 575 ? 13.797 -9.766 -10.703 1 91.88 575 GLY B C 1
ATOM 10782 O O . GLY B 1 575 ? 13.516 -8.57 -10.781 1 91.88 575 GLY B O 1
ATOM 10783 N N . ALA B 1 576 ? 13.961 -10.555 -11.797 1 93.19 576 ALA B N 1
ATOM 10784 C CA . ALA B 1 576 ? 14.125 -9.977 -13.125 1 93.19 576 ALA B CA 1
ATOM 10785 C C . ALA B 1 576 ? 12.836 -9.312 -13.602 1 93.19 576 ALA B C 1
ATOM 10787 O O . ALA B 1 576 ? 12.875 -8.344 -14.367 1 93.19 576 ALA B O 1
ATOM 10788 N N . GLY B 1 577 ? 11.727 -9.781 -13.078 1 95.56 577 GLY B N 1
ATOM 10789 C CA . GLY B 1 577 ? 10.438 -9.258 -13.5 1 95.56 577 GLY B CA 1
ATOM 10790 C C . GLY B 1 577 ? 9.969 -8.078 -12.664 1 95.56 577 GLY B C 1
ATOM 10791 O O . GLY B 1 577 ? 8.906 -7.512 -12.93 1 95.56 577 GLY B O 1
ATOM 10792 N N . ASP B 1 578 ? 10.75 -7.641 -11.68 1 95.19 578 ASP B N 1
ATOM 10793 C CA . ASP B 1 578 ? 10.406 -6.473 -10.867 1 95.19 578 ASP B CA 1
ATOM 10794 C C . ASP B 1 578 ? 10.461 -5.195 -11.703 1 95.19 578 ASP B C 1
ATOM 10796 O O . ASP B 1 578 ? 11.352 -5.031 -12.539 1 95.19 578 ASP B O 1
ATOM 10800 N N . ILE B 1 579 ? 9.461 -4.336 -11.461 1 94.31 579 ILE B N 1
ATOM 10801 C CA . ILE B 1 579 ? 9.422 -3.076 -12.195 1 94.31 579 ILE B CA 1
ATOM 10802 C C . ILE B 1 579 ? 9.227 -1.917 -11.219 1 94.31 579 ILE B C 1
ATOM 10804 O O . ILE B 1 579 ? 8.859 -2.127 -10.062 1 94.31 579 ILE B O 1
ATOM 10808 N N . ASN B 1 580 ? 9.484 -0.694 -11.688 1 93.88 580 ASN B N 1
ATOM 10809 C CA . ASN B 1 580 ? 9.359 0.5 -10.859 1 93.88 580 ASN B CA 1
ATOM 10810 C C . ASN B 1 580 ? 8.203 1.38 -11.312 1 93.88 580 ASN B C 1
ATOM 10812 O O . ASN B 1 580 ? 7.922 2.414 -10.703 1 93.88 580 ASN B O 1
ATOM 10816 N N . ASP B 1 581 ? 7.547 0.996 -12.352 1 94.94 581 ASP B N 1
ATOM 10817 C CA . ASP B 1 581 ? 6.441 1.752 -12.93 1 94.94 581 ASP B CA 1
ATOM 10818 C C . ASP B 1 581 ? 5.461 0.827 -13.648 1 94.94 581 ASP B C 1
ATOM 10820 O O . ASP B 1 581 ? 5.867 -0.033 -14.43 1 94.94 581 ASP B O 1
ATOM 10824 N N . LEU B 1 582 ? 4.176 0.967 -13.383 1 96.38 582 LEU B N 1
ATOM 10825 C CA . LEU B 1 582 ? 3.154 0.065 -13.906 1 96.38 582 LEU B CA 1
ATOM 10826 C C . LEU B 1 582 ? 2.75 0.46 -15.32 1 96.38 582 LEU B C 1
ATOM 10828 O O . LEU B 1 582 ? 2.078 -0.306 -16.016 1 96.38 582 LEU B O 1
ATOM 10832 N N . SER B 1 583 ? 3.164 1.593 -15.805 1 96.19 583 SER B N 1
ATOM 10833 C CA . SER B 1 583 ? 2.84 2.023 -17.172 1 96.19 583 SER B CA 1
ATOM 10834 C C . SER B 1 583 ? 3.367 1.037 -18.203 1 96.19 583 SER B C 1
ATOM 10836 O O . SER B 1 583 ? 4.465 0.493 -18.047 1 96.19 583 SER B O 1
ATOM 10838 N N . MET B 1 584 ? 2.609 0.884 -19.203 1 97.19 584 MET B N 1
ATOM 10839 C CA . MET B 1 584 ? 3.084 0.091 -20.344 1 97.19 584 MET B CA 1
ATOM 10840 C C . MET B 1 584 ? 4.352 0.695 -20.938 1 97.19 584 MET B C 1
ATOM 10842 O O . MET B 1 584 ? 4.547 1.911 -20.891 1 97.19 584 MET B O 1
ATOM 10846 N N . ASP B 1 585 ? 5.16 -0.198 -21.453 1 95.69 585 ASP B N 1
ATOM 10847 C CA . ASP B 1 585 ? 6.383 0.195 -22.156 1 95.69 585 ASP B CA 1
ATOM 10848 C C . ASP B 1 585 ? 6.113 1.312 -23.156 1 95.69 585 ASP B C 1
ATOM 10850 O O . ASP B 1 585 ? 5.25 1.177 -24.031 1 95.69 585 ASP B O 1
ATOM 10854 N N . GLU B 1 586 ? 6.863 2.365 -23.062 1 93.75 586 GLU B N 1
ATOM 10855 C CA . GLU B 1 586 ? 6.629 3.562 -23.859 1 93.75 586 GLU B CA 1
ATOM 10856 C C . GLU B 1 586 ? 6.734 3.258 -25.359 1 93.75 586 GLU B C 1
ATOM 10858 O O . GLU B 1 586 ? 5.988 3.818 -26.156 1 93.75 586 GLU B O 1
ATOM 10863 N N . ALA B 1 587 ? 7.688 2.434 -25.734 1 96.56 587 ALA B N 1
ATOM 10864 C CA . ALA B 1 587 ? 7.871 2.088 -27.141 1 96.56 587 ALA B CA 1
ATOM 10865 C C . ALA B 1 587 ? 6.629 1.396 -27.703 1 96.56 587 ALA B C 1
ATOM 10867 O O . ALA B 1 587 ? 6.25 1.63 -28.859 1 96.56 587 ALA B O 1
ATOM 10868 N N . GLN B 1 588 ? 6.039 0.616 -26.953 1 97.69 588 GLN B N 1
ATOM 10869 C CA . GLN B 1 588 ? 4.848 -0.107 -27.391 1 97.69 588 GLN B CA 1
ATOM 10870 C C . GLN B 1 588 ? 3.639 0.821 -27.469 1 97.69 588 GLN B C 1
ATOM 10872 O O . GLN B 1 588 ? 2.809 0.687 -28.375 1 97.69 588 GLN B O 1
ATOM 10877 N N . VAL B 1 589 ? 3.516 1.738 -26.516 1 97.31 589 VAL B N 1
ATOM 10878 C CA . VAL B 1 589 ? 2.447 2.73 -26.578 1 97.31 589 VAL B CA 1
ATOM 10879 C C . VAL B 1 589 ? 2.596 3.588 -27.828 1 97.31 589 VAL B C 1
ATOM 10881 O O . VAL B 1 589 ? 1.607 3.889 -28.5 1 97.31 589 VAL B O 1
ATOM 10884 N N . PHE B 1 590 ? 3.805 3.926 -28.156 1 96.38 590 PHE B N 1
ATOM 10885 C CA . PHE B 1 590 ? 4.07 4.738 -29.344 1 96.38 590 PHE B CA 1
ATOM 10886 C C . PHE B 1 590 ? 3.684 3.99 -30.609 1 96.38 590 PHE B C 1
ATOM 10888 O O . PHE B 1 590 ? 3.197 4.594 -31.562 1 96.38 590 PHE B O 1
ATOM 10895 N N . LEU B 1 591 ? 3.984 2.744 -30.609 1 98.19 591 LEU B N 1
ATOM 10896 C CA . LEU B 1 591 ? 3.539 1.934 -31.75 1 98.19 591 LEU B CA 1
ATOM 10897 C C . LEU B 1 591 ? 2.025 2.027 -31.922 1 98.19 591 LEU B C 1
ATOM 10899 O O . LEU B 1 591 ? 1.535 2.242 -33.031 1 98.19 591 LEU B O 1
ATOM 10903 N N . LEU B 1 592 ? 1.31 1.838 -30.844 1 98.06 592 LEU B N 1
ATOM 10904 C CA . LEU B 1 592 ? -0.147 1.892 -30.891 1 98.06 592 LEU B CA 1
ATOM 10905 C C . LEU B 1 592 ? -0.626 3.248 -31.406 1 98.06 592 LEU B C 1
ATOM 10907 O O . LEU B 1 592 ? -1.539 3.32 -32.219 1 98.06 592 LEU B O 1
ATOM 10911 N N . GLU B 1 593 ? -0.052 4.305 -30.891 1 97.31 593 GLU B N 1
ATOM 10912 C CA . GLU B 1 593 ? -0.386 5.66 -31.328 1 97.31 593 GLU B CA 1
ATOM 10913 C C . GLU B 1 593 ? -0.131 5.836 -32.812 1 97.31 593 GLU B C 1
ATOM 10915 O O . GLU B 1 593 ? -0.951 6.422 -33.531 1 97.31 593 GLU B O 1
ATOM 10920 N N . THR B 1 594 ? 1.02 5.363 -33.281 1 97.88 594 THR B N 1
ATOM 10921 C CA . THR B 1 594 ? 1.413 5.457 -34.656 1 97.88 594 THR B CA 1
ATOM 10922 C C . THR B 1 594 ? 0.404 4.742 -35.562 1 97.88 594 THR B C 1
ATOM 10924 O O . THR B 1 594 ? 0.022 5.258 -36.625 1 97.88 594 THR B O 1
ATOM 10927 N N . LEU B 1 595 ? -0.002 3.592 -35.188 1 98.62 595 LEU B N 1
ATOM 10928 C CA . LEU B 1 595 ? -0.961 2.814 -35.969 1 98.62 595 LEU B CA 1
ATOM 10929 C C . LEU B 1 595 ? -2.301 3.539 -36.062 1 98.62 595 LEU B C 1
ATOM 10931 O O . LEU B 1 595 ? -2.906 3.596 -37.125 1 98.62 595 LEU B O 1
ATOM 10935 N N . VAL B 1 596 ? -2.779 4.066 -34.938 1 98.31 596 VAL B N 1
ATOM 10936 C CA . VAL B 1 596 ? -4.055 4.773 -34.906 1 98.31 596 VAL B CA 1
ATOM 10937 C C . VAL B 1 596 ? -4.035 5.949 -35.875 1 98.31 596 VAL B C 1
ATOM 10939 O O . VAL B 1 596 ? -5.047 6.262 -36.5 1 98.31 596 VAL B O 1
ATOM 10942 N N . GLN B 1 597 ? -2.877 6.52 -36.062 1 97.31 597 GLN B N 1
ATOM 10943 C CA . GLN B 1 597 ? -2.734 7.691 -36.906 1 97.31 597 GLN B CA 1
ATOM 10944 C C . GLN B 1 597 ? -2.566 7.285 -38.375 1 97.31 597 GLN B C 1
ATOM 10946 O O . GLN B 1 597 ? -2.848 8.07 -39.281 1 97.31 597 GLN B O 1
ATOM 10951 N N . SER B 1 598 ? -2.182 6.113 -38.625 1 98 598 SER B N 1
ATOM 10952 C CA . SER B 1 598 ? -1.702 5.742 -39.938 1 98 598 SER B CA 1
ATOM 10953 C C . SER B 1 598 ? -2.795 5.059 -40.75 1 98 598 SER B C 1
ATOM 10955 O O . SER B 1 598 ? -2.656 4.883 -41.969 1 98 598 SER B O 1
ATOM 10957 N N . THR B 1 599 ? -3.867 4.641 -40.156 1 98.06 599 THR B N 1
ATOM 10958 C CA . THR B 1 599 ? -4.844 3.857 -40.906 1 98.06 599 THR B CA 1
ATOM 10959 C C . THR B 1 599 ? -6.254 4.113 -40.406 1 98.06 599 THR B C 1
ATOM 10961 O O . THR B 1 599 ? -6.434 4.594 -39.281 1 98.06 599 THR B O 1
ATOM 10964 N N . LYS B 1 600 ? -7.25 3.869 -41.219 1 96.75 600 LYS B N 1
ATOM 10965 C CA . LYS B 1 600 ? -8.648 3.881 -40.812 1 96.75 600 LYS B CA 1
ATOM 10966 C C . LYS B 1 600 ? -9.18 2.461 -40.594 1 96.75 600 LYS B C 1
ATOM 10968 O O . LYS B 1 600 ? -10.297 2.27 -40.125 1 96.75 600 LYS B O 1
ATOM 10973 N N . ALA B 1 601 ? -8.336 1.476 -41 1 97.81 601 ALA B N 1
ATOM 10974 C CA . ALA B 1 601 ? -8.711 0.086 -40.75 1 97.81 601 ALA B CA 1
ATOM 10975 C C . ALA B 1 601 ? -8.852 -0.183 -39.25 1 97.81 601 ALA B C 1
ATOM 10977 O O . ALA B 1 601 ? -8.219 0.481 -38.438 1 97.81 601 ALA B O 1
ATOM 10978 N N . PRO B 1 602 ? -9.742 -1.105 -38.906 1 98.12 602 PRO B N 1
ATOM 10979 C CA . PRO B 1 602 ? -9.852 -1.438 -37.469 1 98.12 602 PRO B CA 1
ATOM 10980 C C . PRO B 1 602 ? -8.555 -1.999 -36.906 1 98.12 602 PRO B C 1
ATOM 10982 O O . PRO B 1 602 ? -7.875 -2.791 -37.562 1 98.12 602 PRO B O 1
ATOM 10985 N N . ILE B 1 603 ? -8.219 -1.552 -35.719 1 98.81 603 ILE B N 1
ATOM 10986 C CA . ILE B 1 603 ? -7.062 -2.045 -34.969 1 98.81 603 ILE B CA 1
ATOM 10987 C C . ILE B 1 603 ? -7.531 -2.932 -33.844 1 98.81 603 ILE B C 1
ATOM 10989 O O . ILE B 1 603 ? -8.312 -2.498 -32.969 1 98.81 603 ILE B O 1
ATOM 10993 N N . ILE B 1 604 ? -7.102 -4.16 -33.812 1 98.88 604 ILE B N 1
ATOM 10994 C CA . ILE B 1 604 ? -7.367 -5.129 -32.75 1 98.88 604 ILE B CA 1
ATOM 10995 C C . ILE B 1 604 ? -6.125 -5.305 -31.875 1 98.88 604 ILE B C 1
ATOM 10997 O O . ILE B 1 604 ? -5.09 -5.777 -32.344 1 98.88 604 ILE B O 1
ATOM 11001 N N . LEU B 1 605 ? -6.223 -4.914 -30.641 1 98.88 605 LEU B N 1
ATOM 11002 C CA . LEU B 1 605 ? -5.125 -5.074 -29.688 1 98.88 605 LEU B CA 1
ATOM 11003 C C . LEU B 1 605 ? -5.238 -6.402 -28.953 1 98.88 605 LEU B C 1
ATOM 11005 O O . LEU B 1 605 ? -6.281 -6.707 -28.359 1 98.88 605 LEU B O 1
ATOM 11009 N N . VAL B 1 606 ? -4.242 -7.223 -29 1 98.94 606 VAL B N 1
ATOM 11010 C CA . VAL B 1 606 ? -4.113 -8.43 -28.188 1 98.94 606 VAL B CA 1
ATOM 11011 C C . VAL B 1 606 ? -3.039 -8.234 -27.125 1 98.94 606 VAL B C 1
ATOM 11013 O O . VAL B 1 606 ? -1.886 -7.934 -27.438 1 98.94 606 VAL B O 1
ATOM 11016 N N . LEU B 1 607 ? -3.396 -8.43 -25.891 1 98.81 607 LEU B N 1
ATOM 11017 C CA . LEU B 1 607 ? -2.49 -8.203 -24.766 1 98.81 607 LEU B CA 1
ATOM 11018 C C . LEU B 1 607 ? -1.955 -9.523 -24.234 1 98.81 607 LEU B C 1
ATOM 11020 O O . LEU B 1 607 ? -2.717 -10.336 -23.703 1 98.81 607 LEU B O 1
ATOM 11024 N N . ILE B 1 608 ? -0.707 -9.781 -24.375 1 98.25 608 ILE B N 1
ATOM 11025 C CA . ILE B 1 608 ? 0.035 -10.875 -23.75 1 98.25 608 ILE B CA 1
ATOM 11026 C C . ILE B 1 608 ? 0.792 -10.359 -22.531 1 98.25 608 ILE B C 1
ATOM 11028 O O . ILE B 1 608 ? 1.96 -9.969 -22.641 1 98.25 608 ILE B O 1
ATOM 11032 N N . GLU B 1 609 ? 0.161 -10.422 -21.375 1 95.69 609 GLU B N 1
ATOM 11033 C CA . GLU B 1 609 ? 0.669 -9.695 -20.219 1 95.69 609 GLU B CA 1
ATOM 11034 C C . GLU B 1 609 ? 0.741 -10.602 -18.984 1 95.69 609 GLU B C 1
ATOM 11036 O O . GLU B 1 609 ? -0.176 -11.383 -18.734 1 95.69 609 GLU B O 1
ATOM 11041 N N . ALA B 1 610 ? 1.819 -10.5 -18.219 1 97.38 610 ALA B N 1
ATOM 11042 C CA . ALA B 1 610 ? 1.978 -11.18 -16.938 1 97.38 610 ALA B CA 1
ATOM 11043 C C . ALA B 1 610 ? 1.182 -10.477 -15.844 1 97.38 610 ALA B C 1
ATOM 11045 O O . ALA B 1 610 ? 0.923 -11.055 -14.789 1 97.38 610 ALA B O 1
ATOM 11046 N N . ARG B 1 611 ? 0.777 -9.312 -16.047 1 97.5 611 ARG B N 1
ATOM 11047 C CA . ARG B 1 611 ? 0.071 -8.383 -15.164 1 97.5 611 ARG B CA 1
ATOM 11048 C C . ARG B 1 611 ? -0.586 -7.266 -15.961 1 97.5 611 ARG B C 1
ATOM 11050 O O . ARG B 1 611 ? -0.194 -6.996 -17.094 1 97.5 611 ARG B O 1
ATOM 11057 N N . PRO B 1 612 ? -1.621 -6.621 -15.398 1 97.25 612 PRO B N 1
ATOM 11058 C CA . PRO B 1 612 ? -2.107 -5.453 -16.125 1 97.25 612 PRO B CA 1
ATOM 11059 C C . PRO B 1 612 ? -1.082 -4.32 -16.188 1 97.25 612 PRO B C 1
ATOM 11061 O O . PRO B 1 612 ? -0.444 -4.012 -15.172 1 97.25 612 PRO B O 1
ATOM 11064 N N . ARG B 1 613 ? -0.837 -3.84 -17.312 1 97.31 613 ARG B N 1
ATOM 11065 C CA . ARG B 1 613 ? -0.013 -2.658 -17.547 1 97.31 613 ARG B CA 1
ATOM 11066 C C . ARG B 1 613 ? -0.868 -1.474 -17.984 1 97.31 613 ARG B C 1
ATOM 11068 O O . ARG B 1 613 ? -1.741 -1.615 -18.844 1 97.31 613 ARG B O 1
ATOM 11075 N N . VAL B 1 614 ? -0.659 -0.329 -17.406 1 97.25 614 VAL B N 1
ATOM 11076 C CA . VAL B 1 614 ? -1.543 0.812 -17.609 1 97.25 614 VAL B CA 1
ATOM 11077 C C . VAL B 1 614 ? -1.346 1.361 -19.031 1 97.25 614 VAL B C 1
ATOM 11079 O O . VAL B 1 614 ? -0.223 1.685 -19.422 1 97.25 614 VAL B O 1
ATOM 11082 N N . LEU B 1 615 ? -2.381 1.433 -19.766 1 97.5 615 LEU B N 1
ATOM 11083 C CA . LEU B 1 615 ? -2.479 2.078 -21.078 1 97.5 615 LEU B CA 1
ATOM 11084 C C . LEU B 1 615 ? -3.299 3.361 -20.984 1 97.5 615 LEU B C 1
ATOM 11086 O O . LEU B 1 615 ? -4.238 3.447 -20.203 1 97.5 615 LEU B O 1
ATOM 11090 N N . PRO B 1 616 ? -2.92 4.398 -21.781 1 95.56 616 PRO B N 1
ATOM 11091 C CA . PRO B 1 616 ? -3.773 5.59 -21.766 1 95.56 616 PRO B CA 1
ATOM 11092 C C . PRO B 1 616 ? -5.215 5.289 -22.172 1 95.56 616 PRO B C 1
ATOM 11094 O O . PRO B 1 616 ? -5.453 4.789 -23.281 1 95.56 616 PRO B O 1
ATOM 11097 N N . PRO B 1 617 ? -6.188 5.551 -21.344 1 96.88 617 PRO B N 1
ATOM 11098 C CA . PRO B 1 617 ? -7.578 5.188 -21.625 1 96.88 617 PRO B CA 1
ATOM 11099 C C . PRO B 1 617 ? -8.094 5.785 -22.938 1 96.88 617 PRO B C 1
ATOM 11101 O O . PRO B 1 617 ? -8.836 5.129 -23.672 1 96.88 617 PRO B O 1
ATOM 11104 N N . ALA B 1 618 ? -7.703 7.008 -23.234 1 95.88 618 ALA B N 1
ATOM 11105 C CA . ALA B 1 618 ? -8.156 7.668 -24.453 1 95.88 618 ALA B CA 1
ATOM 11106 C C . ALA B 1 618 ? -7.656 6.93 -25.703 1 95.88 618 ALA B C 1
ATOM 11108 O O . ALA B 1 618 ? -8.352 6.871 -26.719 1 95.88 618 ALA B O 1
ATOM 11109 N N . LEU B 1 619 ? -6.469 6.434 -25.609 1 97.56 619 LEU B N 1
ATOM 11110 C CA . LEU B 1 619 ? -5.902 5.66 -26.719 1 97.56 619 LEU B CA 1
ATOM 11111 C C . LEU B 1 619 ? -6.637 4.332 -26.875 1 97.56 619 LEU B C 1
ATOM 11113 O O . LEU B 1 619 ? -6.965 3.936 -28 1 97.56 619 LEU B O 1
ATOM 11117 N N . VAL B 1 620 ? -6.926 3.654 -25.828 1 98.44 620 VAL B N 1
ATOM 11118 C CA . VAL B 1 620 ? -7.629 2.375 -25.828 1 98.44 620 VAL B CA 1
ATOM 11119 C C . VAL B 1 620 ? -9.016 2.555 -26.438 1 98.44 620 VAL B C 1
ATOM 11121 O O . VAL B 1 620 ? -9.484 1.706 -27.203 1 98.44 620 VAL B O 1
ATOM 11124 N N . ALA B 1 621 ? -9.641 3.652 -26.109 1 97.81 621 ALA B N 1
ATOM 11125 C CA . ALA B 1 621 ? -11 3.926 -26.562 1 97.81 621 ALA B CA 1
ATOM 11126 C C . ALA B 1 621 ? -11.062 4.023 -28.078 1 97.81 621 ALA B C 1
ATOM 11128 O O . ALA B 1 621 ? -12.117 3.803 -28.672 1 97.81 621 ALA B O 1
ATOM 11129 N N . GLN B 1 622 ? -9.953 4.316 -28.719 1 97.88 622 GLN B N 1
ATOM 11130 C CA . GLN B 1 622 ? -9.914 4.523 -30.156 1 97.88 622 GLN B CA 1
ATOM 11131 C C . GLN B 1 622 ? -9.75 3.199 -30.906 1 97.88 622 GLN B C 1
ATOM 11133 O O . GLN B 1 622 ? -9.898 3.145 -32.125 1 97.88 622 GLN B O 1
ATOM 11138 N N . LEU B 1 623 ? -9.492 2.178 -30.266 1 98.69 623 LEU B N 1
ATOM 11139 C CA . LEU B 1 623 ? -9.219 0.888 -30.891 1 98.69 623 LEU B CA 1
ATOM 11140 C C . LEU B 1 623 ? -10.516 0.169 -31.234 1 98.69 623 LEU B C 1
ATOM 11142 O O . LEU B 1 623 ? -11.531 0.349 -30.562 1 98.69 623 LEU B O 1
ATOM 11146 N N . GLY B 1 624 ? -10.445 -0.613 -32.281 1 98.69 624 GLY B N 1
ATOM 11147 C CA . GLY B 1 624 ? -11.602 -1.388 -32.688 1 98.69 624 GLY B CA 1
ATOM 11148 C C . GLY B 1 624 ? -11.992 -2.451 -31.688 1 98.69 624 GLY B C 1
ATOM 11149 O O . GLY B 1 624 ? -13.18 -2.662 -31.438 1 98.69 624 GLY B O 1
ATOM 11150 N N . ALA B 1 625 ? -11.016 -3.156 -31.188 1 98.81 625 ALA B N 1
ATOM 11151 C CA . ALA B 1 625 ? -11.242 -4.195 -30.172 1 98.81 625 ALA B CA 1
ATOM 11152 C C . ALA B 1 625 ? -10 -4.414 -29.328 1 98.81 625 ALA B C 1
ATOM 11154 O O . ALA B 1 625 ? -8.883 -4.078 -29.734 1 98.81 625 ALA B O 1
ATOM 11155 N N . VAL B 1 626 ? -10.219 -4.887 -28.125 1 98.88 626 VAL B N 1
ATOM 11156 C CA . VAL B 1 626 ? -9.133 -5.25 -27.219 1 98.88 626 VAL B CA 1
ATOM 11157 C C . VAL B 1 626 ? -9.375 -6.648 -26.656 1 98.88 626 VAL B C 1
ATOM 11159 O O . VAL B 1 626 ? -10.43 -6.926 -26.094 1 98.88 626 VAL B O 1
ATOM 11162 N N . LEU B 1 627 ? -8.406 -7.523 -26.812 1 98.88 627 LEU B N 1
ATOM 11163 C CA . LEU B 1 627 ? -8.414 -8.875 -26.266 1 98.88 627 LEU B CA 1
ATOM 11164 C C . LEU B 1 627 ? -7.32 -9.039 -25.219 1 98.88 627 LEU B C 1
ATOM 11166 O O . LEU B 1 627 ? -6.156 -8.734 -25.484 1 98.88 627 LEU B O 1
ATOM 11170 N N . MET B 1 628 ? -7.695 -9.5 -24.078 1 98.88 628 MET B N 1
ATOM 11171 C CA . MET B 1 628 ? -6.734 -9.891 -23.047 1 98.88 628 MET B CA 1
ATOM 11172 C C . MET B 1 628 ? -6.445 -11.391 -23.125 1 98.88 628 MET B C 1
ATOM 11174 O O . MET B 1 628 ? -7.352 -12.211 -22.984 1 98.88 628 MET B O 1
ATOM 11178 N N . ALA B 1 629 ? -5.188 -11.695 -23.297 1 98.81 629 ALA B N 1
ATOM 11179 C CA . ALA B 1 629 ? -4.824 -13.102 -23.453 1 98.81 629 ALA B CA 1
ATOM 11180 C C . ALA B 1 629 ? -3.977 -13.586 -22.281 1 98.81 629 ALA B C 1
ATOM 11182 O O . ALA B 1 629 ? -3.648 -14.773 -22.188 1 98.81 629 ALA B O 1
ATOM 11183 N N . TYR B 1 630 ? -3.598 -12.633 -21.391 1 98.62 630 TYR B N 1
ATOM 11184 C CA . TYR B 1 630 ? -2.754 -13.008 -20.25 1 98.62 630 TYR B CA 1
ATOM 11185 C C . TYR B 1 630 ? -1.46 -13.656 -20.734 1 98.62 630 TYR B C 1
ATOM 11187 O O . TYR B 1 630 ? -0.779 -13.133 -21.609 1 98.62 630 TYR B O 1
ATOM 11195 N N . LEU B 1 631 ? -1.021 -14.719 -20.062 1 98.81 631 LEU B N 1
ATOM 11196 C CA . LEU B 1 631 ? -0.004 -15.641 -20.578 1 98.81 631 LEU B CA 1
ATOM 11197 C C . LEU B 1 631 ? -0.629 -16.969 -21 1 98.81 631 LEU B C 1
ATOM 11199 O O . LEU B 1 631 ? -0.723 -17.891 -20.188 1 98.81 631 LEU B O 1
ATOM 11203 N N . PRO B 1 632 ? -0.957 -17.047 -22.219 1 98.75 632 PRO B N 1
ATOM 11204 C CA . PRO B 1 632 ? -1.912 -18.062 -22.656 1 98.75 632 PRO B CA 1
ATOM 11205 C C . PRO B 1 632 ? -1.257 -19.422 -22.922 1 98.75 632 PRO B C 1
ATOM 11207 O O . PRO B 1 632 ? -1.953 -20.422 -23.125 1 98.75 632 PRO B O 1
ATOM 11210 N N . GLY B 1 633 ? 0.048 -19.547 -22.891 1 98.25 633 GLY B N 1
ATOM 11211 C CA . GLY B 1 633 ? 0.713 -20.812 -23.141 1 98.25 633 GLY B CA 1
ATOM 11212 C C . GLY B 1 633 ? 1.05 -21.016 -24.609 1 98.25 633 GLY B C 1
ATOM 11213 O O . GLY B 1 633 ? 0.927 -20.109 -25.422 1 98.25 633 GLY B O 1
ATOM 11214 N N . SER B 1 634 ? 1.414 -22.219 -24.969 1 97.88 634 SER B N 1
ATOM 11215 C CA . SER B 1 634 ? 1.995 -22.531 -26.281 1 97.88 634 SER B CA 1
ATOM 11216 C C . SER B 1 634 ? 0.913 -22.719 -27.344 1 97.88 634 SER B C 1
ATOM 11218 O O . SER B 1 634 ? 1.146 -22.484 -28.516 1 97.88 634 SER B O 1
ATOM 11220 N N . GLU B 1 635 ? -0.244 -23.109 -26.906 1 98.06 635 GLU B N 1
ATOM 11221 C CA . GLU B 1 635 ? -1.29 -23.469 -27.859 1 98.06 635 GLU B CA 1
ATOM 11222 C C . GLU B 1 635 ? -2.207 -22.297 -28.141 1 98.06 635 GLU B C 1
ATOM 11224 O O . GLU B 1 635 ? -3.342 -22.469 -28.594 1 98.06 635 GLU B O 1
ATOM 11229 N N . ALA B 1 636 ? -1.77 -21.125 -28.016 1 98.38 636 ALA B N 1
ATOM 11230 C CA . ALA B 1 636 ? -2.633 -19.953 -27.953 1 98.38 636 ALA B CA 1
ATOM 11231 C C . ALA B 1 636 ? -2.996 -19.453 -29.344 1 98.38 636 ALA B C 1
ATOM 11233 O O . ALA B 1 636 ? -4.059 -18.859 -29.547 1 98.38 636 ALA B O 1
ATOM 11234 N N . GLY B 1 637 ? -2.119 -19.609 -30.344 1 98.56 637 GLY B N 1
ATOM 11235 C CA . GLY B 1 637 ? -2.299 -19 -31.656 1 98.56 637 GLY B CA 1
ATOM 11236 C C . GLY B 1 637 ? -3.607 -19.375 -32.312 1 98.56 637 GLY B C 1
ATOM 11237 O O . GLY B 1 637 ? -4.348 -18.5 -32.781 1 98.56 637 GLY B O 1
ATOM 11238 N N . LYS B 1 638 ? -3.92 -20.562 -32.375 1 97.62 638 LYS B N 1
ATOM 11239 C CA . LYS B 1 638 ? -5.094 -21.078 -33.062 1 97.62 638 LYS B CA 1
ATOM 11240 C C . LYS B 1 638 ? -6.383 -20.578 -32.406 1 97.62 638 LYS B C 1
ATOM 11242 O O . LYS B 1 638 ? -7.219 -19.953 -33.062 1 97.62 638 LYS B O 1
ATOM 11247 N N . PRO B 1 639 ? -6.547 -20.812 -31.094 1 98.69 639 PRO B N 1
ATOM 11248 C CA . PRO B 1 639 ? -7.793 -20.328 -30.5 1 98.69 639 PRO B CA 1
ATOM 11249 C C . PRO B 1 639 ? -7.965 -18.828 -30.609 1 98.69 639 PRO B C 1
ATOM 11251 O O . PRO B 1 639 ? -9.086 -18.344 -30.781 1 98.69 639 PRO B O 1
ATOM 11254 N N . ILE B 1 640 ? -6.953 -18.047 -30.484 1 98.88 640 ILE B N 1
ATOM 11255 C CA . ILE B 1 640 ? -7.07 -16.594 -30.578 1 98.88 640 ILE B CA 1
ATOM 11256 C C . ILE B 1 640 ? -7.461 -16.188 -31.984 1 98.88 640 ILE B C 1
ATOM 11258 O O . ILE B 1 640 ? -8.289 -15.289 -32.188 1 98.88 640 ILE B O 1
ATOM 11262 N N . ALA B 1 641 ? -6.863 -16.859 -33 1 98.75 641 ALA B N 1
ATOM 11263 C CA . ALA B 1 641 ? -7.301 -16.609 -34.375 1 98.75 641 ALA B CA 1
ATOM 11264 C C . ALA B 1 641 ? -8.781 -16.953 -34.562 1 98.75 641 ALA B C 1
ATOM 11266 O O . ALA B 1 641 ? -9.523 -16.203 -35.188 1 98.75 641 ALA B O 1
ATOM 11267 N N . GLU B 1 642 ? -9.164 -18.047 -34 1 98.56 642 GLU B N 1
ATOM 11268 C CA . GLU B 1 642 ? -10.555 -18.484 -34.094 1 98.56 642 GLU B CA 1
ATOM 11269 C C . GLU B 1 642 ? -11.5 -17.516 -33.406 1 98.56 642 GLU B C 1
ATOM 11271 O O . GLU B 1 642 ? -12.648 -17.344 -33.812 1 98.56 642 GLU B O 1
ATOM 11276 N N . ILE B 1 643 ? -11.078 -16.859 -32.344 1 98.81 643 ILE B N 1
ATOM 11277 C CA . ILE B 1 643 ? -11.867 -15.828 -31.703 1 98.81 643 ILE B CA 1
ATOM 11278 C C . ILE B 1 643 ? -11.945 -14.586 -32.594 1 98.81 643 ILE B C 1
ATOM 11280 O O . ILE B 1 643 ? -13.023 -14.023 -32.781 1 98.81 643 ILE B O 1
ATOM 11284 N N . ILE B 1 644 ? -10.789 -14.18 -33.125 1 98.81 644 ILE B N 1
ATOM 11285 C CA . ILE B 1 644 ? -10.719 -12.984 -33.938 1 98.81 644 ILE B CA 1
ATOM 11286 C C . ILE B 1 644 ? -11.648 -13.133 -35.156 1 98.81 644 ILE B C 1
ATOM 11288 O O . ILE B 1 644 ? -12.32 -12.172 -35.531 1 98.81 644 ILE B O 1
ATOM 11292 N N . PHE B 1 645 ? -11.758 -14.328 -35.719 1 98.19 645 PHE B N 1
ATOM 11293 C CA . PHE B 1 645 ? -12.523 -14.523 -36.938 1 98.19 645 PHE B CA 1
ATOM 11294 C C . PHE B 1 645 ? -13.883 -15.133 -36.656 1 98.19 645 PHE B C 1
ATOM 11296 O O . PHE B 1 645 ? -14.672 -15.367 -37.562 1 98.19 645 PHE B O 1
ATOM 11303 N N . GLY B 1 646 ? -14.203 -15.492 -35.375 1 97.88 646 GLY B N 1
ATOM 11304 C CA . GLY B 1 646 ? -15.578 -15.703 -34.969 1 97.88 646 GLY B CA 1
ATOM 11305 C C . GLY B 1 646 ? -15.945 -17.172 -34.844 1 97.88 646 GLY B C 1
ATOM 11306 O O . GLY B 1 646 ? -17.094 -17.516 -34.562 1 97.88 646 GLY B O 1
ATOM 11307 N N . ASP B 1 647 ? -14.977 -18.094 -35.062 1 97.56 647 ASP B N 1
ATOM 11308 C CA . ASP B 1 647 ? -15.258 -19.516 -34.875 1 97.56 647 ASP B CA 1
ATOM 11309 C C . ASP B 1 647 ? -15.508 -19.828 -33.406 1 97.56 647 ASP B C 1
ATOM 11311 O O . ASP B 1 647 ? -16.25 -20.75 -33.062 1 97.56 647 ASP B O 1
ATOM 11315 N N . ILE B 1 648 ? -14.867 -19.109 -32.531 1 98.25 648 ILE B N 1
ATOM 11316 C CA . ILE B 1 648 ? -15.047 -19.25 -31.094 1 98.25 648 ILE B CA 1
ATOM 11317 C C . ILE B 1 648 ? -15.633 -17.953 -30.547 1 98.25 648 ILE B C 1
ATOM 11319 O O . ILE B 1 648 ? -15.117 -16.859 -30.797 1 98.25 648 ILE B O 1
ATOM 11323 N N . ASN B 1 649 ? -16.781 -18.078 -29.812 1 98.62 649 ASN B N 1
ATOM 11324 C CA . ASN B 1 649 ? -17.328 -16.984 -29.031 1 98.62 649 ASN B CA 1
ATOM 11325 C C . ASN B 1 649 ? -16.562 -16.75 -27.734 1 98.62 649 ASN B C 1
ATOM 11327 O O . ASN B 1 649 ? -16.531 -17.625 -26.875 1 98.62 649 ASN B O 1
ATOM 11331 N N . PRO B 1 650 ? -15.867 -15.594 -27.641 1 98.69 650 PRO B N 1
ATOM 11332 C CA . PRO B 1 650 ? -15.109 -15.375 -26.406 1 98.69 650 PRO B CA 1
ATOM 11333 C C . PRO B 1 650 ? -15.984 -15.477 -25.156 1 98.69 650 PRO B C 1
ATOM 11335 O O . PRO B 1 650 ? -17.141 -15.039 -25.172 1 98.69 650 PRO B O 1
ATOM 11338 N N . SER B 1 651 ? -15.43 -16.031 -24.094 1 98.75 651 SER B N 1
ATOM 11339 C CA . SER B 1 651 ? -16.219 -16.266 -22.891 1 98.75 651 SER B CA 1
ATOM 11340 C C . SER B 1 651 ? -15.391 -15.984 -21.641 1 98.75 651 SER B C 1
ATOM 11342 O O . SER B 1 651 ? -15.852 -16.219 -20.516 1 98.75 651 SER B O 1
ATOM 11344 N N . GLY B 1 652 ? -14.102 -15.594 -21.75 1 98.88 652 GLY B N 1
ATOM 11345 C CA . GLY B 1 652 ? -13.289 -15.242 -20.594 1 98.88 652 GLY B CA 1
ATOM 11346 C C . GLY B 1 652 ? -13.828 -14.047 -19.828 1 98.88 652 GLY B C 1
ATOM 11347 O O . GLY B 1 652 ? -14.508 -13.195 -20.406 1 98.88 652 GLY B O 1
ATOM 11348 N N . ARG B 1 653 ? -13.625 -14.039 -18.562 1 98.88 653 ARG B N 1
ATOM 11349 C CA . ARG B 1 653 ? -13.914 -12.906 -17.688 1 98.88 653 ARG B CA 1
ATOM 11350 C C . ARG B 1 653 ? -12.664 -12.469 -16.922 1 98.88 653 ARG B C 1
ATOM 11352 O O . ARG B 1 653 ? -11.844 -13.305 -16.531 1 98.88 653 ARG B O 1
ATOM 11359 N N . LEU B 1 654 ? -12.531 -11.195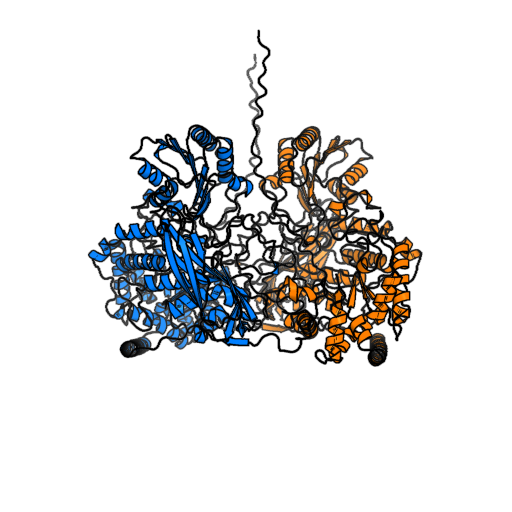 -16.719 1 98.81 654 LEU B N 1
ATOM 11360 C CA . LEU B 1 654 ? -11.375 -10.695 -15.992 1 98.81 654 LEU B CA 1
ATOM 11361 C C . LEU B 1 654 ? -11.367 -11.227 -14.562 1 98.81 654 LEU B C 1
ATOM 11363 O O . LEU B 1 654 ? -12.289 -10.961 -13.789 1 98.81 654 LEU B O 1
ATOM 11367 N N . PRO B 1 655 ? -10.352 -11.984 -14.211 1 98.81 655 PRO B N 1
ATOM 11368 C CA . PRO B 1 655 ? -10.219 -12.414 -12.82 1 98.81 655 PRO B CA 1
ATOM 11369 C C . PRO B 1 655 ? -9.523 -11.375 -11.938 1 98.81 655 PRO B C 1
ATOM 11371 O O . PRO B 1 655 ? -9.297 -11.617 -10.75 1 98.81 655 PRO B O 1
ATOM 11374 N N . ILE B 1 656 ? -9.125 -10.266 -12.484 1 98.56 656 ILE B N 1
ATOM 11375 C CA . ILE B 1 656 ? -8.461 -9.148 -11.828 1 98.56 656 ILE B CA 1
ATOM 11376 C C . ILE B 1 656 ? -9.039 -7.832 -12.344 1 98.56 656 ILE B C 1
ATOM 11378 O O . ILE B 1 656 ? -9.617 -7.781 -13.43 1 98.56 656 ILE B O 1
ATOM 11382 N N . THR B 1 657 ? -8.906 -6.777 -11.57 1 98.25 657 THR B N 1
ATOM 11383 C CA . THR B 1 657 ? -9.273 -5.434 -12 1 98.25 657 THR B CA 1
ATOM 11384 C C . THR B 1 657 ? -8.156 -4.805 -12.828 1 98.25 657 THR B C 1
ATOM 11386 O O . THR B 1 657 ? -6.992 -4.832 -12.43 1 98.25 657 THR B O 1
ATOM 11389 N N . TYR B 1 658 ? -8.461 -4.371 -14.055 1 98.31 658 TYR B N 1
ATOM 11390 C CA . TYR B 1 658 ? -7.484 -3.701 -14.906 1 98.31 658 TYR B CA 1
ATOM 11391 C C . TYR B 1 658 ? -7.473 -2.199 -14.648 1 98.31 658 TYR B C 1
ATOM 11393 O O . TYR B 1 658 ? -8.438 -1.5 -14.953 1 98.31 658 TYR B O 1
ATOM 11401 N N . PRO B 1 659 ? -6.398 -1.643 -14.109 1 97.25 659 PRO B N 1
ATOM 11402 C CA . PRO B 1 659 ? -6.402 -0.239 -13.695 1 97.25 659 PRO B CA 1
ATOM 11403 C C . PRO B 1 659 ? -6.363 0.729 -14.875 1 97.25 659 PRO B C 1
ATOM 11405 O O . PRO B 1 659 ? -5.793 0.41 -15.922 1 97.25 659 PRO B O 1
ATOM 11408 N N . ALA B 1 660 ? -6.926 1.939 -14.672 1 97 660 ALA B N 1
ATOM 11409 C CA . ALA B 1 660 ? -6.91 2.998 -15.68 1 97 660 ALA B CA 1
ATOM 11410 C C . ALA B 1 660 ? -5.703 3.91 -15.5 1 97 660 ALA B C 1
ATOM 11412 O O . ALA B 1 660 ? -5.332 4.648 -16.422 1 97 660 ALA B O 1
ATOM 11413 N N . SER B 1 661 ? -5.164 3.887 -14.289 1 95.25 661 SER B N 1
ATOM 11414 C CA . SER B 1 661 ? -4.027 4.734 -13.945 1 95.25 661 SER B CA 1
ATOM 11415 C C . SER B 1 661 ? -3.07 4.02 -12.992 1 95.25 661 SER B C 1
ATOM 11417 O O . SER B 1 661 ? -3.412 2.979 -12.43 1 95.25 661 SER B O 1
ATOM 11419 N N . THR B 1 662 ? -1.856 4.547 -12.844 1 94.81 662 THR B N 1
ATOM 11420 C CA . THR B 1 662 ? -0.82 3.883 -12.062 1 94.81 662 THR B CA 1
ATOM 11421 C C . THR B 1 662 ? -1.085 4.043 -10.562 1 94.81 662 THR B C 1
ATOM 11423 O O . THR B 1 662 ? -0.503 3.328 -9.742 1 94.81 662 THR B O 1
ATOM 11426 N N . GLY B 1 663 ? -1.918 4.871 -10.164 1 90.69 663 GLY B N 1
ATOM 11427 C CA . GLY B 1 663 ? -2.139 5.133 -8.75 1 90.69 663 GLY B CA 1
ATOM 11428 C C . GLY B 1 663 ? -3.477 4.621 -8.25 1 90.69 663 GLY B C 1
ATOM 11429 O O . GLY B 1 663 ? -3.77 4.695 -7.059 1 90.69 663 GLY B O 1
ATOM 11430 N N . ASP B 1 664 ? -4.316 4.195 -9.016 1 85.62 664 ASP B N 1
ATOM 11431 C CA . ASP B 1 664 ? -5.617 3.67 -8.609 1 85.62 664 ASP B CA 1
ATOM 11432 C C . ASP B 1 664 ? -5.664 2.15 -8.75 1 85.62 664 ASP B C 1
ATOM 11434 O O . ASP B 1 664 ? -6.328 1.621 -9.641 1 85.62 664 ASP B O 1
ATOM 11438 N N . ILE B 1 665 ? -4.98 1.523 -7.848 1 90.38 665 ILE B N 1
ATOM 11439 C CA . ILE B 1 665 ? -4.879 0.069 -7.824 1 90.38 665 ILE B CA 1
ATOM 11440 C C . ILE B 1 665 ? -5.68 -0.486 -6.648 1 90.38 665 ILE B C 1
ATOM 11442 O O . ILE B 1 665 ? -5.258 -0.374 -5.496 1 90.38 665 ILE B O 1
ATOM 11446 N N . SER B 1 666 ? -6.844 -0.876 -6.855 1 92.25 666 SER B N 1
ATOM 11447 C CA . SER B 1 666 ? -7.699 -1.479 -5.836 1 92.25 666 SER B CA 1
ATOM 11448 C C . SER B 1 666 ? -8.508 -2.639 -6.41 1 92.25 666 SER B C 1
ATOM 11450 O O . SER B 1 666 ? -8.984 -2.57 -7.543 1 92.25 666 SER B O 1
ATOM 11452 N N . PRO B 1 667 ? -8.641 -3.656 -5.617 1 96.69 667 PRO B N 1
ATOM 11453 C CA . PRO B 1 667 ? -9.539 -4.723 -6.07 1 96.69 667 PRO B CA 1
ATOM 11454 C C . PRO B 1 667 ? -10.992 -4.27 -6.164 1 96.69 667 PRO B C 1
ATOM 11456 O O . PRO B 1 667 ? -11.344 -3.197 -5.668 1 96.69 667 PRO B O 1
ATOM 11459 N N . TYR B 1 668 ? -11.828 -5.059 -6.77 1 97.38 668 TYR B N 1
ATOM 11460 C CA . TYR B 1 668 ? -13.227 -4.723 -7.023 1 97.38 668 TYR B CA 1
ATOM 11461 C C . TYR B 1 668 ? -14.023 -4.684 -5.727 1 97.38 668 TYR B C 1
ATOM 11463 O O . TYR B 1 668 ? -15.078 -4.043 -5.656 1 97.38 668 TYR B O 1
ATOM 11471 N N . TYR B 1 669 ? -13.57 -5.414 -4.699 1 97.44 669 TYR B N 1
ATOM 11472 C CA . TYR B 1 669 ? -14.297 -5.484 -3.436 1 97.44 669 TYR B CA 1
ATOM 11473 C C . TYR B 1 669 ? -13.875 -4.359 -2.498 1 97.44 669 TYR B C 1
ATOM 11475 O O . TYR B 1 669 ? -13.523 -4.605 -1.344 1 97.44 669 TYR B O 1
ATOM 11483 N N . TYR B 1 670 ? -13.875 -3.135 -2.984 1 95.88 670 TYR B N 1
ATOM 11484 C CA . TYR B 1 670 ? -13.57 -1.931 -2.221 1 95.88 670 TYR B CA 1
ATOM 11485 C C . TYR B 1 670 ? -14.688 -1.611 -1.238 1 95.88 670 TYR B C 1
ATOM 11487 O O . TYR B 1 670 ? -15.758 -2.221 -1.289 1 95.88 670 TYR B O 1
ATOM 11495 N N . LYS B 1 671 ? -14.438 -0.719 -0.308 1 97.44 671 LYS B N 1
ATOM 11496 C CA . LYS B 1 671 ? -15.391 -0.332 0.729 1 97.44 671 LYS B CA 1
ATOM 11497 C C . LYS B 1 671 ? -16.328 0.769 0.236 1 97.44 671 LYS B C 1
ATOM 11499 O O . LYS B 1 671 ? -16.047 1.425 -0.77 1 97.44 671 LYS B O 1
ATOM 11504 N N . TYR B 1 672 ? -17.406 0.979 0.969 1 96 672 TYR B N 1
ATOM 11505 C CA . TYR B 1 672 ? -18.391 1.996 0.63 1 96 672 TYR B CA 1
ATOM 11506 C C . TYR B 1 672 ? -17.766 3.381 0.587 1 96 672 TYR B C 1
ATOM 11508 O O . TYR B 1 672 ? -18.156 4.23 -0.213 1 96 672 TYR B O 1
ATOM 11516 N N . SER B 1 673 ? -16.781 3.582 1.356 1 94.44 673 SER B N 1
ATOM 11517 C CA . SER B 1 673 ? -16.094 4.871 1.414 1 94.44 673 SER B CA 1
ATOM 11518 C C . SER B 1 673 ? -15.375 5.176 0.106 1 94.44 673 SER B C 1
ATOM 11520 O O . SER B 1 673 ? -14.953 6.309 -0.125 1 94.44 673 SER B O 1
ATOM 11522 N N . MET B 1 674 ? -15.25 4.246 -0.736 1 92.94 674 MET B N 1
ATOM 11523 C CA . MET B 1 674 ? -14.539 4.418 -2 1 92.94 674 MET B CA 1
ATOM 11524 C C . MET B 1 674 ? -15.516 4.496 -3.168 1 92.94 674 MET B C 1
ATOM 11526 O O . MET B 1 674 ? -15.102 4.609 -4.324 1 92.94 674 MET B O 1
ATOM 11530 N N . GLU B 1 675 ? -16.75 4.426 -2.877 1 89.94 675 GLU B N 1
ATOM 11531 C CA . GLU B 1 675 ? -17.734 4.52 -3.953 1 89.94 675 GLU B CA 1
ATOM 11532 C C . GLU B 1 675 ? -17.609 5.844 -4.707 1 89.94 675 GLU B C 1
ATOM 11534 O O . GLU B 1 675 ? -17.453 6.898 -4.09 1 89.94 675 GLU B O 1
ATOM 11539 N N . GLY B 1 676 ? -17.594 5.773 -5.965 1 87.44 676 GLY B N 1
ATOM 11540 C CA . GLY B 1 676 ? -17.5 6.961 -6.805 1 87.44 676 GLY B CA 1
ATOM 11541 C C . GLY B 1 676 ? -16.078 7.34 -7.148 1 87.44 676 GLY B C 1
ATOM 11542 O O . GLY B 1 676 ? -15.844 8.133 -8.062 1 87.44 676 GLY B O 1
ATOM 11543 N N . ILE B 1 677 ? -15.156 6.719 -6.48 1 89.5 677 ILE B N 1
ATOM 11544 C CA . ILE B 1 677 ? -13.789 7.145 -6.777 1 89.5 677 ILE B CA 1
ATOM 11545 C C . ILE B 1 677 ? -12.977 5.961 -7.301 1 89.5 677 ILE B C 1
ATOM 11547 O O . ILE B 1 677 ? -11.883 6.141 -7.828 1 89.5 677 ILE B O 1
ATOM 11551 N N . HIS B 1 678 ? -13.391 4.75 -7.152 1 90.56 678 HIS B N 1
ATOM 11552 C CA . HIS B 1 678 ? -12.828 3.586 -7.82 1 90.56 678 HIS B CA 1
ATOM 11553 C C . HIS B 1 678 ? -13.164 3.588 -9.305 1 90.56 678 HIS B C 1
ATOM 11555 O O . HIS B 1 678 ? -14.312 3.346 -9.688 1 90.56 678 HIS B O 1
ATOM 11561 N N . THR B 1 679 ? -12.117 3.836 -10.18 1 92.69 679 THR B N 1
ATOM 11562 C CA . THR B 1 679 ? -12.375 4.027 -11.602 1 92.69 679 THR B CA 1
ATOM 11563 C C . THR B 1 679 ? -11.43 3.186 -12.445 1 92.69 679 THR B C 1
ATOM 11565 O O . THR B 1 679 ? -10.594 3.725 -13.18 1 92.69 679 THR B O 1
ATOM 11568 N N . PRO B 1 680 ? -11.523 1.866 -12.445 1 96.31 680 PRO B N 1
ATOM 11569 C CA . PRO B 1 680 ? -10.664 1.021 -13.273 1 96.31 680 PRO B CA 1
ATOM 11570 C C . PRO B 1 680 ? -10.969 1.15 -14.766 1 96.31 680 PRO B C 1
ATOM 11572 O O . PRO B 1 680 ? -12.023 1.671 -15.141 1 96.31 680 PRO B O 1
ATOM 11575 N N . LEU B 1 681 ? -10.039 0.782 -15.648 1 97.88 681 LEU B N 1
ATOM 11576 C CA . LEU B 1 681 ? -10.297 0.716 -17.078 1 97.88 681 LEU B CA 1
ATOM 11577 C C . LEU B 1 681 ? -11.312 -0.38 -17.406 1 97.88 681 LEU B C 1
ATOM 11579 O O . LEU B 1 681 ? -12.234 -0.167 -18.188 1 97.88 681 LEU B O 1
ATOM 11583 N N . PHE B 1 682 ? -11.094 -1.574 -16.828 1 98.31 682 PHE B N 1
ATOM 11584 C CA . PHE B 1 682 ? -12.031 -2.691 -16.875 1 98.31 682 PHE B CA 1
ATOM 11585 C C . PHE B 1 682 ? -12.18 -3.338 -15.508 1 98.31 682 PHE B C 1
ATOM 11587 O O . PHE B 1 682 ? -11.188 -3.58 -14.82 1 98.31 682 PHE B O 1
ATOM 11594 N N . ASP B 1 683 ? -13.367 -3.676 -15.109 1 97.31 683 ASP B N 1
ATOM 11595 C CA . ASP B 1 683 ? -13.648 -4.18 -13.766 1 97.31 683 ASP B CA 1
ATOM 11596 C C . ASP B 1 683 ? -13.516 -5.699 -13.711 1 97.31 683 ASP B C 1
ATOM 11598 O O . ASP B 1 683 ? -13.625 -6.375 -14.734 1 97.31 683 ASP B O 1
ATOM 11602 N N . PHE B 1 684 ? -13.344 -6.219 -12.484 1 98.44 684 PHE B N 1
ATOM 11603 C CA . PHE B 1 684 ? -13.406 -7.648 -12.219 1 98.44 684 PHE B CA 1
ATOM 11604 C C . PHE B 1 684 ? -14.695 -8.242 -12.789 1 98.44 684 PHE B C 1
ATOM 11606 O O . PHE B 1 684 ? -15.766 -7.648 -12.672 1 98.44 684 PHE B O 1
ATOM 11613 N N . GLY B 1 685 ? -14.539 -9.344 -13.477 1 98.69 685 GLY B N 1
ATOM 11614 C CA . GLY B 1 685 ? -15.688 -10.047 -14.008 1 98.69 685 GLY B CA 1
ATOM 11615 C C . GLY B 1 685 ? -16.109 -9.555 -15.383 1 98.69 685 GLY B C 1
ATOM 11616 O O . GLY B 1 685 ? -16.953 -10.164 -16.031 1 98.69 685 GLY B O 1
ATOM 11617 N N . HIS B 1 686 ? -15.492 -8.5 -15.852 1 98.62 686 HIS B N 1
ATOM 11618 C CA . HIS B 1 686 ? -15.812 -7.949 -17.172 1 98.62 686 HIS B CA 1
ATOM 11619 C C . HIS B 1 686 ? -15.375 -8.891 -18.281 1 98.62 686 HIS B C 1
ATOM 11621 O O . HIS B 1 686 ? -14.344 -9.555 -18.172 1 98.62 686 HIS B O 1
ATOM 11627 N N . GLY B 1 687 ? -16.078 -8.938 -19.344 1 98.75 687 GLY B N 1
ATOM 11628 C CA . GLY B 1 687 ? -15.812 -9.688 -20.562 1 98.75 687 GLY B CA 1
ATOM 11629 C C . GLY B 1 687 ? -17 -9.719 -21.516 1 98.75 687 GLY B C 1
ATOM 11630 O O . GLY B 1 687 ? -18.125 -10.031 -21.094 1 98.75 687 GLY B O 1
ATOM 11631 N N . LEU B 1 688 ? -16.75 -9.406 -22.719 1 98.5 688 LEU B N 1
ATOM 11632 C CA . LEU B 1 688 ? -17.812 -9.344 -23.719 1 98.5 688 LEU B CA 1
ATOM 11633 C C . LEU B 1 688 ? -17.953 -10.688 -24.438 1 98.5 688 LEU B C 1
ATOM 11635 O O . LEU B 1 688 ? -17.172 -11.609 -24.219 1 98.5 688 LEU B O 1
ATOM 11639 N N . SER B 1 689 ? -19 -10.797 -25.203 1 98.25 689 SER B N 1
ATOM 11640 C CA . SER B 1 689 ? -19.359 -11.969 -25.984 1 98.25 689 SER B CA 1
ATOM 11641 C C . SER B 1 689 ? -19.922 -11.562 -27.344 1 98.25 689 SER B C 1
ATOM 11643 O O . SER B 1 689 ? -20.344 -10.422 -27.531 1 98.25 689 SER B O 1
ATOM 11645 N N . TYR B 1 690 ? -19.891 -12.445 -28.344 1 98.31 690 TYR B N 1
ATOM 11646 C CA . TYR B 1 690 ? -20.484 -12.18 -29.641 1 98.31 690 TYR B CA 1
ATOM 11647 C C . TYR B 1 690 ? -21.984 -12.492 -29.641 1 98.31 690 TYR B C 1
ATOM 11649 O O . TYR B 1 690 ? -22.672 -12.258 -30.625 1 98.31 690 TYR B O 1
ATOM 11657 N N . THR B 1 691 ? -22.422 -13.008 -28.531 1 97.94 691 THR B N 1
ATOM 11658 C CA . THR B 1 691 ? -23.844 -13.219 -28.344 1 97.94 691 THR B CA 1
ATOM 11659 C C . THR B 1 691 ? -24.344 -12.477 -27.094 1 97.94 691 THR B C 1
ATOM 11661 O O . THR B 1 691 ? -23.625 -11.648 -26.531 1 97.94 691 THR B O 1
ATOM 11664 N N . GLN B 1 692 ? -25.656 -12.633 -26.812 1 97.94 692 GLN B N 1
ATOM 11665 C CA . GLN B 1 692 ? -26.25 -11.898 -25.719 1 97.94 692 GLN B CA 1
ATOM 11666 C C . GLN B 1 692 ? -27.016 -12.828 -24.781 1 97.94 692 GLN B C 1
ATOM 11668 O O . GLN B 1 692 ? -27.703 -13.75 -25.234 1 97.94 692 GLN B O 1
ATOM 11673 N N . PHE B 1 693 ? -26.828 -12.609 -23.531 1 98.56 693 PHE B N 1
ATOM 11674 C CA . PHE B 1 693 ? -27.516 -13.406 -22.516 1 98.56 693 PHE B CA 1
ATOM 11675 C C . PHE B 1 693 ? -28.422 -12.523 -21.672 1 98.56 693 PHE B C 1
ATOM 11677 O O . PHE B 1 693 ? -28.062 -11.391 -21.344 1 98.56 693 PHE B O 1
ATOM 11684 N N . GLU B 1 694 ? -29.547 -13.031 -21.297 1 98.56 694 GLU B N 1
ATOM 11685 C CA . GLU B 1 694 ? -30.484 -12.344 -20.422 1 98.56 694 GLU B CA 1
ATOM 11686 C C . GLU B 1 694 ? -30.734 -13.148 -19.141 1 98.56 694 GLU B C 1
ATOM 11688 O O . GLU B 1 694 ? -30.812 -14.375 -19.188 1 98.56 694 GLU B O 1
ATOM 11693 N N . TYR B 1 695 ? -30.781 -12.508 -18.078 1 98.56 695 TYR B N 1
ATOM 11694 C CA . TYR B 1 695 ? -31.062 -13.102 -16.766 1 98.56 695 TYR B CA 1
ATOM 11695 C C . TYR B 1 695 ? -32.5 -12.789 -16.328 1 98.56 695 TYR B C 1
ATOM 11697 O O . TYR B 1 695 ? -33 -11.68 -16.547 1 98.56 695 TYR B O 1
ATOM 11705 N N . SER B 1 696 ? -33.125 -13.773 -15.742 1 97.88 696 SER B N 1
ATOM 11706 C CA . SER B 1 696 ? -34.5 -13.555 -15.273 1 97.88 696 SER B CA 1
ATOM 11707 C C . SER B 1 696 ? -34.844 -14.508 -14.133 1 97.88 696 SER B C 1
ATOM 11709 O O . SER B 1 696 ? -34.125 -15.469 -13.875 1 97.88 696 SER B O 1
ATOM 11711 N N . ASP B 1 697 ? -35.844 -14.227 -13.367 1 96.56 697 ASP B N 1
ATOM 11712 C CA . ASP B 1 697 ? -36.531 -15.102 -12.43 1 96.56 697 ASP B CA 1
ATOM 11713 C C . ASP B 1 697 ? -35.625 -15.469 -11.258 1 96.56 697 ASP B C 1
ATOM 11715 O O . ASP B 1 697 ? -35.5 -16.641 -10.891 1 96.56 697 ASP B O 1
ATOM 11719 N N . ILE B 1 698 ? -34.906 -14.492 -10.75 1 96.94 698 ILE B N 1
ATOM 11720 C CA . ILE B 1 698 ? -34.125 -14.75 -9.547 1 96.94 698 ILE B CA 1
ATOM 11721 C C . ILE B 1 698 ? -35.031 -15.156 -8.406 1 96.94 698 ILE B C 1
ATOM 11723 O O . ILE B 1 698 ? -36.125 -14.602 -8.266 1 96.94 698 ILE B O 1
ATOM 11727 N N . ASN B 1 699 ? -34.656 -16.188 -7.68 1 95.38 699 ASN B N 1
ATOM 11728 C CA . ASN B 1 699 ? -35.438 -16.688 -6.559 1 95.38 699 ASN B CA 1
ATOM 11729 C C . ASN B 1 699 ? -34.562 -17.406 -5.539 1 95.38 699 ASN B C 1
ATOM 11731 O O . ASN B 1 699 ? -33.375 -17.656 -5.805 1 95.38 699 ASN B O 1
ATOM 11735 N N . CYS B 1 700 ? -35.062 -17.625 -4.352 1 94.88 700 CYS B N 1
ATOM 11736 C CA . CYS B 1 700 ? -34.312 -18.406 -3.357 1 94.88 700 CYS B CA 1
ATOM 11737 C C . CYS B 1 700 ? -35.281 -19.234 -2.498 1 94.88 700 CYS B C 1
ATOM 11739 O O . CYS B 1 700 ? -36.5 -19.047 -2.555 1 94.88 700 CYS B O 1
ATOM 11741 N N . ASN B 1 701 ? -34.75 -20.141 -1.777 1 94.56 701 ASN B N 1
ATOM 11742 C CA . ASN B 1 701 ? -35.531 -21.078 -0.987 1 94.56 701 ASN B CA 1
ATOM 11743 C C . ASN B 1 701 ? -35.844 -20.516 0.402 1 94.56 701 ASN B C 1
ATOM 11745 O O . ASN B 1 701 ? -36.406 -21.203 1.246 1 94.56 701 ASN B O 1
ATOM 11749 N N . ALA B 1 702 ? -35.438 -19.281 0.708 1 95.25 702 ALA B N 1
ATOM 11750 C CA . ALA B 1 702 ? -35.719 -18.656 2.002 1 95.25 702 ALA B CA 1
ATOM 11751 C C . ALA B 1 702 ? -37.125 -18.094 2.047 1 95.25 702 ALA B C 1
ATOM 11753 O O . ALA B 1 702 ? -37.906 -18.219 1.081 1 95.25 702 ALA B O 1
ATOM 11754 N N . THR B 1 703 ? -37.531 -17.547 3.229 1 95.19 703 THR B N 1
ATOM 11755 C CA . THR B 1 703 ? -38.875 -17 3.395 1 95.19 703 THR B CA 1
ATOM 11756 C C . THR B 1 703 ? -39 -15.672 2.639 1 95.19 703 THR B C 1
ATOM 11758 O O . THR B 1 703 ? -38.281 -14.727 2.895 1 95.19 703 THR B O 1
ATOM 11761 N N . ARG B 1 704 ? -39.938 -15.672 1.784 1 93.81 704 ARG B N 1
ATOM 11762 C CA . ARG B 1 704 ? -40.188 -14.477 0.988 1 93.81 704 ARG B CA 1
ATOM 11763 C C . ARG B 1 704 ? -41.094 -13.5 1.734 1 93.81 704 ARG B C 1
ATOM 11765 O O . ARG B 1 704 ? -42.094 -13.898 2.293 1 93.81 704 ARG B O 1
ATOM 11772 N N . PHE B 1 705 ? -40.719 -12.25 1.788 1 91.06 705 PHE B N 1
ATOM 11773 C CA . PHE B 1 705 ? -41.594 -11.266 2.414 1 91.06 705 PHE B CA 1
ATOM 11774 C C . PHE B 1 705 ? -41.812 -10.07 1.493 1 91.06 705 PHE B C 1
ATOM 11776 O O . PHE B 1 705 ? -42.312 -9.023 1.927 1 91.06 705 PHE B O 1
ATOM 11783 N N . GLY B 1 706 ? -41.375 -10.078 0.253 1 88.75 706 GLY B N 1
ATOM 11784 C CA . GLY B 1 706 ? -41.531 -9.133 -0.835 1 88.75 706 GLY B CA 1
ATOM 11785 C C . GLY B 1 706 ? -41.156 -9.703 -2.189 1 88.75 706 GLY B C 1
ATOM 11786 O O . GLY B 1 706 ? -40.719 -10.844 -2.285 1 88.75 706 GLY B O 1
ATOM 11787 N N . PRO B 1 707 ? -41.406 -8.953 -3.186 1 87.12 707 PRO B N 1
ATOM 11788 C CA . PRO B 1 707 ? -41.156 -9.492 -4.52 1 87.12 707 PRO B CA 1
ATOM 11789 C C . PRO B 1 707 ? -39.719 -9.992 -4.676 1 87.12 707 PRO B C 1
ATOM 11791 O O . PRO B 1 707 ? -39.469 -11.047 -5.273 1 87.12 707 PRO B O 1
ATOM 11794 N N . THR B 1 708 ? -38.75 -9.273 -4.164 1 91.75 708 THR B N 1
ATOM 11795 C CA . THR B 1 708 ? -37.344 -9.664 -4.238 1 91.75 708 THR B CA 1
ATOM 11796 C C . THR B 1 708 ? -36.688 -9.57 -2.865 1 91.75 708 THR B C 1
ATOM 11798 O O . THR B 1 708 ? -35.5 -9.266 -2.764 1 91.75 708 THR B O 1
ATOM 11801 N N . ASN B 1 709 ? -37.438 -9.703 -1.795 1 95.19 709 ASN B N 1
ATOM 11802 C CA . ASN B 1 709 ? -36.969 -9.625 -0.422 1 95.19 709 ASN B CA 1
ATOM 11803 C C . ASN B 1 709 ? -37.156 -10.945 0.322 1 95.19 709 ASN B C 1
ATOM 11805 O O . ASN B 1 709 ? -38.281 -11.477 0.345 1 95.19 709 ASN B O 1
ATOM 11809 N N . PHE B 1 710 ? -36.188 -11.414 0.832 1 96.5 710 PHE B N 1
ATOM 11810 C CA . PHE B 1 710 ? -36.219 -12.703 1.516 1 96.5 710 PHE B CA 1
ATOM 11811 C C . PHE B 1 710 ? -35.562 -12.594 2.887 1 96.5 710 PHE B C 1
ATOM 11813 O O . PHE B 1 710 ? -34.812 -11.648 3.156 1 96.5 710 PHE B O 1
ATOM 11820 N N . THR B 1 711 ? -35.844 -13.555 3.805 1 96.12 711 THR B N 1
ATOM 11821 C CA . THR B 1 711 ? -35.25 -13.594 5.129 1 96.12 711 THR B CA 1
ATOM 11822 C C . THR B 1 711 ? -34.938 -15.031 5.539 1 96.12 711 THR B C 1
ATOM 11824 O O . THR B 1 711 ? -35.625 -15.969 5.121 1 96.12 711 THR B O 1
ATOM 11827 N N . GLY B 1 712 ? -33.906 -15.219 6.133 1 94.75 712 GLY B N 1
ATOM 11828 C CA . GLY B 1 712 ? -33.469 -16.484 6.723 1 94.75 712 GLY B CA 1
ATOM 11829 C C . GLY B 1 712 ? -32.719 -16.312 8.023 1 94.75 712 GLY B C 1
ATOM 11830 O O . GLY B 1 712 ? -32.594 -15.195 8.531 1 94.75 712 GLY B O 1
ATOM 11831 N N . ASN B 1 713 ? -32.281 -17.438 8.609 1 93.19 713 ASN B N 1
ATOM 11832 C CA . ASN B 1 713 ? -31.641 -17.406 9.922 1 93.19 713 ASN B CA 1
ATOM 11833 C C . ASN B 1 713 ? -30.141 -17.703 9.82 1 93.19 713 ASN B C 1
ATOM 11835 O O . ASN B 1 713 ? -29.703 -18.359 8.875 1 93.19 713 ASN B O 1
ATOM 11839 N N . VAL B 1 714 ? -29.484 -17.203 10.797 1 91.12 714 VAL B N 1
ATOM 11840 C CA . VAL B 1 714 ? -28.062 -17.531 10.922 1 91.12 714 VAL B CA 1
ATOM 11841 C C . VAL B 1 714 ? -27.891 -19.062 10.953 1 91.12 714 VAL B C 1
ATOM 11843 O O . VAL B 1 714 ? -28.594 -19.75 11.703 1 91.12 714 VAL B O 1
ATOM 11846 N N . GLY B 1 715 ? -27.016 -19.531 10.086 1 87.81 715 GLY B N 1
ATOM 11847 C CA . GLY B 1 715 ? -26.766 -20.969 10.047 1 87.81 715 GLY B CA 1
ATOM 11848 C C . GLY B 1 715 ? -27.469 -21.672 8.906 1 87.81 715 GLY B C 1
ATOM 11849 O O . GLY B 1 715 ? -27.141 -22.812 8.57 1 87.81 715 GLY B O 1
ATOM 11850 N N . ASP B 1 716 ? -28.359 -20.984 8.242 1 89.88 716 ASP B N 1
ATOM 11851 C CA . ASP B 1 716 ? -29.125 -21.594 7.164 1 89.88 716 ASP B CA 1
ATOM 11852 C C . ASP B 1 716 ? -28.297 -21.703 5.891 1 89.88 716 ASP B C 1
ATOM 11854 O O . ASP B 1 716 ? -27.391 -20.891 5.656 1 89.88 716 ASP B O 1
ATOM 11858 N N . TYR B 1 717 ? -28.641 -22.75 5.148 1 93.31 717 TYR B N 1
ATOM 11859 C CA . TYR B 1 717 ? -28.234 -22.812 3.75 1 93.31 717 TYR B CA 1
ATOM 11860 C C . TYR B 1 717 ? -29.25 -22.125 2.855 1 93.31 717 TYR B C 1
ATOM 11862 O O . TYR B 1 717 ? -30.469 -22.234 3.084 1 93.31 717 TYR B O 1
ATOM 11870 N N . VAL B 1 718 ? -28.766 -21.391 1.959 1 95.88 718 VAL B N 1
ATOM 11871 C CA . VAL B 1 718 ? -29.656 -20.641 1.071 1 95.88 718 VAL B CA 1
ATOM 11872 C C . VAL B 1 718 ? -29.375 -21.031 -0.38 1 95.88 718 VAL B C 1
ATOM 11874 O O . VAL B 1 718 ? -28.25 -20.891 -0.856 1 95.88 718 VAL B O 1
ATOM 11877 N N . ARG B 1 719 ? -30.297 -21.531 -1.043 1 97.38 719 ARG B N 1
ATOM 11878 C CA . ARG B 1 719 ? -30.188 -21.828 -2.467 1 97.38 719 ARG B CA 1
ATOM 11879 C C . ARG B 1 719 ? -30.781 -20.703 -3.311 1 97.38 719 ARG B C 1
ATOM 11881 O O . ARG B 1 719 ? -31.969 -20.375 -3.156 1 97.38 719 ARG B O 1
ATOM 11888 N N . ILE B 1 720 ? -30.094 -20.094 -4.141 1 97.69 720 ILE B N 1
ATOM 11889 C CA . ILE B 1 720 ? -30.516 -19.016 -5.023 1 97.69 720 ILE B CA 1
ATOM 11890 C C . ILE B 1 720 ? -30.484 -19.5 -6.477 1 97.69 720 ILE B C 1
ATOM 11892 O O . ILE B 1 720 ? -29.5 -20.094 -6.914 1 97.69 720 ILE B O 1
ATOM 11896 N N . SER B 1 721 ? -31.531 -19.234 -7.18 1 96.94 721 SER B N 1
ATOM 11897 C CA . SER B 1 721 ? -31.609 -19.672 -8.57 1 96.94 721 SER B CA 1
ATOM 11898 C C . SER B 1 721 ? -31.891 -18.5 -9.508 1 96.94 721 SER B C 1
ATOM 11900 O O . SER B 1 721 ? -32.5 -17.5 -9.102 1 96.94 721 SER B O 1
ATOM 11902 N N . VAL B 1 722 ? -31.453 -18.609 -10.703 1 98.19 722 VAL B N 1
ATOM 11903 C CA . VAL B 1 722 ? -31.688 -17.641 -11.766 1 98.19 722 VAL B CA 1
ATOM 11904 C C . VAL B 1 722 ? -31.766 -18.344 -13.109 1 98.19 722 VAL B C 1
ATOM 11906 O O . VAL B 1 722 ? -31.125 -19.391 -13.312 1 98.19 722 VAL B O 1
ATOM 11909 N N . SER B 1 723 ? -32.562 -17.844 -14 1 98.5 723 SER B N 1
ATOM 11910 C CA . SER B 1 723 ? -32.625 -18.375 -15.367 1 98.5 723 SER B CA 1
ATOM 11911 C C . SER B 1 723 ? -31.781 -17.516 -16.312 1 98.5 723 SER B C 1
ATOM 11913 O O . SER B 1 723 ? -31.828 -16.297 -16.25 1 98.5 723 SER B O 1
ATOM 11915 N N . ILE B 1 724 ? -31.047 -18.156 -17.141 1 98.81 724 ILE B N 1
ATOM 11916 C CA . ILE B 1 724 ? -30.234 -17.484 -18.141 1 98.81 724 ILE B CA 1
ATOM 11917 C C . ILE B 1 724 ? -30.625 -17.969 -19.531 1 98.81 724 ILE B C 1
ATOM 11919 O O . ILE B 1 724 ? -30.719 -19.172 -19.781 1 98.81 724 ILE B O 1
ATOM 11923 N N . THR B 1 725 ? -30.875 -17.031 -20.438 1 98.75 725 THR B N 1
ATOM 11924 C CA . THR B 1 725 ? -31.266 -17.344 -21.812 1 98.75 725 THR B CA 1
ATOM 11925 C C . THR B 1 725 ? -30.297 -16.703 -22.812 1 98.75 725 THR B C 1
ATOM 11927 O O . THR B 1 725 ? -29.969 -15.516 -22.672 1 98.75 725 THR B O 1
ATOM 11930 N N . ASN B 1 726 ? -29.812 -17.484 -23.75 1 98.75 726 ASN B N 1
ATOM 11931 C CA . ASN B 1 726 ? -29.078 -16.922 -24.891 1 98.75 726 ASN B CA 1
ATOM 11932 C C . ASN B 1 726 ? -30.047 -16.312 -25.922 1 98.75 726 ASN B C 1
ATOM 11934 O O . ASN B 1 726 ? -30.656 -17.047 -26.688 1 98.75 726 ASN B O 1
ATOM 11938 N N . VAL B 1 727 ? -30.078 -15.062 -25.953 1 98.56 727 VAL B N 1
ATOM 11939 C CA . VAL B 1 727 ? -31.031 -14.398 -26.828 1 98.56 727 VAL B CA 1
ATOM 11940 C C . VAL B 1 727 ? -30.344 -13.914 -28.094 1 98.56 727 VAL B C 1
ATOM 11942 O O . VAL B 1 727 ? -30.938 -13.219 -28.922 1 98.56 727 VAL B O 1
ATOM 11945 N N . GLY B 1 728 ? -29.094 -14.258 -28.172 1 97.94 728 GLY B N 1
ATOM 11946 C CA . GLY B 1 728 ? -28.344 -13.875 -29.359 1 97.94 728 GLY B CA 1
ATOM 11947 C C . GLY B 1 728 ? -28.344 -14.938 -30.438 1 97.94 728 GLY B C 1
ATOM 11948 O O . GLY B 1 728 ? -29.266 -15.766 -30.5 1 97.94 728 GLY B O 1
ATOM 11949 N N . LYS B 1 729 ? -27.344 -14.883 -31.344 1 95.81 729 LYS B N 1
ATOM 11950 C CA . LYS B 1 729 ? -27.406 -15.664 -32.594 1 95.81 729 LYS B CA 1
ATOM 11951 C C . LYS B 1 729 ? -26.312 -16.734 -32.625 1 95.81 729 LYS B C 1
ATOM 11953 O O . LYS B 1 729 ? -26.297 -17.578 -33.5 1 95.81 729 LYS B O 1
ATOM 11958 N N . MET B 1 730 ? -25.469 -16.688 -31.578 1 97.12 730 MET B N 1
ATOM 11959 C CA . MET B 1 730 ? -24.359 -17.625 -31.578 1 97.12 730 MET B CA 1
ATOM 11960 C C . MET B 1 730 ? -24.328 -18.438 -30.281 1 97.12 730 MET B C 1
ATOM 11962 O O . MET B 1 730 ? -24.75 -17.938 -29.234 1 97.12 730 MET B O 1
ATOM 11966 N N . THR B 1 731 ? -23.875 -19.703 -30.453 1 98.06 731 THR B N 1
ATOM 11967 C CA . THR B 1 731 ? -23.625 -20.484 -29.25 1 98.06 731 THR B CA 1
ATOM 11968 C C . THR B 1 731 ? -22.531 -19.812 -28.406 1 98.06 731 THR B C 1
ATOM 11970 O O . THR B 1 731 ? -21.562 -19.281 -28.938 1 98.06 731 THR B O 1
ATOM 11973 N N . GLY B 1 732 ? -22.766 -19.797 -27.125 1 98.12 732 GLY B N 1
ATOM 11974 C CA . GLY B 1 732 ? -21.781 -19.156 -26.266 1 98.12 732 GLY B CA 1
ATOM 11975 C C . GLY B 1 732 ? -21.797 -19.672 -24.844 1 98.12 732 GLY B C 1
ATOM 11976 O O . GLY B 1 732 ? -22.766 -20.281 -24.406 1 98.12 732 GLY B O 1
ATOM 11977 N N . LYS B 1 733 ? -20.703 -19.484 -24.203 1 98.5 733 LYS B N 1
ATOM 11978 C CA . LYS B 1 733 ? -20.594 -19.781 -22.766 1 98.5 733 LYS B CA 1
ATOM 11979 C C . LYS B 1 733 ? -20.766 -18.516 -21.938 1 98.5 733 LYS B C 1
ATOM 11981 O O . LYS B 1 733 ? -20.25 -17.453 -22.312 1 98.5 733 LYS B O 1
ATOM 11986 N N . GLU B 1 734 ? -21.562 -18.641 -20.828 1 98.25 734 GLU B N 1
ATOM 11987 C CA . GLU B 1 734 ? -21.812 -17.547 -19.906 1 98.25 734 GLU B CA 1
ATOM 11988 C C . GLU B 1 734 ? -21.391 -17.906 -18.484 1 98.25 734 GLU B C 1
ATOM 11990 O O . GLU B 1 734 ? -21.625 -19.031 -18.031 1 98.25 734 GLU B O 1
ATOM 11995 N N . THR B 1 735 ? -20.641 -16.984 -17.859 1 98.62 735 THR B N 1
ATOM 11996 C CA . THR B 1 735 ? -20.312 -17.141 -16.453 1 98.62 735 THR B CA 1
ATOM 11997 C C . THR B 1 735 ? -21.297 -16.375 -15.578 1 98.62 735 THR B C 1
ATOM 11999 O O . THR B 1 735 ? -21.266 -15.148 -15.523 1 98.62 735 THR B O 1
ATOM 12002 N N . ALA B 1 736 ? -22.188 -17.094 -14.922 1 98.56 736 ALA B N 1
ATOM 12003 C CA . ALA B 1 736 ? -23.047 -16.484 -13.914 1 98.56 736 ALA B CA 1
ATOM 12004 C C . ALA B 1 736 ? -22.281 -16.234 -12.617 1 98.56 736 ALA B C 1
ATOM 12006 O O . ALA B 1 736 ? -21.656 -17.156 -12.07 1 98.56 736 ALA B O 1
ATOM 12007 N N . MET B 1 737 ? -22.25 -15.031 -12.156 1 98.69 737 MET B N 1
ATOM 12008 C CA . MET B 1 737 ? -21.547 -14.648 -10.938 1 98.69 737 MET B CA 1
ATOM 12009 C C . MET B 1 737 ? -22.516 -14.117 -9.891 1 98.69 737 MET B C 1
ATOM 12011 O O . MET B 1 737 ? -23.344 -13.266 -10.188 1 98.69 737 MET B O 1
ATOM 12015 N N . LEU B 1 738 ? -22.453 -14.656 -8.703 1 98.69 738 LEU B N 1
ATOM 12016 C CA . LEU B 1 738 ? -23.266 -14.188 -7.586 1 98.69 738 LEU B CA 1
ATOM 12017 C C . LEU B 1 738 ? -22.438 -13.328 -6.637 1 98.69 738 LEU B C 1
ATOM 12019 O O . LEU B 1 738 ? -21.469 -13.805 -6.043 1 98.69 738 LEU B O 1
ATOM 12023 N N . PHE B 1 739 ? -22.797 -12.109 -6.5 1 98.56 739 PHE B N 1
ATOM 12024 C CA . PHE B 1 739 ? -22.156 -11.172 -5.594 1 98.56 739 PHE B CA 1
ATOM 12025 C C . PHE B 1 739 ? -23.031 -10.922 -4.367 1 98.56 739 PHE B C 1
ATOM 12027 O O . PHE B 1 739 ? -24.25 -10.836 -4.473 1 98.56 739 PHE B O 1
ATOM 12034 N N . LEU B 1 740 ? -22.375 -10.883 -3.305 1 97.81 740 LEU B N 1
ATOM 12035 C CA . LEU B 1 740 ? -23.016 -10.602 -2.025 1 97.81 740 LEU B CA 1
ATOM 12036 C C . LEU B 1 740 ? -22.438 -9.336 -1.399 1 97.81 740 LEU B C 1
ATOM 12038 O O . LEU B 1 740 ? -21.219 -9.164 -1.332 1 97.81 740 LEU B O 1
ATOM 12042 N N . GLY B 1 741 ? -23.281 -8.375 -1.014 1 97 741 GLY B N 1
ATOM 12043 C CA . GLY B 1 741 ? -22.906 -7.195 -0.252 1 97 741 GLY B CA 1
ATOM 12044 C C . GLY B 1 741 ? -23.734 -7.016 1.014 1 97 741 GLY B C 1
ATOM 12045 O O . GLY B 1 741 ? -24.922 -7.344 1.043 1 97 741 GLY B O 1
ATOM 12046 N N . LYS B 1 742 ? -23.125 -6.621 2.055 1 96.12 742 LYS B N 1
ATOM 12047 C CA . LYS B 1 742 ? -23.844 -6.324 3.295 1 96.12 742 LYS B CA 1
ATOM 12048 C C . LYS B 1 742 ? -24.031 -4.824 3.471 1 96.12 742 LYS B C 1
ATOM 12050 O O . LYS B 1 742 ? -23.125 -4.035 3.197 1 96.12 742 LYS B O 1
ATOM 12055 N N . GLU B 1 743 ? -25.172 -4.43 3.936 1 96.06 743 GLU B N 1
ATOM 12056 C CA . GLU B 1 743 ? -25.5 -3.012 4.043 1 96.06 743 GLU B CA 1
ATOM 12057 C C . GLU B 1 743 ? -24.719 -2.355 5.184 1 96.06 743 GLU B C 1
ATOM 12059 O O . GLU B 1 743 ? -24.156 -1.28 5.016 1 96.06 743 GLU B O 1
ATOM 12064 N N . TYR B 1 744 ? -24.781 -2.912 6.375 1 96 744 TYR B N 1
ATOM 12065 C CA . TYR B 1 744 ? -24.078 -2.463 7.574 1 96 744 TYR B CA 1
ATOM 12066 C C . TYR B 1 744 ? -23.406 -3.635 8.289 1 96 744 TYR B C 1
ATOM 12068 O O . TYR B 1 744 ? -23.875 -4.77 8.203 1 96 744 TYR B O 1
ATOM 12076 N N . ALA B 1 745 ? -22.297 -3.41 8.891 1 96.19 745 ALA B N 1
ATOM 12077 C CA . ALA B 1 745 ? -21.625 -4.398 9.727 1 96.19 745 ALA B CA 1
ATOM 12078 C C . ALA B 1 745 ? -20.812 -3.725 10.836 1 96.19 745 ALA B C 1
ATOM 12080 O O . ALA B 1 745 ? -20.609 -2.508 10.812 1 96.19 745 ALA B O 1
ATOM 12081 N N . GLN B 1 746 ? -20.344 -4.469 11.797 1 95.12 746 GLN B N 1
ATOM 12082 C CA . GLN B 1 746 ? -19.531 -3.936 12.891 1 95.12 746 GLN B CA 1
ATOM 12083 C C . GLN B 1 746 ? -18.219 -3.363 12.375 1 95.12 746 GLN B C 1
ATOM 12085 O O . GLN B 1 746 ? -17.578 -2.566 13.062 1 95.12 746 GLN B O 1
ATOM 12090 N N . ILE B 1 747 ? -17.781 -3.873 11.219 1 97 747 ILE B N 1
ATOM 12091 C CA . ILE B 1 747 ? -16.641 -3.342 10.477 1 97 747 ILE B CA 1
ATOM 12092 C C . ILE B 1 747 ? -17.109 -2.787 9.133 1 97 747 ILE B C 1
ATOM 12094 O O . ILE B 1 747 ? -18.234 -3.07 8.695 1 97 747 ILE B O 1
ATOM 12098 N N . THR B 1 748 ? -16.25 -1.954 8.523 1 98 748 THR B N 1
ATOM 12099 C CA . THR B 1 748 ? -16.656 -1.427 7.219 1 98 748 THR B CA 1
ATOM 12100 C C . THR B 1 748 ? -16.812 -2.555 6.203 1 98 748 THR B C 1
ATOM 12102 O O . THR B 1 748 ? -15.867 -3.297 5.945 1 98 748 THR B O 1
ATOM 12105 N N . PRO B 1 749 ? -17.969 -2.678 5.645 1 97.56 749 PRO B N 1
ATOM 12106 C CA . PRO B 1 749 ? -18.203 -3.795 4.723 1 97.56 749 PRO B CA 1
ATOM 12107 C C . PRO B 1 749 ? -17.734 -3.492 3.303 1 97.56 749 PRO B C 1
ATOM 12109 O O . PRO B 1 749 ? -17.656 -2.324 2.91 1 97.56 749 PRO B O 1
ATOM 12112 N N . GLU B 1 750 ? -17.422 -4.531 2.533 1 97.31 750 GLU B N 1
ATOM 12113 C CA . GLU B 1 750 ? -17.219 -4.402 1.094 1 97.31 750 GLU B CA 1
ATOM 12114 C C . GLU B 1 750 ? -18.531 -4.125 0.376 1 97.31 750 GLU B C 1
ATOM 12116 O O . GLU B 1 750 ? -19.578 -4.656 0.761 1 97.31 750 GLU B O 1
ATOM 12121 N N . VAL B 1 751 ? -18.453 -3.391 -0.724 1 96.62 751 VAL B N 1
ATOM 12122 C CA . VAL B 1 751 ? -19.656 -3.113 -1.51 1 96.62 751 VAL B CA 1
ATOM 12123 C C . VAL B 1 751 ? -20.203 -4.414 -2.09 1 96.62 751 VAL B C 1
ATOM 12125 O O . VAL B 1 751 ? -21.422 -4.609 -2.15 1 96.62 751 VAL B O 1
ATOM 12128 N N . ARG B 1 752 ? -19.312 -5.27 -2.496 1 96.62 752 ARG B N 1
ATOM 12129 C CA . ARG B 1 752 ? -19.688 -6.59 -2.988 1 96.62 752 ARG B CA 1
ATOM 12130 C C . ARG B 1 752 ? -18.5 -7.543 -2.979 1 96.62 752 ARG B C 1
ATOM 12132 O O . ARG B 1 752 ? -17.359 -7.117 -3.127 1 96.62 752 ARG B O 1
ATOM 12139 N N . MET B 1 753 ? -18.781 -8.82 -2.812 1 98.06 753 MET B N 1
ATOM 12140 C CA . MET B 1 753 ? -17.828 -9.906 -2.924 1 98.06 753 MET B CA 1
ATOM 12141 C C . MET B 1 753 ? -18.422 -11.094 -3.676 1 98.06 753 MET B C 1
ATOM 12143 O O . MET B 1 753 ? -19.594 -11.422 -3.49 1 98.06 753 MET B O 1
ATOM 12147 N N . LEU B 1 754 ? -17.625 -11.664 -4.488 1 98.69 754 LEU B N 1
ATOM 12148 C CA . LEU B 1 754 ? -18.062 -12.859 -5.199 1 98.69 754 LEU B CA 1
ATOM 12149 C C . LEU B 1 754 ? -18.203 -14.039 -4.242 1 98.69 754 LEU B C 1
ATOM 12151 O O . LEU B 1 754 ? -17.297 -14.32 -3.461 1 98.69 754 LEU B O 1
ATOM 12155 N N . LYS B 1 755 ? -19.391 -14.727 -4.309 1 98.25 755 LYS B N 1
ATOM 12156 C CA . LYS B 1 755 ? -19.625 -15.859 -3.418 1 98.25 755 LYS B CA 1
ATOM 12157 C C . LYS B 1 755 ? -20.078 -17.094 -4.199 1 98.25 755 LYS B C 1
ATOM 12159 O O . LYS B 1 755 ? -20.406 -18.125 -3.607 1 98.25 755 LYS B O 1
ATOM 12164 N N . GLY B 1 756 ? -20.094 -16.953 -5.496 1 98.12 756 GLY B N 1
ATOM 12165 C CA . GLY B 1 756 ? -20.438 -18.062 -6.371 1 98.12 756 GLY B CA 1
ATOM 12166 C C . GLY B 1 756 ? -20.234 -17.75 -7.84 1 98.12 756 GLY B C 1
ATOM 12167 O O . GLY B 1 756 ? -20.391 -16.594 -8.258 1 98.12 756 GLY B O 1
ATOM 12168 N N . PHE B 1 757 ? -19.969 -18.703 -8.617 1 98.5 757 PHE B N 1
ATOM 12169 C CA . PHE B 1 757 ? -19.953 -18.578 -10.062 1 98.5 757 PHE B CA 1
ATOM 12170 C C . PHE B 1 757 ? -20.188 -19.922 -10.734 1 98.5 757 PHE B C 1
ATOM 12172 O O . PHE B 1 757 ? -19.875 -20.969 -10.156 1 98.5 757 PHE B O 1
ATOM 12179 N N . ARG B 1 758 ? -20.781 -19.875 -11.898 1 97.75 758 ARG B N 1
ATOM 12180 C CA . ARG B 1 758 ? -21.031 -21.047 -12.734 1 97.75 758 ARG B CA 1
ATOM 12181 C C . ARG B 1 758 ? -20.922 -20.688 -14.219 1 97.75 758 ARG B C 1
ATOM 12183 O O . ARG B 1 758 ? -21.547 -19.734 -14.68 1 97.75 758 ARG B O 1
ATOM 12190 N N . LYS B 1 759 ? -20.141 -21.406 -14.906 1 97.56 759 LYS B N 1
ATOM 12191 C CA . LYS B 1 759 ? -20.062 -21.25 -16.359 1 97.56 759 LYS B CA 1
ATOM 12192 C C . LYS B 1 759 ? -20.953 -22.25 -17.078 1 97.56 759 LYS B C 1
ATOM 12194 O O . LYS B 1 759 ? -20.875 -23.453 -16.844 1 97.56 759 LYS B O 1
ATOM 12199 N N . ILE B 1 760 ? -21.797 -21.812 -18.062 1 97.94 760 ILE B N 1
ATOM 12200 C CA . ILE B 1 760 ? -22.734 -22.672 -18.75 1 97.94 760 ILE B CA 1
ATOM 12201 C C . ILE B 1 760 ? -22.672 -22.422 -20.266 1 97.94 760 ILE B C 1
ATOM 12203 O O . ILE B 1 760 ? -22.312 -21.312 -20.688 1 97.94 760 ILE B O 1
ATOM 12207 N N . LEU B 1 761 ? -22.906 -23.391 -20.984 1 98.38 761 LEU B N 1
ATOM 12208 C CA . LEU B 1 761 ? -23 -23.312 -22.438 1 98.38 761 LEU B CA 1
ATOM 12209 C C . LEU B 1 761 ? -24.453 -23.281 -22.891 1 98.38 761 LEU B C 1
ATOM 12211 O O . LEU B 1 761 ? -25.25 -24.109 -22.484 1 98.38 761 LEU B O 1
ATOM 12215 N N . LEU B 1 762 ? -24.781 -22.281 -23.75 1 98.62 762 LEU B N 1
ATOM 12216 C CA . LEU B 1 762 ? -26.156 -22.141 -24.25 1 98.62 762 LEU B CA 1
ATOM 12217 C C . LEU B 1 762 ? -26.156 -21.922 -25.75 1 98.62 762 LEU B C 1
ATOM 12219 O O . LEU B 1 762 ? -25.406 -21.078 -26.266 1 98.62 762 LEU B O 1
ATOM 12223 N N . ASN B 1 763 ? -26.984 -22.656 -26.391 1 98.38 763 ASN B N 1
ATOM 12224 C CA . ASN B 1 763 ? -27.281 -22.344 -27.781 1 98.38 763 ASN B CA 1
ATOM 12225 C C . ASN B 1 763 ? -28.266 -21.188 -27.906 1 98.38 763 ASN B C 1
ATOM 12227 O O . ASN B 1 763 ? -28.953 -20.844 -26.922 1 98.38 763 ASN B O 1
ATOM 12231 N N . PRO B 1 764 ? -28.312 -20.625 -29.156 1 98.38 764 PRO B N 1
ATOM 12232 C CA . PRO B 1 764 ? -29.312 -19.562 -29.344 1 98.38 764 PRO B CA 1
ATOM 12233 C C . PRO B 1 764 ? -30.719 -20.031 -28.984 1 98.38 764 PRO B C 1
ATOM 12235 O O . PRO B 1 764 ? -31.172 -21.078 -29.438 1 98.38 764 PRO B O 1
ATOM 12238 N N . GLY B 1 765 ? -31.328 -19.312 -28.109 1 98.06 765 GLY B N 1
ATOM 12239 C CA . GLY B 1 765 ? -32.719 -19.594 -27.734 1 98.06 765 GLY B CA 1
ATOM 12240 C C . GLY B 1 765 ? -32.812 -20.484 -26.516 1 98.06 765 GLY B C 1
ATOM 12241 O O . GLY B 1 765 ? -33.875 -20.547 -25.875 1 98.06 765 GLY B O 1
ATOM 12242 N N . ASP B 1 766 ? -31.781 -21.188 -26.109 1 98.38 766 ASP B N 1
ATOM 12243 C CA . ASP B 1 766 ? -31.797 -22.078 -24.969 1 98.38 766 ASP B CA 1
ATOM 12244 C C . ASP B 1 766 ? -31.812 -21.297 -23.656 1 98.38 766 ASP B C 1
ATOM 12246 O O . ASP B 1 766 ? -31.297 -20.172 -23.594 1 98.38 766 ASP B O 1
ATOM 12250 N N . SER B 1 767 ? -32.438 -21.844 -22.703 1 98.38 767 SER B N 1
ATOM 12251 C CA . SER B 1 767 ? -32.469 -21.312 -21.344 1 98.38 767 SER B CA 1
ATOM 12252 C C . SER B 1 767 ? -32.062 -22.375 -20.328 1 98.38 767 SER B C 1
ATOM 12254 O O . SER B 1 767 ? -32.406 -23.547 -20.484 1 98.38 767 SER B O 1
ATOM 12256 N N . GLN B 1 768 ? -31.359 -22.016 -19.344 1 98.38 768 GLN B N 1
ATOM 12257 C CA . GLN B 1 768 ? -30.969 -22.922 -18.266 1 98.38 768 GLN B CA 1
ATOM 12258 C C . GLN B 1 768 ? -31.109 -22.25 -16.906 1 98.38 768 GLN B C 1
ATOM 12260 O O . GLN B 1 768 ? -30.781 -21.062 -16.766 1 98.38 768 GLN B O 1
ATOM 12265 N N . ARG B 1 769 ? -31.641 -22.938 -16 1 98.06 769 ARG B N 1
ATOM 12266 C CA . ARG B 1 769 ? -31.672 -22.5 -14.609 1 98.06 769 ARG B CA 1
ATOM 12267 C C . ARG B 1 769 ? -30.375 -22.828 -13.891 1 98.06 769 ARG B C 1
ATOM 12269 O O . ARG B 1 769 ? -29.891 -23.969 -13.953 1 98.06 769 ARG B O 1
ATOM 12276 N N . VAL B 1 770 ? -29.797 -21.859 -13.297 1 97.81 770 VAL B N 1
ATOM 12277 C CA . VAL B 1 770 ? -28.562 -22.016 -12.547 1 97.81 770 VAL B CA 1
ATOM 12278 C C . VAL B 1 770 ? -28.828 -21.844 -11.055 1 97.81 770 VAL B C 1
ATOM 12280 O O . VAL B 1 770 ? -29.469 -20.875 -10.648 1 97.81 770 VAL B O 1
ATOM 12283 N N . ASP B 1 771 ? -28.297 -22.75 -10.25 1 97.44 771 ASP B N 1
ATOM 12284 C CA . ASP B 1 771 ? -28.484 -22.719 -8.797 1 97.44 771 ASP B CA 1
ATOM 12285 C C . ASP B 1 771 ? -27.156 -22.422 -8.086 1 97.44 771 ASP B C 1
ATOM 12287 O O . ASP B 1 771 ? -26.109 -22.969 -8.469 1 97.44 771 ASP B O 1
ATOM 12291 N N . PHE B 1 772 ? -27.203 -21.578 -7.113 1 97.75 772 PHE B N 1
ATOM 12292 C CA . PHE B 1 772 ? -26.125 -21.328 -6.168 1 97.75 772 PHE B CA 1
ATOM 12293 C C . PHE B 1 772 ? -26.547 -21.703 -4.754 1 97.75 772 PHE B C 1
ATOM 12295 O O . PHE B 1 772 ? -27.641 -21.344 -4.309 1 97.75 772 PHE B O 1
ATOM 12302 N N . VAL B 1 773 ? -25.75 -22.438 -4.094 1 96.56 773 VAL B N 1
ATOM 12303 C CA . VAL B 1 773 ? -26.016 -22.781 -2.697 1 96.56 773 VAL B CA 1
ATOM 12304 C C . VAL B 1 773 ? -25.047 -22.016 -1.796 1 96.56 773 VAL B C 1
ATOM 12306 O O . VAL B 1 773 ? -23.828 -22.25 -1.854 1 96.56 773 VAL B O 1
ATOM 12309 N N . LEU B 1 774 ? -25.516 -21.188 -1.014 1 95.56 774 LEU B N 1
ATOM 12310 C CA . LEU B 1 774 ? -24.719 -20.453 -0.033 1 95.56 774 LEU B CA 1
ATOM 12311 C C . LEU B 1 774 ? -24.812 -21.125 1.338 1 95.56 774 LEU B C 1
ATOM 12313 O O . LEU B 1 774 ? -25.906 -21.344 1.858 1 95.56 774 LEU B O 1
ATOM 12317 N N . THR B 1 775 ? -23.672 -21.422 1.888 1 92.31 775 THR B N 1
ATOM 12318 C CA . THR B 1 775 ? -23.594 -21.922 3.256 1 92.31 775 THR B CA 1
ATOM 12319 C C . THR B 1 775 ? -23.484 -20.766 4.246 1 92.31 775 THR B C 1
ATOM 12321 O O . THR B 1 775 ? -23.312 -19.609 3.85 1 92.31 775 THR B O 1
ATOM 12324 N N . PRO B 1 776 ? -23.594 -21.062 5.566 1 90.75 776 PRO B N 1
ATOM 12325 C CA . PRO B 1 776 ? -23.438 -20 6.562 1 90.75 776 PRO B CA 1
ATOM 12326 C C . PRO B 1 776 ? -22.109 -19.25 6.422 1 90.75 776 PRO B C 1
ATOM 12328 O O . PRO B 1 776 ? -22.031 -18.062 6.762 1 90.75 776 PRO B O 1
ATOM 12331 N N . ARG B 1 777 ? -21.156 -19.891 5.867 1 90.56 777 ARG B N 1
ATOM 12332 C CA . ARG B 1 777 ? -19.828 -19.297 5.734 1 90.56 777 ARG B CA 1
ATOM 12333 C C . ARG B 1 777 ? -19.859 -18.078 4.828 1 90.56 777 ARG B C 1
ATOM 12335 O O . ARG B 1 777 ? -19.141 -17.109 5.062 1 90.56 777 ARG B O 1
ATOM 12342 N N . GLU B 1 778 ? -20.625 -18.109 3.82 1 94.5 778 GLU B N 1
ATOM 12343 C CA . GLU B 1 778 ? -20.656 -17.031 2.842 1 94.5 778 GLU B CA 1
ATOM 12344 C C . GLU B 1 778 ? -21.234 -15.75 3.451 1 94.5 778 GLU B C 1
ATOM 12346 O O . GLU B 1 778 ? -21 -14.656 2.938 1 94.5 778 GLU B O 1
ATOM 12351 N N . PHE B 1 779 ? -21.953 -15.867 4.566 1 95.44 779 PHE B N 1
ATOM 12352 C CA . PHE B 1 779 ? -22.578 -14.711 5.203 1 95.44 779 PHE B CA 1
ATOM 12353 C C . PHE B 1 779 ? -21.734 -14.211 6.371 1 95.44 779 PHE B C 1
ATOM 12355 O O . PHE B 1 779 ? -22.203 -13.43 7.195 1 95.44 779 PHE B O 1
ATOM 12362 N N . THR B 1 780 ? -20.516 -14.695 6.488 1 96.12 780 THR B N 1
ATOM 12363 C CA . THR B 1 780 ? -19.656 -14.297 7.594 1 96.12 780 THR B CA 1
ATOM 12364 C C . THR B 1 780 ? -18.594 -13.305 7.125 1 96.12 780 THR B C 1
ATOM 12366 O O . THR B 1 780 ? -18.391 -13.141 5.922 1 96.12 780 THR B O 1
ATOM 12369 N N . PHE B 1 781 ? -17.969 -12.547 7.98 1 96.5 781 PHE B N 1
ATOM 12370 C CA . PHE B 1 781 ? -16.781 -11.734 7.84 1 96.5 781 PHE B CA 1
ATOM 12371 C C . PHE B 1 781 ? -15.859 -11.898 9.047 1 96.5 781 PHE B C 1
ATOM 12373 O O . PHE B 1 781 ? -16.203 -12.617 9.992 1 96.5 781 PHE B O 1
ATOM 12380 N N . ILE B 1 782 ? -14.633 -11.375 9.016 1 97.69 782 ILE B N 1
ATOM 12381 C CA . ILE B 1 782 ? -13.758 -11.359 10.18 1 97.69 782 ILE B CA 1
ATOM 12382 C C . ILE B 1 782 ? -14.055 -10.125 11.031 1 97.69 782 ILE B C 1
ATOM 12384 O O . ILE B 1 782 ? -13.891 -8.992 10.562 1 97.69 782 ILE B O 1
ATOM 12388 N N . GLY B 1 783 ? -14.453 -10.32 12.203 1 96.31 783 GLY B N 1
ATOM 12389 C CA . GLY B 1 783 ? -14.883 -9.242 13.078 1 96.31 783 GLY B CA 1
ATOM 12390 C C . GLY B 1 783 ? -13.727 -8.484 13.703 1 96.31 783 GLY B C 1
ATOM 12391 O O . GLY B 1 783 ? -12.562 -8.742 13.391 1 96.31 783 GLY B O 1
ATOM 12392 N N . ILE B 1 784 ? -14.086 -7.527 14.531 1 94.38 784 ILE B N 1
ATOM 12393 C CA . ILE B 1 784 ? -13.133 -6.641 15.195 1 94.38 784 ILE B CA 1
ATOM 12394 C C . ILE B 1 784 ? -12.203 -7.457 16.078 1 94.38 784 ILE B C 1
ATOM 12396 O O . ILE B 1 784 ? -11.055 -7.062 16.312 1 94.38 784 ILE B O 1
ATOM 12400 N N . ASP B 1 785 ? -12.641 -8.648 16.516 1 94.31 785 ASP B N 1
ATOM 12401 C CA . ASP B 1 785 ? -11.859 -9.516 17.391 1 94.31 785 ASP B CA 1
ATOM 12402 C C . ASP B 1 785 ? -11.094 -10.562 16.578 1 94.31 785 ASP B C 1
ATOM 12404 O O . ASP B 1 785 ? -10.539 -11.508 17.141 1 94.31 785 ASP B O 1
ATOM 12408 N N . ASN B 1 786 ? -11.141 -10.453 15.242 1 94.94 786 ASN B N 1
ATOM 12409 C CA . ASN B 1 786 ? -10.43 -11.32 14.305 1 94.94 786 ASN B CA 1
ATOM 12410 C C . ASN B 1 786 ? -11.062 -12.711 14.25 1 94.94 786 ASN B C 1
ATOM 12412 O O . ASN B 1 786 ? -10.414 -13.672 13.828 1 94.94 786 ASN B O 1
ATOM 12416 N N . GLN B 1 787 ? -12.305 -12.844 14.695 1 96.19 787 GLN B N 1
ATOM 12417 C CA . GLN B 1 787 ? -13.008 -14.117 14.625 1 96.19 787 GLN B CA 1
ATOM 12418 C C . GLN B 1 787 ? -13.969 -14.148 13.438 1 96.19 787 GLN B C 1
ATOM 12420 O O . GLN B 1 787 ? -14.461 -13.102 13 1 96.19 787 GLN B O 1
ATOM 12425 N N . ILE B 1 788 ? -14.234 -15.305 12.969 1 97 788 ILE B N 1
ATOM 12426 C CA . ILE B 1 788 ? -15.258 -15.477 11.945 1 97 788 ILE B CA 1
ATOM 12427 C C . ILE B 1 788 ? -16.625 -15.172 12.531 1 97 788 ILE B C 1
ATOM 12429 O O . ILE B 1 788 ? -17.062 -15.812 13.492 1 97 788 ILE B O 1
ATOM 12433 N N . THR B 1 789 ? -17.328 -14.211 11.922 1 96.62 789 THR B N 1
ATOM 12434 C CA . THR B 1 789 ? -18.531 -13.664 12.547 1 96.62 789 THR B CA 1
ATOM 12435 C C . THR B 1 789 ? -19.672 -13.594 11.547 1 96.62 789 THR B C 1
ATOM 12437 O O . THR B 1 789 ? -19.531 -13.031 10.461 1 96.62 789 THR B O 1
ATOM 12440 N N . ALA B 1 790 ? -20.766 -14.25 11.883 1 95.62 790 ALA B N 1
ATOM 12441 C CA . ALA B 1 790 ? -22.047 -13.961 11.242 1 95.62 790 ALA B CA 1
ATOM 12442 C C . ALA B 1 790 ? -22.844 -12.938 12.039 1 95.62 790 ALA B C 1
ATOM 12444 O O . ALA B 1 790 ? -22.953 -13.039 13.258 1 95.62 790 ALA B O 1
ATOM 12445 N N . GLU B 1 791 ? -23.234 -11.922 11.391 1 95.25 791 GLU B N 1
ATOM 12446 C CA . GLU B 1 791 ? -23.984 -10.836 12.008 1 95.25 791 GLU B CA 1
ATOM 12447 C C . GLU B 1 791 ? -25.312 -10.594 11.297 1 95.25 791 GLU B C 1
ATOM 12449 O O . GLU B 1 791 ? -25.375 -10.609 10.062 1 95.25 791 GLU B O 1
ATOM 12454 N N . THR B 1 792 ? -26.422 -10.461 12.07 1 95.19 792 THR B N 1
ATOM 12455 C CA . THR B 1 792 ? -27.719 -10.188 11.469 1 95.19 792 THR B CA 1
ATOM 12456 C C . THR B 1 792 ? -27.672 -8.906 10.648 1 95.19 792 THR B C 1
ATOM 12458 O O . THR B 1 792 ? -26.797 -8.062 10.852 1 95.19 792 THR B O 1
ATOM 12461 N N . GLY B 1 793 ? -28.609 -8.836 9.656 1 94.38 793 GLY B N 1
ATOM 12462 C CA . GLY B 1 793 ? -28.688 -7.637 8.844 1 94.38 793 GLY B CA 1
ATOM 12463 C C . GLY B 1 793 ? -29.031 -7.922 7.395 1 94.38 793 GLY B C 1
ATOM 12464 O O . GLY B 1 793 ? -29.297 -9.062 7.027 1 94.38 793 GLY B O 1
ATOM 12465 N N . GLN B 1 794 ? -29.094 -6.809 6.688 1 95.44 794 GLN B N 1
ATOM 12466 C CA . GLN B 1 794 ? -29.531 -6.875 5.297 1 95.44 794 GLN B CA 1
ATOM 12467 C C . GLN B 1 794 ? -28.344 -7.16 4.363 1 95.44 794 GLN B C 1
ATOM 12469 O O . GLN B 1 794 ? -27.297 -6.531 4.48 1 95.44 794 GLN B O 1
ATOM 12474 N N . PHE B 1 795 ? -28.516 -8.117 3.525 1 96.69 795 PHE B N 1
ATOM 12475 C CA . PHE B 1 795 ? -27.609 -8.414 2.434 1 96.69 795 PHE B CA 1
ATOM 12476 C C . PHE B 1 795 ? -28.234 -8.086 1.087 1 96.69 795 PHE B C 1
ATOM 12478 O O . PHE B 1 795 ? -29.453 -8.141 0.94 1 96.69 795 PHE B O 1
ATOM 12485 N N . PHE B 1 796 ? -27.406 -7.664 0.182 1 97.56 796 PHE B N 1
ATOM 12486 C CA . PHE B 1 796 ? -27.766 -7.52 -1.225 1 97.56 796 PHE B CA 1
ATOM 12487 C C . PHE B 1 796 ? -27.141 -8.625 -2.061 1 97.56 796 PHE B C 1
ATOM 12489 O O . PHE B 1 796 ? -25.953 -8.93 -1.913 1 97.56 796 PHE B O 1
ATOM 12496 N N . ILE B 1 797 ? -27.922 -9.266 -2.871 1 97.81 797 ILE B N 1
ATOM 12497 C CA . ILE B 1 797 ? -27.453 -10.328 -3.75 1 97.81 797 ILE B CA 1
ATOM 12498 C C . ILE B 1 797 ? -27.672 -9.93 -5.207 1 97.81 797 ILE B C 1
ATOM 12500 O O . ILE B 1 797 ? -28.781 -9.539 -5.59 1 97.81 797 ILE B O 1
ATOM 12504 N N . ASN B 1 798 ? -26.656 -10 -5.938 1 98.19 798 ASN B N 1
ATOM 12505 C CA . ASN B 1 798 ? -26.719 -9.656 -7.355 1 98.19 798 ASN B CA 1
ATOM 12506 C C . ASN B 1 798 ? -26.203 -10.797 -8.227 1 98.19 798 ASN B C 1
ATOM 12508 O O . ASN B 1 798 ? -25.156 -11.391 -7.926 1 98.19 798 ASN B O 1
ATOM 12512 N N . ILE B 1 799 ? -26.953 -11.156 -9.289 1 98.31 799 ILE B N 1
ATOM 12513 C CA . ILE B 1 799 ? -26.547 -12.086 -10.328 1 98.31 799 ILE B CA 1
ATOM 12514 C C . ILE B 1 799 ? -26.906 -11.516 -11.703 1 98.31 799 ILE B C 1
ATOM 12516 O O . ILE B 1 799 ? -28.078 -11.461 -12.078 1 98.31 799 ILE B O 1
ATOM 12520 N N . GLY B 1 800 ? -25.891 -11.18 -12.445 1 97.06 800 GLY B N 1
ATOM 12521 C CA . GLY B 1 800 ? -26.156 -10.484 -13.695 1 97.06 800 GLY B CA 1
ATOM 12522 C C . GLY B 1 800 ? -27 -9.234 -13.508 1 97.06 800 GLY B C 1
ATOM 12523 O O . GLY B 1 800 ? -26.656 -8.367 -12.695 1 97.06 800 GLY B O 1
ATOM 12524 N N . SER B 1 801 ? -28.125 -9.133 -14.242 1 96.19 801 SER B N 1
ATOM 12525 C CA . SER B 1 801 ? -29 -7.965 -14.156 1 96.19 801 SER B CA 1
ATOM 12526 C C . SER B 1 801 ? -30.031 -8.125 -13.055 1 96.19 801 SER B C 1
ATOM 12528 O O . SER B 1 801 ? -30.859 -7.234 -12.836 1 96.19 801 SER B O 1
ATOM 12530 N N . GLN B 1 802 ? -30 -9.227 -12.375 1 97.5 802 GLN B N 1
ATOM 12531 C CA . GLN B 1 802 ? -31 -9.508 -11.336 1 97.5 802 GLN B CA 1
ATOM 12532 C C . GLN B 1 802 ? -30.453 -9.164 -9.953 1 97.5 802 GLN B C 1
ATOM 12534 O O . GLN B 1 802 ? -29.25 -9.297 -9.703 1 97.5 802 GLN B O 1
ATOM 12539 N N . SER B 1 803 ? -31.328 -8.703 -9.078 1 97.38 803 SER B N 1
ATOM 12540 C CA . SER B 1 803 ? -30.969 -8.352 -7.711 1 97.38 803 SER B CA 1
ATOM 12541 C C . SER B 1 803 ? -32.062 -8.766 -6.723 1 97.38 803 SER B C 1
ATOM 12543 O O . SER B 1 803 ? -33.219 -8.852 -7.082 1 97.38 803 SER B O 1
ATOM 12545 N N . MET B 1 804 ? -31.672 -9.039 -5.523 1 97.06 804 MET B N 1
ATOM 12546 C CA . MET B 1 804 ? -32.594 -9.297 -4.418 1 97.06 804 MET B CA 1
ATOM 12547 C C . MET B 1 804 ? -31.969 -8.93 -3.082 1 97.06 804 MET B C 1
ATOM 12549 O O . MET B 1 804 ? -30.75 -8.703 -3.004 1 97.06 804 MET B O 1
ATOM 12553 N N . THR B 1 805 ? -32.781 -8.844 -2.08 1 96.94 805 THR B N 1
ATOM 12554 C CA . THR B 1 805 ? -32.281 -8.617 -0.725 1 96.94 805 THR B CA 1
ATOM 12555 C C . THR B 1 805 ? -32.531 -9.836 0.154 1 96.94 805 THR B C 1
ATOM 12557 O O . THR B 1 805 ? -33.469 -10.602 -0.087 1 96.94 805 THR B O 1
ATOM 12560 N N . TYR B 1 806 ? -31.734 -10.07 1.027 1 96.31 806 TYR B N 1
ATOM 12561 C CA . TYR B 1 806 ? -31.812 -11.156 1.997 1 96.31 806 TYR B CA 1
ATOM 12562 C C . TYR B 1 806 ? -31.516 -10.656 3.404 1 96.31 806 TYR B C 1
ATOM 12564 O O . TYR B 1 806 ? -30.391 -10.211 3.684 1 96.31 806 TYR B O 1
ATOM 12572 N N . TYR B 1 807 ? -32.438 -10.68 4.254 1 95.44 807 TYR B N 1
ATOM 12573 C CA . TYR B 1 807 ? -32.219 -10.281 5.641 1 95.44 807 TYR B CA 1
ATOM 12574 C C . TYR B 1 807 ? -31.844 -11.484 6.504 1 95.44 807 TYR B C 1
ATOM 12576 O O . TYR B 1 807 ? -32.656 -12.391 6.695 1 95.44 807 TYR B O 1
ATOM 12584 N N . LEU B 1 808 ? -30.672 -11.508 7 1 94.88 808 LEU B N 1
ATOM 12585 C CA . LEU B 1 808 ? -30.219 -12.539 7.926 1 94.88 808 LEU B CA 1
ATOM 12586 C C . LEU B 1 808 ? -30.672 -12.234 9.352 1 94.88 808 LEU B C 1
ATOM 12588 O O . LEU B 1 808 ? -30.25 -11.234 9.938 1 94.88 808 LEU B O 1
ATOM 12592 N N . ALA B 1 809 ? -31.516 -13.062 9.82 1 93.06 809 ALA B N 1
ATOM 12593 C CA . ALA B 1 809 ? -32.094 -12.844 11.141 1 93.06 809 ALA B CA 1
ATOM 12594 C C . ALA B 1 809 ? -31.328 -13.609 12.219 1 93.06 809 ALA B C 1
ATOM 12596 O O . ALA B 1 809 ? -30.766 -14.664 11.945 1 93.06 809 ALA B O 1
#

Solvent-accessible surface area (backbone atoms only — not comparable to full-atom values): 79618 Å² total; per-residue (Å²): 141,88,79,79,75,80,78,80,80,80,79,75,82,74,77,74,75,75,70,72,67,72,70,67,76,66,76,65,76,58,74,74,75,76,68,80,88,72,76,67,82,84,61,60,70,48,77,52,55,62,50,73,76,50,58,79,78,86,75,50,72,67,30,51,49,44,42,51,52,50,51,51,51,49,54,54,50,59,73,70,53,50,70,58,46,48,40,8,51,28,31,27,38,38,47,62,78,38,29,43,88,79,36,82,47,69,33,61,68,58,46,43,50,51,22,54,73,43,28,51,22,26,37,28,69,52,62,20,36,92,35,72,32,83,86,29,44,42,43,42,48,67,57,38,35,52,51,50,38,52,52,37,52,48,33,24,71,44,26,96,83,49,57,56,54,50,50,39,35,66,33,76,34,18,27,24,51,38,50,55,36,44,44,32,31,30,23,34,20,52,31,8,36,59,40,46,67,59,44,19,51,53,26,31,51,22,17,29,42,34,19,38,29,43,36,53,31,36,54,23,52,50,40,37,44,36,69,29,64,44,26,32,56,30,29,49,11,25,14,46,43,40,53,58,19,15,52,41,35,19,24,31,23,25,14,15,20,65,71,38,41,48,83,47,38,63,38,54,77,51,20,18,40,20,15,44,21,41,50,61,67,52,42,50,26,71,51,17,37,69,59,31,58,14,60,63,29,68,43,53,41,58,60,46,46,37,47,12,51,51,32,18,44,65,73,21,36,33,42,28,34,27,39,17,75,24,26,53,72,46,37,44,44,57,51,27,37,62,58,39,45,38,42,40,37,66,48,64,55,53,73,54,36,35,30,46,34,88,37,43,54,60,29,29,29,82,39,42,17,41,16,90,38,68,69,48,15,50,51,39,20,49,71,7,53,51,31,30,43,34,36,69,84,62,70,59,62,56,56,50,53,50,50,32,37,75,72,57,77,37,54,66,68,64,52,48,58,30,40,50,30,50,49,46,52,41,53,16,52,38,33,81,83,50,62,58,56,68,89,45,69,68,53,47,62,51,42,44,31,67,71,57,40,48,52,27,24,49,47,28,41,31,16,30,16,33,75,43,65,68,81,47,70,50,41,58,70,90,74,37,56,27,36,27,41,23,28,68,41,21,79,27,45,22,31,22,43,22,29,47,33,32,11,50,44,22,42,88,48,59,84,70,46,88,65,64,32,27,52,47,53,12,41,46,61,69,38,63,87,52,86,40,43,78,44,78,34,50,23,37,44,89,83,38,76,38,69,68,38,34,49,52,31,27,55,47,36,53,70,21,58,32,34,40,37,19,44,63,52,78,35,32,20,69,65,79,34,44,57,45,53,48,55,47,55,63,25,56,53,48,41,54,54,46,43,63,72,40,33,87,43,49,36,35,39,36,35,29,28,62,45,71,51,29,52,64,58,74,62,59,69,71,39,23,27,34,36,41,40,29,24,26,14,32,41,30,4,50,41,53,33,30,35,48,51,48,77,37,48,36,38,4,24,32,34,40,52,32,40,38,40,76,35,45,70,63,62,77,55,41,42,51,56,41,65,92,68,75,68,53,66,42,52,53,62,42,46,42,54,82,41,42,75,46,61,46,76,70,47,58,78,52,50,70,81,48,98,51,30,29,36,46,50,77,74,44,72,42,43,37,34,35,32,41,31,24,75,31,86,42,60,38,50,48,70,50,44,33,30,42,19,47,66,44,33,92,40,48,35,36,60,34,41,68,76,45,71,47,62,46,77,32,45,53,69,36,68,49,79,47,76,43,76,41,49,45,69,74,61,38,49,52,40,98,85,60,40,41,30,34,56,34,41,48,31,40,39,36,42,81,87,38,69,38,37,39,33,35,81,139,91,76,78,74,79,78,77,75,78,78,74,80,73,75,73,71,73,69,72,67,72,69,68,73,64,74,64,77,57,72,73,74,76,68,80,88,73,75,66,82,85,60,60,70,47,75,52,53,64,48,72,74,50,60,79,78,85,78,51,72,68,31,50,49,45,41,50,54,51,50,50,52,48,53,54,50,58,72,69,52,51,70,57,45,47,40,8,51,29,31,26,38,38,46,61,79,39,27,43,89,78,35,81,47,70,32,61,69,58,46,43,50,51,24,54,73,42,30,49,21,26,36,29,68,52,63,19,36,91,36,72,32,82,85,29,45,42,42,42,49,66,57,39,33,51,52,52,38,52,54,37,52,49,33,25,71,45,26,96,81,49,57,55,53,50,49,40,35,67,32,75,33,18,27,24,52,37,50,54,36,44,44,34,32,29,24,35,20,52,30,9,37,59,41,44,66,58,43,18,52,52,26,30,50,22,17,29,42,34,19,39,28,44,37,52,32,36,54,25,50,50,42,35,44,36,70,28,63,43,27,30,57,31,27,49,11,25,15,46,42,40,53,58,20,15,51,42,35,19,24,30,23,24,15,14,23,66,70,38,41,50,82,48,39,63,37,53,79,52,18,18,41,20,15,45,21,40,51,62,66,53,43,48,24,71,50,18,37,68,59,29,57,14,61,62,29,68,44,52,41,56,60,46,46,38,46,12,52,51,33,18,44,64,72,20,36,32,43,28,35,27,38,16,74,24,26,53,71,46,37,43,46,57,50,26,38,63,58,39,45,38,43,39,38,64,47,64,56,53,72,53,36,32,30,47,33,86,37,44,54,61,29,31,27,82,38,43,17,41,16,90,38,68,70,48,14,50,50,41,20,50,69,7,53,52,32,29,43,32,35,70,84,62,68,58,60,54,54,50,52,48,50,32,38,76,72,55,78,38,56,65,68,63,51,50,58,30,40,49,29,51,49,46,53,40,54,17,51,38,32,81,82,48,62,57,57,66,87,46,69,68,54,48,63,51,42,44,30,68,73,58,39,48,53,26,23,48,47,30,40,30,15,29,18,33,73,43,67,68,81,47,72,49,38,58,71,90,76,38,56,28,36,27,41,24,27,67,42,21,78,27,44,22,32,23,43,21,29,46,33,31,11,50,44,21,43,88,48,59,84,71,47,88,66,65,33,27,52,47,55,12,43,47,60,71,37,62,87,50,85,40,43,77,43,78,34,51,23,40,44,88,84,37,77,38,67,68,39,35,48,54,31,26,55,47,38,53,71,21,56,32,34,40,37,18,44,64,51,77,35,32,21,69,66,78,34,43,57,46,52,49,54,47,53,62,25,55,53,49,42,53,53,46,43,63,72,40,33,86,43,48,37,35,39,37,35,30,26,61,45,71,51,29,52,64,58,75,61,59,68,71,40,23,27,33,35,42,40,29,23,26,14,33,43,30,6,49,40,53,33,30,33,48,50,49,78,38,47,36,36,4,24,33,34,40,53,32,41,40,38,76,35,45,69,64,62,76,56,40,43,52,56,40,64,93,68,77,68,54,66,42,52,52,63,42,46,43,56,82,41,43,75,48,60,46,76,70,47,59,76,52,50,69,82,48,99,50,32,31,38,47,49,78,72,44,73,41,43,37,34,33,31,40,31,23,75,31,85,40,61,38,51,46,70,50,43,35,31,43,19,48,65,46,33,91,39,48,36,36,60,35,42,67,76,46,71,47,62,45,78,34,44,53,71,35,68,48,76,46,77,45,77,40,50,45,68,74,61,40,49,52,38,98,85,60,39,40,28,34,56,33,41,51,30,39,39,36,42,80,88,37,68,37,38,38,33,35,79